Protein 6JIX (pdb70)

Foldseek 3Di:
DDDDALVRVQQCCQPPNDDPPDDGRDGDFAWDDFDFQWTAGRVGDIFRNQCLVVLFLQRGPPPVLLVVLLVVLVVPPQFDWPVDDDDLLVVLQVLVCVQQDVVWFDGKWKDQAQQVQVVLVQVLLCVLLVAQAEEEELLAARDQPLRRLLQYNAPSSVVSCVVHRDPRRHYDHADQQLLVPHDQPPCQVPSLVVRLVSVVVVCVVVPLSRYSEYEYALQHAQQFSRHHRPPNVVSVQVSCVVRVHFYEYEQANVACLLQLGRGSNVVDPDRGQKYKYWRHLQSPPGGMIIITGTPSSVVVCVVPPSPDDDGQISRPSSSSSSVSRSCCCPVVVLSVLLQVVLVVPVVLLVVLCVVFQQWQDWDGGRQWIKTFGALGNPVRHGQFARPRPPRCVVVLQVLLVVVSHHFDHPGRMTIRRGHSPDDPVNCVVRSVSVVVSSVVCRVPRD/DDDDALVRQQVCCQVPNDDPPDDGNDGDFAWDDWDFQWTAGRVGDIFGNQCLVVLFLQRTPPPVLLVVLLVVLVVPPQFDWPVDDDPLLVVLQVLVCVQQPVVWFDGKWKDQAQQVQVVLVQVLLCVLLVAQAEEAELLAQGDQPLVRLLRGNAPSSVVSCVVHRDPRYHYAHADQQVVVPHDAPPCLVVSLVVRLVVVLVVCVVVPLSRYSEYEYALQHAQQFSRDHRPCNVVSVQVSCVVSVHFYEYEQANVACQQQLGRGSNVVDPHRGQKYKYWRHLLSPPGGMMIMTGTVSSVVVCVVPPSPDDDGCISRRSRSSSSVSRSCCCPVVVLSNLLQVVLVVPVVLVVVVCVVFQQFQDWDGGRLRIKTFGAQGNPVRHGQFARPRPPRCVVVLQVQLVVVSHHFDHPGRMTIRRGHSVQDPVRCVVSSVSNVVSSVVCRVPRHD/DDDDALVRVQQCCQVPNDDPPDDGNDGDFAWDDFDFQWTAGRVGDIFGNQCLVVLFLQRGPPPVLLVVLLVVLVVPPQFDWPVDDDDLLVVLQVLVCVQQPVVWFDGKWKDQAQLVQVVLVLVLLCVLLVAQAEEEELLAQGDQPLSRLLQGNAPSSVVSQVVHRDPRHHYAYADQQLLVPHDAPPCLVVSLVVRLVSVVVVCVVVPLSRYSEYEYALAHAQQFRRDHRAPNVVSVLVVCVVSVHFYEYEQANVACLLQLGRGSCVVRPHRGQKYKYWRHLLSPPGGMMIITGTPSSVVVCVVPPSPDDDGQISRRSSSSSSVSRSCCCPVVVLSVLLQVVQVVVVVLLVVCCVVFQQWQDWDGGRLRIKTFGALGNPVRHGQFARPRPPRCVVVLQVQLVVVSHHFDHPGRMTIRRGHSPQHPVRCVVRSVSNSVSSVVCSVPRD/DPDDALCVVQVCCQPPNDDPPDDGNDGDFAWDDWDFQWTATRVGDIFGNQCLVVLFLQRGPPPVLLVVLLVVLVVPPQFDWPVDDDDLLVVLQVLVCVQQPVQWFDGKWKDQAQLGAVQLVQVLLCVLLVAQAEEAELLAQGDQPLRRLLRGNAPSSVVSCVVHHDPRYHYAYADQAVLVPHDAPPCLVVSLVVRLVSVVVVCVVVPLSRYRAYEYALQHAQQFRRDHRAPNVVSVLVSCVVRVHFYEYEQANVACQQQLGRGSNVVHPHNGQKYKYWRQLLSPPGGMMIITGTPSSVVSCVVPPSPDDDGCISRPSSSSSSVSSSCCCPVVVLSVLQQVVLVVVVVLVVVVCVVFQQWQDWDGGRQRIKTFGALGNVVRHGQFARPRPPRCVVVLQVQLVVVSHHFDHPGRMTIRRGHSVADPVRCVVNSVSVSVSSVVCRVPRD

Nearest PDB structures (foldseek):
  6jix-assembly2_C  TM=1.002E+00  e=2.827E-95  Bifidobacterium catenulatum PV20-2
  7ypn-assembly1_B  TM=9.392E-01  e=1.679E-38  Caulobacter sp. D5
  7ypm-assembly2_D  TM=9.411E-01  e=2.383E-38  Caulobacter sp. D5
  8wqj-assembly1_B  TM=9.197E-01  e=2.000E-38  Shimia marina
  3oks-assembly1_A  TM=9.110E-01  e=3.510E-33  Mycolicibacterium smegmatis MC2 155

Structure (mmCIF, N/CA/C/O backbone):
data_6JIX
#
_entry.id   6JIX
#
_cell.length_a   68.390
_cell.length_b   164.544
_cell.length_c   109.240
_cell.angle_alpha   90.000
_cell.angle_beta   105.810
_cell.angle_gamma   90.000
#
_symmetry.space_group_name_H-M   'P 1 21 1'
#
loop_
_entity.id
_entity.type
_entity.pdbx_description
1 polymer 'taurine:2-oxoglutarate aminotransferase'
2 non-polymer 'GLUTAMIC ACID'
3 non-polymer "PYRIDOXAL-5'-PHOSPHATE"
4 water water
#
loop_
_atom_site.group_PDB
_atom_site.id
_atom_site.type_symbol
_atom_site.label_atom_id
_atom_site.label_alt_id
_atom_site.label_comp_id
_atom_site.label_asym_id
_atom_site.label_entity_id
_atom_site.label_seq_id
_atom_site.pdbx_PDB_ins_code
_atom_site.Cartn_x
_atom_site.Cartn_y
_atom_site.Cartn_z
_atom_site.occupancy
_atom_site.B_iso_or_equiv
_atom_site.auth_seq_id
_atom_site.auth_comp_id
_atom_site.auth_asym_id
_atom_site.auth_atom_id
_atom_site.pdbx_PDB_model_num
ATOM 1 N N . MET A 1 3 ? 37.763 21.296 17.490 1.00 74.25 1 MET B N 1
ATOM 2 C CA . MET A 1 3 ? 39.121 21.139 17.998 1.00 71.78 1 MET B CA 1
ATOM 3 C C . MET A 1 3 ? 40.146 21.152 16.876 1.00 66.53 1 MET B C 1
ATOM 4 O O . MET A 1 3 ? 39.823 21.388 15.708 1.00 64.01 1 MET B O 1
ATOM 9 N N . GLU A 1 4 ? 41.390 20.882 17.256 1.00 59.02 2 GLU B N 1
ATOM 10 C CA . GLU A 1 4 ? 42.499 20.895 16.316 1.00 56.56 2 GLU B CA 1
ATOM 11 C C . GLU A 1 4 ? 42.582 19.586 15.549 1.00 51.45 2 GLU B C 1
ATOM 12 O O . GLU A 1 4 ? 42.624 18.508 16.148 1.00 54.70 2 GLU B O 1
ATOM 18 N N . GLU A 1 5 ? 42.598 19.688 14.224 1.00 45.12 3 GLU B N 1
ATOM 19 C CA . GLU A 1 5 ? 42.644 18.507 13.377 1.00 47.42 3 GLU B CA 1
ATOM 20 C C . GLU A 1 5 ? 43.832 17.623 13.767 1.00 47.04 3 GLU B C 1
ATOM 21 O O . GLU A 1 5 ? 44.885 18.113 14.185 1.00 47.15 3 GLU B O 1
ATOM 27 N N . LEU A 1 6 ? 43.626 16.306 13.721 1.00 38.36 4 LEU B N 1
ATOM 28 C CA . LEU A 1 6 ? 44.648 15.348 14.118 1.00 37.49 4 LEU B CA 1
ATOM 29 C C . LEU A 1 6 ? 45.526 14.949 12.940 1.00 37.55 4 LEU B C 1
ATOM 30 O O . LEU A 1 6 ? 45.026 14.726 11.830 1.00 41.28 4 LEU B O 1
ATOM 35 N N . THR A 1 7 ? 46.831 14.823 13.200 1.00 35.05 5 THR B N 1
ATOM 36 C CA . THR A 1 7 ? 47.776 14.289 12.224 1.00 34.38 5 THR B CA 1
ATOM 37 C C . THR A 1 7 ? 47.542 12.798 12.005 1.00 37.88 5 THR B C 1
ATOM 38 O O . THR A 1 7 ? 46.907 12.111 12.810 1.00 33.04 5 THR B O 1
ATOM 42 N N . GLY A 1 8 ? 48.030 12.305 10.868 1.00 39.55 6 GLY B N 1
ATOM 43 C CA . GLY A 1 8 ? 47.968 10.876 10.631 1.00 34.49 6 GLY B CA 1
ATOM 44 C C . GLY A 1 8 ? 48.549 10.087 11.786 1.00 40.04 6 GLY B C 1
ATOM 45 O O . GLY A 1 8 ? 47.929 9.147 12.285 1.00 43.78 6 GLY B O 1
ATOM 46 N N . GLU A 1 9 ? 49.729 10.499 12.272 1.00 40.24 7 GLU B N 1
ATOM 47 C CA . GLU A 1 9 ? 50.366 9.755 13.355 1.00 32.56 7 GLU B CA 1
ATOM 48 C C . GLU A 1 9 ? 49.539 9.821 14.634 1.00 38.46 7 GLU B C 1
ATOM 49 O O . GLU A 1 9 ? 49.519 8.851 15.401 1.00 41.12 7 GLU B O 1
ATOM 51 N N . GLU A 1 10 ? 48.853 10.945 14.885 1.00 39.17 8 GLU B N 1
ATOM 52 C CA . GLU A 1 10 ? 47.973 11.033 16.051 1.00 37.59 8 GLU B CA 1
ATOM 53 C C . GLU A 1 10 ? 46.733 10.159 15.883 1.00 35.34 8 GLU B C 1
ATOM 54 O O . GLU A 1 10 ? 46.249 9.566 16.852 1.00 34.38 8 GLU B O 1
ATOM 60 N N . VAL A 1 11 ? 46.177 10.110 14.674 1.00 37.65 9 VAL B N 1
ATOM 61 C CA . VAL A 1 11 ? 44.955 9.351 14.435 1.00 35.77 9 VAL B CA 1
ATOM 62 C C . VAL A 1 11 ? 45.220 7.855 14.559 1.00 40.64 9 VAL B C 1
ATOM 63 O O . VAL A 1 11 ? 44.429 7.120 15.166 1.00 39.24 9 VAL B O 1
ATOM 67 N N . ALA A 1 12 ? 46.338 7.381 13.998 1.00 38.92 10 ALA B N 1
ATOM 68 C CA . ALA A 1 12 ? 46.664 5.958 14.066 1.00 33.63 10 ALA B CA 1
ATOM 69 C C . ALA A 1 12 ? 47.082 5.535 15.467 1.00 36.32 10 ALA B C 1
ATOM 70 O O . ALA A 1 12 ? 46.793 4.405 15.884 1.00 37.86 10 ALA B O 1
ATOM 72 N N . SER A 1 13 ? 47.748 6.427 16.202 1.00 34.18 11 SER B N 1
ATOM 73 C CA . SER A 1 13 ? 48.161 6.139 17.569 1.00 32.63 11 SER B CA 1
ATOM 74 C C . SER A 1 13 ? 46.953 6.006 18.489 1.00 39.79 11 SER B C 1
ATOM 75 O O . SER A 1 13 ? 46.877 5.070 19.295 1.00 42.80 11 SER B O 1
ATOM 78 N N . LEU A 1 14 ? 46.017 6.961 18.412 1.00 38.17 12 LEU B N 1
ATOM 79 C CA . LEU A 1 14 ? 44.813 6.899 19.236 1.00 37.44 12 LEU B CA 1
ATOM 80 C C . LEU A 1 14 ? 43.989 5.655 18.921 1.00 37.29 12 LEU B C 1
ATOM 81 O O . LEU A 1 14 ? 43.419 5.032 19.824 1.00 38.52 12 LEU B O 1
ATOM 86 N N . HIS A 1 15 ? 43.895 5.286 17.644 1.00 36.41 13 HIS B N 1
ATOM 87 C CA . HIS A 1 15 ? 43.177 4.065 17.293 1.00 36.82 13 HIS B CA 1
ATOM 88 C C . HIS A 1 15 ? 43.852 2.844 17.913 1.00 37.84 13 HIS B C 1
ATOM 89 O O . HIS A 1 15 ? 43.188 1.985 18.504 1.00 33.87 13 HIS B O 1
ATOM 96 N N . SER A 1 16 ? 45.179 2.749 17.773 1.00 40.30 14 SER B N 1
ATOM 97 C CA . SER A 1 16 ? 45.908 1.594 18.287 1.00 39.63 14 SER B CA 1
ATOM 98 C C . SER A 1 16 ? 45.780 1.461 19.793 1.00 35.51 14 SER B C 1
ATOM 99 O O . SER A 1 16 ? 45.888 0.353 20.331 1.00 36.31 14 SER B O 1
ATOM 102 N N . GLU A 1 17 ? 45.534 2.571 20.480 1.00 34.68 15 GLU B N 1
ATOM 103 C CA . GLU A 1 17 ? 45.541 2.637 21.933 1.00 34.59 15 GLU B CA 1
ATOM 104 C C . GLU A 1 17 ? 44.148 2.564 22.546 1.00 35.71 15 GLU B C 1
ATOM 105 O O . GLU A 1 17 ? 43.992 2.013 23.642 1.00 34.24 15 GLU B O 1
ATOM 111 N N . TYR A 1 18 ? 43.131 3.100 21.863 1.00 34.64 16 TYR B N 1
ATOM 112 C CA . TYR A 1 18 ? 41.818 3.316 22.455 1.00 33.39 16 TYR B CA 1
ATOM 113 C C . TYR A 1 18 ? 40.658 2.668 21.710 1.00 27.99 16 TYR B C 1
ATOM 114 O O . TYR A 1 18 ? 39.558 2.616 22.265 1.00 26.96 16 TYR B O 1
ATOM 123 N N . VAL A 1 19 ? 40.845 2.231 20.468 1.00 30.43 17 VAL B N 1
ATOM 124 C CA . VAL A 1 19 ? 39.776 1.661 19.645 1.00 30.73 17 VAL B CA 1
ATOM 125 C C . VAL A 1 19 ? 39.812 0.147 19.771 1.00 30.93 17 VAL B C 1
ATOM 126 O O . VAL A 1 19 ? 40.889 -0.460 19.747 1.00 27.77 17 VAL B O 1
ATOM 130 N N . MET A 1 20 ? 38.646 -0.476 19.857 1.00 29.03 18 MET B N 1
ATOM 131 C CA . MET A 1 20 ? 38.585 -1.929 19.851 1.00 30.28 18 MET B CA 1
ATOM 132 C C . MET A 1 20 ? 38.328 -2.420 18.423 1.00 29.92 18 MET B C 1
ATOM 133 O O . MET A 1 20 ? 37.253 -2.198 17.855 1.00 33.61 18 MET B O 1
ATOM 138 N N . GLN A 1 21 ? 39.332 -3.085 17.857 1.00 31.07 19 GLN B N 1
ATOM 139 C CA . GLN A 1 21 ? 39.328 -3.534 16.470 1.00 30.66 19 GLN B CA 1
ATOM 140 C C . GLN A 1 21 ? 38.589 -4.864 16.315 1.00 34.88 19 GLN B C 1
ATOM 141 O O . GLN A 1 21 ? 38.811 -5.803 17.086 1.00 38.20 19 GLN B O 1
ATOM 147 N N . SER A 1 22 ? 37.726 -4.952 15.310 1.00 34.20 20 SER B N 1
ATOM 148 C CA . SER A 1 22 ? 37.039 -6.206 15.030 1.00 30.36 20 SER B CA 1
ATOM 149 C C . SER A 1 22 ? 37.998 -7.263 14.492 1.00 35.45 20 SER B C 1
ATOM 150 O O . SER A 1 22 ? 38.876 -6.970 13.668 1.00 37.20 20 SER B O 1
ATOM 153 N N . TRP A 1 23 ? 37.822 -8.500 14.981 1.00 34.72 21 TRP B N 1
ATOM 154 C CA . TRP A 1 23 ? 38.437 -9.713 14.427 1.00 29.29 21 TRP B CA 1
ATOM 155 C C . TRP A 1 23 ? 39.965 -9.670 14.434 1.00 32.42 21 TRP B C 1
ATOM 156 O O . TRP A 1 23 ? 40.606 -10.227 13.538 1.00 37.38 21 TRP B O 1
ATOM 167 N N . HIS A 1 24 ? 40.566 -9.048 15.449 1.00 33.55 22 HIS B N 1
ATOM 168 C CA . HIS A 1 24 ? 42.015 -8.864 15.505 1.00 40.95 22 HIS B CA 1
ATOM 169 C C . HIS A 1 24 ? 42.442 -8.826 16.967 1.00 39.88 22 HIS B C 1
ATOM 170 O O . HIS A 1 24 ? 41.616 -8.641 17.865 1.00 31.81 22 HIS B O 1
ATOM 177 N N . LYS A 1 25 ? 43.735 -9.037 17.209 1.00 42.93 23 LYS B N 1
ATOM 178 C CA . LYS A 1 25 ? 44.267 -8.684 18.516 1.00 40.30 23 LYS B CA 1
ATOM 179 C C . LYS A 1 25 ? 44.395 -7.170 18.592 1.00 38.26 23 LYS B C 1
ATOM 180 O O . LYS A 1 25 ? 44.629 -6.499 17.589 1.00 42.11 23 LYS B O 1
ATOM 186 N N . GLN A 1 26 ? 44.273 -6.636 19.795 1.00 34.71 24 GLN B N 1
ATOM 187 C CA . GLN A 1 26 ? 44.232 -5.197 19.932 1.00 34.13 24 GLN B CA 1
ATOM 188 C C . GLN A 1 26 ? 45.634 -4.618 19.804 1.00 42.34 24 GLN B C 1
ATOM 189 O O . GLN A 1 26 ? 46.637 -5.306 20.018 1.00 43.22 24 GLN B O 1
ATOM 195 N N . GLY A 1 27 ? 45.697 -3.356 19.378 1.00 47.74 25 GLY B N 1
ATOM 196 C CA . GLY A 1 27 ? 46.918 -2.583 19.487 1.00 45.62 25 GLY B CA 1
ATOM 197 C C . GLY A 1 27 ? 47.930 -2.741 18.374 1.00 45.84 25 GLY B C 1
ATOM 198 O O . GLY A 1 27 ? 49.048 -2.228 18.510 1.00 44.32 25 GLY B O 1
ATOM 199 N N . GLY A 1 28 ? 47.590 -3.408 17.269 1.00 42.98 26 GLY B N 1
ATOM 200 C CA . GLY A 1 28 ? 48.528 -3.529 16.188 1.00 49.56 26 GLY B CA 1
ATOM 201 C C . GLY A 1 28 ? 48.834 -2.182 15.538 1.00 48.93 26 GLY B C 1
ATOM 202 O O . GLY A 1 28 ? 48.330 -1.129 15.956 1.00 45.54 26 GLY B O 1
ATOM 203 N N . PRO A 1 29 ? 49.677 -2.203 14.509 1.00 49.80 27 PRO B N 1
ATOM 204 C CA . PRO A 1 29 ? 49.794 -1.027 13.639 1.00 43.53 27 PRO B CA 1
ATOM 205 C C . PRO A 1 29 ? 48.544 -0.879 12.775 1.00 43.35 27 PRO B C 1
ATOM 206 O O . PRO A 1 29 ? 47.826 -1.850 12.511 1.00 43.46 27 PRO B O 1
ATOM 210 N N . VAL A 1 30 ? 48.304 0.342 12.290 1.00 39.48 28 VAL B N 1
ATOM 211 C CA . VAL A 1 30 ? 47.076 0.616 11.539 1.00 37.60 28 VAL B CA 1
ATOM 212 C C . VAL A 1 30 ? 47.298 1.750 10.536 1.00 39.95 28 VAL B C 1
ATOM 213 O O . VAL A 1 30 ? 47.982 2.741 10.823 1.00 38.95 28 VAL B O 1
ATOM 217 N N . LYS A 1 31 ? 46.694 1.598 9.355 1.00 35.85 29 LYS B N 1
ATOM 218 C CA . LYS A 1 31 ? 46.736 2.633 8.329 1.00 30.65 29 LYS B CA 1
ATOM 219 C C . LYS A 1 31 ? 45.663 3.682 8.617 1.00 34.66 29 LYS B C 1
ATOM 220 O O . LYS A 1 31 ? 44.479 3.334 8.707 1.00 31.83 29 LYS B O 1
ATOM 226 N N . PRO A 1 32 ? 46.028 4.970 8.784 1.00 37.67 30 PRO B N 1
ATOM 227 C CA . PRO A 1 32 ? 45.009 6.011 8.991 1.00 35.37 30 PRO B CA 1
ATOM 228 C C . PRO A 1 32 ? 44.496 6.594 7.678 1.00 35.52 30 PRO B C 1
ATOM 229 O O . PRO A 1 32 ? 45.294 6.957 6.808 1.00 32.66 30 PRO B O 1
ATOM 233 N N . ILE A 1 33 ? 43.174 6.637 7.504 1.00 33.63 31 ILE B N 1
ATOM 234 C CA . ILE A 1 33 ? 42.545 7.098 6.273 1.00 27.52 31 ILE B CA 1
ATOM 235 C C . ILE A 1 33 ? 41.956 8.479 6.515 1.00 30.57 31 ILE B C 1
ATOM 236 O O . ILE A 1 33 ? 41.204 8.690 7.479 1.00 30.44 31 ILE B O 1
ATOM 241 N N . LYS A 1 34 ? 42.307 9.417 5.633 1.00 34.18 32 LYS B N 1
ATOM 242 C CA . LYS A 1 34 ? 42.007 10.837 5.784 1.00 33.15 32 LYS B CA 1
ATOM 243 C C . LYS A 1 34 ? 40.805 11.278 4.967 1.00 35.69 32 LYS B C 1
ATOM 244 O O . LYS A 1 34 ? 40.083 12.193 5.390 1.00 31.77 32 LYS B O 1
ATOM 250 N N . LYS A 1 35 ? 40.568 10.633 3.822 1.00 31.60 33 LYS B N 1
ATOM 251 C CA . LYS A 1 35 ? 39.570 11.087 2.868 1.00 29.12 33 LYS B CA 1
ATOM 252 C C . LYS A 1 35 ? 39.225 9.930 1.938 1.00 28.63 33 LYS B C 1
ATOM 253 O O . LYS A 1 35 ? 40.045 9.038 1.705 1.00 27.78 33 LYS B O 1
ATOM 259 N N . ALA A 1 36 ? 37.999 9.952 1.415 1.00 27.03 34 ALA B N 1
ATOM 260 C CA . ALA A 1 36 ? 37.566 9.008 0.394 1.00 26.83 34 ALA B CA 1
ATOM 261 C C . ALA A 1 36 ? 36.731 9.744 -0.641 1.00 29.13 34 ALA B C 1
ATOM 262 O O . ALA A 1 36 ? 36.052 10.726 -0.322 1.00 25.95 34 ALA B O 1
ATOM 264 N N . ASP A 1 37 ? 36.784 9.253 -1.884 1.00 26.78 35 ASP B N 1
ATOM 265 C CA . ASP A 1 37 ? 36.044 9.866 -2.981 1.00 24.90 35 ASP B CA 1
ATOM 266 C C . ASP A 1 37 ? 36.005 8.971 -4.227 1.00 28.42 35 ASP B C 1
ATOM 267 O O . ASP A 1 37 ? 37.036 8.451 -4.673 1.00 24.75 35 ASP B O 1
ATOM 272 N N . GLY A 1 38 ? 34.816 8.778 -4.795 1.00 24.91 36 GLY B N 1
ATOM 273 C CA . GLY A 1 38 ? 34.704 7.871 -5.918 1.00 20.35 36 GLY B CA 1
ATOM 274 C C . GLY A 1 38 ? 35.105 6.477 -5.496 1.00 29.48 36 GLY B C 1
ATOM 275 O O . GLY A 1 38 ? 34.652 5.954 -4.470 1.00 31.54 36 GLY B O 1
ATOM 276 N N . ILE A 1 39 ? 35.996 5.872 -6.272 1.00 28.38 37 ILE B N 1
ATOM 277 C CA . ILE A 1 39 ? 36.455 4.518 -6.015 1.00 26.48 37 ILE B CA 1
ATOM 278 C C . ILE A 1 39 ? 37.787 4.501 -5.255 1.00 31.99 37 ILE B C 1
ATOM 279 O O . ILE A 1 39 ? 38.489 3.489 -5.283 1.00 39.96 37 ILE B O 1
ATOM 284 N N . TYR A 1 40 ? 38.167 5.607 -4.605 1.00 24.53 38 TYR B N 1
ATOM 285 C CA . TYR A 1 40 ? 39.469 5.726 -3.957 1.00 22.60 38 TYR B CA 1
ATOM 286 C C . TYR A 1 40 ? 39.324 6.188 -2.515 1.00 26.71 38 TYR B C 1
ATOM 287 O O . TYR A 1 40 ? 38.293 6.734 -2.104 1.00 27.44 38 TYR B O 1
ATOM 296 N N . PHE A 1 41 ? 40.387 5.959 -1.747 1.00 25.80 39 PHE B N 1
ATOM 297 C CA . PHE A 1 41 ? 40.574 6.614 -0.459 1.00 25.97 39 PHE B CA 1
ATOM 298 C C . PHE A 1 41 ? 42.072 6.809 -0.255 1.00 29.45 39 PHE B C 1
ATOM 299 O O . PHE A 1 41 ? 42.893 6.232 -0.984 1.00 28.59 39 PHE B O 1
ATOM 307 N N . TRP A 1 42 ? 42.422 7.698 0.690 1.00 25.77 40 TRP B N 1
ATOM 308 C CA . TRP A 1 42 ? 43.795 8.158 0.857 1.00 24.13 40 TRP B CA 1
ATOM 309 C C . TRP A 1 42 ? 44.221 8.073 2.310 1.00 30.33 40 TRP B C 1
ATOM 310 O O . TRP A 1 42 ? 43.465 8.460 3.209 1.00 31.08 40 TRP B O 1
ATOM 321 N N . ASP A 1 43 ? 45.459 7.630 2.537 1.00 32.90 41 ASP B N 1
ATOM 322 C CA . ASP A 1 43 ? 46.031 7.721 3.874 1.00 36.30 41 ASP B CA 1
ATOM 323 C C . ASP A 1 43 ? 46.594 9.131 4.071 1.00 33.82 41 ASP B C 1
ATOM 324 O O . ASP A 1 43 ? 46.566 9.964 3.165 1.00 34.41 41 ASP B O 1
ATOM 329 N N . TYR A 1 44 ? 47.130 9.412 5.257 1.00 34.82 42 TYR B N 1
ATOM 330 C CA . TYR A 1 44 ? 47.511 10.785 5.545 1.00 36.81 42 TYR B CA 1
ATOM 331 C C . TYR A 1 44 ? 48.794 11.212 4.840 1.00 38.93 42 TYR B C 1
ATOM 332 O O . TYR A 1 44 ? 49.105 12.411 4.836 1.00 42.77 42 TYR B O 1
ATOM 341 N N . ASP A 1 45 ? 49.550 10.275 4.262 1.00 41.00 43 ASP B N 1
ATOM 342 C CA . ASP A 1 45 ? 50.691 10.600 3.404 1.00 42.08 43 ASP B CA 1
ATOM 343 C C . ASP A 1 45 ? 50.299 10.884 1.952 1.00 38.53 43 ASP B C 1
ATOM 344 O O . ASP A 1 45 ? 51.173 11.219 1.144 1.00 37.91 43 ASP B O 1
ATOM 349 N N . GLY A 1 46 ? 49.033 10.723 1.582 1.00 33.76 44 GLY B N 1
ATOM 350 C CA . GLY A 1 46 ? 48.627 11.015 0.233 1.00 29.24 44 GLY B CA 1
ATOM 351 C C . GLY A 1 46 ? 48.622 9.833 -0.716 1.00 36.96 44 GLY B C 1
ATOM 352 O O . GLY A 1 46 ? 48.247 10.011 -1.887 1.00 33.27 44 GLY B O 1
ATOM 353 N N . LYS A 1 47 ? 49.072 8.647 -0.285 1.00 31.14 45 LYS B N 1
ATOM 354 C CA . LYS A 1 47 ? 48.994 7.485 -1.164 1.00 34.72 45 LYS B CA 1
ATOM 355 C C . LYS A 1 47 ? 47.538 7.106 -1.406 1.00 33.30 45 LYS B C 1
ATOM 356 O O . LYS A 1 47 ? 46.712 7.127 -0.492 1.00 38.62 45 LYS B O 1
ATOM 362 N N . ARG A 1 48 ? 47.233 6.730 -2.638 1.00 29.71 46 ARG B N 1
ATOM 363 C CA . ARG A 1 48 ? 45.868 6.463 -3.059 1.00 30.95 46 ARG B CA 1
ATOM 364 C C . ARG A 1 48 ? 45.634 4.961 -3.173 1.00 33.37 46 ARG B C 1
ATOM 365 O O . ARG A 1 48 ? 46.432 4.245 -3.790 1.00 30.90 46 ARG B O 1
ATOM 373 N N . TYR A 1 49 ? 44.529 4.494 -2.598 1.00 28.87 47 TYR B N 1
ATOM 374 C CA . TYR A 1 49 ? 44.120 3.101 -2.706 1.00 31.19 47 TYR B CA 1
ATOM 375 C C . TYR A 1 49 ? 42.865 3.039 -3.564 1.00 27.50 47 TYR B C 1
ATOM 376 O O . TYR A 1 49 ? 41.914 3.790 -3.332 1.00 30.51 47 TYR B O 1
ATOM 385 N N . THR A 1 50 ? 42.851 2.135 -4.535 1.00 25.70 48 THR B N 1
ATOM 386 C CA . THR A 1 50 ? 41.670 1.917 -5.355 1.00 28.18 48 THR B CA 1
ATOM 387 C C . THR A 1 50 ? 40.838 0.858 -4.650 1.00 31.96 48 THR B C 1
ATOM 388 O O . THR A 1 50 ? 41.309 -0.267 -4.425 1.00 33.67 48 THR B O 1
ATOM 392 N N . ASP A 1 51 ? 39.595 1.208 -4.321 1.00 26.33 49 ASP B N 1
ATOM 393 C CA . ASP A 1 51 ? 38.778 0.373 -3.442 1.00 28.11 49 ASP B CA 1
ATOM 394 C C . ASP A 1 51 ? 38.136 -0.750 -4.260 1.00 28.05 49 ASP B C 1
ATOM 395 O O . ASP A 1 51 ? 36.944 -0.747 -4.578 1.00 25.32 49 ASP B O 1
ATOM 400 N N . MET A 1 52 ? 38.946 -1.761 -4.567 1.00 26.07 50 MET B N 1
ATOM 401 C CA . MET A 1 52 ? 38.495 -2.872 -5.394 1.00 28.46 50 MET B CA 1
ATOM 402 C C . MET A 1 52 ? 37.587 -3.870 -4.655 1.00 30.03 50 MET B C 1
ATOM 403 O O . MET A 1 52 ? 37.002 -4.749 -5.305 1.00 30.24 50 MET B O 1
ATOM 408 N N . SER A 1 53 ? 37.405 -3.734 -3.339 1.00 23.64 51 SER B N 1
ATOM 409 C CA . SER A 1 53 ? 36.464 -4.564 -2.596 1.00 27.40 51 SER B CA 1
ATOM 410 C C . SER A 1 53 ? 35.252 -3.773 -2.114 1.00 30.61 51 SER B C 1
ATOM 411 O O . SER A 1 53 ? 34.449 -4.298 -1.330 1.00 26.29 51 SER B O 1
ATOM 414 N N . SER A 1 54 ? 35.112 -2.518 -2.548 1.00 28.47 52 SER B N 1
ATOM 415 C CA . SER A 1 54 ? 34.021 -1.659 -2.099 1.00 26.79 52 SER B CA 1
ATOM 416 C C . SER A 1 54 ? 33.940 -1.623 -0.576 1.00 27.52 52 SER B C 1
ATOM 417 O O . SER A 1 54 ? 32.850 -1.626 0.008 1.00 24.91 52 SER B O 1
ATOM 420 N N . LEU A 1 55 ? 35.114 -1.547 0.062 1.00 27.67 53 LEU B N 1
ATOM 421 C CA . LEU A 1 55 ? 35.300 -1.702 1.504 1.00 30.07 53 LEU B CA 1
ATOM 422 C C . LEU A 1 55 ? 34.867 -3.109 1.930 1.00 30.07 53 LEU B C 1
ATOM 423 O O . LEU A 1 55 ? 35.608 -4.071 1.698 1.00 28.14 53 LEU B O 1
ATOM 428 N N . LEU A 1 56 ? 33.665 -3.269 2.490 1.00 25.38 54 LEU B N 1
ATOM 429 C CA . LEU A 1 56 ? 33.198 -4.617 2.792 1.00 30.46 54 LEU B CA 1
ATOM 430 C C . LEU A 1 56 ? 32.105 -5.028 1.807 1.00 31.27 54 LEU B C 1
ATOM 431 O O . LEU A 1 56 ? 31.059 -5.554 2.207 1.00 31.07 54 LEU B O 1
ATOM 436 N N . VAL A 1 57 ? 32.366 -4.830 0.510 1.00 29.39 55 VAL B N 1
ATOM 437 C CA . VAL A 1 57 ? 31.368 -5.028 -0.542 1.00 28.55 55 VAL B CA 1
ATOM 438 C C . VAL A 1 57 ? 30.098 -4.258 -0.173 1.00 26.10 55 VAL B C 1
ATOM 439 O O . VAL A 1 57 ? 28.988 -4.795 -0.270 1.00 26.68 55 VAL B O 1
ATOM 443 N N . CYS A 1 58 ? 30.246 -2.999 0.259 1.00 24.79 56 CYS B N 1
ATOM 444 C CA . CYS A 1 58 ? 29.096 -2.195 0.677 1.00 29.86 56 CYS B CA 1
ATOM 445 C C . CYS A 1 58 ? 29.050 -0.832 -0.012 1.00 29.75 56 CYS B C 1
ATOM 446 O O . CYS A 1 58 ? 27.964 -0.293 -0.254 1.00 29.08 56 CYS B O 1
ATOM 449 N N . SER A 1 59 ? 30.212 -0.253 -0.324 1.00 28.18 57 SER B N 1
ATOM 450 C CA . SER A 1 59 ? 30.252 1.079 -0.934 1.00 27.16 57 SER B CA 1
ATOM 451 C C . SER A 1 59 ? 29.902 0.986 -2.424 1.00 26.64 57 SER B C 1
ATOM 452 O O . SER A 1 59 ? 30.683 1.326 -3.311 1.00 26.86 57 SER B O 1
ATOM 455 N N . ASN A 1 60 ? 28.648 0.607 -2.681 1.00 25.12 58 ASN B N 1
ATOM 456 C CA . ASN A 1 60 ? 28.236 0.197 -4.016 1.00 22.26 58 ASN B CA 1
ATOM 457 C C . ASN A 1 60 ? 28.326 1.338 -5.029 1.00 26.06 58 ASN B C 1
ATOM 458 O O . ASN A 1 60 ? 28.570 1.092 -6.220 1.00 24.03 58 ASN B O 1
ATOM 463 N N . LEU A 1 61 ? 28.079 2.578 -4.599 1.00 24.27 59 LEU B N 1
ATOM 464 C CA . LEU A 1 61 ? 28.142 3.740 -5.480 1.00 23.43 59 LEU B CA 1
ATOM 465 C C . LEU A 1 61 ? 29.410 4.564 -5.268 1.00 24.98 59 LEU B C 1
ATOM 466 O O . LEU A 1 61 ? 29.401 5.781 -5.495 1.00 24.61 59 LEU B O 1
ATOM 471 N N . GLY A 1 62 ? 30.505 3.922 -4.854 1.00 22.32 60 GLY B N 1
ATOM 472 C CA . GLY A 1 62 ? 31.708 4.652 -4.548 1.00 20.99 60 GLY B CA 1
ATOM 473 C C . GLY A 1 62 ? 31.542 5.448 -3.265 1.00 25.04 60 GLY B C 1
ATOM 474 O O . GLY A 1 62 ? 30.624 5.243 -2.475 1.00 24.66 60 GLY B O 1
ATOM 475 N N . HIS A 1 63 ? 32.472 6.375 -3.069 1.00 29.16 61 HIS B N 1
ATOM 476 C CA . HIS A 1 63 ? 32.519 7.204 -1.875 1.00 26.61 61 HIS B CA 1
ATOM 477 C C . HIS A 1 63 ? 32.150 8.650 -2.196 1.00 30.14 61 HIS B C 1
ATOM 478 O O . HIS A 1 63 ? 32.434 9.162 -3.285 1.00 30.61 61 HIS B O 1
ATOM 485 N N . GLU A 1 64 ? 31.477 9.298 -1.246 1.00 31.13 62 GLU B N 1
ATOM 486 C CA . GLU A 1 64 ? 31.152 10.723 -1.330 1.00 31.78 62 GLU B CA 1
ATOM 487 C C . GLU A 1 64 ? 30.316 11.052 -2.563 1.00 30.18 62 GLU B C 1
ATOM 488 O O . GLU A 1 64 ? 30.311 12.196 -3.032 1.00 33.41 62 GLU B O 1
ATOM 494 N N . LEU A 1 65 ? 29.593 10.072 -3.085 1.00 27.72 63 LEU B N 1
ATOM 495 C CA . LEU A 1 65 ? 28.682 10.323 -4.178 1.00 27.17 63 LEU B CA 1
ATOM 496 C C . LEU A 1 65 ? 27.794 11.507 -3.824 1.00 24.70 63 LEU B C 1
ATOM 497 O O . LEU A 1 65 ? 27.052 11.436 -2.841 1.00 29.77 63 LEU B O 1
ATOM 502 N N . PRO A 1 66 ? 27.834 12.593 -4.588 1.00 30.91 64 PRO B N 1
ATOM 503 C CA . PRO A 1 66 ? 27.065 13.789 -4.202 1.00 27.72 64 PRO B CA 1
ATOM 504 C C . PRO A 1 66 ? 25.590 13.529 -3.930 1.00 29.46 64 PRO B C 1
ATOM 505 O O . PRO A 1 66 ? 25.022 14.170 -3.038 1.00 31.47 64 PRO B O 1
ATOM 509 N N . GLU A 1 67 ? 24.943 12.625 -4.672 1.00 28.89 65 GLU B N 1
ATOM 510 C CA . GLU A 1 67 ? 23.505 12.439 -4.500 1.00 26.17 65 GLU B CA 1
ATOM 511 C C . GLU A 1 67 ? 23.164 11.988 -3.083 1.00 29.89 65 GLU B C 1
ATOM 512 O O . GLU A 1 67 ? 22.206 12.493 -2.483 1.00 28.12 65 GLU B O 1
ATOM 518 N N . ILE A 1 68 ? 23.939 11.043 -2.527 1.00 30.59 66 ILE B N 1
ATOM 519 C CA . ILE A 1 68 ? 23.683 10.569 -1.164 1.00 28.98 66 ILE B CA 1
ATOM 520 C C . ILE A 1 68 ? 24.187 11.581 -0.148 1.00 28.83 66 ILE B C 1
ATOM 521 O O . ILE A 1 68 ? 23.516 11.861 0.852 1.00 25.08 66 ILE B O 1
ATOM 526 N N . VAL A 1 69 ? 25.388 12.120 -0.374 1.00 28.32 67 VAL B N 1
ATOM 527 C CA . VAL A 1 69 ? 25.938 13.115 0.539 1.00 26.79 67 VAL B CA 1
ATOM 528 C C . VAL A 1 69 ? 24.958 14.264 0.713 1.00 26.56 67 VAL B C 1
ATOM 529 O O . VAL A 1 69 ? 24.638 14.669 1.834 1.00 29.02 67 VAL B O 1
ATOM 533 N N . ASP A 1 70 ? 24.431 14.774 -0.396 1.00 29.78 68 ASP B N 1
ATOM 534 C CA . ASP A 1 70 ? 23.526 15.914 -0.314 1.00 29.51 68 ASP B CA 1
ATOM 535 C C . ASP A 1 70 ? 22.231 15.551 0.396 1.00 27.45 68 ASP B C 1
ATOM 536 O O . ASP A 1 70 ? 21.726 16.335 1.206 1.00 28.14 68 ASP B O 1
ATOM 541 N N . ALA A 1 71 ? 21.667 14.378 0.094 1.00 27.88 69 ALA B N 1
ATOM 542 C CA . ALA A 1 71 ? 20.436 13.963 0.758 1.00 23.86 69 ALA B CA 1
ATOM 543 C C . ALA A 1 71 ? 20.640 13.897 2.262 1.00 27.83 69 ALA B C 1
ATOM 544 O O . ALA A 1 71 ? 19.738 14.242 3.043 1.00 24.32 69 ALA B O 1
ATOM 546 N N . ILE A 1 72 ? 21.828 13.460 2.685 1.00 23.81 70 ILE B N 1
ATOM 547 C CA . ILE A 1 72 ? 22.127 13.369 4.107 1.00 23.03 70 ILE B CA 1
ATOM 548 C C . ILE A 1 72 ? 22.103 14.760 4.734 1.00 27.41 70 ILE B C 1
ATOM 549 O O . ILE A 1 72 ? 21.458 14.984 5.768 1.00 25.43 70 ILE B O 1
ATOM 554 N N . LYS A 1 73 ? 22.774 15.726 4.092 1.00 28.95 71 LYS B N 1
ATOM 555 C CA . LYS A 1 73 ? 22.804 17.089 4.611 1.00 22.22 71 LYS B CA 1
ATOM 556 C C . LYS A 1 73 ? 21.416 17.711 4.625 1.00 26.60 71 LYS B C 1
ATOM 557 O O . LYS A 1 73 ? 21.035 18.368 5.600 1.00 31.04 71 LYS B O 1
ATOM 563 N N . GLU A 1 74 ? 20.628 17.493 3.574 1.00 25.86 72 GLU B N 1
ATOM 564 C CA . GLU A 1 74 ? 19.281 18.053 3.560 1.00 25.72 72 GLU B CA 1
ATOM 565 C C . GLU A 1 74 ? 18.437 17.458 4.676 1.00 29.81 72 GLU B C 1
ATOM 566 O O . GLU A 1 74 ? 17.675 18.170 5.340 1.00 32.03 72 GLU B O 1
ATOM 572 N N . GLN A 1 75 ? 18.552 16.149 4.898 1.00 31.42 73 GLN B N 1
ATOM 573 C CA . GLN A 1 75 ? 17.784 15.545 5.977 1.00 27.67 73 GLN B CA 1
ATOM 574 C C . GLN A 1 75 ? 18.274 16.042 7.333 1.00 29.31 73 GLN B C 1
ATOM 575 O O . GLN A 1 75 ? 17.469 16.261 8.248 1.00 32.01 73 GLN B O 1
ATOM 581 N N . ALA A 1 76 ? 19.591 16.225 7.479 1.00 24.67 74 ALA B N 1
ATOM 582 C CA . ALA A 1 76 ? 20.142 16.726 8.736 1.00 25.23 74 ALA B CA 1
ATOM 583 C C . ALA A 1 76 ? 19.689 18.153 9.040 1.00 34.14 74 ALA B C 1
ATOM 584 O O . ALA A 1 76 ? 19.651 18.550 10.213 1.00 32.39 74 ALA B O 1
ATOM 586 N N . ASP A 1 77 ? 19.364 18.948 8.013 1.00 30.57 75 ASP B N 1
ATOM 587 C CA . ASP A 1 77 ? 18.860 20.295 8.273 1.00 32.09 75 ASP B CA 1
ATOM 588 C C . ASP A 1 77 ? 17.398 20.294 8.697 1.00 31.48 75 ASP B C 1
ATOM 589 O O . ASP A 1 77 ? 16.927 21.292 9.245 1.00 39.21 75 ASP B O 1
ATOM 594 N N . ASN A 1 78 ? 16.676 19.202 8.459 1.00 29.69 76 ASN B N 1
ATOM 595 C CA . ASN A 1 78 ? 15.275 19.092 8.836 1.00 29.23 76 ASN B CA 1
ATOM 596 C C . ASN A 1 78 ? 15.093 18.309 10.131 1.00 36.39 76 ASN B C 1
ATOM 597 O O . ASN A 1 78 ? 14.594 18.838 11.132 1.00 33.87 76 ASN B O 1
ATOM 602 N N . MET A 1 79 ? 15.506 17.044 10.126 1.00 32.12 77 MET B N 1
ATOM 603 C CA . MET A 1 79 ? 15.162 16.118 11.188 1.00 27.32 77 MET B CA 1
ATOM 604 C C . MET A 1 79 ? 16.061 14.899 11.073 1.00 28.63 77 MET B C 1
ATOM 605 O O . MET A 1 79 ? 15.866 14.067 10.179 1.00 31.73 77 MET B O 1
ATOM 610 N N . CYS A 1 80 ? 17.068 14.801 11.944 1.00 25.25 78 CYS B N 1
ATOM 611 C CA . CYS A 1 80 ? 18.007 13.679 11.877 1.00 28.33 78 CYS B CA 1
ATOM 612 C C . CYS A 1 80 ? 17.348 12.362 12.287 1.00 30.24 78 CYS B C 1
ATOM 613 O O . CYS A 1 80 ? 17.668 11.305 11.726 1.00 27.52 78 CYS B O 1
ATOM 616 N N . PHE A 1 81 ? 16.466 12.400 13.294 1.00 29.36 79 PHE B N 1
ATOM 617 C CA . PHE A 1 81 ? 15.795 11.214 13.809 1.00 26.99 79 PHE B CA 1
ATOM 618 C C . PHE A 1 81 ? 14.406 11.568 14.317 1.00 27.92 79 PHE B C 1
ATOM 619 O O . PHE A 1 81 ? 14.211 12.616 14.937 1.00 28.91 79 PHE B O 1
ATOM 627 N N . MET A 1 82 ? 13.445 10.688 14.032 1.00 28.43 80 MET B N 1
ATOM 628 C CA . MET A 1 82 ? 12.122 10.701 14.640 1.00 26.57 80 MET B CA 1
ATOM 629 C C . MET A 1 82 ? 11.751 9.257 14.940 1.00 28.48 80 MET B C 1
ATOM 630 O O . MET A 1 82 ? 12.147 8.348 14.209 1.00 28.88 80 MET B O 1
ATOM 635 N N . ALA A 1 83 ? 10.998 9.047 16.019 1.00 28.47 81 ALA B N 1
ATOM 636 C CA . ALA A 1 83 ? 10.858 7.717 16.606 1.00 26.72 81 ALA B CA 1
ATOM 637 C C . ALA A 1 83 ? 10.077 6.738 15.712 1.00 28.91 81 ALA B C 1
ATOM 638 O O . ALA A 1 83 ? 9.368 7.137 14.782 1.00 28.84 81 ALA B O 1
ATOM 640 N N . PRO A 1 84 ? 10.219 5.432 15.972 1.00 31.39 82 PRO B N 1
ATOM 641 C CA . PRO A 1 84 ? 9.443 4.437 15.210 1.00 31.90 82 PRO B CA 1
ATOM 642 C C . PRO A 1 84 ? 7.924 4.623 15.238 1.00 33.16 82 PRO B C 1
ATOM 643 O O . PRO A 1 84 ? 7.264 4.248 14.259 1.00 34.21 82 PRO B O 1
ATOM 647 N N . ALA A 1 85 ? 7.332 5.143 16.327 1.00 34.18 83 ALA B N 1
ATOM 648 C CA . ALA A 1 85 ? 5.867 5.259 16.336 1.00 33.71 83 ALA B CA 1
ATOM 649 C C . ALA A 1 85 ? 5.331 6.329 15.393 1.00 30.09 83 ALA B C 1
ATOM 650 O O . ALA A 1 85 ? 4.104 6.459 15.281 1.00 25.73 83 ALA B O 1
ATOM 652 N N . TYR A 1 86 ? 6.189 7.105 14.737 1.00 27.03 84 TYR B N 1
ATOM 653 C CA . TYR A 1 86 ? 5.738 8.170 13.854 1.00 30.52 84 TYR B CA 1
ATOM 654 C C . TYR A 1 86 ? 6.141 7.850 12.420 1.00 28.45 84 TYR B C 1
ATOM 655 O O . TYR A 1 86 ? 7.174 7.220 12.174 1.00 28.61 84 TYR B O 1
ATOM 664 N N . ALA A 1 87 ? 5.292 8.244 11.474 1.00 28.13 85 ALA B N 1
ATOM 665 C CA . ALA A 1 87 ? 5.657 8.164 10.067 1.00 28.76 85 ALA B CA 1
ATOM 666 C C . ALA A 1 87 ? 6.575 9.326 9.722 1.00 22.79 85 ALA B C 1
ATOM 667 O O . ALA A 1 87 ? 6.443 10.409 10.276 1.00 28.03 85 ALA B O 1
ATOM 669 N N . SER A 1 88 ? 7.528 9.090 8.830 1.00 24.61 86 SER B N 1
ATOM 670 C CA . SER A 1 88 ? 8.369 10.158 8.320 1.00 23.79 86 SER B CA 1
ATOM 671 C C . SER A 1 88 ? 8.501 9.997 6.814 1.00 28.49 86 SER B C 1
ATOM 672 O O . SER A 1 88 ? 8.492 8.875 6.294 1.00 31.82 86 SER B O 1
ATOM 675 N N . GLU A 1 89 ? 8.694 11.123 6.120 1.00 28.55 87 GLU B N 1
ATOM 676 C CA . GLU A 1 89 ? 8.738 11.069 4.666 1.00 27.91 87 GLU B CA 1
ATOM 677 C C . GLU A 1 89 ? 9.784 10.068 4.174 1.00 28.93 87 GLU B C 1
ATOM 678 O O . GLU A 1 89 ? 9.439 9.123 3.449 1.00 30.11 87 GLU B O 1
ATOM 684 N N . PRO A 1 90 ? 11.049 10.200 4.572 1.00 25.03 88 PRO B N 1
ATOM 685 C CA . PRO A 1 90 ? 12.069 9.275 4.050 1.00 24.28 88 PRO B CA 1
ATOM 686 C C . PRO A 1 90 ? 11.767 7.814 4.342 1.00 26.15 88 PRO B C 1
ATOM 687 O O . PRO A 1 90 ? 12.094 6.948 3.520 1.00 28.29 88 PRO B O 1
ATOM 691 N N . LYS A 1 91 ? 11.168 7.508 5.496 1.00 26.66 89 LYS B N 1
ATOM 692 C CA . LYS A 1 91 ? 10.884 6.116 5.837 1.00 26.23 89 LYS B CA 1
ATOM 693 C C . LYS A 1 91 ? 9.729 5.568 5.000 1.00 28.00 89 LYS B C 1
ATOM 694 O O . LYS A 1 91 ? 9.791 4.435 4.511 1.00 27.96 89 LYS B O 1
ATOM 700 N N . SER A 1 92 ? 8.667 6.355 4.816 1.00 25.38 90 SER B N 1
ATOM 701 C CA . SER A 1 92 ? 7.571 5.901 3.968 1.00 25.85 90 SER B CA 1
ATOM 702 C C . SER A 1 92 ? 8.030 5.744 2.520 1.00 31.34 90 SER B C 1
ATOM 703 O O . SER A 1 92 ? 7.706 4.757 1.852 1.00 28.58 90 SER B O 1
ATOM 706 N N . ARG A 1 93 ? 8.789 6.711 2.019 1.00 27.17 91 ARG B N 1
ATOM 707 C CA . ARG A 1 93 ? 9.219 6.641 0.640 1.00 29.77 91 ARG B CA 1
ATOM 708 C C . ARG A 1 93 ? 10.167 5.475 0.423 1.00 30.89 91 ARG B C 1
ATOM 709 O O . ARG A 1 93 ? 10.156 4.855 -0.648 1.00 31.59 91 ARG B O 1
ATOM 717 N N . LEU A 1 94 ? 10.995 5.160 1.414 1.00 26.93 92 LEU B N 1
ATOM 718 C CA . LEU A 1 94 ? 11.969 4.105 1.178 1.00 30.43 92 LEU B CA 1
ATOM 719 C C . LEU A 1 94 ? 11.314 2.730 1.213 1.00 28.07 92 LEU B C 1
ATOM 720 O O . LEU A 1 94 ? 11.667 1.853 0.414 1.00 24.79 92 LEU B O 1
ATOM 725 N N . ALA A 1 95 ? 10.351 2.531 2.120 1.00 24.42 93 ALA B N 1
ATOM 726 C CA . ALA A 1 95 ? 9.638 1.261 2.173 1.00 23.64 93 ALA B CA 1
ATOM 727 C C . ALA A 1 95 ? 8.907 0.983 0.861 1.00 29.82 93 ALA B C 1
ATOM 728 O O . ALA A 1 95 ? 8.991 -0.121 0.314 1.00 28.11 93 ALA B O 1
ATOM 730 N N . LYS A 1 96 ? 8.196 1.979 0.322 1.00 32.77 94 LYS B N 1
ATOM 731 C CA . LYS A 1 96 ? 7.511 1.761 -0.949 1.00 32.88 94 LYS B CA 1
ATOM 732 C C . LYS A 1 96 ? 8.505 1.505 -2.075 1.00 29.56 94 LYS B C 1
ATOM 733 O O . LYS A 1 96 ? 8.336 0.562 -2.854 1.00 28.08 94 LYS B O 1
ATOM 739 N N . MET A 1 97 ? 9.554 2.332 -2.177 1.00 30.61 95 MET B N 1
ATOM 740 C CA . MET A 1 97 ? 10.538 2.138 -3.241 1.00 25.66 95 MET B CA 1
ATOM 741 C C . MET A 1 97 ? 11.141 0.745 -3.178 1.00 27.82 95 MET B C 1
ATOM 742 O O . MET A 1 97 ? 11.371 0.110 -4.214 1.00 30.03 95 MET B O 1
ATOM 747 N N . LEU A 1 98 ? 11.429 0.264 -1.969 1.00 27.02 96 LEU B N 1
ATOM 748 C CA . LEU A 1 98 ? 12.048 -1.046 -1.828 1.00 22.00 96 LEU B CA 1
ATOM 749 C C . LEU A 1 98 ? 11.080 -2.147 -2.231 1.00 25.69 96 LEU B C 1
ATOM 750 O O . LEU A 1 98 ? 11.434 -3.033 -3.017 1.00 26.42 96 LEU B O 1
ATOM 755 N N . VAL A 1 99 ? 9.845 -2.099 -1.713 1.00 27.21 97 VAL B N 1
ATOM 756 C CA . VAL A 1 99 ? 8.817 -3.052 -2.134 1.00 27.31 97 VAL B CA 1
ATOM 757 C C . VAL A 1 99 ? 8.664 -3.027 -3.650 1.00 32.15 97 VAL B C 1
ATOM 758 O O . VAL A 1 99 ? 8.544 -4.075 -4.297 1.00 31.29 97 VAL B O 1
ATOM 762 N N . ASP A 1 100 ? 8.690 -1.822 -4.239 1.00 35.31 98 ASP B N 1
ATOM 763 C CA . ASP A 1 100 ? 8.485 -1.660 -5.677 1.00 28.63 98 ASP B CA 1
ATOM 764 C C . ASP A 1 100 ? 9.593 -2.331 -6.496 1.00 27.50 98 ASP B C 1
ATOM 765 O O . ASP A 1 100 ? 9.299 -3.075 -7.434 1.00 30.31 98 ASP B O 1
ATOM 770 N N . VAL A 1 101 ? 10.871 -2.089 -6.165 1.00 24.29 99 VAL B N 1
ATOM 771 C CA . VAL A 1 101 ? 11.953 -2.694 -6.956 1.00 24.97 99 VAL B CA 1
ATOM 772 C C . VAL A 1 101 ? 12.071 -4.202 -6.728 1.00 29.94 99 VAL B C 1
ATOM 773 O O . VAL A 1 101 ? 12.661 -4.905 -7.557 1.00 28.99 99 VAL B O 1
ATOM 777 N N . ALA A 1 102 ? 11.568 -4.708 -5.600 1.00 30.41 100 ALA B N 1
ATOM 778 C CA . ALA A 1 102 ? 11.612 -6.133 -5.297 1.00 27.27 100 ALA B CA 1
ATOM 779 C C . ALA A 1 102 ? 10.527 -6.894 -6.048 1.00 37.62 100 ALA B C 1
ATOM 780 O O . ALA A 1 102 ? 10.814 -7.856 -6.781 1.00 34.69 100 ALA B O 1
ATOM 782 N N . ASP A 1 103 ? 9.251 -6.520 -5.796 1.00 35.08 101 ASP B N 1
ATOM 783 C CA . ASP A 1 103 ? 8.096 -6.979 -6.564 1.00 32.21 101 ASP B CA 1
ATOM 784 C C . ASP A 1 103 ? 6.794 -6.602 -5.868 1.00 32.13 101 ASP B C 1
ATOM 785 O O . ASP A 1 103 ? 6.426 -7.240 -4.868 1.00 35.20 101 ASP B O 1
ATOM 790 N N . PRO A 1 104 ? 6.054 -5.607 -6.387 1.00 29.92 102 PRO B N 1
ATOM 791 C CA . PRO A 1 104 ? 4.907 -5.065 -5.640 1.00 32.92 102 PRO B CA 1
ATOM 792 C C . PRO A 1 104 ? 3.730 -6.006 -5.598 1.00 32.06 102 PRO B C 1
ATOM 793 O O . PRO A 1 104 ? 2.848 -5.831 -4.742 1.00 32.01 102 PRO B O 1
ATOM 797 N N . ASP A 1 105 ? 3.708 -7.016 -6.470 1.00 34.97 103 ASP B N 1
ATOM 798 C CA . ASP A 1 105 ? 2.622 -7.988 -6.464 1.00 40.74 103 ASP B CA 1
ATOM 799 C C . ASP A 1 105 ? 2.861 -9.083 -5.450 1.00 36.70 103 ASP B C 1
ATOM 800 O O . ASP A 1 105 ? 1.918 -9.793 -5.098 1.00 41.03 103 ASP B O 1
ATOM 805 N N . PHE A 1 106 ? 4.097 -9.233 -4.978 1.00 34.54 104 PHE B N 1
ATOM 806 C CA . PHE A 1 106 ? 4.422 -10.227 -3.973 1.00 35.03 104 PHE B CA 1
ATOM 807 C C . PHE A 1 106 ? 4.739 -9.649 -2.596 1.00 32.97 104 PHE B C 1
ATOM 808 O O . PHE A 1 106 ? 4.258 -10.172 -1.587 1.00 29.63 104 PHE B O 1
ATOM 816 N N . TYR A 1 107 ? 5.545 -8.592 -2.509 1.00 34.26 105 TYR B N 1
ATOM 817 C CA . TYR A 1 107 ? 5.963 -8.055 -1.218 1.00 31.81 105 TYR B CA 1
ATOM 818 C C . TYR A 1 107 ? 5.078 -6.887 -0.807 1.00 32.49 105 TYR B C 1
ATOM 819 O O . TYR A 1 107 ? 4.375 -6.288 -1.626 1.00 35.85 105 TYR B O 1
ATOM 828 N N . GLN A 1 108 ? 5.125 -6.570 0.487 1.00 30.25 106 GLN B N 1
ATOM 829 C CA . GLN A 1 108 ? 4.218 -5.582 1.054 1.00 31.68 106 GLN B CA 1
ATOM 830 C C . GLN A 1 108 ? 4.928 -4.569 1.944 1.00 34.11 106 GLN B C 1
ATOM 831 O O . GLN A 1 108 ? 4.776 -3.361 1.750 1.00 36.78 106 GLN B O 1
ATOM 837 N N . ARG A 1 109 ? 5.709 -5.028 2.913 1.00 31.36 107 ARG B N 1
ATOM 838 C CA . ARG A 1 109 ? 6.252 -4.128 3.916 1.00 32.47 107 ARG B CA 1
ATOM 839 C C . ARG A 1 109 ? 7.762 -4.313 4.027 1.00 31.07 107 ARG B C 1
ATOM 840 O O . ARG A 1 109 ? 8.336 -5.275 3.509 1.00 27.51 107 ARG B O 1
ATOM 848 N N . VAL A 1 110 ? 8.403 -3.346 4.685 1.00 27.15 108 VAL B N 1
ATOM 849 C CA . VAL A 1 110 ? 9.828 -3.391 4.988 1.00 26.27 108 VAL B CA 1
ATOM 850 C C . VAL A 1 110 ? 10.029 -3.131 6.483 1.00 29.08 108 VAL B C 1
ATOM 851 O O . VAL A 1 110 ? 9.453 -2.188 7.047 1.00 22.45 108 VAL B O 1
ATOM 855 N N . PHE A 1 111 ? 10.838 -3.968 7.127 1.00 25.57 109 PHE B N 1
ATOM 856 C CA . PHE A 1 111 ? 11.182 -3.788 8.534 1.00 23.94 109 PHE B CA 1
ATOM 857 C C . PHE A 1 111 ? 12.614 -3.270 8.615 1.00 24.18 109 PHE B C 1
ATOM 858 O O . PHE A 1 111 ? 13.565 -4.028 8.387 1.00 26.94 109 PHE B O 1
ATOM 866 N N . PHE A 1 112 ? 12.771 -1.990 8.954 1.00 20.35 110 PHE B N 1
ATOM 867 C CA . PHE A 1 112 ? 14.085 -1.368 8.915 1.00 19.28 110 PHE B CA 1
ATOM 868 C C . PHE A 1 112 ? 14.872 -1.675 10.185 1.00 20.66 110 PHE B C 1
ATOM 869 O O . PHE A 1 112 ? 14.343 -1.619 11.302 1.00 20.62 110 PHE B O 1
ATOM 877 N N . THR A 1 113 ? 16.157 -1.964 10.002 1.00 19.73 111 THR B N 1
ATOM 878 C CA . THR A 1 113 ? 17.073 -2.270 11.090 1.00 20.60 111 THR B CA 1
ATOM 879 C C . THR A 1 113 ? 18.318 -1.411 10.935 1.00 20.50 111 THR B C 1
ATOM 880 O O . THR A 1 113 ? 18.349 -0.500 10.109 1.00 26.54 111 THR B O 1
ATOM 884 N N . ASN A 1 114 ? 19.338 -1.673 11.730 1.00 22.48 112 ASN B N 1
ATOM 885 C CA . ASN A 1 114 ? 20.563 -0.895 11.673 1.00 20.74 112 ASN B CA 1
ATOM 886 C C . ASN A 1 114 ? 21.618 -1.481 10.755 1.00 22.98 112 ASN B C 1
ATOM 887 O O . ASN A 1 114 ? 22.563 -0.768 10.399 1.00 22.66 112 ASN B O 1
ATOM 892 N N . GLY A 1 115 ? 21.525 -2.764 10.430 1.00 27.03 113 GLY B N 1
ATOM 893 C CA . GLY A 1 115 ? 22.529 -3.395 9.601 1.00 21.89 113 GLY B CA 1
ATOM 894 C C . GLY A 1 115 ? 22.072 -4.763 9.165 1.00 24.38 113 GLY B C 1
ATOM 895 O O . GLY A 1 115 ? 20.877 -5.060 9.175 1.00 26.43 113 GLY B O 1
ATOM 896 N N . GLY A 1 116 ? 23.040 -5.612 8.812 1.00 20.89 114 GLY B N 1
ATOM 897 C CA . GLY A 1 116 ? 22.728 -6.946 8.347 1.00 20.74 114 GLY B CA 1
ATOM 898 C C . GLY A 1 116 ? 22.382 -7.950 9.437 1.00 25.40 114 GLY B C 1
ATOM 899 O O . GLY A 1 116 ? 21.395 -8.690 9.316 1.00 21.73 114 GLY B O 1
ATOM 900 N N . ALA A 1 117 ? 23.181 -7.991 10.511 1.00 27.05 115 ALA B N 1
ATOM 901 C CA . ALA A 1 117 ? 22.957 -8.995 11.549 1.00 24.59 115 ALA B CA 1
ATOM 902 C C . ALA A 1 117 ? 21.572 -8.862 12.167 1.00 22.08 115 ALA B C 1
ATOM 903 O O . ALA A 1 117 ? 20.857 -9.860 12.304 1.00 20.28 115 ALA B O 1
ATOM 905 N N . ASP A 1 118 ? 21.150 -7.637 12.532 1.00 23.11 116 ASP B N 1
ATOM 906 C CA . ASP A 1 118 ? 19.853 -7.554 13.205 1.00 24.11 116 ASP B CA 1
ATOM 907 C C . ASP A 1 118 ? 18.707 -7.827 12.227 1.00 23.89 116 ASP B C 1
ATOM 908 O O . ASP A 1 118 ? 17.645 -8.323 12.633 1.00 24.97 116 ASP B O 1
ATOM 913 N N . SER A 1 119 ? 18.907 -7.577 10.935 1.00 18.54 117 SER B N 1
ATOM 914 C CA . SER A 1 119 ? 17.849 -7.930 9.996 1.00 25.14 117 SER B CA 1
ATOM 915 C C . SER A 1 119 ? 17.708 -9.452 9.849 1.00 21.68 117 SER B C 1
ATOM 916 O O . SER A 1 119 ? 16.590 -9.970 9.737 1.00 22.48 117 SER B O 1
ATOM 919 N N . ASN A 1 120 ? 18.807 -10.199 9.902 1.00 20.12 118 ASN B N 1
ATOM 920 C CA . ASN A 1 120 ? 18.663 -11.652 9.921 1.00 19.17 118 ASN B CA 1
ATOM 921 C C . ASN A 1 120 ? 18.053 -12.136 11.230 1.00 21.98 118 ASN B C 1
ATOM 922 O O . ASN A 1 120 ? 17.206 -13.041 11.225 1.00 21.85 118 ASN B O 1
ATOM 927 N N . GLU A 1 121 ? 18.486 -11.557 12.364 1.00 25.30 119 GLU B N 1
ATOM 928 C CA . GLU A 1 121 ? 17.872 -11.858 13.660 1.00 22.45 119 GLU B CA 1
ATOM 929 C C . GLU A 1 121 ? 16.365 -11.706 13.591 1.00 20.63 119 GLU B C 1
ATOM 930 O O . GLU A 1 121 ? 15.612 -12.555 14.073 1.00 22.33 119 GLU B O 1
ATOM 936 N N . ASN A 1 122 ? 15.910 -10.608 13.008 1.00 18.93 120 ASN B N 1
ATOM 937 C CA . ASN A 1 122 ? 14.489 -10.330 12.998 1.00 20.72 120 ASN B CA 1
ATOM 938 C C . ASN A 1 122 ? 13.767 -11.198 11.979 1.00 20.41 120 ASN B C 1
ATOM 939 O O . ASN A 1 122 ? 12.648 -11.659 12.242 1.00 19.74 120 ASN B O 1
ATOM 944 N N . ALA A 1 123 ? 14.407 -11.471 10.834 1.00 17.57 121 ALA B N 1
ATOM 945 C CA . ALA A 1 123 ? 13.808 -12.386 9.869 1.00 19.41 121 ALA B CA 1
ATOM 946 C C . ALA A 1 123 ? 13.588 -13.756 10.493 1.00 18.19 121 ALA B C 1
ATOM 947 O O . ALA A 1 123 ? 12.513 -14.348 10.350 1.00 20.18 121 ALA B O 1
ATOM 949 N N . ILE A 1 124 ? 14.585 -14.256 11.220 1.00 18.31 122 ILE B N 1
ATOM 950 C CA . ILE A 1 124 ? 14.422 -15.489 11.982 1.00 21.31 122 ILE B CA 1
ATOM 951 C C . ILE A 1 124 ? 13.222 -15.391 12.922 1.00 24.12 122 ILE B C 1
ATOM 952 O O . ILE A 1 124 ? 12.362 -16.281 12.949 1.00 24.66 122 ILE B O 1
ATOM 957 N N . LYS A 1 125 ? 13.179 -14.335 13.754 1.00 21.47 123 LYS B N 1
ATOM 958 C CA . LYS A 1 125 ? 12.093 -14.208 14.725 1.00 23.65 123 LYS B CA 1
ATOM 959 C C . LYS A 1 125 ? 10.739 -14.229 14.036 1.00 27.65 123 LYS B C 1
ATOM 960 O O . LYS A 1 125 ? 9.799 -14.880 14.510 1.00 23.85 123 LYS B O 1
ATOM 966 N N . MET A 1 126 ? 10.619 -13.508 12.918 1.00 29.77 124 MET B N 1
ATOM 967 C CA . MET A 1 126 ? 9.350 -13.451 12.201 1.00 29.63 124 MET B CA 1
ATOM 968 C C . MET A 1 126 ? 8.971 -14.815 11.623 1.00 30.69 124 MET B C 1
ATOM 969 O O . MET A 1 126 ? 7.804 -15.229 11.704 1.00 30.66 124 MET B O 1
ATOM 974 N N . ALA A 1 127 ? 9.946 -15.552 11.075 1.00 26.73 125 ALA B N 1
ATOM 975 C CA . ALA A 1 127 ? 9.626 -16.862 10.513 1.00 28.80 125 ALA B CA 1
ATOM 976 C C . ALA A 1 127 ? 9.126 -17.808 11.597 1.00 24.39 125 ALA B C 1
ATOM 977 O O . ALA A 1 127 ? 8.166 -18.556 11.386 1.00 27.13 125 ALA B O 1
ATOM 979 N N . ARG A 1 128 ? 9.749 -17.781 12.770 1.00 25.03 126 ARG B N 1
ATOM 980 C CA . ARG A 1 128 ? 9.267 -18.620 13.863 1.00 26.51 126 ARG B CA 1
ATOM 981 C C . ARG A 1 128 ? 7.855 -18.208 14.288 1.00 28.55 126 ARG B C 1
ATOM 982 O O . ARG A 1 128 ? 7.004 -19.067 14.555 1.00 27.16 126 ARG B O 1
ATOM 990 N N . MET A 1 129 ? 7.581 -16.895 14.332 1.00 30.66 127 MET B N 1
ATOM 991 C CA . MET A 1 129 ? 6.249 -16.411 14.702 1.00 26.79 127 MET B CA 1
ATOM 992 C C . MET A 1 129 ? 5.214 -16.756 13.634 1.00 30.03 127 MET B C 1
ATOM 993 O O . MET A 1 129 ? 4.104 -17.200 13.956 1.00 25.95 127 MET B O 1
ATOM 998 N N . VAL A 1 130 ? 5.549 -16.539 12.358 1.00 29.84 128 VAL B N 1
ATOM 999 C CA . VAL A 1 130 ? 4.581 -16.774 11.289 1.00 25.67 128 VAL B CA 1
ATOM 1000 C C . VAL A 1 130 ? 4.252 -18.260 11.168 1.00 27.26 128 VAL B C 1
ATOM 1001 O O . VAL A 1 130 ? 3.082 -18.649 11.114 1.00 28.28 128 VAL B O 1
ATOM 1005 N N . THR A 1 131 ? 5.276 -19.111 11.090 1.00 25.39 129 THR B N 1
ATOM 1006 C CA . THR A 1 131 ? 5.032 -20.533 10.887 1.00 26.47 129 THR B CA 1
ATOM 1007 C C . THR A 1 131 ? 4.706 -21.259 12.187 1.00 27.99 129 THR B C 1
ATOM 1008 O O . THR A 1 131 ? 4.167 -22.369 12.144 1.00 27.12 129 THR B O 1
ATOM 1012 N N . GLY A 1 132 ? 5.046 -20.683 13.336 1.00 27.24 130 GLY B N 1
ATOM 1013 C CA . GLY A 1 132 ? 4.900 -21.424 14.569 1.00 25.57 130 GLY B CA 1
ATOM 1014 C C . GLY A 1 132 ? 5.872 -22.569 14.757 1.00 25.37 130 GLY B C 1
ATOM 1015 O O . GLY A 1 132 ? 5.689 -23.371 15.676 1.00 27.59 130 GLY B O 1
ATOM 1016 N N . ARG A 1 133 ? 6.880 -22.692 13.910 1.00 26.57 131 ARG B N 1
ATOM 1017 C CA . ARG A 1 133 ? 7.811 -23.808 13.979 1.00 25.52 131 ARG B CA 1
ATOM 1018 C C . ARG A 1 133 ? 9.140 -23.338 14.557 1.00 23.09 131 ARG B C 1
ATOM 1019 O O . ARG A 1 133 ? 9.512 -22.178 14.376 1.00 26.95 131 ARG B O 1
ATOM 1027 N N . PRO A 1 134 ? 9.905 -24.207 15.224 1.00 25.20 132 PRO B N 1
ATOM 1028 C CA . PRO A 1 134 ? 11.087 -23.708 15.953 1.00 23.71 132 PRO B CA 1
ATOM 1029 C C . PRO A 1 134 ? 12.384 -23.609 15.152 1.00 24.89 132 PRO B C 1
ATOM 1030 O O . PRO A 1 134 ? 13.222 -22.760 15.463 1.00 28.36 132 PRO B O 1
ATOM 1034 N N . LYS A 1 135 ? 12.572 -24.448 14.133 1.00 25.62 133 LYS B N 1
ATOM 1035 C CA . LYS A 1 135 ? 13.896 -24.693 13.567 1.00 25.34 133 LYS B CA 1
ATOM 1036 C C . LYS A 1 135 ? 14.212 -23.785 12.386 1.00 22.88 133 LYS B C 1
ATOM 1037 O O . LYS A 1 135 ? 13.342 -23.487 11.563 1.00 22.95 133 LYS B O 1
ATOM 1043 N N . ILE A 1 136 ? 15.486 -23.408 12.282 1.00 22.33 134 ILE B N 1
ATOM 1044 C CA . ILE A 1 136 ? 16.039 -22.653 11.160 1.00 22.94 134 ILE B CA 1
ATOM 1045 C C . ILE A 1 136 ? 17.129 -23.508 10.524 1.00 22.65 134 ILE B C 1
ATOM 1046 O O . ILE A 1 136 ? 18.062 -23.937 11.216 1.00 21.59 134 ILE B O 1
ATOM 1051 N N . PHE A 1 137 ? 17.014 -23.760 9.220 1.00 19.60 135 PHE B N 1
ATOM 1052 C CA . PHE A 1 137 ? 18.090 -24.378 8.450 1.00 19.30 135 PHE B CA 1
ATOM 1053 C C . PHE A 1 137 ? 18.952 -23.298 7.807 1.00 24.81 135 PHE B C 1
ATOM 1054 O O . PHE A 1 137 ? 18.433 -22.321 7.248 1.00 25.22 135 PHE B O 1
ATOM 1062 N N . SER A 1 138 ? 20.271 -23.486 7.852 1.00 22.13 136 SER B N 1
ATOM 1063 C CA . SER A 1 138 ? 21.153 -22.572 7.135 1.00 23.06 136 SER B CA 1
ATOM 1064 C C . SER A 1 138 ? 22.428 -23.300 6.741 1.00 25.50 136 SER B C 1
ATOM 1065 O O . SER A 1 138 ? 22.743 -24.375 7.266 1.00 28.05 136 SER B O 1
ATOM 1068 N N . CYS A 1 139 ? 23.171 -22.685 5.820 1.00 21.72 137 CYS B N 1
ATOM 1069 C CA . CYS A 1 139 ? 24.309 -23.351 5.202 1.00 23.83 137 CYS B CA 1
ATOM 1070 C C . CYS A 1 139 ? 25.552 -23.228 6.068 1.00 26.27 137 CYS B C 1
ATOM 1071 O O . CYS A 1 139 ? 25.787 -22.191 6.700 1.00 27.62 137 CYS B O 1
ATOM 1074 N N . TYR A 1 140 ? 26.363 -24.291 6.066 1.00 24.31 138 TYR B N 1
ATOM 1075 C CA . TYR A 1 140 ? 27.670 -24.246 6.718 1.00 26.34 138 TYR B CA 1
ATOM 1076 C C . TYR A 1 140 ? 28.583 -23.213 6.060 1.00 29.28 138 TYR B C 1
ATOM 1077 O O . TYR A 1 140 ? 29.345 -22.522 6.746 1.00 27.92 138 TYR B O 1
ATOM 1086 N N . ARG A 1 141 ? 28.519 -23.087 4.732 1.00 29.00 139 ARG B N 1
ATOM 1087 C CA . ARG A 1 141 ? 29.322 -22.097 4.009 1.00 29.13 139 ARG B CA 1
ATOM 1088 C C . ARG A 1 141 ? 28.496 -20.823 3.873 1.00 30.77 139 ARG B C 1
ATOM 1089 O O . ARG A 1 141 ? 27.900 -20.526 2.832 1.00 32.15 139 ARG B O 1
ATOM 1097 N N . SER A 1 142 ? 28.491 -20.039 4.944 1.00 28.89 140 SER B N 1
ATOM 1098 C CA . SER A 1 142 ? 27.661 -18.842 4.989 1.00 30.69 140 SER B CA 1
ATOM 1099 C C . SER A 1 142 ? 28.090 -17.969 6.158 1.00 28.06 140 SER B C 1
ATOM 1100 O O . SER A 1 142 ? 28.668 -18.455 7.142 1.00 23.38 140 SER B O 1
ATOM 1103 N N . TYR A 1 143 ? 27.818 -16.672 6.024 1.00 26.26 141 TYR B N 1
ATOM 1104 C CA . TYR A 1 143 ? 27.934 -15.718 7.122 1.00 26.73 141 TYR B CA 1
ATOM 1105 C C . TYR A 1 143 ? 26.702 -14.825 7.136 1.00 28.73 141 TYR B C 1
ATOM 1106 O O . TYR A 1 143 ? 26.317 -14.275 6.095 1.00 27.15 141 TYR B O 1
ATOM 1115 N N . HIS A 1 144 ? 26.090 -14.681 8.323 1.00 30.57 142 HIS B N 1
ATOM 1116 C CA . HIS A 1 144 ? 24.871 -13.894 8.493 1.00 30.30 142 HIS B CA 1
ATOM 1117 C C . HIS A 1 144 ? 24.937 -12.847 9.595 1.00 27.51 142 HIS B C 1
ATOM 1118 O O . HIS A 1 144 ? 23.910 -12.234 9.903 1.00 27.02 142 HIS B O 1
ATOM 1125 N N . GLY A 1 145 ? 26.088 -12.656 10.232 1.00 28.68 143 GLY B N 1
ATOM 1126 C CA . GLY A 1 145 ? 26.229 -11.692 11.302 1.00 30.34 143 GLY B CA 1
ATOM 1127 C C . GLY A 1 145 ? 26.862 -12.316 12.530 1.00 31.22 143 GLY B C 1
ATOM 1128 O O . GLY A 1 145 ? 27.052 -13.527 12.622 1.00 36.14 143 GLY B O 1
ATOM 1129 N N . SER A 1 146 ? 27.164 -11.450 13.500 1.00 32.41 144 SER B N 1
ATOM 1130 C CA . SER A 1 146 ? 27.953 -11.850 14.658 1.00 31.05 144 SER B CA 1
ATOM 1131 C C . SER A 1 146 ? 27.172 -11.859 15.965 1.00 30.77 144 SER B C 1
ATOM 1132 O O . SER A 1 146 ? 27.661 -12.420 16.959 1.00 33.37 144 SER B O 1
ATOM 1135 N N . THR A 1 147 ? 25.981 -11.275 16.001 1.00 24.97 145 THR B N 1
ATOM 1136 C CA . THR A 1 147 ? 25.194 -11.357 17.219 1.00 32.50 145 THR B CA 1
ATOM 1137 C C . THR A 1 147 ? 24.697 -12.792 17.414 1.00 32.11 145 THR B C 1
ATOM 1138 O O . THR A 1 147 ? 24.669 -13.592 16.475 1.00 35.90 145 THR B O 1
ATOM 1142 N N . ILE A 1 148 ? 24.310 -13.124 18.653 1.00 28.75 146 ILE B N 1
ATOM 1143 C CA . ILE A 1 148 ? 24.104 -14.532 19.016 1.00 29.58 146 ILE B CA 1
ATOM 1144 C C . ILE A 1 148 ? 23.146 -15.221 18.042 1.00 31.04 146 ILE B C 1
ATOM 1145 O O . ILE A 1 148 ? 23.348 -16.382 17.662 1.00 29.42 146 ILE B O 1
ATOM 1150 N N . GLY A 1 149 ? 22.077 -14.534 17.639 1.00 30.78 147 GLY B N 1
ATOM 1151 C CA . GLY A 1 149 ? 21.134 -15.152 16.721 1.00 31.73 147 GLY B CA 1
ATOM 1152 C C . GLY A 1 149 ? 21.707 -15.346 15.326 1.00 36.30 147 GLY B C 1
ATOM 1153 O O . GLY A 1 149 ? 21.669 -16.450 14.768 1.00 31.81 147 GLY B O 1
ATOM 1154 N N . ALA A 1 150 ? 22.240 -14.271 14.735 1.00 30.28 148 ALA B N 1
ATOM 1155 C CA . ALA A 1 150 ? 22.769 -14.389 13.383 1.00 30.31 148 ALA B CA 1
ATOM 1156 C C . ALA A 1 150 ? 24.015 -15.272 13.337 1.00 33.67 148 ALA B C 1
ATOM 1157 O O . ALA A 1 150 ? 24.266 -15.937 12.323 1.00 31.61 148 ALA B O 1
ATOM 1159 N N . SER A 1 151 ? 24.792 -15.313 14.429 1.00 31.66 149 SER B N 1
ATOM 1160 C CA . SER A 1 151 ? 26.026 -16.089 14.437 1.00 30.55 149 SER B CA 1
ATOM 1161 C C . SER A 1 151 ? 25.743 -17.576 14.589 1.00 33.35 149 SER B C 1
ATOM 1162 O O . SER A 1 151 ? 26.437 -18.401 13.984 1.00 34.19 149 SER B O 1
ATOM 1165 N N . ASN A 1 152 ? 24.727 -17.943 15.381 1.00 33.71 150 ASN B N 1
ATOM 1166 C CA . ASN A 1 152 ? 24.311 -19.340 15.412 1.00 32.12 150 ASN B CA 1
ATOM 1167 C C . ASN A 1 152 ? 23.812 -19.779 14.040 1.00 30.83 150 ASN B C 1
ATOM 1168 O O . ASN A 1 152 ? 24.037 -20.924 13.624 1.00 31.79 150 ASN B O 1
ATOM 1173 N N . ALA A 1 153 ? 23.151 -18.876 13.310 1.00 28.69 151 ALA B N 1
ATOM 1174 C CA . ALA A 1 153 ? 22.715 -19.215 11.962 1.00 30.81 151 ALA B CA 1
ATOM 1175 C C . ALA A 1 153 ? 23.875 -19.251 10.972 1.00 33.42 151 ALA B C 1
ATOM 1176 O O . ALA A 1 153 ? 23.780 -19.942 9.949 1.00 34.01 151 ALA B O 1
ATOM 1178 N N . SER A 1 154 ? 24.971 -18.552 11.263 1.00 35.94 152 SER B N 1
ATOM 1179 C CA . SER A 1 154 ? 26.110 -18.505 10.352 1.00 31.71 152 SER B CA 1
ATOM 1180 C C . SER A 1 154 ? 26.890 -19.813 10.368 1.00 31.70 152 SER B C 1
ATOM 1181 O O . SER A 1 154 ? 27.025 -20.466 11.411 1.00 32.50 152 SER B O 1
ATOM 1184 N N . GLY A 1 155 ? 27.405 -20.190 9.198 1.00 30.64 153 GLY B N 1
ATOM 1185 C CA . GLY A 1 155 ? 28.170 -21.417 9.047 1.00 27.99 153 GLY B CA 1
ATOM 1186 C C . GLY A 1 155 ? 29.647 -21.332 9.386 1.00 30.44 153 GLY B C 1
ATOM 1187 O O . GLY A 1 155 ? 30.202 -22.275 9.975 1.00 37.39 153 GLY B O 1
ATOM 1188 N N . ASP A 1 156 ? 30.310 -20.229 9.028 1.00 31.56 154 ASP B N 1
ATOM 1189 C CA . ASP A 1 156 ? 31.762 -20.231 9.141 1.00 31.19 154 ASP B CA 1
ATOM 1190 C C . ASP A 1 156 ? 32.185 -20.120 10.612 1.00 32.64 154 ASP B C 1
ATOM 1191 O O . ASP A 1 156 ? 31.383 -19.845 11.514 1.00 31.86 154 ASP B O 1
ATOM 1196 N N . TRP A 1 157 ? 33.478 -20.358 10.840 1.00 34.03 155 TRP B N 1
ATOM 1197 C CA . TRP A 1 157 ? 34.006 -20.611 12.173 1.00 30.96 155 TRP B CA 1
ATOM 1198 C C . TRP A 1 157 ? 33.869 -19.428 13.123 1.00 30.62 155 TRP B C 1
ATOM 1199 O O . TRP A 1 157 ? 34.109 -19.598 14.321 1.00 30.05 155 TRP B O 1
ATOM 1210 N N . ARG A 1 158 ? 33.491 -18.245 12.638 1.00 31.66 156 ARG B N 1
ATOM 1211 C CA . ARG A 1 158 ? 33.242 -17.133 13.551 1.00 31.26 156 ARG B CA 1
ATOM 1212 C C . ARG A 1 158 ? 32.079 -17.410 14.497 1.00 33.41 156 ARG B C 1
ATOM 1213 O O . ARG A 1 158 ? 31.908 -16.675 15.481 1.00 38.91 156 ARG B O 1
ATOM 1221 N N . ARG A 1 159 ? 31.268 -18.431 14.201 1.00 29.70 157 ARG B N 1
ATOM 1222 C CA . ARG A 1 159 ? 30.210 -18.896 15.091 1.00 29.74 157 ARG B CA 1
ATOM 1223 C C . ARG A 1 159 ? 30.744 -19.590 16.355 1.00 33.26 157 ARG B C 1
ATOM 1224 O O . ARG A 1 159 ? 30.052 -19.592 17.380 1.00 32.97 157 ARG B O 1
ATOM 1232 N N . PHE A 1 160 ? 31.961 -20.157 16.317 1.00 30.33 158 PHE B N 1
ATOM 1233 C CA . PHE A 1 160 ? 32.448 -20.966 17.433 1.00 26.59 158 PHE B CA 1
ATOM 1234 C C . PHE A 1 160 ? 32.523 -20.140 18.718 1.00 35.37 158 PHE B C 1
ATOM 1235 O O . PHE A 1 160 ? 32.183 -20.630 19.809 1.00 30.09 158 PHE B O 1
ATOM 1243 N N . ALA A 1 161 ? 33.003 -18.894 18.617 1.00 34.65 159 ALA B N 1
ATOM 1244 C CA . ALA A 1 161 ? 33.036 -18.022 19.787 1.00 30.34 159 ALA B CA 1
ATOM 1245 C C . ALA A 1 161 ? 31.633 -17.777 20.317 1.00 28.62 159 ALA B C 1
ATOM 1246 O O . ALA A 1 161 ? 31.390 -17.887 21.523 1.00 32.42 159 ALA B O 1
ATOM 1248 N N . THR A 1 162 ? 30.681 -17.477 19.427 1.00 27.33 160 THR B N 1
ATOM 1249 C CA . THR A 1 162 ? 29.315 -17.250 19.892 1.00 31.31 160 THR B CA 1
ATOM 1250 C C . THR A 1 162 ? 28.770 -18.482 20.607 1.00 34.23 160 THR B C 1
ATOM 1251 O O . THR A 1 162 ? 27.897 -18.370 21.479 1.00 36.22 160 THR B O 1
ATOM 1255 N N . GLU A 1 163 ? 29.267 -19.660 20.242 1.00 34.77 161 GLU B N 1
ATOM 1256 C CA . GLU A 1 163 ? 28.821 -20.913 20.826 1.00 33.19 161 GLU B CA 1
ATOM 1257 C C . GLU A 1 163 ? 29.383 -21.162 22.223 1.00 32.01 161 GLU B C 1
ATOM 1258 O O . GLU A 1 163 ? 28.979 -22.136 22.864 1.00 32.39 161 GLU B O 1
ATOM 1264 N N . LEU A 1 164 ? 30.275 -20.312 22.728 1.00 31.09 162 LEU B N 1
ATOM 1265 C CA . LEU A 1 164 ? 30.673 -20.416 24.126 1.00 29.67 162 LEU B CA 1
ATOM 1266 C C . LEU A 1 164 ? 29.440 -20.294 25.018 1.00 34.20 162 LEU B C 1
ATOM 1267 O O . LEU A 1 164 ? 28.628 -19.377 24.865 1.00 37.91 162 LEU B O 1
ATOM 1272 N N . GLY A 1 165 ? 29.279 -21.228 25.943 1.00 26.58 163 GLY B N 1
ATOM 1273 C CA . GLY A 1 165 ? 28.033 -21.292 26.676 1.00 38.88 163 GLY B CA 1
ATOM 1274 C C . GLY A 1 165 ? 26.943 -22.164 26.064 1.00 44.00 163 GLY B C 1
ATOM 1275 O O . GLY A 1 165 ? 25.925 -22.391 26.732 1.00 40.34 163 GLY B O 1
ATOM 1276 N N . GLY A 1 166 ? 27.109 -22.648 24.816 1.00 40.20 164 GLY B N 1
ATOM 1277 C CA . GLY A 1 166 ? 26.119 -23.487 24.142 1.00 32.87 164 GLY B CA 1
ATOM 1278 C C . GLY A 1 166 ? 25.553 -22.954 22.827 1.00 36.49 164 GLY B C 1
ATOM 1279 O O . GLY A 1 166 ? 25.505 -21.736 22.609 1.00 41.14 164 GLY B O 1
ATOM 1280 N N . SER A 1 167 ? 25.140 -23.852 21.926 1.00 31.36 165 SER B N 1
ATOM 1281 C CA . SER A 1 167 ? 24.469 -23.438 20.700 1.00 35.79 165 SER B CA 1
ATOM 1282 C C . SER A 1 167 ? 23.030 -23.070 21.013 1.00 37.62 165 SER B C 1
ATOM 1283 O O . SER A 1 167 ? 22.363 -23.755 21.791 1.00 40.91 165 SER B O 1
ATOM 1286 N N . ALA A 1 168 ? 22.533 -22.015 20.383 1.00 36.37 166 ALA B N 1
ATOM 1287 C CA . ALA A 1 168 ? 21.135 -21.680 20.589 1.00 40.56 166 ALA B CA 1
ATOM 1288 C C . ALA A 1 168 ? 20.271 -22.730 19.889 1.00 40.54 166 ALA B C 1
ATOM 1289 O O . ALA A 1 168 ? 20.594 -23.156 18.774 1.00 37.94 166 ALA B O 1
ATOM 1291 N N . PRO A 1 169 ? 19.169 -23.163 20.503 1.00 37.14 167 PRO B N 1
ATOM 1292 C CA . PRO A 1 169 ? 18.408 -24.281 19.933 1.00 38.21 167 PRO B CA 1
ATOM 1293 C C . PRO A 1 169 ? 17.711 -23.904 18.632 1.00 33.46 167 PRO B C 1
ATOM 1294 O O . PRO A 1 169 ? 17.356 -22.747 18.386 1.00 33.55 167 PRO B O 1
ATOM 1298 N N . GLY A 1 170 ? 17.495 -24.914 17.802 1.00 34.78 168 GLY B N 1
ATOM 1299 C CA . GLY A 1 170 ? 16.718 -24.727 16.600 1.00 29.99 168 GLY B CA 1
ATOM 1300 C C . GLY A 1 170 ? 17.503 -24.259 15.406 1.00 27.80 168 GLY B C 1
ATOM 1301 O O . GLY A 1 170 ? 16.900 -23.778 14.441 1.00 29.63 168 GLY B O 1
ATOM 1302 N N . PHE A 1 171 ? 18.825 -24.374 15.439 1.00 24.60 169 PHE B N 1
ATOM 1303 C CA . PHE A 1 171 ? 19.676 -23.952 14.334 1.00 25.17 169 PHE B CA 1
ATOM 1304 C C . PHE A 1 171 ? 20.373 -25.183 13.759 1.00 25.90 169 PHE B C 1
ATOM 1305 O O . PHE A 1 171 ? 21.376 -25.647 14.313 1.00 29.01 169 PHE B O 1
ATOM 1313 N N . VAL A 1 172 ? 19.851 -25.681 12.635 1.00 20.74 170 VAL B N 1
ATOM 1314 C CA . VAL A 1 172 ? 20.380 -26.848 11.942 1.00 21.44 170 VAL B CA 1
ATOM 1315 C C . VAL A 1 172 ? 21.142 -26.392 10.704 1.00 25.62 170 VAL B C 1
ATOM 1316 O O . VAL A 1 172 ? 20.620 -25.617 9.889 1.00 25.02 170 VAL B O 1
ATOM 1320 N N . HIS A 1 173 ? 22.359 -26.902 10.536 1.00 24.00 171 HIS B N 1
ATOM 1321 C CA . HIS A 1 173 ? 23.223 -26.513 9.434 1.00 21.54 171 HIS B CA 1
ATOM 1322 C C . HIS A 1 173 ? 23.311 -27.627 8.406 1.00 21.72 171 HIS B C 1
ATOM 1323 O O . HIS A 1 173 ? 23.447 -28.802 8.761 1.00 21.23 171 HIS B O 1
ATOM 1330 N N . PHE A 1 174 ? 23.214 -27.255 7.132 1.00 21.02 172 PHE B N 1
ATOM 1331 C CA . PHE A 1 174 ? 23.410 -28.193 6.038 1.00 22.16 172 PHE B CA 1
ATOM 1332 C C . PHE A 1 174 ? 24.547 -27.730 5.147 1.00 22.91 172 PHE B C 1
ATOM 1333 O O . PHE A 1 174 ? 24.791 -26.531 4.990 1.00 29.49 172 PHE B O 1
ATOM 1341 N N . MET A 1 175 ? 25.251 -28.696 4.578 1.00 21.25 173 MET B N 1
ATOM 1342 C CA . MET A 1 175 ? 26.380 -28.394 3.710 1.00 25.86 173 MET B CA 1
ATOM 1343 C C . MET A 1 175 ? 25.886 -28.003 2.320 1.00 22.85 173 MET B C 1
ATOM 1344 O O . MET A 1 175 ? 25.087 -28.723 1.713 1.00 24.45 173 MET B O 1
ATOM 1349 N N . ASN A 1 176 ? 26.317 -26.820 1.840 1.00 26.27 174 ASN B N 1
ATOM 1350 C CA . ASN A 1 176 ? 26.036 -26.394 0.476 1.00 23.95 174 ASN B CA 1
ATOM 1351 C C . ASN A 1 176 ? 27.250 -26.638 -0.410 1.00 23.10 174 ASN B C 1
ATOM 1352 O O . ASN A 1 176 ? 28.384 -26.675 0.078 1.00 20.54 174 ASN B O 1
ATOM 1357 N N . PRO A 1 177 ? 27.039 -26.808 -1.715 1.00 28.55 175 PRO B N 1
ATOM 1358 C CA . PRO A 1 177 ? 28.153 -27.167 -2.604 1.00 30.20 175 PRO B CA 1
ATOM 1359 C C . PRO A 1 177 ? 29.028 -25.969 -2.925 1.00 27.15 175 PRO B C 1
ATOM 1360 O O . PRO A 1 177 ? 28.539 -24.875 -3.217 1.00 20.69 175 PRO B O 1
ATOM 1364 N N . ASN A 1 178 ? 30.335 -26.196 -2.864 1.00 28.03 176 ASN B N 1
ATOM 1365 C CA . ASN A 1 178 ? 31.335 -25.300 -3.435 1.00 32.21 176 ASN B CA 1
ATOM 1366 C C . ASN A 1 178 ? 31.948 -26.094 -4.578 1.00 31.46 176 ASN B C 1
ATOM 1367 O O . ASN A 1 178 ? 32.896 -26.854 -4.376 1.00 33.29 176 ASN B O 1
ATOM 1372 N N . MET A 1 179 ? 31.398 -25.907 -5.780 1.00 26.37 177 MET B N 1
ATOM 1373 C CA . MET A 1 179 ? 31.675 -26.820 -6.886 1.00 30.32 177 MET B CA 1
ATOM 1374 C C . MET A 1 179 ? 33.164 -27.107 -7.048 1.00 31.47 177 MET B C 1
ATOM 1375 O O . MET A 1 179 ? 33.576 -28.270 -7.070 1.00 30.43 177 MET B O 1
ATOM 1380 N N . TYR A 1 180 ? 33.995 -26.066 -7.162 1.00 30.10 178 TYR B N 1
ATOM 1381 C CA . TYR A 1 180 ? 35.418 -26.315 -7.368 1.00 25.20 178 TYR B CA 1
ATOM 1382 C C . TYR A 1 180 ? 36.025 -27.096 -6.204 1.00 30.26 178 TYR B C 1
ATOM 1383 O O . TYR A 1 180 ? 36.675 -28.127 -6.408 1.00 30.43 178 TYR B O 1
ATOM 1392 N N . GLU A 1 181 ? 35.815 -26.631 -4.965 1.00 32.70 179 GLU B N 1
ATOM 1393 C CA . GLU A 1 181 ? 36.464 -27.271 -3.821 1.00 27.41 179 GLU B CA 1
ATOM 1394 C C . GLU A 1 181 ? 35.969 -28.701 -3.578 1.00 33.69 179 GLU B C 1
ATOM 1395 O O . GLU A 1 181 ? 36.620 -29.462 -2.849 1.00 31.01 179 GLU B O 1
ATOM 1401 N N . ASP A 1 182 ? 34.815 -29.069 -4.122 1.00 32.23 180 ASP B N 1
ATOM 1402 C CA . ASP A 1 182 ? 34.283 -30.410 -3.965 1.00 29.82 180 ASP B CA 1
ATOM 1403 C C . ASP A 1 182 ? 34.689 -31.339 -5.106 1.00 34.87 180 ASP B C 1
ATOM 1404 O O . ASP A 1 182 ? 34.367 -32.527 -5.061 1.00 35.05 180 ASP B O 1
ATOM 1409 N N . GLY A 1 183 ? 35.397 -30.842 -6.115 1.00 35.26 181 GLY B N 1
ATOM 1410 C CA . GLY A 1 183 ? 35.887 -31.696 -7.175 1.00 30.24 181 GLY B CA 1
ATOM 1411 C C . GLY A 1 183 ? 35.144 -31.649 -8.495 1.00 34.24 181 GLY B C 1
ATOM 1412 O O . GLY A 1 183 ? 35.446 -32.463 -9.375 1.00 37.33 181 GLY B O 1
ATOM 1413 N N . TYR A 1 184 ? 34.178 -30.749 -8.666 1.00 34.25 182 TYR B N 1
ATOM 1414 C CA . TYR A 1 184 ? 33.398 -30.673 -9.900 1.00 38.67 182 TYR B CA 1
ATOM 1415 C C . TYR A 1 184 ? 33.788 -29.434 -10.709 1.00 36.73 182 TYR B C 1
ATOM 1416 O O . TYR A 1 184 ? 34.709 -28.690 -10.352 1.00 32.23 182 TYR B O 1
ATOM 1425 N N . THR A 1 185 ? 33.063 -29.216 -11.809 1.00 38.52 183 THR B N 1
ATOM 1426 C CA . THR A 1 185 ? 33.407 -28.199 -12.807 1.00 43.88 183 THR B CA 1
ATOM 1427 C C . THR A 1 185 ? 32.150 -27.465 -13.260 1.00 42.63 183 THR B C 1
ATOM 1428 O O . THR A 1 185 ? 31.275 -28.073 -13.886 1.00 45.42 183 THR B O 1
ATOM 1432 N N . ARG A 1 186 ? 32.086 -26.153 -12.981 1.00 39.17 184 ARG B N 1
ATOM 1433 C CA . ARG A 1 186 ? 30.865 -25.369 -13.193 1.00 40.99 184 ARG B CA 1
ATOM 1434 C C . ARG A 1 186 ? 30.308 -25.501 -14.607 1.00 45.79 184 ARG B C 1
ATOM 1435 O O . ARG A 1 186 ? 29.104 -25.325 -14.824 1.00 51.44 184 ARG B O 1
ATOM 1443 N N . GLY A 1 187 ? 31.134 -25.784 -15.589 1.00 44.67 185 GLY B N 1
ATOM 1444 C CA . GLY A 1 187 ? 30.490 -25.922 -16.875 1.00 49.76 185 GLY B CA 1
ATOM 1445 C C . GLY A 1 187 ? 29.648 -27.187 -16.974 1.00 55.59 185 GLY B C 1
ATOM 1446 O O . GLY A 1 187 ? 28.421 -27.132 -17.069 1.00 53.73 185 GLY B O 1
ATOM 1447 N N . VAL A 1 188 ? 30.301 -28.340 -16.883 1.00 52.23 186 VAL B N 1
ATOM 1448 C CA . VAL A 1 188 ? 29.714 -29.633 -17.220 1.00 47.07 186 VAL B CA 1
ATOM 1449 C C . VAL A 1 188 ? 29.000 -30.372 -16.080 1.00 42.52 186 VAL B C 1
ATOM 1450 O O . VAL A 1 188 ? 28.515 -31.488 -16.291 1.00 55.52 186 VAL B O 1
ATOM 1454 N N . ASP A 1 189 ? 29.052 -29.875 -14.831 1.00 46.18 187 ASP B N 1
ATOM 1455 C CA . ASP A 1 189 ? 28.658 -30.756 -13.720 1.00 41.91 187 ASP B CA 1
ATOM 1456 C C . ASP A 1 189 ? 27.430 -30.334 -12.912 1.00 40.28 187 ASP B C 1
ATOM 1457 O O . ASP A 1 189 ? 27.016 -31.079 -12.013 1.00 35.51 187 ASP B O 1
ATOM 1462 N N . ASP A 1 190 ? 26.753 -29.255 -13.289 1.00 35.76 188 ASP B N 1
ATOM 1463 C CA . ASP A 1 190 ? 25.762 -28.664 -12.402 1.00 27.69 188 ASP B CA 1
ATOM 1464 C C . ASP A 1 190 ? 24.593 -29.596 -12.121 1.00 29.49 188 ASP B C 1
ATOM 1465 O O . ASP A 1 190 ? 24.127 -29.664 -10.981 1.00 28.65 188 ASP B O 1
ATOM 1470 N N . ALA A 1 191 ? 24.110 -30.336 -13.120 1.00 28.20 189 ALA B N 1
ATOM 1471 C CA . ALA A 1 191 ? 22.889 -31.103 -12.908 1.00 29.33 189 ALA B CA 1
ATOM 1472 C C . ALA A 1 191 ? 23.079 -32.216 -11.882 1.00 32.31 189 ALA B C 1
ATOM 1473 O O . ALA A 1 191 ? 22.144 -32.516 -11.121 1.00 23.05 189 ALA B O 1
ATOM 1475 N N . THR A 1 192 ? 24.286 -32.800 -11.824 1.00 31.14 190 THR B N 1
ATOM 1476 C CA . THR A 1 192 ? 24.605 -33.846 -10.850 1.00 32.27 190 THR B CA 1
ATOM 1477 C C . THR A 1 192 ? 24.760 -33.263 -9.454 1.00 32.20 190 THR B C 1
ATOM 1478 O O . THR A 1 192 ? 24.221 -33.794 -8.469 1.00 28.71 190 THR B O 1
ATOM 1482 N N . VAL A 1 193 ? 25.566 -32.210 -9.347 1.00 28.60 191 VAL B N 1
ATOM 1483 C CA . VAL A 1 193 ? 25.770 -31.571 -8.060 1.00 29.77 191 VAL B CA 1
ATOM 1484 C C . VAL A 1 193 ? 24.447 -31.054 -7.515 1.00 28.20 191 VAL B C 1
ATOM 1485 O O . VAL A 1 193 ? 24.136 -31.223 -6.330 1.00 31.04 191 VAL B O 1
ATOM 1489 N N . THR A 1 194 ? 23.631 -30.446 -8.373 1.00 27.13 192 THR B N 1
ATOM 1490 C CA . THR A 1 194 ? 22.346 -29.931 -7.920 1.00 26.47 192 THR B CA 1
ATOM 1491 C C . THR A 1 194 ? 21.448 -31.062 -7.447 1.00 26.09 192 THR B C 1
ATOM 1492 O O . THR A 1 194 ? 20.902 -31.015 -6.339 1.00 30.23 192 THR B O 1
ATOM 1496 N N . ALA A 1 195 ? 21.369 -32.134 -8.228 1.00 28.21 193 ALA B N 1
ATOM 1497 C CA . ALA A 1 195 ? 20.526 -33.254 -7.840 1.00 29.79 193 ALA B CA 1
ATOM 1498 C C . ALA A 1 195 ? 20.980 -33.838 -6.506 1.00 29.52 193 ALA B C 1
ATOM 1499 O O . ALA A 1 195 ? 20.151 -34.125 -5.633 1.00 22.21 193 ALA B O 1
ATOM 1501 N N . ASP A 1 196 ? 22.294 -34.003 -6.324 1.00 28.38 194 ASP B N 1
ATOM 1502 C CA . ASP A 1 196 ? 22.801 -34.594 -5.091 1.00 26.00 194 ASP B CA 1
ATOM 1503 C C . ASP A 1 196 ? 22.552 -33.668 -3.902 1.00 30.33 194 ASP B C 1
ATOM 1504 O O . ASP A 1 196 ? 22.072 -34.110 -2.849 1.00 32.81 194 ASP B O 1
ATOM 1509 N N . TYR A 1 197 ? 22.875 -32.379 -4.035 1.00 24.95 195 TYR B N 1
ATOM 1510 C CA . TYR A 1 197 ? 22.761 -31.518 -2.861 1.00 29.97 195 TYR B CA 1
ATOM 1511 C C . TYR A 1 197 ? 21.303 -31.217 -2.504 1.00 27.66 195 TYR B C 1
ATOM 1512 O O . TYR A 1 197 ? 20.969 -31.111 -1.319 1.00 26.16 195 TYR B O 1
ATOM 1521 N N . LEU A 1 198 ? 20.410 -31.128 -3.490 1.00 26.65 196 LEU B N 1
ATOM 1522 C CA . LEU A 1 198 ? 18.990 -31.047 -3.168 1.00 22.06 196 LEU B CA 1
ATOM 1523 C C . LEU A 1 198 ? 18.512 -32.300 -2.436 1.00 26.41 196 LEU B C 1
ATOM 1524 O O . LEU A 1 198 ? 17.690 -32.215 -1.514 1.00 26.02 196 LEU B O 1
ATOM 1529 N N . HIS A 1 199 ? 19.028 -33.475 -2.808 1.00 25.26 197 HIS B N 1
ATOM 1530 C CA . HIS A 1 199 ? 18.570 -34.686 -2.133 1.00 29.51 197 HIS B CA 1
ATOM 1531 C C . HIS A 1 199 ? 19.108 -34.762 -0.709 1.00 24.98 197 HIS B C 1
ATOM 1532 O O . HIS A 1 199 ? 18.396 -35.198 0.199 1.00 22.98 197 HIS B O 1
ATOM 1539 N N . ARG A 1 200 ? 20.373 -34.377 -0.507 1.00 26.88 198 ARG B N 1
ATOM 1540 C CA . ARG A 1 200 ? 20.927 -34.262 0.840 1.00 23.71 198 ARG B CA 1
ATOM 1541 C C . ARG A 1 200 ? 20.085 -33.342 1.711 1.00 26.17 198 ARG B C 1
ATOM 1542 O O . ARG A 1 200 ? 19.850 -33.632 2.892 1.00 22.26 198 ARG B O 1
ATOM 1550 N N . LEU A 1 201 ? 19.661 -32.199 1.161 1.00 26.73 199 LEU B N 1
ATOM 1551 C CA . LEU A 1 201 ? 18.877 -31.259 1.955 1.00 24.55 199 LEU B CA 1
ATOM 1552 C C . LEU A 1 201 ? 17.484 -31.817 2.246 1.00 23.48 199 LEU B C 1
ATOM 1553 O O . LEU A 1 201 ? 17.024 -31.795 3.392 1.00 24.74 199 LEU B O 1
ATOM 1558 N N . ASP A 1 202 ? 16.808 -32.343 1.224 1.00 23.46 200 ASP B N 1
ATOM 1559 C CA . ASP A 1 202 ? 15.522 -33.008 1.429 1.00 25.90 200 ASP B CA 1
ATOM 1560 C C . ASP A 1 202 ? 15.626 -34.096 2.501 1.00 28.55 200 ASP B C 1
ATOM 1561 O O . ASP A 1 202 ? 14.789 -34.181 3.413 1.00 27.48 200 ASP B O 1
ATOM 1566 N N . GLU A 1 203 ? 16.664 -34.934 2.414 1.00 27.72 201 GLU B N 1
ATOM 1567 C CA . GLU A 1 203 ? 16.799 -36.020 3.377 1.00 26.49 201 GLU B CA 1
ATOM 1568 C C . GLU A 1 203 ? 17.009 -35.480 4.783 1.00 24.90 201 GLU B C 1
ATOM 1569 O O . GLU A 1 203 ? 16.447 -36.011 5.744 1.00 24.13 201 GLU B O 1
ATOM 1575 N N . GLN A 1 204 ? 17.831 -34.435 4.924 1.00 26.71 202 GLN B N 1
ATOM 1576 C CA . GLN A 1 204 ? 18.050 -33.846 6.238 1.00 22.07 202 GLN B CA 1
ATOM 1577 C C . GLN A 1 204 ? 16.790 -33.165 6.758 1.00 22.17 202 GLN B C 1
ATOM 1578 O O . GLN A 1 204 ? 16.449 -33.302 7.943 1.00 18.89 202 GLN B O 1
ATOM 1584 N N . LEU A 1 205 ? 16.069 -32.451 5.892 1.00 18.74 203 LEU B N 1
ATOM 1585 C CA . LEU A 1 205 ? 14.778 -31.906 6.304 1.00 20.53 203 LEU B CA 1
ATOM 1586 C C . LEU A 1 205 ? 13.866 -33.015 6.813 1.00 22.63 203 LEU B C 1
ATOM 1587 O O . LEU A 1 205 ? 13.236 -32.885 7.868 1.00 22.25 203 LEU B O 1
ATOM 1592 N N . GLN A 1 206 ? 13.800 -34.133 6.086 1.00 25.74 204 GLN B N 1
ATOM 1593 C CA . GLN A 1 206 ? 12.948 -35.236 6.527 1.00 24.22 204 GLN B CA 1
ATOM 1594 C C . GLN A 1 206 ? 13.381 -35.764 7.886 1.00 21.30 204 GLN B C 1
ATOM 1595 O O . GLN A 1 206 ? 12.536 -36.084 8.726 1.00 26.61 204 GLN B O 1
ATOM 1601 N N . TYR A 1 207 ? 14.690 -35.851 8.132 1.00 21.28 205 TYR B N 1
ATOM 1602 C CA . TYR A 1 207 ? 15.181 -36.383 9.399 1.00 21.70 205 TYR B CA 1
ATOM 1603 C C . TYR A 1 207 ? 15.109 -35.372 10.545 1.00 23.52 205 TYR B C 1
ATOM 1604 O O . TYR A 1 207 ? 15.291 -35.759 11.703 1.00 22.07 205 TYR B O 1
ATOM 1613 N N . GLU A 1 208 ? 14.815 -34.101 10.264 1.00 23.12 206 GLU B N 1
ATOM 1614 C CA . GLU A 1 208 ? 14.571 -33.119 11.309 1.00 20.50 206 GLU B CA 1
ATOM 1615 C C . GLU A 1 208 ? 13.088 -32.841 11.534 1.00 24.95 206 GLU B C 1
ATOM 1616 O O . GLU A 1 208 ? 12.748 -32.126 12.484 1.00 24.33 206 GLU B O 1
ATOM 1622 N N . GLY A 1 209 ? 12.203 -33.393 10.695 1.00 23.59 207 GLY B N 1
ATOM 1623 C CA . GLY A 1 209 ? 10.785 -33.109 10.754 1.00 23.14 207 GLY B CA 1
ATOM 1624 C C . GLY A 1 209 ? 10.433 -31.822 10.027 1.00 28.86 207 GLY B C 1
ATOM 1625 O O . GLY A 1 209 ? 10.545 -30.716 10.585 1.00 25.11 207 GLY B O 1
ATOM 1626 N N . PRO A 1 210 ? 10.016 -31.934 8.756 1.00 26.88 208 PRO B N 1
ATOM 1627 C CA . PRO A 1 210 ? 9.782 -30.714 7.958 1.00 25.38 208 PRO B CA 1
ATOM 1628 C C . PRO A 1 210 ? 8.735 -29.792 8.560 1.00 25.87 208 PRO B C 1
ATOM 1629 O O . PRO A 1 210 ? 8.803 -28.575 8.360 1.00 34.32 208 PRO B O 1
ATOM 1633 N N . ASP A 1 211 ? 7.778 -30.336 9.309 1.00 33.67 209 ASP B N 1
ATOM 1634 C CA . ASP A 1 211 ? 6.776 -29.549 10.026 1.00 31.42 209 ASP B CA 1
ATOM 1635 C C . ASP A 1 211 ? 7.366 -28.706 11.144 1.00 25.24 209 ASP B C 1
ATOM 1636 O O . ASP A 1 211 ? 6.648 -27.870 11.698 1.00 25.13 209 ASP B O 1
ATOM 1641 N N . SER A 1 212 ? 8.625 -28.931 11.521 1.00 23.54 210 SER B N 1
ATOM 1642 C CA . SER A 1 212 ? 9.261 -28.153 12.575 1.00 25.85 210 SER B CA 1
ATOM 1643 C C . SER A 1 212 ? 10.257 -27.123 12.051 1.00 25.15 210 SER B C 1
ATOM 1644 O O . SER A 1 212 ? 10.908 -26.449 12.863 1.00 25.36 210 SER B O 1
ATOM 1647 N N . VAL A 1 213 ? 10.391 -26.984 10.734 1.00 21.13 211 VAL B N 1
ATOM 1648 C CA . VAL A 1 213 ? 11.355 -26.069 10.136 1.00 25.01 211 VAL B CA 1
ATOM 1649 C C . VAL A 1 213 ? 10.608 -24.823 9.704 1.00 24.04 211 VAL B C 1
ATOM 1650 O O . VAL A 1 213 ? 9.799 -24.877 8.773 1.00 22.40 211 VAL B O 1
ATOM 1654 N N . ALA A 1 214 ? 10.884 -23.700 10.383 1.00 23.59 212 ALA B N 1
ATOM 1655 C CA . ALA A 1 214 ? 10.207 -22.449 10.060 1.00 22.60 212 ALA B CA 1
ATOM 1656 C C . ALA A 1 214 ? 10.761 -21.825 8.790 1.00 21.48 212 ALA B C 1
ATOM 1657 O O . ALA A 1 214 ? 10.004 -21.269 7.985 1.00 23.48 212 ALA B O 1
ATOM 1659 N N . ALA A 1 215 ? 12.067 -21.945 8.573 1.00 20.29 213 ALA B N 1
ATOM 1660 C CA . ALA A 1 215 ? 12.698 -21.226 7.480 1.00 20.96 213 ALA B CA 1
ATOM 1661 C C . ALA A 1 215 ? 14.024 -21.879 7.105 1.00 23.72 213 ALA B C 1
ATOM 1662 O O . ALA A 1 215 ? 14.745 -22.416 7.954 1.00 25.09 213 ALA B O 1
ATOM 1664 N N . ILE A 1 216 ? 14.335 -21.811 5.819 1.00 20.18 214 ILE B N 1
ATOM 1665 C CA . ILE A 1 216 ? 15.677 -22.042 5.330 1.00 18.29 214 ILE B CA 1
ATOM 1666 C C . ILE A 1 216 ? 16.260 -20.676 5.010 1.00 24.80 214 ILE B C 1
ATOM 1667 O O . ILE A 1 216 ? 15.671 -19.904 4.239 1.00 23.25 214 ILE B O 1
ATOM 1672 N N . LEU A 1 217 ? 17.406 -20.365 5.607 1.00 22.55 215 LEU B N 1
ATOM 1673 C CA . LEU A 1 217 ? 18.044 -19.071 5.429 1.00 21.36 215 LEU B CA 1
ATOM 1674 C C . LEU A 1 217 ? 19.351 -19.250 4.663 1.00 23.72 215 LEU B C 1
ATOM 1675 O O . LEU A 1 217 ? 20.246 -19.976 5.113 1.00 25.28 215 LEU B O 1
ATOM 1680 N N . MET A 1 218 ? 19.461 -18.605 3.502 1.00 24.27 216 MET B N 1
ATOM 1681 C CA . MET A 1 218 ? 20.684 -18.717 2.712 1.00 30.11 216 MET B CA 1
ATOM 1682 C C . MET A 1 218 ? 21.001 -17.402 2.027 1.00 21.82 216 MET B C 1
ATOM 1683 O O . MET A 1 218 ? 20.098 -16.675 1.611 1.00 26.41 216 MET B O 1
ATOM 1688 N N . GLU A 1 219 ? 22.293 -17.068 2.005 1.00 23.20 217 GLU B N 1
ATOM 1689 C CA . GLU A 1 219 ? 22.788 -16.027 1.110 1.00 26.12 217 GLU B CA 1
ATOM 1690 C C . GLU A 1 219 ? 22.422 -16.355 -0.327 1.00 28.19 217 GLU B C 1
ATOM 1691 O O . GLU A 1 219 ? 22.700 -17.461 -0.819 1.00 29.51 217 GLU B O 1
ATOM 1697 N N . SER A 1 220 ? 21.850 -15.369 -1.022 1.00 28.31 218 SER B N 1
ATOM 1698 C CA . SER A 1 220 ? 21.467 -15.588 -2.419 1.00 32.66 218 SER B CA 1
ATOM 1699 C C . SER A 1 220 ? 22.630 -16.180 -3.211 1.00 31.04 218 SER B C 1
ATOM 1700 O O . SER A 1 220 ? 22.495 -17.229 -3.854 1.00 32.38 218 SER B O 1
ATOM 1703 N N . ILE A 1 221 ? 23.802 -15.557 -3.104 1.00 27.63 219 ILE B N 1
ATOM 1704 C CA . ILE A 1 221 ? 25.072 -16.112 -3.559 1.00 28.76 219 ILE B CA 1
ATOM 1705 C C . ILE A 1 221 ? 26.033 -15.961 -2.396 1.00 26.21 219 ILE B C 1
ATOM 1706 O O . ILE A 1 221 ? 26.198 -14.849 -1.880 1.00 26.05 219 ILE B O 1
ATOM 1711 N N . VAL A 1 222 ? 26.618 -17.073 -1.937 1.00 25.87 220 VAL B N 1
ATOM 1712 C CA . VAL A 1 222 ? 27.495 -17.000 -0.763 1.00 26.52 220 VAL B CA 1
ATOM 1713 C C . VAL A 1 222 ? 28.623 -16.013 -1.035 1.00 26.99 220 VAL B C 1
ATOM 1714 O O . VAL A 1 222 ? 29.410 -16.197 -1.973 1.00 27.36 220 VAL B O 1
ATOM 1718 N N . GLY A 1 223 ? 28.728 -14.977 -0.192 1.00 25.04 221 GLY B N 1
ATOM 1719 C CA . GLY A 1 223 ? 29.576 -13.840 -0.478 1.00 21.44 221 GLY B CA 1
ATOM 1720 C C . GLY A 1 223 ? 30.939 -13.797 0.175 1.00 23.51 221 GLY B C 1
ATOM 1721 O O . GLY A 1 223 ? 31.943 -14.153 -0.452 1.00 25.36 221 GLY B O 1
ATOM 1722 N N . ALA A 1 224 ? 31.004 -13.340 1.428 1.00 27.43 222 ALA B N 1
ATOM 1723 C CA . ALA A 1 224 ? 32.314 -13.136 2.036 1.00 27.65 222 ALA B CA 1
ATOM 1724 C C . ALA A 1 224 ? 33.134 -14.412 1.986 1.00 29.61 222 ALA B C 1
ATOM 1725 O O . ALA A 1 224 ? 34.359 -14.361 1.828 1.00 34.65 222 ALA B O 1
ATOM 1727 N N . ASN A 1 225 ? 32.471 -15.563 2.047 1.00 31.68 223 ASN B N 1
ATOM 1728 C CA . ASN A 1 225 ? 33.155 -16.846 2.015 1.00 30.82 223 ASN B CA 1
ATOM 1729 C C . ASN A 1 225 ? 33.483 -17.299 0.595 1.00 25.81 223 ASN B C 1
ATOM 1730 O O . ASN A 1 225 ? 33.807 -18.478 0.402 1.00 30.86 223 ASN B O 1
ATOM 1735 N N . GLY A 1 226 ? 33.392 -16.407 -0.393 1.00 23.22 224 GLY B N 1
ATOM 1736 C CA . GLY A 1 226 ? 34.060 -16.669 -1.657 1.00 25.25 224 GLY B CA 1
ATOM 1737 C C . GLY A 1 226 ? 33.294 -16.521 -2.953 1.00 20.49 224 GLY B C 1
ATOM 1738 O O . GLY A 1 226 ? 33.716 -17.077 -3.960 1.00 21.05 224 GLY B O 1
ATOM 1739 N N . VAL A 1 227 ? 32.190 -15.782 -2.962 1.00 23.45 225 VAL B N 1
ATOM 1740 C CA . VAL A 1 227 ? 31.374 -15.638 -4.168 1.00 24.71 225 VAL B CA 1
ATOM 1741 C C . VAL A 1 227 ? 31.146 -17.020 -4.756 1.00 22.44 225 VAL B C 1
ATOM 1742 O O . VAL A 1 227 ? 31.485 -17.283 -5.914 1.00 26.38 225 VAL B O 1
ATOM 1746 N N . ILE A 1 228 ? 30.549 -17.908 -3.967 1.00 25.18 226 ILE B N 1
ATOM 1747 C CA . ILE A 1 228 ? 30.397 -19.312 -4.351 1.00 24.46 226 ILE B CA 1
ATOM 1748 C C . ILE A 1 228 ? 29.097 -19.410 -5.143 1.00 27.03 226 ILE B C 1
ATOM 1749 O O . ILE A 1 228 ? 28.029 -19.701 -4.604 1.00 32.04 226 ILE B O 1
ATOM 1754 N N . LEU A 1 229 ? 29.200 -19.155 -6.445 1.00 26.99 227 LEU B N 1
ATOM 1755 C CA . LEU A 1 229 ? 28.069 -19.297 -7.343 1.00 25.83 227 LEU B CA 1
ATOM 1756 C C . LEU A 1 229 ? 27.484 -20.704 -7.218 1.00 29.39 227 LEU B C 1
ATOM 1757 O O . LEU A 1 229 ? 28.237 -21.685 -7.272 1.00 29.51 227 LEU B O 1
ATOM 1762 N N . PRO A 1 230 ? 26.174 -20.832 -7.025 1.00 27.67 228 PRO B N 1
ATOM 1763 C CA . PRO A 1 230 ? 25.559 -22.158 -6.877 1.00 31.23 228 PRO B CA 1
ATOM 1764 C C . PRO A 1 230 ? 25.480 -22.881 -8.205 1.00 29.59 228 PRO B C 1
ATOM 1765 O O . PRO A 1 230 ? 25.415 -22.237 -9.266 1.00 31.35 228 PRO B O 1
ATOM 1769 N N . PRO A 1 231 ? 25.453 -24.219 -8.195 1.00 27.92 229 PRO B N 1
ATOM 1770 C CA . PRO A 1 231 ? 25.184 -24.955 -9.431 1.00 27.56 229 PRO B CA 1
ATOM 1771 C C . PRO A 1 231 ? 23.806 -24.609 -9.972 1.00 27.70 229 PRO B C 1
ATOM 1772 O O . PRO A 1 231 ? 22.890 -24.270 -9.220 1.00 29.24 229 PRO B O 1
ATOM 1776 N N . GLU A 1 232 ? 23.683 -24.669 -11.295 1.00 27.61 230 GLU B N 1
ATOM 1777 C CA . GLU A 1 232 ? 22.429 -24.386 -11.975 1.00 27.08 230 GLU B CA 1
ATOM 1778 C C . GLU A 1 232 ? 21.301 -25.167 -11.337 1.00 24.82 230 GLU B C 1
ATOM 1779 O O . GLU A 1 232 ? 21.457 -26.346 -11.039 1.00 30.83 230 GLU B O 1
ATOM 1785 N N . GLY A 1 233 ? 20.173 -24.502 -11.096 1.00 28.77 231 GLY B N 1
ATOM 1786 C CA . GLY A 1 233 ? 18.978 -25.171 -10.611 1.00 27.65 231 GLY B CA 1
ATOM 1787 C C . GLY A 1 233 ? 18.884 -25.400 -9.111 1.00 27.68 231 GLY B C 1
ATOM 1788 O O . GLY A 1 233 ? 17.804 -25.782 -8.633 1.00 26.01 231 GLY B O 1
ATOM 1789 N N . TYR A 1 234 ? 19.975 -25.204 -8.361 1.00 26.56 232 TYR B N 1
ATOM 1790 C CA . TYR A 1 234 ? 19.980 -25.451 -6.916 1.00 27.02 232 TYR B CA 1
ATOM 1791 C C . TYR A 1 234 ? 19.042 -24.507 -6.158 1.00 24.83 232 TYR B C 1
ATOM 1792 O O . TYR A 1 234 ? 18.208 -24.959 -5.369 1.00 23.85 232 TYR B O 1
ATOM 1801 N N . MET A 1 235 ? 19.166 -23.192 -6.375 1.00 27.29 233 MET B N 1
ATOM 1802 C CA . MET A 1 235 ? 18.312 -22.250 -5.652 1.00 26.72 233 MET B CA 1
ATOM 1803 C C . MET A 1 235 ? 16.844 -22.500 -5.960 1.00 27.00 233 MET B C 1
ATOM 1804 O O . MET A 1 235 ? 15.983 -22.350 -5.082 1.00 29.47 233 MET B O 1
ATOM 1809 N N . GLU A 1 236 ? 16.533 -22.871 -7.201 1.00 23.87 234 GLU B N 1
ATOM 1810 C CA . GLU A 1 236 ? 15.142 -23.146 -7.548 1.00 26.77 234 GLU B CA 1
ATOM 1811 C C . GLU A 1 236 ? 14.637 -24.378 -6.820 1.00 28.48 234 GLU B C 1
ATOM 1812 O O . GLU A 1 236 ? 13.481 -24.417 -6.377 1.00 28.79 234 GLU B O 1
ATOM 1818 N N . GLY A 1 237 ? 15.505 -25.379 -6.648 1.00 23.94 235 GLY B N 1
ATOM 1819 C CA . GLY A 1 237 ? 15.096 -26.583 -5.951 1.00 24.53 235 GLY B CA 1
ATOM 1820 C C . GLY A 1 237 ? 14.891 -26.352 -4.468 1.00 26.17 235 GLY B C 1
ATOM 1821 O O . GLY A 1 237 ? 13.980 -26.928 -3.859 1.00 27.77 235 GLY B O 1
ATOM 1822 N N . VAL A 1 238 ? 15.740 -25.521 -3.863 1.00 25.05 236 VAL B N 1
ATOM 1823 C CA . VAL A 1 238 ? 15.518 -25.123 -2.480 1.00 22.58 236 VAL B CA 1
ATOM 1824 C C . VAL A 1 238 ? 14.153 -24.463 -2.334 1.00 24.61 236 VAL B C 1
ATOM 1825 O O . VAL A 1 238 ? 13.378 -24.799 -1.431 1.00 27.92 236 VAL B O 1
ATOM 1829 N N . ARG A 1 239 ? 13.834 -23.520 -3.224 1.00 26.32 237 ARG B N 1
ATOM 1830 C CA . ARG A 1 239 ? 12.511 -22.889 -3.206 1.00 25.54 237 ARG B CA 1
ATOM 1831 C C . ARG A 1 239 ? 11.406 -23.932 -3.331 1.00 26.37 237 ARG B C 1
ATOM 1832 O O . ARG A 1 239 ? 10.333 -23.797 -2.727 1.00 26.56 237 ARG B O 1
ATOM 1840 N N . ALA A 1 240 ? 11.647 -24.976 -4.121 1.00 28.92 238 ALA B N 1
ATOM 1841 C CA . ALA A 1 240 ? 10.650 -26.029 -4.279 1.00 28.31 238 ALA B CA 1
ATOM 1842 C C . ALA A 1 240 ? 10.458 -26.804 -2.979 1.00 25.84 238 ALA B C 1
ATOM 1843 O O . ALA A 1 240 ? 9.320 -27.082 -2.574 1.00 27.07 238 ALA B O 1
ATOM 1845 N N . LEU A 1 241 ? 11.560 -27.171 -2.311 1.00 23.53 239 LEU B N 1
ATOM 1846 C CA . LEU A 1 241 ? 11.430 -27.885 -1.040 1.00 27.62 239 LEU B CA 1
ATOM 1847 C C . LEU A 1 241 ? 10.676 -27.046 -0.017 1.00 26.37 239 LEU B C 1
ATOM 1848 O O . LEU A 1 241 ? 9.828 -27.569 0.714 1.00 25.90 239 LEU B O 1
ATOM 1853 N N . CYS A 1 242 ? 10.982 -25.745 0.064 1.00 23.75 240 CYS B N 1
ATOM 1854 C CA . CYS A 1 242 ? 10.247 -24.884 0.984 1.00 24.46 240 CYS B CA 1
ATOM 1855 C C . CYS A 1 242 ? 8.761 -24.915 0.668 1.00 25.35 240 CYS B C 1
ATOM 1856 O O . CYS A 1 242 ? 7.925 -25.066 1.566 1.00 25.19 240 CYS B O 1
ATOM 1859 N N . ASP A 1 243 ? 8.421 -24.787 -0.616 1.00 24.37 241 ASP B N 1
ATOM 1860 C CA . ASP A 1 243 ? 7.027 -24.829 -1.034 1.00 22.57 241 ASP B CA 1
ATOM 1861 C C . ASP A 1 243 ? 6.385 -26.155 -0.643 1.00 26.23 241 ASP B C 1
ATOM 1862 O O . ASP A 1 243 ? 5.271 -26.191 -0.106 1.00 24.65 241 ASP B O 1
ATOM 1867 N N . LYS A 1 244 ? 7.078 -27.262 -0.919 1.00 29.35 242 LYS B N 1
ATOM 1868 C CA . LYS A 1 244 ? 6.560 -28.584 -0.578 1.00 25.56 242 LYS B CA 1
ATOM 1869 C C . LYS A 1 244 ? 6.238 -28.691 0.908 1.00 25.37 242 LYS B C 1
ATOM 1870 O O . LYS A 1 244 ? 5.210 -29.259 1.286 1.00 30.48 242 LYS B O 1
ATOM 1876 N N . TYR A 1 245 ? 7.095 -28.136 1.764 1.00 26.39 243 TYR B N 1
ATOM 1877 C CA . TYR A 1 245 ? 7.053 -28.392 3.198 1.00 23.84 243 TYR B CA 1
ATOM 1878 C C . TYR A 1 245 ? 6.448 -27.262 4.022 1.00 21.27 243 TYR B C 1
ATOM 1879 O O . TYR A 1 245 ? 6.265 -27.433 5.229 1.00 22.58 243 TYR B O 1
ATOM 1888 N N . GLY A 1 246 ? 6.099 -26.136 3.407 1.00 21.75 244 GLY B N 1
ATOM 1889 C CA . GLY A 1 246 ? 5.584 -25.010 4.152 1.00 20.64 244 GLY B CA 1
ATOM 1890 C C . GLY A 1 246 ? 6.636 -24.220 4.895 1.00 26.21 244 GLY B C 1
ATOM 1891 O O . GLY A 1 246 ? 6.313 -23.553 5.880 1.00 27.58 244 GLY B O 1
ATOM 1892 N N . ILE A 1 247 ? 7.891 -24.314 4.477 1.00 25.18 245 ILE B N 1
ATOM 1893 C CA . ILE A 1 247 ? 9.017 -23.611 5.074 1.00 20.05 245 ILE B CA 1
ATOM 1894 C C . ILE A 1 247 ? 9.201 -22.290 4.341 1.00 25.73 245 ILE B C 1
ATOM 1895 O O . ILE A 1 247 ? 9.202 -22.256 3.100 1.00 25.88 245 ILE B O 1
ATOM 1900 N N . LEU A 1 248 ? 9.398 -21.203 5.089 1.00 21.97 246 LEU B N 1
ATOM 1901 C CA . LEU A 1 248 ? 9.706 -19.931 4.450 1.00 23.99 246 LEU B CA 1
ATOM 1902 C C . LEU A 1 248 ? 11.144 -19.937 3.955 1.00 25.68 246 LEU B C 1
ATOM 1903 O O . LEU A 1 248 ? 12.045 -20.469 4.612 1.00 25.54 246 LEU B O 1
ATOM 1908 N N . MET A 1 249 ? 11.360 -19.346 2.790 1.00 22.11 247 MET B N 1
ATOM 1909 C CA . MET A 1 249 ? 12.701 -19.161 2.260 1.00 22.60 247 MET B CA 1
ATOM 1910 C C . MET A 1 249 ? 13.121 -17.726 2.515 1.00 24.01 247 MET B C 1
ATOM 1911 O O . MET A 1 249 ? 12.380 -16.791 2.191 1.00 24.64 247 MET B O 1
ATOM 1916 N N . ILE A 1 250 ? 14.262 -17.558 3.169 1.00 24.56 248 ILE B N 1
ATOM 1917 C CA . ILE A 1 250 ? 14.810 -16.242 3.457 1.00 22.46 248 ILE B CA 1
ATOM 1918 C C . ILE A 1 250 ? 16.135 -16.134 2.737 1.00 23.07 248 ILE B C 1
ATOM 1919 O O . ILE A 1 250 ? 17.090 -16.837 3.089 1.00 24.71 248 ILE B O 1
ATOM 1924 N N . CYS A 1 251 ? 16.220 -15.221 1.778 1.00 20.72 249 CYS B N 1
ATOM 1925 C CA . CYS A 1 251 ? 17.488 -14.950 1.119 1.00 23.47 249 CYS B CA 1
ATOM 1926 C C . CYS A 1 251 ? 18.164 -13.767 1.797 1.00 25.22 249 CYS B C 1
ATOM 1927 O O . CYS A 1 251 ? 17.519 -12.760 2.105 1.00 24.73 249 CYS B O 1
ATOM 1930 N N . ASP A 1 252 ? 19.465 -13.906 2.039 1.00 24.89 250 ASP B N 1
ATOM 1931 C CA . ASP A 1 252 ? 20.277 -12.843 2.619 1.00 23.65 250 ASP B CA 1
ATOM 1932 C C . ASP A 1 252 ? 20.909 -12.046 1.473 1.00 24.74 250 ASP B C 1
ATOM 1933 O O . ASP A 1 252 ? 21.803 -12.539 0.779 1.00 24.06 250 ASP B O 1
ATOM 1938 N N . GLU A 1 253 ? 20.445 -10.811 1.275 1.00 28.44 251 GLU B N 1
ATOM 1939 C CA . GLU A 1 253 ? 20.975 -9.921 0.250 1.00 24.25 251 GLU B CA 1
ATOM 1940 C C . GLU A 1 253 ? 21.921 -8.882 0.831 1.00 23.64 251 GLU B C 1
ATOM 1941 O O . GLU A 1 253 ? 22.236 -7.898 0.155 1.00 28.11 251 GLU B O 1
ATOM 1947 N N . VAL A 1 254 ? 22.390 -9.078 2.064 1.00 21.44 252 VAL B N 1
ATOM 1948 C CA . VAL A 1 254 ? 23.191 -8.042 2.712 1.00 25.62 252 VAL B CA 1
ATOM 1949 C C . VAL A 1 254 ? 24.404 -7.684 1.851 1.00 25.87 252 VAL B C 1
ATOM 1950 O O . VAL A 1 254 ? 24.740 -6.504 1.683 1.00 25.81 252 VAL B O 1
ATOM 1954 N N . MET A 1 255 ? 25.093 -8.689 1.314 1.00 24.47 253 MET B N 1
ATOM 1955 C CA . MET A 1 255 ? 26.273 -8.440 0.500 1.00 26.01 253 MET B CA 1
ATOM 1956 C C . MET A 1 255 ? 25.976 -8.407 -0.995 1.00 22.52 253 MET B C 1
ATOM 1957 O O . MET A 1 255 ? 26.580 -7.616 -1.720 1.00 20.23 253 MET B O 1
ATOM 1962 N N . ALA A 1 256 ? 25.045 -9.225 -1.470 1.00 21.20 254 ALA B N 1
ATOM 1963 C CA . ALA A 1 256 ? 24.817 -9.374 -2.900 1.00 24.50 254 ALA B CA 1
ATOM 1964 C C . ALA A 1 256 ? 23.715 -8.466 -3.429 1.00 26.92 254 ALA B C 1
ATOM 1965 O O . ALA A 1 256 ? 23.435 -8.501 -4.633 1.00 26.57 254 ALA B O 1
ATOM 1967 N N . GLY A 1 257 ? 23.108 -7.638 -2.571 1.00 21.71 255 GLY B N 1
ATOM 1968 C CA . GLY A 1 257 ? 22.033 -6.772 -3.008 1.00 23.50 255 GLY B CA 1
ATOM 1969 C C . GLY A 1 257 ? 22.518 -5.465 -3.636 1.00 25.68 255 GLY B C 1
ATOM 1970 O O . GLY A 1 257 ? 23.696 -5.117 -3.623 1.00 26.83 255 GLY B O 1
ATOM 1971 N N . PHE A 1 258 ? 21.571 -4.769 -4.259 1.00 23.08 256 PHE B N 1
ATOM 1972 C CA . PHE A 1 258 ? 21.760 -3.420 -4.787 1.00 20.51 256 PHE B CA 1
ATOM 1973 C C . PHE A 1 258 ? 22.823 -3.369 -5.892 1.00 23.40 256 PHE B C 1
ATOM 1974 O O . PHE A 1 258 ? 23.826 -2.658 -5.814 1.00 26.53 256 PHE B O 1
ATOM 1982 N N . GLY A 1 259 ? 22.559 -4.136 -6.956 1.00 25.51 257 GLY B N 1
ATOM 1983 C CA . GLY A 1 259 ? 23.324 -4.053 -8.180 1.00 27.19 257 GLY B CA 1
ATOM 1984 C C . GLY A 1 259 ? 24.594 -4.863 -8.205 1.00 27.05 257 GLY B C 1
ATOM 1985 O O . GLY A 1 259 ? 25.225 -4.962 -9.269 1.00 24.87 257 GLY B O 1
ATOM 1986 N N . ARG A 1 260 ? 25.005 -5.418 -7.062 1.00 26.50 258 ARG B N 1
ATOM 1987 C CA . ARG A 1 260 ? 26.266 -6.145 -6.969 1.00 24.74 258 ARG B CA 1
ATOM 1988 C C . ARG A 1 260 ? 26.429 -7.171 -8.096 1.00 28.75 258 ARG B C 1
ATOM 1989 O O . ARG A 1 260 ? 27.523 -7.316 -8.664 1.00 27.45 258 ARG B O 1
ATOM 1997 N N . THR A 1 261 ? 25.350 -7.880 -8.444 1.00 26.45 259 THR B N 1
ATOM 1998 C CA . THR A 1 261 ? 25.394 -8.992 -9.390 1.00 27.03 259 THR B CA 1
ATOM 1999 C C . THR A 1 261 ? 24.861 -8.636 -10.771 1.00 29.87 259 THR B C 1
ATOM 2000 O O . THR A 1 261 ? 24.753 -9.526 -11.623 1.00 31.01 259 THR B O 1
ATOM 2004 N N . GLY A 1 262 ? 24.472 -7.380 -10.997 1.00 27.48 260 GLY B N 1
ATOM 2005 C CA . GLY A 1 262 ? 23.843 -6.967 -12.233 1.00 29.33 260 GLY B CA 1
ATOM 2006 C C . GLY A 1 262 ? 22.330 -6.888 -12.174 1.00 29.63 260 GLY B C 1
ATOM 2007 O O . GLY A 1 262 ? 21.713 -6.374 -13.112 1.00 32.86 260 GLY B O 1
ATOM 2008 N N . LYS A 1 263 ? 21.722 -7.364 -11.099 1.00 29.00 261 LYS B N 1
ATOM 2009 C CA . LYS A 1 263 ? 20.301 -7.215 -10.841 1.00 30.97 261 LYS B CA 1
ATOM 2010 C C . LYS A 1 263 ? 20.143 -6.471 -9.521 1.00 30.38 261 LYS B C 1
ATOM 2011 O O . LYS A 1 263 ? 21.081 -6.391 -8.718 1.00 31.45 261 LYS B O 1
ATOM 2017 N N . MET A 1 264 ? 18.969 -5.882 -9.295 1.00 29.31 262 MET B N 1
ATOM 2018 C CA . MET A 1 264 ? 18.808 -5.125 -8.054 1.00 28.86 262 MET B CA 1
ATOM 2019 C C . MET A 1 264 ? 19.016 -6.021 -6.830 1.00 30.80 262 MET B C 1
ATOM 2020 O O . MET A 1 264 ? 19.715 -5.644 -5.884 1.00 26.64 262 MET B O 1
ATOM 2025 N N . PHE A 1 265 ? 18.435 -7.216 -6.833 1.00 27.97 263 PHE B N 1
ATOM 2026 C CA . PHE A 1 265 ? 18.707 -8.197 -5.796 1.00 27.33 263 PHE B CA 1
ATOM 2027 C C . PHE A 1 265 ? 19.228 -9.464 -6.451 1.00 28.08 263 PHE B C 1
ATOM 2028 O O . PHE A 1 265 ? 18.756 -9.860 -7.519 1.00 33.57 263 PHE B O 1
ATOM 2036 N N . ALA A 1 266 ? 20.228 -10.085 -5.826 1.00 30.23 264 ALA B N 1
ATOM 2037 C CA . ALA A 1 266 ? 20.831 -11.264 -6.438 1.00 31.47 264 ALA B CA 1
ATOM 2038 C C . ALA A 1 266 ? 19.816 -12.386 -6.603 1.00 28.66 264 ALA B C 1
ATOM 2039 O O . ALA A 1 266 ? 19.853 -13.106 -7.608 1.00 28.83 264 ALA B O 1
ATOM 2041 N N . TRP A 1 267 ? 18.871 -12.531 -5.672 1.00 25.32 265 TRP B N 1
ATOM 2042 C CA . TRP A 1 267 ? 17.908 -13.602 -5.882 1.00 30.18 265 TRP B CA 1
ATOM 2043 C C . TRP A 1 267 ? 17.131 -13.398 -7.183 1.00 32.47 265 TRP B C 1
ATOM 2044 O O . TRP A 1 267 ? 16.575 -14.360 -7.722 1.00 31.20 265 TRP B O 1
ATOM 2055 N N . GLN A 1 268 ? 17.156 -12.189 -7.749 1.00 30.29 266 GLN B N 1
ATOM 2056 C CA . GLN A 1 268 ? 16.500 -11.957 -9.030 1.00 32.83 266 GLN B CA 1
ATOM 2057 C C . GLN A 1 268 ? 17.244 -12.607 -10.197 1.00 34.33 266 GLN B C 1
ATOM 2058 O O . GLN A 1 268 ? 16.738 -12.562 -11.323 1.00 33.57 266 GLN B O 1
ATOM 2064 N N . ASN A 1 269 ? 18.427 -13.196 -9.971 1.00 30.51 267 ASN B N 1
ATOM 2065 C CA . ASN A 1 269 ? 19.086 -13.946 -11.031 1.00 26.23 267 ASN B CA 1
ATOM 2066 C C . ASN A 1 269 ? 18.564 -15.362 -11.128 1.00 30.94 267 ASN B C 1
ATOM 2067 O O . ASN A 1 269 ? 19.041 -16.122 -11.977 1.00 31.06 267 ASN B O 1
ATOM 2072 N N . PHE A 1 270 ? 17.560 -15.702 -10.330 1.00 27.50 268 PHE B N 1
ATOM 2073 C CA . PHE A 1 270 ? 17.074 -17.060 -10.194 1.00 24.98 268 PHE B CA 1
ATOM 2074 C C . PHE A 1 270 ? 15.558 -17.011 -10.274 1.00 28.93 268 PHE B C 1
ATOM 2075 O O . PHE A 1 270 ? 14.934 -15.969 -10.050 1.00 31.20 268 PHE B O 1
ATOM 2083 N N . ASP A 1 271 ? 14.970 -18.160 -10.573 1.00 27.09 269 ASP B N 1
ATOM 2084 C CA . ASP A 1 271 ? 13.522 -18.266 -10.724 1.00 30.89 269 ASP B CA 1
ATOM 2085 C C . ASP A 1 271 ? 12.860 -18.571 -9.375 1.00 32.83 269 ASP B C 1
ATOM 2086 O O . ASP A 1 271 ? 12.204 -19.596 -9.183 1.00 34.81 269 ASP B O 1
ATOM 2091 N N . VAL A 1 272 ? 13.051 -17.652 -8.425 1.00 33.92 270 VAL B N 1
ATOM 2092 C CA . VAL A 1 272 ? 12.523 -17.797 -7.069 1.00 32.88 270 VAL B CA 1
ATOM 2093 C C . VAL A 1 272 ? 12.069 -16.443 -6.548 1.00 25.80 270 VAL B C 1
ATOM 2094 O O . VAL A 1 272 ? 12.719 -15.426 -6.800 1.00 32.09 270 VAL B O 1
ATOM 2098 N N . LYS A 1 273 ? 10.951 -16.427 -5.829 1.00 22.99 271 LYS B N 1
ATOM 2099 C CA . LYS A 1 273 ? 10.599 -15.280 -4.992 1.00 33.21 271 LYS B CA 1
ATOM 2100 C C . LYS A 1 273 ? 10.688 -15.715 -3.526 1.00 28.58 271 LYS B C 1
ATOM 2101 O O . LYS A 1 273 ? 9.862 -16.522 -3.069 1.00 25.26 271 LYS B O 1
ATOM 2103 N N . PRO A 1 274 ? 11.693 -15.261 -2.775 1.00 29.60 272 PRO B N 1
ATOM 2104 C CA . PRO A 1 274 ? 11.793 -15.640 -1.359 1.00 25.33 272 PRO B CA 1
ATOM 2105 C C . PRO A 1 274 ? 10.689 -15.020 -0.518 1.00 30.48 272 PRO B C 1
ATOM 2106 O O . PRO A 1 274 ? 10.194 -13.925 -0.804 1.00 29.74 272 PRO B O 1
ATOM 2110 N N . ASP A 1 275 ? 10.304 -15.731 0.547 1.00 26.69 273 ASP B N 1
ATOM 2111 C CA . ASP A 1 275 ? 9.261 -15.191 1.410 1.00 26.82 273 ASP B CA 1
ATOM 2112 C C . ASP A 1 275 ? 9.724 -13.935 2.131 1.00 29.66 273 ASP B C 1
ATOM 2113 O O . ASP A 1 275 ? 8.911 -13.047 2.429 1.00 27.00 273 ASP B O 1
ATOM 2118 N N . MET A 1 276 ? 11.026 -13.830 2.369 1.00 25.82 274 MET B N 1
ATOM 2119 C CA . MET A 1 276 ? 11.634 -12.684 3.012 1.00 23.15 274 MET B CA 1
ATOM 2120 C C . MET A 1 276 ? 13.041 -12.570 2.468 1.00 21.04 274 MET B C 1
ATOM 2121 O O . MET A 1 276 ? 13.622 -13.554 2.018 1.00 25.00 274 MET B O 1
ATOM 2126 N N . PHE A 1 277 ? 13.570 -11.360 2.447 1.00 21.42 275 PHE B N 1
ATOM 2127 C CA . PHE A 1 277 ? 14.995 -11.248 2.205 1.00 20.02 275 PHE B CA 1
ATOM 2128 C C . PHE A 1 277 ? 15.518 -10.061 2.994 1.00 26.16 275 PHE B C 1
ATOM 2129 O O . PHE A 1 277 ? 14.787 -9.102 3.277 1.00 26.80 275 PHE B O 1
ATOM 2137 N N . THR A 1 278 ? 16.789 -10.155 3.363 1.00 24.59 276 THR B N 1
ATOM 2138 C CA . THR A 1 278 ? 17.428 -9.207 4.251 1.00 25.13 276 THR B CA 1
ATOM 2139 C C . THR A 1 278 ? 18.514 -8.459 3.487 1.00 27.42 276 THR B C 1
ATOM 2140 O O . THR A 1 278 ? 19.111 -8.977 2.534 1.00 21.72 276 THR B O 1
ATOM 2144 N N . PHE A 1 279 ? 18.759 -7.231 3.927 1.00 23.34 277 PHE B N 1
ATOM 2145 C CA . PHE A 1 279 ? 19.640 -6.312 3.231 1.00 27.70 277 PHE B CA 1
ATOM 2146 C C . PHE A 1 279 ? 20.256 -5.394 4.269 1.00 24.78 277 PHE B C 1
ATOM 2147 O O . PHE A 1 279 ? 19.721 -5.235 5.369 1.00 25.65 277 PHE B O 1
ATOM 2155 N N . ALA A 1 280 ? 21.430 -4.863 3.929 1.00 29.21 278 ALA B N 1
ATOM 2156 C CA . ALA A 1 280 ? 22.018 -3.708 4.590 1.00 29.76 278 ALA B CA 1
ATOM 2157 C C . ALA A 1 280 ? 22.842 -2.870 3.621 1.00 27.23 278 ALA B C 1
ATOM 2158 O O . ALA A 1 280 ? 22.402 -1.816 3.155 1.00 42.29 278 ALA B O 1
ATOM 2160 N N . LYS A 1 281 ? 23.990 -3.404 3.231 1.00 28.60 279 LYS B N 1
ATOM 2161 C CA . LYS A 1 281 ? 25.121 -2.565 2.869 1.00 31.13 279 LYS B CA 1
ATOM 2162 C C . LYS A 1 281 ? 24.743 -1.511 1.824 1.00 30.05 279 LYS B C 1
ATOM 2163 O O . LYS A 1 281 ? 24.709 -0.311 2.122 1.00 28.89 279 LYS B O 1
ATOM 2169 N N . GLY A 1 282 ? 24.356 -1.943 0.624 1.00 28.77 280 GLY B N 1
ATOM 2170 C CA . GLY A 1 282 ? 24.208 -1.003 -0.472 1.00 23.21 280 GLY B CA 1
ATOM 2171 C C . GLY A 1 282 ? 22.947 -0.172 -0.457 1.00 30.69 280 GLY B C 1
ATOM 2172 O O . GLY A 1 282 ? 22.862 0.779 -1.242 1.00 27.81 280 GLY B O 1
ATOM 2173 N N . VAL A 1 283 ? 21.978 -0.482 0.418 1.00 26.54 281 VAL B N 1
ATOM 2174 C CA . VAL A 1 283 ? 20.802 0.377 0.532 1.00 24.78 281 VAL B CA 1
ATOM 2175 C C . VAL A 1 283 ? 21.231 1.814 0.824 1.00 29.73 281 VAL B C 1
ATOM 2176 O O . VAL A 1 283 ? 20.536 2.777 0.456 1.00 26.34 281 VAL B O 1
ATOM 2180 N N . THR A 1 284 ? 22.372 1.991 1.492 1.00 26.59 282 THR B N 1
ATOM 2181 C CA . THR A 1 284 ? 22.919 3.326 1.687 1.00 27.69 282 THR B CA 1
ATOM 2182 C C . THR A 1 284 ? 24.403 3.392 1.340 1.00 29.06 282 THR B C 1
ATOM 2183 O O . THR A 1 284 ? 25.049 4.391 1.666 1.00 33.22 282 THR B O 1
ATOM 2187 N N . CYS A 1 285 ? 24.965 2.372 0.684 1.00 23.86 283 CYS B N 1
ATOM 2188 C CA . CYS A 1 285 ? 26.400 2.340 0.391 1.00 23.85 283 CYS B CA 1
ATOM 2189 C C . CYS A 1 285 ? 27.251 2.549 1.648 1.00 27.25 283 CYS B C 1
ATOM 2190 O O . CYS A 1 285 ? 28.420 2.977 1.568 1.00 28.00 283 CYS B O 1
ATOM 2193 N N . GLY A 1 286 ? 26.673 2.251 2.814 1.00 23.36 284 GLY B N 1
ATOM 2194 C CA . GLY A 1 286 ? 27.360 2.371 4.078 1.00 23.25 284 GLY B CA 1
ATOM 2195 C C . GLY A 1 286 ? 27.416 3.777 4.632 1.00 22.51 284 GLY B C 1
ATOM 2196 O O . GLY A 1 286 ? 27.968 3.974 5.720 1.00 22.50 284 GLY B O 1
ATOM 2197 N N . TYR A 1 287 ? 26.861 4.756 3.917 1.00 22.98 285 TYR B N 1
ATOM 2198 C CA . TYR A 1 287 ? 26.999 6.143 4.327 1.00 24.28 285 TYR B CA 1
ATOM 2199 C C . TYR A 1 287 ? 26.276 6.410 5.641 1.00 27.15 285 TYR B C 1
ATOM 2200 O O . TYR A 1 287 ? 26.723 7.256 6.419 1.00 26.80 285 TYR B O 1
ATOM 2209 N N . VAL A 1 288 ? 25.178 5.703 5.905 1.00 28.54 286 VAL B N 1
ATOM 2210 C CA . VAL A 1 288 ? 24.486 5.725 7.196 1.00 24.38 286 VAL B CA 1
ATOM 2211 C C . VAL A 1 288 ? 24.043 4.300 7.501 1.00 25.83 286 VAL B C 1
ATOM 2212 O O . VAL A 1 288 ? 23.521 3.624 6.601 1.00 21.72 286 VAL B O 1
ATOM 2216 N N . PRO A 1 289 ? 24.216 3.811 8.733 1.00 26.37 287 PRO B N 1
ATOM 2217 C CA . PRO A 1 289 ? 23.808 2.432 9.060 1.00 23.65 287 PRO B CA 1
ATOM 2218 C C . PRO A 1 289 ? 22.332 2.200 8.769 1.00 26.19 287 PRO B C 1
ATOM 2219 O O . PRO A 1 289 ? 21.457 2.890 9.303 1.00 24.41 287 PRO B O 1
ATOM 2223 N N . LEU A 1 290 ? 22.053 1.187 7.949 1.00 24.46 288 LEU B N 1
ATOM 2224 C CA . LEU A 1 290 ? 20.675 0.847 7.623 1.00 22.51 288 LEU B CA 1
ATOM 2225 C C . LEU A 1 290 ? 20.626 -0.583 7.118 1.00 23.77 288 LEU B C 1
ATOM 2226 O O . LEU A 1 290 ? 21.507 -1.016 6.372 1.00 27.43 288 LEU B O 1
ATOM 2231 N N . GLY A 1 291 ? 19.617 -1.313 7.564 1.00 23.73 289 GLY B N 1
ATOM 2232 C CA . GLY A 1 291 ? 19.362 -2.652 7.079 1.00 26.04 289 GLY B CA 1
ATOM 2233 C C . GLY A 1 291 ? 17.871 -2.905 7.088 1.00 28.17 289 GLY B C 1
ATOM 2234 O O . GLY A 1 291 ? 17.107 -1.988 7.415 1.00 25.90 289 GLY B O 1
ATOM 2235 N N . GLY A 1 292 ? 17.432 -4.121 6.778 1.00 25.85 290 GLY B N 1
ATOM 2236 C CA . GLY A 1 292 ? 16.004 -4.369 6.835 1.00 26.37 290 GLY B CA 1
ATOM 2237 C C . GLY A 1 292 ? 15.626 -5.769 6.399 1.00 31.24 290 GLY B C 1
ATOM 2238 O O . GLY A 1 292 ? 16.474 -6.595 6.023 1.00 29.77 290 GLY B O 1
ATOM 2239 N N . VAL A 1 293 ? 14.318 -6.024 6.494 1.00 26.83 291 VAL B N 1
ATOM 2240 C CA . VAL A 1 293 ? 13.677 -7.251 6.038 1.00 25.71 291 VAL B CA 1
ATOM 2241 C C . VAL A 1 293 ? 12.524 -6.838 5.140 1.00 22.42 291 VAL B C 1
ATOM 2242 O O . VAL A 1 293 ? 11.661 -6.059 5.559 1.00 24.56 291 VAL B O 1
ATOM 2246 N N . VAL A 1 294 ? 12.515 -7.335 3.918 1.00 20.96 292 VAL B N 1
ATOM 2247 C CA . VAL A 1 294 ? 11.367 -7.192 3.033 1.00 21.03 292 VAL B CA 1
ATOM 2248 C C . VAL A 1 294 ? 10.505 -8.438 3.181 1.00 24.27 292 VAL B C 1
ATOM 2249 O O . VAL A 1 294 ? 10.999 -9.570 3.053 1.00 23.24 292 VAL B O 1
ATOM 2253 N N . VAL A 1 295 ? 9.225 -8.241 3.472 1.00 20.06 293 VAL B N 1
ATOM 2254 C CA . VAL A 1 295 ? 8.357 -9.364 3.775 1.00 25.59 293 VAL B CA 1
ATOM 2255 C C . VAL A 1 295 ? 7.246 -9.425 2.739 1.00 25.33 293 VAL B C 1
ATOM 2256 O O . VAL A 1 295 ? 6.794 -8.407 2.215 1.00 27.74 293 VAL B O 1
ATOM 2260 N N . SER A 1 296 ? 6.813 -10.645 2.447 1.00 31.09 294 SER B N 1
ATOM 2261 C CA . SER A 1 296 ? 5.734 -10.938 1.519 1.00 28.80 294 SER B CA 1
ATOM 2262 C C . SER A 1 296 ? 4.391 -10.391 2.022 1.00 32.64 294 SER B C 1
ATOM 2263 O O . SER A 1 296 ? 4.224 -10.028 3.196 1.00 34.64 294 SER B O 1
ATOM 2266 N N . LYS A 1 297 ? 3.412 -10.338 1.110 1.00 30.46 295 LYS B N 1
ATOM 2267 C CA . LYS A 1 297 ? 2.053 -9.980 1.516 1.00 31.43 295 LYS B CA 1
ATOM 2268 C C . LYS A 1 297 ? 1.517 -10.945 2.567 1.00 32.32 295 LYS B C 1
ATOM 2269 O O . LYS A 1 297 ? 0.910 -10.520 3.552 1.00 33.17 295 LYS B O 1
ATOM 2275 N N . ARG A 1 298 ? 1.740 -12.250 2.388 1.00 34.91 296 ARG B N 1
ATOM 2276 C CA . ARG A 1 298 ? 1.267 -13.209 3.385 1.00 33.05 296 ARG B CA 1
ATOM 2277 C C . ARG A 1 298 ? 1.832 -12.873 4.756 1.00 31.82 296 ARG B C 1
ATOM 2278 O O . ARG A 1 298 ? 1.093 -12.778 5.740 1.00 31.80 296 ARG B O 1
ATOM 2280 N N . ILE A 1 299 ? 3.149 -12.671 4.835 1.00 34.42 297 ILE B N 1
ATOM 2281 C CA . ILE A 1 299 ? 3.773 -12.338 6.114 1.00 30.78 297 ILE B CA 1
ATOM 2282 C C . ILE A 1 299 ? 3.249 -11.004 6.642 1.00 34.73 297 ILE B C 1
ATOM 2283 O O . ILE A 1 299 ? 2.983 -10.856 7.840 1.00 32.82 297 ILE B O 1
ATOM 2288 N N . SER A 1 300 ? 3.099 -10.004 5.766 1.00 36.38 298 SER B N 1
ATOM 2289 C CA . SER A 1 300 ? 2.505 -8.744 6.207 1.00 33.23 298 SER B CA 1
ATOM 2290 C C . SER A 1 300 ? 1.114 -8.979 6.790 1.00 35.50 298 SER B C 1
ATOM 2291 O O . SER A 1 300 ? 0.756 -8.406 7.829 1.00 35.69 298 SER B O 1
ATOM 2294 N N . ASP A 1 301 ? 0.325 -9.840 6.139 1.00 35.42 299 ASP B N 1
ATOM 2295 C CA . ASP A 1 301 ? -1.005 -10.177 6.642 1.00 34.48 299 ASP B CA 1
ATOM 2296 C C . ASP A 1 301 ? -0.927 -10.781 8.032 1.00 32.16 299 ASP B C 1
ATOM 2297 O O . ASP A 1 301 ? -1.723 -10.431 8.908 1.00 35.25 299 ASP B O 1
ATOM 2302 N N . TYR A 1 302 ? 0.012 -11.703 8.253 1.00 31.68 300 TYR B N 1
ATOM 2303 C CA . TYR A 1 302 ? 0.115 -12.316 9.573 1.00 34.37 300 TYR B CA 1
ATOM 2304 C C . TYR A 1 302 ? 0.254 -11.249 10.650 1.00 35.22 300 TYR B C 1
ATOM 2305 O O . TYR A 1 302 ? -0.410 -11.303 11.691 1.00 37.98 300 TYR B O 1
ATOM 2314 N N . PHE A 1 303 ? 1.112 -10.263 10.413 1.00 38.19 301 PHE B N 1
ATOM 2315 C CA . PHE A 1 303 ? 1.373 -9.222 11.397 1.00 37.90 301 PHE B CA 1
ATOM 2316 C C . PHE A 1 303 ? 0.375 -8.068 11.314 1.00 37.49 301 PHE B C 1
ATOM 2317 O O . PHE A 1 303 ? 0.535 -7.065 12.017 1.00 36.65 301 PHE B O 1
ATOM 2325 N N . THR A 1 304 ? -0.642 -8.180 10.464 1.00 36.17 302 THR B N 1
ATOM 2326 C CA . THR A 1 304 ? -1.815 -7.339 10.645 1.00 35.78 302 THR B CA 1
ATOM 2327 C C . THR A 1 304 ? -2.725 -7.905 11.734 1.00 37.89 302 THR B C 1
ATOM 2328 O O . THR A 1 304 ? -3.267 -7.142 12.537 1.00 42.31 302 THR B O 1
ATOM 2332 N N . ASP A 1 305 ? -2.856 -9.241 11.815 1.00 39.55 303 ASP B N 1
ATOM 2333 C CA . ASP A 1 305 ? -3.652 -9.902 12.853 1.00 36.69 303 ASP B CA 1
ATOM 2334 C C . ASP A 1 305 ? -2.891 -10.136 14.149 1.00 38.47 303 ASP B C 1
ATOM 2335 O O . ASP A 1 305 ? -3.529 -10.353 15.185 1.00 41.13 303 ASP B O 1
ATOM 2340 N N . HIS A 1 306 ? -1.562 -10.208 14.107 1.00 37.59 304 HIS B N 1
ATOM 2341 C CA . HIS A 1 306 ? -0.759 -10.493 15.289 1.00 37.93 304 HIS B CA 1
ATOM 2342 C C . HIS A 1 306 ? 0.268 -9.394 15.514 1.00 35.15 304 HIS B C 1
ATOM 2343 O O . HIS A 1 306 ? 0.742 -8.753 14.572 1.00 37.23 304 HIS B O 1
ATOM 2350 N N . VAL A 1 307 ? 0.590 -9.168 16.782 1.00 35.59 305 VAL B N 1
ATOM 2351 C CA . VAL A 1 307 ? 1.572 -8.152 17.131 1.00 36.44 305 VAL B CA 1
ATOM 2352 C C . VAL A 1 307 ? 2.939 -8.586 16.627 1.00 33.86 305 VAL B C 1
ATOM 2353 O O . VAL A 1 307 ? 3.376 -9.719 16.869 1.00 39.51 305 VAL B O 1
ATOM 2357 N N . LEU A 1 308 ? 3.610 -7.698 15.903 1.00 30.21 306 LEU B N 1
ATOM 2358 C CA . LEU A 1 308 ? 4.999 -7.927 15.510 1.00 33.16 306 LEU B CA 1
ATOM 2359 C C . LEU A 1 308 ? 5.886 -7.718 16.731 1.00 31.05 306 LEU B C 1
ATOM 2360 O O . LEU A 1 308 ? 6.238 -6.586 17.069 1.00 37.80 306 LEU B O 1
ATOM 2365 N N . GLN A 1 309 ? 6.297 -8.805 17.381 1.00 26.63 307 GLN B N 1
ATOM 2366 C CA . GLN A 1 309 ? 7.119 -8.706 18.589 1.00 27.69 307 GLN B CA 1
ATOM 2367 C C . GLN A 1 309 ? 8.607 -8.554 18.236 1.00 28.54 307 GLN B C 1
ATOM 2368 O O . GLN A 1 309 ? 9.476 -9.300 18.697 1.00 27.62 307 GLN B O 1
ATOM 2374 N N . CYS A 1 310 ? 8.880 -7.529 17.418 1.00 24.62 308 CYS B N 1
ATOM 2375 C CA . CYS A 1 310 ? 10.213 -7.126 16.997 1.00 24.06 308 CYS B CA 1
ATOM 2376 C C . CYS A 1 310 ? 10.293 -5.617 17.068 1.00 26.97 308 CYS B C 1
ATOM 2377 O O . CYS A 1 310 ? 9.294 -4.926 16.855 1.00 25.69 308 CYS B O 1
ATOM 2380 N N . GLY A 1 311 ? 11.491 -5.107 17.314 1.00 28.78 309 GLY B N 1
ATOM 2381 C CA . GLY A 1 311 ? 11.661 -3.671 17.424 1.00 24.75 309 GLY B CA 1
ATOM 2382 C C . GLY A 1 311 ? 13.088 -3.306 17.768 1.00 28.05 309 GLY B C 1
ATOM 2383 O O . GLY A 1 311 ? 13.874 -4.133 18.237 1.00 27.64 309 GLY B O 1
ATOM 2384 N N . LEU A 1 312 ? 13.411 -2.040 17.516 1.00 27.53 310 LEU B N 1
ATOM 2385 C CA . LEU A 1 312 ? 14.685 -1.482 17.936 1.00 24.11 310 LEU B CA 1
ATOM 2386 C C . LEU A 1 312 ? 14.555 0.031 17.942 1.00 28.99 310 LEU B C 1
ATOM 2387 O O . LEU A 1 312 ? 13.779 0.602 17.172 1.00 31.58 310 LEU B O 1
ATOM 2392 N N . THR A 1 313 ? 15.307 0.668 18.840 1.00 27.14 311 THR B N 1
ATOM 2393 C CA . THR A 1 313 ? 15.198 2.110 19.023 1.00 28.82 311 THR B CA 1
ATOM 2394 C C . THR A 1 313 ? 15.277 2.849 17.686 1.00 27.41 311 THR B C 1
ATOM 2395 O O . THR A 1 313 ? 14.459 3.731 17.405 1.00 30.87 311 THR B O 1
ATOM 2399 N N . TYR A 1 314 ? 16.252 2.507 16.846 1.00 23.57 312 TYR B N 1
ATOM 2400 C CA . TYR A 1 314 ? 16.533 3.302 15.653 1.00 26.20 312 TYR B CA 1
ATOM 2401 C C . TYR A 1 314 ? 15.850 2.782 14.378 1.00 27.30 312 TYR B C 1
ATOM 2402 O O . TYR A 1 314 ? 16.183 3.254 13.289 1.00 27.97 312 TYR B O 1
ATOM 2411 N N . SER A 1 315 ? 14.905 1.836 14.476 1.00 32.61 313 SER B N 1
ATOM 2412 C CA . SER A 1 315 ? 14.255 1.271 13.283 1.00 29.97 313 SER B CA 1
ATOM 2413 C C . SER A 1 315 ? 13.642 2.355 12.402 1.00 28.16 313 SER B C 1
ATOM 2414 O O . SER A 1 315 ? 12.909 3.218 12.888 1.00 30.10 313 SER B O 1
ATOM 2417 N N . GLY A 1 316 ? 13.920 2.295 11.101 1.00 24.15 314 GLY B N 1
ATOM 2418 C CA . GLY A 1 316 ? 13.417 3.316 10.198 1.00 23.88 314 GLY B CA 1
ATOM 2419 C C . GLY A 1 316 ? 14.053 4.667 10.421 1.00 27.73 314 GLY B C 1
ATOM 2420 O O . GLY A 1 316 ? 13.415 5.703 10.198 1.00 31.36 314 GLY B O 1
ATOM 2421 N N . HIS A 1 317 ? 15.307 4.672 10.861 1.00 25.69 315 HIS B N 1
ATOM 2422 C CA . HIS A 1 317 ? 16.027 5.889 11.173 1.00 21.18 315 HIS B CA 1
ATOM 2423 C C . HIS A 1 317 ? 15.906 6.900 10.042 1.00 24.17 315 HIS B C 1
ATOM 2424 O O . HIS A 1 317 ? 16.123 6.578 8.872 1.00 28.74 315 HIS B O 1
ATOM 2431 N N . THR A 1 318 ? 15.562 8.133 10.396 1.00 28.25 316 THR B N 1
ATOM 2432 C CA . THR A 1 318 ? 15.168 9.107 9.382 1.00 26.78 316 THR B CA 1
ATOM 2433 C C . THR A 1 318 ? 16.339 9.503 8.492 1.00 26.45 316 THR B C 1
ATOM 2434 O O . THR A 1 318 ? 16.244 9.417 7.262 1.00 30.60 316 THR B O 1
ATOM 2438 N N . LEU A 1 319 ? 17.451 9.946 9.080 1.00 26.52 317 LEU B N 1
ATOM 2439 C CA . LEU A 1 319 ? 18.632 10.247 8.269 1.00 23.02 317 LEU B CA 1
ATOM 2440 C C . LEU A 1 319 ? 19.021 9.057 7.404 1.00 20.96 317 LEU B C 1
ATOM 2441 O O . LEU A 1 319 ? 19.253 9.192 6.202 1.00 22.20 317 LEU B O 1
ATOM 2446 N N . ALA A 1 320 ? 19.086 7.873 8.008 1.00 22.31 318 ALA B N 1
ATOM 2447 C CA . ALA A 1 320 ? 19.520 6.698 7.272 1.00 20.80 318 ALA B CA 1
ATOM 2448 C C . ALA A 1 320 ? 18.619 6.456 6.076 1.00 23.56 318 ALA B C 1
ATOM 2449 O O . ALA A 1 320 ? 19.102 6.159 4.979 1.00 18.56 318 ALA B O 1
ATOM 2451 N N . CYS A 1 321 ? 17.301 6.583 6.274 1.00 24.67 319 CYS B N 1
ATOM 2452 C CA . CYS A 1 321 ? 16.355 6.373 5.181 1.00 21.01 319 CYS B CA 1
ATOM 2453 C C . CYS A 1 321 ? 16.524 7.412 4.087 1.00 24.59 319 CYS B C 1
ATOM 2454 O O . CYS A 1 321 ? 16.466 7.072 2.897 1.00 24.34 319 CYS B O 1
ATOM 2457 N N . ALA A 1 322 ? 16.717 8.685 4.464 1.00 24.34 320 ALA B N 1
ATOM 2458 C CA . ALA A 1 322 ? 16.963 9.719 3.460 1.00 26.22 320 ALA B CA 1
ATOM 2459 C C . ALA A 1 322 ? 18.154 9.343 2.586 1.00 26.38 320 ALA B C 1
ATOM 2460 O O . ALA A 1 322 ? 18.094 9.443 1.353 1.00 27.22 320 ALA B O 1
ATOM 2462 N N . ALA A 1 323 ? 19.242 8.881 3.205 1.00 21.53 321 ALA B N 1
ATOM 2463 C CA . ALA A 1 323 ? 20.363 8.404 2.408 1.00 20.93 321 ALA B CA 1
ATOM 2464 C C . ALA A 1 323 ? 19.942 7.241 1.513 1.00 24.59 321 ALA B C 1
ATOM 2465 O O . ALA A 1 323 ? 20.363 7.163 0.350 1.00 26.96 321 ALA B O 1
ATOM 2467 N N . GLY A 1 324 ? 19.091 6.341 2.028 1.00 22.98 322 GLY B N 1
ATOM 2468 C CA . GLY A 1 324 ? 18.601 5.227 1.222 1.00 20.26 322 GLY B CA 1
ATOM 2469 C C . GLY A 1 324 ? 17.808 5.668 0.006 1.00 24.45 322 GLY B C 1
ATOM 2470 O O . GLY A 1 324 ? 18.057 5.218 -1.115 1.00 25.41 322 GLY B O 1
ATOM 2471 N N . VAL A 1 325 ? 16.860 6.581 0.203 1.00 23.74 323 VAL B N 1
ATOM 2472 C CA . VAL A 1 325 ? 16.069 7.057 -0.924 1.00 22.02 323 VAL B CA 1
ATOM 2473 C C . VAL A 1 325 ? 16.994 7.571 -2.030 1.00 28.38 323 VAL B C 1
ATOM 2474 O O . VAL A 1 325 ? 16.792 7.288 -3.220 1.00 23.14 323 VAL B O 1
ATOM 2478 N N . ALA A 1 326 ? 18.031 8.325 -1.656 1.00 25.25 324 ALA B N 1
ATOM 2479 C CA . ALA A 1 326 ? 18.937 8.868 -2.660 1.00 19.21 324 ALA B CA 1
ATOM 2480 C C . ALA A 1 326 ? 19.724 7.761 -3.351 1.00 25.36 324 ALA B C 1
ATOM 2481 O O . ALA A 1 326 ? 19.895 7.778 -4.579 1.00 25.55 324 ALA B O 1
ATOM 2483 N N . ALA A 1 327 ? 20.217 6.789 -2.582 1.00 28.99 325 ALA B N 1
ATOM 2484 C CA . ALA A 1 327 ? 20.963 5.686 -3.181 1.00 25.12 325 ALA B CA 1
ATOM 2485 C C . ALA A 1 327 ? 20.095 4.896 -4.150 1.00 22.00 325 ALA B C 1
ATOM 2486 O O . ALA A 1 327 ? 20.482 4.658 -5.297 1.00 23.36 325 ALA B O 1
ATOM 2488 N N . VAL A 1 328 ? 18.901 4.501 -3.723 1.00 20.36 326 VAL B N 1
ATOM 2489 C CA . VAL A 1 328 ? 18.092 3.658 -4.599 1.00 24.17 326 VAL B CA 1
ATOM 2490 C C . VAL A 1 328 ? 17.715 4.417 -5.865 1.00 24.56 326 VAL B C 1
ATOM 2491 O O . VAL A 1 328 ? 17.783 3.866 -6.971 1.00 26.09 326 VAL B O 1
ATOM 2495 N N . ASN A 1 329 ? 17.346 5.704 -5.726 1.00 24.72 327 ASN B N 1
ATOM 2496 C CA . ASN A 1 329 ? 17.016 6.527 -6.892 1.00 24.78 327 ASN B CA 1
ATOM 2497 C C . ASN A 1 329 ? 18.193 6.610 -7.855 1.00 23.78 327 ASN B C 1
ATOM 2498 O O . ASN A 1 329 ? 18.006 6.582 -9.073 1.00 24.08 327 ASN B O 1
ATOM 2503 N N . TYR A 1 330 ? 19.415 6.680 -7.330 1.00 23.28 328 TYR B N 1
ATOM 2504 C CA . TYR A 1 330 ? 20.585 6.659 -8.195 1.00 23.44 328 TYR B CA 1
ATOM 2505 C C . TYR A 1 330 ? 20.700 5.338 -8.956 1.00 26.33 328 TYR B C 1
ATOM 2506 O O . TYR A 1 330 ? 20.915 5.331 -10.178 1.00 26.68 328 TYR B O 1
ATOM 2515 N N . TYR A 1 331 ? 20.599 4.205 -8.248 1.00 24.83 329 TYR B N 1
ATOM 2516 C CA . TYR A 1 331 ? 20.712 2.913 -8.923 1.00 27.72 329 TYR B CA 1
ATOM 2517 C C . TYR A 1 331 ? 19.792 2.891 -10.125 1.00 26.02 329 TYR B C 1
ATOM 2518 O O . TYR A 1 331 ? 20.192 2.495 -11.225 1.00 24.39 329 TYR B O 1
ATOM 2527 N N . LEU A 1 332 ? 18.554 3.346 -9.924 1.00 21.59 330 LEU B N 1
ATOM 2528 C CA . LEU A 1 332 ? 17.546 3.281 -10.971 1.00 22.95 330 LEU B CA 1
ATOM 2529 C C . LEU A 1 332 ? 17.813 4.320 -12.055 1.00 33.93 330 LEU B C 1
ATOM 2530 O O . LEU A 1 332 ? 17.970 3.975 -13.236 1.00 31.32 330 LEU B O 1
ATOM 2535 N N . GLU A 1 333 ? 17.894 5.604 -11.666 1.00 31.41 331 GLU B N 1
ATOM 2536 C CA . GLU A 1 333 ? 17.979 6.676 -12.655 1.00 30.32 331 GLU B CA 1
ATOM 2537 C C . GLU A 1 333 ? 19.218 6.545 -13.533 1.00 34.30 331 GLU B C 1
ATOM 2538 O O . GLU A 1 333 ? 19.157 6.852 -14.730 1.00 36.75 331 GLU B O 1
ATOM 2544 N N . HIS A 1 334 ? 20.333 6.055 -12.980 1.00 35.33 332 HIS B N 1
ATOM 2545 C CA . HIS A 1 334 ? 21.589 5.941 -13.716 1.00 30.36 332 HIS B CA 1
ATOM 2546 C C . HIS A 1 334 ? 21.814 4.543 -14.251 1.00 29.95 332 HIS B C 1
ATOM 2547 O O . HIS A 1 334 ? 22.948 4.200 -14.605 1.00 24.88 332 HIS B O 1
ATOM 2554 N N . ASP A 1 335 ? 20.758 3.734 -14.280 1.00 35.34 333 ASP B N 1
ATOM 2555 C CA . ASP A 1 335 ? 20.783 2.356 -14.754 1.00 34.59 333 ASP B CA 1
ATOM 2556 C C . ASP A 1 335 ? 22.097 1.675 -14.374 1.00 35.91 333 ASP B C 1
ATOM 2557 O O . ASP A 1 335 ? 22.921 1.309 -15.216 1.00 35.97 333 ASP B O 1
ATOM 2562 N N . VAL A 1 336 ? 22.291 1.542 -13.060 1.00 35.30 334 VAL B N 1
ATOM 2563 C CA . VAL A 1 336 ? 23.543 0.994 -12.560 1.00 31.25 334 VAL B CA 1
ATOM 2564 C C . VAL A 1 336 ? 23.620 -0.502 -12.832 1.00 30.77 334 VAL B C 1
ATOM 2565 O O . VAL A 1 336 ? 24.706 -1.032 -13.092 1.00 33.32 334 VAL B O 1
ATOM 2569 N N . CYS A 1 337 ? 22.489 -1.207 -12.812 1.00 30.48 335 CYS B N 1
ATOM 2570 C CA . CYS A 1 337 ? 22.522 -2.633 -13.139 1.00 30.40 335 CYS B CA 1
ATOM 2571 C C . CYS A 1 337 ? 23.050 -2.859 -14.550 1.00 35.28 335 CYS B C 1
ATOM 2572 O O . CYS A 1 337 ? 23.930 -3.705 -14.772 1.00 36.77 335 CYS B O 1
ATOM 2575 N N . ALA A 1 338 ? 22.523 -2.109 -15.526 1.00 33.63 336 ALA B N 1
ATOM 2576 C CA . ALA A 1 338 ? 22.975 -2.290 -16.902 1.00 29.44 336 ALA B CA 1
ATOM 2577 C C . ALA A 1 338 ? 24.459 -1.991 -17.032 1.00 24.71 336 ALA B C 1
ATOM 2578 O O . ALA A 1 338 ? 25.184 -2.688 -17.753 1.00 23.94 336 ALA B O 1
ATOM 2580 N N . HIS A 1 339 ? 24.930 -0.962 -16.333 1.00 26.11 337 HIS B N 1
ATOM 2581 C CA . HIS A 1 339 ? 26.356 -0.661 -16.355 1.00 26.54 337 HIS B CA 1
ATOM 2582 C C . HIS A 1 339 ? 27.161 -1.775 -15.700 1.00 29.23 337 HIS B C 1
ATOM 2583 O O . HIS A 1 339 ? 28.297 -2.043 -16.107 1.00 26.19 337 HIS B O 1
ATOM 2590 N N . VAL A 1 340 ? 26.610 -2.401 -14.652 1.00 28.48 338 VAL B N 1
ATOM 2591 C CA . VAL A 1 340 ? 27.313 -3.490 -13.987 1.00 25.38 338 VAL B CA 1
ATOM 2592 C C . VAL A 1 340 ? 27.439 -4.678 -14.930 1.00 29.24 338 VAL B C 1
ATOM 2593 O O . VAL A 1 340 ? 28.519 -5.266 -15.060 1.00 29.84 338 VAL B O 1
ATOM 2597 N N . LYS A 1 341 ? 26.342 -5.046 -15.613 1.00 28.76 339 LYS B N 1
ATOM 2598 C CA . LYS A 1 341 ? 26.421 -6.127 -16.600 1.00 36.07 339 LYS B CA 1
ATOM 2599 C C . LYS A 1 341 ? 27.518 -5.866 -17.630 1.00 34.97 339 LYS B C 1
ATOM 2600 O O . LYS A 1 341 ? 28.327 -6.754 -17.930 1.00 31.82 339 LYS B O 1
ATOM 2606 N N . GLU A 1 342 ? 27.598 -4.633 -18.140 1.00 30.50 340 GLU B N 1
ATOM 2607 C CA . GLU A 1 342 ? 28.622 -4.327 -19.132 1.00 30.60 340 GLU B CA 1
ATOM 2608 C C . GLU A 1 342 ? 30.024 -4.345 -18.515 1.00 33.05 340 GLU B C 1
ATOM 2609 O O . GLU A 1 342 ? 30.991 -4.739 -19.179 1.00 33.03 340 GLU B O 1
ATOM 2615 N N . MET A 1 343 ? 30.177 -3.897 -17.263 1.00 29.65 341 MET B N 1
ATOM 2616 C CA . MET A 1 343 ? 31.479 -4.074 -16.626 1.00 29.35 341 MET B CA 1
ATOM 2617 C C . MET A 1 343 ? 31.755 -5.547 -16.329 1.00 33.65 341 MET B C 1
ATOM 2618 O O . MET A 1 343 ? 32.922 -5.952 -16.264 1.00 31.56 341 MET B O 1
ATOM 2623 N N . GLU A 1 344 ? 30.710 -6.363 -16.143 1.00 28.49 342 GLU B N 1
ATOM 2624 C CA . GLU A 1 344 ? 30.938 -7.795 -16.001 1.00 34.00 342 GLU B CA 1
ATOM 2625 C C . GLU A 1 344 ? 31.687 -8.324 -17.210 1.00 38.85 342 GLU B C 1
ATOM 2626 O O . GLU A 1 344 ? 32.571 -9.186 -17.083 1.00 32.56 342 GLU B O 1
ATOM 2632 N N . GLY A 1 345 ? 31.354 -7.795 -18.392 1.00 34.93 343 GLY B N 1
ATOM 2633 C CA . GLY A 1 345 ? 31.974 -8.166 -19.650 1.00 27.56 343 GLY B CA 1
ATOM 2634 C C . GLY A 1 345 ? 33.448 -7.847 -19.732 1.00 27.14 343 GLY B C 1
ATOM 2635 O O . GLY A 1 345 ? 34.116 -8.308 -20.665 1.00 32.89 343 GLY B O 1
ATOM 2636 N N . ILE A 1 346 ? 33.957 -7.029 -18.821 1.00 28.40 344 ILE B N 1
ATOM 2637 C CA . ILE A 1 346 ? 35.386 -6.786 -18.699 1.00 28.77 344 ILE B CA 1
ATOM 2638 C C . ILE A 1 346 ? 36.001 -7.665 -17.627 1.00 28.28 344 ILE B C 1
ATOM 2639 O O . ILE A 1 346 ? 37.023 -8.309 -17.854 1.00 32.72 344 ILE B O 1
ATOM 2644 N N . LEU A 1 347 ? 35.361 -7.728 -16.458 1.00 28.02 345 LEU B N 1
ATOM 2645 C CA . LEU A 1 347 ? 35.978 -8.373 -15.305 1.00 27.60 345 LEU B CA 1
ATOM 2646 C C . LEU A 1 347 ? 35.985 -9.895 -15.461 1.00 30.30 345 LEU B C 1
ATOM 2647 O O . LEU A 1 347 ? 37.020 -10.540 -15.259 1.00 30.58 345 LEU B O 1
ATOM 2652 N N . LYS A 1 348 ? 34.849 -10.484 -15.859 1.00 25.98 346 LYS B N 1
ATOM 2653 C CA . LYS A 1 348 ? 34.767 -11.939 -15.991 1.00 26.20 346 LYS B CA 1
ATOM 2654 C C . LYS A 1 348 ? 35.836 -12.502 -16.926 1.00 35.29 346 LYS B C 1
ATOM 2655 O O . LYS A 1 348 ? 36.603 -13.386 -16.500 1.00 35.87 346 LYS B O 1
ATOM 2661 N N . PRO A 1 349 ? 35.943 -12.061 -18.189 1.00 34.47 347 PRO B N 1
ATOM 2662 C CA . PRO A 1 349 ? 37.016 -12.579 -19.052 1.00 27.60 347 PRO B CA 1
ATOM 2663 C C . PRO A 1 349 ? 38.413 -12.344 -18.503 1.00 29.39 347 PRO B C 1
ATOM 2664 O O . PRO A 1 349 ? 39.296 -13.194 -18.674 1.00 33.19 347 PRO B O 1
ATOM 2668 N N . PHE A 1 350 ? 38.653 -11.230 -17.822 1.00 29.95 348 PHE B N 1
ATOM 2669 C CA . PHE A 1 350 ? 39.983 -11.019 -17.266 1.00 30.90 348 PHE B CA 1
ATOM 2670 C C . PHE A 1 350 ? 40.303 -12.069 -16.210 1.00 36.80 348 PHE B C 1
ATOM 2671 O O . PHE A 1 350 ? 41.411 -12.620 -16.183 1.00 38.94 348 PHE B O 1
ATOM 2679 N N . LEU A 1 351 ? 39.350 -12.343 -15.308 1.00 34.59 349 LEU B N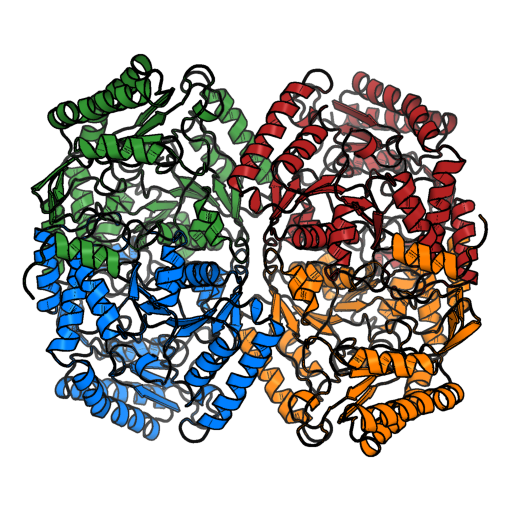 1
ATOM 2680 C CA . LEU A 1 351 ? 39.601 -13.329 -14.260 1.00 33.29 349 LEU B CA 1
ATOM 2681 C C . LEU A 1 351 ? 39.693 -14.738 -14.844 1.00 36.19 349 LEU B C 1
ATOM 2682 O O . LEU A 1 351 ? 40.535 -15.537 -14.418 1.00 33.75 349 LEU B O 1
ATOM 2687 N N . GLU A 1 352 ? 38.815 -15.067 -15.803 1.00 31.23 350 GLU B N 1
ATOM 2688 C CA . GLU A 1 352 ? 38.919 -16.344 -16.500 1.00 34.16 350 GLU B CA 1
ATOM 2689 C C . GLU A 1 352 ? 40.299 -16.520 -17.120 1.00 35.33 350 GLU B C 1
ATOM 2690 O O . GLU A 1 352 ? 40.882 -17.609 -17.073 1.00 38.57 350 GLU B O 1
ATOM 2696 N N . SER A 1 353 ? 40.834 -15.454 -17.709 1.00 34.01 351 SER B N 1
ATOM 2697 C CA . SER A 1 353 ? 42.172 -15.479 -18.274 1.00 30.63 351 SER B CA 1
ATOM 2698 C C . SER A 1 353 ? 43.259 -15.538 -17.207 1.00 35.78 351 SER B C 1
ATOM 2699 O O . SER A 1 353 ? 44.393 -15.928 -17.508 1.00 35.16 351 SER B O 1
ATOM 2702 N N . MET A 1 354 ? 42.955 -15.146 -15.971 1.00 38.28 352 MET B N 1
ATOM 2703 C CA . MET A 1 354 ? 43.913 -15.382 -14.898 1.00 34.58 352 MET B CA 1
ATOM 2704 C C . MET A 1 354 ? 44.001 -16.863 -14.554 1.00 37.63 352 MET B C 1
ATOM 2705 O O . MET A 1 354 ? 45.051 -17.322 -14.089 1.00 39.11 352 MET B O 1
ATOM 2710 N N . VAL A 1 355 ? 42.913 -17.621 -14.766 1.00 35.99 353 VAL B N 1
ATOM 2711 C CA . VAL A 1 355 ? 42.958 -19.073 -14.589 1.00 36.53 353 VAL B CA 1
ATOM 2712 C C . VAL A 1 355 ? 43.919 -19.696 -15.593 1.00 37.57 353 VAL B C 1
ATOM 2713 O O . VAL A 1 355 ? 44.799 -20.483 -15.227 1.00 39.51 353 VAL B O 1
ATOM 2717 N N . GLU A 1 356 ? 43.762 -19.349 -16.875 1.00 37.00 354 GLU B N 1
ATOM 2718 C CA . GLU A 1 356 ? 44.654 -19.875 -17.902 1.00 36.35 354 GLU B CA 1
ATOM 2719 C C . GLU A 1 356 ? 46.104 -19.432 -17.681 1.00 35.89 354 GLU B C 1
ATOM 2720 O O . GLU A 1 356 ? 47.031 -20.154 -18.050 1.00 42.45 354 GLU B O 1
ATOM 2722 N N . LYS A 1 357 ? 46.333 -18.262 -17.094 1.00 36.67 355 LYS B N 1
ATOM 2723 C CA . LYS A 1 357 ? 47.691 -17.727 -17.058 1.00 36.18 355 LYS B CA 1
ATOM 2724 C C . LYS A 1 357 ? 48.507 -18.094 -15.819 1.00 37.73 355 LYS B C 1
ATOM 2725 O O . LYS A 1 357 ? 49.730 -17.916 -15.835 1.00 41.57 355 LYS B O 1
ATOM 2731 N N . HIS A 1 358 ? 47.894 -18.559 -14.736 1.00 39.09 356 HIS B N 1
ATOM 2732 C CA . HIS A 1 358 ? 48.610 -18.650 -13.466 1.00 39.57 356 HIS B CA 1
ATOM 2733 C C . HIS A 1 358 ? 48.522 -20.041 -12.835 1.00 42.12 356 HIS B C 1
ATOM 2734 O O . HIS A 1 358 ? 47.445 -20.651 -12.784 1.00 37.32 356 HIS B O 1
ATOM 2741 N N . LYS A 1 359 ? 49.667 -20.543 -12.364 1.00 42.47 357 LYS B N 1
ATOM 2742 C CA . LYS A 1 359 ? 49.672 -21.842 -11.708 1.00 40.94 357 LYS B CA 1
ATOM 2743 C C . LYS A 1 359 ? 48.890 -21.800 -10.403 1.00 46.35 357 LYS B C 1
ATOM 2744 O O . LYS A 1 359 ? 48.366 -22.836 -9.979 1.00 43.52 357 LYS B O 1
ATOM 2746 N N . CYS A 1 360 ? 48.734 -20.613 -9.807 1.00 44.65 358 CYS B N 1
ATOM 2747 C CA . CYS A 1 360 ? 48.127 -20.440 -8.488 1.00 43.65 358 CYS B CA 1
ATOM 2748 C C . CYS A 1 360 ? 46.619 -20.162 -8.501 1.00 39.58 358 CYS B C 1
ATOM 2749 O O . CYS A 1 360 ? 46.029 -20.002 -7.425 1.00 42.34 358 CYS B O 1
ATOM 2752 N N . VAL A 1 361 ? 45.972 -20.099 -9.657 1.00 37.30 359 VAL B N 1
ATOM 2753 C CA . VAL A 1 361 ? 44.561 -19.727 -9.734 1.00 37.24 359 VAL B CA 1
ATOM 2754 C C . VAL A 1 361 ? 43.763 -20.927 -10.235 1.00 38.14 359 VAL B C 1
ATOM 2755 O O . VAL A 1 361 ? 43.863 -21.308 -11.411 1.00 36.53 359 VAL B O 1
ATOM 2759 N N . GLY A 1 362 ? 42.965 -21.524 -9.345 1.00 34.39 360 GLY B N 1
ATOM 2760 C CA . GLY A 1 362 ? 42.193 -22.692 -9.716 1.00 29.78 360 GLY B CA 1
ATOM 2761 C C . GLY A 1 362 ? 40.859 -22.390 -10.378 1.00 34.96 360 GLY B C 1
ATOM 2762 O O . GLY A 1 362 ? 40.451 -23.109 -11.302 1.00 36.72 360 GLY B O 1
ATOM 2763 N N . GLU A 1 363 ? 40.169 -21.331 -9.945 1.00 29.00 361 GLU B N 1
ATOM 2764 C CA . GLU A 1 363 ? 38.859 -21.029 -10.510 1.00 28.05 361 GLU B CA 1
ATOM 2765 C C . GLU A 1 363 ? 38.595 -19.542 -10.404 1.00 29.28 361 GLU B C 1
ATOM 2766 O O . GLU A 1 363 ? 39.134 -18.859 -9.529 1.00 30.94 361 GLU B O 1
ATOM 2772 N N . ALA A 1 364 ? 37.757 -19.049 -11.306 1.00 28.59 362 ALA B N 1
ATOM 2773 C CA . ALA A 1 364 ? 37.292 -17.677 -11.261 1.00 26.99 362 ALA B CA 1
ATOM 2774 C C . ALA A 1 364 ? 35.778 -17.716 -11.278 1.00 31.31 362 ALA B C 1
ATOM 2775 O O . ALA A 1 364 ? 35.180 -18.460 -12.060 1.00 32.64 362 ALA B O 1
ATOM 2777 N N . ARG A 1 365 ? 35.167 -16.968 -10.380 1.00 29.07 363 ARG B N 1
ATOM 2778 C CA . ARG A 1 365 ? 33.730 -16.800 -10.374 1.00 26.39 363 ARG B CA 1
ATOM 2779 C C . ARG A 1 365 ? 33.460 -15.307 -10.436 1.00 26.16 363 ARG B C 1
ATOM 2780 O O . ARG A 1 365 ? 34.167 -14.516 -9.810 1.00 26.17 363 ARG B O 1
ATOM 2788 N N . CYS A 1 366 ? 32.452 -14.923 -11.206 1.00 23.80 364 CYS B N 1
ATOM 2789 C CA . CYS A 1 366 ? 32.144 -13.513 -11.378 1.00 25.83 364 CYS B CA 1
ATOM 2790 C C . CYS A 1 366 ? 30.728 -13.421 -11.898 1.00 27.12 364 CYS B C 1
ATOM 2791 O O . CYS A 1 366 ? 30.433 -13.996 -12.946 1.00 26.94 364 CYS B O 1
ATOM 2794 N N . ILE A 1 367 ? 29.870 -12.697 -11.183 1.00 28.26 365 ILE B N 1
ATOM 2795 C CA . ILE A 1 367 ? 28.573 -12.274 -11.695 1.00 28.09 365 ILE B CA 1
ATOM 2796 C C . ILE A 1 367 ? 28.425 -10.786 -11.404 1.00 30.43 365 ILE B C 1
ATOM 2797 O O . ILE A 1 367 ? 28.548 -10.361 -10.249 1.00 30.16 365 ILE B O 1
ATOM 2802 N N . GLY A 1 368 ? 28.170 -9.995 -12.448 1.00 33.94 366 GLY B N 1
ATOM 2803 C CA . GLY A 1 368 ? 28.219 -8.546 -12.302 1.00 31.02 366 GLY B CA 1
ATOM 2804 C C . GLY A 1 368 ? 29.604 -8.107 -11.858 1.00 30.48 366 GLY B C 1
ATOM 2805 O O . GLY A 1 368 ? 30.632 -8.464 -12.448 1.00 31.23 366 GLY B O 1
ATOM 2806 N N . LEU A 1 369 ? 29.648 -7.299 -10.815 1.00 28.37 367 LEU B N 1
ATOM 2807 C CA . LEU A 1 369 ? 30.910 -6.932 -10.195 1.00 31.37 367 LEU B CA 1
ATOM 2808 C C . LEU A 1 369 ? 31.080 -7.664 -8.861 1.00 27.68 367 LEU B C 1
ATOM 2809 O O . LEU A 1 369 ? 31.575 -7.107 -7.884 1.00 27.26 367 LEU B O 1
ATOM 2814 N N . PHE A 1 370 ? 30.647 -8.928 -8.827 1.00 26.13 368 PHE B N 1
ATOM 2815 C CA . PHE A 1 370 ? 30.700 -9.824 -7.667 1.00 26.07 368 PHE B CA 1
ATOM 2816 C C . PHE A 1 370 ? 31.544 -11.037 -8.074 1.00 28.92 368 PHE B C 1
ATOM 2817 O O . PHE A 1 370 ? 31.051 -11.949 -8.751 1.00 28.64 368 PHE B O 1
ATOM 2825 N N . SER A 1 371 ? 32.802 -11.080 -7.638 1.00 27.95 369 SER B N 1
ATOM 2826 C CA . SER A 1 371 ? 33.752 -12.010 -8.236 1.00 26.16 369 SER B CA 1
ATOM 2827 C C . SER A 1 371 ? 34.807 -12.416 -7.221 1.00 22.96 369 SER B C 1
ATOM 2828 O O . SER A 1 371 ? 35.062 -11.702 -6.247 1.00 25.64 369 SER B O 1
ATOM 2831 N N . ALA A 1 372 ? 35.433 -13.568 -7.478 1.00 18.97 370 ALA B N 1
ATOM 2832 C CA . ALA A 1 372 ? 36.474 -14.098 -6.606 1.00 22.50 370 ALA B CA 1
ATOM 2833 C C . ALA A 1 372 ? 37.340 -15.101 -7.362 1.00 27.54 370 ALA B C 1
ATOM 2834 O O . ALA A 1 372 ? 36.888 -15.762 -8.303 1.00 29.44 370 ALA B O 1
ATOM 2836 N N . LEU A 1 373 ? 38.585 -15.224 -6.916 1.00 25.08 371 LEU B N 1
ATOM 2837 C CA . LEU A 1 373 ? 39.516 -16.225 -7.408 1.00 24.78 371 LEU B CA 1
ATOM 2838 C C . LEU A 1 373 ? 39.821 -17.232 -6.304 1.00 32.03 371 LEU B C 1
ATOM 2839 O O . LEU A 1 373 ? 40.079 -16.845 -5.152 1.00 27.26 371 LEU B O 1
ATOM 2844 N N . THR A 1 374 ? 39.784 -18.523 -6.649 1.00 30.25 372 THR B N 1
ATOM 2845 C CA . THR A 1 374 ? 40.270 -19.561 -5.747 1.00 29.04 372 THR B CA 1
ATOM 2846 C C . THR A 1 374 ? 41.767 -19.751 -5.970 1.00 30.06 372 THR B C 1
ATOM 2847 O O . THR A 1 374 ? 42.198 -20.142 -7.062 1.00 34.09 372 THR B O 1
ATOM 2851 N N . ILE A 1 375 ? 42.552 -19.463 -4.937 1.00 30.80 373 ILE B N 1
ATOM 2852 C CA . ILE A 1 375 ? 44.006 -19.567 -4.985 1.00 32.70 373 ILE B CA 1
ATOM 2853 C C . ILE A 1 375 ? 44.413 -20.959 -4.509 1.00 39.35 373 ILE B C 1
ATOM 2854 O O . ILE A 1 375 ? 43.947 -21.439 -3.467 1.00 35.62 373 ILE B O 1
ATOM 2859 N N . VAL A 1 376 ? 45.292 -21.607 -5.265 1.00 40.25 374 VAL B N 1
ATOM 2860 C CA . VAL A 1 376 ? 45.689 -22.979 -4.984 1.00 38.44 374 VAL B CA 1
ATOM 2861 C C . VAL A 1 376 ? 47.206 -23.058 -4.872 1.00 42.02 374 VAL B C 1
ATOM 2862 O O . VAL A 1 376 ? 47.935 -22.305 -5.525 1.00 40.27 374 VAL B O 1
ATOM 2866 N N . LYS A 1 377 ? 47.681 -23.974 -4.017 1.00 40.77 375 LYS B N 1
ATOM 2867 C CA . LYS A 1 377 ? 49.100 -24.307 -3.970 1.00 39.74 375 LYS B CA 1
ATOM 2868 C C . LYS A 1 377 ? 49.502 -25.238 -5.106 1.00 42.58 375 LYS B C 1
ATOM 2869 O O . LYS A 1 377 ? 50.700 -25.409 -5.357 1.00 49.22 375 LYS B O 1
ATOM 2875 N N . ASN A 1 378 ? 48.525 -25.770 -5.841 1.00 36.67 376 ASN B N 1
ATOM 2876 C CA . ASN A 1 378 ? 48.741 -26.864 -6.771 1.00 38.19 376 ASN B CA 1
ATOM 2877 C C . ASN A 1 378 ? 47.531 -27.058 -7.677 1.00 39.14 376 ASN B C 1
ATOM 2878 O O . ASN A 1 378 ? 46.539 -27.673 -7.272 1.00 37.58 376 ASN B O 1
ATOM 2883 N N . LYS A 1 379 ? 47.599 -26.553 -8.910 1.00 37.71 377 LYS B N 1
ATOM 2884 C CA . LYS A 1 379 ? 46.436 -26.630 -9.791 1.00 40.41 377 LYS B CA 1
ATOM 2885 C C . LYS A 1 379 ? 46.001 -28.074 -10.031 1.00 40.03 377 LYS B C 1
ATOM 2886 O O . LYS A 1 379 ? 44.814 -28.328 -10.266 1.00 39.48 377 LYS B O 1
ATOM 2892 N N . GLU A 1 380 ? 46.945 -29.026 -10.004 1.00 43.89 378 GLU B N 1
ATOM 2893 C CA . GLU A 1 380 ? 46.665 -30.387 -10.467 1.00 42.60 378 GLU B CA 1
ATOM 2894 C C . GLU A 1 380 ? 45.959 -31.223 -9.402 1.00 45.56 378 GLU B C 1
ATOM 2895 O O . GLU A 1 380 ? 44.994 -31.936 -9.704 1.00 41.82 378 GLU B O 1
ATOM 2897 N N . THR A 1 381 ? 46.427 -31.152 -8.158 1.00 43.74 379 THR B N 1
ATOM 2898 C CA . THR A 1 381 ? 45.798 -31.861 -7.053 1.00 36.47 379 THR B CA 1
ATOM 2899 C C . THR A 1 381 ? 44.627 -31.096 -6.452 1.00 42.25 379 THR B C 1
ATOM 2900 O O . THR A 1 381 ? 43.955 -31.628 -5.562 1.00 43.30 379 THR B O 1
ATOM 2904 N N . ARG A 1 382 ? 44.382 -29.863 -6.906 1.00 44.70 380 ARG B N 1
ATOM 2905 C CA . ARG A 1 382 ? 43.399 -28.937 -6.332 1.00 34.97 380 ARG B CA 1
ATOM 2906 C C . ARG A 1 382 ? 43.712 -28.606 -4.878 1.00 36.97 380 ARG B C 1
ATOM 2907 O O . ARG A 1 382 ? 42.825 -28.182 -4.133 1.00 34.51 380 ARG B O 1
ATOM 2915 N N . GLU A 1 383 ? 44.971 -28.745 -4.465 1.00 35.79 381 GLU B N 1
ATOM 2916 C CA . GLU A 1 383 ? 45.349 -28.395 -3.102 1.00 36.27 381 GLU B CA 1
ATOM 2917 C C . GLU A 1 383 ? 45.198 -26.892 -2.880 1.00 35.73 381 GLU B C 1
ATOM 2918 O O . GLU A 1 383 ? 45.830 -26.088 -3.573 1.00 36.41 381 GLU B O 1
ATOM 2924 N N . LEU A 1 384 ? 44.346 -26.513 -1.929 1.00 38.63 382 LEU B N 1
ATOM 2925 C CA . LEU A 1 384 ? 44.064 -25.102 -1.689 1.00 32.91 382 LEU B CA 1
ATOM 2926 C C . LEU A 1 384 ? 45.269 -24.409 -1.065 1.00 33.47 382 LEU B C 1
ATOM 2927 O O . LEU A 1 384 ? 46.069 -25.023 -0.358 1.00 37.21 382 LEU B O 1
ATOM 2932 N N . MET A 1 385 ? 45.409 -23.118 -1.363 1.00 35.18 383 MET B N 1
ATOM 2933 C CA . MET A 1 385 ? 46.487 -22.335 -0.776 1.00 34.62 383 MET B CA 1
ATOM 2934 C C . MET A 1 385 ? 46.240 -22.073 0.702 1.00 36.21 383 MET B C 1
ATOM 2935 O O . MET A 1 385 ? 47.186 -21.822 1.465 1.00 32.93 383 MET B O 1
ATOM 2940 N N . ALA A 1 386 ? 44.986 -22.090 1.113 1.00 36.73 384 ALA B N 1
ATOM 2941 C CA . ALA A 1 386 ? 44.633 -22.021 2.529 1.00 38.10 384 ALA B CA 1
ATOM 2942 C C . ALA A 1 386 ? 43.376 -22.862 2.718 1.00 41.34 384 ALA B C 1
ATOM 2943 O O . ALA A 1 386 ? 42.262 -22.402 2.416 1.00 43.21 384 ALA B O 1
ATOM 2945 N N . PRO A 1 387 ? 43.511 -24.103 3.198 1.00 43.00 385 PRO B N 1
ATOM 2946 C CA . PRO A 1 387 ? 42.325 -24.947 3.421 1.00 40.74 385 PRO B CA 1
ATOM 2947 C C . PRO A 1 387 ? 41.486 -24.386 4.557 1.00 36.80 385 PRO B C 1
ATOM 2948 O O . PRO A 1 387 ? 41.942 -23.544 5.335 1.00 36.98 385 PRO B O 1
ATOM 2952 N N . TYR A 1 388 ? 40.248 -24.879 4.660 1.00 39.30 386 TYR B N 1
ATOM 2953 C CA . TYR A 1 388 ? 39.275 -24.277 5.569 1.00 35.75 386 TYR B CA 1
ATOM 2954 C C . TYR A 1 388 ? 39.862 -24.059 6.958 1.00 33.14 386 TYR B C 1
ATOM 2955 O O . TYR A 1 388 ? 40.405 -24.981 7.575 1.00 36.01 386 TYR B O 1
ATOM 2964 N N . HIS A 1 389 ? 39.753 -22.821 7.442 1.00 30.75 387 HIS B N 1
ATOM 2965 C CA . HIS A 1 389 ? 40.090 -22.474 8.826 1.00 36.43 387 HIS B CA 1
ATOM 2966 C C . HIS A 1 389 ? 41.536 -22.820 9.191 1.00 33.48 387 HIS B C 1
ATOM 2967 O O . HIS A 1 389 ? 41.826 -23.244 10.311 1.00 43.26 387 HIS B O 1
ATOM 2974 N N . THR A 1 390 ? 42.450 -22.647 8.250 1.00 35.92 388 THR B N 1
ATOM 2975 C CA . THR A 1 390 ? 43.853 -22.921 8.533 1.00 39.44 388 THR B CA 1
ATOM 2976 C C . THR A 1 390 ? 44.437 -21.874 9.483 1.00 40.06 388 THR B C 1
ATOM 2977 O O . THR A 1 390 ? 44.132 -20.678 9.367 1.00 42.96 388 THR B O 1
ATOM 2981 N N . PRO A 1 391 ? 45.290 -22.282 10.418 1.00 44.78 389 PRO B N 1
ATOM 2982 C CA . PRO A 1 391 ? 46.113 -21.308 11.141 1.00 45.58 389 PRO B CA 1
ATOM 2983 C C . PRO A 1 391 ? 47.285 -20.845 10.287 1.00 45.81 389 PRO B C 1
ATOM 2984 O O . PRO A 1 391 ? 47.854 -21.601 9.487 1.00 48.27 389 PRO B O 1
ATOM 2988 N N . ASN A 1 392 ? 47.641 -19.575 10.455 1.00 43.50 390 ASN B N 1
ATOM 2989 C CA . ASN A 1 392 ? 48.733 -18.991 9.675 1.00 46.55 390 ASN B CA 1
ATOM 2990 C C . ASN A 1 392 ? 48.447 -19.087 8.175 1.00 40.57 390 ASN B C 1
ATOM 2991 O O . ASN A 1 392 ? 49.240 -19.625 7.396 1.00 41.09 390 ASN B O 1
ATOM 2996 N N . SER A 1 393 ? 47.270 -18.603 7.786 1.00 36.94 391 SER B N 1
ATOM 2997 C CA . SER A 1 393 ? 46.948 -18.451 6.375 1.00 40.50 391 SER B CA 1
ATOM 2998 C C . SER A 1 393 ? 47.917 -17.475 5.710 1.00 37.88 391 SER B C 1
ATOM 2999 O O . SER A 1 393 ? 48.172 -16.386 6.230 1.00 35.45 391 SER B O 1
ATOM 3002 N N . VAL A 1 394 ? 48.458 -17.866 4.550 1.00 35.22 392 VAL B N 1
ATOM 3003 C CA . VAL A 1 394 ? 49.304 -16.965 3.769 1.00 34.95 392 VAL B CA 1
ATOM 3004 C C . VAL A 1 394 ? 48.507 -15.957 2.964 1.00 39.42 392 VAL B C 1
ATOM 3005 O O . VAL A 1 394 ? 49.103 -15.096 2.308 1.00 38.65 392 VAL B O 1
ATOM 3009 N N . MET A 1 395 ? 47.182 -16.050 2.961 1.00 38.89 393 MET B N 1
ATOM 3010 C CA . MET A 1 395 ? 46.409 -15.149 2.118 1.00 37.91 393 MET B CA 1
ATOM 3011 C C . MET A 1 395 ? 46.593 -13.680 2.493 1.00 35.98 393 MET B C 1
ATOM 3012 O O . MET A 1 395 ? 46.618 -12.843 1.575 1.00 32.47 393 MET B O 1
ATOM 3017 N N . PRO A 1 396 ? 46.750 -13.297 3.765 1.00 38.28 394 PRO B N 1
ATOM 3018 C CA . PRO A 1 396 ? 47.004 -11.872 4.049 1.00 39.58 394 PRO B CA 1
ATOM 3019 C C . PRO A 1 396 ? 48.272 -11.347 3.388 1.00 38.64 394 PRO B C 1
ATOM 3020 O O . PRO A 1 396 ? 48.311 -10.184 2.969 1.00 43.61 394 PRO B O 1
ATOM 3024 N N . GLN A 1 397 ? 49.316 -12.170 3.296 1.00 37.79 395 GLN B N 1
ATOM 3025 C CA . GLN A 1 397 ? 50.507 -11.817 2.527 1.00 38.25 395 GLN B CA 1
ATOM 3026 C C . GLN A 1 397 ? 50.145 -11.354 1.118 1.00 37.17 395 GLN B C 1
ATOM 3027 O O . GLN A 1 397 ? 50.627 -10.318 0.645 1.00 39.22 395 GLN B O 1
ATOM 3033 N N . ILE A 1 398 ? 49.307 -12.137 0.425 1.00 36.86 396 ILE B N 1
ATOM 3034 C CA . ILE A 1 398 ? 48.858 -11.794 -0.925 1.00 37.07 396 ILE B CA 1
ATOM 3035 C C . ILE A 1 398 ? 48.033 -10.515 -0.911 1.00 35.95 396 ILE B C 1
ATOM 3036 O O . ILE A 1 398 ? 48.179 -9.646 -1.783 1.00 35.48 396 ILE B O 1
ATOM 3041 N N . MET A 1 399 ? 47.134 -10.396 0.068 1.00 34.93 397 MET B N 1
ATOM 3042 C CA . MET A 1 399 ? 46.312 -9.202 0.195 1.00 34.59 397 MET B CA 1
ATOM 3043 C C . MET A 1 399 ? 47.178 -7.971 0.416 1.00 35.91 397 MET B C 1
ATOM 3044 O O . MET A 1 399 ? 46.823 -6.876 -0.034 1.00 30.00 397 MET B O 1
ATOM 3049 N N . ALA A 1 400 ? 48.322 -8.137 1.093 1.00 37.02 398 ALA B N 1
ATOM 3050 C CA . ALA A 1 400 ? 49.241 -7.029 1.350 1.00 31.52 398 ALA B CA 1
ATOM 3051 C C . ALA A 1 400 ? 50.093 -6.700 0.128 1.00 38.85 398 ALA B C 1
ATOM 3052 O O . ALA A 1 400 ? 50.352 -5.526 -0.150 1.00 38.13 398 ALA B O 1
ATOM 3054 N N . LYS A 1 401 ? 50.565 -7.717 -0.598 1.00 38.29 399 LYS B N 1
ATOM 3055 C CA . LYS A 1 401 ? 51.246 -7.448 -1.860 1.00 38.93 399 LYS B CA 1
ATOM 3056 C C . LYS A 1 401 ? 50.333 -6.649 -2.790 1.00 39.40 399 LYS B C 1
ATOM 3057 O O . LYS A 1 401 ? 50.785 -5.718 -3.474 1.00 42.93 399 LYS B O 1
ATOM 3059 N N . LEU A 1 402 ? 49.039 -6.987 -2.812 1.00 35.37 400 LEU B N 1
ATOM 3060 C CA . LEU A 1 402 ? 48.062 -6.231 -3.593 1.00 33.30 400 LEU B CA 1
ATOM 3061 C C . LEU A 1 402 ? 47.869 -4.817 -3.050 1.00 35.60 400 LEU B C 1
ATOM 3062 O O . LEU A 1 402 ? 47.840 -3.846 -3.814 1.00 35.23 400 LEU B O 1
ATOM 3067 N N . MET A 1 403 ? 47.712 -4.684 -1.731 1.00 34.57 401 MET B N 1
ATOM 3068 C CA . MET A 1 403 ? 47.515 -3.370 -1.130 1.00 33.52 401 MET B CA 1
ATOM 3069 C C . MET A 1 403 ? 48.679 -2.436 -1.463 1.00 39.05 401 MET B C 1
ATOM 3070 O O . MET A 1 403 ? 48.482 -1.225 -1.614 1.00 37.60 401 MET B O 1
ATOM 3075 N N . ASP A 1 404 ? 49.884 -2.988 -1.634 1.00 42.40 402 ASP B N 1
ATOM 3076 C CA . ASP A 1 404 ? 51.070 -2.180 -1.918 1.00 40.94 402 ASP B CA 1
ATOM 3077 C C . ASP A 1 404 ? 50.998 -1.491 -3.272 1.00 37.80 402 ASP B C 1
ATOM 3078 O O . ASP A 1 404 ? 51.581 -0.416 -3.440 1.00 37.52 402 ASP B O 1
ATOM 3083 N N . LEU A 1 405 ? 50.331 -2.104 -4.250 1.00 39.82 403 LEU B N 1
ATOM 3084 C CA . LEU A 1 405 ? 50.097 -1.502 -5.559 1.00 36.06 403 LEU B CA 1
ATOM 3085 C C . LEU A 1 405 ? 48.853 -0.603 -5.584 1.00 36.41 403 LEU B C 1
ATOM 3086 O O . LEU A 1 405 ? 48.380 -0.249 -6.671 1.00 34.35 403 LEU B O 1
ATOM 3091 N N . GLY A 1 406 ? 48.281 -0.277 -4.422 1.00 35.77 404 GLY B N 1
ATOM 3092 C CA . GLY A 1 406 ? 47.049 0.494 -4.389 1.00 34.69 404 GLY B CA 1
ATOM 3093 C C . GLY A 1 406 ? 45.803 -0.279 -4.779 1.00 33.31 404 GLY B C 1
ATOM 3094 O O . GLY A 1 406 ? 44.747 0.326 -4.991 1.00 32.10 404 GLY B O 1
ATOM 3095 N N . PHE A 1 407 ? 45.886 -1.599 -4.860 1.00 32.88 405 PHE B N 1
ATOM 3096 C CA . PHE A 1 407 ? 44.749 -2.462 -5.162 1.00 32.10 405 PHE B CA 1
ATOM 3097 C C . PHE A 1 407 ? 44.265 -3.004 -3.821 1.00 33.02 405 PHE B C 1
ATOM 3098 O O . PHE A 1 407 ? 44.814 -3.980 -3.302 1.00 34.63 405 PHE B O 1
ATOM 3106 N N . SER A 1 408 ? 43.260 -2.339 -3.246 1.00 32.53 406 SER B N 1
ATOM 3107 C CA . SER A 1 408 ? 42.761 -2.651 -1.910 1.00 32.08 406 SER B CA 1
ATOM 3108 C C . SER A 1 408 ? 41.588 -3.620 -2.005 1.00 27.72 406 SER B C 1
ATOM 3109 O O . SER A 1 408 ? 40.546 -3.287 -2.578 1.00 25.12 406 SER B O 1
ATOM 3112 N N . THR A 1 409 ? 41.746 -4.800 -1.410 1.00 30.04 407 THR B N 1
ATOM 3113 C CA . THR A 1 409 ? 40.677 -5.786 -1.370 1.00 29.00 407 THR B CA 1
ATOM 3114 C C . THR A 1 409 ? 40.874 -6.662 -0.139 1.00 30.64 407 THR B C 1
ATOM 3115 O O . THR A 1 409 ? 41.735 -6.395 0.710 1.00 34.32 407 THR B O 1
ATOM 3119 N N . PHE A 1 410 ? 40.050 -7.701 -0.031 1.00 29.56 408 PHE B N 1
ATOM 3120 C CA . PHE A 1 410 ? 40.148 -8.656 1.062 1.00 32.24 408 PHE B CA 1
ATOM 3121 C C . PHE A 1 410 ? 39.657 -9.995 0.549 1.00 32.81 408 PHE B C 1
ATOM 3122 O O . PHE A 1 410 ? 39.147 -10.107 -0.566 1.00 30.44 408 PHE B O 1
ATOM 3130 N N . GLY A 1 411 ? 39.796 -11.011 1.391 1.00 39.00 409 GLY B N 1
ATOM 3131 C CA . GLY A 1 411 ? 39.271 -12.324 1.073 1.00 32.44 409 GLY B CA 1
ATOM 3132 C C . GLY A 1 411 ? 39.040 -13.082 2.359 1.00 32.39 409 GLY B C 1
ATOM 3133 O O . GLY A 1 411 ? 39.394 -12.627 3.448 1.00 30.28 409 GLY B O 1
ATOM 3134 N N . ARG A 1 412 ? 38.382 -14.225 2.222 1.00 35.05 410 ARG B N 1
ATOM 3135 C CA . ARG A 1 412 ? 38.257 -15.189 3.304 1.00 28.08 410 ARG B CA 1
ATOM 3136 C C . ARG A 1 412 ? 38.745 -16.533 2.799 1.00 29.06 410 ARG B C 1
ATOM 3137 O O . ARG A 1 412 ? 38.786 -16.790 1.591 1.00 32.50 410 ARG B O 1
ATOM 3145 N N . GLU A 1 413 ? 39.179 -17.377 3.725 1.00 24.65 411 GLU B N 1
ATOM 3146 C CA . GLU A 1 413 ? 39.584 -18.743 3.383 1.00 29.53 411 GLU B CA 1
ATOM 3147 C C . GLU A 1 413 ? 40.667 -18.683 2.309 1.00 32.28 411 GLU B C 1
ATOM 3148 O O . GLU A 1 413 ? 41.746 -18.119 2.571 1.00 30.98 411 GLU B O 1
ATOM 3154 N N . THR A 1 414 ? 40.453 -19.258 1.126 1.00 25.47 412 THR B N 1
ATOM 3155 C CA . THR A 1 414 ? 41.466 -19.409 0.091 1.00 30.22 412 THR B CA 1
ATOM 3156 C C . THR A 1 414 ? 41.178 -18.499 -1.099 1.00 33.08 412 THR B C 1
ATOM 3157 O O . THR A 1 414 ? 41.648 -18.769 -2.210 1.00 30.07 412 THR B O 1
ATOM 3161 N N . ASN A 1 415 ? 40.414 -17.418 -0.883 1.00 35.80 413 ASN B N 1
ATOM 3162 C CA . ASN A 1 415 ? 39.909 -16.589 -1.970 1.00 29.18 413 ASN B CA 1
ATOM 3163 C C . ASN A 1 415 ? 40.418 -15.164 -1.901 1.00 25.53 413 ASN B C 1
ATOM 3164 O O . ASN A 1 415 ? 40.720 -14.631 -0.830 1.00 29.22 413 ASN B O 1
ATOM 3169 N N . ILE A 1 416 ? 40.497 -14.565 -3.083 1.00 29.08 414 ILE B N 1
ATOM 3170 C CA . ILE A 1 416 ? 40.622 -13.129 -3.256 1.00 29.44 414 ILE B CA 1
ATOM 3171 C C . ILE A 1 416 ? 39.316 -12.640 -3.855 1.00 29.70 414 ILE B C 1
ATOM 3172 O O . ILE A 1 416 ? 38.854 -13.168 -4.875 1.00 29.89 414 ILE B O 1
ATOM 3177 N N . ASN A 1 417 ? 38.705 -11.659 -3.206 1.00 30.68 415 ASN B N 1
ATOM 3178 C CA . ASN A 1 417 ? 37.526 -11.029 -3.772 1.00 32.71 415 ASN B CA 1
ATOM 3179 C C . ASN A 1 417 ? 37.935 -9.932 -4.735 1.00 32.46 415 ASN B C 1
ATOM 3180 O O . ASN A 1 417 ? 38.957 -9.263 -4.551 1.00 34.50 415 ASN B O 1
ATOM 3185 N N . ILE A 1 418 ? 37.119 -9.744 -5.765 1.00 26.13 416 ILE B N 1
ATOM 3186 C CA . ILE A 1 418 ? 37.184 -8.554 -6.590 1.00 26.03 416 ILE B CA 1
ATOM 3187 C C . ILE A 1 418 ? 35.746 -8.065 -6.712 1.00 28.65 416 ILE B C 1
ATOM 3188 O O . ILE A 1 418 ? 34.940 -8.645 -7.446 1.00 27.82 416 ILE B O 1
ATOM 3193 N N . CYS A 1 419 ? 35.411 -7.023 -5.951 1.00 27.49 417 CYS B N 1
ATOM 3194 C CA . CYS A 1 419 ? 34.061 -6.468 -5.893 1.00 25.23 417 CYS B CA 1
ATOM 3195 C C . CYS A 1 419 ? 34.181 -4.952 -5.906 1.00 32.18 417 CYS B C 1
ATOM 3196 O O . CYS A 1 419 ? 33.898 -4.278 -4.905 1.00 31.92 417 CYS B O 1
ATOM 3199 N N . PRO A 1 420 ? 34.589 -4.379 -7.040 1.00 29.43 418 PRO B N 1
ATOM 3200 C CA . PRO A 1 420 ? 34.807 -2.927 -7.116 1.00 22.68 418 PRO B CA 1
ATOM 3201 C C . PRO A 1 420 ? 33.493 -2.169 -7.113 1.00 24.10 418 PRO B C 1
ATOM 3202 O O . PRO A 1 420 ? 32.428 -2.738 -7.392 1.00 26.51 418 PRO B O 1
ATOM 3206 N N . PRO A 1 421 ? 33.522 -0.874 -6.814 1.00 25.08 419 PRO B N 1
ATOM 3207 C CA . PRO A 1 421 ? 32.276 -0.101 -6.802 1.00 26.50 419 PRO B CA 1
ATOM 3208 C C . PRO A 1 421 ? 31.558 -0.175 -8.142 1.00 25.10 419 PRO B C 1
ATOM 3209 O O . PRO A 1 421 ? 32.184 -0.194 -9.204 1.00 23.92 419 PRO B O 1
ATOM 3213 N N . LEU A 1 422 ? 30.223 -0.222 -8.069 1.00 23.52 420 LEU B N 1
ATOM 3214 C CA . LEU A 1 422 ? 29.369 -0.350 -9.238 1.00 22.33 420 LEU B CA 1
ATOM 3215 C C . LEU A 1 422 ? 29.522 0.813 -10.200 1.00 28.00 420 LEU B C 1
ATOM 3216 O O . LEU A 1 422 ? 29.041 0.714 -11.333 1.00 32.07 420 LEU B O 1
ATOM 3221 N N . ILE A 1 423 ? 30.172 1.908 -9.788 1.00 25.25 421 ILE B N 1
ATOM 3222 C CA . ILE A 1 423 ? 30.378 3.046 -10.678 1.00 27.62 421 ILE B CA 1
ATOM 3223 C C . ILE A 1 423 ? 31.726 3.002 -11.379 1.00 26.04 421 ILE B C 1
ATOM 3224 O O . ILE A 1 423 ? 32.034 3.918 -12.153 1.00 25.85 421 ILE B O 1
ATOM 3229 N N . ILE A 1 424 ? 32.559 1.995 -11.099 1.00 25.59 422 ILE B N 1
ATOM 3230 C CA . ILE A 1 424 ? 33.846 1.899 -11.774 1.00 29.10 422 ILE B CA 1
ATOM 3231 C C . ILE A 1 424 ? 33.644 1.879 -13.296 1.00 30.80 422 ILE B C 1
ATOM 3232 O O . ILE A 1 424 ? 32.670 1.319 -13.818 1.00 27.72 422 ILE B O 1
ATOM 3237 N N . THR A 1 425 ? 34.577 2.488 -14.015 1.00 30.18 423 THR B N 1
ATOM 3238 C CA . THR A 1 425 ? 34.479 2.592 -15.461 1.00 31.91 423 THR B CA 1
ATOM 3239 C C . THR A 1 425 ? 35.407 1.573 -16.091 1.00 31.74 423 THR B C 1
ATOM 3240 O O . THR A 1 425 ? 36.304 1.036 -15.431 1.00 33.50 423 THR B O 1
ATOM 3244 N N . ALA A 1 426 ? 35.178 1.307 -17.380 1.00 25.50 424 ALA B N 1
ATOM 3245 C CA . ALA A 1 426 ? 36.077 0.422 -18.115 1.00 29.70 424 ALA B CA 1
ATOM 3246 C C . ALA A 1 426 ? 37.530 0.873 -17.974 1.00 33.62 424 ALA B C 1
ATOM 3247 O O . ALA A 1 426 ? 38.417 0.059 -17.686 1.00 33.20 424 ALA B O 1
ATOM 3249 N N . GLU A 1 427 ? 37.796 2.177 -18.150 1.00 31.56 425 GLU B N 1
ATOM 3250 C CA . GLU A 1 427 ? 39.181 2.636 -18.077 1.00 36.90 425 GLU B CA 1
ATOM 3251 C C . GLU A 1 427 ? 39.779 2.344 -16.708 1.00 35.05 425 GLU B C 1
ATOM 3252 O O . GLU A 1 427 ? 40.921 1.887 -16.589 1.00 33.05 425 GLU B O 1
ATOM 3258 N N . GLN A 1 428 ? 39.003 2.547 -15.660 1.00 33.45 426 GLN B N 1
ATOM 3259 C CA . GLN A 1 428 ? 39.517 2.281 -14.328 1.00 36.45 426 GLN B CA 1
ATOM 3260 C C . GLN A 1 428 ? 39.836 0.800 -14.151 1.00 31.75 426 GLN B C 1
ATOM 3261 O O . GLN A 1 428 ? 40.902 0.437 -13.639 1.00 31.55 426 GLN B O 1
ATOM 3267 N N . LEU A 1 429 ? 38.914 -0.074 -14.551 1.00 29.34 427 LEU B N 1
ATOM 3268 C CA . LEU A 1 429 ? 39.210 -1.504 -14.540 1.00 30.02 427 LEU B CA 1
ATOM 3269 C C . LEU A 1 429 ? 40.520 -1.779 -15.271 1.00 32.14 427 LEU B C 1
ATOM 3270 O O . LEU A 1 429 ? 41.409 -2.471 -14.754 1.00 31.25 427 LEU B O 1
ATOM 3275 N N . GLU A 1 430 ? 40.669 -1.213 -16.474 1.00 36.17 428 GLU B N 1
ATOM 3276 C CA . GLU A 1 430 ? 41.871 -1.445 -17.271 1.00 35.24 428 GLU B CA 1
ATOM 3277 C C . GLU A 1 430 ? 43.134 -0.932 -16.596 1.00 31.01 428 GLU B C 1
ATOM 3278 O O . GLU A 1 430 ? 44.234 -1.297 -17.018 1.00 34.50 428 GLU B O 1
ATOM 3284 N N . GLU A 1 431 ? 43.008 -0.080 -15.581 1.00 32.50 429 GLU B N 1
ATOM 3285 C CA . GLU A 1 431 ? 44.165 0.414 -14.848 1.00 33.02 429 GLU B CA 1
ATOM 3286 C C . GLU A 1 431 ? 44.480 -0.413 -13.618 1.00 34.22 429 GLU B C 1
ATOM 3287 O O . GLU A 1 431 ? 45.639 -0.451 -13.195 1.00 36.87 429 GLU B O 1
ATOM 3293 N N . GLU A 1 432 ? 43.469 -1.031 -13.007 1.00 33.79 430 GLU B N 1
ATOM 3294 C CA . GLU A 1 432 ? 43.652 -1.731 -11.738 1.00 32.00 430 GLU B CA 1
ATOM 3295 C C . GLU A 1 432 ? 43.954 -3.205 -11.911 1.00 32.24 430 GLU B C 1
ATOM 3296 O O . GLU A 1 432 ? 44.814 -3.738 -11.201 1.00 33.28 430 GLU B O 1
ATOM 3302 N N . LEU A 1 433 ? 43.255 -3.867 -12.838 1.00 32.29 431 LEU B N 1
ATOM 3303 C CA . LEU A 1 433 ? 43.406 -5.311 -12.992 1.00 30.57 431 LEU B CA 1
ATOM 3304 C C . LEU A 1 433 ? 44.844 -5.737 -13.248 1.00 31.99 431 LEU B C 1
ATOM 3305 O O . LEU A 1 433 ? 45.260 -6.760 -12.682 1.00 38.57 431 LEU B O 1
ATOM 3310 N N . PRO A 1 434 ? 45.648 -5.021 -14.038 1.00 39.47 432 PRO B N 1
ATOM 3311 C CA . PRO A 1 434 ? 47.071 -5.389 -14.143 1.00 33.96 432 PRO B CA 1
ATOM 3312 C C . PRO A 1 434 ? 47.777 -5.529 -12.795 1.00 35.06 432 PRO B C 1
ATOM 3313 O O . PRO A 1 434 ? 48.732 -6.307 -12.694 1.00 35.91 432 PRO B O 1
ATOM 3317 N N . LYS A 1 435 ? 47.348 -4.806 -11.756 1.00 31.67 433 LYS B N 1
ATOM 3318 C CA . LYS A 1 435 ? 47.971 -4.980 -10.445 1.00 36.43 433 LYS B CA 1
ATOM 3319 C C . LYS A 1 435 ? 47.672 -6.371 -9.867 1.00 40.38 433 LYS B C 1
ATOM 3320 O O . LYS A 1 435 ? 48.509 -6.952 -9.154 1.00 37.03 433 LYS B O 1
ATOM 3322 N N . LEU A 1 436 ? 46.480 -6.911 -10.147 1.00 34.01 434 LEU B N 1
ATOM 3323 C CA . LEU A 1 436 ? 46.148 -8.258 -9.705 1.00 32.58 434 LEU B CA 1
ATOM 3324 C C . LEU A 1 436 ? 46.975 -9.294 -10.454 1.00 37.38 434 LEU B C 1
ATOM 3325 O O . LEU A 1 436 ? 47.466 -10.261 -9.857 1.00 34.97 434 LEU B O 1
ATOM 3330 N N . ASP A 1 437 ? 47.146 -9.098 -11.766 1.00 39.94 435 ASP B N 1
ATOM 3331 C CA . ASP A 1 437 ? 47.983 -9.994 -12.558 1.00 36.02 435 ASP B CA 1
ATOM 3332 C C . ASP A 1 437 ? 49.424 -9.979 -12.062 1.00 34.81 435 ASP B C 1
ATOM 3333 O O . ASP A 1 437 ? 50.052 -11.033 -11.936 1.00 37.14 435 ASP B O 1
ATOM 3338 N N . LYS A 1 438 ? 49.970 -8.792 -11.785 1.00 37.62 436 LYS B N 1
ATOM 3339 C CA . LYS A 1 438 ? 51.334 -8.707 -11.273 1.00 33.73 436 LYS B CA 1
ATOM 3340 C C . LYS A 1 438 ? 51.476 -9.487 -9.978 1.00 36.96 436 LYS B C 1
ATOM 3341 O O . LYS A 1 438 ? 52.463 -10.204 -9.790 1.00 40.64 436 LYS B O 1
ATOM 3347 N N . VAL A 1 439 ? 50.504 -9.357 -9.066 1.00 36.38 437 VAL B N 1
ATOM 3348 C CA . VAL A 1 439 ? 50.627 -10.010 -7.765 1.00 32.74 437 VAL B CA 1
ATOM 3349 C C . VAL A 1 439 ? 50.478 -11.519 -7.901 1.00 37.64 437 VAL B C 1
ATOM 3350 O O . VAL A 1 439 ? 51.185 -12.285 -7.233 1.00 38.28 437 VAL B O 1
ATOM 3354 N N . LEU A 1 440 ? 49.566 -11.974 -8.768 1.00 32.38 438 LEU B N 1
ATOM 3355 C CA . LEU A 1 440 ? 49.413 -13.410 -8.985 1.00 37.12 438 LEU B CA 1
ATOM 3356 C C . LEU A 1 440 ? 50.716 -14.036 -9.488 1.00 40.14 438 LEU B C 1
ATOM 3357 O O . LEU A 1 440 ? 51.062 -15.161 -9.109 1.00 39.65 438 LEU B O 1
ATOM 3362 N N . THR A 1 441 ? 51.464 -13.318 -10.327 1.00 41.39 439 THR B N 1
ATOM 3363 C CA . THR A 1 441 ? 52.773 -13.819 -10.725 1.00 39.58 439 THR B CA 1
ATOM 3364 C C . THR A 1 441 ? 53.680 -14.009 -9.515 1.00 37.27 439 THR B C 1
ATOM 3365 O O . THR A 1 441 ? 54.335 -15.046 -9.382 1.00 44.83 439 THR B O 1
ATOM 3369 N N . TRP A 1 442 ? 53.700 -13.050 -8.595 1.00 35.26 440 TRP B N 1
ATOM 3370 C CA . TRP A 1 442 ? 54.519 -13.224 -7.399 1.00 40.27 440 TRP B CA 1
ATOM 3371 C C . TRP A 1 442 ? 54.092 -14.462 -6.605 1.00 45.21 440 TRP B C 1
ATOM 3372 O O . TRP A 1 442 ? 54.940 -15.191 -6.068 1.00 42.86 440 TRP B O 1
ATOM 3383 N N . VAL A 1 443 ? 52.782 -14.718 -6.519 1.00 42.32 441 VAL B N 1
ATOM 3384 C CA . VAL A 1 443 ? 52.303 -15.893 -5.794 1.00 41.89 441 VAL B CA 1
ATOM 3385 C C . VAL A 1 443 ? 52.744 -17.167 -6.502 1.00 44.14 441 VAL B C 1
ATOM 3386 O O . VAL A 1 443 ? 53.234 -18.108 -5.864 1.00 46.22 441 VAL B O 1
ATOM 3390 N N . ASP A 1 444 ? 52.570 -17.213 -7.830 1.00 39.10 442 ASP B N 1
ATOM 3391 C CA . ASP A 1 444 ? 53.094 -18.300 -8.651 1.00 35.29 442 ASP B CA 1
ATOM 3392 C C . ASP A 1 444 ? 54.517 -18.690 -8.266 1.00 41.44 442 ASP B C 1
ATOM 3393 O O . ASP A 1 444 ? 54.829 -19.874 -8.092 1.00 47.25 442 ASP B O 1
ATOM 3398 N N . GLU A 1 445 ? 55.390 -17.703 -8.110 1.00 43.12 443 GLU B N 1
ATOM 3399 C CA . GLU A 1 445 ? 56.810 -17.961 -7.941 1.00 45.14 443 GLU B CA 1
ATOM 3400 C C . GLU A 1 445 ? 57.241 -18.078 -6.490 1.00 47.52 443 GLU B C 1
ATOM 3401 O O . GLU A 1 445 ? 58.395 -18.439 -6.241 1.00 52.61 443 GLU B O 1
ATOM 3407 N N . ASN A 1 446 ? 56.362 -17.792 -5.529 1.00 45.17 444 ASN B N 1
ATOM 3408 C CA . ASN A 1 446 ? 56.768 -17.772 -4.131 1.00 44.65 444 ASN B CA 1
ATOM 3409 C C . ASN A 1 446 ? 55.907 -18.611 -3.192 1.00 45.59 444 ASN B C 1
ATOM 3410 O O . ASN A 1 446 ? 56.327 -18.845 -2.052 1.00 41.77 444 ASN B O 1
ATOM 3415 N N . LEU A 1 447 ? 54.731 -19.062 -3.617 1.00 40.78 445 LEU B N 1
ATOM 3416 C CA . LEU A 1 447 ? 53.894 -19.885 -2.763 1.00 41.47 445 LEU B CA 1
ATOM 3417 C C . LEU A 1 447 ? 53.365 -21.122 -3.490 1.00 43.28 445 LEU B C 1
ATOM 3418 O O . LEU A 1 447 ? 52.655 -21.922 -2.873 1.00 40.84 445 LEU B O 1
ATOM 3423 N N . CYS A 1 448 ? 53.752 -21.327 -4.753 1.00 46.61 446 CYS B N 1
ATOM 3424 C CA . CYS A 1 448 ? 53.325 -22.441 -5.616 1.00 41.16 446 CYS B CA 1
ATOM 3425 C C . CYS A 1 448 ? 51.885 -22.266 -6.105 1.00 40.92 446 CYS B C 1
ATOM 3426 O O . CYS A 1 448 ? 51.484 -21.188 -6.576 1.00 32.05 446 CYS B O 1
ATOM 3429 N N . MET B 1 3 ? -3.049 -64.066 45.928 1.00 62.82 1 MET A N 1
ATOM 3430 C CA . MET B 1 3 ? -4.241 -63.717 45.167 1.00 59.53 1 MET A CA 1
ATOM 3431 C C . MET B 1 3 ? -4.575 -64.805 44.150 1.00 59.56 1 MET A C 1
ATOM 3432 O O . MET B 1 3 ? -3.763 -65.688 43.838 1.00 57.18 1 MET A O 1
ATOM 3437 N N . GLU B 1 4 ? -5.773 -64.711 43.597 1.00 53.00 2 GLU A N 1
ATOM 3438 C CA . GLU B 1 4 ? -6.236 -65.694 42.634 1.00 50.88 2 GLU A CA 1
ATOM 3439 C C . GLU B 1 4 ? -5.658 -65.361 41.272 1.00 53.06 2 GLU A C 1
ATOM 3440 O O . GLU B 1 4 ? -5.756 -64.214 40.823 1.00 54.38 2 GLU A O 1
ATOM 3442 N N . GLU B 1 5 ? -5.023 -66.347 40.631 1.00 50.17 3 GLU A N 1
ATOM 3443 C CA . GLU B 1 5 ? -4.411 -66.098 39.333 1.00 47.45 3 GLU A CA 1
ATOM 3444 C C . GLU B 1 5 ? -5.442 -65.458 38.406 1.00 46.92 3 GLU A C 1
ATOM 3445 O O . GLU B 1 5 ? -6.629 -65.796 38.435 1.00 47.08 3 GLU A O 1
ATOM 3447 N N . LEU B 1 6 ? -4.983 -64.505 37.603 1.00 42.48 4 LEU A N 1
ATOM 3448 C CA . LEU B 1 6 ? -5.848 -63.717 36.743 1.00 36.70 4 LEU A CA 1
ATOM 3449 C C . LEU B 1 6 ? -6.077 -64.469 35.436 1.00 37.79 4 LEU A C 1
ATOM 3450 O O . LEU B 1 6 ? -5.178 -65.152 34.931 1.00 33.27 4 LEU A O 1
ATOM 3455 N N . THR B 1 7 ? -7.302 -64.398 34.923 1.00 35.06 5 THR A N 1
ATOM 3456 C CA . THR B 1 7 ? -7.559 -64.960 33.608 1.00 35.63 5 THR A CA 1
ATOM 3457 C C . THR B 1 7 ? -6.898 -64.114 32.530 1.00 39.19 5 THR A C 1
ATOM 3458 O O . THR B 1 7 ? -6.654 -62.915 32.706 1.00 41.87 5 THR A O 1
ATOM 3462 N N . GLY B 1 8 ? -6.656 -64.746 31.381 1.00 36.63 6 GLY A N 1
ATOM 3463 C CA . GLY B 1 8 ? -6.149 -64.008 30.240 1.00 31.68 6 GLY A CA 1
ATOM 3464 C C . GLY B 1 8 ? -6.962 -62.767 29.944 1.00 34.46 6 GLY A C 1
ATOM 3465 O O . GLY B 1 8 ? -6.408 -61.691 29.705 1.00 37.84 6 GLY A O 1
ATOM 3466 N N . GLU B 1 9 ? -8.290 -62.889 29.974 1.00 37.45 7 GLU A N 1
ATOM 3467 C CA . GLU B 1 9 ? -9.141 -61.746 29.647 1.00 38.68 7 GLU A CA 1
ATOM 3468 C C . GLU B 1 9 ? -8.987 -60.634 30.680 1.00 38.33 7 GLU A C 1
ATOM 3469 O O . GLU B 1 9 ? -8.973 -59.448 30.326 1.00 37.36 7 GLU A O 1
ATOM 3475 N N . GLU B 1 10 ? -8.812 -61.001 31.954 1.00 36.66 8 GLU A N 1
ATOM 3476 C CA . GLU B 1 10 ? -8.579 -60.001 32.989 1.00 36.53 8 GLU A CA 1
ATOM 3477 C C . GLU B 1 10 ? -7.207 -59.364 32.830 1.00 38.05 8 GLU A C 1
ATOM 3478 O O . GLU B 1 10 ? -7.039 -58.160 33.055 1.00 40.17 8 GLU A O 1
ATOM 3484 N N . VAL B 1 11 ? -6.218 -60.159 32.437 1.00 36.65 9 VAL A N 1
ATOM 3485 C CA . VAL B 1 11 ? -4.862 -59.647 32.306 1.00 35.28 9 VAL A CA 1
ATOM 3486 C C . VAL B 1 11 ? -4.801 -58.596 31.209 1.00 33.52 9 VAL A C 1
ATOM 3487 O O . VAL B 1 11 ? -4.088 -57.597 31.335 1.00 33.01 9 VAL A O 1
ATOM 3491 N N . ALA B 1 12 ? -5.488 -58.839 30.085 1.00 36.72 10 ALA A N 1
ATOM 3492 C CA . ALA B 1 12 ? -5.528 -57.852 29.006 1.00 35.46 10 ALA A CA 1
ATOM 3493 C C . ALA B 1 12 ? -6.439 -56.685 29.351 1.00 39.12 10 ALA A C 1
ATOM 3494 O O . ALA B 1 12 ? -6.200 -55.555 28.909 1.00 36.21 10 ALA A O 1
ATOM 3496 N N . SER B 1 13 ? -7.488 -56.940 30.133 1.00 45.69 11 SER A N 1
ATOM 3497 C CA . SER B 1 13 ? -8.406 -55.874 30.516 1.00 39.21 11 SER A CA 1
ATOM 3498 C C . SER B 1 13 ? -7.708 -54.848 31.396 1.00 38.72 11 SER A C 1
ATOM 3499 O O . SER B 1 13 ? -7.791 -53.637 31.150 1.00 38.11 11 SER A O 1
ATOM 3502 N N . LEU B 1 14 ? -7.012 -55.316 32.429 1.00 36.96 12 LEU A N 1
ATOM 3503 C CA . LEU B 1 14 ? -6.290 -54.397 33.301 1.00 38.03 12 LEU A CA 1
ATOM 3504 C C . LEU B 1 14 ? -5.238 -53.605 32.529 1.00 38.17 12 LEU A C 1
ATOM 3505 O O . LEU B 1 14 ? -5.050 -52.408 32.780 1.00 37.42 12 LEU A O 1
ATOM 3510 N N . HIS B 1 15 ? -4.557 -54.250 31.575 1.00 37.17 13 HIS A N 1
ATOM 3511 C CA . HIS B 1 15 ? -3.538 -53.567 30.777 1.00 34.66 13 HIS A CA 1
ATOM 3512 C C . HIS B 1 15 ? -4.129 -52.409 29.979 1.00 31.33 13 HIS A C 1
ATOM 3513 O O . HIS B 1 15 ? -3.609 -51.286 30.019 1.00 30.51 13 HIS A O 1
ATOM 3520 N N . SER B 1 16 ? -5.214 -52.668 29.236 1.00 33.22 14 SER A N 1
ATOM 3521 C CA . SER B 1 16 ? -5.837 -51.634 28.410 1.00 34.19 14 SER A CA 1
ATOM 3522 C C . SER B 1 16 ? -6.390 -50.509 29.249 1.00 35.10 14 SER A C 1
ATOM 3523 O O . SER B 1 16 ? -6.575 -49.396 28.746 1.00 36.81 14 SER A O 1
ATOM 3526 N N . GLU B 1 17 ? -6.665 -50.782 30.514 1.00 35.24 15 GLU A N 1
ATOM 3527 C CA . GLU B 1 17 ? -7.313 -49.841 31.403 1.00 34.04 15 GLU A CA 1
ATOM 3528 C C . GLU B 1 17 ? -6.322 -49.072 32.267 1.00 35.45 15 GLU A C 1
ATOM 3529 O O . GLU B 1 17 ? -6.548 -47.888 32.536 1.00 34.53 15 GLU A O 1
ATOM 3535 N N . TYR B 1 18 ? -5.222 -49.704 32.689 1.00 32.17 16 TYR A N 1
ATOM 3536 C CA . TYR B 1 18 ? -4.341 -49.128 33.700 1.00 33.44 16 TYR A CA 1
ATOM 3537 C C . TYR B 1 18 ? -2.880 -49.015 33.297 1.00 32.94 16 TYR A C 1
ATOM 3538 O O . TYR B 1 18 ? -2.147 -48.257 33.944 1.00 30.34 16 TYR A O 1
ATOM 3547 N N . VAL B 1 19 ? -2.429 -49.709 32.264 1.00 35.85 17 VAL A N 1
ATOM 3548 C CA . VAL B 1 19 ? -1.021 -49.667 31.894 1.00 30.85 17 VAL A CA 1
ATOM 3549 C C . VAL B 1 19 ? -0.827 -48.590 30.845 1.00 33.47 17 VAL A C 1
ATOM 3550 O O . VAL B 1 19 ? -1.657 -48.409 29.945 1.00 36.42 17 VAL A O 1
ATOM 3554 N N . MET B 1 20 ? 0.269 -47.856 30.969 1.00 32.51 18 MET A N 1
ATOM 3555 C CA . MET B 1 20 ? 0.634 -46.876 29.962 1.00 30.03 18 MET A CA 1
ATOM 3556 C C . MET B 1 20 ? 1.588 -47.523 28.975 1.00 30.78 18 MET A C 1
ATOM 3557 O O . MET B 1 20 ? 2.729 -47.866 29.312 1.00 31.72 18 MET A O 1
ATOM 3562 N N . GLN B 1 21 ? 1.111 -47.660 27.753 1.00 29.31 19 GLN A N 1
ATOM 3563 C CA . GLN B 1 21 ? 1.814 -48.379 26.716 1.00 32.38 19 GLN A CA 1
ATOM 3564 C C . GLN B 1 21 ? 2.855 -47.490 26.060 1.00 30.51 19 GLN A C 1
ATOM 3565 O O . GLN B 1 21 ? 2.585 -46.337 25.722 1.00 34.15 19 GLN A O 1
ATOM 3571 N N . SER B 1 22 ? 4.041 -48.035 25.871 1.00 30.39 20 SER A N 1
ATOM 3572 C CA . SER B 1 22 ? 5.070 -47.323 25.139 1.00 28.79 20 SER A CA 1
ATOM 3573 C C . SER B 1 22 ? 4.690 -47.192 23.659 1.00 33.32 20 SER A C 1
ATOM 3574 O O . SER B 1 22 ? 4.151 -48.124 23.048 1.00 32.28 20 SER A O 1
ATOM 3577 N N . TRP B 1 23 ? 4.949 -46.006 23.092 1.00 30.81 21 TRP A N 1
ATOM 3578 C CA . TRP B 1 23 ? 4.929 -45.767 21.636 1.00 34.25 21 TRP A CA 1
ATOM 3579 C C . TRP B 1 23 ? 3.571 -46.032 20.994 1.00 35.47 21 TRP A C 1
ATOM 3580 O O . TRP B 1 23 ? 3.504 -46.471 19.842 1.00 34.73 21 TRP A O 1
ATOM 3591 N N . HIS B 1 24 ? 2.484 -45.757 21.715 1.00 34.14 22 HIS A N 1
ATOM 3592 C CA . HIS B 1 24 ? 1.147 -46.097 21.241 1.00 36.80 22 HIS A CA 1
ATOM 3593 C C . HIS B 1 24 ? 0.134 -45.161 21.868 1.00 32.66 22 HIS A C 1
ATOM 3594 O O . HIS B 1 24 ? 0.409 -44.507 22.877 1.00 33.49 22 HIS A O 1
ATOM 3601 N N . LYS B 1 25 ? -1.051 -45.123 21.273 1.00 29.49 23 LYS A N 1
ATOM 3602 C CA . LYS B 1 25 ? -2.197 -44.586 21.982 1.00 34.70 23 LYS A CA 1
ATOM 3603 C C . LYS B 1 25 ? -2.672 -45.612 23.010 1.00 37.63 23 LYS A C 1
ATOM 3604 O O . LYS B 1 25 ? -2.484 -46.819 22.838 1.00 33.79 23 LYS A O 1
ATOM 3610 N N . GLN B 1 26 ? -3.263 -45.120 24.098 1.00 33.45 24 GLN A N 1
ATOM 3611 C CA . GLN B 1 26 ? -3.651 -45.983 25.205 1.00 36.77 24 GLN A CA 1
ATOM 3612 C C . GLN B 1 26 ? -4.993 -46.668 24.940 1.00 39.51 24 GLN A C 1
ATOM 3613 O O . GLN B 1 26 ? -5.818 -46.204 24.151 1.00 41.40 24 GLN A O 1
ATOM 3619 N N . GLY B 1 27 ? -5.188 -47.809 25.595 1.00 41.81 25 GLY A N 1
ATOM 3620 C CA . GLY B 1 27 ? -6.490 -48.442 25.663 1.00 35.70 25 GLY A CA 1
ATOM 3621 C C . GLY B 1 27 ? -6.866 -49.355 24.516 1.00 39.12 25 GLY A C 1
ATOM 3622 O O . GLY B 1 27 ? -8.024 -49.782 24.449 1.00 46.04 25 GLY A O 1
ATOM 3623 N N . GLY B 1 28 ? -5.944 -49.661 23.603 1.00 39.32 26 GLY A N 1
ATOM 3624 C CA . GLY B 1 28 ? -6.232 -50.571 22.529 1.00 42.24 26 GLY A CA 1
ATOM 3625 C C . GLY B 1 28 ? -6.390 -52.014 23.005 1.00 45.68 26 GLY A C 1
ATOM 3626 O O . GLY B 1 28 ? -6.357 -52.315 24.211 1.00 39.77 26 GLY A O 1
ATOM 3627 N N . PRO B 1 29 ? -6.598 -52.920 22.049 1.00 45.72 27 PRO A N 1
ATOM 3628 C CA . PRO B 1 29 ? -6.446 -54.351 22.339 1.00 38.07 27 PRO A CA 1
ATOM 3629 C C . PRO B 1 29 ? -4.980 -54.718 22.544 1.00 38.76 27 PRO A C 1
ATOM 3630 O O . PRO B 1 29 ? -4.067 -53.992 22.149 1.00 41.47 27 PRO A O 1
ATOM 3634 N N . VAL B 1 30 ? -4.762 -55.851 23.207 1.00 33.80 28 VAL A N 1
ATOM 3635 C CA . VAL B 1 30 ? -3.417 -56.289 23.563 1.00 29.61 28 VAL A CA 1
ATOM 3636 C C . VAL B 1 30 ? -3.446 -57.800 23.728 1.00 29.99 28 VAL A C 1
ATOM 3637 O O . VAL B 1 30 ? -4.410 -58.351 24.255 1.00 34.52 28 VAL A O 1
ATOM 3641 N N . LYS B 1 31 ? -2.388 -58.471 23.288 1.00 30.07 29 LYS A N 1
ATOM 3642 C CA . LYS B 1 31 ? -2.288 -59.912 23.530 1.00 27.49 29 LYS A CA 1
ATOM 3643 C C . LYS B 1 31 ? -1.732 -60.142 24.933 1.00 30.30 29 LYS A C 1
ATOM 3644 O O . LYS B 1 31 ? -0.674 -59.593 25.265 1.00 28.68 29 LYS A O 1
ATOM 3646 N N . PRO B 1 32 ? -2.433 -60.903 25.808 1.00 37.02 30 PRO A N 1
ATOM 3647 C CA . PRO B 1 32 ? -1.856 -61.261 27.110 1.00 24.11 30 PRO A CA 1
ATOM 3648 C C . PRO B 1 32 ? -0.990 -62.498 27.009 1.00 28.67 30 PRO A C 1
ATOM 3649 O O . PRO B 1 32 ? -1.444 -63.510 26.470 1.00 32.04 30 PRO A O 1
ATOM 3653 N N . ILE B 1 33 ? 0.249 -62.429 27.491 1.00 25.36 31 ILE A N 1
ATOM 3654 C CA . ILE B 1 33 ? 1.211 -63.518 27.377 1.00 23.47 31 ILE A CA 1
ATOM 3655 C C . ILE B 1 33 ? 1.358 -64.181 28.737 1.00 30.26 31 ILE A C 1
ATOM 3656 O O . ILE B 1 33 ? 1.623 -63.507 29.744 1.00 28.36 31 ILE A O 1
ATOM 3661 N N . LYS B 1 34 ? 1.226 -65.510 28.753 1.00 31.40 32 LYS A N 1
ATOM 3662 C CA . LYS B 1 34 ? 1.153 -66.305 29.974 1.00 29.71 32 LYS A CA 1
ATOM 3663 C C . LYS B 1 34 ? 2.481 -66.935 30.369 1.00 31.01 32 LYS A C 1
ATOM 3664 O O . LYS B 1 34 ? 2.759 -67.080 31.570 1.00 27.28 32 LYS A O 1
ATOM 3670 N N . LYS B 1 35 ? 3.307 -67.300 29.387 1.00 33.50 33 LYS A N 1
ATOM 3671 C CA . LYS B 1 35 ? 4.493 -68.114 29.621 1.00 33.67 33 LYS A CA 1
ATOM 3672 C C . LYS B 1 35 ? 5.414 -67.977 28.422 1.00 28.31 33 LYS A C 1
ATOM 3673 O O . LYS B 1 35 ? 4.959 -67.738 27.302 1.00 28.98 33 LYS A O 1
ATOM 3679 N N . ALA B 1 36 ? 6.715 -68.121 28.675 1.00 29.94 34 ALA A N 1
ATOM 3680 C CA . ALA B 1 36 ? 7.725 -68.180 27.629 1.00 26.62 34 ALA A CA 1
ATOM 3681 C C . ALA B 1 36 ? 8.764 -69.211 28.025 1.00 26.86 34 ALA A C 1
ATOM 3682 O O . ALA B 1 36 ? 9.035 -69.410 29.213 1.00 26.75 34 ALA A O 1
ATOM 3684 N N . ASP B 1 37 ? 9.367 -69.846 27.017 1.00 29.00 35 ASP A N 1
ATOM 3685 C CA . ASP B 1 37 ? 10.360 -70.894 27.244 1.00 25.56 35 ASP A CA 1
ATOM 3686 C C . ASP B 1 37 ? 11.132 -71.199 25.965 1.00 26.79 35 ASP A C 1
ATOM 3687 O O . ASP B 1 37 ? 10.529 -71.358 24.899 1.00 25.67 35 ASP A O 1
ATOM 3692 N N . GLY B 1 38 ? 12.459 -71.262 26.048 1.00 25.66 36 GLY A N 1
ATOM 3693 C CA . GLY B 1 38 ? 13.238 -71.426 24.829 1.00 21.38 36 GLY A CA 1
ATOM 3694 C C . GLY B 1 38 ? 13.040 -70.242 23.891 1.00 27.00 36 GLY A C 1
ATOM 3695 O O . GLY B 1 38 ? 13.168 -69.071 24.290 1.00 28.88 36 GLY A O 1
ATOM 3696 N N . ILE B 1 39 ? 12.714 -70.540 22.628 1.00 24.96 37 ILE A N 1
ATOM 3697 C CA . ILE B 1 39 ? 12.498 -69.508 21.612 1.00 22.70 37 ILE A CA 1
ATOM 3698 C C . ILE B 1 39 ? 11.013 -69.178 21.443 1.00 23.16 37 ILE A C 1
ATOM 3699 O O . ILE B 1 39 ? 10.644 -68.467 20.503 1.00 23.69 37 ILE A O 1
ATOM 3704 N N . TYR B 1 40 ? 10.163 -69.612 22.370 1.00 21.85 38 TYR A N 1
ATOM 3705 C CA . TYR B 1 40 ? 8.723 -69.494 22.216 1.00 24.45 38 TYR A CA 1
ATOM 3706 C C . TYR B 1 40 ? 8.090 -68.745 23.395 1.00 31.63 38 TYR A C 1
ATOM 3707 O O . TYR B 1 40 ? 8.673 -68.619 24.483 1.00 27.20 38 TYR A O 1
ATOM 3716 N N . PHE B 1 41 ? 6.877 -68.237 23.156 1.00 27.36 39 PHE A N 1
ATOM 3717 C CA . PHE B 1 41 ? 5.993 -67.794 24.226 1.00 26.77 39 PHE A CA 1
ATOM 3718 C C . PHE B 1 41 ? 4.547 -68.040 23.807 1.00 28.48 39 PHE A C 1
ATOM 3719 O O . PHE B 1 41 ? 4.247 -68.253 22.627 1.00 28.95 39 PHE A O 1
ATOM 3727 N N . TRP B 1 42 ? 3.652 -68.038 24.798 1.00 26.03 40 TRP A N 1
ATOM 3728 C CA . TRP B 1 42 ? 2.263 -68.435 24.608 1.00 28.72 40 TRP A CA 1
ATOM 3729 C C . TRP B 1 42 ? 1.336 -67.377 25.192 1.00 30.04 40 TRP A C 1
ATOM 3730 O O . TRP B 1 42 ? 1.653 -66.777 26.221 1.00 30.46 40 TRP A O 1
ATOM 3741 N N . ASP B 1 43 ? 0.207 -67.127 24.521 1.00 29.81 41 ASP A N 1
ATOM 3742 C CA . ASP B 1 43 ? -0.856 -66.337 25.128 1.00 32.06 41 ASP A CA 1
ATOM 3743 C C . ASP B 1 43 ? -1.749 -67.236 25.984 1.00 34.87 41 ASP A C 1
ATOM 3744 O O . ASP B 1 43 ? -1.513 -68.441 26.140 1.00 34.01 41 ASP A O 1
ATOM 3749 N N . TYR B 1 44 ? -2.770 -66.633 26.591 1.00 36.15 42 TYR A N 1
ATOM 3750 C CA . TYR B 1 44 ? -3.595 -67.379 27.529 1.00 32.73 42 TYR A CA 1
ATOM 3751 C C . TYR B 1 44 ? -4.562 -68.315 26.825 1.00 30.91 42 TYR A C 1
ATOM 3752 O O . TYR B 1 44 ? -5.111 -69.215 27.466 1.00 37.71 42 TYR A O 1
ATOM 3761 N N . ASP B 1 45 ? -4.749 -68.139 25.522 1.00 33.22 43 ASP A N 1
ATOM 3762 C CA . ASP B 1 45 ? -5.490 -69.085 24.708 1.00 35.33 43 ASP A CA 1
ATOM 3763 C C . ASP B 1 45 ? -4.654 -70.285 24.288 1.00 34.66 43 ASP A C 1
ATOM 3764 O O . ASP B 1 45 ? -5.198 -71.205 23.673 1.00 34.77 43 ASP A O 1
ATOM 3769 N N . GLY B 1 46 ? -3.355 -70.297 24.585 1.00 32.69 44 GLY A N 1
ATOM 3770 C CA . GLY B 1 46 ? -2.530 -71.441 24.276 1.00 29.62 44 GLY A CA 1
ATOM 3771 C C . GLY B 1 46 ? -1.815 -71.379 22.947 1.00 36.01 44 GLY A C 1
ATOM 3772 O O . GLY B 1 46 ? -1.051 -72.304 22.638 1.00 35.19 44 GLY A O 1
ATOM 3773 N N . LYS B 1 47 ? -2.068 -70.353 22.128 1.00 33.87 45 LYS A N 1
ATOM 3774 C CA . LYS B 1 47 ? -1.344 -70.218 20.873 1.00 27.53 45 LYS A CA 1
ATOM 3775 C C . LYS B 1 47 ? 0.132 -69.960 21.142 1.00 30.36 45 LYS A C 1
ATOM 3776 O O . LYS B 1 47 ? 0.498 -69.259 22.092 1.00 32.66 45 LYS A O 1
ATOM 3782 N N . ARG B 1 48 ? 0.987 -70.548 20.319 1.00 27.33 46 ARG A N 1
ATOM 3783 C CA . ARG B 1 48 ? 2.428 -70.437 20.488 1.00 30.30 46 ARG A CA 1
ATOM 3784 C C . ARG B 1 48 ? 3.003 -69.500 19.436 1.00 28.06 46 ARG A C 1
ATOM 3785 O O . ARG B 1 48 ? 2.660 -69.597 18.252 1.00 34.29 46 ARG A O 1
ATOM 3793 N N . TYR B 1 49 ? 3.852 -68.584 19.875 1.00 25.12 47 TYR A N 1
ATOM 3794 C CA . TYR B 1 49 ? 4.571 -67.670 19.002 1.00 27.36 47 TYR A CA 1
ATOM 3795 C C . TYR B 1 49 ? 6.052 -67.982 19.086 1.00 28.37 47 TYR A C 1
ATOM 3796 O O . TYR B 1 49 ? 6.589 -68.194 20.180 1.00 27.42 47 TYR A O 1
ATOM 3805 N N . THR B 1 50 ? 6.708 -68.025 17.935 1.00 27.45 48 THR A N 1
ATOM 3806 C CA . THR B 1 50 ? 8.155 -68.175 17.912 1.00 29.06 48 THR A CA 1
ATOM 3807 C C . THR B 1 50 ? 8.791 -66.792 17.901 1.00 26.88 48 THR A C 1
ATOM 3808 O O . THR B 1 50 ? 8.402 -65.926 17.108 1.00 23.43 48 THR A O 1
ATOM 3812 N N . ASP B 1 51 ? 9.710 -66.566 18.838 1.00 26.21 49 ASP A N 1
ATOM 3813 C CA . ASP B 1 51 ? 10.256 -65.232 19.076 1.00 27.02 49 ASP A CA 1
ATOM 3814 C C . ASP B 1 51 ? 11.375 -64.974 18.070 1.00 24.64 49 ASP A C 1
ATOM 3815 O O . ASP B 1 51 ? 12.569 -65.045 18.376 1.00 25.05 49 ASP A O 1
ATOM 3820 N N . MET B 1 52 ? 10.967 -64.654 16.846 1.00 22.35 50 MET A N 1
ATOM 3821 C CA . MET B 1 52 ? 11.908 -64.456 15.754 1.00 24.03 50 MET A CA 1
ATOM 3822 C C . MET B 1 52 ? 12.639 -63.115 15.822 1.00 26.95 50 MET A C 1
ATOM 3823 O O . MET B 1 52 ? 13.526 -62.873 14.994 1.00 26.20 50 MET A O 1
ATOM 3828 N N . SER B 1 53 ? 12.285 -62.233 16.761 1.00 22.28 51 SER A N 1
ATOM 3829 C CA . SER B 1 53 ? 12.995 -60.976 16.961 1.00 19.85 51 SER A CA 1
ATOM 3830 C C . SER B 1 53 ? 13.678 -60.898 18.320 1.00 24.54 51 SER A C 1
ATOM 3831 O O . SER B 1 53 ? 14.117 -59.805 18.707 1.00 21.45 51 SER A O 1
ATOM 3834 N N . SER B 1 54 ? 13.748 -62.010 19.067 1.00 21.21 52 SER A N 1
ATOM 3835 C CA . SER B 1 54 ? 14.332 -62.030 20.417 1.00 21.50 52 SER A CA 1
ATOM 3836 C C . SER B 1 54 ? 13.704 -60.962 21.315 1.00 22.35 52 SER A C 1
ATOM 3837 O O . SER B 1 54 ? 14.392 -60.304 22.104 1.00 20.73 52 SER A O 1
ATOM 3840 N N . LEU B 1 55 ? 12.373 -60.820 21.203 1.00 22.84 53 LEU A N 1
ATOM 3841 C CA . LEU B 1 55 ? 11.551 -59.738 21.763 1.00 24.28 53 LEU A CA 1
ATOM 3842 C C . LEU B 1 55 ? 11.981 -58.403 21.157 1.00 25.45 53 LEU A C 1
ATOM 3843 O O . LEU B 1 55 ? 11.616 -58.107 20.012 1.00 26.12 53 LEU A O 1
ATOM 3848 N N . LEU B 1 56 ? 12.778 -57.605 21.866 1.00 25.09 54 LEU A N 1
ATOM 3849 C CA . LEU B 1 56 ? 13.322 -56.401 21.237 1.00 26.08 54 LEU A CA 1
ATOM 3850 C C . LEU B 1 56 ? 14.806 -56.599 20.951 1.00 25.23 54 LEU A C 1
ATOM 3851 O O . LEU B 1 56 ? 15.637 -55.768 21.326 1.00 24.10 54 LEU A O 1
ATOM 3856 N N . VAL B 1 57 ? 15.138 -57.710 20.291 1.00 23.78 55 VAL A N 1
ATOM 3857 C CA . VAL B 1 57 ? 16.516 -58.107 20.027 1.00 18.90 55 VAL A CA 1
ATOM 3858 C C . VAL B 1 57 ? 17.308 -58.109 21.328 1.00 23.03 55 VAL A C 1
ATOM 3859 O O . VAL B 1 57 ? 18.452 -57.649 21.361 1.00 22.35 55 VAL A O 1
ATOM 3863 N N . CYS B 1 58 ? 16.720 -58.658 22.400 1.00 24.94 56 CYS A N 1
ATOM 3864 C CA . CYS B 1 58 ? 17.380 -58.659 23.703 1.00 25.72 56 CYS A CA 1
ATOM 3865 C C . CYS B 1 58 ? 17.413 -60.039 24.347 1.00 24.94 56 CYS A C 1
ATOM 3866 O O . CYS B 1 58 ? 18.345 -60.351 25.093 1.00 25.15 56 CYS A O 1
ATOM 3869 N N . SER B 1 59 ? 16.398 -60.867 24.096 1.00 26.72 57 SER A N 1
ATOM 3870 C CA . SER B 1 59 ? 16.326 -62.206 24.698 1.00 25.84 57 SER A CA 1
ATOM 3871 C C . SER B 1 59 ? 17.298 -63.136 23.958 1.00 23.69 57 SER A C 1
ATOM 3872 O O . SER B 1 59 ? 16.918 -64.051 23.224 1.00 22.34 57 SER A O 1
ATOM 3875 N N . ASN B 1 60 ? 18.596 -62.866 24.152 1.00 25.06 58 ASN A N 1
ATOM 3876 C CA . ASN B 1 60 ? 19.611 -63.472 23.290 1.00 25.51 58 ASN A CA 1
ATOM 3877 C C . ASN B 1 60 ? 19.708 -64.978 23.501 1.00 26.12 58 ASN A C 1
ATOM 3878 O O . ASN B 1 60 ? 19.901 -65.732 22.535 1.00 25.12 58 ASN A O 1
ATOM 3883 N N . LEU B 1 61 ? 19.545 -65.440 24.747 1.00 21.34 59 LEU A N 1
ATOM 3884 C CA . LEU B 1 61 ? 19.634 -66.858 25.071 1.00 21.19 59 LEU A CA 1
ATOM 3885 C C . LEU B 1 61 ? 18.260 -67.497 25.226 1.00 22.98 59 LEU A C 1
ATOM 3886 O O . LEU B 1 61 ? 18.116 -68.484 25.949 1.00 26.91 59 LEU A O 1
ATOM 3891 N N . GLY B 1 62 ? 17.256 -66.976 24.526 1.00 22.41 60 GLY A N 1
ATOM 3892 C CA . GLY B 1 62 ? 15.913 -67.464 24.673 1.00 21.05 60 GLY A CA 1
ATOM 3893 C C . GLY B 1 62 ? 15.365 -67.076 26.032 1.00 25.54 60 GLY A C 1
ATOM 3894 O O . GLY B 1 62 ? 15.931 -66.261 26.766 1.00 25.14 60 GLY A O 1
ATOM 3895 N N . HIS B 1 63 ? 14.251 -67.713 26.375 1.00 27.68 61 HIS A N 1
ATOM 3896 C CA . HIS B 1 63 ? 13.522 -67.420 27.596 1.00 24.11 61 HIS A CA 1
ATOM 3897 C C . HIS B 1 63 ? 13.659 -68.549 28.597 1.00 27.24 61 HIS A C 1
ATOM 3898 O O . HIS B 1 63 ? 13.724 -69.727 28.227 1.00 29.49 61 HIS A O 1
ATOM 3905 N N . GLU B 1 64 ? 13.692 -68.167 29.873 1.00 24.90 62 GLU A N 1
ATOM 3906 C CA . GLU B 1 64 ? 13.645 -69.120 30.978 1.00 26.78 62 GLU A CA 1
ATOM 3907 C C . GLU B 1 64 ? 14.840 -70.064 30.965 1.00 28.67 62 GLU A C 1
ATOM 3908 O O . GLU B 1 64 ? 14.755 -71.204 31.436 1.00 27.45 62 GLU A O 1
ATOM 3914 N N . LEU B 1 65 ? 15.949 -69.598 30.397 1.00 28.12 63 LEU A N 1
ATOM 3915 C CA . LEU B 1 65 ? 17.191 -70.351 30.409 1.00 32.50 63 LEU A CA 1
ATOM 3916 C C . LEU B 1 65 ? 17.547 -70.756 31.837 1.00 27.51 63 LEU A C 1
ATOM 3917 O O . LEU B 1 65 ? 17.704 -69.881 32.698 1.00 28.16 63 LEU A O 1
ATOM 3922 N N . PRO B 1 66 ? 17.679 -72.048 32.129 1.00 33.42 64 PRO A N 1
ATOM 3923 C CA . PRO B 1 66 ? 17.934 -72.449 33.526 1.00 33.73 64 PRO A CA 1
ATOM 3924 C C . PRO B 1 66 ? 19.135 -71.749 34.154 1.00 34.76 64 PRO A C 1
ATOM 3925 O O . PRO B 1 66 ? 19.059 -71.304 35.310 1.00 30.29 64 PRO A O 1
ATOM 3929 N N . GLU B 1 67 ? 20.229 -71.589 33.401 1.00 32.41 65 GLU A N 1
ATOM 3930 C CA . GLU B 1 67 ? 21.439 -71.017 33.985 1.00 28.81 65 GLU A CA 1
ATOM 3931 C C . GLU B 1 67 ? 21.194 -69.603 34.496 1.00 32.85 65 GLU A C 1
ATOM 3932 O O . GLU B 1 67 ? 21.661 -69.242 35.585 1.00 38.36 65 GLU A O 1
ATOM 3938 N N . ILE B 1 68 ? 20.454 -68.789 33.740 1.00 29.05 66 ILE A N 1
ATOM 3939 C CA . ILE B 1 68 ? 20.217 -67.423 34.190 1.00 28.31 66 ILE A CA 1
ATOM 3940 C C . ILE B 1 68 ? 19.166 -67.402 35.282 1.00 29.00 66 ILE A C 1
ATOM 3941 O O . ILE B 1 68 ? 19.341 -66.744 36.315 1.00 28.44 66 ILE A O 1
ATOM 3946 N N . VAL B 1 69 ? 18.071 -68.139 35.076 1.00 30.15 67 VAL A N 1
ATOM 3947 C CA . VAL B 1 69 ? 17.028 -68.239 36.096 1.00 31.04 67 VAL A CA 1
ATOM 3948 C C . VAL B 1 69 ? 17.624 -68.703 37.426 1.00 31.48 67 VAL A C 1
ATOM 3949 O O . VAL B 1 69 ? 17.392 -68.090 38.475 1.00 33.28 67 VAL A O 1
ATOM 3953 N N . ASP B 1 70 ? 18.442 -69.763 37.396 1.00 25.76 68 ASP A N 1
ATOM 3954 C CA . ASP B 1 70 ? 19.012 -70.290 38.634 1.00 25.42 68 ASP A CA 1
ATOM 3955 C C . ASP B 1 70 ? 19.978 -69.293 39.277 1.00 30.84 68 ASP A C 1
ATOM 3956 O O . ASP B 1 70 ? 20.013 -69.154 40.507 1.00 27.48 68 ASP A O 1
ATOM 3961 N N . ALA B 1 71 ? 20.795 -68.610 38.474 1.00 32.83 69 ALA A N 1
ATOM 3962 C CA . ALA B 1 71 ? 21.678 -67.595 39.040 1.00 28.97 69 ALA A CA 1
ATOM 3963 C C . ALA B 1 71 ? 20.873 -66.524 39.770 1.00 28.82 69 ALA A C 1
ATOM 3964 O O . ALA B 1 71 ? 21.271 -66.051 40.842 1.00 26.12 69 ALA A O 1
ATOM 3966 N N . ILE B 1 72 ? 19.724 -66.147 39.207 1.00 26.61 70 ILE A N 1
ATOM 3967 C CA . ILE B 1 72 ? 18.885 -65.113 39.797 1.00 25.76 70 ILE A CA 1
ATOM 3968 C C . ILE B 1 72 ? 18.333 -65.572 41.139 1.00 28.84 70 ILE A C 1
ATOM 3969 O O . ILE B 1 72 ? 18.352 -64.827 42.129 1.00 24.24 70 ILE A O 1
ATOM 3974 N N . LYS B 1 73 ? 17.803 -66.802 41.175 1.00 31.92 71 LYS A N 1
ATOM 3975 C CA . LYS B 1 73 ? 17.206 -67.344 42.390 1.00 27.27 71 LYS A CA 1
ATOM 3976 C C . LYS B 1 73 ? 18.237 -67.495 43.496 1.00 28.07 71 LYS A C 1
ATOM 3977 O O . LYS B 1 73 ? 17.953 -67.179 44.659 1.00 28.08 71 LYS A O 1
ATOM 3983 N N . GLU B 1 74 ? 19.445 -67.966 43.160 1.00 26.11 72 GLU A N 1
ATOM 3984 C CA . GLU B 1 74 ? 20.474 -68.056 44.189 1.00 26.69 72 GLU A CA 1
ATOM 3985 C C . GLU B 1 74 ? 20.831 -66.680 44.704 1.00 31.64 72 GLU A C 1
ATOM 3986 O O . GLU B 1 74 ? 20.933 -66.477 45.921 1.00 30.66 72 GLU A O 1
ATOM 3992 N N . GLN B 1 75 ? 20.977 -65.706 43.794 1.00 28.40 73 GLN A N 1
ATOM 3993 C CA . GLN B 1 75 ? 21.327 -64.358 44.220 1.00 27.28 73 GLN A CA 1
ATOM 3994 C C . GLN B 1 75 ? 20.211 -63.747 45.053 1.00 29.32 73 GLN A C 1
ATOM 3995 O O . GLN B 1 75 ? 20.483 -63.060 46.046 1.00 28.98 73 GLN A O 1
ATOM 4001 N N . ALA B 1 76 ? 18.951 -64.009 44.678 1.00 27.04 74 ALA A N 1
ATOM 4002 C CA . ALA B 1 76 ? 17.819 -63.542 45.478 1.00 26.54 74 ALA A CA 1
ATOM 4003 C C . ALA B 1 76 ? 17.801 -64.182 46.866 1.00 33.36 74 ALA A C 1
ATOM 4004 O O . ALA B 1 76 ? 17.249 -63.601 47.809 1.00 36.92 74 ALA A O 1
ATOM 4006 N N . ASP B 1 77 ? 18.366 -65.386 47.013 1.00 32.40 75 ASP A N 1
ATOM 4007 C CA . ASP B 1 77 ? 18.434 -66.010 48.332 1.00 35.18 75 ASP A CA 1
ATOM 4008 C C . ASP B 1 77 ? 19.565 -65.450 49.182 1.00 30.77 75 ASP A C 1
ATOM 4009 O O . ASP B 1 77 ? 19.572 -65.662 50.395 1.00 32.38 75 ASP A O 1
ATOM 4014 N N . ASN B 1 78 ? 20.524 -64.756 48.572 1.00 30.05 76 ASN A N 1
ATOM 4015 C CA . ASN B 1 78 ? 21.634 -64.147 49.297 1.00 34.75 76 ASN A CA 1
ATOM 4016 C C . ASN B 1 78 ? 21.395 -62.660 49.550 1.00 35.40 76 ASN A C 1
ATOM 4017 O O . ASN B 1 78 ? 21.292 -62.223 50.701 1.00 33.47 76 ASN A O 1
ATOM 4022 N N . MET B 1 79 ? 21.266 -61.878 48.484 1.00 34.95 77 MET A N 1
ATOM 4023 C CA . MET B 1 79 ? 21.252 -60.424 48.587 1.00 35.11 77 MET A CA 1
ATOM 4024 C C . MET B 1 79 ? 20.755 -59.822 47.280 1.00 33.85 77 MET A C 1
ATOM 4025 O O . MET B 1 79 ? 21.496 -59.807 46.291 1.00 34.53 77 MET A O 1
ATOM 4030 N N . CYS B 1 80 ? 19.510 -59.332 47.256 1.00 29.19 78 CYS A N 1
ATOM 4031 C CA . CYS B 1 80 ? 18.946 -58.824 46.008 1.00 27.68 78 CYS A CA 1
ATOM 4032 C C . CYS B 1 80 ? 19.629 -57.537 45.558 1.00 30.45 78 CYS A C 1
ATOM 4033 O O . CYS B 1 80 ? 19.914 -57.365 44.364 1.00 29.15 78 CYS A O 1
ATOM 4036 N N . PHE B 1 81 ? 19.929 -56.640 46.495 1.00 26.79 79 PHE A N 1
ATOM 4037 C CA . PHE B 1 81 ? 20.537 -55.361 46.162 1.00 27.52 79 PHE A CA 1
ATOM 4038 C C . PHE B 1 81 ? 21.463 -54.922 47.290 1.00 32.15 79 PHE A C 1
ATOM 4039 O O . PHE B 1 81 ? 21.130 -55.045 48.475 1.00 35.99 79 PHE A O 1
ATOM 4047 N N . MET B 1 82 ? 22.623 -54.400 46.908 1.00 27.88 80 MET A N 1
ATOM 4048 C CA . MET B 1 82 ? 23.498 -53.719 47.837 1.00 29.29 80 MET A CA 1
ATOM 4049 C C . MET B 1 82 ? 23.999 -52.462 47.147 1.00 27.37 80 MET A C 1
ATOM 4050 O O . MET B 1 82 ? 24.258 -52.467 45.946 1.00 28.37 80 MET A O 1
ATOM 4055 N N . ALA B 1 83 ? 24.160 -51.400 47.924 1.00 34.36 81 ALA A N 1
ATOM 4056 C CA . ALA B 1 83 ? 24.277 -50.064 47.362 1.00 32.39 81 ALA A CA 1
ATOM 4057 C C . ALA B 1 83 ? 25.562 -49.915 46.567 1.00 28.17 81 ALA A C 1
ATOM 4058 O O . ALA B 1 83 ? 26.536 -50.639 46.790 1.00 28.05 81 ALA A O 1
ATOM 4060 N N . PRO B 1 84 ? 25.591 -48.945 45.654 1.00 30.07 82 PRO A N 1
ATOM 4061 C CA . PRO B 1 84 ? 26.799 -48.726 44.852 1.00 29.46 82 PRO A CA 1
ATOM 4062 C C . PRO B 1 84 ? 28.059 -48.517 45.670 1.00 33.27 82 PRO A C 1
ATOM 4063 O O . PRO B 1 84 ? 29.141 -48.927 45.222 1.00 34.33 82 PRO A O 1
ATOM 4067 N N . ALA B 1 85 ? 27.961 -47.955 46.879 1.00 33.58 83 ALA A N 1
ATOM 4068 C CA . ALA B 1 85 ? 29.176 -47.675 47.638 1.00 33.32 83 ALA A CA 1
ATOM 4069 C C . ALA B 1 85 ? 29.930 -48.931 48.073 1.00 36.82 83 ALA A C 1
ATOM 4070 O O . ALA B 1 85 ? 31.084 -48.808 48.503 1.00 34.19 83 ALA A O 1
ATOM 4072 N N . TYR B 1 86 ? 29.349 -50.126 47.919 1.00 31.34 84 TYR A N 1
ATOM 4073 C CA . TYR B 1 86 ? 29.961 -51.360 48.393 1.00 29.53 84 TYR A CA 1
ATOM 4074 C C . TYR B 1 86 ? 30.253 -52.318 47.239 1.00 30.64 84 TYR A C 1
ATOM 4075 O O . TYR B 1 86 ? 29.481 -52.407 46.279 1.00 28.16 84 TYR A O 1
ATOM 4084 N N . ALA B 1 87 ? 31.359 -53.067 47.370 1.00 30.66 85 ALA A N 1
ATOM 4085 C CA . ALA B 1 87 ? 31.689 -54.161 46.455 1.00 29.50 85 ALA A CA 1
ATOM 4086 C C . ALA B 1 87 ? 30.849 -55.398 46.748 1.00 24.09 85 ALA A C 1
ATOM 4087 O O . ALA B 1 87 ? 30.521 -55.686 47.900 1.00 29.81 85 ALA A O 1
ATOM 4089 N N . SER B 1 88 ? 30.481 -56.124 45.703 1.00 21.72 86 SER A N 1
ATOM 4090 C CA . SER B 1 88 ? 29.806 -57.405 45.866 1.00 22.86 86 SER A CA 1
ATOM 4091 C C . SER B 1 88 ? 30.381 -58.402 44.869 1.00 29.75 86 SER A C 1
ATOM 4092 O O . SER B 1 88 ? 30.929 -58.025 43.827 1.00 31.06 86 SER A O 1
ATOM 4095 N N . GLU B 1 89 ? 30.262 -59.689 45.193 1.00 29.90 87 GLU A N 1
ATOM 4096 C CA . GLU B 1 89 ? 30.797 -60.698 44.283 1.00 28.14 87 GLU A CA 1
ATOM 4097 C C . GLU B 1 89 ? 30.259 -60.529 42.871 1.00 25.41 87 GLU A C 1
ATOM 4098 O O . GLU B 1 89 ? 31.068 -60.430 41.935 1.00 29.07 87 GLU A O 1
ATOM 4104 N N . PRO B 1 90 ? 28.945 -60.465 42.644 1.00 22.41 88 PRO A N 1
ATOM 4105 C CA . PRO B 1 90 ? 28.446 -60.352 41.260 1.00 25.11 88 PRO A CA 1
ATOM 4106 C C . PRO B 1 90 ? 28.932 -59.108 40.519 1.00 27.49 88 PRO A C 1
ATOM 4107 O O . PRO B 1 90 ? 29.217 -59.174 39.317 1.00 25.59 88 PRO A O 1
ATOM 4111 N N . LYS B 1 91 ? 29.044 -57.973 41.214 1.00 30.43 89 LYS A N 1
ATOM 4112 C CA . LYS B 1 91 ? 29.447 -56.728 40.569 1.00 28.81 89 LYS A CA 1
ATOM 4113 C C . LYS B 1 91 ? 30.922 -56.750 40.200 1.00 31.67 89 LYS A C 1
ATOM 4114 O O . LYS B 1 91 ? 31.297 -56.335 39.095 1.00 26.72 89 LYS A O 1
ATOM 4120 N N . SER B 1 92 ? 31.781 -57.226 41.109 1.00 31.26 90 SER A N 1
ATOM 4121 C CA . SER B 1 92 ? 33.193 -57.338 40.760 1.00 27.39 90 SER A CA 1
ATOM 4122 C C . SER B 1 92 ? 33.411 -58.388 39.684 1.00 26.68 90 SER A C 1
ATOM 4123 O O . SER B 1 92 ? 34.152 -58.151 38.726 1.00 26.32 90 SER A O 1
ATOM 4126 N N . ARG B 1 93 ? 32.759 -59.545 39.802 1.00 23.80 91 ARG A N 1
ATOM 4127 C CA . ARG B 1 93 ? 33.019 -60.599 38.832 1.00 24.69 91 ARG A CA 1
ATOM 4128 C C . ARG B 1 93 ? 32.540 -60.195 37.443 1.00 25.77 91 ARG A C 1
ATOM 4129 O O . ARG B 1 93 ? 33.210 -60.469 36.441 1.00 24.75 91 ARG A O 1
ATOM 4137 N N . LEU B 1 94 ? 31.424 -59.482 37.362 1.00 25.98 92 LEU A N 1
ATOM 4138 C CA . LEU B 1 94 ? 30.908 -59.129 36.047 1.00 25.36 92 LEU A CA 1
ATOM 4139 C C . LEU B 1 94 ? 31.746 -58.035 35.400 1.00 26.72 92 LEU A C 1
ATOM 4140 O O . LEU B 1 94 ? 32.000 -58.084 34.194 1.00 28.74 92 LEU A O 1
ATOM 4145 N N . ALA B 1 95 ? 32.211 -57.053 36.179 1.00 29.14 93 ALA A N 1
ATOM 4146 C CA . ALA B 1 95 ? 33.063 -56.016 35.599 1.00 26.82 93 ALA A CA 1
ATOM 4147 C C . ALA B 1 95 ? 34.335 -56.616 35.017 1.00 27.41 93 ALA A C 1
ATOM 4148 O O . ALA B 1 95 ? 34.738 -56.268 33.903 1.00 31.41 93 ALA A O 1
ATOM 4150 N N . LYS B 1 96 ? 34.982 -57.526 35.750 1.00 31.41 94 LYS A N 1
ATOM 4151 C CA . LYS B 1 96 ? 36.172 -58.184 35.213 1.00 30.50 94 LYS A CA 1
ATOM 4152 C C . LYS B 1 96 ? 35.820 -59.015 33.983 1.00 30.54 94 LYS A C 1
ATOM 4153 O O . LYS B 1 96 ? 36.523 -58.980 32.969 1.00 30.35 94 LYS A O 1
ATOM 4159 N N . MET B 1 97 ? 34.735 -59.784 34.061 1.00 29.07 95 MET A N 1
ATOM 4160 C CA . MET B 1 97 ? 34.347 -60.609 32.928 1.00 25.05 95 MET A CA 1
ATOM 4161 C C . MET B 1 97 ? 34.123 -59.766 31.682 1.00 29.08 95 MET A C 1
ATOM 4162 O O . MET B 1 97 ? 34.567 -60.133 30.586 1.00 30.73 95 MET A O 1
ATOM 4167 N N . LEU B 1 98 ? 33.442 -58.626 31.826 1.00 28.09 96 LEU A N 1
ATOM 4168 C CA . LEU B 1 98 ? 33.131 -57.807 30.657 1.00 24.65 96 LEU A CA 1
ATOM 4169 C C . LEU B 1 98 ? 34.391 -57.192 30.069 1.00 27.85 96 LEU A C 1
ATOM 4170 O O . LEU B 1 98 ? 34.630 -57.285 28.858 1.00 30.70 96 LEU A O 1
ATOM 4175 N N . VAL B 1 99 ? 35.229 -56.584 30.910 1.00 24.66 97 VAL A N 1
ATOM 4176 C CA . VAL B 1 99 ? 36.501 -56.067 30.410 1.00 29.44 97 VAL A CA 1
ATOM 4177 C C . VAL B 1 99 ? 37.281 -57.161 29.690 1.00 32.42 97 VAL A C 1
ATOM 4178 O O . VAL B 1 99 ? 37.854 -56.937 28.615 1.00 27.08 97 VAL A O 1
ATOM 4182 N N . ASP B 1 100 ? 37.289 -58.372 30.257 1.00 31.42 98 ASP A N 1
ATOM 4183 C CA . ASP B 1 100 ? 38.073 -59.458 29.676 1.00 31.69 98 ASP A CA 1
ATOM 4184 C C . ASP B 1 100 ? 37.583 -59.814 28.273 1.00 29.59 98 ASP A C 1
ATOM 4185 O O . ASP B 1 100 ? 38.390 -59.976 27.354 1.00 28.21 98 ASP A O 1
ATOM 4190 N N . VAL B 1 101 ? 36.266 -59.960 28.088 1.00 25.60 99 VAL A N 1
ATOM 4191 C CA . VAL B 1 101 ? 35.759 -60.307 26.761 1.00 27.85 99 VAL A CA 1
ATOM 4192 C C . VAL B 1 101 ? 35.882 -59.141 25.786 1.00 32.64 99 VAL A C 1
ATOM 4193 O O . VAL B 1 101 ? 35.928 -59.358 24.571 1.00 29.56 99 VAL A O 1
ATOM 4197 N N . ALA B 1 102 ? 35.950 -57.904 26.286 1.00 34.28 100 ALA A N 1
ATOM 4198 C CA . ALA B 1 102 ? 36.022 -56.733 25.414 1.00 30.63 100 ALA A CA 1
ATOM 4199 C C . ALA B 1 102 ? 37.414 -56.581 24.817 1.00 36.26 100 ALA A C 1
ATOM 4200 O O . ALA B 1 102 ? 37.581 -56.582 23.589 1.00 34.90 100 ALA A O 1
ATOM 4202 N N . ASP B 1 103 ? 38.422 -56.393 25.695 1.00 37.15 101 ASP A N 1
ATOM 4203 C CA . ASP B 1 103 ? 39.864 -56.469 25.455 1.00 29.07 101 ASP A CA 1
ATOM 4204 C C . ASP B 1 103 ? 40.591 -55.956 26.695 1.00 37.60 101 ASP A C 1
ATOM 4205 O O . ASP B 1 103 ? 40.628 -54.737 26.922 1.00 38.61 101 ASP A O 1
ATOM 4210 N N . PRO B 1 104 ? 41.176 -56.835 27.525 1.00 40.48 102 PRO A N 1
ATOM 4211 C CA . PRO B 1 104 ? 41.673 -56.387 28.842 1.00 39.53 102 PRO A CA 1
ATOM 4212 C C . PRO B 1 104 ? 42.918 -55.529 28.732 1.00 43.44 102 PRO A C 1
ATOM 4213 O O . PRO B 1 104 ? 43.298 -54.854 29.710 1.00 37.58 102 PRO A O 1
ATOM 4217 N N . ASP B 1 105 ? 43.545 -55.534 27.551 1.00 39.54 103 ASP A N 1
ATOM 4218 C CA . ASP B 1 105 ? 44.716 -54.712 27.304 1.00 46.09 103 ASP A CA 1
ATOM 4219 C C . ASP B 1 105 ? 44.344 -53.302 26.890 1.00 44.46 103 ASP A C 1
ATOM 4220 O O . ASP B 1 105 ? 45.205 -52.424 26.925 1.00 43.51 103 ASP A O 1
ATOM 4225 N N . PHE B 1 106 ? 43.094 -53.070 26.493 1.00 37.75 104 PHE A N 1
ATOM 4226 C CA . PHE B 1 106 ? 42.627 -51.735 26.160 1.00 35.40 104 PHE A CA 1
ATOM 4227 C C . PHE B 1 106 ? 41.679 -51.159 27.200 1.00 37.10 104 PHE A C 1
ATOM 4228 O O . PHE B 1 106 ? 41.820 -49.991 27.568 1.00 36.29 104 PHE A O 1
ATOM 4236 N N . TYR B 1 107 ? 40.709 -51.947 27.677 1.00 40.82 105 TYR A N 1
ATOM 4237 C CA . TYR B 1 107 ? 39.678 -51.491 28.606 1.00 36.09 105 TYR A CA 1
ATOM 4238 C C . TYR B 1 107 ? 40.035 -51.843 30.046 1.00 33.13 105 TYR A C 1
ATOM 4239 O O . TYR B 1 107 ? 40.862 -52.713 30.314 1.00 40.49 105 TYR A O 1
ATOM 4248 N N . GLN B 1 108 ? 39.381 -51.150 30.977 1.00 31.37 106 GLN A N 1
ATOM 4249 C CA . GLN B 1 108 ? 39.721 -51.248 32.389 1.00 29.15 106 GLN A CA 1
ATOM 4250 C C . GLN B 1 108 ? 38.506 -51.373 33.299 1.00 29.54 106 GLN A C 1
ATOM 4251 O O . GLN B 1 108 ? 38.473 -52.249 34.167 1.00 38.63 106 GLN A O 1
ATOM 4257 N N . ARG B 1 109 ? 37.523 -50.492 33.153 1.00 24.87 107 ARG A N 1
ATOM 4258 C CA . ARG B 1 109 ? 36.423 -50.436 34.103 1.00 26.37 107 ARG A CA 1
ATOM 4259 C C . ARG B 1 109 ? 35.087 -50.499 33.382 1.00 23.65 107 ARG A C 1
ATOM 4260 O O . ARG B 1 109 ? 34.996 -50.276 32.174 1.00 27.80 107 ARG A O 1
ATOM 4268 N N . VAL B 1 110 ? 34.048 -50.806 34.156 1.00 24.80 108 VAL A N 1
ATOM 4269 C CA . VAL B 1 110 ? 32.669 -50.859 33.694 1.00 20.99 108 VAL A CA 1
ATOM 4270 C C . VAL B 1 110 ? 31.818 -50.014 34.626 1.00 24.51 108 VAL A C 1
ATOM 4271 O O . VAL B 1 110 ? 31.929 -50.135 35.852 1.00 29.83 108 VAL A O 1
ATOM 4275 N N . PHE B 1 111 ? 30.988 -49.143 34.048 1.00 25.79 109 PHE A N 1
ATOM 4276 C CA . PHE B 1 111 ? 30.040 -48.323 34.800 1.00 26.37 109 PHE A CA 1
ATOM 4277 C C . PHE B 1 111 ? 28.653 -48.900 34.550 1.00 24.72 109 PHE A C 1
ATOM 4278 O O . PHE B 1 111 ? 28.114 -48.775 33.444 1.00 26.27 109 PHE A O 1
ATOM 4286 N N . PHE B 1 112 ? 28.083 -49.547 35.566 1.00 24.86 110 PHE A N 1
ATOM 4287 C CA . PHE B 1 112 ? 26.831 -50.274 35.381 1.00 22.35 110 PHE A CA 1
ATOM 4288 C C . PHE B 1 112 ? 25.640 -49.329 35.445 1.00 20.65 110 PHE A C 1
ATOM 4289 O O . PHE B 1 112 ? 25.602 -48.399 36.262 1.00 20.36 110 PHE A O 1
ATOM 4297 N N . THR B 1 113 ? 24.675 -49.552 34.558 1.00 19.43 111 THR A N 1
ATOM 4298 C CA . THR B 1 113 ? 23.473 -48.730 34.508 1.00 21.16 111 THR A CA 1
ATOM 4299 C C . THR B 1 113 ? 22.261 -49.654 34.434 1.00 22.68 111 THR A C 1
ATOM 4300 O O . THR B 1 113 ? 22.395 -50.882 34.439 1.00 27.72 111 THR A O 1
ATOM 4304 N N . ASN B 1 114 ? 21.077 -49.057 34.289 1.00 22.22 112 ASN A N 1
ATOM 4305 C CA . ASN B 1 114 ? 19.814 -49.785 34.304 1.00 20.43 112 ASN A CA 1
ATOM 4306 C C . ASN B 1 114 ? 19.374 -50.274 32.934 1.00 27.67 112 ASN A C 1
ATOM 4307 O O . ASN B 1 114 ? 18.565 -51.211 32.856 1.00 27.81 112 ASN A O 1
ATOM 4312 N N . GLY B 1 115 ? 19.856 -49.659 31.864 1.00 24.82 113 GLY A N 1
ATOM 4313 C CA . GLY B 1 115 ? 19.429 -50.052 30.542 1.00 23.34 113 GLY A CA 1
ATOM 4314 C C . GLY B 1 115 ? 20.293 -49.411 29.488 1.00 23.36 113 GLY A C 1
ATOM 4315 O O . GLY B 1 115 ? 21.429 -49.022 29.751 1.00 27.35 113 GLY A O 1
ATOM 4316 N N . GLY B 1 116 ? 19.732 -49.292 28.292 1.00 25.08 114 GLY A N 1
ATOM 4317 C CA . GLY B 1 116 ? 20.421 -48.683 27.170 1.00 25.37 114 GLY A CA 1
ATOM 4318 C C . GLY B 1 116 ? 20.453 -47.160 27.175 1.00 26.35 114 GLY A C 1
ATOM 4319 O O . GLY B 1 116 ? 21.494 -46.557 26.875 1.00 24.78 114 GLY A O 1
ATOM 4320 N N . ALA B 1 117 ? 19.319 -46.516 27.470 1.00 23.70 115 ALA A N 1
ATOM 4321 C CA . ALA B 1 117 ? 19.281 -45.059 27.392 1.00 22.98 115 ALA A CA 1
ATOM 4322 C C . ALA B 1 117 ? 20.262 -44.413 28.359 1.00 23.12 115 ALA A C 1
ATOM 4323 O O . ALA B 1 117 ? 21.003 -43.503 27.978 1.00 25.50 115 ALA A O 1
ATOM 4325 N N . ASP B 1 118 ? 20.279 -44.853 29.622 1.00 25.10 116 ASP A N 1
ATOM 4326 C CA . ASP B 1 118 ? 21.109 -44.159 30.605 1.00 22.62 116 ASP A CA 1
ATOM 4327 C C . ASP B 1 118 ? 22.596 -44.455 30.440 1.00 21.34 116 ASP A C 1
ATOM 4328 O O . ASP B 1 118 ? 23.423 -43.671 30.911 1.00 28.35 116 ASP A O 1
ATOM 4333 N N . SER B 1 119 ? 22.975 -45.582 29.863 1.00 18.20 117 SER A N 1
ATOM 4334 C CA . SER B 1 119 ? 24.399 -45.753 29.617 1.00 22.15 117 SER A CA 1
ATOM 4335 C C . SER B 1 119 ? 24.874 -44.867 28.466 1.00 24.14 117 SER A C 1
ATOM 4336 O O . SER B 1 119 ? 26.017 -44.398 28.472 1.00 23.73 117 SER A O 1
ATOM 4339 N N . ASN B 1 120 ? 24.032 -44.624 27.466 1.00 21.53 118 ASN A N 1
ATOM 4340 C CA . ASN B 1 120 ? 24.413 -43.632 26.472 1.00 19.79 118 ASN A CA 1
ATOM 4341 C C . ASN B 1 120 ? 24.487 -42.246 27.109 1.00 23.67 118 ASN A C 1
ATOM 4342 O O . ASN B 1 120 ? 25.439 -41.490 26.873 1.00 22.23 118 ASN A O 1
ATOM 4347 N N . GLU B 1 121 ? 23.505 -41.917 27.954 1.00 25.24 119 GLU A N 1
ATOM 4348 C CA . GLU B 1 121 ? 23.530 -40.679 28.723 1.00 22.69 119 GLU A CA 1
ATOM 4349 C C . GLU B 1 121 ? 24.859 -40.505 29.448 1.00 21.99 119 GLU A C 1
ATOM 4350 O O . GLU B 1 121 ? 25.478 -39.435 29.401 1.00 23.10 119 GLU A O 1
ATOM 4356 N N . ASN B 1 122 ? 25.310 -41.556 30.127 1.00 21.81 120 ASN A N 1
ATOM 4357 C CA . ASN B 1 122 ? 26.506 -41.481 30.953 1.00 20.93 120 ASN A CA 1
ATOM 4358 C C . ASN B 1 122 ? 27.774 -41.506 30.122 1.00 19.32 120 ASN A C 1
ATOM 4359 O O . ASN B 1 122 ? 28.775 -40.895 30.514 1.00 18.69 120 ASN A O 1
ATOM 4364 N N . ALA B 1 123 ? 27.757 -42.222 28.994 1.00 19.55 121 ALA A N 1
ATOM 4365 C CA . ALA B 1 123 ? 28.866 -42.146 28.050 1.00 20.24 121 ALA A CA 1
ATOM 4366 C C . ALA B 1 123 ? 29.029 -40.728 27.509 1.00 20.16 121 ALA A C 1
ATOM 4367 O O . ALA B 1 123 ? 30.149 -40.208 27.426 1.00 22.27 121 ALA A O 1
ATOM 4369 N N . ILE B 1 124 ? 27.923 -40.085 27.136 1.00 19.68 122 ILE A N 1
ATOM 4370 C CA . ILE B 1 124 ? 27.989 -38.682 26.740 1.00 21.92 122 ILE A CA 1
ATOM 4371 C C . ILE B 1 124 ? 28.620 -37.853 27.853 1.00 23.10 122 ILE A C 1
ATOM 4372 O O . ILE B 1 124 ? 29.631 -37.171 27.647 1.00 22.63 122 ILE A O 1
ATOM 4377 N N . LYS B 1 125 ? 28.044 -37.925 29.065 1.00 21.63 123 LYS A N 1
ATOM 4378 C CA . LYS B 1 125 ? 28.535 -37.087 30.155 1.00 22.11 123 LYS A CA 1
ATOM 4379 C C . LYS B 1 125 ? 30.024 -37.310 30.380 1.00 26.57 123 LYS A C 1
ATOM 4380 O O . LYS B 1 125 ? 30.789 -36.350 30.512 1.00 29.02 123 LYS A O 1
ATOM 4386 N N . MET B 1 126 ? 30.465 -38.567 30.363 1.00 26.84 124 MET A N 1
ATOM 4387 C CA . MET B 1 126 ? 31.882 -38.856 30.561 1.00 25.26 124 MET A CA 1
ATOM 4388 C C . MET B 1 126 ? 32.752 -38.311 29.424 1.00 27.31 124 MET A C 1
ATOM 4389 O O . MET B 1 126 ? 33.858 -37.822 29.670 1.00 33.40 124 MET A O 1
ATOM 4394 N N . ALA B 1 127 ? 32.307 -38.413 28.171 1.00 23.90 125 ALA A N 1
ATOM 4395 C CA . ALA B 1 127 ? 33.149 -37.917 27.082 1.00 26.23 125 ALA A CA 1
ATOM 4396 C C . ALA B 1 127 ? 33.327 -36.406 27.186 1.00 26.75 125 ALA A C 1
ATOM 4397 O O . ALA B 1 127 ? 34.394 -35.864 26.863 1.00 22.83 125 ALA A O 1
ATOM 4399 N N . ARG B 1 128 ? 32.268 -35.707 27.588 1.00 27.29 126 ARG A N 1
ATOM 4400 C CA . ARG B 1 128 ? 32.371 -34.269 27.766 1.00 25.42 126 ARG A CA 1
ATOM 4401 C C . ARG B 1 128 ? 33.347 -33.923 28.889 1.00 27.72 126 ARG A C 1
ATOM 4402 O O . ARG B 1 128 ? 34.145 -32.990 28.749 1.00 28.86 126 ARG A O 1
ATOM 4410 N N . MET B 1 129 ? 33.327 -34.690 29.995 1.00 29.03 127 MET A N 1
ATOM 4411 C CA . MET B 1 129 ? 34.235 -34.427 31.116 1.00 27.60 127 MET A CA 1
ATOM 4412 C C . MET B 1 129 ? 35.684 -34.734 30.749 1.00 31.89 127 MET A C 1
ATOM 4413 O O . MET B 1 129 ? 36.590 -33.947 31.063 1.00 33.43 127 MET A O 1
ATOM 4418 N N . VAL B 1 130 ? 35.928 -35.859 30.073 1.00 25.37 128 VAL A N 1
ATOM 4419 C CA . VAL B 1 130 ? 37.303 -36.238 29.762 1.00 27.71 128 VAL A CA 1
ATOM 4420 C C . VAL B 1 130 ? 37.944 -35.207 28.836 1.00 34.68 128 VAL A C 1
ATOM 4421 O O . VAL B 1 130 ? 39.026 -34.674 29.123 1.00 34.47 128 VAL A O 1
ATOM 4425 N N . THR B 1 131 ? 37.269 -34.890 27.723 1.00 27.54 129 THR A N 1
ATOM 4426 C CA . THR B 1 131 ? 37.847 -34.044 26.684 1.00 26.44 129 THR A CA 1
ATOM 4427 C C . THR B 1 131 ? 37.721 -32.555 26.975 1.00 28.31 129 THR A C 1
ATOM 4428 O O . THR B 1 131 ? 38.455 -31.764 26.382 1.00 28.36 129 THR A O 1
ATOM 4432 N N . GLY B 1 132 ? 36.821 -32.154 27.864 1.00 27.53 130 GLY A N 1
ATOM 4433 C CA . GLY B 1 132 ? 36.529 -30.749 28.005 1.00 25.83 130 GLY A CA 1
ATOM 4434 C C . GLY B 1 132 ? 35.767 -30.134 26.855 1.00 23.06 130 GLY A C 1
ATOM 4435 O O . GLY B 1 132 ? 35.588 -28.918 26.837 1.00 32.24 130 GLY A O 1
ATOM 4436 N N . ARG B 1 133 ? 35.293 -30.923 25.917 1.00 23.21 131 ARG A N 1
ATOM 4437 C CA . ARG B 1 133 ? 34.623 -30.401 24.737 1.00 26.23 131 ARG A CA 1
ATOM 4438 C C . ARG B 1 133 ? 33.113 -30.626 24.833 1.00 25.29 131 ARG A C 1
ATOM 4439 O O . ARG B 1 133 ? 32.658 -31.555 25.507 1.00 23.69 131 ARG A O 1
ATOM 4447 N N . PRO B 1 134 ? 32.312 -29.766 24.188 1.00 24.81 132 PRO A N 1
ATOM 4448 C CA . PRO B 1 134 ? 30.846 -29.816 24.362 1.00 22.47 132 PRO A CA 1
ATOM 4449 C C . PRO B 1 134 ? 30.069 -30.694 23.393 1.00 24.99 132 PRO A C 1
ATOM 4450 O O . PRO B 1 134 ? 28.979 -31.176 23.731 1.00 25.84 132 PRO A O 1
ATOM 4454 N N . LYS B 1 135 ? 30.581 -30.889 22.182 1.00 24.37 133 LYS A N 1
ATOM 4455 C CA . LYS B 1 135 ? 29.739 -31.384 21.104 1.00 21.41 133 LYS A CA 1
ATOM 4456 C C . LYS B 1 135 ? 29.780 -32.905 21.015 1.00 24.78 133 LYS A C 1
ATOM 4457 O O . LYS B 1 135 ? 30.791 -33.541 21.316 1.00 23.17 133 LYS A O 1
ATOM 4463 N N . ILE B 1 136 ? 28.634 -33.474 20.642 1.00 24.88 134 ILE A N 1
ATOM 4464 C CA . ILE B 1 136 ? 28.471 -34.889 20.338 1.00 23.79 134 ILE A CA 1
ATOM 4465 C C . ILE B 1 136 ? 27.959 -34.996 18.903 1.00 23.22 134 ILE A C 1
ATOM 4466 O O . ILE B 1 136 ? 26.929 -34.404 18.555 1.00 25.44 134 ILE A O 1
ATOM 4471 N N . PHE B 1 137 ? 28.680 -35.741 18.075 1.00 22.33 135 PHE A N 1
ATOM 4472 C CA . PHE B 1 137 ? 28.215 -36.119 16.750 1.00 20.35 135 PHE A CA 1
ATOM 4473 C C . PHE B 1 137 ? 27.493 -37.458 16.848 1.00 23.23 135 PHE A C 1
ATOM 4474 O O . PHE B 1 137 ? 27.956 -38.368 17.543 1.00 21.53 135 PHE A O 1
ATOM 4482 N N . SER B 1 138 ? 26.362 -37.579 16.154 1.00 20.45 136 SER A N 1
ATOM 4483 C CA . SER B 1 138 ? 25.657 -38.853 16.087 1.00 21.01 136 SER A CA 1
ATOM 4484 C C . SER B 1 138 ? 24.890 -38.940 14.769 1.00 23.90 136 SER A C 1
ATOM 4485 O O . SER B 1 138 ? 24.713 -37.948 14.052 1.00 26.06 136 SER A O 1
ATOM 4488 N N . CYS B 1 139 ? 24.459 -40.154 14.439 1.00 21.65 137 CYS A N 1
ATOM 4489 C CA . CYS B 1 139 ? 23.927 -40.412 13.113 1.00 26.04 137 CYS A CA 1
ATOM 4490 C C . CYS B 1 139 ? 22.453 -40.067 13.028 1.00 22.28 137 CYS A C 1
ATOM 4491 O O . CYS B 1 139 ? 21.695 -40.262 13.975 1.00 24.96 137 CYS A O 1
ATOM 4494 N N . TYR B 1 140 ? 22.051 -39.542 11.876 1.00 23.86 138 TYR A N 1
ATOM 4495 C CA . TYR B 1 140 ? 20.629 -39.371 11.640 1.00 26.03 138 TYR A CA 1
ATOM 4496 C C . TYR B 1 140 ? 19.933 -40.728 11.608 1.00 23.05 138 TYR A C 1
ATOM 4497 O O . TYR B 1 140 ? 18.816 -40.870 12.109 1.00 23.30 138 TYR A O 1
ATOM 4506 N N . ARG B 1 141 ? 20.587 -41.741 11.037 1.00 25.19 139 ARG A N 1
ATOM 4507 C CA . ARG B 1 141 ? 20.052 -43.107 11.005 1.00 26.86 139 ARG A CA 1
ATOM 4508 C C . ARG B 1 141 ? 20.585 -43.848 12.226 1.00 26.41 139 ARG A C 1
ATOM 4509 O O . ARG B 1 141 ? 21.557 -44.601 12.152 1.00 29.46 139 ARG A O 1
ATOM 4517 N N . SER B 1 142 ? 19.933 -43.628 13.371 1.00 26.45 140 SER A N 1
ATOM 4518 C CA . SER B 1 142 ? 20.398 -44.168 14.649 1.00 28.23 140 SER A CA 1
ATOM 4519 C C . SER B 1 142 ? 19.313 -44.021 15.702 1.00 26.08 140 SER A C 1
ATOM 4520 O O . SER B 1 142 ? 18.501 -43.090 15.654 1.00 23.10 140 SER A O 1
ATOM 4523 N N . TYR B 1 143 ? 19.335 -44.930 16.673 1.00 23.51 141 TYR A N 1
ATOM 4524 C CA . TYR B 1 143 ? 18.514 -44.786 17.868 1.00 28.78 141 TYR A CA 1
ATOM 4525 C C . TYR B 1 143 ? 19.350 -45.133 19.090 1.00 27.24 141 TYR A C 1
ATOM 4526 O O . TYR B 1 143 ? 19.939 -46.220 19.147 1.00 24.91 141 TYR A O 1
ATOM 4535 N N . HIS B 1 144 ? 19.344 -44.238 20.098 1.00 31.48 142 HIS A N 1
ATOM 4536 C CA . HIS B 1 144 ? 20.159 -44.422 21.303 1.00 29.69 142 HIS A CA 1
ATOM 4537 C C . HIS B 1 144 ? 19.392 -44.358 22.621 1.00 26.99 142 HIS A C 1
ATOM 4538 O O . HIS B 1 144 ? 20.015 -44.460 23.681 1.00 32.28 142 HIS A O 1
ATOM 4545 N N . GLY B 1 145 ? 18.069 -44.225 22.599 1.00 26.99 143 GLY A N 1
ATOM 4546 C CA . GLY B 1 145 ? 17.293 -44.105 23.814 1.00 27.70 143 GLY A CA 1
ATOM 4547 C C . GLY B 1 145 ? 16.323 -42.941 23.752 1.00 30.94 143 GLY A C 1
ATOM 4548 O O . GLY B 1 145 ? 16.308 -42.152 22.809 1.00 35.39 143 GLY A O 1
ATOM 4549 N N . SER B 1 146 ? 15.476 -42.872 24.786 1.00 28.15 144 SER A N 1
ATOM 4550 C CA . SER B 1 146 ? 14.347 -41.957 24.790 1.00 29.09 144 SER A CA 1
ATOM 4551 C C . SER B 1 146 ? 14.430 -40.871 25.859 1.00 35.88 144 SER A C 1
ATOM 4552 O O . SER B 1 146 ? 13.657 -39.899 25.791 1.00 28.09 144 SER A O 1
ATOM 4555 N N . THR B 1 147 ? 15.330 -40.998 26.837 1.00 34.98 145 THR A N 1
ATOM 4556 C CA . THR B 1 147 ? 15.522 -39.912 27.785 1.00 31.77 145 THR A CA 1
ATOM 4557 C C . THR B 1 147 ? 16.171 -38.734 27.056 1.00 29.89 145 THR A C 1
ATOM 4558 O O . THR B 1 147 ? 16.673 -38.872 25.941 1.00 31.33 145 THR A O 1
ATOM 4562 N N . ILE B 1 148 ? 16.085 -37.545 27.655 1.00 28.51 146 ILE A N 1
ATOM 4563 C CA . ILE B 1 148 ? 16.370 -36.336 26.887 1.00 29.81 146 ILE A CA 1
ATOM 4564 C C . ILE B 1 148 ? 17.773 -36.372 26.266 1.00 31.40 146 ILE A C 1
ATOM 4565 O O . ILE B 1 148 ? 17.942 -36.067 25.078 1.00 35.05 146 ILE A O 1
ATOM 4570 N N . GLY B 1 149 ? 18.792 -36.786 27.020 1.00 28.38 147 GLY A N 1
ATOM 4571 C CA . GLY B 1 149 ? 20.134 -36.800 26.448 1.00 27.04 147 GLY A CA 1
ATOM 4572 C C . GLY B 1 149 ? 20.281 -37.813 25.320 1.00 32.93 147 GLY A C 1
ATOM 4573 O O . GLY B 1 149 ? 20.727 -37.479 24.218 1.00 28.30 147 GLY A O 1
ATOM 4574 N N . ALA B 1 150 ? 19.894 -39.068 25.575 1.00 33.75 148 ALA A N 1
ATOM 4575 C CA . ALA B 1 150 ? 20.009 -40.115 24.562 1.00 32.11 148 ALA A CA 1
ATOM 4576 C C . ALA B 1 150 ? 19.070 -39.869 23.383 1.00 30.24 148 ALA A C 1
ATOM 4577 O O . ALA B 1 150 ? 19.326 -40.350 22.270 1.00 26.33 148 ALA A O 1
ATOM 4579 N N . SER B 1 151 ? 17.964 -39.162 23.615 1.00 29.17 149 SER A N 1
ATOM 4580 C CA . SER B 1 151 ? 17.013 -38.904 22.545 1.00 29.25 149 SER A CA 1
ATOM 4581 C C . SER B 1 151 ? 17.488 -37.779 21.635 1.00 28.52 149 SER A C 1
ATOM 4582 O O . SER B 1 151 ? 17.228 -37.813 20.428 1.00 29.61 149 SER A O 1
ATOM 4585 N N . ASN B 1 152 ? 18.151 -36.757 22.200 1.00 29.22 150 ASN A N 1
ATOM 4586 C CA . ASN B 1 152 ? 18.794 -35.733 21.369 1.00 29.86 150 ASN A CA 1
ATOM 4587 C C . ASN B 1 152 ? 19.918 -36.324 20.536 1.00 28.87 150 ASN A C 1
ATOM 4588 O O . ASN B 1 152 ? 20.167 -35.870 19.416 1.00 30.45 150 ASN A O 1
ATOM 4593 N N . ALA B 1 153 ? 20.630 -37.311 21.075 1.00 29.11 151 ALA A N 1
ATOM 4594 C CA . ALA B 1 153 ? 21.651 -37.974 20.285 1.00 28.32 151 ALA A CA 1
ATOM 4595 C C . ALA B 1 153 ? 21.050 -38.894 19.233 1.00 30.35 151 ALA A C 1
ATOM 4596 O O . ALA B 1 153 ? 21.701 -39.156 18.220 1.00 31.27 151 ALA A O 1
ATOM 4598 N N . SER B 1 154 ? 19.820 -39.364 19.438 1.00 32.34 152 SER A N 1
ATOM 4599 C CA . SER B 1 154 ? 19.192 -40.299 18.514 1.00 26.93 152 SER A CA 1
ATOM 4600 C C . SER B 1 154 ? 18.759 -39.596 17.237 1.00 30.01 152 SER A C 1
ATOM 4601 O O . SER B 1 154 ? 18.218 -38.486 17.274 1.00 33.20 152 SER A O 1
ATOM 4604 N N . GLY B 1 155 ? 18.934 -40.289 16.108 1.00 28.64 153 GLY A N 1
ATOM 4605 C CA . GLY B 1 155 ? 18.590 -39.764 14.802 1.00 21.38 153 GLY A CA 1
ATOM 4606 C C . GLY B 1 155 ? 17.136 -39.898 14.387 1.00 26.16 153 GLY A C 1
ATOM 4607 O O . GLY B 1 155 ? 16.612 -38.988 13.733 1.00 28.94 153 GLY A O 1
ATOM 4608 N N . ASP B 1 156 ? 16.468 -41.012 14.715 1.00 27.20 154 ASP A N 1
ATOM 4609 C CA . ASP B 1 156 ? 15.154 -41.251 14.125 1.00 25.17 154 ASP A CA 1
ATOM 4610 C C . ASP B 1 156 ? 14.109 -40.326 14.755 1.00 25.59 154 ASP A C 1
ATOM 4611 O O . ASP B 1 156 ? 14.371 -39.610 15.728 1.00 27.04 154 ASP A O 1
ATOM 4616 N N . TRP B 1 157 ? 12.920 -40.311 14.144 1.00 28.58 155 TRP A N 1
ATOM 4617 C CA . TRP B 1 157 ? 11.919 -39.285 14.432 1.00 28.33 155 TRP A CA 1
ATOM 4618 C C . TRP B 1 157 ? 11.397 -39.334 15.855 1.00 27.28 155 TRP A C 1
ATOM 4619 O O . TRP B 1 157 ? 10.712 -38.395 16.271 1.00 32.67 155 TRP A O 1
ATOM 4630 N N . ARG B 1 158 ? 11.706 -40.378 16.619 1.00 28.45 156 ARG A N 1
ATOM 4631 C CA . ARG B 1 158 ? 11.307 -40.368 18.016 1.00 27.63 156 ARG A CA 1
ATOM 4632 C C . ARG B 1 158 ? 11.971 -39.232 18.771 1.00 30.10 156 ARG A C 1
ATOM 4633 O O . ARG B 1 158 ? 11.490 -38.854 19.844 1.00 32.38 156 ARG A O 1
ATOM 4641 N N . ARG B 1 159 ? 13.028 -38.637 18.200 1.00 31.84 157 ARG A N 1
ATOM 4642 C CA . ARG B 1 159 ? 13.656 -37.464 18.802 1.00 28.95 157 ARG A CA 1
ATOM 4643 C C . ARG B 1 159 ? 12.750 -36.232 18.758 1.00 28.37 157 ARG A C 1
ATOM 4644 O O . ARG B 1 159 ? 12.867 -35.358 19.619 1.00 30.33 157 ARG A O 1
ATOM 4652 N N . PHE B 1 160 ? 11.811 -36.158 17.812 1.00 29.60 158 PHE A N 1
ATOM 4653 C CA . PHE B 1 160 ? 11.044 -34.922 17.639 1.00 33.31 158 PHE A CA 1
ATOM 4654 C C . PHE B 1 160 ? 10.260 -34.576 18.898 1.00 33.05 158 PHE A C 1
ATOM 4655 O O . PHE B 1 160 ? 10.251 -33.420 19.340 1.00 32.27 158 PHE A O 1
ATOM 4663 N N . ALA B 1 161 ? 9.592 -35.570 19.490 1.00 32.36 159 ALA A N 1
ATOM 4664 C CA . ALA B 1 161 ? 8.815 -35.308 20.695 1.00 32.79 159 ALA A CA 1
ATOM 4665 C C . ALA B 1 161 ? 9.705 -34.768 21.815 1.00 32.82 159 ALA A C 1
ATOM 4666 O O . ALA B 1 161 ? 9.352 -33.777 22.471 1.00 30.85 159 ALA A O 1
ATOM 4668 N N . THR B 1 162 ? 10.886 -35.378 22.017 1.00 31.09 160 THR A N 1
ATOM 4669 C CA . THR B 1 162 ? 11.822 -34.911 23.044 1.00 31.99 160 THR A CA 1
ATOM 4670 C C . THR B 1 162 ? 12.268 -33.469 22.811 1.00 31.83 160 THR A C 1
ATOM 4671 O O . THR B 1 162 ? 12.568 -32.754 23.776 1.00 30.50 160 THR A O 1
ATOM 4675 N N . GLU B 1 163 ? 12.314 -33.025 21.551 1.00 28.69 161 GLU A N 1
ATOM 4676 C CA . GLU B 1 163 ? 12.757 -31.680 21.216 1.00 29.90 161 GLU A CA 1
ATOM 4677 C C . GLU B 1 163 ? 11.714 -30.608 21.541 1.00 34.52 161 GLU A C 1
ATOM 4678 O O . GLU B 1 163 ? 11.974 -29.418 21.316 1.00 33.49 161 GLU A O 1
ATOM 4684 N N . LEU B 1 164 ? 10.540 -30.995 22.038 1.00 31.95 162 LEU A N 1
ATOM 4685 C CA . LEU B 1 164 ? 9.603 -30.018 22.568 1.00 27.52 162 LEU A CA 1
ATOM 4686 C C . LEU B 1 164 ? 10.271 -29.221 23.679 1.00 34.94 162 LEU A C 1
ATOM 4687 O O . LEU B 1 164 ? 10.895 -29.783 24.584 1.00 34.11 162 LEU A O 1
ATOM 4692 N N . GLY B 1 165 ? 10.158 -27.902 23.600 1.00 36.09 163 GLY A N 1
ATOM 4693 C CA . GLY B 1 165 ? 10.935 -27.033 24.452 1.00 38.83 163 GLY A CA 1
ATOM 4694 C C . GLY B 1 165 ? 12.277 -26.635 23.875 1.00 42.59 163 GLY A C 1
ATOM 4695 O O . GLY B 1 165 ? 12.902 -25.699 24.396 1.00 45.45 163 GLY A O 1
ATOM 4696 N N . GLY B 1 166 ? 12.720 -27.287 22.793 1.00 37.69 164 GLY A N 1
ATOM 4697 C CA . GLY B 1 166 ? 13.995 -26.982 22.169 1.00 35.21 164 GLY A CA 1
ATOM 4698 C C . GLY B 1 166 ? 14.950 -28.158 22.143 1.00 34.94 164 GLY A C 1
ATOM 4699 O O . GLY B 1 166 ? 14.868 -29.052 22.993 1.00 40.19 164 GLY A O 1
ATOM 4700 N N . SER B 1 167 ? 15.852 -28.184 21.167 1.00 36.21 165 SER A N 1
ATOM 4701 C CA . SER B 1 167 ? 16.878 -29.216 21.145 1.00 33.11 165 SER A CA 1
ATOM 4702 C C . SER B 1 167 ? 17.923 -28.907 22.214 1.00 37.69 165 SER A C 1
ATOM 4703 O O . SER B 1 167 ? 18.197 -27.742 22.520 1.00 33.60 165 SER A O 1
ATOM 4706 N N . ALA B 1 168 ? 18.450 -29.958 22.840 1.00 38.51 166 ALA A N 1
ATOM 4707 C CA . ALA B 1 168 ? 19.490 -29.770 23.839 1.00 34.53 166 ALA A CA 1
ATOM 4708 C C . ALA B 1 168 ? 20.783 -29.344 23.151 1.00 33.20 166 ALA A C 1
ATOM 4709 O O . ALA B 1 168 ? 21.054 -29.774 22.023 1.00 33.52 166 ALA A O 1
ATOM 4711 N N . PRO B 1 169 ? 21.572 -28.467 23.767 1.00 33.96 167 PRO A N 1
ATOM 4712 C CA . PRO B 1 169 ? 22.767 -27.964 23.082 1.00 34.76 167 PRO A CA 1
ATOM 4713 C C . PRO B 1 169 ? 23.842 -29.041 22.942 1.00 31.44 167 PRO A C 1
ATOM 4714 O O . PRO B 1 169 ? 23.949 -29.970 23.750 1.00 29.00 167 PRO A O 1
ATOM 4718 N N . GLY B 1 170 ? 24.651 -28.895 21.896 1.00 31.01 168 GLY A N 1
ATOM 4719 C CA . GLY B 1 170 ? 25.820 -29.727 21.710 1.00 29.18 168 GLY A CA 1
ATOM 4720 C C . GLY B 1 170 ? 25.601 -31.044 20.996 1.00 27.89 168 GLY A C 1
ATOM 4721 O O . GLY B 1 170 ? 26.497 -31.893 21.020 1.00 28.41 168 GLY A O 1
ATOM 4722 N N . PHE B 1 171 ? 24.468 -31.237 20.335 1.00 24.03 169 PHE A N 1
ATOM 4723 C CA . PHE B 1 171 ? 24.183 -32.486 19.634 1.00 29.13 169 PHE A CA 1
ATOM 4724 C C . PHE B 1 171 ? 24.086 -32.202 18.140 1.00 26.19 169 PHE A C 1
ATOM 4725 O O . PHE B 1 171 ? 23.092 -31.624 17.688 1.00 28.82 169 PHE A O 1
ATOM 4733 N N . VAL B 1 172 ? 25.131 -32.554 17.388 1.00 18.08 170 VAL A N 1
ATOM 4734 C CA . VAL B 1 172 ? 25.174 -32.342 15.943 1.00 25.20 170 VAL A CA 1
ATOM 4735 C C . VAL B 1 172 ? 24.993 -33.692 15.258 1.00 23.87 170 VAL A C 1
ATOM 4736 O O . VAL B 1 172 ? 25.681 -34.663 15.598 1.00 24.38 170 VAL A O 1
ATOM 4740 N N . HIS B 1 173 ? 24.098 -33.750 14.279 1.00 20.91 171 HIS A N 1
ATOM 4741 C CA . HIS B 1 173 ? 23.781 -34.995 13.595 1.00 22.68 171 HIS A CA 1
ATOM 4742 C C . HIS B 1 173 ? 24.394 -35.022 12.203 1.00 21.84 171 HIS A C 1
ATOM 4743 O O . HIS B 1 173 ? 24.368 -34.023 11.483 1.00 21.86 171 HIS A O 1
ATOM 4750 N N . PHE B 1 174 ? 24.975 -36.159 11.839 1.00 24.43 172 PHE A N 1
ATOM 4751 C CA . PHE B 1 174 ? 25.483 -36.362 10.489 1.00 24.77 172 PHE A CA 1
ATOM 4752 C C . PHE B 1 174 ? 24.802 -37.565 9.859 1.00 24.01 172 PHE A C 1
ATOM 4753 O O . PHE B 1 174 ? 24.411 -38.516 10.543 1.00 22.10 172 PHE A O 1
ATOM 4761 N N . MET B 1 175 ? 24.629 -37.484 8.549 1.00 23.47 173 MET A N 1
ATOM 4762 C CA . MET B 1 175 ? 23.964 -38.532 7.789 1.00 23.00 173 MET A CA 1
ATOM 4763 C C . MET B 1 175 ? 24.943 -39.674 7.499 1.00 22.29 173 MET A C 1
ATOM 4764 O O . MET B 1 175 ? 25.995 -39.460 6.886 1.00 22.37 173 MET A O 1
ATOM 4769 N N . ASN B 1 176 ? 24.581 -40.912 7.932 1.00 23.14 174 ASN A N 1
ATOM 4770 C CA . ASN B 1 176 ? 25.347 -42.121 7.668 1.00 23.47 174 ASN A CA 1
ATOM 4771 C C . ASN B 1 176 ? 24.743 -42.864 6.489 1.00 24.27 174 ASN A C 1
ATOM 4772 O O . ASN B 1 176 ? 23.559 -42.705 6.180 1.00 28.10 174 ASN A O 1
ATOM 4777 N N . PRO B 1 177 ? 25.533 -43.659 5.787 1.00 23.05 175 PRO A N 1
ATOM 4778 C CA . PRO B 1 177 ? 25.043 -44.257 4.543 1.00 21.74 175 PRO A CA 1
ATOM 4779 C C . PRO B 1 177 ? 24.134 -45.454 4.782 1.00 28.09 175 PRO A C 1
ATOM 4780 O O . PRO B 1 177 ? 24.389 -46.300 5.644 1.00 25.48 175 PRO A O 1
ATOM 4784 N N . ASN B 1 178 ? 23.041 -45.499 4.020 1.00 30.97 176 ASN A N 1
ATOM 4785 C CA . ASN B 1 178 ? 22.226 -46.704 3.831 1.00 26.82 176 ASN A CA 1
ATOM 4786 C C . ASN B 1 178 ? 22.332 -47.109 2.353 1.00 30.44 176 ASN A C 1
ATOM 4787 O O . ASN B 1 178 ? 21.565 -46.634 1.507 1.00 28.17 176 ASN A O 1
ATOM 4792 N N . MET B 1 179 ? 23.275 -48.005 2.052 1.00 29.90 177 MET A N 1
ATOM 4793 C CA . MET B 1 179 ? 23.708 -48.219 0.674 1.00 27.19 177 MET A CA 1
ATOM 4794 C C . MET B 1 179 ? 22.531 -48.410 -0.279 1.00 28.36 177 MET A C 1
ATOM 4795 O O . MET B 1 179 ? 22.385 -47.666 -1.258 1.00 24.12 177 MET A O 1
ATOM 4800 N N . TYR B 1 180 ? 21.657 -49.381 0.016 1.00 29.05 178 TYR A N 1
ATOM 4801 C CA . TYR B 1 180 ? 20.544 -49.678 -0.884 1.00 24.64 178 TYR A CA 1
ATOM 4802 C C . TYR B 1 180 ? 19.624 -48.469 -1.063 1.00 25.11 178 TYR A C 1
ATOM 4803 O O . TYR B 1 180 ? 19.290 -48.090 -2.191 1.00 22.44 178 TYR A O 1
ATOM 4812 N N . GLU B 1 181 ? 19.179 -47.868 0.044 1.00 28.68 179 GLU A N 1
ATOM 4813 C CA . GLU B 1 181 ? 18.226 -46.767 -0.033 1.00 24.35 179 GLU A CA 1
ATOM 4814 C C . GLU B 1 181 ? 18.837 -45.532 -0.676 1.00 28.18 179 GLU A C 1
ATOM 4815 O O . GLU B 1 181 ? 18.101 -44.682 -1.187 1.00 26.12 179 GLU A O 1
ATOM 4821 N N . ASP B 1 182 ? 20.163 -45.433 -0.685 1.00 27.64 180 ASP A N 1
ATOM 4822 C CA . ASP B 1 182 ? 20.867 -44.297 -1.248 1.00 26.64 180 ASP A CA 1
ATOM 4823 C C . ASP B 1 182 ? 21.211 -44.495 -2.721 1.00 29.85 180 ASP A C 1
ATOM 4824 O O . ASP B 1 182 ? 21.763 -43.577 -3.339 1.00 32.21 180 ASP A O 1
ATOM 4829 N N . GLY B 1 183 ? 20.886 -45.660 -3.289 1.00 29.89 181 GLY A N 1
ATOM 4830 C CA . GLY B 1 183 ? 21.046 -45.938 -4.705 1.00 27.69 181 GLY A CA 1
ATOM 4831 C C . GLY B 1 183 ? 22.215 -46.818 -5.115 1.00 31.30 181 GLY A C 1
ATOM 4832 O O . GLY B 1 183 ? 22.433 -46.995 -6.323 1.00 28.35 181 GLY A O 1
ATOM 4833 N N . TYR B 1 184 ? 22.968 -47.377 -4.163 1.00 29.79 182 TYR A N 1
ATOM 4834 C CA . TYR B 1 184 ? 24.156 -48.179 -4.447 1.00 30.55 182 TYR A CA 1
ATOM 4835 C C . TYR B 1 184 ? 23.891 -49.656 -4.168 1.00 31.98 182 TYR A C 1
ATOM 4836 O O . TYR B 1 184 ? 22.780 -50.057 -3.813 1.00 30.61 182 TYR A O 1
ATOM 4845 N N . THR B 1 185 ? 24.942 -50.472 -4.307 1.00 37.85 183 THR A N 1
ATOM 4846 C CA . THR B 1 185 ? 24.825 -51.932 -4.222 1.00 35.82 183 THR A CA 1
ATOM 4847 C C . THR B 1 185 ? 25.960 -52.461 -3.363 1.00 33.84 183 THR A C 1
ATOM 4848 O O . THR B 1 185 ? 27.119 -52.420 -3.786 1.00 34.63 183 THR A O 1
ATOM 4852 N N . ARG B 1 186 ? 25.631 -52.985 -2.178 1.00 37.79 184 ARG A N 1
ATOM 4853 C CA . ARG B 1 186 ? 26.671 -53.480 -1.290 1.00 34.25 184 ARG A CA 1
ATOM 4854 C C . ARG B 1 186 ? 27.516 -54.501 -2.030 1.00 35.70 184 ARG A C 1
ATOM 4855 O O . ARG B 1 186 ? 27.005 -55.314 -2.806 1.00 36.37 184 ARG A O 1
ATOM 4863 N N . GLY B 1 187 ? 28.816 -54.448 -1.777 1.00 39.80 185 GLY A N 1
ATOM 4864 C CA . GLY B 1 187 ? 29.771 -55.281 -2.467 1.00 39.04 185 GLY A CA 1
ATOM 4865 C C . GLY B 1 187 ? 30.496 -54.430 -3.482 1.00 42.36 185 GLY A C 1
ATOM 4866 O O . GLY B 1 187 ? 31.702 -54.195 -3.367 1.00 47.87 185 GLY A O 1
ATOM 4867 N N . VAL B 1 188 ? 29.749 -53.881 -4.433 1.00 36.70 186 VAL A N 1
ATOM 4868 C CA . VAL B 1 188 ? 30.386 -53.238 -5.575 1.00 42.46 186 VAL A CA 1
ATOM 4869 C C . VAL B 1 188 ? 30.783 -51.806 -5.260 1.00 41.00 186 VAL A C 1
ATOM 4870 O O . VAL B 1 188 ? 31.836 -51.328 -5.700 1.00 45.66 186 VAL A O 1
ATOM 4874 N N . ASP B 1 189 ? 30.014 -51.123 -4.424 1.00 39.62 187 ASP A N 1
ATOM 4875 C CA . ASP B 1 189 ? 30.121 -49.676 -4.320 1.00 34.34 187 ASP A CA 1
ATOM 4876 C C . ASP B 1 189 ? 30.695 -49.260 -2.985 1.00 36.63 187 ASP A C 1
ATOM 4877 O O . ASP B 1 189 ? 30.747 -48.057 -2.696 1.00 39.45 187 ASP A O 1
ATOM 4882 N N . ASP B 1 190 ? 31.168 -50.226 -2.185 1.00 32.54 188 ASP A N 1
ATOM 4883 C CA . ASP B 1 190 ? 31.517 -49.950 -0.795 1.00 31.97 188 ASP A CA 1
ATOM 4884 C C . ASP B 1 190 ? 32.609 -48.897 -0.706 1.00 34.02 188 ASP A C 1
ATOM 4885 O O . ASP B 1 190 ? 32.568 -48.019 0.165 1.00 33.65 188 ASP A O 1
ATOM 4890 N N . ALA B 1 191 ? 33.600 -48.967 -1.592 1.00 31.13 189 ALA A N 1
ATOM 4891 C CA . ALA B 1 191 ? 34.695 -48.019 -1.478 1.00 29.99 189 ALA A CA 1
ATOM 4892 C C . ALA B 1 191 ? 34.251 -46.628 -1.874 1.00 32.71 189 ALA A C 1
ATOM 4893 O O . ALA B 1 191 ? 34.716 -45.647 -1.288 1.00 34.79 189 ALA A O 1
ATOM 4895 N N . THR B 1 192 ? 33.318 -46.522 -2.823 1.00 34.38 190 THR A N 1
ATOM 4896 C CA . THR B 1 192 ? 32.834 -45.208 -3.231 1.00 32.57 190 THR A CA 1
ATOM 4897 C C . THR B 1 192 ? 31.995 -44.569 -2.133 1.00 32.01 190 THR A C 1
ATOM 4898 O O . THR B 1 192 ? 32.190 -43.392 -1.791 1.00 27.99 190 THR A O 1
ATOM 4902 N N . VAL B 1 193 ? 31.028 -45.318 -1.592 1.00 30.43 191 VAL A N 1
ATOM 4903 C CA . VAL B 1 193 ? 30.216 -44.777 -0.504 1.00 28.26 191 VAL A CA 1
ATOM 4904 C C . VAL B 1 193 ? 31.095 -44.425 0.687 1.00 24.13 191 VAL A C 1
ATOM 4905 O O . VAL B 1 193 ? 30.948 -43.361 1.300 1.00 26.37 191 VAL A O 1
ATOM 4909 N N . THR B 1 194 ? 32.048 -45.289 1.009 1.00 23.52 192 THR A N 1
ATOM 4910 C CA . THR B 1 194 ? 32.905 -45.033 2.157 1.00 25.59 192 THR A CA 1
ATOM 4911 C C . THR B 1 194 ? 33.726 -43.760 1.977 1.00 23.42 192 THR A C 1
ATOM 4912 O O . THR B 1 194 ? 33.839 -42.949 2.909 1.00 25.04 192 THR A O 1
ATOM 4916 N N . ALA B 1 195 ? 34.308 -43.563 0.795 1.00 22.93 193 ALA A N 1
ATOM 4917 C CA . ALA B 1 195 ? 35.089 -42.351 0.568 1.00 26.64 193 ALA A CA 1
ATOM 4918 C C . ALA B 1 195 ? 34.211 -41.107 0.671 1.00 24.64 193 ALA A C 1
ATOM 4919 O O . ALA B 1 195 ? 34.580 -40.119 1.321 1.00 21.15 193 ALA A O 1
ATOM 4921 N N . ASP B 1 196 ? 33.016 -41.165 0.086 1.00 20.96 194 ASP A N 1
ATOM 4922 C CA . ASP B 1 196 ? 32.116 -40.023 0.101 1.00 16.28 194 ASP A CA 1
ATOM 4923 C C . ASP B 1 196 ? 31.656 -39.681 1.521 1.00 21.88 194 ASP A C 1
ATOM 4924 O O . ASP B 1 196 ? 31.801 -38.536 1.971 1.00 24.84 194 ASP A O 1
ATOM 4929 N N . TYR B 1 197 ? 31.130 -40.665 2.262 1.00 23.06 195 TYR A N 1
ATOM 4930 C CA . TYR B 1 197 ? 30.520 -40.351 3.558 1.00 26.12 195 TYR A CA 1
ATOM 4931 C C . TYR B 1 197 ? 31.566 -40.034 4.622 1.00 24.37 195 TYR A C 1
ATOM 4932 O O . TYR B 1 197 ? 31.314 -39.201 5.501 1.00 21.87 195 TYR A O 1
ATOM 4941 N N . LEU B 1 198 ? 32.744 -40.659 4.547 1.00 23.59 196 LEU A N 1
ATOM 4942 C CA . LEU B 1 198 ? 33.847 -40.243 5.409 1.00 22.02 196 LEU A CA 1
ATOM 4943 C C . LEU B 1 198 ? 34.241 -38.796 5.139 1.00 24.00 196 LEU A C 1
ATOM 4944 O O . LEU B 1 198 ? 34.559 -38.046 6.067 1.00 23.67 196 LEU A O 1
ATOM 4949 N N . HIS B 1 199 ? 34.200 -38.376 3.870 1.00 27.56 197 HIS A N 1
ATOM 4950 C CA . HIS B 1 199 ? 34.581 -37.006 3.547 1.00 24.85 197 HIS A CA 1
ATOM 4951 C C . HIS B 1 199 ? 33.530 -36.012 4.024 1.00 24.87 197 HIS A C 1
ATOM 4952 O O . HIS B 1 199 ? 33.874 -34.951 4.564 1.00 26.23 197 HIS A O 1
ATOM 4959 N N . ARG B 1 200 ? 32.245 -36.341 3.850 1.00 23.05 198 ARG A N 1
ATOM 4960 C CA . ARG B 1 200 ? 31.194 -35.521 4.443 1.00 23.99 198 ARG A CA 1
ATOM 4961 C C . ARG B 1 200 ? 31.408 -35.335 5.942 1.00 25.55 198 ARG A C 1
ATOM 4962 O O . ARG B 1 200 ? 31.239 -34.230 6.473 1.00 23.78 198 ARG A O 1
ATOM 4970 N N . LEU B 1 201 ? 31.760 -36.410 6.648 1.00 24.26 199 LEU A N 1
ATOM 4971 C CA . LEU B 1 201 ? 31.931 -36.299 8.095 1.00 23.29 199 LEU A CA 1
ATOM 4972 C C . LEU B 1 201 ? 33.171 -35.480 8.430 1.00 23.77 199 LEU A C 1
ATOM 4973 O O . LEU B 1 201 ? 33.136 -34.604 9.302 1.00 22.47 199 LEU A O 1
ATOM 4978 N N . ASP B 1 202 ? 34.287 -35.766 7.760 1.00 25.86 200 ASP A N 1
ATOM 4979 C CA . ASP B 1 202 ? 35.477 -34.950 7.953 1.00 23.84 200 ASP A CA 1
ATOM 4980 C C . ASP B 1 202 ? 35.145 -33.487 7.710 1.00 26.73 200 ASP A C 1
ATOM 4981 O O . ASP B 1 202 ? 35.523 -32.611 8.499 1.00 25.25 200 ASP A O 1
ATOM 4986 N N . GLU B 1 203 ? 34.418 -33.204 6.620 1.00 26.38 201 GLU A N 1
ATOM 4987 C CA . GLU B 1 203 ? 34.088 -31.817 6.306 1.00 26.99 201 GLU A CA 1
ATOM 4988 C C . GLU B 1 203 ? 33.171 -31.210 7.366 1.00 26.50 201 GLU A C 1
ATOM 4989 O O . GLU B 1 203 ? 33.373 -30.062 7.782 1.00 25.94 201 GLU A O 1
ATOM 4995 N N . GLN B 1 204 ? 32.169 -31.966 7.832 1.00 23.39 202 GLN A N 1
ATOM 4996 C CA . GLN B 1 204 ? 31.288 -31.439 8.872 1.00 22.71 202 GLN A CA 1
ATOM 4997 C C . GLN B 1 204 ? 32.031 -31.232 10.181 1.00 24.65 202 GLN A C 1
ATOM 4998 O O . GLN B 1 204 ? 31.803 -30.235 10.885 1.00 24.09 202 GLN A O 1
ATOM 5004 N N . LEU B 1 205 ? 32.923 -32.157 10.526 1.00 21.35 203 LEU A N 1
ATOM 5005 C CA . LEU B 1 205 ? 33.749 -31.961 11.709 1.00 22.29 203 LEU A CA 1
ATOM 5006 C C . LEU B 1 205 ? 34.502 -30.636 11.646 1.00 23.19 203 LEU A C 1
ATOM 5007 O O . LEU B 1 205 ? 34.525 -29.870 12.620 1.00 21.97 203 LEU A O 1
ATOM 5012 N N . GLN B 1 206 ? 35.114 -30.342 10.492 1.00 29.71 204 GLN A N 1
ATOM 5013 C CA . GLN B 1 206 ? 35.897 -29.113 10.348 1.00 23.88 204 GLN A CA 1
ATOM 5014 C C . GLN B 1 206 ? 35.031 -27.870 10.507 1.00 22.88 204 GLN A C 1
ATOM 5015 O O . GLN B 1 206 ? 35.482 -26.862 11.061 1.00 23.11 204 GLN A O 1
ATOM 5021 N N . TYR B 1 207 ? 33.794 -27.908 10.000 1.00 25.89 205 TYR A N 1
ATOM 5022 C CA . TYR B 1 207 ? 32.887 -26.770 10.097 1.00 23.76 205 TYR A CA 1
ATOM 5023 C C . TYR B 1 207 ? 32.204 -26.658 11.457 1.00 27.24 205 TYR A C 1
ATOM 5024 O O . TYR B 1 207 ? 31.561 -25.637 11.726 1.00 28.47 205 TYR A O 1
ATOM 5033 N N . GLU B 1 208 ? 32.325 -27.666 12.318 1.00 25.74 206 GLU A N 1
ATOM 5034 C CA . GLU B 1 208 ? 31.860 -27.536 13.686 1.00 22.58 206 GLU A CA 1
ATOM 5035 C C . GLU B 1 208 ? 32.994 -27.261 14.661 1.00 27.06 206 GLU A C 1
ATOM 5036 O O . GLU B 1 208 ? 32.722 -26.901 15.820 1.00 26.35 206 GLU A O 1
ATOM 5042 N N . GLY B 1 209 ? 34.251 -27.350 14.200 1.00 25.66 207 GLY A N 1
ATOM 5043 C CA . GLY B 1 209 ? 35.418 -27.190 15.047 1.00 26.42 207 GLY A CA 1
ATOM 5044 C C . GLY B 1 209 ? 35.789 -28.474 15.766 1.00 28.85 207 GLY A C 1
ATOM 5045 O O . GLY B 1 209 ? 35.256 -28.804 16.835 1.00 24.04 207 GLY A O 1
ATOM 5046 N N . PRO B 1 210 ? 36.721 -29.227 15.188 1.00 27.02 208 PRO A N 1
ATOM 5047 C CA . PRO B 1 210 ? 37.010 -30.553 15.747 1.00 23.85 208 PRO A CA 1
ATOM 5048 C C . PRO B 1 210 ? 37.468 -30.494 17.188 1.00 28.03 208 PRO A C 1
ATOM 5049 O O . PRO B 1 210 ? 37.195 -31.427 17.957 1.00 32.04 208 PRO A O 1
ATOM 5053 N N . ASP B 1 211 ? 38.110 -29.401 17.596 1.00 30.90 209 ASP A N 1
ATOM 5054 C CA . ASP B 1 211 ? 38.519 -29.247 18.989 1.00 32.26 209 ASP A CA 1
ATOM 5055 C C . ASP B 1 211 ? 37.342 -29.119 19.940 1.00 27.45 209 ASP A C 1
ATOM 5056 O O . ASP B 1 211 ? 37.536 -29.252 21.153 1.00 29.77 209 ASP A O 1
ATOM 5061 N N . SER B 1 212 ? 36.138 -28.889 19.425 1.00 23.29 210 SER A N 1
ATOM 5062 C CA . SER B 1 212 ? 34.954 -28.758 20.258 1.00 25.15 210 SER A CA 1
ATOM 5063 C C . SER B 1 212 ? 34.084 -30.011 20.274 1.00 24.25 210 SER A C 1
ATOM 5064 O O . SER B 1 212 ? 33.025 -29.991 20.908 1.00 22.41 210 SER A O 1
ATOM 5067 N N . VAL B 1 213 ? 34.510 -31.092 19.614 1.00 25.24 211 VAL A N 1
ATOM 5068 C CA . VAL B 1 213 ? 33.744 -32.338 19.513 1.00 29.13 211 VAL A CA 1
ATOM 5069 C C . VAL B 1 213 ? 34.313 -33.359 20.494 1.00 24.22 211 VAL A C 1
ATOM 5070 O O . VAL B 1 213 ? 35.431 -33.853 20.307 1.00 25.71 211 VAL A O 1
ATOM 5074 N N . ALA B 1 214 ? 33.535 -33.684 21.529 1.00 22.15 212 ALA A N 1
ATOM 5075 C CA . ALA B 1 214 ? 33.965 -34.621 22.569 1.00 19.62 212 ALA A CA 1
ATOM 5076 C C . ALA B 1 214 ? 33.900 -36.072 22.106 1.00 23.33 212 ALA A C 1
ATOM 5077 O O . ALA B 1 214 ? 34.752 -36.883 22.488 1.00 25.50 212 ALA A O 1
ATOM 5079 N N . ALA B 1 215 ? 32.911 -36.423 21.286 1.00 19.51 213 ALA A N 1
ATOM 5080 C CA . ALA B 1 215 ? 32.713 -37.817 20.928 1.00 21.20 213 ALA A CA 1
ATOM 5081 C C . ALA B 1 215 ? 31.924 -37.919 19.634 1.00 21.37 213 ALA A C 1
ATOM 5082 O O . ALA B 1 215 ? 31.079 -37.075 19.329 1.00 19.57 213 ALA A O 1
ATOM 5084 N N . ILE B 1 216 ? 32.222 -38.969 18.881 1.00 18.74 214 ILE A N 1
ATOM 5085 C CA . ILE B 1 216 ? 31.352 -39.455 17.826 1.00 17.67 214 ILE A CA 1
ATOM 5086 C C . ILE B 1 216 ? 30.677 -40.700 18.377 1.00 20.71 214 ILE A C 1
ATOM 5087 O O . ILE B 1 216 ? 31.356 -41.626 18.834 1.00 22.89 214 ILE A O 1
ATOM 5092 N N . LEU B 1 217 ? 29.347 -40.718 18.366 1.00 19.42 215 LEU A N 1
ATOM 5093 C CA . LEU B 1 217 ? 28.551 -41.800 18.941 1.00 19.11 215 LEU A CA 1
ATOM 5094 C C . LEU B 1 217 ? 27.825 -42.534 17.815 1.00 23.35 215 LEU A C 1
ATOM 5095 O O . LEU B 1 217 ? 27.066 -41.917 17.057 1.00 21.13 215 LEU A O 1
ATOM 5100 N N . MET B 1 218 ? 28.043 -43.848 17.713 1.00 20.76 216 MET A N 1
ATOM 5101 C CA . MET B 1 218 ? 27.485 -44.624 16.617 1.00 19.65 216 MET A CA 1
ATOM 5102 C C . MET B 1 218 ? 27.003 -45.974 17.104 1.00 23.79 216 MET A C 1
ATOM 5103 O O . MET B 1 218 ? 27.683 -46.632 17.900 1.00 25.44 216 MET A O 1
ATOM 5108 N N . GLU B 1 219 ? 25.827 -46.386 16.631 1.00 22.63 217 GLU A N 1
ATOM 5109 C CA . GLU B 1 219 ? 25.485 -47.800 16.701 1.00 23.94 217 GLU A CA 1
ATOM 5110 C C . GLU B 1 219 ? 26.560 -48.579 15.945 1.00 24.04 217 GLU A C 1
ATOM 5111 O O . GLU B 1 219 ? 26.959 -48.184 14.843 1.00 30.93 217 GLU A O 1
ATOM 5117 N N . SER B 1 220 ? 27.085 -49.644 16.559 1.00 25.26 218 SER A N 1
ATOM 5118 C CA . SER B 1 220 ? 28.102 -50.450 15.882 1.00 28.51 218 SER A CA 1
ATOM 5119 C C . SER B 1 220 ? 27.611 -50.898 14.513 1.00 27.02 218 SER A C 1
ATOM 5120 O O . SER B 1 220 ? 28.318 -50.780 13.509 1.00 29.02 218 SER A O 1
ATOM 5123 N N . ILE B 1 221 ? 26.403 -51.441 14.472 1.00 28.06 219 ILE A N 1
ATOM 5124 C CA . ILE B 1 221 ? 25.627 -51.630 13.259 1.00 26.77 219 ILE A CA 1
ATOM 5125 C C . ILE B 1 221 ? 24.237 -51.111 13.591 1.00 24.52 219 ILE A C 1
ATOM 5126 O O . ILE B 1 221 ? 23.622 -51.583 14.554 1.00 27.95 219 ILE A O 1
ATOM 5131 N N . VAL B 1 222 ? 23.752 -50.132 12.824 1.00 25.02 220 VAL A N 1
ATOM 5132 C CA . VAL B 1 222 ? 22.443 -49.530 13.084 1.00 24.57 220 VAL A CA 1
ATOM 5133 C C . VAL B 1 222 ? 21.400 -50.647 13.149 1.00 22.92 220 VAL A C 1
ATOM 5134 O O . VAL B 1 222 ? 21.220 -51.412 12.193 1.00 22.70 220 VAL A O 1
ATOM 5138 N N . GLY B 1 223 ? 20.724 -50.762 14.291 1.00 20.44 221 GLY A N 1
ATOM 5139 C CA . GLY B 1 223 ? 19.922 -51.938 14.561 1.00 20.87 221 GLY A CA 1
ATOM 5140 C C . GLY B 1 223 ? 18.438 -51.763 14.313 1.00 23.90 221 GLY A C 1
ATOM 5141 O O . GLY B 1 223 ? 17.911 -52.179 13.269 1.00 23.64 221 GLY A O 1
ATOM 5142 N N . ALA B 1 224 ? 17.750 -51.153 15.284 1.00 28.47 222 ALA A N 1
ATOM 5143 C CA . ALA B 1 224 ? 16.300 -51.045 15.203 1.00 23.59 222 ALA A CA 1
ATOM 5144 C C . ALA B 1 224 ? 15.865 -50.404 13.893 1.00 23.15 222 ALA A C 1
ATOM 5145 O O . ALA B 1 224 ? 14.796 -50.737 13.366 1.00 24.60 222 ALA A O 1
ATOM 5147 N N . ASN B 1 225 ? 16.684 -49.503 13.341 1.00 18.44 223 ASN A N 1
ATOM 5148 C CA . ASN B 1 225 ? 16.343 -48.806 12.108 1.00 22.00 223 ASN A CA 1
ATOM 5149 C C . ASN B 1 225 ? 16.723 -49.581 10.840 1.00 26.12 223 ASN A C 1
ATOM 5150 O O . ASN B 1 225 ? 16.683 -49.004 9.748 1.00 27.17 223 ASN A O 1
ATOM 5155 N N . GLY B 1 226 ? 17.063 -50.872 10.953 1.00 25.30 224 GLY A N 1
ATOM 5156 C CA . GLY B 1 226 ? 17.108 -51.750 9.796 1.00 22.00 224 GLY A CA 1
ATOM 5157 C C . GLY B 1 226 ? 18.348 -52.610 9.611 1.00 23.01 224 GLY A C 1
ATOM 5158 O O . GLY B 1 226 ? 18.579 -53.103 8.506 1.00 21.44 224 GLY A O 1
ATOM 5159 N N . VAL B 1 227 ? 19.139 -52.838 10.658 1.00 21.91 225 VAL A N 1
ATOM 5160 C CA . VAL B 1 227 ? 20.376 -53.598 10.484 1.00 21.60 225 VAL A CA 1
ATOM 5161 C C . VAL B 1 227 ? 21.120 -53.036 9.282 1.00 22.31 225 VAL A C 1
ATOM 5162 O O . VAL B 1 227 ? 21.316 -53.739 8.286 1.00 23.26 225 VAL A O 1
ATOM 5166 N N . ILE B 1 228 ? 21.514 -51.765 9.335 1.00 23.13 226 ILE A N 1
ATOM 5167 C CA . ILE B 1 228 ? 22.094 -51.102 8.163 1.00 24.18 226 ILE A CA 1
ATOM 5168 C C . ILE B 1 228 ? 23.602 -51.361 8.158 1.00 29.45 226 ILE A C 1
ATOM 5169 O O . ILE B 1 228 ? 24.404 -50.522 8.568 1.00 31.37 226 ILE A O 1
ATOM 5174 N N . LEU B 1 229 ? 23.997 -52.500 7.598 1.00 26.58 227 LEU A N 1
ATOM 5175 C CA . LEU B 1 229 ? 25.412 -52.822 7.493 1.00 29.34 227 LEU A CA 1
ATOM 5176 C C . LEU B 1 229 ? 26.166 -51.680 6.799 1.00 31.09 227 LEU A C 1
ATOM 5177 O O . LEU B 1 229 ? 25.816 -51.308 5.667 1.00 28.69 227 LEU A O 1
ATOM 5182 N N . PRO B 1 230 ? 27.226 -51.161 7.413 1.00 26.02 228 PRO A N 1
ATOM 5183 C CA . PRO B 1 230 ? 27.980 -50.050 6.814 1.00 26.99 228 PRO A CA 1
ATOM 5184 C C . PRO B 1 230 ? 28.819 -50.526 5.645 1.00 26.42 228 PRO A C 1
ATOM 5185 O O . PRO B 1 230 ? 29.177 -51.709 5.566 1.00 29.46 228 PRO A O 1
ATOM 5189 N N . PRO B 1 231 ? 29.151 -49.644 4.709 1.00 28.97 229 PRO A N 1
ATOM 5190 C CA . PRO B 1 231 ? 30.125 -50.009 3.671 1.00 26.02 229 PRO A CA 1
ATOM 5191 C C . PRO B 1 231 ? 31.498 -50.296 4.268 1.00 25.02 229 PRO A C 1
ATOM 5192 O O . PRO B 1 231 ? 31.895 -49.715 5.282 1.00 30.70 229 PRO A O 1
ATOM 5196 N N . GLU B 1 232 ? 32.232 -51.193 3.617 1.00 21.79 230 GLU A N 1
ATOM 5197 C CA . GLU B 1 232 ? 33.577 -51.552 4.052 1.00 23.73 230 GLU A CA 1
ATOM 5198 C C . GLU B 1 232 ? 34.432 -50.317 4.304 1.00 26.04 230 GLU A C 1
ATOM 5199 O O . GLU B 1 232 ? 34.488 -49.412 3.475 1.00 25.42 230 GLU A O 1
ATOM 5205 N N . GLY B 1 233 ? 35.135 -50.304 5.435 1.00 26.25 231 GLY A N 1
ATOM 5206 C CA . GLY B 1 233 ? 36.075 -49.253 5.739 1.00 20.90 231 GLY A CA 1
ATOM 5207 C C . GLY B 1 233 ? 35.472 -48.030 6.379 1.00 28.81 231 GLY A C 1
ATOM 5208 O O . GLY B 1 233 ? 36.224 -47.161 6.857 1.00 26.61 231 GLY A O 1
ATOM 5209 N N . TYR B 1 234 ? 34.139 -47.928 6.397 1.00 25.81 232 TYR A N 1
ATOM 5210 C CA . TYR B 1 234 ? 33.492 -46.745 6.950 1.00 26.97 232 TYR A CA 1
ATOM 5211 C C . TYR B 1 234 ? 33.788 -46.602 8.441 1.00 25.94 232 TYR A C 1
ATOM 5212 O O . TYR B 1 234 ? 34.270 -45.559 8.898 1.00 25.31 232 TYR A O 1
ATOM 5221 N N . MET B 1 235 ? 33.533 -47.659 9.210 1.00 25.27 233 MET A N 1
ATOM 5222 C CA . MET B 1 235 ? 33.776 -47.606 10.644 1.00 23.44 233 MET A CA 1
ATOM 5223 C C . MET B 1 235 ? 35.249 -47.359 10.946 1.00 23.72 233 MET A C 1
ATOM 5224 O O . MET B 1 235 ? 35.591 -46.621 11.875 1.00 24.44 233 MET A O 1
ATOM 5229 N N . GLU B 1 236 ? 36.141 -47.941 10.155 1.00 27.13 234 GLU A N 1
ATOM 5230 C CA . GLU B 1 236 ? 37.561 -47.714 10.394 1.00 30.36 234 GLU A CA 1
ATOM 5231 C C . GLU B 1 236 ? 37.945 -46.259 10.131 1.00 28.96 234 GLU A C 1
ATOM 5232 O O . GLU B 1 236 ? 38.810 -45.710 10.824 1.00 26.98 234 GLU A O 1
ATOM 5238 N N . GLY B 1 237 ? 37.310 -45.621 9.148 1.00 24.68 235 GLY A N 1
ATOM 5239 C CA . GLY B 1 237 ? 37.606 -44.227 8.877 1.00 24.54 235 GLY A CA 1
ATOM 5240 C C . GLY B 1 237 ? 37.072 -43.306 9.956 1.00 25.50 235 GLY A C 1
ATOM 5241 O O . GLY B 1 237 ? 37.700 -42.291 10.288 1.00 24.71 235 GLY A O 1
ATOM 5242 N N . VAL B 1 238 ? 35.893 -43.624 10.500 1.00 24.33 236 VAL A N 1
ATOM 5243 C CA . VAL B 1 238 ? 35.401 -42.876 11.654 1.00 22.81 236 VAL A CA 1
ATOM 5244 C C . VAL B 1 238 ? 36.400 -42.974 12.801 1.00 26.08 236 VAL A C 1
ATOM 5245 O O . VAL B 1 238 ? 36.828 -41.955 13.362 1.00 26.29 236 VAL A O 1
ATOM 5249 N N . ARG B 1 239 ? 36.837 -44.201 13.125 1.00 23.91 237 ARG A N 1
ATOM 5250 C CA . ARG B 1 239 ? 37.844 -44.366 14.172 1.00 24.65 237 ARG A CA 1
ATOM 5251 C C . ARG B 1 239 ? 39.085 -43.543 13.855 1.00 24.95 237 ARG A C 1
ATOM 5252 O O . ARG B 1 239 ? 39.654 -42.896 14.744 1.00 23.39 237 ARG A O 1
ATOM 5260 N N . ALA B 1 240 ? 39.468 -43.501 12.573 1.00 24.45 238 ALA A N 1
ATOM 5261 C CA . ALA B 1 240 ? 40.642 -42.744 12.140 1.00 23.84 238 ALA A CA 1
ATOM 5262 C C . ALA B 1 240 ? 40.438 -41.248 12.310 1.00 25.15 238 ALA A C 1
ATOM 5263 O O . ALA B 1 240 ? 41.355 -40.539 12.742 1.00 26.81 238 ALA A O 1
ATOM 5265 N N . LEU B 1 241 ? 39.264 -40.740 11.924 1.00 23.66 239 LEU A N 1
ATOM 5266 C CA . LEU B 1 241 ? 38.994 -39.321 12.119 1.00 21.76 239 LEU A CA 1
ATOM 5267 C C . LEU B 1 241 ? 39.027 -38.964 13.599 1.00 25.62 239 LEU A C 1
ATOM 5268 O O . LEU B 1 241 ? 39.602 -37.941 13.984 1.00 25.14 239 LEU A O 1
ATOM 5273 N N . CYS B 1 242 ? 38.415 -39.799 14.452 1.00 27.27 240 CYS A N 1
ATOM 5274 C CA . CYS B 1 242 ? 38.436 -39.520 15.887 1.00 27.12 240 CYS A CA 1
ATOM 5275 C C . CYS B 1 242 ? 39.862 -39.432 16.405 1.00 27.19 240 CYS A C 1
ATOM 5276 O O . CYS B 1 242 ? 40.182 -38.555 17.217 1.00 24.84 240 CYS A O 1
ATOM 5279 N N . ASP B 1 243 ? 40.721 -40.358 15.974 1.00 25.24 241 ASP A N 1
ATOM 5280 C CA . ASP B 1 243 ? 42.115 -40.323 16.399 1.00 28.34 241 ASP A CA 1
ATOM 5281 C C . ASP B 1 243 ? 42.782 -39.023 15.983 1.00 28.76 241 ASP A C 1
ATOM 5282 O O . ASP B 1 243 ? 43.438 -38.358 16.795 1.00 28.82 241 ASP A O 1
ATOM 5287 N N . LYS B 1 244 ? 42.609 -38.651 14.712 1.00 23.51 242 LYS A N 1
ATOM 5288 C CA . LYS B 1 244 ? 43.228 -37.451 14.162 1.00 24.25 242 LYS A CA 1
ATOM 5289 C C . LYS B 1 244 ? 42.883 -36.205 14.968 1.00 25.79 242 LYS A C 1
ATOM 5290 O O . LYS B 1 244 ? 43.738 -35.343 15.177 1.00 33.18 242 LYS A O 1
ATOM 5296 N N . TYR B 1 245 ? 41.638 -36.081 15.415 1.00 27.06 243 TYR A N 1
ATOM 5297 C CA . TYR B 1 245 ? 41.132 -34.851 16.007 1.00 22.05 243 TYR A CA 1
ATOM 5298 C C . TYR B 1 245 ? 41.037 -34.900 17.525 1.00 23.24 243 TYR A C 1
ATOM 5299 O O . TYR B 1 245 ? 40.648 -33.901 18.140 1.00 30.50 243 TYR A O 1
ATOM 5308 N N . GLY B 1 246 ? 41.363 -36.025 18.150 1.00 24.53 244 GLY A N 1
ATOM 5309 C CA . GLY B 1 246 ? 41.206 -36.134 19.589 1.00 21.46 244 GLY A CA 1
ATOM 5310 C C . GLY B 1 246 ? 39.785 -36.365 20.047 1.00 23.31 244 GLY A C 1
ATOM 5311 O O . GLY B 1 246 ? 39.463 -36.072 21.199 1.00 19.46 244 GLY A O 1
ATOM 5312 N N . ILE B 1 247 ? 38.916 -36.872 19.170 1.00 25.29 245 ILE A N 1
ATOM 5313 C CA . ILE B 1 247 ? 37.530 -37.171 19.512 1.00 22.51 245 ILE A CA 1
ATOM 5314 C C . ILE B 1 247 ? 37.456 -38.613 20.011 1.00 26.83 245 ILE A C 1
ATOM 5315 O O . ILE B 1 247 ? 38.031 -39.527 19.400 1.00 24.69 245 ILE A O 1
ATOM 5320 N N . LEU B 1 248 ? 36.745 -38.820 21.114 1.00 23.75 246 LEU A N 1
ATOM 5321 C CA . LEU B 1 248 ? 36.478 -40.168 21.585 1.00 23.25 246 LEU A CA 1
ATOM 5322 C C . LEU B 1 248 ? 35.435 -40.823 20.682 1.00 24.27 246 LEU A C 1
ATOM 5323 O O . LEU B 1 248 ? 34.488 -40.177 20.213 1.00 21.86 246 LEU A O 1
ATOM 5328 N N . MET B 1 249 ? 35.610 -42.108 20.415 1.00 19.57 247 MET A N 1
ATOM 5329 C CA . MET B 1 249 ? 34.625 -42.856 19.651 1.00 20.01 247 MET A CA 1
ATOM 5330 C C . MET B 1 249 ? 33.810 -43.720 20.603 1.00 23.04 247 MET A C 1
ATOM 5331 O O . MET B 1 249 ? 34.369 -44.594 21.275 1.00 24.46 247 MET A O 1
ATOM 5336 N N . ILE B 1 250 ? 32.492 -43.525 20.608 1.00 18.55 248 ILE A N 1
ATOM 5337 C CA . ILE B 1 250 ? 31.587 -44.302 21.445 1.00 20.65 248 ILE A CA 1
ATOM 5338 C C . ILE B 1 250 ? 30.728 -45.178 20.538 1.00 25.99 248 ILE A C 1
ATOM 5339 O O . ILE B 1 250 ? 29.967 -44.669 19.706 1.00 26.65 248 ILE A O 1
ATOM 5344 N N . CYS B 1 251 ? 30.867 -46.497 20.687 1.00 23.87 249 CYS A N 1
ATOM 5345 C CA . CYS B 1 251 ? 30.057 -47.469 19.965 1.00 19.88 249 CYS A CA 1
ATOM 5346 C C . CYS B 1 251 ? 28.903 -47.928 20.846 1.00 23.17 249 CYS A C 1
ATOM 5347 O O . CYS B 1 251 ? 29.116 -48.318 22.001 1.00 23.59 249 CYS A O 1
ATOM 5350 N N . ASP B 1 252 ? 27.696 -47.928 20.284 1.00 22.54 250 ASP A N 1
ATOM 5351 C CA . ASP B 1 252 ? 26.496 -48.394 20.975 1.00 22.47 250 ASP A CA 1
ATOM 5352 C C . ASP B 1 252 ? 26.282 -49.872 20.640 1.00 26.00 250 ASP A C 1
ATOM 5353 O O . ASP B 1 252 ? 25.996 -50.229 19.489 1.00 25.87 250 ASP A O 1
ATOM 5358 N N . GLU B 1 253 ? 26.478 -50.735 21.636 1.00 25.18 251 GLU A N 1
ATOM 5359 C CA . GLU B 1 253 ? 26.299 -52.176 21.499 1.00 25.49 251 GLU A CA 1
ATOM 5360 C C . GLU B 1 253 ? 25.011 -52.649 22.165 1.00 25.06 251 GLU A C 1
ATOM 5361 O O . GLU B 1 253 ? 24.860 -53.834 22.476 1.00 23.23 251 GLU A O 1
ATOM 5367 N N . VAL B 1 254 ? 24.090 -51.728 22.434 1.00 28.12 252 VAL A N 1
ATOM 5368 C CA . VAL B 1 254 ? 22.888 -52.095 23.171 1.00 27.71 252 VAL A CA 1
ATOM 5369 C C . VAL B 1 254 ? 22.132 -53.201 22.444 1.00 20.93 252 VAL A C 1
ATOM 5370 O O . VAL B 1 254 ? 21.682 -54.173 23.055 1.00 25.58 252 VAL A O 1
ATOM 5374 N N . MET B 1 255 ? 21.965 -53.067 21.138 1.00 21.23 253 MET A N 1
ATOM 5375 C CA . MET B 1 255 ? 21.255 -54.086 20.381 1.00 23.52 253 MET A CA 1
ATOM 5376 C C . MET B 1 255 ? 22.184 -55.098 19.731 1.00 20.34 253 MET A C 1
ATOM 5377 O O . MET B 1 255 ? 21.836 -56.282 19.650 1.00 20.49 253 MET A O 1
ATOM 5382 N N . ALA B 1 256 ? 23.359 -54.674 19.288 1.00 18.92 254 ALA A N 1
ATOM 5383 C CA . ALA B 1 256 ? 24.219 -55.553 18.513 1.00 25.76 254 ALA A CA 1
ATOM 5384 C C . ALA B 1 256 ? 25.239 -56.295 19.375 1.00 25.05 254 ALA A C 1
ATOM 5385 O O . ALA B 1 256 ? 26.022 -57.090 18.836 1.00 21.21 254 ALA A O 1
ATOM 5387 N N . GLY B 1 257 ? 25.221 -56.086 20.710 1.00 20.32 255 GLY A N 1
ATOM 5388 C CA . GLY B 1 257 ? 26.154 -56.762 21.592 1.00 24.20 255 GLY A CA 1
ATOM 5389 C C . GLY B 1 257 ? 25.706 -58.170 22.036 1.00 24.66 255 GLY A C 1
ATOM 5390 O O . GLY B 1 257 ? 24.560 -58.578 21.865 1.00 22.57 255 GLY A O 1
ATOM 5391 N N . PHE B 1 258 ? 26.671 -58.900 22.608 1.00 26.45 256 PHE A N 1
ATOM 5392 C CA . PHE B 1 258 ? 26.494 -60.208 23.253 1.00 20.09 256 PHE A CA 1
ATOM 5393 C C . PHE B 1 258 ? 26.013 -61.261 22.263 1.00 26.65 256 PHE A C 1
ATOM 5394 O O . PHE B 1 258 ? 24.986 -61.925 22.456 1.00 26.87 256 PHE A O 1
ATOM 5402 N N . GLY B 1 259 ? 26.838 -61.444 21.220 1.00 25.68 257 GLY A N 1
ATOM 5403 C CA . GLY B 1 259 ? 26.716 -62.532 20.281 1.00 23.17 257 GLY A CA 1
ATOM 5404 C C . GLY B 1 259 ? 25.814 -62.293 19.101 1.00 21.63 257 GLY A C 1
ATOM 5405 O O . GLY B 1 259 ? 25.825 -63.109 18.171 1.00 23.13 257 GLY A O 1
ATOM 5406 N N . ARG B 1 260 ? 25.054 -61.198 19.089 1.00 22.83 258 ARG A N 1
ATOM 5407 C CA . ARG B 1 260 ? 24.087 -60.968 18.021 1.00 19.22 258 ARG A CA 1
ATOM 5408 C C . ARG B 1 260 ? 24.674 -61.200 16.641 1.00 24.72 258 ARG A C 1
ATOM 5409 O O . ARG B 1 260 ? 24.001 -61.734 15.752 1.00 27.77 258 ARG A O 1
ATOM 5417 N N . THR B 1 261 ? 25.918 -60.787 16.432 1.00 24.04 259 THR A N 1
ATOM 5418 C CA . THR B 1 261 ? 26.517 -60.788 15.107 1.00 23.15 259 THR A CA 1
ATOM 5419 C C . THR B 1 261 ? 27.494 -61.932 14.879 1.00 25.73 259 THR A C 1
ATOM 5420 O O . THR B 1 261 ? 28.062 -62.032 13.789 1.00 31.96 259 THR A O 1
ATOM 5424 N N . GLY B 1 262 ? 27.702 -62.806 15.850 1.00 24.57 260 GLY A N 1
ATOM 5425 C CA . GLY B 1 262 ? 28.727 -63.816 15.713 1.00 24.87 260 GLY A CA 1
ATOM 5426 C C . GLY B 1 262 ? 30.010 -63.483 16.434 1.00 27.69 260 GLY A C 1
ATOM 5427 O O . GLY B 1 262 ? 30.921 -64.321 16.464 1.00 35.46 260 GLY A O 1
ATOM 5428 N N . LYS B 1 263 ? 30.118 -62.276 16.977 1.00 23.10 261 LYS A N 1
ATOM 5429 C CA . LYS B 1 263 ? 31.190 -61.878 17.871 1.00 27.55 261 LYS A CA 1
ATOM 5430 C C . LYS B 1 263 ? 30.567 -61.397 19.177 1.00 26.27 261 LYS A C 1
ATOM 5431 O O . LYS B 1 263 ? 29.382 -61.065 19.230 1.00 28.02 261 LYS A O 1
ATOM 5437 N N . MET B 1 264 ? 31.353 -61.376 20.252 1.00 24.27 262 MET A N 1
ATOM 5438 C CA . MET B 1 264 ? 30.775 -60.944 21.522 1.00 24.32 262 MET A CA 1
ATOM 5439 C C . MET B 1 264 ? 30.209 -59.530 21.404 1.00 26.10 262 MET A C 1
ATOM 5440 O O . MET B 1 264 ? 29.098 -59.258 21.863 1.00 24.99 262 MET A O 1
ATOM 5445 N N . PHE B 1 265 ? 30.954 -58.617 20.786 1.00 24.81 263 PHE A N 1
ATOM 5446 C CA . PHE B 1 265 ? 30.464 -57.281 20.480 1.00 24.85 263 PHE A CA 1
ATOM 5447 C C . PHE B 1 265 ? 30.612 -57.010 18.991 1.00 26.20 263 PHE A C 1
ATOM 5448 O O . PHE B 1 265 ? 31.598 -57.421 18.371 1.00 27.58 263 PHE A O 1
ATOM 5456 N N . ALA B 1 266 ? 29.616 -56.321 18.426 1.00 25.07 264 ALA A N 1
ATOM 5457 C CA . ALA B 1 266 ? 29.574 -56.074 16.990 1.00 24.62 264 ALA A CA 1
ATOM 5458 C C . ALA B 1 266 ? 30.773 -55.260 16.504 1.00 28.83 264 ALA A C 1
ATOM 5459 O O . ALA B 1 266 ? 31.258 -55.473 15.380 1.00 27.14 264 ALA A O 1
ATOM 5461 N N . TRP B 1 267 ? 31.268 -54.322 17.318 1.00 26.95 265 TRP A N 1
ATOM 5462 C CA . TRP B 1 267 ? 32.435 -53.556 16.885 1.00 26.75 265 TRP A CA 1
ATOM 5463 C C . TRP B 1 267 ? 33.654 -54.441 16.675 1.00 27.48 265 TRP A C 1
ATOM 5464 O O . TRP B 1 267 ? 34.634 -53.993 16.068 1.00 27.93 265 TRP A O 1
ATOM 5475 N N . GLN B 1 268 ? 33.627 -55.671 17.182 1.00 25.10 266 GLN A N 1
ATOM 5476 C CA . GLN B 1 268 ? 34.721 -56.591 16.941 1.00 20.32 266 GLN A CA 1
ATOM 5477 C C . GLN B 1 268 ? 34.718 -57.119 15.524 1.00 23.44 266 GLN A C 1
ATOM 5478 O O . GLN B 1 268 ? 35.632 -57.855 15.159 1.00 25.87 266 GLN A O 1
ATOM 5484 N N . ASN B 1 269 ? 33.721 -56.781 14.716 1.00 29.56 267 ASN A N 1
ATOM 5485 C CA . ASN B 1 269 ? 33.788 -57.139 13.312 1.00 24.81 267 ASN A CA 1
ATOM 5486 C C . ASN B 1 269 ? 34.573 -56.131 12.509 1.00 26.17 267 ASN A C 1
ATOM 5487 O O . ASN B 1 269 ? 34.623 -56.257 11.276 1.00 31.00 267 ASN A O 1
ATOM 5492 N N . PHE B 1 270 ? 35.212 -55.166 13.172 1.00 21.33 268 PHE A N 1
ATOM 5493 C CA . PHE B 1 270 ? 35.870 -54.062 12.490 1.00 24.50 268 PHE A CA 1
ATOM 5494 C C . PHE B 1 270 ? 37.242 -53.846 13.101 1.00 27.04 268 PHE A C 1
ATOM 5495 O O . PHE B 1 270 ? 37.501 -54.211 14.250 1.00 31.09 268 PHE A O 1
ATOM 5503 N N . ASP B 1 271 ? 38.129 -53.244 12.315 1.00 30.42 269 ASP A N 1
ATOM 5504 C CA . ASP B 1 271 ? 39.483 -52.929 12.776 1.00 37.75 269 ASP A CA 1
ATOM 5505 C C . ASP B 1 271 ? 39.471 -51.606 13.558 1.00 33.47 269 ASP A C 1
ATOM 5506 O O . ASP B 1 271 ? 40.102 -50.611 13.183 1.00 33.15 269 ASP A O 1
ATOM 5511 N N . VAL B 1 272 ? 38.690 -51.601 14.647 1.00 28.84 270 VAL A N 1
ATOM 5512 C CA . VAL B 1 272 ? 38.523 -50.432 15.509 1.00 26.41 270 VAL A CA 1
ATOM 5513 C C . VAL B 1 272 ? 38.402 -50.891 16.947 1.00 24.85 270 VAL A C 1
ATOM 5514 O O . VAL B 1 272 ? 37.787 -51.920 17.235 1.00 29.80 270 VAL A O 1
ATOM 5518 N N . LYS B 1 273 ? 39.013 -50.142 17.846 1.00 31.40 271 LYS A N 1
ATOM 5519 C CA . LYS B 1 273 ? 38.735 -50.248 19.275 1.00 32.50 271 LYS A CA 1
ATOM 5520 C C . LYS B 1 273 ? 38.119 -48.939 19.740 1.00 28.44 271 LYS A C 1
ATOM 5521 O O . LYS B 1 273 ? 38.822 -47.911 19.769 1.00 28.07 271 LYS A O 1
ATOM 5527 N N . PRO B 1 274 ? 36.830 -48.907 20.068 1.00 26.99 272 PRO A N 1
ATOM 5528 C CA . PRO B 1 274 ? 36.217 -47.667 20.562 1.00 27.31 272 PRO A CA 1
ATOM 5529 C C . PRO B 1 274 ? 36.724 -47.273 21.936 1.00 26.38 272 PRO A C 1
ATOM 5530 O O . PRO B 1 274 ? 37.051 -48.122 22.767 1.00 30.71 272 PRO A O 1
ATOM 5534 N N . ASP B 1 275 ? 36.760 -45.956 22.179 1.00 28.60 273 ASP A N 1
ATOM 5535 C CA . ASP B 1 275 ? 37.189 -45.446 23.486 1.00 29.46 273 ASP A CA 1
ATOM 5536 C C . ASP B 1 275 ? 36.222 -45.833 24.602 1.00 28.32 273 ASP A C 1
ATOM 5537 O O . ASP B 1 275 ? 36.622 -45.933 25.765 1.00 29.53 273 ASP A O 1
ATOM 5542 N N . MET B 1 276 ? 34.950 -46.003 24.271 1.00 23.87 274 MET A N 1
ATOM 5543 C CA . MET B 1 276 ? 33.911 -46.423 25.191 1.00 21.87 274 MET A CA 1
ATOM 5544 C C . MET B 1 276 ? 32.872 -47.129 24.343 1.00 27.62 274 MET A C 1
ATOM 5545 O O . MET B 1 276 ? 32.723 -46.826 23.151 1.00 23.73 274 MET A O 1
ATOM 5550 N N . PHE B 1 277 ? 32.158 -48.074 24.949 1.00 22.26 275 PHE A N 1
ATOM 5551 C CA . PHE B 1 277 ? 30.992 -48.619 24.274 1.00 19.86 275 PHE A CA 1
ATOM 5552 C C . PHE B 1 277 ? 29.939 -48.952 25.321 1.00 20.37 275 PHE A C 1
ATOM 5553 O O . PHE B 1 277 ? 30.255 -49.241 26.476 1.00 19.06 275 PHE A O 1
ATOM 5561 N N . THR B 1 278 ? 28.684 -48.886 24.904 1.00 18.32 276 THR A N 1
ATOM 5562 C CA . THR B 1 278 ? 27.548 -49.008 25.788 1.00 18.36 276 THR A CA 1
ATOM 5563 C C . THR B 1 278 ? 26.782 -50.278 25.436 1.00 24.08 276 THR A C 1
ATOM 5564 O O . THR B 1 278 ? 26.782 -50.730 24.285 1.00 21.28 276 THR A O 1
ATOM 5568 N N . PHE B 1 279 ? 26.124 -50.846 26.447 1.00 25.42 277 PHE A N 1
ATOM 5569 C CA . PHE B 1 279 ? 25.459 -52.135 26.338 1.00 24.55 277 PHE A CA 1
ATOM 5570 C C . PHE B 1 279 ? 24.252 -52.167 27.264 1.00 24.14 277 PHE A C 1
ATOM 5571 O O . PHE B 1 279 ? 24.129 -51.372 28.207 1.00 26.50 277 PHE A O 1
ATOM 5579 N N . ALA B 1 280 ? 23.304 -53.018 26.905 1.00 26.57 278 ALA A N 1
ATOM 5580 C CA . ALA B 1 280 ? 22.370 -53.484 27.909 1.00 25.10 278 ALA A CA 1
ATOM 5581 C C . ALA B 1 280 ? 21.866 -54.889 27.584 1.00 27.16 278 ALA A C 1
ATOM 5582 O O . ALA B 1 280 ? 22.380 -55.873 28.121 1.00 37.66 278 ALA A O 1
ATOM 5584 N N . LYS B 1 281 ? 21.014 -54.995 26.574 1.00 20.10 279 LYS A N 1
ATOM 5585 C CA . LYS B 1 281 ? 20.018 -56.053 26.484 1.00 22.64 279 LYS A CA 1
ATOM 5586 C C . LYS B 1 281 ? 20.596 -57.450 26.784 1.00 27.97 279 LYS A C 1
ATOM 5587 O O . LYS B 1 281 ? 20.255 -58.090 27.793 1.00 20.16 279 LYS A O 1
ATOM 5593 N N . GLY B 1 282 ? 21.531 -57.907 25.961 1.00 27.78 280 GLY A N 1
ATOM 5594 C CA . GLY B 1 282 ? 21.932 -59.293 26.078 1.00 22.59 280 GLY A CA 1
ATOM 5595 C C . GLY B 1 282 ? 22.861 -59.611 27.221 1.00 25.86 280 GLY A C 1
ATOM 5596 O O . GLY B 1 282 ? 23.142 -60.791 27.456 1.00 30.25 280 GLY A O 1
ATOM 5597 N N . VAL B 1 283 ? 23.367 -58.596 27.919 1.00 25.25 281 VAL A N 1
ATOM 5598 C CA . VAL B 1 283 ? 24.163 -58.855 29.114 1.00 25.71 281 VAL A CA 1
ATOM 5599 C C . VAL B 1 283 ? 23.380 -59.702 30.102 1.00 22.90 281 VAL A C 1
ATOM 5600 O O . VAL B 1 283 ? 23.963 -60.473 30.871 1.00 26.39 281 VAL A O 1
ATOM 5604 N N . THR B 1 284 ? 22.057 -59.570 30.118 1.00 23.35 282 THR A N 1
ATOM 5605 C CA . THR B 1 284 ? 21.236 -60.424 30.971 1.00 25.57 282 THR A CA 1
ATOM 5606 C C . THR B 1 284 ? 20.078 -61.026 30.195 1.00 25.05 282 THR A C 1
ATOM 5607 O O . THR B 1 284 ? 19.158 -61.573 30.807 1.00 27.28 282 THR A O 1
ATOM 5611 N N . CYS B 1 285 ? 20.109 -60.936 28.865 1.00 27.43 283 CYS A N 1
ATOM 5612 C CA . CYS B 1 285 ? 19.033 -61.394 27.992 1.00 23.23 283 CYS A CA 1
ATOM 5613 C C . CYS B 1 285 ? 17.687 -60.804 28.396 1.00 30.98 283 CYS A C 1
ATOM 5614 O O . CYS B 1 285 ? 16.631 -61.375 28.079 1.00 31.14 283 CYS A O 1
ATOM 5617 N N . GLY B 1 286 ? 17.714 -59.657 29.082 1.00 24.49 284 GLY A N 1
ATOM 5618 C CA . GLY B 1 286 ? 16.513 -58.978 29.503 1.00 27.44 284 GLY A CA 1
ATOM 5619 C C . GLY B 1 286 ? 15.898 -59.488 30.785 1.00 27.03 284 GLY A C 1
ATOM 5620 O O . GLY B 1 286 ? 14.892 -58.916 31.235 1.00 26.59 284 GLY A O 1
ATOM 5621 N N . TYR B 1 287 ? 16.487 -60.517 31.408 1.00 23.93 285 TYR A N 1
ATOM 5622 C CA . TYR B 1 287 ? 15.880 -61.134 32.591 1.00 26.34 285 TYR A CA 1
ATOM 5623 C C . TYR B 1 287 ? 15.869 -60.199 33.789 1.00 27.04 285 TYR A C 1
ATOM 5624 O O . TYR B 1 287 ? 14.984 -60.320 34.644 1.00 30.48 285 TYR A O 1
ATOM 5633 N N . VAL B 1 288 ? 16.858 -59.312 33.899 1.00 26.79 286 VAL A N 1
ATOM 5634 C CA . VAL B 1 288 ? 16.881 -58.230 34.889 1.00 28.67 286 VAL A CA 1
ATOM 5635 C C . VAL B 1 288 ? 17.466 -56.980 34.230 1.00 28.84 286 VAL A C 1
ATOM 5636 O O . VAL B 1 288 ? 18.432 -57.089 33.460 1.00 29.43 286 VAL A O 1
ATOM 5640 N N . PRO B 1 289 ? 16.913 -55.787 34.468 1.00 28.78 287 PRO A N 1
ATOM 5641 C CA . PRO B 1 289 ? 17.453 -54.570 33.830 1.00 26.23 287 PRO A CA 1
ATOM 5642 C C . PRO B 1 289 ? 18.923 -54.353 34.154 1.00 25.69 287 PRO A C 1
ATOM 5643 O O . PRO B 1 289 ? 19.317 -54.289 35.318 1.00 35.67 287 PRO A O 1
ATOM 5647 N N . LEU B 1 290 ? 19.738 -54.228 33.113 1.00 24.87 288 LEU A N 1
ATOM 5648 C CA . LEU B 1 290 ? 21.150 -53.925 33.291 1.00 22.47 288 LEU A CA 1
ATOM 5649 C C . LEU B 1 290 ? 21.731 -53.390 31.980 1.00 27.71 288 LEU A C 1
ATOM 5650 O O . LEU B 1 290 ? 21.488 -53.931 30.894 1.00 24.52 288 LEU A O 1
ATOM 5655 N N . GLY B 1 291 ? 22.521 -52.338 32.107 1.00 27.26 289 GLY A N 1
ATOM 5656 C CA . GLY B 1 291 ? 23.253 -51.782 30.997 1.00 26.06 289 GLY A CA 1
ATOM 5657 C C . GLY B 1 291 ? 24.586 -51.321 31.535 1.00 23.13 289 GLY A C 1
ATOM 5658 O O . GLY B 1 291 ? 24.901 -51.574 32.708 1.00 18.26 289 GLY A O 1
ATOM 5659 N N . GLY B 1 292 ? 25.386 -50.663 30.709 1.00 20.74 290 GLY A N 1
ATOM 5660 C CA . GLY B 1 292 ? 26.638 -50.161 31.234 1.00 22.09 290 GLY A CA 1
ATOM 5661 C C . GLY B 1 292 ? 27.478 -49.521 30.159 1.00 20.96 290 GLY A C 1
ATOM 5662 O O . GLY B 1 292 ? 27.132 -49.513 28.976 1.00 21.60 290 GLY A O 1
ATOM 5663 N N . VAL B 1 293 ? 28.609 -48.999 30.606 1.00 21.00 291 VAL A N 1
ATOM 5664 C CA . VAL B 1 293 ? 29.609 -48.392 29.751 1.00 21.14 291 VAL A CA 1
ATOM 5665 C C . VAL B 1 293 ? 30.927 -49.055 30.078 1.00 22.14 291 VAL A C 1
ATOM 5666 O O . VAL B 1 293 ? 31.329 -49.090 31.244 1.00 25.45 291 VAL A O 1
ATOM 5670 N N . VAL B 1 294 ? 31.579 -49.607 29.071 1.00 24.65 292 VAL A N 1
ATOM 5671 C CA . VAL B 1 294 ? 32.936 -50.115 29.200 1.00 25.51 292 VAL A CA 1
ATOM 5672 C C . VAL B 1 294 ? 33.866 -49.008 28.741 1.00 24.92 292 VAL A C 1
ATOM 5673 O O . VAL B 1 294 ? 33.690 -48.471 27.640 1.00 27.23 292 VAL A O 1
ATOM 5677 N N . VAL B 1 295 ? 34.832 -48.637 29.587 1.00 25.48 293 VAL A N 1
ATOM 5678 C CA . 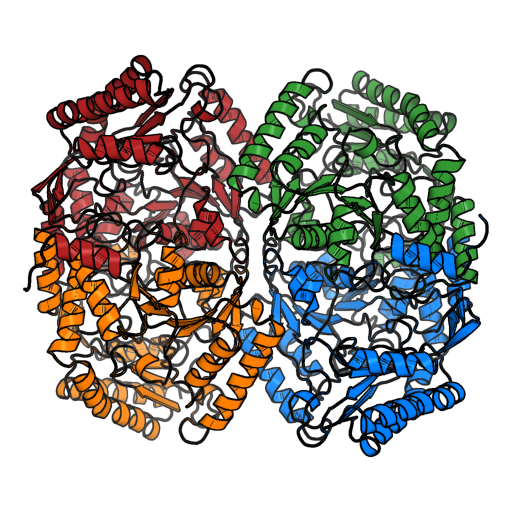VAL B 1 295 ? 35.697 -47.497 29.303 1.00 26.61 293 VAL A CA 1
ATOM 5679 C C . VAL B 1 295 ? 37.146 -47.950 29.201 1.00 30.07 293 VAL A C 1
ATOM 5680 O O . VAL B 1 295 ? 37.575 -48.921 29.833 1.00 30.35 293 VAL A O 1
ATOM 5684 N N . SER B 1 296 ? 37.893 -47.231 28.370 1.00 34.86 294 SER A N 1
ATOM 5685 C CA . SER B 1 296 ? 39.305 -47.483 28.139 1.00 31.55 294 SER A CA 1
ATOM 5686 C C . SER B 1 296 ? 40.129 -47.223 29.395 1.00 33.49 294 SER A C 1
ATOM 5687 O O . SER B 1 296 ? 39.705 -46.532 30.334 1.00 31.17 294 SER A O 1
ATOM 5690 N N . LYS B 1 297 ? 41.353 -47.752 29.380 1.00 31.67 295 LYS A N 1
ATOM 5691 C CA . LYS B 1 297 ? 42.268 -47.464 30.475 1.00 34.36 295 LYS A CA 1
ATOM 5692 C C . LYS B 1 297 ? 42.494 -45.966 30.600 1.00 37.40 295 LYS A C 1
ATOM 5693 O O . LYS B 1 297 ? 42.444 -45.413 31.707 1.00 34.54 295 LYS A O 1
ATOM 5699 N N . ARG B 1 298 ? 42.665 -45.277 29.464 1.00 42.45 296 ARG A N 1
ATOM 5700 C CA . ARG B 1 298 ? 42.882 -43.835 29.502 1.00 35.30 296 ARG A CA 1
ATOM 5701 C C . ARG B 1 298 ? 41.769 -43.134 30.272 1.00 32.88 296 ARG A C 1
ATOM 5702 O O . ARG B 1 298 ? 42.038 -42.362 31.197 1.00 32.34 296 ARG A O 1
ATOM 5710 N N . ILE B 1 299 ? 40.506 -43.420 29.932 1.00 33.45 297 ILE A N 1
ATOM 5711 C CA . ILE B 1 299 ? 39.388 -42.803 30.653 1.00 29.49 297 ILE A CA 1
ATOM 5712 C C . ILE B 1 299 ? 39.400 -43.230 32.116 1.00 35.14 297 ILE A C 1
ATOM 5713 O O . ILE B 1 299 ? 39.123 -42.426 33.018 1.00 31.75 297 ILE A O 1
ATOM 5718 N N . SER B 1 300 ? 39.710 -44.506 32.377 1.00 32.63 298 SER A N 1
ATOM 5719 C CA . SER B 1 300 ? 39.815 -44.960 33.757 1.00 29.66 298 SER A CA 1
ATOM 5720 C C . SER B 1 300 ? 40.802 -44.101 34.530 1.00 33.53 298 SER A C 1
ATOM 5721 O O . SER B 1 300 ? 40.543 -43.710 35.677 1.00 36.21 298 SER A O 1
ATOM 5724 N N . ASP B 1 301 ? 41.942 -43.798 33.916 1.00 32.47 299 ASP A N 1
ATOM 5725 C CA . ASP B 1 301 ? 42.923 -42.942 34.569 1.00 34.32 299 ASP A CA 1
ATOM 5726 C C . ASP B 1 301 ? 42.361 -41.547 34.815 1.00 32.17 299 ASP A C 1
ATOM 5727 O O . ASP B 1 301 ? 42.475 -41.013 35.921 1.00 37.94 299 ASP A O 1
ATOM 5732 N N . TYR B 1 302 ? 41.702 -40.959 33.816 1.00 33.47 300 TYR A N 1
ATOM 5733 C CA . TYR B 1 302 ? 41.161 -39.616 34.010 1.00 34.88 300 TYR A CA 1
ATOM 5734 C C . TYR B 1 302 ? 40.272 -39.552 35.255 1.00 36.16 300 TYR A C 1
ATOM 5735 O O . TYR B 1 302 ? 40.352 -38.595 36.039 1.00 36.39 300 TYR A O 1
ATOM 5744 N N . PHE B 1 303 ? 39.408 -40.548 35.452 1.00 35.14 301 PHE A N 1
ATOM 5745 C CA . PHE B 1 303 ? 38.516 -40.528 36.607 1.00 36.73 301 PHE A CA 1
ATOM 5746 C C . PHE B 1 303 ? 39.147 -41.122 37.857 1.00 35.52 301 PHE A C 1
ATOM 5747 O O . PHE B 1 303 ? 38.487 -41.194 38.899 1.00 29.97 301 PHE A O 1
ATOM 5755 N N . THR B 1 304 ? 40.414 -41.525 37.776 1.00 37.28 302 THR A N 1
ATOM 5756 C CA . THR B 1 304 ? 41.200 -41.748 38.982 1.00 38.51 302 THR A CA 1
ATOM 5757 C C . THR B 1 304 ? 41.693 -40.425 39.570 1.00 41.24 302 THR A C 1
ATOM 5758 O O . THR B 1 304 ? 41.769 -40.284 40.796 1.00 44.24 302 THR A O 1
ATOM 5762 N N . ASP B 1 305 ? 42.026 -39.446 38.712 1.00 38.14 303 ASP A N 1
ATOM 5763 C CA . ASP B 1 305 ? 42.414 -38.105 39.152 1.00 36.60 303 ASP A CA 1
ATOM 5764 C C . ASP B 1 305 ? 41.230 -37.177 39.380 1.00 37.52 303 ASP A C 1
ATOM 5765 O O . ASP B 1 305 ? 41.352 -36.230 40.162 1.00 42.56 303 ASP A O 1
ATOM 5770 N N . HIS B 1 306 ? 40.099 -37.408 38.705 1.00 41.21 304 HIS A N 1
ATOM 5771 C CA . HIS B 1 306 ? 38.921 -36.547 38.774 1.00 39.39 304 HIS A CA 1
ATOM 5772 C C . HIS B 1 306 ? 37.696 -37.339 39.219 1.00 36.78 304 HIS A C 1
ATOM 5773 O O . HIS B 1 306 ? 37.567 -38.534 38.939 1.00 35.50 304 HIS A O 1
ATOM 5780 N N . VAL B 1 307 ? 36.794 -36.649 39.916 1.00 37.84 305 VAL A N 1
ATOM 5781 C CA . VAL B 1 307 ? 35.563 -37.267 40.388 1.00 33.89 305 VAL A CA 1
ATOM 5782 C C . VAL B 1 307 ? 34.674 -37.622 39.205 1.00 33.24 305 VAL A C 1
ATOM 5783 O O . VAL B 1 307 ? 34.355 -36.772 38.366 1.00 37.59 305 VAL A O 1
ATOM 5787 N N . LEU B 1 308 ? 34.234 -38.869 39.154 1.00 35.70 306 LEU A N 1
ATOM 5788 C CA . LEU B 1 308 ? 33.227 -39.281 38.185 1.00 33.60 306 LEU A CA 1
ATOM 5789 C C . LEU B 1 308 ? 31.883 -38.719 38.632 1.00 31.65 306 LEU A C 1
ATOM 5790 O O . LEU B 1 308 ? 31.260 -39.226 39.565 1.00 32.29 306 LEU A O 1
ATOM 5795 N N . GLN B 1 309 ? 31.444 -37.640 37.987 1.00 36.04 307 GLN A N 1
ATOM 5796 C CA . GLN B 1 309 ? 30.182 -36.985 38.335 1.00 34.86 307 GLN A CA 1
ATOM 5797 C C . GLN B 1 309 ? 28.999 -37.635 37.610 1.00 32.30 307 GLN A C 1
ATOM 5798 O O . GLN B 1 309 ? 28.227 -36.997 36.895 1.00 31.14 307 GLN A O 1
ATOM 5804 N N . CYS B 1 310 ? 28.884 -38.946 37.832 1.00 36.44 308 CYS A N 1
ATOM 5805 C CA . CYS B 1 310 ? 27.808 -39.801 37.351 1.00 32.74 308 CYS A CA 1
ATOM 5806 C C . CYS B 1 310 ? 27.402 -40.742 38.473 1.00 34.62 308 CYS A C 1
ATOM 5807 O O . CYS B 1 310 ? 28.210 -41.077 39.342 1.00 29.91 308 CYS A O 1
ATOM 5810 N N . GLY B 1 311 ? 26.150 -41.176 38.437 1.00 35.17 309 GLY A N 1
ATOM 5811 C CA . GLY B 1 311 ? 25.640 -42.075 39.448 1.00 24.48 309 GLY A CA 1
ATOM 5812 C C . GLY B 1 311 ? 24.168 -42.328 39.209 1.00 27.48 309 GLY A C 1
ATOM 5813 O O . GLY B 1 311 ? 23.490 -41.582 38.495 1.00 29.37 309 GLY A O 1
ATOM 5814 N N . LEU B 1 312 ? 23.692 -43.415 39.801 1.00 30.56 310 LEU A N 1
ATOM 5815 C CA . LEU B 1 312 ? 22.273 -43.745 39.805 1.00 30.39 310 LEU A CA 1
ATOM 5816 C C . LEU B 1 312 ? 22.070 -44.760 40.922 1.00 27.08 310 LEU A C 1
ATOM 5817 O O . LEU B 1 312 ? 22.954 -45.577 41.189 1.00 26.04 310 LEU A O 1
ATOM 5822 N N . THR B 1 313 ? 20.902 -44.699 41.570 1.00 28.43 311 THR A N 1
ATOM 5823 C CA . THR B 1 313 ? 20.674 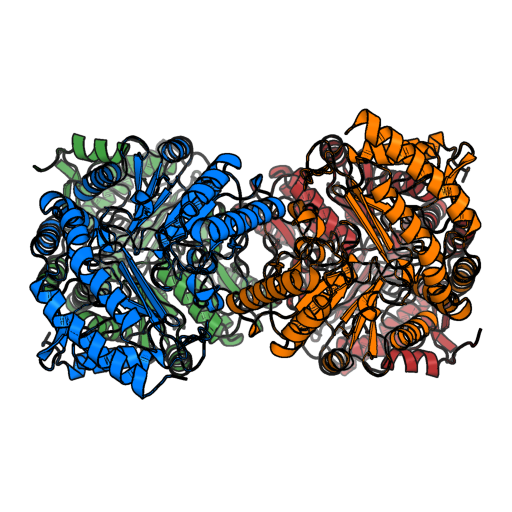-45.518 42.761 1.00 30.49 311 THR A CA 1
ATOM 5824 C C . THR B 1 313 ? 21.050 -46.972 42.506 1.00 29.00 311 THR A C 1
ATOM 5825 O O . THR B 1 313 ? 21.785 -47.583 43.291 1.00 27.82 311 THR A O 1
ATOM 5829 N N . TYR B 1 314 ? 20.592 -47.531 41.386 1.00 27.24 312 TYR A N 1
ATOM 5830 C CA . TYR B 1 314 ? 20.698 -48.967 41.174 1.00 25.20 312 TYR A CA 1
ATOM 5831 C C . TYR B 1 314 ? 21.950 -49.380 40.412 1.00 23.42 312 TYR A C 1
ATOM 5832 O O . TYR B 1 314 ? 22.047 -50.543 40.011 1.00 24.24 312 TYR A O 1
ATOM 5841 N N . SER B 1 315 ? 22.914 -48.477 40.218 1.00 26.01 313 SER A N 1
ATOM 5842 C CA . SER B 1 315 ? 24.113 -48.831 39.464 1.00 24.20 313 SER A CA 1
ATOM 5843 C C . SER B 1 315 ? 24.756 -50.075 40.060 1.00 28.44 313 SER A C 1
ATOM 5844 O O . SER B 1 315 ? 24.997 -50.145 41.272 1.00 24.05 313 SER A O 1
ATOM 5847 N N . GLY B 1 316 ? 25.045 -51.050 39.200 1.00 25.89 314 GLY A N 1
ATOM 5848 C CA . GLY B 1 316 ? 25.631 -52.302 39.661 1.00 25.57 314 GLY A CA 1
ATOM 5849 C C . GLY B 1 316 ? 24.706 -53.166 40.487 1.00 22.85 314 GLY A C 1
ATOM 5850 O O . GLY B 1 316 ? 25.171 -53.922 41.346 1.00 25.04 314 GLY A O 1
ATOM 5851 N N . HIS B 1 317 ? 23.406 -53.091 40.217 1.00 21.53 315 HIS A N 1
ATOM 5852 C CA . HIS B 1 317 ? 22.406 -53.850 40.942 1.00 19.60 315 HIS A CA 1
ATOM 5853 C C . HIS B 1 317 ? 22.808 -55.324 41.053 1.00 26.69 315 HIS A C 1
ATOM 5854 O O . HIS B 1 317 ? 23.122 -55.987 40.057 1.00 30.22 315 HIS A O 1
ATOM 5861 N N . THR B 1 318 ? 22.759 -55.842 42.276 1.00 27.34 316 THR A N 1
ATOM 5862 C CA . THR B 1 318 ? 23.362 -57.138 42.584 1.00 28.09 316 THR A CA 1
ATOM 5863 C C . THR B 1 318 ? 22.644 -58.290 41.890 1.00 25.39 316 THR A C 1
ATOM 5864 O O . THR B 1 318 ? 23.281 -59.156 41.273 1.00 23.06 316 THR A O 1
ATOM 5868 N N . LEU B 1 319 ? 21.324 -58.358 42.036 1.00 23.87 317 LEU A N 1
ATOM 5869 C CA . LEU B 1 319 ? 20.553 -59.364 41.319 1.00 20.86 317 LEU A CA 1
ATOM 5870 C C . LEU B 1 319 ? 20.869 -59.322 39.830 1.00 23.99 317 LEU A C 1
ATOM 5871 O O . LEU B 1 319 ? 21.157 -60.350 39.209 1.00 20.16 317 LEU A O 1
ATOM 5876 N N . ALA B 1 320 ? 20.843 -58.114 39.251 1.00 31.85 318 ALA A N 1
ATOM 5877 C CA . ALA B 1 320 ? 21.068 -57.938 37.820 1.00 25.36 318 ALA A CA 1
ATOM 5878 C C . ALA B 1 320 ? 22.456 -58.425 37.399 1.00 28.09 318 ALA A C 1
ATOM 5879 O O . ALA B 1 320 ? 22.596 -59.142 36.395 1.00 29.87 318 ALA A O 1
ATOM 5881 N N . CYS B 1 321 ? 23.499 -58.061 38.152 1.00 20.91 319 CYS A N 1
ATOM 5882 C CA . CYS B 1 321 ? 24.832 -58.541 37.792 1.00 21.77 319 CYS A CA 1
ATOM 5883 C C . CYS B 1 321 ? 24.934 -60.055 37.920 1.00 26.63 319 CYS A C 1
ATOM 5884 O O . CYS B 1 321 ? 25.547 -60.716 37.071 1.00 28.14 319 CYS A O 1
ATOM 5887 N N . ALA B 1 322 ? 24.342 -60.632 38.973 1.00 28.01 320 ALA A N 1
ATOM 5888 C CA . ALA B 1 322 ? 24.358 -62.086 39.085 1.00 26.54 320 ALA A CA 1
ATOM 5889 C C . ALA B 1 322 ? 23.810 -62.708 37.814 1.00 28.12 320 ALA A C 1
ATOM 5890 O O . ALA B 1 322 ? 24.380 -63.676 37.289 1.00 28.25 320 ALA A O 1
ATOM 5892 N N . ALA B 1 323 ? 22.705 -62.156 37.295 1.00 23.34 321 ALA A N 1
ATOM 5893 C CA . ALA B 1 323 ? 22.195 -62.635 36.015 1.00 23.93 321 ALA A CA 1
ATOM 5894 C C . ALA B 1 323 ? 23.226 -62.433 34.921 1.00 26.97 321 ALA A C 1
ATOM 5895 O O . ALA B 1 323 ? 23.467 -63.338 34.113 1.00 25.68 321 ALA A O 1
ATOM 5897 N N . GLY B 1 324 ? 23.902 -61.280 34.931 1.00 24.74 322 GLY A N 1
ATOM 5898 C CA . GLY B 1 324 ? 24.928 -61.028 33.934 1.00 22.88 322 GLY A CA 1
ATOM 5899 C C . GLY B 1 324 ? 26.021 -62.077 33.958 1.00 29.09 322 GLY A C 1
ATOM 5900 O O . GLY B 1 324 ? 26.449 -62.570 32.908 1.00 29.22 322 GLY A O 1
ATOM 5901 N N . VAL B 1 325 ? 26.496 -62.431 35.157 1.00 24.40 323 VAL A N 1
ATOM 5902 C CA . VAL B 1 325 ? 27.543 -63.445 35.254 1.00 26.65 323 VAL A CA 1
ATOM 5903 C C . VAL B 1 325 ? 27.099 -64.754 34.597 1.00 26.19 323 VAL A C 1
ATOM 5904 O O . VAL B 1 325 ? 27.842 -65.363 33.818 1.00 22.49 323 VAL A O 1
ATOM 5908 N N . ALA B 1 326 ? 25.874 -65.200 34.887 1.00 24.40 324 ALA A N 1
ATOM 5909 C CA . ALA B 1 326 ? 25.426 -66.474 34.335 1.00 22.73 324 ALA A CA 1
ATOM 5910 C C . ALA B 1 326 ? 25.288 -66.396 32.821 1.00 29.14 324 ALA A C 1
ATOM 5911 O O . ALA B 1 326 ? 25.712 -67.311 32.105 1.00 27.18 324 ALA A O 1
ATOM 5913 N N . ALA B 1 327 ? 24.721 -65.296 32.319 1.00 27.23 325 ALA A N 1
ATOM 5914 C CA . ALA B 1 327 ? 24.540 -65.128 30.881 1.00 26.05 325 ALA A CA 1
ATOM 5915 C C . ALA B 1 327 ? 25.877 -65.123 30.146 1.00 26.77 325 ALA A C 1
ATOM 5916 O O . ALA B 1 327 ? 26.048 -65.820 29.136 1.00 25.06 325 ALA A O 1
ATOM 5918 N N . VAL B 1 328 ? 26.836 -64.328 30.631 1.00 27.94 326 VAL A N 1
ATOM 5919 C CA . VAL B 1 328 ? 28.131 -64.220 29.957 1.00 27.32 326 VAL A CA 1
ATOM 5920 C C . VAL B 1 328 ? 28.867 -65.552 30.002 1.00 26.03 326 VAL A C 1
ATOM 5921 O O . VAL B 1 328 ? 29.502 -65.961 29.025 1.00 28.17 326 VAL A O 1
ATOM 5925 N N . ASN B 1 329 ? 28.823 -66.235 31.150 1.00 28.59 327 ASN A N 1
ATOM 5926 C CA . ASN B 1 329 ? 29.448 -67.548 31.244 1.00 26.78 327 ASN A CA 1
ATOM 5927 C C . ASN B 1 329 ? 28.824 -68.501 30.242 1.00 24.02 327 ASN A C 1
ATOM 5928 O O . ASN B 1 329 ? 29.519 -69.308 29.618 1.00 23.23 327 ASN A O 1
ATOM 5933 N N . TYR B 1 330 ? 27.516 -68.383 30.038 1.00 22.29 328 TYR A N 1
ATOM 5934 C CA . TYR B 1 330 ? 26.854 -69.215 29.044 1.00 26.27 328 TYR A CA 1
ATOM 5935 C C . TYR B 1 330 ? 27.369 -68.927 27.636 1.00 28.48 328 TYR A C 1
ATOM 5936 O O . TYR B 1 330 ? 27.715 -69.856 26.897 1.00 28.15 328 TYR A O 1
ATOM 5945 N N . TYR B 1 331 ? 27.406 -67.648 27.233 1.00 26.44 329 TYR A N 1
ATOM 5946 C CA . TYR B 1 331 ? 27.922 -67.304 25.908 1.00 23.70 329 TYR A CA 1
ATOM 5947 C C . TYR B 1 331 ? 29.268 -67.973 25.670 1.00 27.62 329 TYR A C 1
ATOM 5948 O O . TYR B 1 331 ? 29.499 -68.583 24.618 1.00 27.57 329 TYR A O 1
ATOM 5957 N N . LEU B 1 332 ? 30.169 -67.881 26.652 1.00 27.41 330 LEU A N 1
ATOM 5958 C CA . LEU B 1 332 ? 31.511 -68.428 26.468 1.00 25.85 330 LEU A CA 1
ATOM 5959 C C . LEU B 1 332 ? 31.501 -69.953 26.545 1.00 32.20 330 LEU A C 1
ATOM 5960 O O . LEU B 1 332 ? 31.940 -70.635 25.613 1.00 38.57 330 LEU A O 1
ATOM 5965 N N . GLU B 1 333 ? 30.997 -70.511 27.648 1.00 27.90 331 GLU A N 1
ATOM 5966 C CA . GLU B 1 333 ? 31.106 -71.950 27.846 1.00 27.51 331 GLU A CA 1
ATOM 5967 C C . GLU B 1 333 ? 30.406 -72.740 26.745 1.00 28.19 331 GLU A C 1
ATOM 5968 O O . GLU B 1 333 ? 30.865 -73.825 26.378 1.00 34.79 331 GLU A O 1
ATOM 5974 N N . HIS B 1 334 ? 29.320 -72.215 26.190 1.00 29.54 332 HIS A N 1
ATOM 5975 C CA . HIS B 1 334 ? 28.543 -72.923 25.182 1.00 28.98 332 HIS A CA 1
ATOM 5976 C C . HIS B 1 334 ? 28.871 -72.478 23.753 1.00 29.63 332 HIS A C 1
ATOM 5977 O O . HIS B 1 334 ? 28.119 -72.801 22.827 1.00 25.33 332 HIS A O 1
ATOM 5984 N N . ASP B 1 335 ? 29.987 -71.781 23.555 1.00 30.76 333 ASP A N 1
ATOM 5985 C CA . ASP B 1 335 ? 30.416 -71.269 22.248 1.00 33.51 333 ASP A CA 1
ATOM 5986 C C . ASP B 1 335 ? 29.261 -70.717 21.408 1.00 31.01 333 ASP A C 1
ATOM 5987 O O . ASP B 1 335 ? 29.036 -71.125 20.261 1.00 27.64 333 ASP A O 1
ATOM 5992 N N . VAL B 1 336 ? 28.576 -69.712 21.967 1.00 28.89 334 VAL A N 1
ATOM 5993 C CA . VAL B 1 336 ? 27.383 -69.201 21.291 1.00 27.63 334 VAL A CA 1
ATOM 5994 C C . VAL B 1 336 ? 27.748 -68.386 20.054 1.00 27.77 334 VAL A C 1
ATOM 5995 O O . VAL B 1 336 ? 27.023 -68.412 19.051 1.00 27.29 334 VAL A O 1
ATOM 5999 N N . CYS B 1 337 ? 28.871 -67.668 20.086 1.00 23.14 335 CYS A N 1
ATOM 6000 C CA . CYS B 1 337 ? 29.285 -66.933 18.902 1.00 22.49 335 CYS A CA 1
ATOM 6001 C C . CYS B 1 337 ? 29.482 -67.878 17.728 1.00 29.36 335 CYS A C 1
ATOM 6002 O O . CYS B 1 337 ? 28.982 -67.630 16.620 1.00 29.63 335 CYS A O 1
ATOM 6005 N N . ALA B 1 338 ? 30.213 -68.975 17.953 1.00 29.22 336 ALA A N 1
ATOM 6006 C CA . ALA B 1 338 ? 30.418 -69.946 16.888 1.00 19.42 336 ALA A CA 1
ATOM 6007 C C . ALA B 1 338 ? 29.086 -70.517 16.430 1.00 23.25 336 ALA A C 1
ATOM 6008 O O . ALA B 1 338 ? 28.859 -70.696 15.228 1.00 24.57 336 ALA A O 1
ATOM 6010 N N . HIS B 1 339 ? 28.169 -70.771 17.362 1.00 21.47 337 HIS A N 1
ATOM 6011 C CA . HIS B 1 339 ? 26.866 -71.254 16.930 1.00 21.87 337 HIS A CA 1
ATOM 6012 C C . HIS B 1 339 ? 26.128 -70.201 16.105 1.00 25.12 337 HIS A C 1
ATOM 6013 O O . HIS B 1 339 ? 25.478 -70.533 15.106 1.00 24.30 337 HIS A O 1
ATOM 6020 N N . VAL B 1 340 ? 26.228 -68.924 16.490 1.00 23.05 338 VAL A N 1
ATOM 6021 C CA . VAL B 1 340 ? 25.553 -67.879 15.728 1.00 22.90 338 VAL A CA 1
ATOM 6022 C C . VAL B 1 340 ? 26.170 -67.759 14.344 1.00 25.90 338 VAL A C 1
ATOM 6023 O O . VAL B 1 340 ? 25.462 -67.697 13.334 1.00 27.11 338 VAL A O 1
ATOM 6027 N N . LYS B 1 341 ? 27.501 -67.723 14.274 1.00 23.55 339 LYS A N 1
ATOM 6028 C CA . LYS B 1 341 ? 28.152 -67.727 12.972 1.00 27.82 339 LYS A CA 1
ATOM 6029 C C . LYS B 1 341 ? 27.643 -68.884 12.105 1.00 28.82 339 LYS A C 1
ATOM 6030 O O . LYS B 1 341 ? 27.407 -68.709 10.906 1.00 29.99 339 LYS A O 1
ATOM 6036 N N . GLU B 1 342 ? 27.454 -70.072 12.687 1.00 25.80 340 GLU A N 1
ATOM 6037 C CA . GLU B 1 342 ? 26.970 -71.186 11.871 1.00 27.81 340 GLU A CA 1
ATOM 6038 C C . GLU B 1 342 ? 25.519 -70.987 11.450 1.00 27.56 340 GLU A C 1
ATOM 6039 O O . GLU B 1 342 ? 25.150 -71.296 10.310 1.00 27.64 340 GLU A O 1
ATOM 6045 N N . MET B 1 343 ? 24.678 -70.466 12.344 1.00 25.89 341 MET A N 1
ATOM 6046 C CA . MET B 1 343 ? 23.297 -70.228 11.953 1.00 23.86 341 MET A CA 1
ATOM 6047 C C . MET B 1 343 ? 23.206 -69.140 10.887 1.00 29.44 341 MET A C 1
ATOM 6048 O O . MET B 1 343 ? 22.248 -69.129 10.098 1.00 27.22 341 MET A O 1
ATOM 6053 N N . GLU B 1 344 ? 24.210 -68.258 10.806 1.00 26.04 342 GLU A N 1
ATOM 6054 C CA . GLU B 1 344 ? 24.244 -67.317 9.697 1.00 23.04 342 GLU A CA 1
ATOM 6055 C C . GLU B 1 344 ? 24.154 -68.066 8.383 1.00 24.62 342 GLU A C 1
ATOM 6056 O O . GLU B 1 344 ? 23.527 -67.583 7.430 1.00 23.26 342 GLU A O 1
ATOM 6062 N N . GLY B 1 345 ? 24.779 -69.259 8.327 1.00 28.43 343 GLY A N 1
ATOM 6063 C CA . GLY B 1 345 ? 24.810 -70.112 7.148 1.00 21.45 343 GLY A CA 1
ATOM 6064 C C . GLY B 1 345 ? 23.456 -70.631 6.732 1.00 22.75 343 GLY A C 1
ATOM 6065 O O . GLY B 1 345 ? 23.277 -71.030 5.578 1.00 27.23 343 GLY A O 1
ATOM 6066 N N . ILE B 1 346 ? 22.480 -70.596 7.626 1.00 21.03 344 ILE A N 1
ATOM 6067 C CA . ILE B 1 346 ? 21.113 -70.919 7.263 1.00 24.73 344 ILE A CA 1
ATOM 6068 C C . ILE B 1 346 ? 20.303 -69.662 6.974 1.00 24.24 344 ILE A C 1
ATOM 6069 O O . ILE B 1 346 ? 19.560 -69.624 5.994 1.00 26.01 344 ILE A O 1
ATOM 6074 N N . LEU B 1 347 ? 20.437 -68.626 7.813 1.00 24.14 345 LEU A N 1
ATOM 6075 C CA . LEU B 1 347 ? 19.567 -67.453 7.695 1.00 23.34 345 LEU A CA 1
ATOM 6076 C C . LEU B 1 347 ? 19.940 -66.596 6.486 1.00 22.46 345 LEU A C 1
ATOM 6077 O O . LEU B 1 347 ? 19.065 -66.203 5.704 1.00 22.15 345 LEU A O 1
ATOM 6082 N N . LYS B 1 348 ? 21.236 -66.285 6.318 1.00 20.36 346 LYS A N 1
ATOM 6083 C CA . LYS B 1 348 ? 21.644 -65.416 5.212 1.00 22.97 346 LYS A CA 1
ATOM 6084 C C . LYS B 1 348 ? 21.266 -65.980 3.848 1.00 25.72 346 LYS A C 1
ATOM 6085 O O . LYS B 1 348 ? 20.577 -65.283 3.081 1.00 23.77 346 LYS A O 1
ATOM 6091 N N . PRO B 1 349 ? 21.678 -67.204 3.474 1.00 22.40 347 PRO A N 1
ATOM 6092 C CA . PRO B 1 349 ? 21.281 -67.720 2.158 1.00 21.27 347 PRO A CA 1
ATOM 6093 C C . PRO B 1 349 ? 19.789 -67.729 1.973 1.00 23.51 347 PRO A C 1
ATOM 6094 O O . PRO B 1 349 ? 19.309 -67.500 0.853 1.00 23.69 347 PRO A O 1
ATOM 6098 N N . PHE B 1 350 ? 19.031 -67.960 3.043 1.00 21.48 348 PHE A N 1
ATOM 6099 C CA . PHE B 1 350 ? 17.582 -67.933 2.902 1.00 23.74 348 PHE A CA 1
ATOM 6100 C C . PHE B 1 350 ? 17.081 -66.531 2.543 1.00 26.76 348 PHE A C 1
ATOM 6101 O O . PHE B 1 350 ? 16.240 -66.380 1.646 1.00 27.76 348 PHE A O 1
ATOM 6109 N N . LEU B 1 351 ? 17.556 -65.488 3.241 1.00 21.36 349 LEU A N 1
ATOM 6110 C CA . LEU B 1 351 ? 17.042 -64.153 2.934 1.00 24.67 349 LEU A CA 1
ATOM 6111 C C . LEU B 1 351 ? 17.516 -63.689 1.556 1.00 23.31 349 LEU A C 1
ATOM 6112 O O . LEU B 1 351 ? 16.740 -63.107 0.788 1.00 23.05 349 LEU A O 1
ATOM 6117 N N . GLU B 1 352 ? 18.779 -63.956 1.216 1.00 22.28 350 GLU A N 1
ATOM 6118 C CA . GLU B 1 352 ? 19.255 -63.681 -0.136 1.00 23.65 350 GLU A CA 1
ATOM 6119 C C . GLU B 1 352 ? 18.376 -64.354 -1.193 1.00 23.95 350 GLU A C 1
ATOM 6120 O O . GLU B 1 352 ? 18.089 -63.771 -2.245 1.00 31.02 350 GLU A O 1
ATOM 6126 N N . SER B 1 353 ? 17.944 -65.583 -0.943 1.00 22.01 351 SER A N 1
ATOM 6127 C CA . SER B 1 353 ? 17.039 -66.216 -1.887 1.00 22.22 351 SER A CA 1
ATOM 6128 C C . SER B 1 353 ? 15.653 -65.578 -1.871 1.00 24.57 351 SER A C 1
ATOM 6129 O O . SER B 1 353 ? 14.923 -65.695 -2.860 1.00 28.02 351 SER A O 1
ATOM 6132 N N . MET B 1 354 ? 15.279 -64.885 -0.788 1.00 27.20 352 MET A N 1
ATOM 6133 C CA . MET B 1 354 ? 14.045 -64.099 -0.793 1.00 24.10 352 MET A CA 1
ATOM 6134 C C . MET B 1 354 ? 14.180 -62.856 -1.659 1.00 29.99 352 MET A C 1
ATOM 6135 O O . MET B 1 354 ? 13.192 -62.397 -2.254 1.00 31.15 352 MET A O 1
ATOM 6140 N N . VAL B 1 355 ? 15.393 -62.310 -1.756 1.00 26.44 353 VAL A N 1
ATOM 6141 C CA . VAL B 1 355 ? 15.626 -61.203 -2.673 1.00 26.81 353 VAL A CA 1
ATOM 6142 C C . VAL B 1 355 ? 15.368 -61.649 -4.104 1.00 30.35 353 VAL A C 1
ATOM 6143 O O . VAL B 1 355 ? 14.607 -61.011 -4.844 1.00 31.47 353 VAL A O 1
ATOM 6147 N N . GLU B 1 356 ? 15.991 -62.764 -4.513 1.00 32.28 354 GLU A N 1
ATOM 6148 C CA . GLU B 1 356 ? 15.796 -63.270 -5.872 1.00 29.82 354 GLU A CA 1
ATOM 6149 C C . GLU B 1 356 ? 14.349 -63.687 -6.118 1.00 30.63 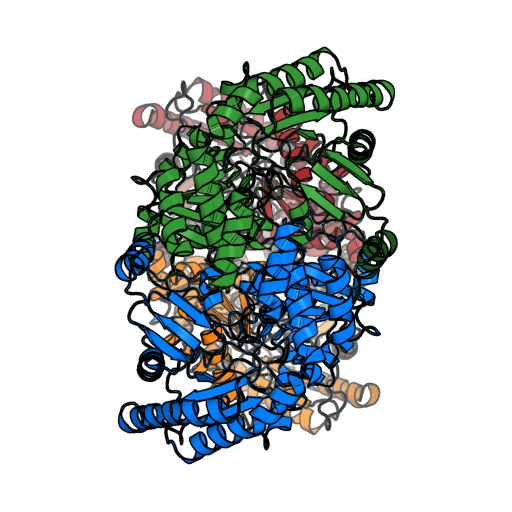354 GLU A C 1
ATOM 6150 O O . GLU B 1 356 ? 13.846 -63.542 -7.235 1.00 38.73 354 GLU A O 1
ATOM 6152 N N . LYS B 1 357 ? 13.648 -64.175 -5.101 1.00 26.06 355 LYS A N 1
ATOM 6153 C CA . LYS B 1 357 ? 12.335 -64.750 -5.351 1.00 27.36 355 LYS A CA 1
ATOM 6154 C C . LYS B 1 357 ? 11.184 -63.759 -5.251 1.00 26.56 355 LYS A C 1
ATOM 6155 O O . LYS B 1 357 ? 10.116 -64.023 -5.802 1.00 30.32 355 LYS A O 1
ATOM 6161 N N . HIS B 1 358 ? 11.355 -62.612 -4.613 1.00 31.68 356 HIS A N 1
ATOM 6162 C CA . HIS B 1 358 ? 10.212 -61.759 -4.315 1.00 29.37 356 HIS A CA 1
ATOM 6163 C C . HIS B 1 358 ? 10.408 -60.364 -4.895 1.00 33.11 356 HIS A C 1
ATOM 6164 O O . HIS B 1 358 ? 11.446 -59.723 -4.676 1.00 30.53 356 HIS A O 1
ATOM 6171 N N . LYS B 1 359 ? 9.393 -59.893 -5.625 1.00 34.31 357 LYS A N 1
ATOM 6172 C CA . LYS B 1 359 ? 9.462 -58.562 -6.204 1.00 31.41 357 LYS A CA 1
ATOM 6173 C C . LYS B 1 359 ? 9.444 -57.490 -5.125 1.00 36.70 357 LYS A C 1
ATOM 6174 O O . LYS B 1 359 ? 9.849 -56.355 -5.402 1.00 38.88 357 LYS A O 1
ATOM 6180 N N . CYS B 1 360 ? 8.985 -57.828 -3.911 1.00 31.68 358 CYS A N 1
ATOM 6181 C CA . CYS B 1 360 ? 8.834 -56.883 -2.806 1.00 32.06 358 CYS A CA 1
ATOM 6182 C C . CYS B 1 360 ? 10.049 -56.816 -1.885 1.00 32.17 358 CYS A C 1
ATOM 6183 O O . CYS B 1 360 ? 10.041 -56.027 -0.933 1.00 31.51 358 CYS A O 1
ATOM 6186 N N . VAL B 1 361 ? 11.090 -57.600 -2.132 1.00 30.99 359 VAL A N 1
ATOM 6187 C CA . VAL B 1 361 ? 12.237 -57.651 -1.238 1.00 26.13 359 VAL A CA 1
ATOM 6188 C C . VAL B 1 361 ? 13.425 -57.096 -2.004 1.00 30.20 359 VAL A 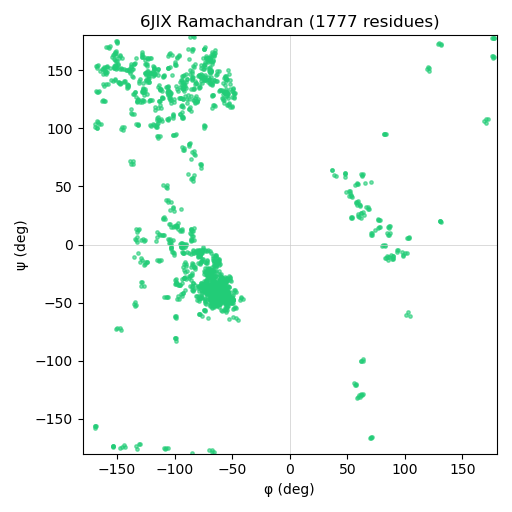C 1
ATOM 6189 O O . VAL B 1 361 ? 14.009 -57.789 -2.840 1.00 34.76 359 VAL A O 1
ATOM 6193 N N . GLY B 1 362 ? 13.822 -55.861 -1.679 1.00 30.60 360 GLY A N 1
ATOM 6194 C CA . GLY B 1 362 ? 14.874 -55.193 -2.427 1.00 25.19 360 GLY A CA 1
ATOM 6195 C C . GLY B 1 362 ? 16.271 -55.545 -1.972 1.00 27.90 360 GLY A C 1
ATOM 6196 O O . GLY B 1 362 ? 17.206 -55.539 -2.781 1.00 31.41 360 GLY A O 1
ATOM 6197 N N . GLU B 1 363 ? 16.452 -55.799 -0.678 1.00 26.53 361 GLU A N 1
ATOM 6198 C CA . GLU B 1 363 ? 17.764 -56.160 -0.161 1.00 23.54 361 GLU A CA 1
ATOM 6199 C C . GLU B 1 363 ? 17.604 -57.014 1.082 1.00 24.30 361 GLU A C 1
ATOM 6200 O O . GLU B 1 363 ? 16.610 -56.908 1.810 1.00 23.58 361 GLU A O 1
ATOM 6206 N N . ALA B 1 364 ? 18.604 -57.858 1.326 1.00 29.09 362 ALA A N 1
ATOM 6207 C CA . ALA B 1 364 ? 18.688 -58.618 2.564 1.00 23.65 362 ALA A CA 1
ATOM 6208 C C . ALA B 1 364 ? 20.052 -58.342 3.161 1.00 23.97 362 ALA A C 1
ATOM 6209 O O . ALA B 1 364 ? 21.051 -58.320 2.435 1.00 21.29 362 ALA A O 1
ATOM 6211 N N . ARG B 1 365 ? 20.073 -58.066 4.462 1.00 22.57 363 ARG A N 1
ATOM 6212 C CA . ARG B 1 365 ? 21.298 -57.868 5.218 1.00 21.39 363 ARG A CA 1
ATOM 6213 C C . ARG B 1 365 ? 21.319 -58.851 6.376 1.00 22.89 363 ARG A C 1
ATOM 6214 O O . ARG B 1 365 ? 20.285 -59.116 6.998 1.00 22.52 363 ARG A O 1
ATOM 6222 N N . CYS B 1 366 ? 22.493 -59.393 6.671 1.00 20.54 364 CYS A N 1
ATOM 6223 C CA . CYS B 1 366 ? 22.579 -60.395 7.724 1.00 19.13 364 CYS A CA 1
ATOM 6224 C C . CYS B 1 366 ? 24.023 -60.538 8.166 1.00 23.32 364 CYS A C 1
ATOM 6225 O O . CYS B 1 366 ? 24.899 -60.806 7.338 1.00 24.62 364 CYS A O 1
ATOM 6228 N N . ILE B 1 367 ? 24.278 -60.356 9.456 1.00 23.76 365 ILE A N 1
ATOM 6229 C CA . ILE B 1 367 ? 25.530 -60.764 10.084 1.00 21.98 365 ILE A CA 1
ATOM 6230 C C . ILE B 1 367 ? 25.166 -61.487 11.372 1.00 21.01 365 ILE A C 1
ATOM 6231 O O . ILE B 1 367 ? 24.391 -60.963 12.179 1.00 22.02 365 ILE A O 1
ATOM 6236 N N . GLY B 1 368 ? 25.679 -62.703 11.542 1.00 24.95 366 GLY A N 1
ATOM 6237 C CA . GLY B 1 368 ? 25.227 -63.539 12.651 1.00 21.51 366 GLY A CA 1
ATOM 6238 C C . GLY B 1 368 ? 23.739 -63.824 12.539 1.00 21.90 366 GLY A C 1
ATOM 6239 O O . GLY B 1 368 ? 23.246 -64.267 11.495 1.00 18.73 366 GLY A O 1
ATOM 6240 N N . LEU B 1 369 ? 23.006 -63.618 13.634 1.00 21.82 367 LEU A N 1
ATOM 6241 C CA . LEU B 1 369 ? 21.550 -63.704 13.622 1.00 20.59 367 LEU A CA 1
ATOM 6242 C C . LEU B 1 369 ? 20.930 -62.310 13.736 1.00 27.92 367 LEU A C 1
ATOM 6243 O O . LEU B 1 369 ? 19.909 -62.105 14.404 1.00 27.72 367 LEU A O 1
ATOM 6248 N N . PHE B 1 370 ? 21.565 -61.345 13.059 1.00 25.59 368 PHE A N 1
ATOM 6249 C CA . PHE B 1 370 ? 21.229 -59.923 13.044 1.00 18.72 368 PHE A CA 1
ATOM 6250 C C . PHE B 1 370 ? 20.903 -59.608 11.590 1.00 21.90 368 PHE A C 1
ATOM 6251 O O . PHE B 1 370 ? 21.809 -59.552 10.755 1.00 26.98 368 PHE A O 1
ATOM 6259 N N . SER B 1 371 ? 19.621 -59.466 11.251 1.00 18.02 369 SER A N 1
ATOM 6260 C CA . SER B 1 371 ? 19.265 -59.420 9.842 1.00 19.59 369 SER A CA 1
ATOM 6261 C C . SER B 1 371 ? 17.995 -58.603 9.632 1.00 21.30 369 SER A C 1
ATOM 6262 O O . SER B 1 371 ? 17.170 -58.451 10.535 1.00 22.53 369 SER A O 1
ATOM 6265 N N . ALA B 1 372 ? 17.825 -58.122 8.399 1.00 18.61 370 ALA A N 1
ATOM 6266 C CA . ALA B 1 372 ? 16.661 -57.335 8.028 1.00 19.17 370 ALA A CA 1
ATOM 6267 C C . ALA B 1 372 ? 16.437 -57.443 6.527 1.00 21.84 370 ALA A C 1
ATOM 6268 O O . ALA B 1 372 ? 17.373 -57.659 5.754 1.00 21.43 370 ALA A O 1
ATOM 6270 N N . LEU B 1 373 ? 15.175 -57.298 6.138 1.00 21.29 371 LEU A N 1
ATOM 6271 C CA . LEU B 1 373 ? 14.758 -57.206 4.752 1.00 20.91 371 LEU A CA 1
ATOM 6272 C C . LEU B 1 373 ? 14.227 -55.798 4.501 1.00 28.15 371 LEU A C 1
ATOM 6273 O O . LEU B 1 373 ? 13.441 -55.273 5.307 1.00 23.30 371 LEU A O 1
ATOM 6278 N N . THR B 1 374 ? 14.675 -55.181 3.403 1.00 25.43 372 THR A N 1
ATOM 6279 C CA . THR B 1 374 ? 14.090 -53.936 2.912 1.00 21.54 372 THR A CA 1
ATOM 6280 C C . THR B 1 374 ? 12.919 -54.281 1.994 1.00 23.01 372 THR A C 1
ATOM 6281 O O . THR B 1 374 ? 13.112 -54.910 0.946 1.00 25.29 372 THR A O 1
ATOM 6285 N N . ILE B 1 375 ? 11.714 -53.893 2.374 1.00 19.33 373 ILE A N 1
ATOM 6286 C CA . ILE B 1 375 ? 10.548 -54.176 1.548 1.00 22.96 373 ILE A CA 1
ATOM 6287 C C . ILE B 1 375 ? 10.305 -52.985 0.623 1.00 29.58 373 ILE A C 1
ATOM 6288 O O . ILE B 1 375 ? 10.351 -51.827 1.062 1.00 31.89 373 ILE A O 1
ATOM 6293 N N . VAL B 1 376 ? 10.061 -53.259 -0.663 1.00 27.99 374 VAL A N 1
ATOM 6294 C CA . VAL B 1 376 ? 9.904 -52.214 -1.673 1.00 31.49 374 VAL A CA 1
ATOM 6295 C C . VAL B 1 376 ? 8.561 -52.383 -2.368 1.00 28.19 374 VAL A C 1
ATOM 6296 O O . VAL B 1 376 ? 8.046 -53.495 -2.494 1.00 29.62 374 VAL A O 1
ATOM 6300 N N . LYS B 1 377 ? 7.964 -51.260 -2.778 1.00 35.28 375 LYS A N 1
ATOM 6301 C CA . LYS B 1 377 ? 6.767 -51.322 -3.610 1.00 36.43 375 LYS A CA 1
ATOM 6302 C C . LYS B 1 377 ? 7.111 -51.595 -5.069 1.00 32.47 375 LYS A C 1
ATOM 6303 O O . LYS B 1 377 ? 6.211 -51.885 -5.857 1.00 35.77 375 LYS A O 1
ATOM 6305 N N . ASN B 1 378 ? 8.395 -51.565 -5.424 1.00 34.27 376 ASN A N 1
ATOM 6306 C CA . ASN B 1 378 ? 8.847 -51.589 -6.810 1.00 29.66 376 ASN A CA 1
ATOM 6307 C C . ASN B 1 378 ? 10.355 -51.804 -6.866 1.00 33.19 376 ASN A C 1
ATOM 6308 O O . ASN B 1 378 ? 11.124 -50.877 -6.594 1.00 33.39 376 ASN A O 1
ATOM 6313 N N . LYS B 1 379 ? 10.786 -53.025 -7.199 1.00 39.13 377 LYS A N 1
ATOM 6314 C CA . LYS B 1 379 ? 12.211 -53.368 -7.198 1.00 38.70 377 LYS A CA 1
ATOM 6315 C C . LYS B 1 379 ? 13.023 -52.490 -8.145 1.00 39.90 377 LYS A C 1
ATOM 6316 O O . LYS B 1 379 ? 14.207 -52.222 -7.888 1.00 39.13 377 LYS A O 1
ATOM 6322 N N . GLU B 1 380 ? 12.412 -52.043 -9.242 1.00 42.39 378 GLU A N 1
ATOM 6323 C CA . GLU B 1 380 ? 13.167 -51.449 -10.340 1.00 45.71 378 GLU A CA 1
ATOM 6324 C C . GLU B 1 380 ? 13.549 -50.011 -10.041 1.00 44.00 378 GLU A C 1
ATOM 6325 O O . GLU B 1 380 ? 14.699 -49.605 -10.254 1.00 41.71 378 GLU A O 1
ATOM 6331 N N . THR B 1 381 ? 12.581 -49.228 -9.567 1.00 42.29 379 THR A N 1
ATOM 6332 C CA . THR B 1 381 ? 12.782 -47.861 -9.119 1.00 30.36 379 THR A CA 1
ATOM 6333 C C . THR B 1 381 ? 13.215 -47.777 -7.659 1.00 33.05 379 THR A C 1
ATOM 6334 O O . THR B 1 381 ? 13.558 -46.689 -7.190 1.00 34.91 379 THR A O 1
ATOM 6338 N N . ARG B 1 382 ? 13.193 -48.894 -6.927 1.00 37.58 380 ARG A N 1
ATOM 6339 C CA . ARG B 1 382 ? 13.492 -48.919 -5.494 1.00 29.23 380 ARG A CA 1
ATOM 6340 C C . ARG B 1 382 ? 12.517 -48.089 -4.665 1.00 24.73 380 ARG A C 1
ATOM 6341 O O . ARG B 1 382 ? 12.876 -47.599 -3.594 1.00 23.56 380 ARG A O 1
ATOM 6349 N N . GLU B 1 383 ? 11.282 -47.914 -5.126 1.00 23.61 381 GLU A N 1
ATOM 6350 C CA . GLU B 1 383 ? 10.318 -47.204 -4.304 1.00 25.05 381 GLU A CA 1
ATOM 6351 C C . GLU B 1 383 ? 10.042 -48.009 -3.033 1.00 30.69 381 GLU A C 1
ATOM 6352 O O . GLU B 1 383 ? 9.568 -49.150 -3.088 1.00 30.70 381 GLU A O 1
ATOM 6358 N N . LEU B 1 384 ? 10.346 -47.419 -1.886 1.00 27.58 382 LEU A N 1
ATOM 6359 C CA . LEU B 1 384 ? 10.198 -48.137 -0.632 1.00 23.69 382 LEU A CA 1
ATOM 6360 C C . LEU B 1 384 ? 8.730 -48.377 -0.302 1.00 27.10 382 LEU A C 1
ATOM 6361 O O . LEU B 1 384 ? 7.851 -47.569 -0.621 1.00 26.79 382 LEU A O 1
ATOM 6366 N N . MET B 1 385 ? 8.480 -49.501 0.380 1.00 29.02 383 MET A N 1
ATOM 6367 C CA . MET B 1 385 ? 7.130 -49.830 0.825 1.00 28.18 383 MET A CA 1
ATOM 6368 C C . MET B 1 385 ? 6.652 -48.877 1.920 1.00 28.02 383 MET A C 1
ATOM 6369 O O . MET B 1 385 ? 5.440 -48.697 2.107 1.00 27.10 383 MET A O 1
ATOM 6374 N N . ALA B 1 386 ? 7.581 -48.285 2.661 1.00 25.38 384 ALA A N 1
ATOM 6375 C CA . ALA B 1 386 ? 7.266 -47.240 3.634 1.00 26.99 384 ALA A CA 1
ATOM 6376 C C . ALA B 1 386 ? 8.427 -46.260 3.643 1.00 25.32 384 ALA A C 1
ATOM 6377 O O . ALA B 1 386 ? 9.478 -46.528 4.251 1.00 26.05 384 ALA A O 1
ATOM 6379 N N . PRO B 1 387 ? 8.300 -45.116 2.974 1.00 27.16 385 PRO A N 1
ATOM 6380 C CA . PRO B 1 387 ? 9.379 -44.126 3.003 1.00 27.92 385 PRO A CA 1
ATOM 6381 C C . PRO B 1 387 ? 9.526 -43.550 4.401 1.00 29.83 385 PRO A C 1
ATOM 6382 O O . PRO B 1 387 ? 8.629 -43.656 5.248 1.00 29.05 385 PRO A O 1
ATOM 6386 N N . TYR B 1 388 ? 10.675 -42.917 4.631 1.00 26.49 386 TYR A N 1
ATOM 6387 C CA . TYR B 1 388 ? 11.011 -42.477 5.976 1.00 29.88 386 TYR A CA 1
ATOM 6388 C C . TYR B 1 388 ? 9.842 -41.731 6.618 1.00 34.16 386 TYR A C 1
ATOM 6389 O O . TYR B 1 388 ? 9.235 -40.847 5.997 1.00 31.46 386 TYR A O 1
ATOM 6398 N N . HIS B 1 389 ? 9.500 -42.139 7.851 1.00 34.45 387 HIS A N 1
ATOM 6399 C CA . HIS B 1 389 ? 8.524 -41.429 8.697 1.00 35.35 387 HIS A CA 1
ATOM 6400 C C . HIS B 1 389 ? 7.160 -41.320 8.014 1.00 35.28 387 HIS A C 1
ATOM 6401 O O . HIS B 1 389 ? 6.448 -40.324 8.166 1.00 34.22 387 HIS A O 1
ATOM 6408 N N . THR B 1 390 ? 6.782 -42.363 7.275 1.00 34.21 388 THR A N 1
ATOM 6409 C CA . THR B 1 390 ? 5.515 -42.342 6.563 1.00 32.31 388 THR A CA 1
ATOM 6410 C C . THR B 1 390 ? 4.339 -42.405 7.534 1.00 35.07 388 THR A C 1
ATOM 6411 O O . THR B 1 390 ? 4.362 -43.178 8.505 1.00 34.99 388 THR A O 1
ATOM 6415 N N . PRO B 1 391 ? 3.288 -41.632 7.285 1.00 37.43 389 PRO A N 1
ATOM 6416 C CA . PRO B 1 391 ? 2.016 -41.874 7.961 1.00 41.32 389 PRO A CA 1
ATOM 6417 C C . PRO B 1 391 ? 1.288 -43.032 7.294 1.00 50.60 389 PRO A C 1
ATOM 6418 O O . PRO B 1 391 ? 1.382 -43.251 6.079 1.00 49.59 389 PRO A O 1
ATOM 6422 N N . ASN B 1 392 ? 0.569 -43.800 8.104 1.00 48.02 390 ASN A N 1
ATOM 6423 C CA . ASN B 1 392 ? -0.157 -44.949 7.577 1.00 45.19 390 ASN A CA 1
ATOM 6424 C C . ASN B 1 392 ? 0.793 -45.927 6.893 1.00 41.10 390 ASN A C 1
ATOM 6425 O O . ASN B 1 392 ? 0.599 -46.313 5.738 1.00 49.30 390 ASN A O 1
ATOM 6430 N N . SER B 1 393 ? 1.841 -46.320 7.608 1.00 38.11 391 SER A N 1
ATOM 6431 C CA . SER B 1 393 ? 2.689 -47.397 7.114 1.00 39.18 391 SER A CA 1
ATOM 6432 C C . SER B 1 393 ? 1.857 -48.664 6.954 1.00 33.84 391 SER A C 1
ATOM 6433 O O . SER B 1 393 ? 1.066 -49.012 7.836 1.00 35.19 391 SER A O 1
ATOM 6436 N N . VAL B 1 394 ? 1.994 -49.332 5.804 1.00 31.41 392 VAL A N 1
ATOM 6437 C CA . VAL B 1 394 ? 1.379 -50.650 5.650 1.00 29.00 392 VAL A CA 1
ATOM 6438 C C . VAL B 1 394 ? 2.203 -51.755 6.297 1.00 28.90 392 VAL A C 1
ATOM 6439 O O . VAL B 1 394 ? 1.750 -52.901 6.331 1.00 29.86 392 VAL A O 1
ATOM 6443 N N . MET B 1 395 ? 3.400 -51.449 6.808 1.00 30.78 393 MET A N 1
ATOM 6444 C CA . MET B 1 395 ? 4.255 -52.498 7.359 1.00 29.26 393 MET A CA 1
ATOM 6445 C C . MET B 1 395 ? 3.651 -53.214 8.563 1.00 27.81 393 MET A C 1
ATOM 6446 O O . MET B 1 395 ? 3.892 -54.425 8.696 1.00 31.82 393 MET A O 1
ATOM 6451 N N . PRO B 1 396 ? 2.891 -52.574 9.453 1.00 31.12 394 PRO A N 1
ATOM 6452 C CA . PRO B 1 396 ? 2.278 -53.356 10.544 1.00 31.34 394 PRO A CA 1
ATOM 6453 C C . PRO B 1 396 ? 1.346 -54.441 10.024 1.00 31.35 394 PRO A C 1
ATOM 6454 O O . PRO B 1 396 ? 1.259 -55.524 10.618 1.00 28.68 394 PRO A O 1
ATOM 6458 N N . GLN B 1 397 ? 0.633 -54.172 8.929 1.00 27.89 395 GLN A N 1
ATOM 6459 C CA . GLN B 1 397 ? -0.145 -55.216 8.277 1.00 27.56 395 GLN A CA 1
ATOM 6460 C C . GLN B 1 397 ? 0.713 -56.458 8.057 1.00 32.54 395 GLN A C 1
ATOM 6461 O O . GLN B 1 397 ? 0.309 -57.582 8.386 1.00 32.48 395 GLN A O 1
ATOM 6467 N N . ILE B 1 398 ? 1.924 -56.260 7.523 1.00 27.84 396 ILE A N 1
ATOM 6468 C CA . ILE B 1 398 ? 2.840 -57.367 7.270 1.00 25.72 396 ILE A CA 1
ATOM 6469 C C . ILE B 1 398 ? 3.288 -58.046 8.565 1.00 29.00 396 ILE A C 1
ATOM 6470 O O . ILE B 1 398 ? 3.349 -59.281 8.641 1.00 27.07 396 ILE A O 1
ATOM 6475 N N . MET B 1 399 ? 3.641 -57.265 9.595 1.00 28.94 397 MET A N 1
ATOM 6476 C CA . MET B 1 399 ? 4.051 -57.886 10.850 1.00 25.67 397 MET A CA 1
ATOM 6477 C C . MET B 1 399 ? 2.932 -58.720 11.429 1.00 29.22 397 MET A C 1
ATOM 6478 O O . MET B 1 399 ? 3.188 -59.688 12.154 1.00 29.48 397 MET A O 1
ATOM 6483 N N . ALA B 1 400 ? 1.688 -58.333 11.152 1.00 32.07 398 ALA A N 1
ATOM 6484 C CA . ALA B 1 400 ? 0.536 -59.030 11.701 1.00 28.71 398 ALA A CA 1
ATOM 6485 C C . ALA B 1 400 ? 0.291 -60.344 10.979 1.00 28.86 398 ALA A C 1
ATOM 6486 O O . ALA B 1 400 ? 0.020 -61.369 11.615 1.00 28.88 398 ALA A O 1
ATOM 6488 N N . LYS B 1 401 ? 0.427 -60.344 9.658 1.00 30.22 399 LYS A N 1
ATOM 6489 C CA . LYS B 1 401 ? 0.343 -61.597 8.929 1.00 29.99 399 LYS A CA 1
ATOM 6490 C C . LYS B 1 401 ? 1.369 -62.589 9.454 1.00 28.83 399 LYS A C 1
ATOM 6491 O O . LYS B 1 401 ? 1.064 -63.776 9.628 1.00 31.00 399 LYS A O 1
ATOM 6497 N N . LEU B 1 402 ? 2.583 -62.118 9.743 1.00 25.09 400 LEU A N 1
ATOM 6498 C CA . LEU B 1 402 ? 3.593 -62.997 10.320 1.00 24.83 400 LEU A CA 1
ATOM 6499 C C . LEU B 1 402 ? 3.178 -63.473 11.706 1.00 27.88 400 LEU A C 1
ATOM 6500 O O . LEU B 1 402 ? 3.352 -64.654 12.041 1.00 27.88 400 LEU A O 1
ATOM 6505 N N . MET B 1 403 ? 2.656 -62.559 12.538 1.00 24.71 401 MET A N 1
ATOM 6506 C CA . MET B 1 403 ? 2.239 -62.926 13.887 1.00 27.36 401 MET A CA 1
ATOM 6507 C C . MET B 1 403 ? 1.166 -64.008 13.872 1.00 29.60 401 MET A C 1
ATOM 6508 O O . MET B 1 403 ? 1.155 -64.876 14.749 1.00 26.13 401 MET A O 1
ATOM 6513 N N . ASP B 1 404 ? 0.286 -64.001 12.867 1.00 29.03 402 ASP A N 1
ATOM 6514 C CA . ASP B 1 404 ? -0.766 -65.013 12.808 1.00 32.26 402 ASP A CA 1
ATOM 6515 C C . ASP B 1 404 ? -0.198 -66.406 12.550 1.00 34.50 402 ASP A C 1
ATOM 6516 O O . ASP B 1 404 ? -0.782 -67.401 12.997 1.00 33.01 402 ASP A O 1
ATOM 6521 N N . LEU B 1 405 ? 0.919 -66.506 11.831 1.00 30.07 403 LEU A N 1
ATOM 6522 C CA . LEU B 1 405 ? 1.574 -67.791 11.629 1.00 29.57 403 LEU A CA 1
ATOM 6523 C C . LEU B 1 405 ? 2.515 -68.159 12.774 1.00 30.31 403 LEU A C 1
ATOM 6524 O O . LEU B 1 405 ? 3.191 -69.194 12.688 1.00 31.87 403 LEU A O 1
ATOM 6529 N N . GLY B 1 406 ? 2.525 -67.388 13.862 1.00 26.81 404 GLY A N 1
ATOM 6530 C CA . GLY B 1 406 ? 3.440 -67.646 14.955 1.00 25.17 404 GLY A CA 1
ATOM 6531 C C . GLY B 1 406 ? 4.864 -67.193 14.727 1.00 27.86 404 GLY A C 1
ATOM 6532 O O . GLY B 1 406 ? 5.758 -67.614 15.474 1.00 26.28 404 GLY A O 1
ATOM 6533 N N . PHE B 1 407 ? 5.098 -66.348 13.719 1.00 28.08 405 PHE A N 1
ATOM 6534 C CA . PHE B 1 407 ? 6.403 -65.755 13.421 1.00 26.47 405 PHE A CA 1
ATOM 6535 C C . PHE B 1 407 ? 6.358 -64.343 14.011 1.00 28.41 405 PHE A C 1
ATOM 6536 O O . PHE B 1 407 ? 5.885 -63.394 13.380 1.00 31.07 405 PHE A O 1
ATOM 6544 N N . SER B 1 408 ? 6.843 -64.200 15.238 1.00 24.49 406 SER A N 1
ATOM 6545 C CA . SER B 1 408 ? 6.778 -62.921 15.937 1.00 26.79 406 SER A CA 1
ATOM 6546 C C . SER B 1 408 ? 8.055 -62.119 15.690 1.00 27.17 406 SER A C 1
ATOM 6547 O O . SER B 1 408 ? 9.154 -62.536 16.076 1.00 24.09 406 SER A O 1
ATOM 6550 N N . THR B 1 409 ? 7.908 -60.957 15.068 1.00 26.00 407 THR A N 1
ATOM 6551 C CA . THR B 1 409 ? 9.050 -60.086 14.871 1.00 24.52 407 THR A CA 1
ATOM 6552 C C . THR B 1 409 ? 8.551 -58.652 14.777 1.00 25.18 407 THR A C 1
ATOM 6553 O O . THR B 1 409 ? 7.372 -58.361 15.003 1.00 27.23 407 THR A O 1
ATOM 6557 N N . PHE B 1 410 ? 9.458 -57.744 14.457 1.00 25.06 408 PHE A N 1
ATOM 6558 C CA . PHE B 1 410 ? 9.071 -56.359 14.286 1.00 26.93 408 PHE A CA 1
ATOM 6559 C C . PHE B 1 410 ? 10.004 -55.704 13.284 1.00 27.11 408 PHE A C 1
ATOM 6560 O O . PHE B 1 410 ? 10.983 -56.299 12.819 1.00 24.79 408 PHE A O 1
ATOM 6568 N N . GLY B 1 411 ? 9.683 -54.460 12.959 1.00 25.40 409 GLY A N 1
ATOM 6569 C CA . GLY B 1 411 ? 10.541 -53.656 12.114 1.00 22.83 409 GLY A CA 1
ATOM 6570 C C . GLY B 1 411 ? 10.253 -52.190 12.338 1.00 27.77 409 GLY A C 1
ATOM 6571 O O . GLY B 1 411 ? 9.282 -51.802 12.996 1.00 25.45 409 GLY A O 1
ATOM 6572 N N . ARG B 1 412 ? 11.125 -51.373 11.779 1.00 23.83 410 ARG A N 1
ATOM 6573 C CA . ARG B 1 412 ? 10.892 -49.952 11.718 1.00 22.06 410 ARG A CA 1
ATOM 6574 C C . ARG B 1 412 ? 10.988 -49.527 10.265 1.00 25.71 410 ARG A C 1
ATOM 6575 O O . ARG B 1 412 ? 11.623 -50.200 9.450 1.00 27.01 410 ARG A O 1
ATOM 6583 N N . GLU B 1 413 ? 10.329 -48.420 9.936 1.00 26.36 411 GLU A N 1
ATOM 6584 C CA . GLU B 1 413 ? 10.396 -47.824 8.597 1.00 29.66 411 GLU A CA 1
ATOM 6585 C C . GLU B 1 413 ? 9.964 -48.866 7.571 1.00 29.71 411 GLU A C 1
ATOM 6586 O O . GLU B 1 413 ? 8.836 -49.384 7.664 1.00 31.18 411 GLU A O 1
ATOM 6592 N N . THR B 1 414 ? 10.806 -49.226 6.609 1.00 21.14 412 THR A N 1
ATOM 6593 C CA . THR B 1 414 ? 10.418 -50.055 5.482 1.00 24.77 412 THR A CA 1
ATOM 6594 C C . THR B 1 414 ? 11.000 -51.464 5.583 1.00 24.61 412 THR A C 1
ATOM 6595 O O . THR B 1 414 ? 11.063 -52.175 4.577 1.00 27.07 412 THR A O 1
ATOM 6599 N N . ASN B 1 415 ? 11.361 -51.896 6.792 1.00 24.27 413 ASN A N 1
ATOM 6600 C CA . ASN B 1 415 ? 12.087 -53.132 7.028 1.00 23.51 413 ASN A CA 1
ATOM 6601 C C . ASN B 1 415 ? 11.312 -54.122 7.881 1.00 24.68 413 ASN A C 1
ATOM 6602 O O . ASN B 1 415 ? 10.447 -53.756 8.688 1.00 21.86 413 ASN A O 1
ATOM 6607 N N . ILE B 1 416 ? 11.648 -55.391 7.670 1.00 23.21 414 ILE A N 1
ATOM 6608 C CA . ILE B 1 416 ? 11.334 -56.480 8.579 1.00 21.47 414 ILE A CA 1
ATOM 6609 C C . ILE B 1 416 ? 12.647 -56.942 9.190 1.00 22.47 414 ILE A C 1
ATOM 6610 O O . ILE B 1 416 ? 13.589 -57.284 8.461 1.00 21.50 414 ILE A O 1
ATOM 6615 N N . ASN B 1 417 ? 12.707 -56.970 10.517 1.00 21.65 415 ASN A N 1
ATOM 6616 C CA . ASN B 1 417 ? 13.853 -57.558 11.192 1.00 20.76 415 ASN A CA 1
ATOM 6617 C C . ASN B 1 417 ? 13.668 -59.071 11.317 1.00 21.92 415 ASN A C 1
ATOM 6618 O O . ASN B 1 417 ? 12.547 -59.580 11.365 1.00 24.34 415 ASN A O 1
ATOM 6623 N N . ILE B 1 418 ? 14.775 -59.803 11.308 1.00 19.56 416 ILE A N 1
ATOM 6624 C CA . ILE B 1 418 ? 14.777 -61.205 11.713 1.00 19.71 416 ILE A CA 1
ATOM 6625 C C . ILE B 1 418 ? 15.960 -61.387 12.654 1.00 21.33 416 ILE A C 1
ATOM 6626 O O . ILE B 1 418 ? 17.109 -61.452 12.211 1.00 23.69 416 ILE A O 1
ATOM 6631 N N . CYS B 1 419 ? 15.690 -61.471 13.951 1.00 22.23 417 CYS A N 1
ATOM 6632 C CA . CYS B 1 419 ? 16.732 -61.571 14.972 1.00 20.82 417 CYS A CA 1
ATOM 6633 C C . CYS B 1 419 ? 16.320 -62.629 15.982 1.00 21.80 417 CYS A C 1
ATOM 6634 O O . CYS B 1 419 ? 15.956 -62.314 17.121 1.00 23.31 417 CYS A O 1
ATOM 6637 N N . PRO B 1 420 ? 16.362 -63.905 15.595 1.00 22.65 418 PRO A N 1
ATOM 6638 C CA . PRO B 1 420 ? 15.906 -64.987 16.497 1.00 21.19 418 PRO A CA 1
ATOM 6639 C C . PRO B 1 420 ? 16.887 -65.225 17.631 1.00 20.26 418 PRO A C 1
ATOM 6640 O O . PRO B 1 420 ? 18.072 -64.883 17.539 1.00 22.83 418 PRO A O 1
ATOM 6644 N N . PRO B 1 421 ? 16.450 -65.851 18.710 1.00 22.48 419 PRO A N 1
ATOM 6645 C CA . PRO B 1 421 ? 17.375 -66.104 19.822 1.00 22.53 419 PRO A CA 1
ATOM 6646 C C . PRO B 1 421 ? 18.604 -66.866 19.351 1.00 21.22 419 PRO A C 1
ATOM 6647 O O . PRO B 1 421 ? 18.517 -67.767 18.512 1.00 20.80 419 PRO A O 1
ATOM 6651 N N . LEU B 1 422 ? 19.756 -66.501 19.924 1.00 20.78 420 LEU A N 1
ATOM 6652 C CA . LEU B 1 422 ? 21.042 -67.068 19.535 1.00 20.88 420 LEU A CA 1
ATOM 6653 C C . LEU B 1 422 ? 21.151 -68.572 19.774 1.00 23.27 420 LEU A C 1
ATOM 6654 O O . LEU B 1 422 ? 22.087 -69.182 19.254 1.00 27.32 420 LEU A O 1
ATOM 6659 N N . ILE B 1 423 ? 20.235 -69.188 20.533 1.00 20.10 421 ILE A N 1
ATOM 6660 C CA . ILE B 1 423 ? 20.281 -70.627 20.748 1.00 18.41 421 ILE A CA 1
ATOM 6661 C C . ILE B 1 423 ? 19.411 -71.387 19.752 1.00 24.53 421 ILE A C 1
ATOM 6662 O O . ILE B 1 423 ? 19.412 -72.627 19.757 1.00 22.71 421 ILE A O 1
ATOM 6667 N N . ILE B 1 424 ? 18.700 -70.683 18.872 1.00 22.47 422 ILE A N 1
ATOM 6668 C CA . ILE B 1 424 ? 17.831 -71.309 17.882 1.00 23.00 422 ILE A CA 1
ATOM 6669 C C . ILE B 1 424 ? 18.626 -72.358 17.110 1.00 24.23 422 ILE A C 1
ATOM 6670 O O . ILE B 1 424 ? 19.839 -72.215 16.911 1.00 22.77 422 ILE A O 1
ATOM 6675 N N . THR B 1 425 ? 17.968 -73.437 16.705 1.00 23.41 423 THR A N 1
ATOM 6676 C CA . THR B 1 425 ? 18.660 -74.503 16.000 1.00 22.01 423 THR A CA 1
ATOM 6677 C C . THR B 1 425 ? 18.323 -74.455 14.521 1.00 26.92 423 THR A C 1
ATOM 6678 O O . THR B 1 425 ? 17.354 -73.812 14.099 1.00 28.20 423 THR A O 1
ATOM 6682 N N . ALA B 1 426 ? 19.148 -75.149 13.732 1.00 24.76 424 ALA A N 1
ATOM 6683 C CA . ALA B 1 426 ? 18.867 -75.297 12.310 1.00 23.33 424 ALA A CA 1
ATOM 6684 C C . ALA B 1 426 ? 17.460 -75.852 12.082 1.00 26.71 424 ALA A C 1
ATOM 6685 O O . ALA B 1 426 ? 16.705 -75.334 11.252 1.00 29.00 424 ALA A O 1
ATOM 6687 N N . GLU B 1 427 ? 17.081 -76.902 12.822 1.00 25.89 425 GLU A N 1
ATOM 6688 C CA . GLU B 1 427 ? 15.744 -77.465 12.650 1.00 26.70 425 GLU A CA 1
ATOM 6689 C C . GLU B 1 427 ? 14.681 -76.407 12.909 1.00 28.26 425 GLU A C 1
ATOM 6690 O O . GLU B 1 427 ? 13.710 -76.293 12.151 1.00 28.43 425 GLU A O 1
ATOM 6692 N N . GLN B 1 428 ? 14.879 -75.585 13.946 1.00 30.49 426 GLN A N 1
ATOM 6693 C CA . GLN B 1 428 ? 13.920 -74.528 14.265 1.00 28.69 426 GLN A CA 1
ATOM 6694 C C . GLN B 1 428 ? 13.877 -73.469 13.168 1.00 27.84 426 GLN A C 1
ATOM 6695 O O . GLN B 1 428 ? 12.796 -73.120 12.677 1.00 29.99 426 GLN A O 1
ATOM 6701 N N . LEU B 1 429 ? 15.047 -72.968 12.747 1.00 25.72 427 LEU A N 1
ATOM 6702 C CA . LEU B 1 429 ? 15.093 -71.997 11.651 1.00 27.98 427 LEU A CA 1
ATOM 6703 C C . LEU B 1 429 ? 14.358 -72.506 10.425 1.00 28.67 427 LEU A C 1
ATOM 6704 O O . LEU B 1 429 ? 13.556 -71.788 9.817 1.00 27.70 427 LEU A O 1
ATOM 6709 N N . GLU B 1 430 ? 14.660 -73.741 10.019 1.00 35.21 428 GLU A N 1
ATOM 6710 C CA . GLU B 1 430 ? 14.075 -74.288 8.808 1.00 31.62 428 GLU A CA 1
ATOM 6711 C C . GLU B 1 430 ? 12.568 -74.444 8.918 1.00 28.57 428 GLU A C 1
ATOM 6712 O O . GLU B 1 430 ? 11.884 -74.518 7.895 1.00 30.67 428 GLU A O 1
ATOM 6718 N N . GLU B 1 431 ? 12.028 -74.420 10.124 1.00 28.15 429 GLU A N 1
ATOM 6719 C CA . GLU B 1 431 ? 10.596 -74.572 10.299 1.00 28.33 429 GLU A CA 1
ATOM 6720 C C . GLU B 1 431 ? 9.866 -73.239 10.305 1.00 32.03 429 GLU A C 1
ATOM 6721 O O . GLU B 1 431 ? 8.702 -73.175 9.885 1.00 29.88 429 GLU A O 1
ATOM 6727 N N . GLU B 1 432 ? 10.545 -72.170 10.735 1.00 30.19 430 GLU A N 1
ATOM 6728 C CA . GLU B 1 432 ? 9.966 -70.836 10.868 1.00 27.81 430 GLU A CA 1
ATOM 6729 C C . GLU B 1 432 ? 10.137 -70.009 9.599 1.00 26.34 430 GLU A C 1
ATOM 6730 O O . GLU B 1 432 ? 9.252 -69.219 9.252 1.00 27.64 430 GLU A O 1
ATOM 6736 N N . LEU B 1 433 ? 11.294 -70.129 8.948 1.00 26.53 431 LEU A N 1
ATOM 6737 C CA . LEU B 1 433 ? 11.589 -69.317 7.771 1.00 25.93 431 LEU A CA 1
ATOM 6738 C C . LEU B 1 433 ? 10.573 -69.478 6.646 1.00 24.99 431 LEU A C 1
ATOM 6739 O O . LEU B 1 433 ? 10.268 -68.475 5.977 1.00 26.07 431 LEU A O 1
ATOM 6744 N N . PRO B 1 434 ? 10.055 -70.666 6.356 1.00 24.13 432 PRO A N 1
ATOM 6745 C CA . PRO B 1 434 ? 8.958 -70.766 5.385 1.00 25.56 432 PRO A CA 1
ATOM 6746 C C . PRO B 1 434 ? 7.777 -69.835 5.663 1.00 22.16 432 PRO A C 1
ATOM 6747 O O . PRO B 1 434 ? 7.098 -69.415 4.712 1.00 22.93 432 PRO A O 1
ATOM 6751 N N . LYS B 1 435 ? 7.500 -69.501 6.930 1.00 20.62 433 LYS A N 1
ATOM 6752 C CA . LYS B 1 435 ? 6.393 -68.585 7.212 1.00 25.29 433 LYS A CA 1
ATOM 6753 C C . LYS B 1 435 ? 6.676 -67.174 6.685 1.00 22.98 433 LYS A C 1
ATOM 6754 O O . LYS B 1 435 ? 5.747 -66.472 6.264 1.00 21.17 433 LYS A O 1
ATOM 6760 N N . LEU B 1 436 ? 7.941 -66.741 6.719 1.00 18.80 434 LEU A N 1
ATOM 6761 C CA . LEU B 1 436 ? 8.310 -65.446 6.170 1.00 19.61 434 LEU A CA 1
ATOM 6762 C C . LEU B 1 436 ? 8.145 -65.433 4.657 1.00 26.07 434 LEU A C 1
ATOM 6763 O O . LEU B 1 436 ? 7.678 -64.442 4.078 1.00 27.37 434 LEU A O 1
ATOM 6768 N N . ASP B 1 437 ? 8.516 -66.532 4.001 1.00 27.63 435 ASP A N 1
ATOM 6769 C CA . ASP B 1 437 ? 8.294 -66.649 2.565 1.00 25.86 435 ASP A CA 1
ATOM 6770 C C . ASP B 1 437 ? 6.810 -66.553 2.232 1.00 27.88 435 ASP A C 1
ATOM 6771 O O . ASP B 1 437 ? 6.427 -65.861 1.282 1.00 33.34 435 ASP A O 1
ATOM 6776 N N . LYS B 1 438 ? 5.954 -67.230 3.007 1.00 27.52 436 LYS A N 1
ATOM 6777 C CA . LYS B 1 438 ? 4.522 -67.196 2.718 1.00 27.55 436 LYS A CA 1
ATOM 6778 C C . LYS B 1 438 ? 4.000 -65.765 2.741 1.00 27.85 436 LYS A C 1
ATOM 6779 O O . LYS B 1 438 ? 3.316 -65.327 1.808 1.00 33.45 436 LYS A O 1
ATOM 6781 N N . VAL B 1 439 ? 4.375 -64.992 3.761 1.00 26.79 437 VAL A N 1
ATOM 6782 C CA . VAL B 1 439 ? 3.836 -63.641 3.877 1.00 28.43 437 VAL A CA 1
ATOM 6783 C C . VAL B 1 439 ? 4.437 -62.725 2.813 1.00 29.96 437 VAL A C 1
ATOM 6784 O O . VAL B 1 439 ? 3.758 -61.826 2.295 1.00 31.56 437 VAL A O 1
ATOM 6788 N N . LEU B 1 440 ? 5.716 -62.919 2.478 1.00 25.33 438 LEU A N 1
ATOM 6789 C CA . LEU B 1 440 ? 6.305 -62.114 1.415 1.00 27.59 438 LEU A CA 1
ATOM 6790 C C . LEU B 1 440 ? 5.562 -62.321 0.100 1.00 31.77 438 LEU A C 1
ATOM 6791 O O . LEU B 1 440 ? 5.387 -61.372 -0.675 1.00 31.56 438 LEU A O 1
ATOM 6796 N N . THR B 1 441 ? 5.122 -63.559 -0.172 1.00 32.54 439 THR A N 1
ATOM 6797 C CA . THR B 1 441 ? 4.307 -63.811 -1.358 1.00 33.42 439 THR A CA 1
ATOM 6798 C C . THR B 1 441 ? 2.999 -63.034 -1.297 1.00 35.02 439 THR A C 1
ATOM 6799 O O . THR B 1 441 ? 2.523 -62.520 -2.321 1.00 32.26 439 THR A O 1
ATOM 6803 N N . TRP B 1 442 ? 2.381 -62.972 -0.113 1.00 30.67 440 TRP A N 1
ATOM 6804 C CA . TRP B 1 442 ? 1.163 -62.181 0.021 1.00 33.59 440 TRP A CA 1
ATOM 6805 C C . TRP B 1 442 ? 1.425 -60.709 -0.305 1.00 35.66 440 TRP A C 1
ATOM 6806 O O . TRP B 1 442 ? 0.598 -60.043 -0.941 1.00 33.25 440 TRP A O 1
ATOM 6817 N N . VAL B 1 443 ? 2.569 -60.185 0.129 1.00 34.33 441 VAL A N 1
ATOM 6818 C CA . VAL B 1 443 ? 2.922 -58.802 -0.166 1.00 33.98 441 VAL A CA 1
ATOM 6819 C C . VAL B 1 443 ? 3.174 -58.623 -1.658 1.00 34.16 441 VAL A C 1
ATOM 6820 O O . VAL B 1 443 ? 2.674 -57.676 -2.275 1.00 36.16 441 VAL A O 1
ATOM 6824 N N . ASP B 1 444 ? 3.950 -59.530 -2.260 1.00 33.10 442 ASP A N 1
ATOM 6825 C CA . ASP B 1 444 ? 4.122 -59.538 -3.714 1.00 32.19 442 ASP A CA 1
ATOM 6826 C C . ASP B 1 444 ? 2.801 -59.308 -4.441 1.00 34.21 442 ASP A C 1
ATOM 6827 O O . ASP B 1 444 ? 2.728 -58.536 -5.403 1.00 38.47 442 ASP A O 1
ATOM 6832 N N . GLU B 1 445 ? 1.749 -59.996 -4.006 1.00 34.93 443 GLU A N 1
ATOM 6833 C CA . GLU B 1 445 ? 0.490 -60.028 -4.734 1.00 33.64 443 GLU A CA 1
ATOM 6834 C C . GLU B 1 445 ? -0.509 -58.968 -4.290 1.00 38.18 443 GLU A C 1
ATOM 6835 O O . GLU B 1 445 ? -1.552 -58.816 -4.936 1.00 41.42 443 GLU A O 1
ATOM 6841 N N . ASN B 1 446 ? -0.233 -58.230 -3.220 1.00 36.70 444 ASN A N 1
ATOM 6842 C CA . ASN B 1 446 ? -1.228 -57.315 -2.684 1.00 37.37 444 ASN A CA 1
ATOM 6843 C C . ASN B 1 446 ? -0.757 -55.893 -2.428 1.00 41.31 444 ASN A C 1
ATOM 6844 O O . ASN B 1 446 ? -1.614 -55.021 -2.248 1.00 46.36 444 ASN A O 1
ATOM 6849 N N . LEU B 1 447 ? 0.549 -55.611 -2.398 1.00 42.37 445 LEU A N 1
ATOM 6850 C CA . LEU B 1 447 ? 1.012 -54.275 -2.033 1.00 37.32 445 LEU A CA 1
ATOM 6851 C C . LEU B 1 447 ? 2.061 -53.704 -2.976 1.00 41.65 445 LEU A C 1
ATOM 6852 O O . LEU B 1 447 ? 2.593 -52.628 -2.692 1.00 49.23 445 LEU A O 1
ATOM 6857 N N . CYS B 1 448 ? 2.373 -54.371 -4.083 1.00 40.48 446 CYS A N 1
ATOM 6858 C CA . CYS B 1 448 ? 3.471 -53.943 -4.937 1.00 44.72 446 CYS A CA 1
ATOM 6859 C C . CYS B 1 448 ? 3.043 -53.204 -6.198 1.00 50.59 446 CYS A C 1
ATOM 6860 O O . CYS B 1 448 ? 2.000 -53.502 -6.791 1.00 52.76 446 CYS A O 1
ATOM 6863 N N . ASP B 1 449 ? 3.885 -52.231 -6.584 1.00 54.36 447 ASP A N 1
ATOM 6864 C CA . ASP B 1 449 ? 3.859 -51.450 -7.835 1.00 51.63 447 ASP A CA 1
ATOM 6865 C C . ASP B 1 449 ? 3.194 -50.082 -7.679 1.00 45.79 447 ASP A C 1
ATOM 6866 O O . ASP B 1 449 ? 3.871 -49.086 -7.391 1.00 44.83 447 ASP A O 1
ATOM 6871 N N . MET C 1 3 ? 33.396 -70.820 38.500 1.00 68.25 1 MET C N 1
ATOM 6872 C CA . MET C 1 3 ? 34.378 -70.480 39.523 1.00 61.31 1 MET C CA 1
ATOM 6873 C C . MET C 1 3 ? 33.793 -70.613 40.941 1.00 65.08 1 MET C C 1
ATOM 6874 O O . MET C 1 3 ? 32.579 -70.758 41.122 1.00 61.81 1 MET C O 1
ATOM 6876 N N . GLU C 1 4 ? 34.680 -70.620 41.933 1.00 59.20 2 GLU C N 1
ATOM 6877 C CA . GLU C 1 4 ? 34.332 -70.727 43.343 1.00 51.57 2 GLU C CA 1
ATOM 6878 C C . GLU C 1 4 ? 34.061 -69.354 43.943 1.00 46.79 2 GLU C C 1
ATOM 6879 O O . GLU C 1 4 ? 34.507 -68.329 43.424 1.00 44.11 2 GLU C O 1
ATOM 6881 N N . GLU C 1 5 ? 33.337 -69.351 45.068 1.00 49.46 3 GLU C N 1
ATOM 6882 C CA . GLU C 1 5 ? 32.989 -68.103 45.738 1.00 36.65 3 GLU C CA 1
ATOM 6883 C C . GLU C 1 5 ? 34.255 -67.307 46.031 1.00 43.25 3 GLU C C 1
ATOM 6884 O O . GLU C 1 5 ? 35.316 -67.872 46.304 1.00 45.49 3 GLU C O 1
ATOM 6886 N N . LEU C 1 6 ? 34.159 -65.987 45.886 1.00 37.14 4 LEU C N 1
ATOM 6887 C CA . LEU C 1 6 ? 35.299 -65.096 46.018 1.00 35.76 4 LEU C CA 1
ATOM 6888 C C . LEU C 1 6 ? 35.473 -64.630 47.458 1.00 40.32 4 LEU C C 1
ATOM 6889 O O . LEU C 1 6 ? 34.489 -64.359 48.162 1.00 38.35 4 LEU C O 1
ATOM 6894 N N . THR C 1 7 ? 36.735 -64.517 47.880 1.00 37.81 5 THR C N 1
ATOM 6895 C CA . THR C 1 7 ? 37.076 -63.947 49.178 1.00 39.03 5 THR C CA 1
ATOM 6896 C C . THR C 1 7 ? 36.752 -62.453 49.220 1.00 36.07 5 THR C C 1
ATOM 6897 O O . THR C 1 7 ? 36.635 -61.783 48.191 1.00 34.98 5 THR C O 1
ATOM 6901 N N . GLY C 1 8 ? 36.573 -61.943 50.439 1.00 37.40 6 GLY C N 1
ATOM 6902 C CA . GLY C 1 8 ? 36.392 -60.514 50.615 1.00 32.59 6 GLY C CA 1
ATOM 6903 C C . GLY C 1 8 ? 37.497 -59.709 49.965 1.00 37.17 6 GLY C C 1
ATOM 6904 O O . GLY C 1 8 ? 37.235 -58.714 49.289 1.00 34.01 6 GLY C O 1
ATOM 6905 N N . GLU C 1 9 ? 38.753 -60.135 50.152 1.00 41.39 7 GLU C N 1
ATOM 6906 C CA . GLU C 1 9 ? 39.869 -59.383 49.589 1.00 31.30 7 GLU C CA 1
ATOM 6907 C C . GLU C 1 9 ? 39.825 -59.413 48.068 1.00 38.21 7 GLU C C 1
ATOM 6908 O O . GLU C 1 9 ? 40.151 -58.415 47.411 1.00 44.44 7 GLU C O 1
ATOM 6910 N N . GLU C 1 10 ? 39.391 -60.533 47.487 1.00 39.71 8 GLU C N 1
ATOM 6911 C CA . GLU C 1 10 ? 39.257 -60.585 46.034 1.00 39.76 8 GLU C CA 1
ATOM 6912 C C . GLU C 1 10 ? 38.109 -59.698 45.556 1.00 36.28 8 GLU C C 1
ATOM 6913 O O . GLU C 1 10 ? 38.227 -59.034 44.520 1.00 35.83 8 GLU C O 1
ATOM 6919 N N . VAL C 1 11 ? 36.997 -59.663 46.300 1.00 34.97 9 VAL C N 1
ATOM 6920 C CA . VAL C 1 11 ? 35.825 -58.908 45.859 1.00 30.66 9 VAL C CA 1
ATOM 6921 C C . VAL C 1 11 ? 36.110 -57.416 45.875 1.00 37.88 9 VAL C C 1
ATOM 6922 O O . VAL C 1 11 ? 35.780 -56.697 44.922 1.00 40.13 9 VAL C O 1
ATOM 6926 N N . ALA C 1 12 ? 36.733 -56.923 46.946 1.00 39.01 10 ALA C N 1
ATOM 6927 C CA . ALA C 1 12 ? 37.053 -55.504 47.012 1.00 34.41 10 ALA C CA 1
ATOM 6928 C C . ALA C 1 12 ? 38.203 -55.147 46.077 1.00 37.81 10 ALA C C 1
ATOM 6929 O O . ALA C 1 12 ? 38.245 -54.033 45.549 1.00 41.36 10 ALA C O 1
ATOM 6931 N N . SER C 1 13 ? 39.137 -56.072 45.856 1.00 37.73 11 SER C N 1
ATOM 6932 C CA . SER C 1 13 ? 40.247 -55.805 44.948 1.00 33.98 11 SER C CA 1
ATOM 6933 C C . SER C 1 13 ? 39.752 -55.659 43.512 1.00 39.54 11 SER C C 1
ATOM 6934 O O . SER C 1 13 ? 40.135 -54.719 42.803 1.00 41.28 11 SER C O 1
ATOM 6937 N N . LEU C 1 14 ? 38.927 -56.609 43.056 1.00 42.13 12 LEU C N 1
ATOM 6938 C CA . LEU C 1 14 ? 38.362 -56.539 41.714 1.00 38.17 12 LEU C CA 1
ATOM 6939 C C . LEU C 1 14 ? 37.503 -55.291 41.548 1.00 38.78 12 LEU C C 1
ATOM 6940 O O . LEU C 1 14 ? 37.576 -54.612 40.517 1.00 37.72 12 LEU C O 1
ATOM 6945 N N . HIS C 1 15 ? 36.695 -54.966 42.561 1.00 33.84 13 HIS C N 1
ATOM 6946 C CA . HIS C 1 15 ? 35.858 -53.773 42.491 1.00 32.12 13 HIS C CA 1
ATOM 6947 C C . HIS C 1 15 ? 36.710 -52.518 42.379 1.00 36.20 13 HIS C C 1
ATOM 6948 O O . HIS C 1 15 ? 36.441 -51.632 41.561 1.00 33.75 13 HIS C O 1
ATOM 6955 N N . SER C 1 16 ? 37.724 -52.411 43.230 1.00 40.94 14 SER C N 1
ATOM 6956 C CA . SER C 1 16 ? 38.610 -51.261 43.216 1.00 39.97 14 SER C CA 1
ATOM 6957 C C . SER C 1 16 ? 39.355 -51.129 41.889 1.00 35.76 14 SER C C 1
ATOM 6958 O O . SER C 1 16 ? 39.828 -50.036 41.561 1.00 31.36 14 SER C O 1
ATOM 6961 N N . GLU C 1 17 ? 39.491 -52.227 41.143 1.00 34.90 15 GLU C N 1
ATOM 6962 C CA . GLU C 1 17 ? 40.298 -52.328 39.931 1.00 32.69 15 GLU C CA 1
ATOM 6963 C C . GLU C 1 17 ? 39.480 -52.225 38.647 1.00 38.30 15 GLU C C 1
ATOM 6964 O O . GLU C 1 17 ? 39.976 -51.707 37.636 1.00 34.18 15 GLU C O 1
ATOM 6970 N N . TYR C 1 18 ? 38.247 -52.729 38.660 1.00 37.33 16 TYR C N 1
ATOM 6971 C CA . TYR C 1 18 ? 37.467 -52.895 37.446 1.00 30.53 16 TYR C CA 1
ATOM 6972 C C . TYR C 1 18 ? 36.104 -52.231 37.480 1.00 30.08 16 TYR C C 1
ATOM 6973 O O . TYR C 1 18 ? 35.499 -52.074 36.415 1.00 26.49 16 TYR C O 1
ATOM 6982 N N . VAL C 1 19 ? 35.597 -51.842 38.636 1.00 26.75 17 VAL C N 1
ATOM 6983 C CA . VAL C 1 19 ? 34.264 -51.259 38.733 1.00 28.98 17 VAL C CA 1
ATOM 6984 C C . VAL C 1 19 ? 34.398 -49.752 38.656 1.00 30.53 17 VAL C C 1
ATOM 6985 O O . VAL C 1 19 ? 35.353 -49.174 39.192 1.00 32.50 17 VAL C O 1
ATOM 6989 N N . MET C 1 20 ? 33.456 -49.112 37.967 1.00 29.65 18 MET C N 1
ATOM 6990 C CA . MET C 1 20 ? 33.389 -47.658 37.921 1.00 30.50 18 MET C CA 1
ATOM 6991 C C . MET C 1 20 ? 32.408 -47.163 38.981 1.00 28.64 18 MET C C 1
ATOM 6992 O O . MET C 1 20 ? 31.195 -47.385 38.887 1.00 33.72 18 MET C O 1
ATOM 6997 N N . GLN C 1 21 ? 32.943 -46.488 39.983 1.00 29.26 19 GLN C N 1
ATOM 6998 C CA . GLN C 1 21 ? 32.187 -46.071 41.152 1.00 29.79 19 GLN C CA 1
ATOM 6999 C C . GLN C 1 21 ? 31.472 -44.741 40.928 1.00 34.09 19 GLN C C 1
ATOM 7000 O O . GLN C 1 21 ? 32.074 -43.774 40.449 1.00 33.96 19 GLN C O 1
ATOM 7006 N N . SER C 1 22 ? 30.201 -44.685 41.318 1.00 32.07 20 SER C N 1
ATOM 7007 C CA . SER C 1 22 ? 29.428 -43.455 41.224 1.00 26.30 20 SER C CA 1
ATOM 7008 C C . SER C 1 22 ? 29.939 -42.385 42.187 1.00 39.07 20 SER C C 1
ATOM 7009 O O . SER C 1 22 ? 30.277 -42.675 43.343 1.00 40.11 20 SER C O 1
ATOM 7012 N N . TRP C 1 23 ? 29.995 -41.135 41.696 1.00 32.89 21 TRP C N 1
ATOM 7013 C CA . TRP C 1 23 ? 30.196 -39.938 42.523 1.00 29.85 21 TRP C CA 1
ATOM 7014 C C . TRP C 1 23 ? 31.494 -39.987 43.311 1.00 34.71 21 TRP C C 1
ATOM 7015 O O . TRP C 1 23 ? 31.556 -39.510 44.446 1.00 36.03 21 TRP C O 1
ATOM 7026 N N . HIS C 1 24 ? 32.528 -40.589 42.737 1.00 32.72 22 HIS C N 1
ATOM 7027 C CA . HIS C 1 24 ? 33.788 -40.754 43.447 1.00 40.28 22 HIS C CA 1
ATOM 7028 C C . HIS C 1 24 ? 34.879 -40.866 42.407 1.00 36.54 22 HIS C C 1
ATOM 7029 O O . HIS C 1 24 ? 34.615 -41.179 41.244 1.00 34.43 22 HIS C O 1
ATOM 7036 N N . LYS C 1 25 ? 36.110 -40.631 42.852 1.00 41.03 23 LYS C N 1
ATOM 7037 C CA . LYS C 1 25 ? 37.270 -41.022 42.071 1.00 36.86 23 LYS C CA 1
ATOM 7038 C C . LYS C 1 25 ? 37.419 -42.531 42.146 1.00 34.93 23 LYS C C 1
ATOM 7039 O O . LYS C 1 25 ? 36.947 -43.172 43.085 1.00 46.22 23 LYS C O 1
ATOM 7045 N N . GLN C 1 26 ? 38.021 -43.103 41.117 1.00 35.39 24 GLN C N 1
ATOM 7046 C CA . GLN C 1 26 ? 38.123 -44.548 41.007 1.00 34.22 24 GLN C CA 1
ATOM 7047 C C . GLN C 1 26 ? 39.309 -45.094 41.792 1.00 39.87 24 GLN C C 1
ATOM 7048 O O . GLN C 1 26 ? 40.301 -44.398 42.027 1.00 41.29 24 GLN C O 1
ATOM 7054 N N . GLY C 1 27 ? 39.189 -46.357 42.202 1.00 40.79 25 GLY C N 1
ATOM 7055 C CA . GLY C 1 27 ? 40.303 -47.133 42.713 1.00 37.26 25 GLY C CA 1
ATOM 7056 C C . GLY C 1 27 ? 40.614 -47.008 44.190 1.00 42.56 25 GLY C C 1
ATOM 7057 O O . GLY C 1 27 ? 41.623 -47.572 44.639 1.00 44.97 25 GLY C O 1
ATOM 7058 N N . GLY C 1 28 ? 39.774 -46.334 44.975 1.00 37.03 26 GLY C N 1
ATOM 7059 C CA . GLY C 1 28 ? 40.012 -46.242 46.387 1.00 40.51 26 GLY C CA 1
ATOM 7060 C C . GLY C 1 28 ? 39.851 -47.583 47.094 1.00 43.47 26 GLY C C 1
ATOM 7061 O O . GLY C 1 28 ? 39.611 -48.625 46.472 1.00 41.39 26 GLY C O 1
ATOM 7062 N N . PRO C 1 29 ? 39.988 -47.565 48.416 1.00 47.97 27 PRO C N 1
ATOM 7063 C CA . PRO C 1 29 ? 39.534 -48.708 49.213 1.00 36.15 27 PRO C CA 1
ATOM 7064 C C . PRO C 1 29 ? 38.011 -48.810 49.199 1.00 37.24 27 PRO C C 1
ATOM 7065 O O . PRO C 1 29 ? 37.295 -47.843 48.919 1.00 38.55 27 PRO C O 1
ATOM 7069 N N . VAL C 1 30 ? 37.511 -50.007 49.513 1.00 38.69 28 VAL C N 1
ATOM 7070 C CA . VAL C 1 30 ? 36.070 -50.267 49.482 1.00 32.97 28 VAL C CA 1
ATOM 7071 C C . VAL C 1 30 ? 35.738 -51.394 50.461 1.00 35.55 28 VAL C C 1
ATOM 7072 O O . VAL C 1 30 ? 36.488 -52.370 50.591 1.00 37.15 28 VAL C O 1
ATOM 7076 N N . LYS C 1 31 ? 34.614 -51.255 51.160 1.00 31.40 29 LYS C N 1
ATOM 7077 C CA . LYS C 1 31 ? 34.168 -52.317 52.051 1.00 31.71 29 LYS C CA 1
ATOM 7078 C C . LYS C 1 31 ? 33.440 -53.346 51.204 1.00 36.10 29 LYS C C 1
ATOM 7079 O O . LYS C 1 31 ? 32.515 -52.977 50.470 1.00 34.68 29 LYS C O 1
ATOM 7081 N N . PRO C 1 32 ? 33.866 -54.628 51.211 1.00 39.35 30 PRO C N 1
ATOM 7082 C CA . PRO C 1 32 ? 33.111 -55.664 50.486 1.00 32.39 30 PRO C CA 1
ATOM 7083 C C . PRO C 1 32 ? 32.012 -56.267 51.346 1.00 36.21 30 PRO C C 1
ATOM 7084 O O . PRO C 1 32 ? 32.294 -56.778 52.434 1.00 36.26 30 PRO C O 1
ATOM 7088 N N . ILE C 1 33 ? 30.769 -56.241 50.859 1.00 33.98 31 ILE C N 1
ATOM 7089 C CA . ILE C 1 33 ? 29.612 -56.698 51.621 1.00 29.47 31 ILE C CA 1
ATOM 7090 C C . ILE C 1 33 ? 29.189 -58.063 51.100 1.00 32.07 31 ILE C C 1
ATOM 7091 O O . ILE C 1 33 ? 29.004 -58.254 49.888 1.00 30.39 31 ILE C O 1
ATOM 7096 N N . LYS C 1 34 ? 29.027 -59.011 52.026 1.00 33.23 32 LYS C N 1
ATOM 7097 C CA . LYS C 1 34 ? 28.796 -60.412 51.712 1.00 31.78 32 LYS C CA 1
ATOM 7098 C C . LYS C 1 34 ? 27.326 -60.809 51.775 1.00 32.54 32 LYS C C 1
ATOM 7099 O O . LYS C 1 34 ? 26.911 -61.710 51.037 1.00 30.02 32 LYS C O 1
ATOM 7105 N N . LYS C 1 35 ? 26.529 -60.154 52.620 1.00 27.82 33 LYS C N 1
ATOM 7106 C CA . LYS C 1 35 ? 25.163 -60.592 52.867 1.00 28.52 33 LYS C CA 1
ATOM 7107 C C . LYS C 1 35 ? 24.373 -59.441 53.487 1.00 28.07 33 LYS C C 1
ATOM 7108 O O . LYS C 1 35 ? 24.946 -58.550 54.123 1.00 26.75 33 LYS C O 1
ATOM 7114 N N . ALA C 1 36 ? 23.055 -59.452 53.270 1.00 25.65 34 ALA C N 1
ATOM 7115 C CA . ALA C 1 36 ? 22.149 -58.516 53.929 1.00 26.91 34 ALA C CA 1
ATOM 7116 C C . ALA C 1 36 ? 20.876 -59.246 54.328 1.00 30.73 34 ALA C C 1
ATOM 7117 O O . ALA C 1 36 ? 20.461 -60.205 53.667 1.00 28.97 34 ALA C O 1
ATOM 7119 N N . ASP C 1 37 ? 20.257 -58.784 55.419 1.00 31.15 35 ASP C N 1
ATOM 7120 C CA . ASP C 1 37 ? 19.052 -59.427 55.935 1.00 29.87 35 ASP C CA 1
ATOM 7121 C C . ASP C 1 37 ? 18.360 -58.580 57.003 1.00 31.33 35 ASP C C 1
ATOM 7122 O O . ASP C 1 37 ? 18.998 -58.082 57.942 1.00 29.60 35 ASP C O 1
ATOM 7127 N N . GLY C 1 38 ? 17.051 -58.414 56.881 1.00 29.36 36 GLY C N 1
ATOM 7128 C CA . GLY C 1 38 ? 16.380 -57.523 57.806 1.00 25.97 36 GLY C CA 1
ATOM 7129 C C . GLY C 1 38 ? 16.911 -56.119 57.625 1.00 35.69 36 GLY C C 1
ATOM 7130 O O . GLY C 1 38 ? 16.983 -55.591 56.505 1.00 39.14 36 GLY C O 1
ATOM 7131 N N . ILE C 1 39 ? 17.297 -55.495 58.728 1.00 34.47 37 ILE C N 1
ATOM 7132 C CA . ILE C 1 39 ? 17.793 -54.129 58.699 1.00 31.75 37 ILE C CA 1
ATOM 7133 C C . ILE C 1 39 ? 19.322 -54.087 58.721 1.00 33.67 37 ILE C C 1
ATOM 7134 O O . ILE C 1 39 ? 19.898 -53.041 59.004 1.00 39.31 37 ILE C O 1
ATOM 7139 N N . TYR C 1 40 ? 19.990 -55.204 58.420 1.00 27.38 38 TYR C N 1
ATOM 7140 C CA . TYR C 1 40 ? 21.436 -55.320 58.582 1.00 29.80 38 TYR C CA 1
ATOM 7141 C C . TYR C 1 40 ? 22.108 -55.785 57.298 1.00 29.78 38 TYR C C 1
ATOM 7142 O O . TYR C 1 40 ? 21.473 -56.348 56.400 1.00 32.71 38 TYR C O 1
ATOM 7151 N N . PHE C 1 41 ? 23.418 -55.543 57.225 1.00 28.19 39 PHE C N 1
ATOM 7152 C CA . PHE C 1 41 ? 24.271 -56.203 56.244 1.00 29.06 39 PHE C CA 1
ATOM 7153 C C . PHE C 1 41 ? 25.654 -56.379 56.856 1.00 27.92 39 PHE C C 1
ATOM 7154 O O . PHE C 1 41 ? 25.998 -55.726 57.841 1.00 30.48 39 PHE C O 1
ATOM 7162 N N . TRP C 1 42 ? 26.436 -57.293 56.280 1.00 28.91 40 TRP C N 1
ATOM 7163 C CA . TRP C 1 42 ? 27.682 -57.746 56.886 1.00 29.90 40 TRP C CA 1
ATOM 7164 C C . TRP C 1 42 ? 28.803 -57.706 55.863 1.00 31.82 40 TRP C C 1
ATOM 7165 O O . TRP C 1 42 ? 28.583 -58.033 54.696 1.00 29.33 40 TRP C O 1
ATOM 7176 N N . ASP C 1 43 ? 30.002 -57.299 56.287 1.00 39.09 41 ASP C N 1
ATOM 7177 C CA . ASP C 1 43 ? 31.161 -57.442 55.415 1.00 38.74 41 ASP C CA 1
ATOM 7178 C C . ASP C 1 43 ? 31.768 -58.830 55.609 1.00 36.18 41 ASP C C 1
ATOM 7179 O O . ASP C 1 43 ? 31.306 -59.623 56.431 1.00 40.16 41 ASP C O 1
ATOM 7184 N N . TYR C 1 44 ? 32.824 -59.129 54.847 1.00 37.87 42 TYR C N 1
ATOM 7185 C CA . TYR C 1 44 ? 33.381 -60.477 54.809 1.00 39.33 42 TYR C CA 1
ATOM 7186 C C . TYR C 1 44 ? 34.212 -60.817 56.043 1.00 43.02 42 TYR C C 1
ATOM 7187 O O . TYR C 1 44 ? 34.565 -61.988 56.228 1.00 42.44 42 TYR C O 1
ATOM 7196 N N . ASP C 1 45 ? 34.558 -59.822 56.867 1.00 44.47 43 ASP C N 1
ATOM 7197 C CA . ASP C 1 45 ? 35.178 -60.063 58.165 1.00 42.95 43 ASP C CA 1
ATOM 7198 C C . ASP C 1 45 ? 34.155 -60.375 59.247 1.00 43.04 43 ASP C C 1
ATOM 7199 O O . ASP C 1 45 ? 34.544 -60.774 60.353 1.00 44.61 43 ASP C O 1
ATOM 7204 N N . GLY C 1 46 ? 32.868 -60.249 58.937 1.00 36.07 44 GLY C N 1
ATOM 7205 C CA . GLY C 1 46 ? 31.800 -60.557 59.855 1.00 32.78 44 GLY C CA 1
ATOM 7206 C C . GLY C 1 46 ? 31.212 -59.376 60.598 1.00 39.53 44 GLY C C 1
ATOM 7207 O O . GLY C 1 46 ? 30.185 -59.556 61.263 1.00 38.90 44 GLY C O 1
ATOM 7208 N N . LYS C 1 47 ? 31.780 -58.169 60.470 1.00 36.01 45 LYS C N 1
ATOM 7209 C CA . LYS C 1 47 ? 31.195 -57.015 61.150 1.00 34.45 45 LYS C CA 1
ATOM 7210 C C . LYS C 1 47 ? 29.799 -56.724 60.619 1.00 33.68 45 LYS C C 1
ATOM 7211 O O . LYS C 1 47 ? 29.537 -56.827 59.416 1.00 41.38 45 LYS C O 1
ATOM 7217 N N . ARG C 1 48 ? 28.901 -56.354 61.523 1.00 28.58 46 ARG C N 1
ATOM 7218 C CA . ARG C 1 48 ? 27.506 -56.094 61.194 1.00 32.94 46 ARG C CA 1
ATOM 7219 C C . ARG C 1 48 ? 27.245 -54.592 61.207 1.00 35.96 46 ARG C C 1
ATOM 7220 O O . ARG C 1 48 ? 27.603 -53.903 62.171 1.00 30.94 46 ARG C O 1
ATOM 7228 N N . TYR C 1 49 ? 26.603 -54.106 60.141 1.00 33.30 47 TYR C N 1
ATOM 7229 C CA . TYR C 1 49 ? 26.203 -52.713 59.982 1.00 31.18 47 TYR C CA 1
ATOM 7230 C C . TYR C 1 49 ? 24.681 -52.633 60.015 1.00 32.21 47 TYR C C 1
ATOM 7231 O O . TYR C 1 49 ? 23.996 -53.439 59.374 1.00 33.18 47 TYR C O 1
ATOM 7240 N N . THR C 1 50 ? 24.152 -51.685 60.779 1.00 30.66 48 THR C N 1
ATOM 7241 C CA . THR C 1 50 ? 22.716 -51.449 60.814 1.00 31.19 48 THR C CA 1
ATOM 7242 C C . THR C 1 50 ? 22.391 -50.372 59.787 1.00 34.58 48 THR C C 1
ATOM 7243 O O . THR C 1 50 ? 23.006 -49.299 59.779 1.00 37.76 48 THR C O 1
ATOM 7247 N N . ASP C 1 51 ? 21.474 -50.691 58.880 1.00 34.19 49 ASP C N 1
ATOM 7248 C CA . ASP C 1 51 ? 21.195 -49.859 57.712 1.00 30.83 49 ASP C CA 1
ATOM 7249 C C . ASP C 1 51 ? 20.198 -48.783 58.114 1.00 30.77 49 ASP C C 1
ATOM 7250 O O . ASP C 1 51 ? 18.990 -48.870 57.874 1.00 29.24 49 ASP C O 1
ATOM 7255 N N . MET C 1 52 ? 20.732 -47.753 58.760 1.00 36.50 50 MET C N 1
ATOM 7256 C CA . MET C 1 52 ? 19.951 -46.645 59.283 1.00 33.09 50 MET C CA 1
ATOM 7257 C C . MET C 1 52 ? 19.514 -45.652 58.203 1.00 36.39 50 MET C C 1
ATOM 7258 O O . MET C 1 52 ? 18.731 -44.734 58.495 1.00 36.83 50 MET C O 1
ATOM 7263 N N . SER C 1 53 ? 19.980 -45.816 56.964 1.00 33.05 51 SER C N 1
ATOM 7264 C CA . SER C 1 53 ? 19.505 -44.999 55.857 1.00 32.21 51 SER C CA 1
ATOM 7265 C C . SER C 1 53 ? 18.712 -45.795 54.830 1.00 33.16 51 SER C C 1
ATOM 7266 O O . SER C 1 53 ? 18.363 -45.248 53.783 1.00 32.30 51 SER C O 1
ATOM 7269 N N . SER C 1 54 ? 18.393 -47.062 55.106 1.00 31.88 52 SER C N 1
ATOM 7270 C CA . SER C 1 54 ? 17.728 -47.919 54.124 1.00 29.02 52 SER C CA 1
ATOM 7271 C C . SER C 1 54 ? 18.517 -47.954 52.818 1.00 32.61 52 SER C C 1
ATOM 7272 O O . SER C 1 54 ? 17.941 -47.963 51.721 1.00 26.88 52 SER C O 1
ATOM 7275 N N . LEU C 1 55 ? 19.852 -48.023 52.951 1.00 33.54 53 LEU C N 1
ATOM 7276 C CA . LEU C 1 55 ? 20.814 -47.890 51.856 1.00 35.19 53 LEU C CA 1
ATOM 7277 C C . LEU C 1 55 ? 20.737 -46.496 51.230 1.00 36.50 53 LEU C C 1
ATOM 7278 O O . LEU C 1 55 ? 21.334 -45.555 51.762 1.00 33.34 53 LEU C O 1
ATOM 7283 N N . LEU C 1 56 ? 20.034 -46.345 50.105 1.00 30.56 54 LEU C N 1
ATOM 7284 C CA . LEU C 1 56 ? 19.799 -45.017 49.546 1.00 34.09 54 LEU C CA 1
ATOM 7285 C C . LEU C 1 56 ? 18.343 -44.616 49.758 1.00 33.00 54 LEU C C 1
ATOM 7286 O O . LEU C 1 56 ? 17.654 -44.204 48.819 1.00 33.78 54 LEU C O 1
ATOM 7291 N N . VAL C 1 57 ? 17.871 -44.757 50.996 1.00 30.17 55 VAL C N 1
ATOM 7292 C CA . VAL C 1 57 ? 16.472 -44.546 51.360 1.00 29.97 55 VAL C CA 1
ATOM 7293 C C . VAL C 1 57 ? 15.577 -45.310 50.390 1.00 30.13 55 VAL C C 1
ATOM 7294 O O . VAL C 1 57 ? 14.562 -44.783 49.921 1.00 28.44 55 VAL C O 1
ATOM 7298 N N . CYS C 1 58 ? 15.925 -46.571 50.103 1.00 30.18 56 CYS C N 1
ATOM 7299 C CA . CYS C 1 58 ? 15.152 -47.362 49.149 1.00 29.63 56 CYS C CA 1
ATOM 7300 C C . CYS C 1 58 ? 14.697 -48.709 49.708 1.00 32.43 56 CYS C C 1
ATOM 7301 O O . CYS C 1 58 ? 13.588 -49.156 49.396 1.00 32.27 56 CYS C O 1
ATOM 7304 N N . SER C 1 59 ? 15.515 -49.352 50.550 1.00 30.91 57 SER C N 1
ATOM 7305 C CA . SER C 1 59 ? 15.178 -50.668 51.112 1.00 27.66 57 SER C CA 1
ATOM 7306 C C . SER C 1 59 ? 14.154 -50.500 52.241 1.00 30.63 57 SER C C 1
ATOM 7307 O O . SER C 1 59 ? 14.430 -50.694 53.423 1.00 28.83 57 SER C O 1
ATOM 7310 N N . ASN C 1 60 ? 12.942 -50.109 51.852 1.00 29.03 58 ASN C N 1
ATOM 7311 C CA . ASN C 1 60 ? 11.948 -49.689 52.827 1.00 30.46 58 ASN C CA 1
ATOM 7312 C C . ASN C 1 60 ? 11.507 -50.838 53.729 1.00 34.23 58 ASN C C 1
ATOM 7313 O O . ASN C 1 60 ? 11.203 -50.622 54.913 1.00 30.82 58 ASN C O 1
ATOM 7318 N N . LEU C 1 61 ? 11.450 -52.056 53.188 1.00 29.88 59 LEU C N 1
ATOM 7319 C CA . LEU C 1 61 ? 11.025 -53.231 53.936 1.00 26.73 59 LEU C CA 1
ATOM 7320 C C . LEU C 1 61 ? 12.204 -54.083 54.382 1.00 29.33 59 LEU C C 1
ATOM 7321 O O . LEU C 1 61 ? 12.088 -55.310 54.449 1.00 31.39 59 LEU C O 1
ATOM 7326 N N . GLY C 1 62 ? 13.343 -53.462 54.665 1.00 27.00 60 GLY C N 1
ATOM 7327 C CA . GLY C 1 62 ? 14.513 -54.222 55.029 1.00 25.85 60 GLY C CA 1
ATOM 7328 C C . GLY C 1 62 ? 15.093 -54.980 53.844 1.00 30.70 60 GLY C C 1
ATOM 7329 O O . GLY C 1 62 ? 14.773 -54.749 52.682 1.00 29.40 60 GLY C O 1
ATOM 7330 N N . HIS C 1 63 ? 15.968 -55.917 54.175 1.00 32.15 61 HIS C N 1
ATOM 7331 C CA . HIS C 1 63 ? 16.656 -56.708 53.177 1.00 27.12 61 HIS C CA 1
ATOM 7332 C C . HIS C 1 63 ? 16.137 -58.135 53.191 1.00 32.10 61 HIS C C 1
ATOM 7333 O O . HIS C 1 63 ? 15.750 -58.661 54.239 1.00 33.99 61 HIS C O 1
ATOM 7340 N N . GLU C 1 64 ? 16.087 -58.746 52.006 1.00 32.56 62 GLU C N 1
ATOM 7341 C CA . GLU C 1 64 ? 15.788 -60.171 51.895 1.00 28.91 62 GLU C CA 1
ATOM 7342 C C . GLU C 1 64 ? 14.426 -60.517 52.487 1.00 26.78 62 GLU C C 1
ATOM 7343 O O . GLU C 1 64 ? 14.199 -61.642 52.927 1.00 26.98 62 GLU C O 1
ATOM 7349 N N . LEU C 1 65 ? 13.515 -59.556 52.516 1.00 29.23 63 LEU C N 1
ATOM 7350 C CA . LEU C 1 65 ? 12.163 -59.833 52.953 1.00 28.95 63 LEU C CA 1
ATOM 7351 C C . LEU C 1 65 ? 11.631 -61.057 52.214 1.00 28.61 63 LEU C C 1
ATOM 7352 O O . LEU C 1 65 ? 11.529 -61.027 50.984 1.00 29.74 63 LEU C O 1
ATOM 7357 N N . PRO C 1 66 ? 11.285 -62.137 52.916 1.00 34.02 64 PRO C N 1
ATOM 7358 C CA . PRO C 1 66 ? 10.838 -63.352 52.213 1.00 27.46 64 PRO C CA 1
ATOM 7359 C C . PRO C 1 66 ? 9.706 -63.108 51.229 1.00 30.84 64 PRO C C 1
ATOM 7360 O O . PRO C 1 66 ? 9.679 -63.731 50.162 1.00 33.41 64 PRO C O 1
ATOM 7364 N N . GLU C 1 67 ? 8.766 -62.217 51.547 1.00 31.40 65 GLU C N 1
ATOM 7365 C CA . GLU C 1 67 ? 7.615 -62.031 50.667 1.00 30.57 65 GLU C CA 1
ATOM 7366 C C . GLU C 1 67 ? 8.044 -61.580 49.268 1.00 37.21 65 GLU C C 1
ATOM 7367 O O . GLU C 1 67 ? 7.515 -62.078 48.261 1.00 33.64 65 GLU C O 1
ATOM 7373 N N . ILE C 1 68 ? 9.012 -60.649 49.185 1.00 34.99 66 ILE C N 1
ATOM 7374 C CA . ILE C 1 68 ? 9.511 -60.162 47.895 1.00 31.29 66 ILE C CA 1
ATOM 7375 C C . ILE C 1 68 ? 10.452 -61.184 47.264 1.00 29.00 66 ILE C C 1
ATOM 7376 O O . ILE C 1 68 ? 10.343 -61.500 46.076 1.00 28.16 66 ILE C O 1
ATOM 7381 N N . VAL C 1 69 ? 11.382 -61.724 48.053 1.00 27.03 67 VAL C N 1
ATOM 7382 C CA . VAL C 1 69 ? 12.312 -62.719 47.528 1.00 29.09 67 VAL C CA 1
ATOM 7383 C C . VAL C 1 69 ? 11.553 -63.875 46.892 1.00 29.50 67 VAL C C 1
ATOM 7384 O O . VAL C 1 69 ? 11.886 -64.329 45.793 1.00 33.17 67 VAL C O 1
ATOM 7388 N N . ASP C 1 70 ? 10.527 -64.377 47.573 1.00 31.23 68 ASP C N 1
ATOM 7389 C CA . ASP C 1 70 ? 9.770 -65.492 47.009 1.00 31.26 68 ASP C CA 1
ATOM 7390 C C . ASP C 1 70 ? 9.020 -65.074 45.747 1.00 30.45 68 ASP C C 1
ATOM 7391 O O . ASP C 1 70 ? 8.984 -65.825 44.766 1.00 30.41 68 ASP C O 1
ATOM 7396 N N . ALA C 1 71 ? 8.411 -63.884 45.744 1.00 30.57 69 ALA C N 1
ATOM 7397 C CA . ALA C 1 71 ? 7.698 -63.450 44.545 1.00 30.88 69 ALA C CA 1
ATOM 7398 C C . ALA C 1 71 ? 8.639 -63.409 43.344 1.00 34.46 69 ALA C C 1
ATOM 7399 O O . ALA C 1 71 ? 8.267 -63.823 42.235 1.00 29.26 69 ALA C O 1
ATOM 7401 N N . ILE C 1 72 ? 9.880 -62.951 43.568 1.00 30.55 70 ILE C N 1
ATOM 7402 C CA . ILE C 1 72 ? 10.877 -62.850 42.509 1.00 25.02 70 ILE C CA 1
ATOM 7403 C C . ILE C 1 72 ? 11.241 -64.242 41.997 1.00 32.63 70 ILE C C 1
ATOM 7404 O O . ILE C 1 72 ? 11.257 -64.492 40.783 1.00 30.65 70 ILE C O 1
ATOM 7409 N N . LYS C 1 73 ? 11.527 -65.173 42.920 1.00 32.44 71 LYS C N 1
ATOM 7410 C CA . LYS C 1 73 ? 11.853 -66.541 42.530 1.00 24.84 71 LYS C CA 1
ATOM 7411 C C . LYS C 1 73 ? 10.676 -67.207 41.829 1.00 29.89 71 LYS C C 1
ATOM 7412 O O . LYS C 1 73 ? 10.858 -67.921 40.835 1.00 28.23 71 LYS C O 1
ATOM 7418 N N . GLU C 1 74 ? 9.454 -66.981 42.321 1.00 31.28 72 GLU C N 1
ATOM 7419 C CA . GLU C 1 74 ? 8.306 -67.591 41.661 1.00 27.10 72 GLU C CA 1
ATOM 7420 C C . GLU C 1 74 ? 8.142 -67.046 40.256 1.00 29.16 72 GLU C C 1
ATOM 7421 O O . GLU C 1 74 ? 7.941 -67.816 39.310 1.00 33.75 72 GLU C O 1
ATOM 7427 N N . GLN C 1 75 ? 8.266 -65.727 40.090 1.00 29.83 73 GLN C N 1
ATOM 7428 C CA . GLN C 1 75 ? 8.133 -65.141 38.758 1.00 30.03 73 GLN C CA 1
ATOM 7429 C C . GLN C 1 75 ? 9.277 -65.582 37.856 1.00 28.19 73 GLN C C 1
ATOM 7430 O O . GLN C 1 75 ? 9.085 -65.762 36.649 1.00 28.78 73 GLN C O 1
ATOM 7436 N N . ALA C 1 76 ? 10.480 -65.732 38.422 1.00 22.83 74 ALA C N 1
ATOM 7437 C CA . ALA C 1 76 ? 11.625 -66.183 37.641 1.00 24.65 74 ALA C CA 1
ATOM 7438 C C . ALA C 1 76 ? 11.433 -67.600 37.103 1.00 32.60 74 ALA C C 1
ATOM 7439 O O . ALA C 1 76 ? 12.042 -67.961 36.085 1.00 31.73 74 ALA C O 1
ATOM 7441 N N . ASP C 1 77 ? 10.628 -68.431 37.781 1.00 28.23 75 ASP C N 1
ATOM 7442 C CA . ASP C 1 77 ? 10.350 -69.770 37.273 1.00 30.68 75 ASP C CA 1
ATOM 7443 C C . ASP C 1 77 ? 9.323 -69.762 36.145 1.00 33.15 75 ASP C C 1
ATOM 7444 O O . ASP C 1 77 ? 9.213 -70.760 35.426 1.00 39.00 75 ASP C O 1
ATOM 7449 N N . ASN C 1 78 ? 8.578 -68.665 35.977 1.00 30.46 76 ASN C N 1
ATOM 7450 C CA . ASN C 1 78 ? 7.564 -68.519 34.932 1.00 30.92 76 ASN C CA 1
ATOM 7451 C C . ASN C 1 78 ? 8.082 -67.722 33.736 1.00 35.02 76 ASN C C 1
ATOM 7452 O O . ASN C 1 78 ? 8.205 -68.256 32.627 1.00 30.89 76 ASN C O 1
ATOM 7457 N N . MET C 1 79 ? 8.445 -66.454 33.957 1.00 29.89 77 MET C N 1
ATOM 7458 C CA . MET C 1 79 ? 8.717 -65.535 32.858 1.00 26.65 77 MET C CA 1
ATOM 7459 C C . MET C 1 79 ? 9.478 -64.346 33.451 1.00 30.62 77 MET C C 1
ATOM 7460 O O . MET C 1 79 ? 8.879 -63.497 34.123 1.00 32.82 77 MET C O 1
ATOM 7465 N N . CYS C 1 80 ? 10.792 -64.304 33.217 1.00 25.49 78 CYS C N 1
ATOM 7466 C CA . CYS C 1 80 ? 11.590 -63.210 33.768 1.00 23.86 78 CYS C CA 1
ATOM 7467 C C . CYS C 1 80 ? 11.259 -61.881 33.093 1.00 27.36 78 CYS C C 1
ATOM 7468 O O . CYS C 1 80 ? 11.203 -60.838 33.757 1.00 25.08 78 CYS C O 1
ATOM 7471 N N . PHE C 1 81 ? 11.046 -61.901 31.773 1.00 22.24 79 PHE C N 1
ATOM 7472 C CA . PHE C 1 81 ? 10.767 -60.704 31.000 1.00 20.43 79 PHE C CA 1
ATOM 7473 C C . PHE C 1 81 ? 9.844 -61.021 29.833 1.00 22.49 79 PHE C C 1
ATOM 7474 O O . PHE C 1 81 ? 9.998 -62.041 29.158 1.00 28.50 79 PHE C O 1
ATOM 7482 N N . MET C 1 82 ? 8.891 -60.128 29.601 1.00 22.10 80 MET C N 1
ATOM 7483 C CA . MET C 1 82 ? 8.077 -60.124 28.397 1.00 26.19 80 MET C CA 1
ATOM 7484 C C . MET C 1 82 ? 7.938 -58.677 27.941 1.00 25.50 80 MET C C 1
ATOM 7485 O O . MET C 1 82 ? 7.997 -57.751 28.757 1.00 25.79 80 MET C O 1
ATOM 7490 N N . ALA C 1 83 ? 7.816 -58.487 26.628 1.00 24.85 81 ALA C N 1
ATOM 7491 C CA . ALA C 1 83 ? 7.986 -57.170 26.014 1.00 26.13 81 ALA C CA 1
ATOM 7492 C C . ALA C 1 83 ? 6.849 -56.206 26.367 1.00 25.14 81 ALA C C 1
ATOM 7493 O O . ALA C 1 83 ? 5.747 -56.626 26.723 1.00 25.99 81 ALA C O 1
ATOM 7495 N N . PRO C 1 84 ? 7.101 -54.896 26.255 1.00 28.41 82 PRO C N 1
ATOM 7496 C CA . PRO C 1 84 ? 6.034 -53.909 26.496 1.00 27.54 82 PRO C CA 1
ATOM 7497 C C . PRO C 1 84 ? 4.801 -54.081 25.617 1.00 29.77 82 PRO C C 1
ATOM 7498 O O . PRO C 1 84 ? 3.699 -53.695 26.031 1.00 33.12 82 PRO C O 1
ATOM 7502 N N . ALA C 1 85 ? 4.942 -54.606 24.403 1.00 26.27 83 ALA C N 1
ATOM 7503 C CA . ALA C 1 85 ? 3.767 -54.742 23.552 1.00 30.79 83 ALA C CA 1
ATOM 7504 C C . ALA C 1 85 ? 2.783 -55.793 24.058 1.00 30.80 83 ALA C C 1
ATOM 7505 O O . ALA C 1 85 ? 1.721 -55.971 23.447 1.00 31.78 83 ALA C O 1
ATOM 7507 N N . TYR C 1 86 ? 3.119 -56.535 25.108 1.00 23.71 84 TYR C N 1
ATOM 7508 C CA . TYR C 1 86 ? 2.237 -57.574 25.616 1.00 29.13 84 TYR C CA 1
ATOM 7509 C C . TYR C 1 86 ? 1.842 -57.260 27.050 1.00 26.04 84 TYR C C 1
ATOM 7510 O O . TYR C 1 86 ? 2.633 -56.709 27.816 1.00 25.13 84 TYR C O 1
ATOM 7519 N N . ALA C 1 87 ? 0.606 -57.609 27.401 1.00 30.18 85 ALA C N 1
ATOM 7520 C CA . ALA C 1 87 ? 0.167 -57.577 28.789 1.00 28.18 85 ALA C CA 1
ATOM 7521 C C . ALA C 1 87 ? 0.686 -58.802 29.520 1.00 26.18 85 ALA C C 1
ATOM 7522 O O . ALA C 1 87 ? 0.814 -59.877 28.944 1.00 30.39 85 ALA C O 1
ATOM 7524 N N . SER C 1 88 ? 0.994 -58.629 30.798 1.00 32.59 86 SER C N 1
ATOM 7525 C CA . SER C 1 88 ? 1.399 -59.725 31.663 1.00 26.78 86 SER C CA 1
ATOM 7526 C C . SER C 1 88 ? 0.662 -59.590 32.990 1.00 33.04 86 SER C C 1
ATOM 7527 O O . SER C 1 88 ? 0.224 -58.500 33.358 1.00 39.52 86 SER C O 1
ATOM 7530 N N . GLU C 1 89 ? 0.493 -60.709 33.710 1.00 35.01 87 GLU C N 1
ATOM 7531 C CA . GLU C 1 89 ? -0.206 -60.623 34.991 1.00 33.71 87 GLU C CA 1
ATOM 7532 C C . GLU C 1 89 ? 0.458 -59.630 35.937 1.00 31.64 87 GLU C C 1
ATOM 7533 O O . GLU C 1 89 ? -0.214 -58.688 36.390 1.00 33.83 87 GLU C O 1
ATOM 7539 N N . PRO C 1 90 ? 1.751 -59.757 36.259 1.00 28.24 88 PRO C N 1
ATOM 7540 C CA . PRO C 1 90 ? 2.353 -58.815 37.224 1.00 29.41 88 PRO C CA 1
ATOM 7541 C C . PRO C 1 90 ? 2.268 -57.358 36.785 1.00 30.93 88 PRO C C 1
ATOM 7542 O O . PRO C 1 90 ? 2.058 -56.471 37.623 1.00 33.79 88 PRO C O 1
ATOM 7546 N N . LYS C 1 91 ? 2.398 -57.082 35.489 1.00 29.61 89 LYS C N 1
ATOM 7547 C CA . LYS C 1 91 ? 2.348 -55.694 35.034 1.00 30.33 89 LYS C CA 1
ATOM 7548 C C . LYS C 1 91 ? 0.939 -55.141 35.149 1.00 31.90 89 LYS C C 1
ATOM 7549 O O . LYS C 1 91 ? 0.747 -54.004 35.595 1.00 34.72 89 LYS C O 1
ATOM 7555 N N . SER C 1 92 ? -0.062 -55.935 34.761 1.00 32.43 90 SER C N 1
ATOM 7556 C CA . SER C 1 92 ? -1.443 -55.486 34.884 1.00 34.38 90 SER C CA 1
ATOM 7557 C C . SER C 1 92 ? -1.834 -55.307 36.348 1.00 38.68 90 SER C C 1
ATOM 7558 O O . SER C 1 92 ? -2.416 -54.283 36.726 1.00 32.21 90 SER C O 1
ATOM 7561 N N . ARG C 1 93 ? -1.485 -56.281 37.193 1.00 35.17 91 ARG C N 1
ATOM 7562 C CA . ARG C 1 93 ? -1.861 -56.198 38.592 1.00 32.47 91 ARG C CA 1
ATOM 7563 C C . ARG C 1 93 ? -1.129 -55.065 39.297 1.00 34.62 91 ARG C C 1
ATOM 7564 O O . ARG C 1 93 ? -1.688 -54.438 40.205 1.00 35.98 91 ARG C O 1
ATOM 7572 N N . LEU C 1 94 ? 0.118 -54.784 38.912 1.00 33.92 92 LEU C N 1
ATOM 7573 C CA . LEU C 1 94 ? 0.855 -53.745 39.629 1.00 33.49 92 LEU C CA 1
ATOM 7574 C C . LEU C 1 94 ? 0.339 -52.366 39.262 1.00 30.41 92 LEU C C 1
ATOM 7575 O O . LEU C 1 94 ? 0.261 -51.485 40.123 1.00 30.23 92 LEU C O 1
ATOM 7580 N N . ALA C 1 95 ? -0.022 -52.164 37.990 1.00 28.76 93 ALA C N 1
ATOM 7581 C CA . ALA C 1 95 ? -0.588 -50.887 37.568 1.00 26.97 93 ALA C CA 1
ATOM 7582 C C . ALA C 1 95 ? -1.884 -50.576 38.315 1.00 31.29 93 ALA C C 1
ATOM 7583 O O . ALA C 1 95 ? -2.072 -49.453 38.794 1.00 32.06 93 ALA C O 1
ATOM 7585 N N . LYS C 1 96 ? -2.795 -51.556 38.435 1.00 36.97 94 LYS C N 1
ATOM 7586 C CA . LYS C 1 96 ? -4.038 -51.309 39.175 1.00 34.44 94 LYS C CA 1
ATOM 7587 C C . LYS C 1 96 ? -3.761 -51.029 40.647 1.00 30.74 94 LYS C C 1
ATOM 7588 O O . LYS C 1 96 ? -4.278 -50.059 41.211 1.00 28.69 94 LYS C O 1
ATOM 7594 N N . MET C 1 97 ? -2.917 -51.853 41.279 1.00 29.95 95 MET C N 1
ATOM 7595 C CA . MET C 1 97 ? -2.621 -51.656 42.694 1.00 29.07 95 MET C CA 1
ATOM 7596 C C . MET C 1 97 ? -2.102 -50.249 42.966 1.00 33.98 95 MET C C 1
ATOM 7597 O O . MET C 1 97 ? -2.521 -49.599 43.932 1.00 35.75 95 MET C O 1
ATOM 7602 N N . LEU C 1 98 ? -1.202 -49.750 42.114 1.00 36.27 96 LEU C N 1
ATOM 7603 C CA . LEU C 1 98 ? -0.624 -48.428 42.338 1.00 31.82 96 LEU C CA 1
ATOM 7604 C C . LEU C 1 98 ? -1.664 -47.334 42.132 1.00 31.74 96 LEU C C 1
ATOM 7605 O O . LEU C 1 98 ? -1.801 -46.433 42.964 1.00 31.26 96 LEU C O 1
ATOM 7610 N N . VAL C 1 99 ? -2.407 -47.392 41.025 1.00 35.78 97 VAL C N 1
ATOM 7611 C CA . VAL C 1 99 ? -3.505 -46.450 40.811 1.00 32.26 97 VAL C CA 1
ATOM 7612 C C . VAL C 1 99 ? -4.489 -46.490 41.977 1.00 39.15 97 VAL C C 1
ATOM 7613 O O . VAL C 1 99 ? -4.974 -45.449 42.437 1.00 39.91 97 VAL C O 1
ATOM 7617 N N . ASP C 1 100 ? -4.817 -47.696 42.461 1.00 40.44 98 ASP C N 1
ATOM 7618 C CA . ASP C 1 100 ? -5.767 -47.831 43.561 1.00 33.02 98 ASP C CA 1
ATOM 7619 C C . ASP C 1 100 ? -5.232 -47.156 44.822 1.00 37.31 98 ASP C C 1
ATOM 7620 O O . ASP C 1 100 ? -5.938 -46.385 45.481 1.00 39.93 98 ASP C O 1
ATOM 7625 N N . VAL C 1 101 ? -3.966 -47.417 45.157 1.00 36.14 99 VAL C N 1
ATOM 7626 C CA . VAL C 1 101 ? -3.381 -46.883 46.380 1.00 30.81 99 VAL C CA 1
ATOM 7627 C C . VAL C 1 101 ? -3.159 -45.369 46.303 1.00 38.55 99 VAL C C 1
ATOM 7628 O O . VAL C 1 101 ? -3.106 -44.692 47.338 1.00 43.14 99 VAL C O 1
ATOM 7632 N N . ALA C 1 102 ? -3.019 -44.809 45.100 1.00 37.48 100 ALA C N 1
ATOM 7633 C CA . ALA C 1 102 ? -2.797 -43.370 44.956 1.00 34.46 100 ALA C CA 1
ATOM 7634 C C . ALA C 1 102 ? -4.100 -42.597 45.113 1.00 39.15 100 ALA C C 1
ATOM 7635 O O . ALA C 1 102 ? -4.220 -41.716 45.976 1.00 41.30 100 ALA C O 1
ATOM 7637 N N . ASP C 1 103 ? -5.069 -42.884 44.237 1.00 37.50 101 ASP C N 1
ATOM 7638 C CA . ASP C 1 103 ? -6.455 -42.443 44.358 1.00 36.52 101 ASP C CA 1
ATOM 7639 C C . ASP C 1 103 ? -7.207 -42.810 43.081 1.00 38.24 101 ASP C C 1
ATOM 7640 O O . ASP C 1 103 ? -7.022 -42.175 42.030 1.00 35.98 101 ASP C O 1
ATOM 7645 N N . PRO C 1 104 ? -8.099 -43.804 43.146 1.00 36.75 102 PRO C N 1
ATOM 7646 C CA . PRO C 1 104 ? -8.651 -44.373 41.910 1.00 38.12 102 PRO C CA 1
ATOM 7647 C C . PRO C 1 104 ? -9.626 -43.461 41.206 1.00 39.31 102 PRO C C 1
ATOM 7648 O O . PRO C 1 104 ? -9.887 -43.670 40.012 1.00 44.99 102 PRO C O 1
ATOM 7652 N N . ASP C 1 105 ? -10.129 -42.432 41.880 1.00 43.69 103 ASP C N 1
ATOM 7653 C CA . ASP C 1 105 ? -11.034 -41.485 41.246 1.00 48.18 103 ASP C CA 1
ATOM 7654 C C . ASP C 1 105 ? -10.305 -40.391 40.496 1.00 45.14 103 ASP C C 1
ATOM 7655 O O . ASP C 1 105 ? -10.908 -39.751 39.632 1.00 43.22 103 ASP C O 1
ATOM 7660 N N . PHE C 1 106 ? -9.022 -40.188 40.783 1.00 45.01 104 PHE C N 1
ATOM 7661 C CA . PHE C 1 106 ? -8.226 -39.164 40.129 1.00 41.24 104 PHE C CA 1
ATOM 7662 C C . PHE C 1 106 ? -7.246 -39.731 39.114 1.00 40.92 104 PHE C C 1
ATOM 7663 O O . PHE C 1 106 ? -7.148 -39.214 37.993 1.00 40.58 104 PHE C O 1
ATOM 7671 N N . TYR C 1 107 ? -6.528 -40.791 39.467 1.00 39.70 105 TYR C N 1
ATOM 7672 C CA . TYR C 1 107 ? -5.505 -41.353 38.601 1.00 36.49 105 TYR C CA 1
ATOM 7673 C C . TYR C 1 107 ? -6.051 -42.522 37.803 1.00 37.17 105 TYR C C 1
ATOM 7674 O O . TYR C 1 107 ? -7.111 -43.078 38.105 1.00 38.76 105 TYR C O 1
ATOM 7683 N N . GLN C 1 108 ? -5.321 -42.864 36.744 1.00 35.16 106 GLN C N 1
ATOM 7684 C CA . GLN C 1 108 ? -5.802 -43.873 35.818 1.00 34.65 106 GLN C CA 1
ATOM 7685 C C . GLN C 1 108 ? -4.712 -44.875 35.451 1.00 39.18 106 GLN C C 1
ATOM 7686 O O . GLN C 1 108 ? -4.918 -46.079 35.609 1.00 40.86 106 GLN C O 1
ATOM 7692 N N . ARG C 1 109 ? -3.545 -44.413 35.001 1.00 34.00 107 ARG C N 1
ATOM 7693 C CA . ARG C 1 109 ? -2.551 -45.318 34.444 1.00 31.70 107 ARG C CA 1
ATOM 7694 C C . ARG C 1 109 ? -1.188 -45.131 35.093 1.00 31.79 107 ARG C C 1
ATOM 7695 O O . ARG C 1 109 ? -0.909 -44.121 35.743 1.00 32.62 107 ARG C O 1
ATOM 7703 N N . VAL C 1 110 ? -0.332 -46.126 34.875 1.00 29.81 108 VAL C N 1
ATOM 7704 C CA . VAL C 1 110 ? 1.046 -46.121 35.349 1.00 30.24 108 VAL C CA 1
ATOM 7705 C C . VAL C 1 110 ? 1.964 -46.403 34.165 1.00 33.85 108 VAL C C 1
ATOM 7706 O O . VAL C 1 110 ? 1.728 -47.347 33.399 1.00 27.37 108 VAL C O 1
ATOM 7710 N N . PHE C 1 111 ? 3.004 -45.579 34.011 1.00 28.54 109 PHE C N 1
ATOM 7711 C CA . PHE C 1 111 ? 4.028 -45.771 32.992 1.00 25.85 109 PHE C CA 1
ATOM 7712 C C . PHE C 1 111 ? 5.281 -46.292 33.692 1.00 26.36 109 PHE C C 1
ATOM 7713 O O . PHE C 1 111 ? 5.937 -45.553 34.434 1.00 29.02 109 PHE C O 1
ATOM 7721 N N . PHE C 1 112 ? 5.604 -47.564 33.480 1.00 22.95 110 PHE C N 1
ATOM 7722 C CA . PHE C 1 112 ? 6.696 -48.177 34.221 1.00 21.75 110 PHE C CA 1
ATOM 7723 C C . PHE C 1 112 ? 8.036 -47.834 33.588 1.00 23.47 110 PHE C C 1
ATOM 7724 O O . PHE C 1 112 ? 8.172 -47.782 32.359 1.00 22.09 110 PHE C O 1
ATOM 7732 N N . THR C 1 113 ? 9.027 -47.590 34.444 1.00 23.61 111 THR C N 1
ATOM 7733 C CA . THR C 1 113 ? 10.386 -47.293 34.013 1.00 23.81 111 THR C CA 1
ATOM 7734 C C . THR C 1 113 ? 11.360 -48.164 34.790 1.00 22.56 111 THR C C 1
ATOM 7735 O O . THR C 1 113 ? 10.940 -49.089 35.486 1.00 26.81 111 THR C O 1
ATOM 7739 N N . ASN C 1 114 ? 12.657 -47.899 34.651 1.00 25.38 112 ASN C N 1
ATOM 7740 C CA . ASN C 1 114 ? 13.693 -48.651 35.350 1.00 22.76 112 ASN C CA 1
ATOM 7741 C C . ASN C 1 114 ? 14.079 -48.049 36.682 1.00 23.53 112 ASN C C 1
ATOM 7742 O O . ASN C 1 114 ? 14.641 -48.760 37.515 1.00 25.00 112 ASN C O 1
ATOM 7747 N N . GLY C 1 115 ? 13.830 -46.765 36.892 1.00 26.62 113 GLY C N 1
ATOM 7748 C CA . GLY C 1 115 ? 14.266 -46.123 38.114 1.00 25.01 113 GLY C CA 1
ATOM 7749 C C . GLY C 1 115 ? 13.642 -44.757 38.263 1.00 28.09 113 GLY C C 1
ATOM 7750 O O . GLY C 1 115 ? 12.575 -44.489 37.706 1.00 29.24 113 GLY C O 1
ATOM 7751 N N . GLY C 1 116 ? 14.317 -43.901 39.042 1.00 22.02 114 GLY C N 1
ATOM 7752 C CA . GLY C 1 116 ? 13.846 -42.546 39.287 1.00 26.50 114 GLY C CA 1
ATOM 7753 C C . GLY C 1 116 ? 14.132 -41.514 38.198 1.00 28.72 114 GLY C C 1
ATOM 7754 O O . GLY C 1 116 ? 13.229 -40.769 37.786 1.00 21.47 114 GLY C O 1
ATOM 7755 N N . ALA C 1 117 ? 15.383 -41.464 37.714 1.00 30.79 115 ALA C N 1
ATOM 7756 C CA . ALA C 1 117 ? 15.738 -40.466 36.708 1.00 25.97 115 ALA C CA 1
ATOM 7757 C C . ALA C 1 117 ? 14.882 -40.625 35.463 1.00 23.58 115 ALA C C 1
ATOM 7758 O O . ALA C 1 117 ? 14.352 -39.638 34.947 1.00 24.63 115 ALA C O 1
ATOM 7760 N N . ASP C 1 118 ? 14.705 -41.863 34.973 1.00 21.25 116 ASP C N 1
ATOM 7761 C CA . ASP C 1 118 ? 13.937 -42.011 33.738 1.00 23.09 116 ASP C CA 1
ATOM 7762 C C . ASP C 1 118 ? 12.441 -41.781 33.965 1.00 25.44 116 ASP C C 1
ATOM 7763 O O . ASP C 1 118 ? 11.722 -41.426 33.022 1.00 26.91 116 ASP C O 1
ATOM 7768 N N . SER C 1 119 ? 11.936 -41.965 35.179 1.00 24.61 117 SER C N 1
ATOM 7769 C CA . SER C 1 119 ? 10.532 -41.618 35.387 1.00 29.85 117 SER C CA 1
ATOM 7770 C C . SER C 1 119 ? 10.310 -40.093 35.392 1.00 26.78 117 SER C C 1
ATOM 7771 O O . SER C 1 119 ? 9.315 -39.605 34.835 1.00 25.98 117 SER C O 1
ATOM 7774 N N . ASN C 1 120 ? 11.250 -39.316 35.937 1.00 22.66 118 ASN C N 1
ATOM 7775 C CA . ASN C 1 120 ? 11.131 -37.861 35.827 1.00 22.06 118 ASN C CA 1
ATOM 7776 C C . ASN C 1 120 ? 11.330 -37.382 34.389 1.00 24.61 118 ASN C C 1
ATOM 7777 O O . ASN C 1 120 ? 10.598 -36.505 33.910 1.00 22.75 118 ASN C O 1
ATOM 7782 N N . GLU C 1 121 ? 12.324 -37.934 33.685 1.00 28.75 119 GLU C N 1
ATOM 7783 C CA . GLU C 1 121 ? 12.494 -37.623 32.267 1.00 24.65 119 GLU C CA 1
ATOM 7784 C C . GLU C 1 121 ? 11.178 -37.788 31.526 1.00 22.81 119 GLU C C 1
ATOM 7785 O O . GLU C 1 121 ? 10.777 -36.926 30.736 1.00 24.56 119 GLU C O 1
ATOM 7791 N N . ASN C 1 122 ? 10.492 -38.902 31.777 1.00 20.36 120 ASN C N 1
ATOM 7792 C CA . ASN C 1 122 ? 9.294 -39.211 31.019 1.00 22.69 120 ASN C CA 1
ATOM 7793 C C . ASN C 1 122 ? 8.120 -38.357 31.467 1.00 23.31 120 ASN C C 1
ATOM 7794 O O . ASN C 1 122 ? 7.309 -37.937 30.631 1.00 22.54 120 ASN C O 1
ATOM 7799 N N . ALA C 1 123 ? 8.024 -38.065 32.770 1.00 21.16 121 ALA C N 1
ATOM 7800 C CA . ALA C 1 123 ? 6.992 -37.141 33.232 1.00 23.85 121 ALA C CA 1
ATOM 7801 C C . ALA C 1 123 ? 7.162 -35.762 32.598 1.00 23.10 121 ALA C C 1
ATOM 7802 O O . ALA C 1 123 ? 6.185 -35.150 32.145 1.00 25.03 121 ALA C O 1
ATOM 7804 N N . ILE C 1 124 ? 8.400 -35.260 32.549 1.00 22.20 122 ILE C N 1
ATOM 7805 C CA . ILE C 1 124 ? 8.666 -34.010 31.841 1.00 27.09 122 ILE C CA 1
ATOM 7806 C C . ILE C 1 124 ? 8.167 -34.102 30.404 1.00 29.86 122 ILE C C 1
ATOM 7807 O O . ILE C 1 124 ? 7.402 -33.244 29.941 1.00 31.27 122 ILE C O 1
ATOM 7812 N N . LYS C 1 125 ? 8.606 -35.132 29.663 1.00 22.15 123 LYS C N 1
ATOM 7813 C CA . LYS C 1 125 ? 8.184 -35.232 28.269 1.00 24.50 123 LYS C CA 1
ATOM 7814 C C . LYS C 1 125 ? 6.666 -35.252 28.171 1.00 26.94 123 LYS C C 1
ATOM 7815 O O . LYS C 1 125 ? 6.078 -34.549 27.339 1.00 25.98 123 LYS C O 1
ATOM 7821 N N . MET C 1 126 ? 6.013 -36.024 29.048 1.00 30.17 124 MET C N 1
ATOM 7822 C CA . MET C 1 126 ? 4.557 -36.119 29.023 1.00 29.78 124 MET C CA 1
ATOM 7823 C C . MET C 1 126 ? 3.923 -34.768 29.325 1.00 32.05 124 MET C C 1
ATOM 7824 O O . MET C 1 126 ? 2.931 -34.377 28.689 1.00 31.93 124 MET C O 1
ATOM 7829 N N . ALA C 1 127 ? 4.503 -34.019 30.267 1.00 26.86 125 ALA C N 1
ATOM 7830 C CA . ALA C 1 127 ? 3.927 -32.719 30.584 1.00 31.24 125 ALA C CA 1
ATOM 7831 C C . ALA C 1 127 ? 3.993 -31.790 29.377 1.00 26.67 125 ALA C C 1
ATOM 7832 O O . ALA C 1 127 ? 3.001 -31.144 29.029 1.00 29.63 125 ALA C O 1
ATOM 7834 N N . ARG C 1 128 ? 5.129 -31.771 28.679 1.00 27.41 126 ARG C N 1
ATOM 7835 C CA . ARG C 1 128 ? 5.271 -30.884 27.531 1.00 25.48 126 ARG C CA 1
ATOM 7836 C C . ARG C 1 128 ? 4.299 -31.254 26.413 1.00 30.73 126 ARG C C 1
ATOM 7837 O O . ARG C 1 128 ? 3.712 -30.367 25.775 1.00 24.93 126 ARG C O 1
ATOM 7845 N N . MET C 1 129 ? 4.094 -32.559 26.177 1.00 30.33 127 MET C N 1
ATOM 7846 C CA . MET C 1 129 ? 3.160 -32.987 25.137 1.00 28.70 127 MET C CA 1
ATOM 7847 C C . MET C 1 129 ? 1.724 -32.618 25.505 1.00 33.42 127 MET C C 1
ATOM 7848 O O . MET C 1 129 ? 0.970 -32.097 24.671 1.00 31.99 127 MET C O 1
ATOM 7853 N N . VAL C 1 130 ? 1.338 -32.870 26.758 1.00 32.16 128 VAL C N 1
ATOM 7854 C CA . VAL C 1 130 ? -0.043 -32.663 27.180 1.00 30.11 128 VAL C CA 1
ATOM 7855 C C . VAL C 1 130 ? -0.411 -31.187 27.134 1.00 29.75 128 VAL C C 1
ATOM 7856 O O . VAL C 1 130 ? -1.484 -30.820 26.640 1.00 29.38 128 VAL C O 1
ATOM 7860 N N . THR C 1 131 ? 0.434 -30.330 27.714 1.00 24.19 129 THR C N 1
ATOM 7861 C CA . THR C 1 131 ? 0.131 -28.907 27.807 1.00 25.99 129 THR C CA 1
ATOM 7862 C C . THR C 1 131 ? 0.493 -28.136 26.540 1.00 29.59 129 THR C C 1
ATOM 7863 O O . THR C 1 131 ? -0.016 -27.029 26.336 1.00 24.77 129 THR C O 1
ATOM 7867 N N . GLY C 1 132 ? 1.355 -28.687 25.687 1.00 32.41 130 GLY C N 1
ATOM 7868 C CA . GLY C 1 132 ? 1.894 -27.901 24.602 1.00 25.98 130 GLY C CA 1
ATOM 7869 C C . GLY C 1 132 ? 2.880 -26.841 25.035 1.00 24.27 130 GLY C C 1
ATOM 7870 O O . GLY C 1 132 ? 3.252 -25.992 24.226 1.00 33.54 130 GLY C O 1
ATOM 7871 N N . ARG C 1 133 ? 3.301 -26.846 26.277 1.00 23.49 131 ARG C N 1
ATOM 7872 C CA . ARG C 1 133 ? 4.172 -25.776 26.724 1.00 26.87 131 ARG C CA 1
ATOM 7873 C C . ARG C 1 133 ? 5.610 -26.263 26.879 1.00 26.16 131 ARG C C 1
ATOM 7874 O O . ARG C 1 133 ? 5.841 -27.436 27.176 1.00 30.59 131 ARG C O 1
ATOM 7882 N N . PRO C 1 134 ? 6.599 -25.390 26.713 1.00 26.75 132 PRO C N 1
ATOM 7883 C CA . PRO C 1 134 ? 7.996 -25.851 26.708 1.00 24.86 132 PRO C CA 1
ATOM 7884 C C . PRO C 1 134 ? 8.681 -25.925 28.077 1.00 25.36 132 PRO C C 1
ATOM 7885 O O . PRO C 1 134 ? 9.632 -26.698 28.242 1.00 29.46 132 PRO C O 1
ATOM 7889 N N . LYS C 1 135 ? 8.259 -25.111 29.044 1.00 22.51 133 LYS C N 1
ATOM 7890 C CA . LYS C 1 135 ? 9.065 -24.841 30.234 1.00 26.00 133 LYS C CA 1
ATOM 7891 C C . LYS C 1 135 ? 8.735 -25.757 31.413 1.00 27.66 133 LYS C C 1
ATOM 7892 O O . LYS C 1 135 ? 7.575 -26.110 31.648 1.00 27.30 133 LYS C O 1
ATOM 7898 N N . ILE C 1 136 ? 9.767 -26.101 32.175 1.00 25.25 134 ILE C N 1
ATOM 7899 C CA . ILE C 1 136 ? 9.641 -26.853 33.422 1.00 28.80 134 ILE C CA 1
ATOM 7900 C C . ILE C 1 136 ? 10.234 -25.992 34.529 1.00 25.65 134 ILE C C 1
ATOM 7901 O O . ILE C 1 136 ? 11.397 -25.578 34.436 1.00 29.19 134 ILE C O 1
ATOM 7906 N N . PHE C 1 137 ? 9.448 -25.722 35.570 1.00 26.46 135 PHE C N 1
ATOM 7907 C CA . PHE C 1 137 ? 9.958 -25.077 36.780 1.00 27.83 135 PHE C CA 1
ATOM 7908 C C . PHE C 1 137 ? 10.375 -26.154 37.763 1.00 27.06 135 PHE C C 1
ATOM 7909 O O . PHE C 1 137 ? 9.671 -27.157 37.913 1.00 32.24 135 PHE C O 1
ATOM 7917 N N . SER C 1 138 ? 11.511 -25.957 38.433 1.00 24.85 136 SER C N 1
ATOM 7918 C CA . SER C 1 138 ? 11.918 -26.898 39.476 1.00 30.78 136 SER C CA 1
ATOM 7919 C C . SER C 1 138 ? 12.759 -26.180 40.525 1.00 35.97 136 SER C C 1
ATOM 7920 O O . SER C 1 138 ? 13.223 -25.056 40.316 1.00 40.37 136 SER C O 1
ATOM 7923 N N . CYS C 1 139 ? 12.946 -26.847 41.667 1.00 33.51 137 CYS C N 1
ATOM 7924 C CA . CYS C 1 139 ? 13.570 -26.226 42.832 1.00 30.92 137 CYS C CA 1
ATOM 7925 C C . CYS C 1 139 ? 15.089 -26.298 42.762 1.00 31.33 137 CYS C C 1
ATOM 7926 O O . CYS C 1 139 ? 15.667 -27.309 42.352 1.00 33.23 137 CYS C O 1
ATOM 7929 N N . TYR C 1 140 ? 15.739 -25.233 43.223 1.00 27.39 138 TYR C N 1
ATOM 7930 C CA . TYR C 1 140 ? 17.190 -25.277 43.369 1.00 32.62 138 TYR C CA 1
ATOM 7931 C C . TYR C 1 140 ? 17.610 -26.315 44.410 1.00 35.74 138 TYR C C 1
ATOM 7932 O O . TYR C 1 140 ? 18.632 -26.994 44.250 1.00 33.56 138 TYR C O 1
ATOM 7941 N N . ARG C 1 141 ? 16.837 -26.449 45.488 1.00 38.61 139 ARG C N 1
ATOM 7942 C CA . ARG C 1 141 ? 17.101 -27.466 46.507 1.00 35.45 139 ARG C CA 1
ATOM 7943 C C . ARG C 1 141 ? 16.305 -28.712 46.131 1.00 36.85 139 ARG C C 1
ATOM 7944 O O . ARG C 1 141 ? 15.188 -28.949 46.605 1.00 38.98 139 ARG C O 1
ATOM 7952 N N . SER C 1 142 ? 16.887 -29.504 45.234 1.00 32.40 140 SER C N 1
ATOM 7953 C CA . SER C 1 142 ? 16.220 -30.696 44.732 1.00 30.96 140 SER C CA 1
ATOM 7954 C C . SER C 1 142 ? 17.220 -31.563 43.981 1.00 32.88 140 SER C C 1
ATOM 7955 O O . SER C 1 142 ? 18.233 -31.074 43.464 1.00 27.56 140 SER C O 1
ATOM 7958 N N . TYR C 1 143 ? 16.925 -32.863 43.951 1.00 31.82 141 TYR C N 1
ATOM 7959 C CA . TYR C 1 143 ? 17.608 -33.821 43.094 1.00 27.82 141 TYR C CA 1
ATOM 7960 C C . TYR C 1 143 ? 16.547 -34.698 42.447 1.00 32.53 141 TYR C C 1
ATOM 7961 O O . TYR C 1 143 ? 15.618 -35.156 43.123 1.00 30.34 141 TYR C O 1
ATOM 7970 N N . HIS C 1 144 ? 16.644 -34.862 41.125 1.00 32.27 142 HIS C N 1
ATOM 7971 C CA . HIS C 1 144 ? 15.683 -35.649 40.367 1.00 30.26 142 HIS C CA 1
ATOM 7972 C C . HIS C 1 144 ? 16.328 -36.694 39.464 1.00 29.36 142 HIS C C 1
ATOM 7973 O O . HIS C 1 144 ? 15.606 -37.361 38.721 1.00 26.28 142 HIS C O 1
ATOM 7980 N N . GLY C 1 145 ? 17.644 -36.853 39.496 1.00 27.27 143 GLY C N 1
ATOM 7981 C CA . GLY C 1 145 ? 18.328 -37.811 38.655 1.00 24.77 143 GLY C CA 1
ATOM 7982 C C . GLY C 1 145 ? 19.511 -37.192 37.940 1.00 29.56 143 GLY C C 1
ATOM 7983 O O . GLY C 1 145 ? 19.726 -35.982 37.951 1.00 31.90 143 GLY C O 1
ATOM 7984 N N . SER C 1 146 ? 20.283 -38.068 37.291 1.00 30.20 144 SER C N 1
ATOM 7985 C CA . SER C 1 146 ? 21.570 -37.675 36.745 1.00 26.79 144 SER C CA 1
ATOM 7986 C C . SER C 1 146 ? 21.614 -37.706 35.220 1.00 30.90 144 SER C C 1
ATOM 7987 O O . SER C 1 146 ? 22.562 -37.161 34.626 1.00 28.97 144 SER C O 1
ATOM 7990 N N . THR C 1 147 ? 20.626 -38.313 34.568 1.00 27.13 145 THR C N 1
ATOM 7991 C CA . THR C 1 147 ? 20.600 -38.251 33.118 1.00 29.36 145 THR C CA 1
ATOM 7992 C C . THR C 1 147 ? 20.233 -36.830 32.685 1.00 31.63 145 THR C C 1
ATOM 7993 O O . THR C 1 147 ? 19.664 -36.054 33.456 1.00 33.04 145 THR C O 1
ATOM 7997 N N . ILE C 1 148 ? 20.557 -36.488 31.431 1.00 29.61 146 ILE C N 1
ATOM 7998 C CA . ILE C 1 148 ? 20.610 -35.075 31.039 1.00 31.68 146 ILE C CA 1
ATOM 7999 C C . ILE C 1 148 ? 19.304 -34.341 31.350 1.00 31.48 146 ILE C C 1
ATOM 8000 O O . ILE C 1 148 ? 19.314 -33.228 31.887 1.00 26.05 146 ILE C O 1
ATOM 8005 N N . GLY C 1 149 ? 18.160 -34.947 31.041 1.00 31.64 147 GLY C N 1
ATOM 8006 C CA . GLY C 1 149 ? 16.906 -34.267 31.307 1.00 23.84 147 GLY C CA 1
ATOM 8007 C C . GLY C 1 149 ? 16.672 -34.105 32.794 1.00 32.77 147 GLY C C 1
ATOM 8008 O O . GLY C 1 149 ? 16.384 -33.006 33.277 1.00 30.19 147 GLY C O 1
ATOM 8009 N N . ALA C 1 150 ? 16.808 -35.200 33.547 1.00 29.45 148 ALA C N 1
ATOM 8010 C CA . ALA C 1 150 ? 16.556 -35.135 34.983 1.00 28.98 148 ALA C CA 1
ATOM 8011 C C . ALA C 1 150 ? 17.583 -34.272 35.711 1.00 29.23 148 ALA C C 1
ATOM 8012 O O . ALA C 1 150 ? 17.266 -33.694 36.757 1.00 32.93 148 ALA C O 1
ATOM 8014 N N . SER C 1 151 ? 18.810 -34.178 35.187 1.00 27.54 149 SER C N 1
ATOM 8015 C CA . SER C 1 151 ? 19.861 -33.403 35.840 1.00 26.90 149 SER C CA 1
ATOM 8016 C C . SER C 1 151 ? 19.670 -31.907 35.610 1.00 33.27 149 SER C C 1
ATOM 8017 O O . SER C 1 151 ? 19.848 -31.107 36.539 1.00 32.59 149 SER C O 1
ATOM 8020 N N . ASN C 1 152 ? 19.251 -31.510 34.403 1.00 31.56 150 ASN C N 1
ATOM 8021 C CA . ASN C 1 152 ? 18.889 -30.113 34.194 1.00 29.58 150 ASN C CA 1
ATOM 8022 C C . ASN C 1 152 ? 17.709 -29.724 35.075 1.00 32.23 150 ASN C C 1
ATOM 8023 O O . ASN C 1 152 ? 17.625 -28.575 35.531 1.00 32.03 150 ASN C O 1
ATOM 8028 N N . ALA C 1 153 ? 16.781 -30.659 35.314 1.00 28.43 151 ALA C N 1
ATOM 8029 C CA . ALA C 1 153 ? 15.666 -30.366 36.200 1.00 25.60 151 ALA C CA 1
ATOM 8030 C C . ALA C 1 153 ? 16.088 -30.359 37.656 1.00 33.48 151 ALA C C 1
ATOM 8031 O O . ALA C 1 153 ? 15.404 -29.741 38.483 1.00 34.37 151 ALA C O 1
ATOM 8033 N N . SER C 1 154 ? 17.189 -31.030 37.989 1.00 33.75 152 SER C N 1
ATOM 8034 C CA . SER C 1 154 ? 17.651 -31.079 39.372 1.00 33.79 152 SER C CA 1
ATOM 8035 C C . SER C 1 154 ? 18.257 -29.743 39.780 1.00 36.02 152 SER C C 1
ATOM 8036 O O . SER C 1 154 ? 18.846 -29.025 38.964 1.00 40.52 152 SER C O 1
ATOM 8039 N N . GLY C 1 155 ? 18.070 -29.394 41.048 1.00 37.99 153 GLY C N 1
ATOM 8040 C CA . GLY C 1 155 ? 18.617 -28.157 41.581 1.00 34.92 153 GLY C CA 1
ATOM 8041 C C . GLY C 1 155 ? 20.064 -28.217 42.055 1.00 37.31 153 GLY C C 1
ATOM 8042 O O . GLY C 1 155 ? 20.821 -27.260 41.843 1.00 42.20 153 GLY C O 1
ATOM 8043 N N . ASP C 1 156 ? 20.469 -29.322 42.691 1.00 31.35 154 ASP C N 1
ATOM 8044 C CA . ASP C 1 156 ? 21.738 -29.349 43.407 1.00 29.34 154 ASP C CA 1
ATOM 8045 C C . ASP C 1 156 ? 22.925 -29.430 42.445 1.00 32.43 154 ASP C C 1
ATOM 8046 O O . ASP C 1 156 ? 22.784 -29.652 41.237 1.00 39.73 154 ASP C O 1
ATOM 8051 N N . TRP C 1 157 ? 24.120 -29.214 43.007 1.00 35.64 155 TRP C N 1
ATOM 8052 C CA . TRP C 1 157 ? 25.308 -28.926 42.208 1.00 34.70 155 TRP C CA 1
ATOM 8053 C C . TRP C 1 157 ? 25.750 -30.076 41.309 1.00 35.72 155 TRP C C 1
ATOM 8054 O O . TRP C 1 157 ? 26.673 -29.877 40.510 1.00 33.00 155 TRP C O 1
ATOM 8065 N N . ARG C 1 158 ? 25.171 -31.278 41.445 1.00 38.53 156 ARG C N 1
ATOM 8066 C CA . ARG C 1 158 ? 25.487 -32.361 40.515 1.00 36.08 156 ARG C CA 1
ATOM 8067 C C . ARG C 1 158 ? 25.012 -32.053 39.097 1.00 37.20 156 ARG C C 1
ATOM 8068 O O . ARG C 1 158 ? 25.467 -32.699 38.144 1.00 31.96 156 ARG C O 1
ATOM 8076 N N . ARG C 1 159 ? 24.127 -31.061 38.942 1.00 35.24 157 ARG C N 1
ATOM 8077 C CA . ARG C 1 159 ? 23.688 -30.623 37.621 1.00 31.20 157 ARG C CA 1
ATOM 8078 C C . ARG C 1 159 ? 24.802 -29.945 36.820 1.00 30.09 157 ARG C C 1
ATOM 8079 O O . ARG C 1 159 ? 24.713 -29.901 35.589 1.00 31.80 157 ARG C O 1
ATOM 8087 N N . PHE C 1 160 ? 25.843 -29.423 37.483 1.00 30.16 158 PHE C N 1
ATOM 8088 C CA . PHE C 1 160 ? 26.877 -28.651 36.792 1.00 30.67 158 PHE C CA 1
ATOM 8089 C C . PHE C 1 160 ? 27.600 -29.494 35.743 1.00 31.92 158 PHE C C 1
ATOM 8090 O O . PHE C 1 160 ? 27.786 -29.057 34.596 1.00 27.25 158 PHE C O 1
ATOM 8098 N N . ALA C 1 161 ? 28.002 -30.715 36.112 1.00 29.91 159 ALA C N 1
ATOM 8099 C CA . ALA C 1 161 ? 28.697 -31.574 35.157 1.00 28.80 159 ALA C CA 1
ATOM 8100 C C . ALA C 1 161 ? 27.824 -31.823 33.941 1.00 28.48 159 ALA C C 1
ATOM 8101 O O . ALA C 1 161 ? 28.303 -31.768 32.801 1.00 31.55 159 ALA C O 1
ATOM 8103 N N . THR C 1 162 ? 26.529 -32.073 34.167 1.00 26.13 160 THR C N 1
ATOM 8104 C CA . THR C 1 162 ? 25.600 -32.273 33.062 1.00 29.82 160 THR C CA 1
ATOM 8105 C C . THR C 1 162 ? 25.533 -31.050 32.154 1.00 30.89 160 THR C C 1
ATOM 8106 O O . THR C 1 162 ? 25.308 -31.184 30.947 1.00 33.44 160 THR C O 1
ATOM 8110 N N . GLU C 1 163 ? 25.744 -29.856 32.712 1.00 33.96 161 GLU C N 1
ATOM 8111 C CA . GLU C 1 163 ? 25.603 -28.615 31.963 1.00 30.94 161 GLU C CA 1
ATOM 8112 C C . GLU C 1 163 ? 26.774 -28.329 31.028 1.00 28.75 161 GLU C C 1
ATOM 8113 O O . GLU C 1 163 ? 26.686 -27.389 30.230 1.00 28.07 161 GLU C O 1
ATOM 8119 N N . LEU C 1 164 ? 27.832 -29.138 31.055 1.00 29.03 162 LEU C N 1
ATOM 8120 C CA . LEU C 1 164 ? 28.868 -29.029 30.030 1.00 31.35 162 LEU C CA 1
ATOM 8121 C C . LEU C 1 164 ? 28.230 -29.167 28.652 1.00 31.79 162 LEU C C 1
ATOM 8122 O O . LEU C 1 164 ? 27.401 -30.052 28.413 1.00 35.84 162 LEU C O 1
ATOM 8127 N N . GLY C 1 165 ? 28.578 -28.264 27.758 1.00 28.57 163 GLY C N 1
ATOM 8128 C CA . GLY C 1 165 ? 27.883 -28.159 26.495 1.00 38.16 163 GLY C CA 1
ATOM 8129 C C . GLY C 1 165 ? 26.691 -27.215 26.493 1.00 41.91 163 GLY C C 1
ATOM 8130 O O . GLY C 1 165 ? 26.211 -26.854 25.404 1.00 45.73 163 GLY C O 1
ATOM 8131 N N . GLY C 1 166 ? 26.229 -26.765 27.666 1.00 32.29 164 GLY C N 1
ATOM 8132 C CA . GLY C 1 166 ? 25.077 -25.887 27.761 1.00 28.91 164 GLY C CA 1
ATOM 8133 C C . GLY C 1 166 ? 23.948 -26.501 28.569 1.00 32.12 164 GLY C C 1
ATOM 8134 O O . GLY C 1 166 ? 23.811 -27.730 28.644 1.00 34.95 164 GLY C O 1
ATOM 8135 N N . SER C 1 167 ? 23.143 -25.666 29.209 1.00 31.00 165 SER C N 1
ATOM 8136 C CA . SER C 1 167 ? 21.954 -26.172 29.870 1.00 31.54 165 SER C CA 1
ATOM 8137 C C . SER C 1 167 ? 20.889 -26.455 28.817 1.00 31.58 165 SER C C 1
ATOM 8138 O O . SER C 1 167 ? 20.779 -25.747 27.815 1.00 34.42 165 SER C O 1
ATOM 8141 N N . ALA C 1 168 ? 20.126 -27.513 29.024 1.00 30.69 166 ALA C N 1
ATOM 8142 C CA . ALA C 1 168 ? 19.056 -27.799 28.086 1.00 36.16 166 ALA C CA 1
ATOM 8143 C C . ALA C 1 168 ? 17.963 -26.739 28.222 1.00 37.47 166 ALA C C 1
ATOM 8144 O O . ALA C 1 168 ? 17.666 -26.294 29.337 1.00 37.18 166 ALA C O 1
ATOM 8146 N N . PRO C 1 169 ? 17.343 -26.319 27.121 1.00 38.88 167 PRO C N 1
ATOM 8147 C CA . PRO C 1 169 ? 16.383 -25.209 27.201 1.00 43.65 167 PRO C CA 1
ATOM 8148 C C . PRO C 1 169 ? 15.137 -25.604 27.980 1.00 35.64 167 PRO C C 1
ATOM 8149 O O . PRO C 1 169 ? 14.800 -26.781 28.135 1.00 29.98 167 PRO C O 1
ATOM 8153 N N . GLY C 1 170 ? 14.487 -24.591 28.533 1.00 36.47 168 GLY C N 1
ATOM 8154 C CA . GLY C 1 170 ? 13.199 -24.788 29.151 1.00 30.84 168 GLY C CA 1
ATOM 8155 C C . GLY C 1 170 ? 13.231 -25.240 30.586 1.00 30.54 168 GLY C C 1
ATOM 8156 O O . GLY C 1 170 ? 12.199 -25.696 31.095 1.00 34.24 168 GLY C O 1
ATOM 8157 N N . PHE C 1 171 ? 14.367 -25.139 31.261 1.00 30.89 169 PHE C N 1
ATOM 8158 C CA . PHE C 1 171 ? 14.473 -25.572 32.653 1.00 28.58 169 PHE C CA 1
ATOM 8159 C C . PHE C 1 171 ? 14.780 -24.364 33.518 1.00 27.68 169 PHE C C 1
ATOM 8160 O O . PHE C 1 171 ? 15.934 -23.928 33.589 1.00 28.66 169 PHE C O 1
ATOM 8168 N N . VAL C 1 172 ? 13.740 -23.863 34.186 1.00 27.81 170 VAL C N 1
ATOM 8169 C CA . VAL C 1 172 ? 13.808 -22.701 35.070 1.00 26.76 170 VAL C CA 1
ATOM 8170 C C . VAL C 1 172 ? 13.775 -23.163 36.524 1.00 29.32 170 VAL C C 1
ATOM 8171 O O . VAL C 1 172 ? 12.881 -23.919 36.930 1.00 30.42 170 VAL C O 1
ATOM 8175 N N . HIS C 1 173 ? 14.720 -22.684 37.321 1.00 30.39 171 HIS C N 1
ATOM 8176 C CA . HIS C 1 173 ? 14.832 -23.076 38.717 1.00 29.05 171 HIS C CA 1
ATOM 8177 C C . HIS C 1 173 ? 14.405 -21.935 39.631 1.00 31.01 171 HIS C C 1
ATOM 8178 O O . HIS C 1 173 ? 14.793 -20.777 39.429 1.00 31.31 171 HIS C O 1
ATOM 8185 N N . PHE C 1 174 ? 13.610 -22.274 40.642 1.00 31.66 172 PHE C N 1
ATOM 8186 C CA . PHE C 1 174 ? 13.194 -21.336 41.671 1.00 30.10 172 PHE C CA 1
ATOM 8187 C C . PHE C 1 174 ? 13.643 -21.835 43.030 1.00 31.25 172 PHE C C 1
ATOM 8188 O O . PHE C 1 174 ? 13.724 -23.044 43.271 1.00 36.96 172 PHE C O 1
ATOM 8196 N N . MET C 1 175 ? 13.946 -20.884 43.912 1.00 34.36 173 MET C N 1
ATOM 8197 C CA . MET C 1 175 ? 14.476 -21.203 45.232 1.00 36.11 173 MET C CA 1
ATOM 8198 C C . MET C 1 175 ? 13.353 -21.603 46.178 1.00 32.27 173 MET C C 1
ATOM 8199 O O . MET C 1 175 ? 12.409 -20.836 46.388 1.00 32.11 173 MET C O 1
ATOM 8204 N N . ASN C 1 176 ? 13.455 -22.794 46.751 1.00 33.25 174 ASN C N 1
ATOM 8205 C CA . ASN C 1 176 ? 12.478 -23.179 47.757 1.00 35.02 174 ASN C CA 1
ATOM 8206 C C . ASN C 1 176 ? 13.050 -22.971 49.153 1.00 32.26 174 ASN C C 1
ATOM 8207 O O . ASN C 1 176 ? 14.270 -22.889 49.339 1.00 28.04 174 ASN C O 1
ATOM 8212 N N . PRO C 1 177 ? 12.181 -22.818 50.152 1.00 34.97 175 PRO C N 1
ATOM 8213 C CA . PRO C 1 177 ? 12.647 -22.454 51.497 1.00 35.09 175 PRO C CA 1
ATOM 8214 C C . PRO C 1 177 ? 13.215 -23.632 52.276 1.00 32.67 175 PRO C C 1
ATOM 8215 O O . PRO C 1 177 ? 12.649 -24.729 52.288 1.00 26.88 175 PRO C O 1
ATOM 8219 N N . ASN C 1 178 ? 14.351 -23.388 52.933 1.00 32.39 176 ASN C N 1
ATOM 8220 C CA . ASN C 1 178 ? 14.878 -24.264 53.980 1.00 37.17 176 ASN C CA 1
ATOM 8221 C C . ASN C 1 178 ? 14.833 -23.474 55.285 1.00 35.53 176 ASN C C 1
ATOM 8222 O O . ASN C 1 178 ? 15.793 -22.788 55.638 1.00 35.52 176 ASN C O 1
ATOM 8227 N N . MET C 1 179 ? 13.737 -23.634 56.031 1.00 36.44 177 MET C N 1
ATOM 8228 C CA . MET C 1 179 ? 13.407 -22.689 57.097 1.00 36.70 177 MET C CA 1
ATOM 8229 C C . MET C 1 179 ? 14.606 -22.372 57.979 1.00 34.30 177 MET C C 1
ATOM 8230 O O . MET C 1 179 ? 14.965 -21.204 58.145 1.00 39.32 177 MET C O 1
ATOM 8235 N N . TYR C 1 180 ? 15.252 -23.390 58.543 1.00 33.97 178 TYR C N 1
ATOM 8236 C CA . TYR C 1 180 ? 16.362 -23.117 59.451 1.00 32.04 178 TYR C CA 1
ATOM 8237 C C . TYR C 1 180 ? 17.496 -22.385 58.742 1.00 33.14 178 TYR C C 1
ATOM 8238 O O . TYR C 1 180 ? 17.949 -21.338 59.206 1.00 37.31 178 TYR C O 1
ATOM 8247 N N . GLU C 1 181 ? 17.959 -22.900 57.600 1.00 36.86 179 GLU C N 1
ATOM 8248 C CA . GLU C 1 181 ? 19.121 -22.298 56.946 1.00 33.57 179 GLU C CA 1
ATOM 8249 C C . GLU C 1 181 ? 18.848 -20.881 56.444 1.00 37.81 179 GLU C C 1
ATOM 8250 O O . GLU C 1 181 ? 19.796 -20.149 56.131 1.00 34.50 179 GLU C O 1
ATOM 8256 N N . ASP C 1 182 ? 17.580 -20.499 56.319 1.00 35.78 180 ASP C N 1
ATOM 8257 C CA . ASP C 1 182 ? 17.176 -19.164 55.899 1.00 37.78 180 ASP C CA 1
ATOM 8258 C C . ASP C 1 182 ? 16.909 -18.201 57.065 1.00 42.55 180 ASP C C 1
ATOM 8259 O O . ASP C 1 182 ? 16.591 -17.032 56.827 1.00 43.74 180 ASP C O 1
ATOM 8264 N N . GLY C 1 183 ? 17.017 -18.650 58.311 1.00 40.94 181 GLY C N 1
ATOM 8265 C CA . GLY C 1 183 ? 16.894 -17.768 59.449 1.00 31.60 181 GLY C CA 1
ATOM 8266 C C . GLY C 1 183 ? 15.582 -17.804 60.200 1.00 36.51 181 GLY C C 1
ATOM 8267 O O . GLY C 1 183 ? 15.398 -16.988 61.106 1.00 43.00 181 GLY C O 1
ATOM 8268 N N . TYR C 1 184 ? 14.663 -18.703 59.853 1.00 39.08 182 TYR C N 1
ATOM 8269 C CA . TYR C 1 184 ? 13.348 -18.792 60.486 1.00 45.04 182 TYR C CA 1
ATOM 8270 C C . TYR C 1 184 ? 13.239 -20.052 61.358 1.00 45.86 182 TYR C C 1
ATOM 8271 O O . TYR C 1 184 ? 14.206 -20.798 61.549 1.00 37.11 182 TYR C O 1
ATOM 8280 N N . THR C 1 185 ? 12.039 -20.279 61.908 1.00 50.23 183 THR C N 1
ATOM 8281 C CA . THR C 1 185 ? 11.824 -21.322 62.916 1.00 51.31 183 THR C CA 1
ATOM 8282 C C . THR C 1 185 ? 10.520 -22.064 62.639 1.00 52.60 183 THR C C 1
ATOM 8283 O O . THR C 1 185 ? 9.436 -21.486 62.783 1.00 51.02 183 THR C O 1
ATOM 8287 N N . ARG C 1 186 ? 10.625 -23.348 62.273 1.00 51.89 184 ARG C N 1
ATOM 8288 C CA . ARG C 1 186 ? 9.438 -24.128 61.929 1.00 54.59 184 ARG C CA 1
ATOM 8289 C C . ARG C 1 186 ? 8.437 -24.107 63.080 1.00 57.13 184 ARG C C 1
ATOM 8290 O O . ARG C 1 186 ? 8.806 -24.240 64.252 1.00 53.83 184 ARG C O 1
ATOM 8298 N N . GLY C 1 187 ? 7.160 -23.945 62.736 1.00 50.99 185 GLY C N 1
ATOM 8299 C CA . GLY C 1 187 ? 6.138 -23.801 63.746 1.00 49.80 185 GLY C CA 1
ATOM 8300 C C . GLY C 1 187 ? 5.738 -22.346 63.856 1.00 61.38 185 GLY C C 1
ATOM 8301 O O . GLY C 1 187 ? 4.570 -21.999 63.664 1.00 66.49 185 GLY C O 1
ATOM 8302 N N . VAL C 1 188 ? 6.707 -21.479 64.157 1.00 59.61 186 VAL C N 1
ATOM 8303 C CA . VAL C 1 188 ? 6.383 -20.096 64.489 1.00 55.48 186 VAL C CA 1
ATOM 8304 C C . VAL C 1 188 ? 6.254 -19.221 63.252 1.00 55.62 186 VAL C C 1
ATOM 8305 O O . VAL C 1 188 ? 5.472 -18.266 63.245 1.00 61.42 186 VAL C O 1
ATOM 8309 N N . ASP C 1 189 ? 6.987 -19.538 62.183 1.00 58.78 187 ASP C N 1
ATOM 8310 C CA . ASP C 1 189 ? 7.194 -18.614 61.071 1.00 46.94 187 ASP C CA 1
ATOM 8311 C C . ASP C 1 189 ? 6.584 -19.106 59.766 1.00 46.31 187 ASP C C 1
ATOM 8312 O O . ASP C 1 189 ? 6.743 -18.447 58.735 1.00 45.61 187 ASP C O 1
ATOM 8317 N N . ASP C 1 190 ? 5.842 -20.213 59.795 1.00 46.27 188 ASP C N 1
ATOM 8318 C CA . ASP C 1 190 ? 5.471 -20.888 58.555 1.00 43.03 188 ASP C CA 1
ATOM 8319 C C . ASP C 1 190 ? 4.632 -19.992 57.659 1.00 40.68 188 ASP C C 1
ATOM 8320 O O . ASP C 1 190 ? 4.801 -19.988 56.435 1.00 40.93 188 ASP C O 1
ATOM 8325 N N . ALA C 1 191 ? 3.716 -19.232 58.242 1.00 41.62 189 ALA C N 1
ATOM 8326 C CA . ALA C 1 191 ? 2.814 -18.458 57.404 1.00 41.28 189 ALA C CA 1
ATOM 8327 C C . ALA C 1 191 ? 3.542 -17.317 56.696 1.00 43.23 189 ALA C C 1
ATOM 8328 O O . ALA C 1 191 ? 3.128 -16.913 55.603 1.00 36.89 189 ALA C O 1
ATOM 8330 N N . THR C 1 192 ? 4.600 -16.768 57.307 1.00 37.80 190 THR C N 1
ATOM 8331 C CA . THR C 1 192 ? 5.370 -15.715 56.652 1.00 40.01 190 THR C CA 1
ATOM 8332 C C . THR C 1 192 ? 6.206 -16.296 55.519 1.00 41.66 190 THR C C 1
ATOM 8333 O O . THR C 1 192 ? 6.174 -15.811 54.377 1.00 34.87 190 THR C O 1
ATOM 8337 N N . VAL C 1 193 ? 6.959 -17.350 55.822 1.00 39.37 191 VAL C N 1
ATOM 8338 C CA . VAL C 1 193 ? 7.789 -17.976 54.808 1.00 37.53 191 VAL C CA 1
ATOM 8339 C C . VAL C 1 193 ? 6.935 -18.476 53.650 1.00 36.15 191 VAL C C 1
ATOM 8340 O O . VAL C 1 193 ? 7.292 -18.305 52.478 1.00 40.75 191 VAL C O 1
ATOM 8344 N N . THR C 1 194 ? 5.790 -19.087 53.949 1.00 35.05 192 THR C N 1
ATOM 8345 C CA . THR C 1 194 ? 4.905 -19.529 52.876 1.00 34.14 192 THR C CA 1
ATOM 8346 C C . THR C 1 194 ? 4.395 -18.344 52.065 1.00 36.35 192 THR C C 1
ATOM 8347 O O . THR C 1 194 ? 4.320 -18.407 50.832 1.00 40.04 192 THR C O 1
ATOM 8351 N N . ALA C 1 195 ? 4.035 -17.253 52.737 1.00 36.53 193 ALA C N 1
ATOM 8352 C CA . ALA C 1 195 ? 3.562 -16.086 52.008 1.00 32.85 193 ALA C CA 1
ATOM 8353 C C . ALA C 1 195 ? 4.640 -15.553 51.077 1.00 32.11 193 ALA C C 1
ATOM 8354 O O . ALA C 1 195 ? 4.360 -15.232 49.915 1.00 28.47 193 ALA C O 1
ATOM 8356 N N . ASP C 1 196 ? 5.882 -15.471 51.568 1.00 32.40 194 ASP C N 1
ATOM 8357 C CA . ASP C 1 196 ? 6.983 -14.926 50.775 1.00 28.67 194 ASP C CA 1
ATOM 8358 C C . ASP C 1 196 ? 7.325 -15.844 49.600 1.00 38.68 194 ASP C C 1
ATOM 8359 O O . ASP C 1 196 ? 7.393 -15.400 48.443 1.00 39.86 194 ASP C O 1
ATOM 8364 N N . TYR C 1 197 ? 7.518 -17.138 49.864 1.00 35.22 195 TYR C N 1
ATOM 8365 C CA . TYR C 1 197 ? 8.004 -17.999 48.795 1.00 35.43 195 TYR C CA 1
ATOM 8366 C C . TYR C 1 197 ? 6.926 -18.280 47.754 1.00 34.09 195 TYR C C 1
ATOM 8367 O O . TYR C 1 197 ? 7.244 -18.419 46.567 1.00 32.60 195 TYR C O 1
ATOM 8376 N N . LEU C 1 198 ? 5.654 -18.347 48.158 1.00 31.87 196 LEU C N 1
ATOM 8377 C CA . LEU C 1 198 ? 4.589 -18.385 47.160 1.00 31.03 196 LEU C CA 1
ATOM 8378 C C . LEU C 1 198 ? 4.582 -17.105 46.325 1.00 33.43 196 LEU C C 1
ATOM 8379 O O . LEU C 1 198 ? 4.294 -17.142 45.126 1.00 34.29 196 LEU C O 1
ATOM 8384 N N . HIS C 1 199 ? 4.905 -15.957 46.926 1.00 33.40 197 HIS C N 1
ATOM 8385 C CA . HIS C 1 199 ? 4.916 -14.746 46.111 1.00 36.41 197 HIS C CA 1
ATOM 8386 C C . HIS C 1 199 ? 6.116 -14.725 45.173 1.00 34.33 197 HIS C C 1
ATOM 8387 O O . HIS C 1 199 ? 5.988 -14.314 44.013 1.00 33.42 197 HIS C O 1
ATOM 8394 N N . ARG C 1 200 ? 7.291 -15.152 45.653 1.00 30.27 198 ARG C N 1
ATOM 8395 C CA . ARG C 1 200 ? 8.445 -15.290 44.766 1.00 29.88 198 ARG C CA 1
ATOM 8396 C C . ARG C 1 200 ? 8.128 -16.159 43.550 1.00 33.47 198 ARG C C 1
ATOM 8397 O O . ARG C 1 200 ? 8.464 -15.795 42.413 1.00 25.88 198 ARG C O 1
ATOM 8405 N N . LEU C 1 201 ? 7.449 -17.298 43.775 1.00 35.17 199 LEU C N 1
ATOM 8406 C CA . LEU C 1 201 ? 7.136 -18.236 42.696 1.00 27.84 199 LEU C CA 1
ATOM 8407 C C . LEU C 1 201 ? 6.121 -17.656 41.723 1.00 29.96 199 LEU C C 1
ATOM 8408 O O . LEU C 1 201 ? 6.289 -17.762 40.502 1.00 32.47 199 LEU C O 1
ATOM 8413 N N . ASP C 1 202 ? 5.040 -17.068 42.239 1.00 31.82 200 ASP C N 1
ATOM 8414 C CA . ASP C 1 202 ? 4.082 -16.387 41.370 1.00 32.64 200 ASP C CA 1
ATOM 8415 C C . ASP C 1 202 ? 4.776 -15.340 40.496 1.00 33.66 200 ASP C C 1
ATOM 8416 O O . ASP C 1 202 ? 4.541 -15.274 39.282 1.00 35.10 200 ASP C O 1
ATOM 8421 N N . GLU C 1 203 ? 5.649 -14.518 41.092 1.00 30.51 201 GLU C N 1
ATOM 8422 C CA . GLU C 1 203 ? 6.288 -13.456 40.316 1.00 35.63 201 GLU C CA 1
ATOM 8423 C C . GLU C 1 203 ? 7.188 -14.033 39.237 1.00 31.91 201 GLU C C 1
ATOM 8424 O O . GLU C 1 203 ? 7.170 -13.576 38.089 1.00 27.61 201 GLU C O 1
ATOM 8430 N N . GLN C 1 204 ? 7.967 -15.057 39.585 1.00 36.99 202 GLN C N 1
ATOM 8431 C CA . GLN C 1 204 ? 8.853 -15.672 38.606 1.00 30.55 202 GLN C CA 1
ATOM 8432 C C . GLN C 1 204 ? 8.061 -16.365 37.508 1.00 27.53 202 GLN C C 1
ATOM 8433 O O . GLN C 1 204 ? 8.455 -16.325 36.340 1.00 24.15 202 GLN C O 1
ATOM 8439 N N . LEU C 1 205 ? 6.958 -17.025 37.864 1.00 26.37 203 LEU C N 1
ATOM 8440 C CA . LEU C 1 205 ? 6.074 -17.569 36.840 1.00 27.04 203 LEU C CA 1
ATOM 8441 C C . LEU C 1 205 ? 5.598 -16.470 35.906 1.00 26.17 203 LEU C C 1
ATOM 8442 O O . LEU C 1 205 ? 5.651 -16.611 34.682 1.00 25.68 203 LEU C O 1
ATOM 8447 N N . GLN C 1 206 ? 5.140 -15.354 36.472 1.00 32.99 204 GLN C N 1
ATOM 8448 C CA . GLN C 1 206 ? 4.649 -14.260 35.643 1.00 29.92 204 GLN C CA 1
ATOM 8449 C C . GLN C 1 206 ? 5.751 -13.707 34.764 1.00 28.35 204 GLN C C 1
ATOM 8450 O O . GLN C 1 206 ? 5.507 -13.377 33.601 1.00 33.87 204 GLN C O 1
ATOM 8456 N N . TYR C 1 207 ? 6.976 -13.629 35.282 1.00 24.17 205 TYR C N 1
ATOM 8457 C CA . TYR C 1 207 ? 8.069 -13.113 34.464 1.00 28.07 205 TYR C CA 1
ATOM 8458 C C . TYR C 1 207 ? 8.614 -14.133 33.458 1.00 29.10 205 TYR C C 1
ATOM 8459 O O . TYR C 1 207 ? 9.395 -13.756 32.579 1.00 29.64 205 TYR C O 1
ATOM 8468 N N . GLU C 1 208 ? 8.211 -15.400 33.539 1.00 30.28 206 GLU C N 1
ATOM 8469 C CA . GLU C 1 208 ? 8.546 -16.399 32.529 1.00 25.99 206 GLU C CA 1
ATOM 8470 C C . GLU C 1 208 ? 7.396 -16.687 31.575 1.00 31.87 206 GLU C C 1
ATOM 8471 O O . GLU C 1 208 ? 7.588 -17.431 30.605 1.00 32.21 206 GLU C O 1
ATOM 8477 N N . GLY C 1 209 ? 6.208 -16.133 31.833 1.00 34.98 207 GLY C N 1
ATOM 8478 C CA . GLY C 1 209 ? 5.039 -16.410 31.028 1.00 34.62 207 GLY C CA 1
ATOM 8479 C C . GLY C 1 209 ? 4.377 -17.710 31.444 1.00 37.12 207 GLY C C 1
ATOM 8480 O O . GLY C 1 209 ? 4.781 -18.809 31.026 1.00 30.49 207 GLY C O 1
ATOM 8481 N N . PRO C 1 210 ? 3.366 -17.605 32.317 1.00 37.87 208 PRO C N 1
ATOM 8482 C CA . PRO C 1 210 ? 2.734 -18.823 32.861 1.00 35.15 208 PRO C CA 1
ATOM 8483 C C . PRO C 1 210 ? 2.138 -19.699 31.782 1.00 33.02 208 PRO C C 1
ATOM 8484 O O . PRO C 1 210 ? 2.001 -20.910 31.983 1.00 38.45 208 PRO C O 1
ATOM 8488 N N . ASP C 1 211 ? 1.769 -19.110 30.644 1.00 36.10 209 ASP C N 1
ATOM 8489 C CA . ASP C 1 211 ? 1.272 -19.831 29.478 1.00 34.10 209 ASP C CA 1
ATOM 8490 C C . ASP C 1 211 ? 2.324 -20.728 28.836 1.00 31.17 209 ASP C C 1
ATOM 8491 O O . ASP C 1 211 ? 1.978 -21.552 27.980 1.00 31.02 209 ASP C O 1
ATOM 8496 N N . SER C 1 212 ? 3.594 -20.555 29.188 1.00 28.99 210 SER C N 1
ATOM 8497 C CA . SER C 1 212 ? 4.682 -21.359 28.660 1.00 26.24 210 SER C CA 1
ATOM 8498 C C . SER C 1 212 ? 5.217 -22.383 29.657 1.00 28.90 210 SER C C 1
ATOM 8499 O O . SER C 1 212 ? 6.219 -23.046 29.362 1.00 29.23 210 SER C O 1
ATOM 8502 N N . VAL C 1 213 ? 4.610 -22.523 30.834 1.00 26.93 211 VAL C N 1
ATOM 8503 C CA . VAL C 1 213 ? 5.108 -23.444 31.850 1.00 28.13 211 VAL C CA 1
ATOM 8504 C C . VAL C 1 213 ? 4.250 -24.700 31.804 1.00 27.72 211 VAL C C 1
ATOM 8505 O O . VAL C 1 213 ? 3.064 -24.667 32.136 1.00 32.51 211 VAL C O 1
ATOM 8509 N N . ALA C 1 214 ? 4.836 -25.808 31.356 1.00 29.03 212 ALA C N 1
ATOM 8510 C CA . ALA C 1 214 ? 4.088 -27.055 31.271 1.00 27.80 212 ALA C CA 1
ATOM 8511 C C . ALA C 1 214 ? 3.910 -27.700 32.637 1.00 29.43 212 ALA C C 1
ATOM 8512 O O . ALA C 1 214 ? 2.874 -28.324 32.897 1.00 30.26 212 ALA C O 1
ATOM 8514 N N . ALA C 1 215 ? 4.899 -27.570 33.515 1.00 27.06 213 ALA C N 1
ATOM 8515 C CA . ALA C 1 215 ? 4.849 -28.298 34.769 1.00 27.63 213 ALA C CA 1
ATOM 8516 C C . ALA C 1 215 ? 5.780 -27.661 35.782 1.00 27.71 213 ALA C C 1
ATOM 8517 O O . ALA C 1 215 ? 6.829 -27.110 35.430 1.00 26.14 213 ALA C O 1
ATOM 8519 N N . ILE C 1 216 ? 5.370 -27.751 37.045 1.00 28.44 214 ILE C N 1
ATOM 8520 C CA . ILE C 1 216 ? 6.241 -27.539 38.193 1.00 29.37 214 ILE C CA 1
ATOM 8521 C C . ILE C 1 216 ? 6.554 -28.898 38.802 1.00 28.81 214 ILE C C 1
ATOM 8522 O O . ILE C 1 216 ? 5.641 -29.680 39.096 1.00 27.19 214 ILE C O 1
ATOM 8527 N N . LEU C 1 217 ? 7.840 -29.191 38.961 1.00 27.37 215 LEU C N 1
ATOM 8528 C CA . LEU C 1 217 ? 8.312 -30.473 39.458 1.00 24.45 215 LEU C CA 1
ATOM 8529 C C . LEU C 1 217 ? 8.976 -30.261 40.816 1.00 25.19 215 LEU C C 1
ATOM 8530 O O . LEU C 1 217 ? 9.928 -29.483 40.929 1.00 24.60 215 LEU C O 1
ATOM 8535 N N . MET C 1 218 ? 8.494 -30.972 41.835 1.00 26.51 216 MET C N 1
ATOM 8536 C CA . MET C 1 218 ? 8.978 -30.798 43.199 1.00 28.31 216 MET C CA 1
ATOM 8537 C C . MET C 1 218 ? 9.074 -32.146 43.877 1.00 22.30 216 MET C C 1
ATOM 8538 O O . MET C 1 218 ? 8.140 -32.943 43.789 1.00 29.58 216 MET C O 1
ATOM 8543 N N . GLU C 1 219 ? 10.171 -32.394 44.579 1.00 24.95 217 GLU C N 1
ATOM 8544 C CA . GLU C 1 219 ? 10.153 -33.482 45.550 1.00 33.30 217 GLU C CA 1
ATOM 8545 C C . GLU C 1 219 ? 9.032 -33.221 46.543 1.00 33.70 217 GLU C C 1
ATOM 8546 O O . GLU C 1 219 ? 8.920 -32.113 47.077 1.00 38.30 217 GLU C O 1
ATOM 8552 N N . SER C 1 220 ? 8.203 -34.238 46.804 1.00 37.30 218 SER C N 1
ATOM 8553 C CA . SER C 1 220 ? 7.113 -34.052 47.762 1.00 37.59 218 SER C CA 1
ATOM 8554 C C . SER C 1 220 ? 7.650 -33.437 49.040 1.00 36.87 218 SER C C 1
ATOM 8555 O O . SER C 1 220 ? 7.141 -32.418 49.528 1.00 41.08 218 SER C O 1
ATOM 8558 N N . ILE C 1 221 ? 8.715 -34.025 49.568 1.00 32.31 219 ILE C N 1
ATOM 8559 C CA . ILE C 1 221 ? 9.542 -33.417 50.594 1.00 37.20 219 ILE C CA 1
ATOM 8560 C C . ILE C 1 221 ? 10.981 -33.603 50.142 1.00 32.28 219 ILE C C 1
ATOM 8561 O O . ILE C 1 221 ? 11.400 -34.731 49.861 1.00 35.94 219 ILE C O 1
ATOM 8566 N N . VAL C 1 222 ? 11.720 -32.505 50.017 1.00 35.98 220 VAL C N 1
ATOM 8567 C CA . VAL C 1 222 ? 13.092 -32.594 49.526 1.00 36.36 220 VAL C CA 1
ATOM 8568 C C . VAL C 1 222 ? 13.861 -33.583 50.392 1.00 36.43 220 VAL C C 1
ATOM 8569 O O . VAL C 1 222 ? 13.995 -33.397 51.609 1.00 37.94 220 VAL C O 1
ATOM 8573 N N . GLY C 1 223 ? 14.376 -34.639 49.763 1.00 31.34 221 GLY C N 1
ATOM 8574 C CA . GLY C 1 223 ? 14.895 -35.762 50.502 1.00 31.30 221 GLY C CA 1
ATOM 8575 C C . GLY C 1 223 ? 16.392 -35.782 50.668 1.00 29.81 221 GLY C C 1
ATOM 8576 O O . GLY C 1 223 ? 16.913 -35.441 51.733 1.00 34.19 221 GLY C O 1
ATOM 8577 N N . ALA C 1 224 ? 17.098 -36.231 49.633 1.00 34.34 222 ALA C N 1
ATOM 8578 C CA . ALA C 1 224 ? 18.541 -36.410 49.754 1.00 37.58 222 ALA C CA 1
ATOM 8579 C C . ALA C 1 224 ? 19.232 -35.133 50.222 1.00 39.87 222 ALA C C 1
ATOM 8580 O O . ALA C 1 224 ? 20.289 -35.194 50.863 1.00 41.72 222 ALA C O 1
ATOM 8582 N N . ASN C 1 225 ? 18.665 -33.972 49.896 1.00 32.10 223 ASN C N 1
ATOM 8583 C CA . ASN C 1 225 ? 19.259 -32.694 50.253 1.00 36.30 223 ASN C CA 1
ATOM 8584 C C . ASN C 1 225 ? 18.878 -32.208 51.656 1.00 32.64 223 ASN C C 1
ATOM 8585 O O . ASN C 1 225 ? 19.131 -31.042 51.976 1.00 31.46 223 ASN C O 1
ATOM 8590 N N . GLY C 1 226 ? 18.296 -33.069 52.495 1.00 35.11 224 GLY C N 1
ATOM 8591 C CA . GLY C 1 226 ? 18.208 -32.810 53.925 1.00 36.63 224 GLY C CA 1
ATOM 8592 C C . GLY C 1 226 ? 16.852 -32.969 54.597 1.00 33.24 224 GLY C C 1
ATOM 8593 O O . GLY C 1 226 ? 16.653 -32.441 55.690 1.00 33.47 224 GLY C O 1
ATOM 8594 N N . VAL C 1 227 ? 15.924 -33.703 53.985 1.00 29.35 225 VAL C N 1
ATOM 8595 C CA . VAL C 1 227 ? 14.575 -33.852 54.526 1.00 30.84 225 VAL C CA 1
ATOM 8596 C C . VAL C 1 227 ? 14.033 -32.478 54.896 1.00 32.73 225 VAL C C 1
ATOM 8597 O O . VAL C 1 227 ? 13.692 -32.221 56.056 1.00 32.73 225 VAL C O 1
ATOM 8601 N N . ILE C 1 228 ? 13.929 -31.591 53.909 1.00 37.48 226 ILE C N 1
ATOM 8602 C CA . ILE C 1 228 ? 13.564 -30.194 54.151 1.00 30.40 226 ILE C CA 1
ATOM 8603 C C . ILE C 1 228 ? 12.039 -30.114 54.128 1.00 34.20 226 ILE C C 1
ATOM 8604 O O . ILE C 1 228 ? 11.418 -29.854 53.096 1.00 37.85 226 ILE C O 1
ATOM 8609 N N . LEU C 1 229 ? 11.433 -30.367 55.283 1.00 33.67 227 LEU C N 1
ATOM 8610 C CA . LEU C 1 229 ? 9.992 -30.221 55.430 1.00 35.74 227 LEU C CA 1
ATOM 8611 C C . LEU C 1 229 ? 9.568 -28.810 55.031 1.00 39.33 227 LEU C C 1
ATOM 8612 O O . LEU C 1 229 ? 10.179 -27.829 55.487 1.00 39.62 227 LEU C O 1
ATOM 8617 N N . PRO C 1 230 ? 8.547 -28.666 54.192 1.00 36.13 228 PRO C N 1
ATOM 8618 C CA . PRO C 1 230 ? 8.114 -27.331 53.762 1.00 42.22 228 PRO C CA 1
ATOM 8619 C C . PRO C 1 230 ? 7.371 -26.611 54.869 1.00 41.59 228 PRO C C 1
ATOM 8620 O O . PRO C 1 230 ? 6.779 -27.250 55.754 1.00 46.13 228 PRO C O 1
ATOM 8624 N N . PRO C 1 231 ? 7.359 -25.280 54.857 1.00 40.74 229 PRO C N 1
ATOM 8625 C CA . PRO C 1 231 ? 6.484 -24.554 55.778 1.00 39.64 229 PRO C CA 1
ATOM 8626 C C . PRO C 1 231 ? 5.034 -24.885 55.468 1.00 38.30 229 PRO C C 1
ATOM 8627 O O . PRO C 1 231 ? 4.666 -25.114 54.316 1.00 42.24 229 PRO C O 1
ATOM 8631 N N . GLU C 1 232 ? 4.211 -24.908 56.510 1.00 39.47 230 GLU C N 1
ATOM 8632 C CA . GLU C 1 232 ? 2.800 -25.215 56.337 1.00 34.59 230 GLU C CA 1
ATOM 8633 C C . GLU C 1 232 ? 2.202 -24.332 55.260 1.00 39.87 230 GLU C C 1
ATOM 8634 O O . GLU C 1 232 ? 2.388 -23.112 55.278 1.00 40.58 230 GLU C O 1
ATOM 8640 N N . GLY C 1 233 ? 1.438 -24.956 54.350 1.00 44.16 231 GLY C N 1
ATOM 8641 C CA . GLY C 1 233 ? 0.716 -24.276 53.286 1.00 35.95 231 GLY C CA 1
ATOM 8642 C C . GLY C 1 233 ? 1.462 -24.066 51.976 1.00 37.89 231 GLY C C 1
ATOM 8643 O O . GLY C 1 233 ? 0.820 -23.729 50.968 1.00 32.96 231 GLY C O 1
ATOM 8644 N N . TYR C 1 234 ? 2.785 -24.279 51.945 1.00 37.73 232 TYR C N 1
ATOM 8645 C CA . TYR C 1 234 ? 3.561 -24.067 50.721 1.00 35.88 232 TYR C CA 1
ATOM 8646 C C . TYR C 1 234 ? 3.128 -25.018 49.598 1.00 35.41 232 TYR C C 1
ATOM 8647 O O . TYR C 1 234 ? 2.833 -24.577 48.482 1.00 36.70 232 TYR C O 1
ATOM 8656 N N . MET C 1 235 ? 3.075 -26.328 49.875 1.00 31.60 233 MET C N 1
ATOM 8657 C CA . MET C 1 235 ? 2.682 -27.287 48.843 1.00 32.69 233 MET C CA 1
ATOM 8658 C C . MET C 1 235 ? 1.262 -27.035 48.356 1.00 35.14 233 MET C C 1
ATOM 8659 O O . MET C 1 235 ? 0.957 -27.243 47.176 1.00 40.60 233 MET C O 1
ATOM 8664 N N . GLU C 1 236 ? 0.366 -26.627 49.250 1.00 35.11 234 GLU C N 1
ATOM 8665 C CA . GLU C 1 236 ? -1.000 -26.347 48.816 1.00 35.47 234 GLU C CA 1
ATOM 8666 C C . GLU C 1 236 ? -1.054 -25.121 47.915 1.00 34.68 234 GLU C C 1
ATOM 8667 O O . GLU C 1 236 ? -1.881 -25.062 46.994 1.00 33.90 234 GLU C O 1
ATOM 8673 N N . GLY C 1 237 ? -0.201 -24.130 48.182 1.00 32.93 235 GLY C N 1
ATOM 8674 C CA . GLY C 1 237 ? -0.169 -22.943 47.346 1.00 30.27 235 GLY C CA 1
ATOM 8675 C C . GLY C 1 237 ? 0.463 -23.214 45.998 1.00 36.44 235 GLY C C 1
ATOM 8676 O O . GLY C 1 237 ? 0.023 -22.681 44.969 1.00 33.11 235 GLY C O 1
ATOM 8677 N N . VAL C 1 238 ? 1.507 -24.045 45.982 1.00 34.82 236 VAL C N 1
ATOM 8678 C CA . VAL C 1 238 ? 2.077 -24.477 44.713 1.00 29.38 236 VAL C CA 1
ATOM 8679 C C . VAL C 1 238 ? 0.997 -25.128 43.866 1.00 33.03 236 VAL C C 1
ATOM 8680 O O . VAL C 1 238 ? 0.828 -24.810 42.679 1.00 39.10 236 VAL C O 1
ATOM 8684 N N . ARG C 1 239 ? 0.237 -26.040 44.474 1.00 30.95 237 ARG C N 1
ATOM 8685 C CA . ARG C 1 239 ? -0.892 -26.654 43.781 1.00 34.95 237 ARG C CA 1
ATOM 8686 C C . ARG C 1 239 ? -1.893 -25.601 43.315 1.00 34.32 237 ARG C C 1
ATOM 8687 O O . ARG C 1 239 ? -2.489 -25.735 42.239 1.00 33.45 237 ARG C O 1
ATOM 8695 N N . ALA C 1 240 ? -2.102 -24.553 44.124 1.00 35.91 238 ALA C N 1
ATOM 8696 C CA . ALA C 1 240 ? -3.047 -23.498 43.761 1.00 35.92 238 ALA C CA 1
ATOM 8697 C C . ALA C 1 240 ? -2.551 -22.703 42.565 1.00 34.37 238 ALA C C 1
ATOM 8698 O O . ALA C 1 240 ? -3.307 -22.432 41.619 1.00 35.45 238 ALA C O 1
ATOM 8700 N N . LEU C 1 241 ? -1.271 -22.335 42.581 1.00 32.42 239 LEU C N 1
ATOM 8701 C CA . LEU C 1 241 ? -0.709 -21.632 41.438 1.00 35.70 239 LEU C CA 1
ATOM 8702 C C . LEU C 1 241 ? -0.830 -22.463 40.163 1.00 35.58 239 LEU C C 1
ATOM 8703 O O . LEU C 1 241 ? -1.249 -21.941 39.124 1.00 37.68 239 LEU C O 1
ATOM 8708 N N . CYS C 1 242 ? -0.519 -23.765 40.227 1.00 30.87 240 CYS C N 1
ATOM 8709 C CA . CYS C 1 242 ? -0.636 -24.594 39.026 1.00 31.96 240 CYS C CA 1
ATOM 8710 C C . CYS C 1 242 ? -2.049 -24.549 38.475 1.00 31.58 240 CYS C C 1
ATOM 8711 O O . CYS C 1 242 ? -2.255 -24.400 37.268 1.00 33.69 240 CYS C O 1
ATOM 8714 N N . ASP C 1 243 ? -3.038 -24.693 39.353 1.00 35.19 241 ASP C N 1
ATOM 8715 C CA . ASP C 1 243 ? -4.429 -24.649 38.925 1.00 33.85 241 ASP C CA 1
ATOM 8716 C C . ASP C 1 243 ? -4.755 -23.310 38.278 1.00 37.18 241 ASP C C 1
ATOM 8717 O O . ASP C 1 243 ? -5.407 -23.255 37.230 1.00 36.73 241 ASP C O 1
ATOM 8722 N N . LYS C 1 244 ? -4.321 -22.214 38.906 1.00 35.07 242 LYS C N 1
ATOM 8723 C CA . LYS C 1 244 ? -4.606 -20.890 38.365 1.00 34.94 242 LYS C CA 1
ATOM 8724 C C . LYS C 1 244 ? -4.112 -20.754 36.929 1.00 38.50 242 LYS C C 1
ATOM 8725 O O . LYS C 1 244 ? -4.807 -20.185 36.077 1.00 43.23 242 LYS C O 1
ATOM 8731 N N . TYR C 1 245 ? -2.926 -21.285 36.636 1.00 33.72 243 TYR C N 1
ATOM 8732 C CA . TYR C 1 245 ? -2.222 -20.997 35.393 1.00 33.24 243 TYR C CA 1
ATOM 8733 C C . TYR C 1 245 ? -2.309 -22.118 34.354 1.00 36.58 243 TYR C C 1
ATOM 8734 O O . TYR C 1 245 ? -1.833 -21.935 33.226 1.00 33.25 243 TYR C O 1
ATOM 8743 N N . GLY C 1 246 ? -2.939 -23.247 34.684 1.00 32.62 244 GLY C N 1
ATOM 8744 C CA . GLY C 1 246 ? -3.013 -24.366 33.770 1.00 28.25 244 GLY C CA 1
ATOM 8745 C C . GLY C 1 246 ? -1.754 -25.196 33.687 1.00 33.50 244 GLY C C 1
ATOM 8746 O O . GLY C 1 246 ? -1.548 -25.893 32.688 1.00 32.83 244 GLY C O 1
ATOM 8747 N N . ILE C 1 247 ? -0.901 -25.131 34.704 1.00 32.49 245 ILE C N 1
ATOM 8748 C CA . ILE C 1 247 ? 0.351 -25.876 34.773 1.00 27.66 245 ILE C CA 1
ATOM 8749 C C . ILE C 1 247 ? 0.109 -27.189 35.500 1.00 33.95 245 ILE C C 1
ATOM 8750 O O . ILE C 1 247 ? -0.590 -27.223 36.522 1.00 41.17 245 ILE C O 1
ATOM 8755 N N . LEU C 1 248 ? 0.684 -28.276 34.982 1.00 28.74 246 LEU C N 1
ATOM 8756 C CA . LEU C 1 248 ? 0.644 -29.549 35.688 1.00 28.26 246 LEU C CA 1
ATOM 8757 C C . LEU C 1 248 ? 1.616 -29.542 36.866 1.00 31.28 246 LEU C C 1
ATOM 8758 O O . LEU C 1 248 ? 2.699 -28.954 36.803 1.00 30.95 246 LEU C O 1
ATOM 8763 N N . MET C 1 249 ? 1.213 -30.172 37.962 1.00 29.69 247 MET C N 1
ATOM 8764 C CA . MET C 1 249 ? 2.081 -30.367 39.115 1.00 26.52 247 MET C CA 1
ATOM 8765 C C . MET C 1 249 ? 2.572 -31.804 39.144 1.00 24.11 247 MET C C 1
ATOM 8766 O O . MET C 1 249 ? 1.765 -32.732 39.069 1.00 25.97 247 MET C O 1
ATOM 8771 N N . ILE C 1 250 ? 3.889 -31.984 39.208 1.00 22.93 248 ILE C N 1
ATOM 8772 C CA . ILE C 1 250 ? 4.513 -33.301 39.282 1.00 26.10 248 ILE C CA 1
ATOM 8773 C C . ILE C 1 250 ? 5.255 -33.415 40.605 1.00 28.11 248 ILE C C 1
ATOM 8774 O O . ILE C 1 250 ? 6.196 -32.653 40.854 1.00 28.02 248 ILE C O 1
ATOM 8779 N N . CYS C 1 251 ? 4.852 -34.362 41.447 1.00 25.73 249 CYS C N 1
ATOM 8780 C CA . CYS C 1 251 ? 5.588 -34.628 42.678 1.00 28.31 249 CYS C CA 1
ATOM 8781 C C . CYS C 1 251 ? 6.511 -35.822 42.479 1.00 32.51 249 CYS C C 1
ATOM 8782 O O . CYS C 1 251 ? 6.123 -36.827 41.874 1.00 30.62 249 CYS C O 1
ATOM 8785 N N . ASP C 1 252 ? 7.745 -35.684 42.967 1.00 33.47 250 ASP C N 1
ATOM 8786 C CA . ASP C 1 252 ? 8.751 -36.742 42.930 1.00 32.60 250 ASP C CA 1
ATOM 8787 C C . ASP C 1 252 ? 8.682 -37.534 44.240 1.00 33.29 250 ASP C C 1
ATOM 8788 O O . ASP C 1 252 ? 9.080 -37.035 45.297 1.00 33.49 250 ASP C O 1
ATOM 8793 N N . GLU C 1 253 ? 8.186 -38.773 44.172 1.00 34.48 251 GLU C N 1
ATOM 8794 C CA . GLU C 1 253 ? 8.082 -39.655 45.334 1.00 31.05 251 GLU C CA 1
ATOM 8795 C C . GLU C 1 253 ? 9.161 -40.720 45.356 1.00 30.39 251 GLU C C 1
ATOM 8796 O O . GLU C 1 253 ? 9.049 -41.689 46.113 1.00 33.35 251 GLU C O 1
ATOM 8802 N N . VAL C 1 254 ? 10.208 -40.564 44.551 1.00 32.11 252 VAL C N 1
ATOM 8803 C CA . VAL C 1 254 ? 11.204 -41.620 44.438 1.00 33.59 252 VAL C CA 1
ATOM 8804 C C . VAL C 1 254 ? 11.763 -41.966 45.813 1.00 31.07 252 VAL C C 1
ATOM 8805 O O . VAL C 1 254 ? 11.895 -43.145 46.179 1.00 30.20 252 VAL C O 1
ATOM 8809 N N . MET C 1 255 ? 12.087 -40.946 46.595 1.00 27.32 253 MET C N 1
ATOM 8810 C CA . MET C 1 255 ? 12.680 -41.142 47.902 1.00 26.51 253 MET C CA 1
ATOM 8811 C C . MET C 1 255 ? 11.662 -41.123 49.029 1.00 27.87 253 MET C C 1
ATOM 8812 O O . MET C 1 255 ? 11.819 -41.867 50.000 1.00 31.04 253 MET C O 1
ATOM 8817 N N . ALA C 1 256 ? 10.618 -40.309 48.919 1.00 28.69 254 ALA C N 1
ATOM 8818 C CA . ALA C 1 256 ? 9.662 -40.110 49.998 1.00 29.36 254 ALA C CA 1
ATOM 8819 C C . ALA C 1 256 ? 8.428 -40.996 49.889 1.00 31.02 254 ALA C C 1
ATOM 8820 O O . ALA C 1 256 ? 7.529 -40.873 50.726 1.00 34.26 254 ALA C O 1
ATOM 8822 N N . GLY C 1 257 ? 8.342 -41.855 48.859 1.00 25.33 255 GLY C N 1
ATOM 8823 C CA . GLY C 1 257 ? 7.180 -42.698 48.664 1.00 26.73 255 GLY C CA 1
ATOM 8824 C C . GLY C 1 257 ? 7.260 -44.034 49.391 1.00 30.23 255 GLY C C 1
ATOM 8825 O O . GLY C 1 257 ? 8.314 -44.445 49.874 1.00 33.44 255 GLY C O 1
ATOM 8826 N N . PHE C 1 258 ? 6.112 -44.717 49.439 1.00 30.55 256 PHE C N 1
ATOM 8827 C CA . PHE C 1 258 ? 5.991 -46.082 49.961 1.00 30.19 256 PHE C CA 1
ATOM 8828 C C . PHE C 1 258 ? 6.326 -46.155 51.459 1.00 31.81 256 PHE C C 1
ATOM 8829 O O . PHE C 1 258 ? 7.268 -46.821 51.897 1.00 30.86 256 PHE C O 1
ATOM 8837 N N . GLY C 1 259 ? 5.536 -45.423 52.244 1.00 30.53 257 GLY C N 1
ATOM 8838 C CA . GLY C 1 259 ? 5.561 -45.538 53.684 1.00 34.35 257 GLY C CA 1
ATOM 8839 C C . GLY C 1 259 ? 6.641 -44.749 54.378 1.00 33.71 257 GLY C C 1
ATOM 8840 O O . GLY C 1 259 ? 6.606 -44.640 55.605 1.00 33.84 257 GLY C O 1
ATOM 8841 N N . ARG C 1 260 ? 7.609 -44.211 53.637 1.00 32.40 258 ARG C N 1
ATOM 8842 C CA . ARG C 1 260 ? 8.716 -43.481 54.243 1.00 30.59 258 ARG C CA 1
ATOM 8843 C C . ARG C 1 260 ? 8.230 -42.441 55.260 1.00 35.84 258 ARG C C 1
ATOM 8844 O O . ARG C 1 260 ? 8.864 -42.236 56.303 1.00 35.13 258 ARG C O 1
ATOM 8852 N N . THR C 1 261 ? 7.124 -41.754 54.962 1.00 35.54 259 THR C N 1
ATOM 8853 C CA . THR C 1 261 ? 6.640 -40.645 55.778 1.00 36.47 259 THR C CA 1
ATOM 8854 C C . THR C 1 261 ? 5.425 -40.993 56.634 1.00 40.29 259 THR C C 1
ATOM 8855 O O . THR C 1 261 ? 4.900 -40.105 57.323 1.00 39.85 259 THR C O 1
ATOM 8859 N N . GLY C 1 262 ? 4.945 -42.241 56.588 1.00 38.46 260 GLY C N 1
ATOM 8860 C CA . GLY C 1 262 ? 3.749 -42.649 57.299 1.00 34.43 260 GLY C CA 1
ATOM 8861 C C . GLY C 1 262 ? 2.488 -42.690 56.462 1.00 36.44 260 GLY C C 1
ATOM 8862 O O . GLY C 1 262 ? 1.466 -43.211 56.924 1.00 41.10 260 GLY C O 1
ATOM 8863 N N . LYS C 1 263 ? 2.527 -42.169 55.249 1.00 37.15 261 LYS C N 1
ATOM 8864 C CA . LYS C 1 263 ? 1.450 -42.356 54.297 1.00 35.35 261 LYS C CA 1
ATOM 8865 C C . LYS C 1 263 ? 2.063 -43.034 53.082 1.00 36.20 261 LYS C C 1
ATOM 8866 O O . LYS C 1 263 ? 3.287 -43.015 52.890 1.00 35.32 261 LYS C O 1
ATOM 8872 N N . MET C 1 264 ? 1.219 -43.661 52.265 1.00 37.73 262 MET C N 1
ATOM 8873 C CA . MET C 1 264 ? 1.762 -44.412 51.139 1.00 32.29 262 MET C CA 1
ATOM 8874 C C . MET C 1 264 ? 2.621 -43.520 50.250 1.00 34.30 262 MET C C 1
ATOM 8875 O O . MET C 1 264 ? 3.734 -43.896 49.868 1.00 36.51 262 MET C O 1
ATOM 8880 N N . PHE C 1 265 ? 2.137 -42.323 49.929 1.00 33.20 263 PHE C N 1
ATOM 8881 C CA . PHE C 1 265 ? 2.937 -41.331 49.220 1.00 34.33 263 PHE C CA 1
ATOM 8882 C C . PHE C 1 265 ? 3.000 -40.069 50.070 1.00 32.68 263 PHE C C 1
ATOM 8883 O O . PHE C 1 265 ? 1.997 -39.658 50.662 1.00 34.01 263 PHE C O 1
ATOM 8891 N N . ALA C 1 266 ? 4.182 -39.448 50.113 1.00 32.97 264 ALA C N 1
ATOM 8892 C CA . ALA C 1 266 ? 4.387 -38.290 50.979 1.00 34.46 264 ALA C CA 1
ATOM 8893 C C . ALA C 1 266 ? 3.436 -37.156 50.639 1.00 32.14 264 ALA C C 1
ATOM 8894 O O . ALA C 1 266 ? 3.011 -36.426 51.531 1.00 38.48 264 ALA C O 1
ATOM 8896 N N . TRP C 1 267 ? 3.096 -36.983 49.367 1.00 32.33 265 TRP C N 1
ATOM 8897 C CA . TRP C 1 267 ? 2.144 -35.942 49.015 1.00 34.96 265 TRP C CA 1
ATOM 8898 C C . TRP C 1 267 ? 0.763 -36.190 49.609 1.00 35.40 265 TRP C C 1
ATOM 8899 O O . TRP C 1 267 ? -0.040 -35.258 49.684 1.00 39.86 265 TRP C O 1
ATOM 8910 N N . GLN C 1 268 ? 0.471 -37.406 50.069 1.00 37.33 266 GLN C N 1
ATOM 8911 C CA . GLN C 1 268 ? -0.881 -37.680 50.548 1.00 42.36 266 GLN C CA 1
ATOM 8912 C C . GLN C 1 268 ? -1.198 -37.053 51.903 1.00 38.58 266 GLN C C 1
ATOM 8913 O O . GLN C 1 268 ? -2.376 -36.993 52.282 1.00 41.08 266 GLN C O 1
ATOM 8919 N N . ASN C 1 269 ? -0.196 -36.600 52.650 1.00 34.42 267 ASN C N 1
ATOM 8920 C CA . ASN C 1 269 ? -0.447 -35.847 53.872 1.00 44.77 267 ASN C CA 1
ATOM 8921 C C . ASN C 1 269 ? -0.428 -34.340 53.640 1.00 37.85 267 ASN C C 1
ATOM 8922 O O . ASN C 1 269 ? -0.034 -33.592 54.537 1.00 37.00 267 ASN C O 1
ATOM 8927 N N . PHE C 1 270 ? -0.813 -33.879 52.443 1.00 37.43 268 PHE C N 1
ATOM 8928 C CA . PHE C 1 270 ? -0.625 -32.487 52.061 1.00 35.17 268 PHE C CA 1
ATOM 8929 C C . PHE C 1 270 ? -1.845 -31.809 51.470 1.00 39.28 268 PHE C C 1
ATOM 8930 O O . PHE C 1 270 ? -1.786 -30.597 51.257 1.00 48.97 268 PHE C O 1
ATOM 8938 N N . ASP C 1 271 ? -2.937 -32.516 51.197 1.00 35.83 269 ASP C N 1
ATOM 8939 C CA . ASP C 1 271 ? -4.127 -31.872 50.619 1.00 43.47 269 ASP C CA 1
ATOM 8940 C C . ASP C 1 271 ? -3.806 -31.357 49.222 1.00 45.10 269 ASP C C 1
ATOM 8941 O O . ASP C 1 271 ? -4.009 -30.184 48.891 1.00 41.53 269 ASP C O 1
ATOM 8946 N N . VAL C 1 272 ? -3.293 -32.261 48.405 1.00 48.25 270 VAL C N 1
ATOM 8947 C CA . VAL C 1 272 ? -2.927 -31.973 47.035 1.00 39.32 270 VAL C CA 1
ATOM 8948 C C . VAL C 1 272 ? -3.129 -33.245 46.239 1.00 34.46 270 VAL C C 1
ATOM 8949 O O . VAL C 1 272 ? -2.825 -34.338 46.715 1.00 39.85 270 VAL C O 1
ATOM 8953 N N . LYS C 1 273 ? -3.652 -33.119 45.044 1.00 37.90 271 LYS C N 1
ATOM 8954 C CA . LYS C 1 273 ? -3.537 -34.236 44.122 1.00 39.66 271 LYS C CA 1
ATOM 8955 C C . LYS C 1 273 ? -2.642 -33.795 42.972 1.00 36.80 271 LYS C C 1
ATOM 8956 O O . LYS C 1 273 ? -3.063 -32.967 42.148 1.00 39.89 271 LYS C O 1
ATOM 8962 N N . PRO C 1 274 ? -1.405 -34.272 42.889 1.00 33.57 272 PRO C N 1
ATOM 8963 C CA . PRO C 1 274 ? -0.556 -33.902 41.751 1.00 30.90 272 PRO C CA 1
ATOM 8964 C C . PRO C 1 274 ? -1.090 -34.515 40.466 1.00 32.97 272 PRO C C 1
ATOM 8965 O O . PRO C 1 274 ? -1.721 -35.574 40.471 1.00 34.78 272 PRO C O 1
ATOM 8969 N N . ASP C 1 275 ? -0.870 -33.818 39.349 1.00 30.41 273 ASP C N 1
ATOM 8970 C CA . ASP C 1 275 ? -1.334 -34.375 38.083 1.00 32.17 273 ASP C CA 1
ATOM 8971 C C . ASP C 1 275 ? -0.555 -35.629 37.711 1.00 33.96 273 ASP C C 1
ATOM 8972 O O . ASP C 1 275 ? -1.091 -36.516 37.037 1.00 34.18 273 ASP C O 1
ATOM 8977 N N . MET C 1 276 ? 0.692 -35.723 38.160 1.00 28.09 274 MET C N 1
ATOM 8978 C CA . MET C 1 276 ? 1.535 -36.886 37.960 1.00 23.96 274 MET C CA 1
ATOM 8979 C C . MET C 1 276 ? 2.480 -36.931 39.138 1.00 29.24 274 MET C C 1
ATOM 8980 O O . MET C 1 276 ? 2.839 -35.886 39.689 1.00 31.67 274 MET C O 1
ATOM 8985 N N . PHE C 1 277 ? 2.907 -38.134 39.508 1.00 27.83 275 PHE C N 1
ATOM 8986 C CA . PHE C 1 277 ? 3.983 -38.271 40.477 1.00 27.37 275 PHE C CA 1
ATOM 8987 C C . PHE C 1 277 ? 4.835 -39.467 40.072 1.00 28.63 275 PHE C C 1
ATOM 8988 O O . PHE C 1 277 ? 4.363 -40.380 39.389 1.00 27.70 275 PHE C O 1
ATOM 8996 N N . THR C 1 278 ? 6.116 -39.403 40.430 1.00 26.32 276 THR C N 1
ATOM 8997 C CA . THR C 1 278 ? 7.119 -40.349 39.986 1.00 27.23 276 THR C CA 1
ATOM 8998 C C . THR C 1 278 ? 7.698 -41.080 41.186 1.00 29.58 276 THR C C 1
ATOM 8999 O O . THR C 1 278 ? 7.789 -40.527 42.285 1.00 29.19 276 THR C O 1
ATOM 9003 N N . PHE C 1 279 ? 8.132 -42.314 40.949 1.00 28.47 277 PHE C N 1
ATOM 9004 C CA . PHE C 1 279 ? 8.531 -43.205 42.024 1.00 30.79 277 PHE C CA 1
ATOM 9005 C C . PHE C 1 279 ? 9.592 -44.172 41.524 1.00 29.77 277 PHE C C 1
ATOM 9006 O O . PHE C 1 279 ? 9.636 -44.516 40.339 1.00 28.35 277 PHE C O 1
ATOM 9014 N N . ALA C 1 280 ? 10.426 -44.635 42.453 1.00 34.26 278 ALA C N 1
ATOM 9015 C CA . ALA C 1 280 ? 11.210 -45.828 42.186 1.00 29.69 278 ALA C CA 1
ATOM 9016 C C . ALA C 1 280 ? 11.428 -46.660 43.439 1.00 25.43 278 ALA C C 1
ATOM 9017 O O . ALA C 1 280 ? 10.716 -47.639 43.664 1.00 40.53 278 ALA C O 1
ATOM 9019 N N . LYS C 1 281 ? 12.291 -46.193 44.329 1.00 25.85 279 LYS C N 1
ATOM 9020 C CA . LYS C 1 281 ? 13.017 -47.080 45.228 1.00 28.79 279 LYS C CA 1
ATOM 9021 C C . LYS C 1 281 ? 12.089 -48.077 45.932 1.00 29.25 279 LYS C C 1
ATOM 9022 O O . LYS C 1 281 ? 12.168 -49.291 45.708 1.00 32.38 279 LYS C O 1
ATOM 9028 N N . GLY C 1 282 ? 11.152 -47.585 46.729 1.00 30.49 280 GLY C N 1
ATOM 9029 C CA . GLY C 1 282 ? 10.434 -48.496 47.600 1.00 27.15 280 GLY C CA 1
ATOM 9030 C C . GLY C 1 282 ? 9.356 -49.300 46.933 1.00 31.66 280 GLY C C 1
ATOM 9031 O O . GLY C 1 282 ? 8.826 -50.231 47.551 1.00 28.74 280 GLY C O 1
ATOM 9032 N N . VAL C 1 283 ? 9.028 -48.977 45.679 1.00 29.77 281 VAL C N 1
ATOM 9033 C CA . VAL C 1 283 ? 8.080 -49.809 44.950 1.00 26.77 281 VAL C CA 1
ATOM 9034 C C . VAL C 1 283 ? 8.547 -51.255 44.954 1.00 27.58 281 VAL C C 1
ATOM 9035 O O . VAL C 1 283 ? 7.728 -52.181 44.888 1.00 25.20 281 VAL C O 1
ATOM 9039 N N . THR C 1 284 ? 9.865 -51.483 45.004 1.00 24.09 282 THR C N 1
ATOM 9040 C CA . THR C 1 284 ? 10.384 -52.839 45.120 1.00 24.95 282 THR C CA 1
ATOM 9041 C C . THR C 1 284 ? 11.450 -52.941 46.204 1.00 31.04 282 THR C C 1
ATOM 9042 O O . THR C 1 284 ? 12.083 -54.003 46.344 1.00 29.15 282 THR C O 1
ATOM 9046 N N . CYS C 1 285 ? 11.614 -51.898 47.022 1.00 26.35 283 CYS C N 1
ATOM 9047 C CA . CYS C 1 285 ? 12.667 -51.855 48.031 1.00 24.40 283 CYS C CA 1
ATOM 9048 C C . CYS C 1 285 ? 14.040 -52.106 47.423 1.00 26.71 283 CYS C C 1
ATOM 9049 O O . CYS C 1 285 ? 14.968 -52.547 48.121 1.00 27.90 283 CYS C O 1
ATOM 9052 N N . GLY C 1 286 ? 14.168 -51.838 46.119 1.00 26.76 284 GLY C N 1
ATOM 9053 C CA . GLY C 1 286 ? 15.416 -51.975 45.399 1.00 26.92 284 GLY C CA 1
ATOM 9054 C C . GLY C 1 286 ? 15.774 -53.377 44.947 1.00 24.09 284 GLY C C 1
ATOM 9055 O O . GLY C 1 286 ? 16.844 -53.553 44.349 1.00 22.93 284 GLY C O 1
ATOM 9056 N N . TYR C 1 287 ? 14.941 -54.383 45.240 1.00 26.27 285 TYR C N 1
ATOM 9057 C CA . TYR C 1 287 ? 15.293 -55.767 44.922 1.00 27.24 285 TYR C CA 1
ATOM 9058 C C . TYR C 1 287 ? 15.359 -56.002 43.414 1.00 28.55 285 TYR C C 1
ATOM 9059 O O . TYR C 1 287 ? 16.105 -56.877 42.964 1.00 28.61 285 TYR C O 1
ATOM 9068 N N . VAL C 1 288 ? 14.573 -55.261 42.632 1.00 27.51 286 VAL C N 1
ATOM 9069 C CA . VAL C 1 288 ? 14.652 -55.235 41.170 1.00 22.76 286 VAL C CA 1
ATOM 9070 C C . VAL C 1 288 ? 14.431 -53.798 40.707 1.00 24.08 286 VAL C C 1
ATOM 9071 O O . VAL C 1 288 ? 13.497 -53.140 41.186 1.00 27.62 286 VAL C O 1
ATOM 9075 N N . PRO C 1 289 ? 15.228 -53.272 39.776 1.00 24.74 287 PRO C N 1
ATOM 9076 C CA . PRO C 1 289 ? 15.018 -51.884 39.328 1.00 24.71 287 PRO C CA 1
ATOM 9077 C C . PRO C 1 289 ? 13.616 -51.680 38.771 1.00 27.36 287 PRO C C 1
ATOM 9078 O O . PRO C 1 289 ? 13.197 -52.374 37.841 1.00 26.65 287 PRO C O 1
ATOM 9082 N N . LEU C 1 290 ? 12.904 -50.688 39.316 1.00 23.98 288 LEU C N 1
ATOM 9083 C CA . LEU C 1 290 ? 11.567 -50.372 38.834 1.00 20.89 288 LEU C CA 1
ATOM 9084 C C . LEU C 1 290 ? 11.219 -48.938 39.196 1.00 28.13 288 LEU C C 1
ATOM 9085 O O . LEU C 1 290 ? 11.518 -48.480 40.298 1.00 31.48 288 LEU C O 1
ATOM 9090 N N . GLY C 1 291 ? 10.595 -48.238 38.257 1.00 26.16 289 GLY C N 1
ATOM 9091 C CA . GLY C 1 291 ? 10.122 -46.898 38.506 1.00 26.59 289 GLY C CA 1
ATOM 9092 C C . GLY C 1 291 ? 8.846 -46.643 37.743 1.00 27.54 289 GLY C C 1
ATOM 9093 O O . GLY C 1 291 ? 8.312 -47.566 37.123 1.00 25.83 289 GLY C O 1
ATOM 9094 N N . GLY C 1 292 ? 8.345 -45.415 37.765 1.00 28.74 290 GLY C N 1
ATOM 9095 C CA . GLY C 1 292 ? 7.153 -45.136 36.988 1.00 29.86 290 GLY C CA 1
ATOM 9096 C C . GLY C 1 292 ? 6.649 -43.718 37.177 1.00 28.79 290 GLY C C 1
ATOM 9097 O O . GLY C 1 292 ? 7.213 -42.917 37.930 1.00 24.92 290 GLY C O 1
ATOM 9098 N N . VAL C 1 293 ? 5.584 -43.430 36.433 1.00 27.53 291 VAL C N 1
ATOM 9099 C CA . VAL C 1 293 ? 4.820 -42.190 36.494 1.00 27.34 291 VAL C CA 1
ATOM 9100 C C . VAL C 1 293 ? 3.362 -42.602 36.651 1.00 29.32 291 VAL C C 1
ATOM 9101 O O . VAL C 1 293 ? 2.824 -43.335 35.809 1.00 28.54 291 VAL C O 1
ATOM 9105 N N . VAL C 1 294 ? 2.726 -42.145 37.710 1.00 30.24 292 VAL C N 1
ATOM 9106 C CA . VAL C 1 294 ? 1.291 -42.337 37.886 1.00 31.01 292 VAL C CA 1
ATOM 9107 C C . VAL C 1 294 ? 0.611 -41.095 37.343 1.00 27.63 292 VAL C C 1
ATOM 9108 O O . VAL C 1 294 ? 0.985 -39.975 37.702 1.00 32.68 292 VAL C O 1
ATOM 9112 N N . VAL C 1 295 ? -0.332 -41.277 36.430 1.00 25.78 293 VAL C N 1
ATOM 9113 C CA . VAL C 1 295 ? -0.868 -40.138 35.701 1.00 28.32 293 VAL C CA 1
ATOM 9114 C C . VAL C 1 295 ? -2.363 -40.016 35.941 1.00 32.25 293 VAL C C 1
ATOM 9115 O O . VAL C 1 295 ? -3.074 -41.009 36.113 1.00 35.09 293 VAL C O 1
ATOM 9119 N N . SER C 1 296 ? -2.839 -38.774 35.934 1.00 37.27 294 SER C N 1
ATOM 9120 C CA . SER C 1 296 ? -4.247 -38.472 36.129 1.00 36.42 294 SER C CA 1
ATOM 9121 C C . SER C 1 296 ? -5.095 -39.006 34.979 1.00 32.72 294 SER C C 1
ATOM 9122 O O . SER C 1 296 ? -4.605 -39.272 33.880 1.00 33.24 294 SER C O 1
ATOM 9125 N N . LYS C 1 297 ? -6.403 -39.117 35.237 1.00 33.57 295 LYS C N 1
ATOM 9126 C CA . LYS C 1 297 ? -7.335 -39.497 34.178 1.00 32.96 295 LYS C CA 1
ATOM 9127 C C . LYS C 1 297 ? -7.268 -38.511 33.022 1.00 32.77 295 LYS C C 1
ATOM 9128 O O . LYS C 1 297 ? -7.381 -38.902 31.857 1.00 34.46 295 LYS C O 1
ATOM 9134 N N . ARG C 1 298 ? -7.126 -37.219 33.324 1.00 33.97 296 ARG C N 1
ATOM 9135 C CA . ARG C 1 298 ? -6.992 -36.228 32.261 1.00 38.47 296 ARG C CA 1
ATOM 9136 C C . ARG C 1 298 ? -5.812 -36.565 31.349 1.00 34.46 296 ARG C C 1
ATOM 9137 O O . ARG C 1 298 ? -5.957 -36.643 30.123 1.00 31.90 296 ARG C O 1
ATOM 9139 N N . ILE C 1 299 ? -4.637 -36.802 31.933 1.00 33.47 297 ILE C N 1
ATOM 9140 C CA . ILE C 1 299 ? -3.466 -37.119 31.118 1.00 34.34 297 ILE C CA 1
ATOM 9141 C C . ILE C 1 299 ? -3.681 -38.422 30.354 1.00 38.49 297 ILE C C 1
ATOM 9142 O O . ILE C 1 299 ? -3.392 -38.507 29.153 1.00 36.37 297 ILE C O 1
ATOM 9147 N N . SER C 1 300 ? -4.236 -39.441 31.023 1.00 33.51 298 SER C N 1
ATOM 9148 C CA . SER C 1 300 ? -4.563 -40.687 30.339 1.00 31.48 298 SER C CA 1
ATOM 9149 C C . SER C 1 300 ? -5.476 -40.442 29.142 1.00 35.69 298 SER C C 1
ATOM 9150 O O . SER C 1 300 ? -5.303 -41.053 28.079 1.00 37.28 298 SER C O 1
ATOM 9153 N N . ASP C 1 301 ? -6.475 -39.573 29.302 1.00 35.43 299 ASP C N 1
ATOM 9154 C CA . ASP C 1 301 ? -7.344 -39.251 28.174 1.00 36.93 299 ASP C CA 1
ATOM 9155 C C . ASP C 1 301 ? -6.546 -38.633 27.037 1.00 35.97 299 ASP C C 1
ATOM 9156 O O . ASP C 1 301 ? -6.723 -39.004 25.870 1.00 40.83 299 ASP C O 1
ATOM 9161 N N . TYR C 1 302 ? -5.648 -37.700 27.350 1.00 34.85 300 TYR C N 1
ATOM 9162 C CA . TYR C 1 302 ? -4.866 -37.099 26.279 1.00 37.81 300 TYR C CA 1
ATOM 9163 C C . TYR C 1 302 ? -4.163 -38.173 25.446 1.00 36.73 300 TYR C C 1
ATOM 9164 O O . TYR C 1 302 ? -4.195 -38.131 24.208 1.00 35.93 300 TYR C O 1
ATOM 9173 N N . PHE C 1 303 ? -3.553 -39.162 26.107 1.00 32.14 301 PHE C N 1
ATOM 9174 C CA . PHE C 1 303 ? -2.786 -40.193 25.415 1.00 32.32 301 PHE C CA 1
ATOM 9175 C C . PHE C 1 303 ? -3.654 -41.347 24.926 1.00 35.74 301 PHE C C 1
ATOM 9176 O O . PHE C 1 303 ? -3.132 -42.316 24.360 1.00 34.63 301 PHE C O 1
ATOM 9184 N N . THR C 1 304 ? -4.967 -41.253 25.112 1.00 39.54 302 THR C N 1
ATOM 9185 C CA . THR C 1 304 ? -5.885 -42.072 24.334 1.00 38.68 302 THR C CA 1
ATOM 9186 C C . THR C 1 304 ? -6.061 -41.483 22.935 1.00 39.54 302 THR C C 1
ATOM 9187 O O . THR C 1 304 ? -6.097 -42.221 21.944 1.00 40.53 302 THR C O 1
ATOM 9191 N N . ASP C 1 305 ? -6.072 -40.152 22.832 1.00 40.97 303 ASP C N 1
ATOM 9192 C CA . ASP C 1 305 ? -6.196 -39.445 21.560 1.00 40.58 303 ASP C CA 1
ATOM 9193 C C . ASP C 1 305 ? -4.872 -39.260 20.833 1.00 41.89 303 ASP C C 1
ATOM 9194 O O . ASP C 1 305 ? -4.869 -39.103 19.603 1.00 41.49 303 ASP C O 1
ATOM 9199 N N . HIS C 1 306 ? -3.753 -39.226 21.562 1.00 40.77 304 HIS C N 1
ATOM 9200 C CA . HIS C 1 306 ? -2.445 -38.955 20.984 1.00 38.56 304 HIS C CA 1
ATOM 9201 C C . HIS C 1 306 ? -1.457 -40.068 21.312 1.00 30.99 304 HIS C C 1
ATOM 9202 O O . HIS C 1 306 ? -1.518 -40.679 22.378 1.00 37.18 304 HIS C O 1
ATOM 9209 N N . VAL C 1 307 ? -0.535 -40.321 20.388 1.00 31.09 305 VAL C N 1
ATOM 9210 C CA . VAL C 1 307 ? 0.475 -41.345 20.614 1.00 29.17 305 VAL C CA 1
ATOM 9211 C C . VAL C 1 307 ? 1.382 -40.900 21.748 1.00 28.23 305 VAL C C 1
ATOM 9212 O O . VAL C 1 307 ? 1.903 -39.777 21.749 1.00 34.36 305 VAL C O 1
ATOM 9216 N N . LEU C 1 308 ? 1.563 -41.771 22.724 1.00 25.74 306 LEU C N 1
ATOM 9217 C CA . LEU C 1 308 ? 2.534 -41.539 23.782 1.00 28.57 306 LEU C CA 1
ATOM 9218 C C . LEU C 1 308 ? 3.933 -41.758 23.222 1.00 28.16 306 LEU C C 1
ATOM 9219 O O . LEU C 1 308 ? 4.387 -42.895 23.088 1.00 33.70 306 LEU C O 1
ATOM 9224 N N . GLN C 1 309 ? 4.642 -40.668 22.918 1.00 27.22 307 GLN C N 1
ATOM 9225 C CA . GLN C 1 309 ? 5.998 -40.744 22.374 1.00 27.57 307 GLN C CA 1
ATOM 9226 C C . GLN C 1 309 ? 7.047 -40.883 23.489 1.00 27.20 307 GLN C C 1
ATOM 9227 O O . GLN C 1 309 ? 7.962 -40.074 23.628 1.00 26.50 307 GLN C O 1
ATOM 9233 N N . CYS C 1 310 ? 6.879 -41.940 24.297 1.00 25.31 308 CYS C N 1
ATOM 9234 C CA . CYS C 1 310 ? 7.800 -42.351 25.356 1.00 28.06 308 CYS C CA 1
ATOM 9235 C C . CYS C 1 310 ? 7.909 -43.865 25.347 1.00 27.47 308 CYS C C 1
ATOM 9236 O O . CYS C 1 310 ? 6.940 -44.565 25.035 1.00 25.76 308 CYS C O 1
ATOM 9239 N N . GLY C 1 311 ? 9.058 -44.369 25.777 1.00 28.79 309 GLY C N 1
ATOM 9240 C CA . GLY C 1 311 ? 9.274 -45.809 25.778 1.00 25.98 309 GLY C CA 1
ATOM 9241 C C . GLY C 1 311 ? 10.680 -46.154 26.225 1.00 29.77 309 GLY C C 1
ATOM 9242 O O . GLY C 1 311 ? 11.581 -45.310 26.239 1.00 33.83 309 GLY C O 1
ATOM 9243 N N . LEU C 1 312 ? 10.845 -47.416 26.606 1.00 26.88 310 LEU C N 1
ATOM 9244 C CA . LEU C 1 312 ? 12.139 -47.975 26.970 1.00 24.55 310 LEU C CA 1
ATOM 9245 C C . LEU C 1 312 ? 12.020 -49.488 26.873 1.00 27.03 310 LEU C C 1
ATOM 9246 O O . LEU C 1 312 ? 10.930 -50.042 27.044 1.00 27.92 310 LEU C O 1
ATOM 9251 N N . THR C 1 313 ? 13.133 -50.148 26.539 1.00 26.22 311 THR C N 1
ATOM 9252 C CA . THR C 1 313 ? 13.074 -51.592 26.308 1.00 29.23 311 THR C CA 1
ATOM 9253 C C . THR C 1 313 ? 12.383 -52.300 27.463 1.00 26.76 311 THR C C 1
ATOM 9254 O O . THR C 1 313 ? 11.473 -53.111 27.253 1.00 28.24 311 THR C O 1
ATOM 9258 N N . TYR C 1 314 ? 12.779 -51.985 28.694 1.00 25.77 312 TYR C N 1
ATOM 9259 C CA . TYR C 1 314 ? 12.384 -52.793 29.842 1.00 25.45 312 TYR C CA 1
ATOM 9260 C C . TYR C 1 314 ? 11.137 -52.282 30.562 1.00 26.34 312 TYR C C 1
ATOM 9261 O O . TYR C 1 314 ? 10.852 -52.762 31.663 1.00 28.77 312 TYR C O 1
ATOM 9270 N N . SER C 1 315 ? 10.381 -51.348 29.967 1.00 29.49 313 SER C N 1
ATOM 9271 C CA . SER C 1 315 ? 9.186 -50.796 30.611 1.00 25.81 313 SER C CA 1
ATOM 9272 C C . SER C 1 315 ? 8.222 -51.897 31.045 1.00 28.02 313 SER C C 1
ATOM 9273 O O . SER C 1 315 ? 7.885 -52.784 30.257 1.00 26.85 313 SER C O 1
ATOM 9276 N N . GLY C 1 316 ? 7.777 -51.834 32.305 1.00 24.85 314 GLY C N 1
ATOM 9277 C CA . GLY C 1 316 ? 6.883 -52.855 32.826 1.00 21.66 314 GLY C CA 1
ATOM 9278 C C . GLY C 1 316 ? 7.522 -54.215 32.971 1.00 25.30 314 GLY C C 1
ATOM 9279 O O . GLY C 1 316 ? 6.853 -55.234 32.776 1.00 27.80 314 GLY C O 1
ATOM 9280 N N . HIS C 1 317 ? 8.819 -54.250 33.261 1.00 24.67 315 HIS C N 1
ATOM 9281 C CA . HIS C 1 317 ? 9.571 -55.491 33.383 1.00 24.32 315 HIS C CA 1
ATOM 9282 C C . HIS C 1 317 ? 8.864 -56.488 34.303 1.00 26.09 315 HIS C C 1
ATOM 9283 O O . HIS C 1 317 ? 8.413 -56.134 35.396 1.00 28.22 315 HIS C O 1
ATOM 9290 N N . THR C 1 318 ? 8.751 -57.739 33.847 1.00 29.25 316 THR C N 1
ATOM 9291 C CA . THR C 1 318 ? 7.880 -58.710 34.520 1.00 26.18 316 THR C CA 1
ATOM 9292 C C . THR C 1 318 ? 8.402 -59.082 35.902 1.00 25.45 316 THR C C 1
ATOM 9293 O O . THR C 1 318 ? 7.674 -58.968 36.897 1.00 25.97 316 THR C O 1
ATOM 9297 N N . LEU C 1 319 ? 9.656 -59.537 35.991 1.00 24.47 317 LEU C N 1
ATOM 9298 C CA . LEU C 1 319 ? 10.237 -59.823 37.302 1.00 22.39 317 LEU C CA 1
ATOM 9299 C C . LEU C 1 319 ? 10.111 -58.624 38.223 1.00 24.91 317 LEU C C 1
ATOM 9300 O O . LEU C 1 319 ? 9.657 -58.737 39.365 1.00 23.89 317 LEU C O 1
ATOM 9305 N N . ALA C 1 320 ? 10.501 -57.452 37.724 1.00 26.96 318 ALA C N 1
ATOM 9306 C CA . ALA C 1 320 ? 10.473 -56.255 38.547 1.00 25.64 318 ALA C CA 1
ATOM 9307 C C . ALA C 1 320 ? 9.061 -55.976 39.048 1.00 27.00 318 ALA C C 1
ATOM 9308 O O . ALA C 1 320 ? 8.872 -55.642 40.222 1.00 22.05 318 ALA C O 1
ATOM 9310 N N . CYS C 1 321 ? 8.056 -56.093 38.164 1.00 26.78 319 CYS C N 1
ATOM 9311 C CA . CYS C 1 321 ? 6.671 -55.879 38.579 1.00 23.12 319 CYS C CA 1
ATOM 9312 C C . CYS C 1 321 ? 6.214 -56.937 39.576 1.00 28.89 319 CYS C C 1
ATOM 9313 O O . CYS C 1 321 ? 5.539 -56.611 40.558 1.00 33.06 319 CYS C O 1
ATOM 9316 N N . ALA C 1 322 ? 6.556 -58.209 39.347 1.00 26.19 320 ALA C N 1
ATOM 9317 C CA . ALA C 1 322 ? 6.172 -59.233 40.313 1.00 26.77 320 ALA C CA 1
ATOM 9318 C C . ALA C 1 322 ? 6.660 -58.858 41.710 1.00 28.80 320 ALA C C 1
ATOM 9319 O O . ALA C 1 322 ? 5.900 -58.913 42.687 1.00 28.68 320 ALA C O 1
ATOM 9321 N N . ALA C 1 323 ? 7.925 -58.438 41.818 1.00 24.72 321 ALA C N 1
ATOM 9322 C CA . ALA C 1 323 ? 8.424 -57.959 43.103 1.00 26.31 321 ALA C CA 1
ATOM 9323 C C . ALA C 1 323 ? 7.616 -56.757 43.591 1.00 31.50 321 ALA C C 1
ATOM 9324 O O . ALA C 1 323 ? 7.350 -56.620 44.791 1.00 33.27 321 ALA C O 1
ATOM 9326 N N . GLY C 1 324 ? 7.210 -55.875 42.676 1.00 27.92 322 GLY C N 1
ATOM 9327 C CA . GLY C 1 324 ? 6.366 -54.764 43.079 1.00 28.13 322 GLY C CA 1
ATOM 9328 C C . GLY C 1 324 ? 5.066 -55.222 43.714 1.00 28.48 322 GLY C C 1
ATOM 9329 O O . GLY C 1 324 ? 4.659 -54.712 44.760 1.00 31.77 322 GLY C O 1
ATOM 9330 N N . VAL C 1 325 ? 4.390 -56.188 43.087 1.00 24.80 323 VAL C N 1
ATOM 9331 C CA . VAL C 1 325 ? 3.140 -56.686 43.650 1.00 27.30 323 VAL C CA 1
ATOM 9332 C C . VAL C 1 325 ? 3.358 -57.163 45.079 1.00 29.17 323 VAL C C 1
ATOM 9333 O O . VAL C 1 325 ? 2.549 -56.888 45.970 1.00 29.11 323 VAL C O 1
ATOM 9337 N N . ALA C 1 326 ? 4.451 -57.886 45.322 1.00 27.12 324 ALA C N 1
ATOM 9338 C CA . ALA C 1 326 ? 4.696 -58.418 46.653 1.00 23.74 324 ALA C CA 1
ATOM 9339 C C . ALA C 1 326 ? 4.950 -57.301 47.661 1.00 25.56 324 ALA C C 1
ATOM 9340 O O . ALA C 1 326 ? 4.421 -57.332 48.781 1.00 26.43 324 ALA C O 1
ATOM 9342 N N . ALA C 1 327 ? 5.755 -56.311 47.284 1.00 28.24 325 ALA C N 1
ATOM 9343 C CA . ALA C 1 327 ? 6.056 -55.204 48.184 1.00 24.37 325 ALA C CA 1
ATOM 9344 C C . ALA C 1 327 ? 4.804 -54.412 48.520 1.00 24.53 325 ALA C C 1
ATOM 9345 O O . ALA C 1 327 ? 4.564 -54.062 49.683 1.00 26.35 325 ALA C O 1
ATOM 9347 N N . VAL C 1 328 ? 3.999 -54.090 47.515 1.00 24.07 326 VAL C N 1
ATOM 9348 C CA . VAL C 1 328 ? 2.831 -53.257 47.792 1.00 31.60 326 VAL C CA 1
ATOM 9349 C C . VAL C 1 328 ? 1.852 -53.992 48.702 1.00 30.13 326 VAL C C 1
ATOM 9350 O O . VAL C 1 328 ? 1.302 -53.409 49.644 1.00 33.85 326 VAL C O 1
ATOM 9354 N N . ASN C 1 329 ? 1.630 -55.287 48.442 1.00 29.20 327 ASN C N 1
ATOM 9355 C CA . ASN C 1 329 ? 0.731 -56.083 49.269 1.00 27.33 327 ASN C CA 1
ATOM 9356 C C . ASN C 1 329 ? 1.211 -56.140 50.712 1.00 31.04 327 ASN C C 1
ATOM 9357 O O . ASN C 1 329 ? 0.405 -56.080 51.646 1.00 29.56 327 ASN C O 1
ATOM 9362 N N . TYR C 1 330 ? 2.522 -56.216 50.918 1.00 28.75 328 TYR C N 1
ATOM 9363 C CA . TYR C 1 330 ? 3.040 -56.173 52.275 1.00 28.50 328 TYR C CA 1
ATOM 9364 C C . TYR C 1 330 ? 2.713 -54.840 52.946 1.00 35.88 328 TYR C C 1
ATOM 9365 O O . TYR C 1 330 ? 2.171 -54.816 54.059 1.00 38.47 328 TYR C O 1
ATOM 9374 N N . TYR C 1 331 ? 3.012 -53.713 52.278 1.00 33.30 329 TYR C N 1
ATOM 9375 C CA . TYR C 1 331 ? 2.750 -52.412 52.895 1.00 31.45 329 TYR C CA 1
ATOM 9376 C C . TYR C 1 331 ? 1.337 -52.381 53.443 1.00 33.46 329 TYR C C 1
ATOM 9377 O O . TYR C 1 331 ? 1.113 -52.012 54.602 1.00 36.34 329 TYR C O 1
ATOM 9386 N N . LEU C 1 332 ? 0.372 -52.822 52.632 1.00 31.05 330 LEU C N 1
ATOM 9387 C CA . LEU C 1 332 ? -1.023 -52.781 53.055 1.00 36.54 330 LEU C CA 1
ATOM 9388 C C . LEU C 1 332 ? -1.308 -53.854 54.108 1.00 39.33 330 LEU C C 1
ATOM 9389 O O . LEU C 1 332 ? -1.734 -53.547 55.225 1.00 42.53 330 LEU C O 1
ATOM 9394 N N . GLU C 1 333 ? -1.039 -55.121 53.780 1.00 37.75 331 GLU C N 1
ATOM 9395 C CA . GLU C 1 333 ? -1.462 -56.225 54.640 1.00 41.70 331 GLU C CA 1
ATOM 9396 C C . GLU C 1 333 ? -0.846 -56.148 56.033 1.00 44.74 331 GLU C C 1
ATOM 9397 O O . GLU C 1 333 ? -1.470 -56.590 57.004 1.00 49.39 331 GLU C O 1
ATOM 9403 N N . HIS C 1 334 ? 0.371 -55.617 56.157 1.00 39.63 332 HIS C N 1
ATOM 9404 C CA . HIS C 1 334 ? 1.045 -55.508 57.443 1.00 33.43 332 HIS C CA 1
ATOM 9405 C C . HIS C 1 334 ? 0.953 -54.108 58.029 1.00 34.60 332 HIS C C 1
ATOM 9406 O O . HIS C 1 334 ? 1.736 -53.775 58.925 1.00 31.16 332 HIS C O 1
ATOM 9413 N N . ASP C 1 335 ? 0.038 -53.282 57.512 1.00 44.46 333 ASP C N 1
ATOM 9414 C CA . ASP C 1 335 ? -0.178 -51.893 57.935 1.00 41.88 333 ASP C CA 1
ATOM 9415 C C . ASP C 1 335 ? 1.146 -51.215 58.277 1.00 41.80 333 ASP C C 1
ATOM 9416 O O . ASP C 1 335 ? 1.424 -50.850 59.424 1.00 39.71 333 ASP C O 1
ATOM 9421 N N . VAL C 1 336 ? 1.980 -51.080 57.242 1.00 39.75 334 VAL C N 1
ATOM 9422 C CA . VAL C 1 336 ? 3.324 -50.560 57.454 1.00 39.01 334 VAL C CA 1
ATOM 9423 C C . VAL C 1 336 ? 3.285 -49.075 57.773 1.00 41.06 334 VAL C C 1
ATOM 9424 O O . VAL C 1 336 ? 4.090 -48.593 58.580 1.00 36.68 334 VAL C O 1
ATOM 9428 N N . CYS C 1 337 ? 2.341 -48.334 57.185 1.00 36.70 335 CYS C N 1
ATOM 9429 C CA . CYS C 1 337 ? 2.238 -46.910 57.480 1.00 36.81 335 CYS C CA 1
ATOM 9430 C C . CYS C 1 337 ? 1.990 -46.674 58.962 1.00 40.21 335 CYS C C 1
ATOM 9431 O O . CYS C 1 337 ? 2.635 -45.821 59.588 1.00 37.22 335 CYS C O 1
ATOM 9434 N N . ALA C 1 338 ? 1.039 -47.414 59.539 1.00 39.64 336 ALA C N 1
ATOM 9435 C CA . ALA C 1 338 ? 0.719 -47.227 60.950 1.00 32.22 336 ALA C CA 1
ATOM 9436 C C . ALA C 1 338 ? 1.924 -47.520 61.822 1.00 32.41 336 ALA C C 1
ATOM 9437 O O . ALA C 1 338 ? 2.193 -46.800 62.796 1.00 32.83 336 ALA C O 1
ATOM 9439 N N . HIS C 1 339 ? 2.684 -48.553 61.463 1.00 30.45 337 HIS C N 1
ATOM 9440 C CA . HIS C 1 339 ? 3.887 -48.877 62.213 1.00 31.35 337 HIS C CA 1
ATOM 9441 C C . HIS C 1 339 ? 4.922 -47.763 62.101 1.00 37.39 337 HIS C C 1
ATOM 9442 O O . HIS C 1 339 ? 5.657 -47.491 63.058 1.00 38.15 337 HIS C O 1
ATOM 9449 N N . VAL C 1 340 ? 5.009 -47.122 60.929 1.00 39.82 338 VAL C N 1
ATOM 9450 C CA . VAL C 1 340 ? 5.964 -46.032 60.738 1.00 37.42 338 VAL C CA 1
ATOM 9451 C C . VAL C 1 340 ? 5.590 -44.848 61.621 1.00 38.78 338 VAL C C 1
ATOM 9452 O O . VAL C 1 340 ? 6.446 -44.267 62.301 1.00 35.61 338 VAL C O 1
ATOM 9456 N N . LYS C 1 341 ? 4.307 -44.462 61.610 1.00 39.29 339 LYS C N 1
ATOM 9457 C CA . LYS C 1 341 ? 3.848 -43.398 62.496 1.00 42.04 339 LYS C CA 1
ATOM 9458 C C . LYS C 1 341 ? 4.199 -43.702 63.949 1.00 42.52 339 LYS C C 1
ATOM 9459 O O . LYS C 1 341 ? 4.654 -42.813 64.679 1.00 40.19 339 LYS C O 1
ATOM 9465 N N . GLU C 1 342 ? 4.024 -44.960 64.382 1.00 40.63 340 GLU C N 1
ATOM 9466 C CA . GLU C 1 342 ? 4.356 -45.304 65.763 1.00 37.74 340 GLU C CA 1
ATOM 9467 C C . GLU C 1 342 ? 5.862 -45.224 66.000 1.00 39.48 340 GLU C C 1
ATOM 9468 O O . GLU C 1 342 ? 6.307 -44.776 67.065 1.00 38.41 340 GLU C O 1
ATOM 9474 N N . MET C 1 343 ? 6.671 -45.648 65.027 1.00 38.64 341 MET C N 1
ATOM 9475 C CA . MET C 1 343 ? 8.105 -45.428 65.176 1.00 38.00 341 MET C CA 1
ATOM 9476 C C . MET C 1 343 ? 8.454 -43.938 65.083 1.00 43.33 341 MET C C 1
ATOM 9477 O O . MET C 1 343 ? 9.492 -43.519 65.614 1.00 40.05 341 MET C O 1
ATOM 9482 N N . GLU C 1 344 ? 7.619 -43.131 64.414 1.00 34.68 342 GLU C N 1
ATOM 9483 C CA . GLU C 1 344 ? 7.836 -41.691 64.431 1.00 39.76 342 GLU C CA 1
ATOM 9484 C C . GLU C 1 344 ? 7.852 -41.171 65.858 1.00 46.14 342 GLU C C 1
ATOM 9485 O O . GLU C 1 344 ? 8.694 -40.336 66.219 1.00 39.40 342 GLU C O 1
ATOM 9491 N N . GLY C 1 345 ? 6.955 -41.699 66.694 1.00 41.11 343 GLY C N 1
ATOM 9492 C CA . GLY C 1 345 ? 6.848 -41.315 68.083 1.00 33.35 343 GLY C CA 1
ATOM 9493 C C . GLY C 1 345 ? 8.076 -41.637 68.904 1.00 37.58 343 GLY C C 1
ATOM 9494 O O . GLY C 1 345 ? 8.178 -41.171 70.047 1.00 39.22 343 GLY C O 1
ATOM 9495 N N . ILE C 1 346 ? 8.974 -42.464 68.383 1.00 33.25 344 ILE C N 1
ATOM 9496 C CA . ILE C 1 346 ? 10.258 -42.721 69.021 1.00 34.10 344 ILE C CA 1
ATOM 9497 C C . ILE C 1 346 ? 11.359 -41.873 68.403 1.00 36.92 344 ILE C C 1
ATOM 9498 O O . ILE C 1 346 ? 12.131 -41.229 69.114 1.00 37.29 344 ILE C O 1
ATOM 9503 N N . LEU C 1 347 ? 11.419 -41.830 67.067 1.00 39.73 345 LEU C N 1
ATOM 9504 C CA . LEU C 1 347 ? 12.553 -41.207 66.390 1.00 32.47 345 LEU C CA 1
ATOM 9505 C C . LEU C 1 347 ? 12.487 -39.688 66.502 1.00 36.11 345 LEU C C 1
ATOM 9506 O O . LEU C 1 347 ? 13.484 -39.036 66.841 1.00 34.73 345 LEU C O 1
ATOM 9511 N N . LYS C 1 348 ? 11.312 -39.101 66.239 1.00 33.64 346 LYS C N 1
ATOM 9512 C CA . LYS C 1 348 ? 11.198 -37.645 66.294 1.00 34.24 346 LYS C CA 1
ATOM 9513 C C . LYS C 1 348 ? 11.638 -37.103 67.645 1.00 41.69 346 LYS C C 1
ATOM 9514 O O . LYS C 1 348 ? 12.579 -36.291 67.692 1.00 41.81 346 LYS C O 1
ATOM 9520 N N . PRO C 1 349 ? 11.034 -37.517 68.769 1.00 45.45 347 PRO C N 1
ATOM 9521 C CA . PRO C 1 349 ? 11.500 -37.023 70.071 1.00 35.33 347 PRO C CA 1
ATOM 9522 C C . PRO C 1 349 ? 12.966 -37.288 70.333 1.00 33.98 347 PRO C C 1
ATOM 9523 O O . PRO C 1 349 ? 13.634 -36.447 70.941 1.00 38.37 347 PRO C O 1
ATOM 9527 N N . PHE C 1 350 ? 13.516 -38.400 69.860 1.00 37.36 348 PHE C N 1
ATOM 9528 C CA . PHE C 1 350 ? 14.938 -38.624 70.090 1.00 39.12 348 PHE C CA 1
ATOM 9529 C C . PHE C 1 350 ? 15.770 -37.550 69.399 1.00 42.37 348 PHE C C 1
ATOM 9530 O O . PHE C 1 350 ? 16.710 -37.004 69.990 1.00 47.79 348 PHE C O 1
ATOM 9538 N N . LEU C 1 351 ? 15.446 -37.234 68.141 1.00 38.48 349 LEU C N 1
ATOM 9539 C CA . LEU C 1 351 ? 16.245 -36.244 67.419 1.00 42.96 349 LEU C CA 1
ATOM 9540 C C . LEU C 1 351 ? 16.044 -34.849 67.994 1.00 40.89 349 LEU C C 1
ATOM 9541 O O . LEU C 1 351 ? 17.011 -34.093 68.152 1.00 42.18 349 LEU C O 1
ATOM 9546 N N . GLU C 1 352 ? 14.799 -34.501 68.330 1.00 35.19 350 GLU C N 1
ATOM 9547 C CA . GLU C 1 352 ? 14.534 -33.229 68.991 1.00 40.37 350 GLU C CA 1
ATOM 9548 C C . GLU C 1 352 ? 15.391 -33.060 70.237 1.00 41.89 350 GLU C C 1
ATOM 9549 O O . GLU C 1 352 ? 15.941 -31.979 70.486 1.00 42.34 350 GLU C O 1
ATOM 9555 N N . SER C 1 353 ? 15.536 -34.133 71.014 1.00 42.01 351 SER C N 1
ATOM 9556 C CA . SER C 1 353 ? 16.348 -34.120 72.222 1.00 37.42 351 SER C CA 1
ATOM 9557 C C . SER C 1 353 ? 17.840 -34.029 71.937 1.00 45.83 351 SER C C 1
ATOM 9558 O O . SER C 1 353 ? 18.604 -33.653 72.834 1.00 46.80 351 SER C O 1
ATOM 9561 N N . MET C 1 354 ? 18.280 -34.397 70.729 1.00 45.75 352 MET C N 1
ATOM 9562 C CA . MET C 1 354 ? 19.664 -34.136 70.342 1.00 42.03 352 MET C CA 1
ATOM 9563 C C . MET C 1 354 ? 19.897 -32.649 70.093 1.00 45.47 352 MET C C 1
ATOM 9564 O O . MET C 1 354 ? 21.033 -32.170 70.212 1.00 45.64 352 MET C O 1
ATOM 9569 N N . VAL C 1 355 ? 18.840 -31.914 69.721 1.00 44.14 353 VAL C N 1
ATOM 9570 C CA . VAL C 1 355 ? 18.926 -30.458 69.619 1.00 46.92 353 VAL C CA 1
ATOM 9571 C C . VAL C 1 355 ? 19.234 -29.854 70.982 1.00 44.80 353 VAL C C 1
ATOM 9572 O O . VAL C 1 355 ? 20.137 -29.022 71.118 1.00 45.45 353 VAL C O 1
ATOM 9576 N N . GLU C 1 356 ? 18.466 -30.247 72.007 1.00 48.07 354 GLU C N 1
ATOM 9577 C CA . GLU C 1 356 ? 18.697 -29.741 73.359 1.00 46.15 354 GLU C CA 1
ATOM 9578 C C . GLU C 1 356 ? 20.050 -30.176 73.922 1.00 43.22 354 GLU C C 1
ATOM 9579 O O . GLU C 1 356 ? 20.699 -29.401 74.629 1.00 49.46 354 GLU C O 1
ATOM 9581 N N . LYS C 1 357 ? 20.520 -31.374 73.596 1.00 40.29 355 LYS C N 1
ATOM 9582 C CA . LYS C 1 357 ? 21.714 -31.898 74.255 1.00 44.13 355 LYS C CA 1
ATOM 9583 C C . LYS C 1 357 ? 23.019 -31.555 73.546 1.00 45.23 355 LYS C C 1
ATOM 9584 O O . LYS C 1 357 ? 24.086 -31.747 74.133 1.00 48.10 355 LYS C O 1
ATOM 9590 N N . HIS C 1 358 ? 22.986 -31.104 72.296 1.00 50.04 356 HIS C N 1
ATOM 9591 C CA . HIS C 1 358 ? 24.212 -30.968 71.514 1.00 49.12 356 HIS C CA 1
ATOM 9592 C C . HIS C 1 358 ? 24.346 -29.561 70.938 1.00 46.61 356 HIS C C 1
ATOM 9593 O O . HIS C 1 358 ? 23.394 -29.021 70.359 1.00 45.09 356 HIS C O 1
ATOM 9600 N N . LYS C 1 359 ? 25.524 -28.960 71.119 1.00 42.28 357 LYS C N 1
ATOM 9601 C CA . LYS C 1 359 ? 25.747 -27.634 70.565 1.00 44.55 357 LYS C CA 1
ATOM 9602 C C . LYS C 1 359 ? 25.839 -27.679 69.045 1.00 50.97 357 LYS C C 1
ATOM 9603 O O . LYS C 1 359 ? 25.553 -26.669 68.385 1.00 42.01 357 LYS C O 1
ATOM 9609 N N . CYS C 1 360 ? 26.144 -28.856 68.485 1.00 54.97 358 CYS C N 1
ATOM 9610 C CA . CYS C 1 360 ? 26.380 -29.057 67.059 1.00 46.36 358 CYS C CA 1
ATOM 9611 C C . CYS C 1 360 ? 25.118 -29.400 66.273 1.00 38.35 358 CYS C C 1
ATOM 9612 O O . CYS C 1 360 ? 25.200 -29.573 65.055 1.00 46.61 358 CYS C O 1
ATOM 9615 N N . VAL C 1 361 ? 23.957 -29.490 66.909 1.00 35.33 359 VAL C N 1
ATOM 9616 C CA . VAL C 1 361 ? 22.731 -29.884 66.223 1.00 40.99 359 VAL C CA 1
ATOM 9617 C C . VAL C 1 361 ? 21.758 -28.711 66.251 1.00 40.05 359 VAL C C 1
ATOM 9618 O O . VAL C 1 361 ? 21.163 -28.411 67.295 1.00 42.96 359 VAL C O 1
ATOM 9622 N N . GLY C 1 362 ? 21.574 -28.064 65.099 1.00 35.73 360 GLY C N 1
ATOM 9623 C CA . GLY C 1 362 ? 20.738 -26.884 65.017 1.00 31.04 360 GLY C CA 1
ATOM 9624 C C . GLY C 1 362 ? 19.260 -27.172 64.836 1.00 39.25 360 GLY C C 1
ATOM 9625 O O . GLY C 1 362 ? 18.416 -26.440 65.371 1.00 37.72 360 GLY C O 1
ATOM 9626 N N . GLU C 1 363 ? 18.922 -28.226 64.086 1.00 37.75 361 GLU C N 1
ATOM 9627 C CA . GLU C 1 363 ? 17.521 -28.557 63.848 1.00 38.31 361 GLU C CA 1
ATOM 9628 C C . GLU C 1 363 ? 17.384 -30.055 63.616 1.00 35.27 361 GLU C C 1
ATOM 9629 O O . GLU C 1 363 ? 18.328 -30.724 63.183 1.00 32.60 361 GLU C O 1
ATOM 9635 N N . ALA C 1 364 ? 16.201 -30.574 63.938 1.00 32.82 362 ALA C N 1
ATOM 9636 C CA . ALA C 1 364 ? 15.829 -31.949 63.646 1.00 36.15 362 ALA C CA 1
ATOM 9637 C C . ALA C 1 364 ? 14.509 -31.922 62.902 1.00 36.88 362 ALA C C 1
ATOM 9638 O O . ALA C 1 364 ? 13.583 -31.210 63.300 1.00 33.56 362 ALA C O 1
ATOM 9640 N N . ARG C 1 365 ? 14.436 -32.671 61.811 1.00 33.08 363 ARG C N 1
ATOM 9641 C CA . ARG C 1 365 ? 13.201 -32.826 61.068 1.00 32.37 363 ARG C CA 1
ATOM 9642 C C . ARG C 1 365 ? 12.884 -34.314 60.995 1.00 35.05 363 ARG C C 1
ATOM 9643 O O . ARG C 1 365 ? 13.794 -35.149 60.925 1.00 33.07 363 ARG C O 1
ATOM 9651 N N . CYS C 1 366 ? 11.601 -34.653 61.089 1.00 26.13 364 CYS C N 1
ATOM 9652 C CA . CYS C 1 366 ? 11.223 -36.057 61.049 1.00 32.74 364 CYS C CA 1
ATOM 9653 C C . CYS C 1 366 ? 9.740 -36.162 60.753 1.00 38.49 364 CYS C C 1
ATOM 9654 O O . CYS C 1 366 ? 8.925 -35.615 61.499 1.00 37.97 364 CYS C O 1
ATOM 9657 N N . ILE C 1 367 ? 9.391 -36.876 59.685 1.00 38.08 365 ILE C N 1
ATOM 9658 C CA . ILE C 1 367 ? 8.024 -37.316 59.435 1.00 36.14 365 ILE C CA 1
ATOM 9659 C C . ILE C 1 367 ? 8.081 -38.802 59.086 1.00 39.64 365 ILE C C 1
ATOM 9660 O O . ILE C 1 367 ? 8.825 -39.201 58.181 1.00 38.09 365 ILE C O 1
ATOM 9665 N N . GLY C 1 368 ? 7.324 -39.618 59.826 1.00 37.39 366 GLY C N 1
ATOM 9666 C CA . GLY C 1 368 ? 7.468 -41.067 59.723 1.00 38.49 366 GLY C CA 1
ATOM 9667 C C . GLY C 1 368 ? 8.884 -41.500 60.074 1.00 36.49 366 GLY C C 1
ATOM 9668 O O . GLY C 1 368 ? 9.466 -41.065 61.074 1.00 34.43 366 GLY C O 1
ATOM 9669 N N . LEU C 1 369 ? 9.478 -42.335 59.225 1.00 37.67 367 LEU C N 1
ATOM 9670 C CA . LEU C 1 369 ? 10.883 -42.707 59.384 1.00 36.97 367 LEU C CA 1
ATOM 9671 C C . LEU C 1 369 ? 11.773 -41.969 58.383 1.00 40.32 367 LEU C C 1
ATOM 9672 O O . LEU C 1 369 ? 12.771 -42.501 57.885 1.00 37.46 367 LEU C O 1
ATOM 9677 N N . PHE C 1 370 ? 11.419 -40.707 58.119 1.00 37.84 368 PHE C N 1
ATOM 9678 C CA . PHE C 1 370 ? 12.074 -39.811 57.166 1.00 32.92 368 PHE C CA 1
ATOM 9679 C C . PHE C 1 370 ? 12.555 -38.578 57.936 1.00 34.82 368 PHE C C 1
ATOM 9680 O O . PHE C 1 370 ? 11.757 -37.688 58.263 1.00 35.75 368 PHE C O 1
ATOM 9688 N N . SER C 1 371 ? 13.854 -38.511 58.228 1.00 32.03 369 SER C N 1
ATOM 9689 C CA . SER C 1 371 ? 14.356 -37.535 59.188 1.00 30.60 369 SER C CA 1
ATOM 9690 C C . SER C 1 371 ? 15.804 -37.193 58.875 1.00 30.30 369 SER C C 1
ATOM 9691 O O . SER C 1 371 ? 16.508 -37.964 58.211 1.00 28.98 369 SER C O 1
ATOM 9694 N N . ALA C 1 372 ? 16.243 -36.035 59.392 1.00 27.06 370 ALA C N 1
ATOM 9695 C CA . ALA C 1 372 ? 17.608 -35.532 59.236 1.00 29.19 370 ALA C CA 1
ATOM 9696 C C . ALA C 1 372 ? 17.932 -34.506 60.327 1.00 36.59 370 ALA C C 1
ATOM 9697 O O . ALA C 1 372 ? 17.047 -33.809 60.842 1.00 34.48 370 ALA C O 1
ATOM 9699 N N . LEU C 1 373 ? 19.222 -34.397 60.643 1.00 32.38 371 LEU C N 1
ATOM 9700 C CA . LEU C 1 373 ? 19.736 -33.378 61.547 1.00 32.21 371 LEU C CA 1
ATOM 9701 C C . LEU C 1 373 ? 20.598 -32.391 60.772 1.00 37.84 371 LEU C C 1
ATOM 9702 O O . LEU C 1 373 ? 21.449 -32.802 59.972 1.00 35.89 371 LEU C O 1
ATOM 9707 N N . THR C 1 374 ? 20.379 -31.095 61.015 1.00 39.28 372 THR C N 1
ATOM 9708 C CA . THR C 1 374 ? 21.247 -30.033 60.503 1.00 35.40 372 THR C CA 1
ATOM 9709 C C . THR C 1 374 ? 22.404 -29.838 61.484 1.00 35.10 372 THR C C 1
ATOM 9710 O O . THR C 1 374 ? 22.192 -29.428 62.628 1.00 38.40 372 THR C O 1
ATOM 9714 N N . ILE C 1 375 ? 23.624 -30.135 61.043 1.00 33.35 373 ILE C N 1
ATOM 9715 C CA . ILE C 1 375 ? 24.814 -30.023 61.877 1.00 31.29 373 ILE C CA 1
ATOM 9716 C C . ILE C 1 375 ? 25.424 -28.642 61.674 1.00 46.73 373 ILE C C 1
ATOM 9717 O O . ILE C 1 375 ? 25.576 -28.180 60.534 1.00 45.99 373 ILE C O 1
ATOM 9722 N N . VAL C 1 376 ? 25.784 -27.983 62.780 1.00 47.81 374 VAL C N 1
ATOM 9723 C CA . VAL C 1 376 ? 26.284 -26.614 62.768 1.00 43.70 374 VAL C CA 1
ATOM 9724 C C . VAL C 1 376 ? 27.628 -26.531 63.479 1.00 44.38 374 VAL C C 1
ATOM 9725 O O . VAL C 1 376 ? 27.895 -27.273 64.427 1.00 39.45 374 VAL C O 1
ATOM 9729 N N . LYS C 1 377 ? 28.489 -25.622 63.006 1.00 45.54 375 LYS C N 1
ATOM 9730 C CA . LYS C 1 377 ? 29.719 -25.298 63.721 1.00 44.52 375 LYS C CA 1
ATOM 9731 C C . LYS C 1 377 ? 29.473 -24.339 64.883 1.00 49.01 375 LYS C C 1
ATOM 9732 O O . LYS C 1 377 ? 30.394 -24.105 65.678 1.00 51.73 375 LYS C O 1
ATOM 9738 N N . ASN C 1 378 ? 28.248 -23.816 65.015 1.00 40.29 376 ASN C N 1
ATOM 9739 C CA . ASN C 1 378 ? 27.936 -22.719 65.920 1.00 35.90 376 ASN C CA 1
ATOM 9740 C C . ASN C 1 378 ? 26.425 -22.574 66.067 1.00 38.95 376 ASN C C 1
ATOM 9741 O O . ASN C 1 378 ? 25.773 -21.977 65.211 1.00 38.34 376 ASN C O 1
ATOM 9746 N N . LYS C 1 379 ? 25.852 -23.095 67.156 1.00 44.67 377 LYS C N 1
ATOM 9747 C CA . LYS C 1 379 ? 24.395 -23.081 67.289 1.00 46.93 377 LYS C CA 1
ATOM 9748 C C . LYS C 1 379 ? 23.830 -21.663 67.258 1.00 45.72 377 LYS C C 1
ATOM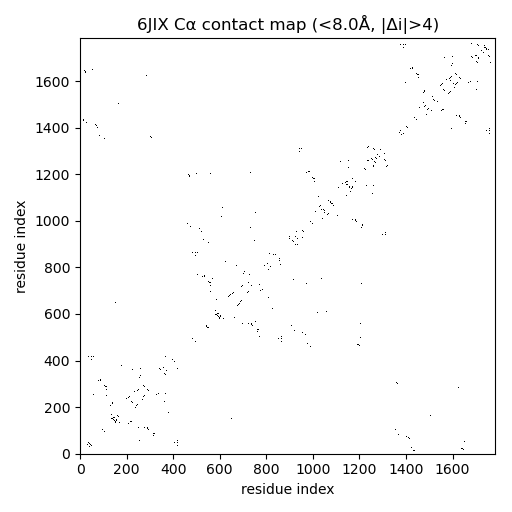 9749 O O . LYS C 1 379 ? 22.715 -21.451 66.765 1.00 48.24 377 LYS C O 1
ATOM 9755 N N . GLU C 1 380 ? 24.585 -20.683 67.772 1.00 49.28 378 GLU C N 1
ATOM 9756 C CA . GLU C 1 380 ? 24.039 -19.352 68.031 1.00 50.60 378 GLU C CA 1
ATOM 9757 C C . GLU C 1 380 ? 23.992 -18.513 66.767 1.00 50.21 378 GLU C C 1
ATOM 9758 O O . GLU C 1 380 ? 22.991 -17.836 66.505 1.00 51.00 378 GLU C O 1
ATOM 9760 N N . THR C 1 381 ? 25.071 -18.542 65.985 1.00 48.16 379 THR C N 1
ATOM 9761 C CA . THR C 1 381 ? 25.154 -17.833 64.715 1.00 44.60 379 THR C CA 1
ATOM 9762 C C . THR C 1 381 ? 24.555 -18.614 63.552 1.00 46.36 379 THR C C 1
ATOM 9763 O O . THR C 1 381 ? 24.445 -18.064 62.453 1.00 43.94 379 THR C O 1
ATOM 9767 N N . ARG C 1 382 ? 24.163 -19.870 63.767 1.00 44.36 380 ARG C N 1
ATOM 9768 C CA . ARG C 1 382 ? 23.672 -20.766 62.721 1.00 41.57 380 ARG C CA 1
ATOM 9769 C C . ARG C 1 382 ? 24.718 -21.049 61.640 1.00 39.29 380 ARG C C 1
ATOM 9770 O O . ARG C 1 382 ? 24.362 -21.437 60.522 1.00 36.55 380 ARG C O 1
ATOM 9778 N N . GLU C 1 383 ? 26.006 -20.892 61.949 1.00 34.75 381 GLU C N 1
ATOM 9779 C CA . GLU C 1 383 ? 27.052 -21.201 60.982 1.00 33.64 381 GLU C CA 1
ATOM 9780 C C . GLU C 1 383 ? 27.090 -22.705 60.718 1.00 40.32 381 GLU C C 1
ATOM 9781 O O . GLU C 1 383 ? 27.382 -23.492 61.624 1.00 42.60 381 GLU C O 1
ATOM 9787 N N . LEU C 1 384 ? 26.828 -23.097 59.468 1.00 44.29 382 LEU C N 1
ATOM 9788 C CA . LEU C 1 384 ? 26.703 -24.502 59.094 1.00 34.58 382 LEU C CA 1
ATOM 9789 C C . LEU C 1 384 ? 28.049 -25.205 59.179 1.00 39.37 382 LEU C C 1
ATOM 9790 O O . LEU C 1 384 ? 29.104 -24.591 59.009 1.00 43.23 382 LEU C O 1
ATOM 9795 N N . MET C 1 385 ? 28.006 -26.504 59.488 1.00 39.58 383 MET C N 1
ATOM 9796 C CA . MET C 1 385 ? 29.237 -27.283 59.576 1.00 41.19 383 MET C CA 1
ATOM 9797 C C . MET C 1 385 ? 29.839 -27.542 58.202 1.00 38.43 383 MET C C 1
ATOM 9798 O O . MET C 1 385 ? 31.055 -27.732 58.070 1.00 36.36 383 MET C O 1
ATOM 9803 N N . ALA C 1 386 ? 29.005 -27.558 57.164 1.00 39.35 384 ALA C N 1
ATOM 9804 C CA . ALA C 1 386 ? 29.484 -27.588 55.784 1.00 42.05 384 ALA C CA 1
ATOM 9805 C C . ALA C 1 386 ? 28.508 -26.755 54.961 1.00 43.97 384 ALA C C 1
ATOM 9806 O O . ALA C 1 386 ? 27.438 -27.253 54.564 1.00 42.27 384 ALA C O 1
ATOM 9808 N N . PRO C 1 387 ? 28.840 -25.494 54.670 1.00 41.80 385 PRO C N 1
ATOM 9809 C CA . PRO C 1 387 ? 27.933 -24.648 53.880 1.00 38.33 385 PRO C CA 1
ATOM 9810 C C . PRO C 1 387 ? 27.789 -25.201 52.470 1.00 37.76 385 PRO C C 1
ATOM 9811 O O . PRO C 1 387 ? 28.525 -26.097 52.050 1.00 40.96 385 PRO C O 1
ATOM 9815 N N . TYR C 1 388 ? 26.796 -24.686 51.741 1.00 37.30 386 TYR C N 1
ATOM 9816 C CA . TYR C 1 388 ? 26.465 -25.277 50.449 1.00 33.71 386 TYR C CA 1
ATOM 9817 C C . TYR C 1 388 ? 27.710 -25.484 49.592 1.00 34.07 386 TYR C C 1
ATOM 9818 O O . TYR C 1 388 ? 28.488 -24.555 49.357 1.00 36.59 386 TYR C O 1
ATOM 9827 N N . HIS C 1 389 ? 27.885 -26.717 49.124 1.00 33.60 387 HIS C N 1
ATOM 9828 C CA . HIS C 1 389 ? 28.901 -27.051 48.130 1.00 37.17 387 HIS C CA 1
ATOM 9829 C C . HIS C 1 389 ? 30.323 -26.723 48.597 1.00 37.69 387 HIS C C 1
ATOM 9830 O O . HIS C 1 389 ? 31.176 -26.335 47.797 1.00 41.44 387 HIS C O 1
ATOM 9837 N N . THR C 1 390 ? 30.604 -26.927 49.888 1.00 36.71 388 THR C N 1
ATOM 9838 C CA . THR C 1 390 ? 31.956 -26.690 50.386 1.00 36.26 388 THR C CA 1
ATOM 9839 C C . THR C 1 390 ? 32.927 -27.690 49.771 1.00 41.32 388 THR C C 1
ATOM 9840 O O . THR C 1 390 ? 32.599 -28.873 49.622 1.00 42.58 388 THR C O 1
ATOM 9844 N N . PRO C 1 391 ? 34.135 -27.263 49.442 1.00 43.65 389 PRO C N 1
ATOM 9845 C CA . PRO C 1 391 ? 35.210 -28.228 49.234 1.00 51.08 389 PRO C CA 1
ATOM 9846 C C . PRO C 1 391 ? 35.716 -28.701 50.590 1.00 55.68 389 PRO C C 1
ATOM 9847 O O . PRO C 1 391 ? 35.703 -27.960 51.584 1.00 57.28 389 PRO C O 1
ATOM 9851 N N . ASN C 1 392 ? 36.136 -29.964 50.637 1.00 46.76 390 ASN C N 1
ATOM 9852 C CA . ASN C 1 392 ? 36.656 -30.538 51.879 1.00 47.24 390 ASN C CA 1
ATOM 9853 C C . ASN C 1 392 ? 35.611 -30.493 52.993 1.00 44.23 390 ASN C C 1
ATOM 9854 O O . ASN C 1 392 ? 35.853 -29.989 54.089 1.00 48.00 390 ASN C O 1
ATOM 9859 N N . SER C 1 393 ? 34.426 -31.010 52.695 1.00 40.95 391 SER C N 1
ATOM 9860 C CA . SER C 1 393 ? 33.413 -31.181 53.724 1.00 42.13 391 SER C CA 1
ATOM 9861 C C . SER C 1 393 ? 33.921 -32.118 54.817 1.00 43.89 391 SER C C 1
ATOM 9862 O O . SER C 1 393 ? 34.517 -33.160 54.530 1.00 44.66 391 SER C O 1
ATOM 9865 N N . VAL C 1 394 ? 33.731 -31.716 56.080 1.00 44.84 392 VAL C N 1
ATOM 9866 C CA . VAL C 1 394 ? 34.034 -32.595 57.212 1.00 42.37 392 VAL C CA 1
ATOM 9867 C C . VAL C 1 394 ? 32.924 -33.594 57.502 1.00 44.36 392 VAL C C 1
ATOM 9868 O O . VAL C 1 394 ? 33.093 -34.455 58.377 1.00 42.96 392 VAL C O 1
ATOM 9872 N N . MET C 1 395 ? 31.784 -33.490 56.818 1.00 45.54 393 MET C N 1
ATOM 9873 C CA . MET C 1 395 ? 30.675 -34.397 57.094 1.00 42.16 393 MET C CA 1
ATOM 9874 C C . MET C 1 395 ? 30.996 -35.862 56.812 1.00 41.57 393 MET C C 1
ATOM 9875 O O . MET C 1 395 ? 30.449 -36.722 57.524 1.00 37.74 393 MET C O 1
ATOM 9880 N N . PRO C 1 396 ? 31.808 -36.224 55.812 1.00 43.10 394 PRO C N 1
ATOM 9881 C CA . PRO C 1 396 ? 32.135 -37.652 55.668 1.00 42.41 394 PRO C CA 1
ATOM 9882 C C . PRO C 1 396 ? 32.800 -38.219 56.910 1.00 38.84 394 PRO C C 1
ATOM 9883 O O . PRO C 1 396 ? 32.508 -39.359 57.287 1.00 45.71 394 PRO C O 1
ATOM 9887 N N . GLN C 1 397 ? 33.660 -37.435 57.570 1.00 41.37 395 GLN C N 1
ATOM 9888 C CA . GLN C 1 397 ? 34.257 -37.825 58.850 1.00 43.17 395 GLN C CA 1
ATOM 9889 C C . GLN C 1 397 ? 33.206 -38.259 59.858 1.00 38.11 395 GLN C C 1
ATOM 9890 O O . GLN C 1 397 ? 33.336 -39.308 60.499 1.00 37.52 395 GLN C O 1
ATOM 9896 N N . ILE C 1 398 ? 32.150 -37.459 60.007 1.00 37.96 396 ILE C N 1
ATOM 9897 C CA . ILE C 1 398 ? 31.073 -37.797 60.933 1.00 38.24 396 ILE C CA 1
ATOM 9898 C C . ILE C 1 398 ? 30.426 -39.120 60.536 1.00 43.30 396 ILE C C 1
ATOM 9899 O O . ILE C 1 398 ? 30.078 -39.946 61.395 1.00 45.05 396 ILE C O 1
ATOM 9904 N N . MET C 1 399 ? 30.225 -39.325 59.230 1.00 44.39 397 MET C N 1
ATOM 9905 C CA . MET C 1 399 ? 29.637 -40.561 58.728 1.00 36.94 397 MET C CA 1
ATOM 9906 C C . MET C 1 399 ? 30.512 -41.771 59.029 1.00 40.24 397 MET C C 1
ATOM 9907 O O . MET C 1 399 ? 29.991 -42.870 59.262 1.00 34.46 397 MET C O 1
ATOM 9912 N N . ALA C 1 400 ? 31.838 -41.591 59.034 1.00 39.84 398 ALA C N 1
ATOM 9913 C CA . ALA C 1 400 ? 32.743 -42.706 59.303 1.00 37.26 398 ALA C CA 1
ATOM 9914 C C . ALA C 1 400 ? 32.787 -43.045 60.787 1.00 45.40 398 ALA C C 1
ATOM 9915 O O . ALA C 1 400 ? 32.853 -44.223 61.150 1.00 47.25 398 ALA C O 1
ATOM 9917 N N . LYS C 1 401 ? 32.780 -42.028 61.658 1.00 46.59 399 LYS C N 1
ATOM 9918 C CA . LYS C 1 401 ? 32.643 -42.294 63.084 1.00 43.20 399 LYS C CA 1
ATOM 9919 C C . LYS C 1 401 ? 31.354 -43.068 63.355 1.00 44.78 399 LYS C C 1
ATOM 9920 O O . LYS C 1 401 ? 31.353 -44.041 64.123 1.00 49.43 399 LYS C O 1
ATOM 9922 N N . LEU C 1 402 ? 30.254 -42.681 62.695 1.00 40.36 400 LEU C N 1
ATOM 9923 C CA . LEU C 1 402 ? 28.998 -43.422 62.815 1.00 38.58 400 LEU C CA 1
ATOM 9924 C C . LEU C 1 402 ? 29.119 -44.820 62.215 1.00 37.49 400 LEU C C 1
ATOM 9925 O O . LEU C 1 402 ? 28.639 -45.801 62.789 1.00 39.32 400 LEU C O 1
ATOM 9930 N N . MET C 1 403 ? 29.713 -44.921 61.029 1.00 38.47 401 MET C N 1
ATOM 9931 C CA . MET C 1 403 ? 29.905 -46.222 60.401 1.00 40.61 401 MET C CA 1
ATOM 9932 C C . MET C 1 403 ? 30.748 -47.146 61.281 1.00 45.35 401 MET C C 1
ATOM 9933 O O . MET C 1 403 ? 30.550 -48.369 61.274 1.00 37.68 401 MET C O 1
ATOM 9938 N N . ASP C 1 404 ? 31.671 -46.579 62.065 1.00 47.27 402 ASP C N 1
ATOM 9939 C CA . ASP C 1 404 ? 32.547 -47.392 62.904 1.00 45.97 402 ASP C CA 1
ATOM 9940 C C . ASP C 1 404 ? 31.769 -48.134 63.977 1.00 42.33 402 ASP C C 1
ATOM 9941 O O . ASP C 1 404 ? 32.154 -49.237 64.371 1.00 41.99 402 ASP C O 1
ATOM 9946 N N . LEU C 1 405 ? 30.686 -47.540 64.465 1.00 42.91 403 LEU C N 1
ATOM 9947 C CA . LEU C 1 405 ? 29.816 -48.144 65.460 1.00 38.77 403 LEU C CA 1
ATOM 9948 C C . LEU C 1 405 ? 28.737 -49.033 64.847 1.00 36.98 403 LEU C C 1
ATOM 9949 O O . LEU C 1 405 ? 27.819 -49.455 65.561 1.00 39.84 403 LEU C O 1
ATOM 9954 N N . GLY C 1 406 ? 28.814 -49.325 63.553 1.00 39.62 404 GLY C N 1
ATOM 9955 C CA . GLY C 1 406 ? 27.758 -50.084 62.909 1.00 34.28 404 GLY C CA 1
ATOM 9956 C C . GLY C 1 406 ? 26.506 -49.292 62.613 1.00 34.29 404 GLY C C 1
ATOM 9957 O O . GLY C 1 406 ? 25.459 -49.892 62.345 1.00 34.39 404 GLY C O 1
ATOM 9958 N N . PHE C 1 407 ? 26.575 -47.961 62.684 1.00 36.29 405 PHE C N 1
ATOM 9959 C CA . PHE C 1 407 ? 25.472 -47.066 62.320 1.00 38.02 405 PHE C CA 1
ATOM 9960 C C . PHE C 1 407 ? 25.770 -46.512 60.924 1.00 38.95 405 PHE C C 1
ATOM 9961 O O . PHE C 1 407 ? 26.482 -45.518 60.775 1.00 38.65 405 PHE C O 1
ATOM 9969 N N . SER C 1 408 ? 25.218 -47.168 59.893 1.00 39.55 406 SER C N 1
ATOM 9970 C CA . SER C 1 408 ? 25.461 -46.814 58.491 1.00 40.69 406 SER C CA 1
ATOM 9971 C C . SER C 1 408 ? 24.372 -45.875 57.986 1.00 37.54 406 SER C C 1
ATOM 9972 O O . SER C 1 408 ? 23.189 -46.238 57.961 1.00 33.25 406 SER C O 1
ATOM 9975 N N . THR C 1 409 ? 24.775 -44.676 57.576 1.00 36.41 407 THR C N 1
ATOM 9976 C CA . THR C 1 409 ? 23.854 -43.716 56.990 1.00 31.45 407 THR C CA 1
ATOM 9977 C C . THR C 1 409 ? 24.655 -42.804 56.065 1.00 36.07 407 THR C C 1
ATOM 9978 O O . THR C 1 409 ? 25.849 -43.018 55.825 1.00 35.91 407 THR C O 1
ATOM 9982 N N . PHE C 1 410 ? 23.998 -41.781 55.535 1.00 32.79 408 PHE C N 1
ATOM 9983 C CA . PHE C 1 410 ? 24.683 -40.832 54.681 1.00 32.95 408 PHE C CA 1
ATOM 9984 C C . PHE C 1 410 ? 24.008 -39.483 54.834 1.00 39.19 408 PHE C C 1
ATOM 9985 O O . PHE C 1 410 ? 22.962 -39.346 55.478 1.00 37.32 408 PHE C O 1
ATOM 9993 N N . GLY C 1 411 ? 24.617 -38.484 54.215 1.00 39.41 409 GLY C N 1
ATOM 9994 C CA . GLY C 1 411 ? 23.996 -37.181 54.163 1.00 34.43 409 GLY C CA 1
ATOM 9995 C C . GLY C 1 411 ? 24.556 -36.436 52.980 1.00 39.15 409 GLY C C 1
ATOM 9996 O O . GLY C 1 411 ? 25.533 -36.848 52.347 1.00 35.90 409 GLY C O 1
ATOM 9997 N N . ARG C 1 412 ? 23.902 -35.327 52.689 1.00 38.25 410 ARG C N 1
ATOM 9998 C CA . ARG C 1 412 ? 24.388 -34.365 51.723 1.00 39.09 410 ARG C CA 1
ATOM 9999 C C . ARG C 1 412 ? 24.490 -33.018 52.415 1.00 35.01 410 ARG C C 1
ATOM 10000 O O . ARG C 1 412 ? 23.817 -32.764 53.423 1.00 33.86 410 ARG C O 1
ATOM 10008 N N . GLU C 1 413 ? 25.355 -32.166 51.880 1.00 33.93 411 GLU C N 1
ATOM 10009 C CA . GLU C 1 413 ? 25.490 -30.792 52.367 1.00 35.65 411 GLU C CA 1
ATOM 10010 C C . GLU C 1 413 ? 25.840 -30.830 53.852 1.00 36.03 411 GLU C C 1
ATOM 10011 O O . GLU C 1 413 ? 26.891 -31.382 54.216 1.00 33.53 411 GLU C O 1
ATOM 10017 N N . THR C 1 414 ? 25.026 -30.257 54.729 1.00 35.15 412 THR C N 1
ATOM 10018 C CA . THR C 1 414 ? 25.366 -30.105 56.134 1.00 36.90 412 THR C CA 1
ATOM 10019 C C . THR C 1 414 ? 24.516 -31.024 57.010 1.00 42.92 412 THR C C 1
ATOM 10020 O O . THR C 1 414 ? 24.398 -30.793 58.219 1.00 41.28 412 THR C O 1
ATOM 10024 N N . ASN C 1 415 ? 23.959 -32.095 56.430 1.00 41.67 413 ASN C N 1
ATOM 10025 C CA . ASN C 1 415 ? 22.976 -32.925 57.112 1.00 37.49 413 ASN C CA 1
ATOM 10026 C C . ASN C 1 415 ? 23.443 -34.356 57.299 1.00 35.86 413 ASN C C 1
ATOM 10027 O O . ASN C 1 415 ? 24.262 -34.884 56.536 1.00 36.76 413 ASN C O 1
ATOM 10032 N N . ILE C 1 416 ? 22.900 -34.959 58.348 1.00 34.01 414 ILE C N 1
ATOM 10033 C CA . ILE C 1 416 ? 22.888 -36.395 58.531 1.00 35.65 414 ILE C CA 1
ATOM 10034 C C . ILE C 1 416 ? 21.445 -36.845 58.371 1.00 36.11 414 ILE C C 1
ATOM 10035 O O . ILE C 1 416 ? 20.531 -36.256 58.968 1.00 30.56 414 ILE C O 1
ATOM 10040 N N . ASN C 1 417 ? 21.232 -37.817 57.492 1.00 32.19 415 ASN C N 1
ATOM 10041 C CA . ASN C 1 417 ? 19.930 -38.456 57.381 1.00 38.94 415 ASN C CA 1
ATOM 10042 C C . ASN C 1 417 ? 19.818 -39.597 58.380 1.00 33.68 415 ASN C C 1
ATOM 10043 O O . ASN C 1 417 ? 20.796 -40.299 58.659 1.00 34.20 415 ASN C O 1
ATOM 10048 N N . ILE C 1 418 ? 18.603 -39.808 58.880 1.00 27.02 416 ILE C N 1
ATOM 10049 C CA . ILE C 1 418 ? 18.259 -41.024 59.612 1.00 30.22 416 ILE C CA 1
ATOM 10050 C C . ILE C 1 418 ? 16.953 -41.521 59.006 1.00 35.80 416 ILE C C 1
ATOM 10051 O O . ILE C 1 418 ? 15.885 -40.935 59.237 1.00 31.83 416 ILE C O 1
ATOM 10056 N N . CYS C 1 419 ? 17.050 -42.567 58.174 1.00 31.13 417 CYS C N 1
ATOM 10057 C CA . CYS C 1 419 ? 15.909 -43.135 57.456 1.00 32.78 417 CYS C CA 1
ATOM 10058 C C . CYS C 1 419 ? 16.026 -44.645 57.489 1.00 36.76 417 CYS C C 1
ATOM 10059 O O . CYS C 1 419 ? 16.346 -45.280 56.477 1.00 34.66 417 CYS C O 1
ATOM 10062 N N . PRO C 1 420 ? 15.803 -45.252 58.653 1.00 37.20 418 PRO C N 1
ATOM 10063 C CA . PRO C 1 420 ? 15.930 -46.705 58.783 1.00 29.13 418 PRO C CA 1
ATOM 10064 C C . PRO C 1 420 ? 14.748 -47.422 58.153 1.00 35.47 418 PRO C C 1
ATOM 10065 O O . PRO C 1 420 ? 13.663 -46.841 57.983 1.00 34.58 418 PRO C O 1
ATOM 10069 N N . PRO C 1 421 ? 14.895 -48.708 57.842 1.00 33.11 419 PRO C N 1
ATOM 10070 C CA . PRO C 1 421 ? 13.790 -49.441 57.222 1.00 29.94 419 PRO C CA 1
ATOM 10071 C C . PRO C 1 421 ? 12.526 -49.379 58.067 1.00 32.14 419 PRO C C 1
ATOM 10072 O O . PRO C 1 421 ? 12.577 -49.363 59.296 1.00 32.97 419 PRO C O 1
ATOM 10076 N N . LEU C 1 422 ? 11.381 -49.314 57.382 1.00 34.71 420 LEU C N 1
ATOM 10077 C CA . LEU C 1 422 ? 10.067 -49.216 58.009 1.00 31.15 420 LEU C CA 1
ATOM 10078 C C . LEU C 1 422 ? 9.704 -50.432 58.860 1.00 35.79 420 LEU C C 1
ATOM 10079 O O . LEU C 1 422 ? 8.691 -50.388 59.565 1.00 37.99 420 LEU C O 1
ATOM 10084 N N . ILE C 1 423 ? 10.459 -51.534 58.777 1.00 32.95 421 ILE C N 1
ATOM 10085 C CA . ILE C 1 423 ? 10.181 -52.714 59.594 1.00 32.34 421 ILE C CA 1
ATOM 10086 C C . ILE C 1 423 ? 10.998 -52.715 60.884 1.00 34.47 421 ILE C C 1
ATOM 10087 O O . ILE C 1 423 ? 10.874 -53.644 61.700 1.00 32.26 421 ILE C O 1
ATOM 10092 N N . ILE C 1 424 ? 11.861 -51.715 61.075 1.00 30.94 422 ILE C N 1
ATOM 10093 C CA . ILE C 1 424 ? 12.596 -51.603 62.322 1.00 34.97 422 ILE C CA 1
ATOM 10094 C C . ILE C 1 424 ? 11.599 -51.584 63.475 1.00 40.33 422 ILE C C 1
ATOM 10095 O O . ILE C 1 424 ? 10.486 -51.039 63.367 1.00 33.62 422 ILE C O 1
ATOM 10100 N N . THR C 1 425 ? 11.993 -52.181 64.590 1.00 38.19 423 THR C N 1
ATOM 10101 C CA . THR C 1 425 ? 11.093 -52.251 65.726 1.00 40.31 423 THR C CA 1
ATOM 10102 C C . THR C 1 425 ? 11.520 -51.240 66.773 1.00 37.28 423 THR C C 1
ATOM 10103 O O . THR C 1 425 ? 12.626 -50.684 66.726 1.00 33.65 423 THR C O 1
ATOM 10107 N N . ALA C 1 426 ? 10.607 -50.982 67.708 1.00 34.93 424 ALA C N 1
ATOM 10108 C CA . ALA C 1 426 ? 10.936 -50.097 68.816 1.00 31.27 424 ALA C CA 1
ATOM 10109 C C . ALA C 1 426 ? 12.228 -50.543 69.495 1.00 34.72 424 ALA C C 1
ATOM 10110 O O . ALA C 1 426 ? 13.137 -49.737 69.723 1.00 36.56 424 ALA C O 1
ATOM 10112 N N . GLU C 1 427 ? 12.351 -51.838 69.789 1.00 37.13 425 GLU C N 1
ATOM 10113 C CA . GLU C 1 427 ? 13.576 -52.302 70.425 1.00 39.23 425 GLU C CA 1
ATOM 10114 C C . GLU C 1 427 ? 14.789 -51.986 69.554 1.00 33.89 425 GLU C C 1
ATOM 10115 O O . GLU C 1 427 ? 15.839 -51.591 70.067 1.00 36.05 425 GLU C O 1
ATOM 10117 N N . GLN C 1 428 ? 14.653 -52.110 68.230 1.00 37.16 426 GLN C N 1
ATOM 10118 C CA . GLN C 1 428 ? 15.781 -51.844 67.332 1.00 38.82 426 GLN C CA 1
ATOM 10119 C C . GLN C 1 428 ? 16.204 -50.375 67.377 1.00 33.19 426 GLN C C 1
ATOM 10120 O O . GLN C 1 428 ? 17.394 -50.058 67.517 1.00 30.15 426 GLN C O 1
ATOM 10126 N N . LEU C 1 429 ? 15.245 -49.460 67.276 1.00 30.70 427 LEU C N 1
ATOM 10127 C CA . LEU C 1 429 ? 15.575 -48.046 67.435 1.00 36.56 427 LEU C CA 1
ATOM 10128 C C . LEU C 1 429 ? 16.375 -47.808 68.712 1.00 38.83 427 LEU C C 1
ATOM 10129 O O . LEU C 1 429 ? 17.455 -47.202 68.681 1.00 36.51 427 LEU C O 1
ATOM 10134 N N . GLU C 1 430 ? 15.884 -48.332 69.842 1.00 42.71 428 GLU C N 1
ATOM 10135 C CA . GLU C 1 430 ? 16.533 -48.084 71.128 1.00 42.88 428 GLU C CA 1
ATOM 10136 C C . GLU C 1 430 ? 17.960 -48.615 71.191 1.00 37.01 428 GLU C C 1
ATOM 10137 O O . GLU C 1 430 ? 18.732 -48.180 72.051 1.00 37.88 428 GLU C O 1
ATOM 10143 N N . GLU C 1 431 ? 18.339 -49.512 70.290 1.00 38.59 429 GLU C N 1
ATOM 10144 C CA . GLU C 1 431 ? 19.695 -50.041 70.280 1.00 39.99 429 GLU C CA 1
ATOM 10145 C C . GLU C 1 431 ? 20.620 -49.239 69.379 1.00 38.40 429 GLU C C 1
ATOM 10146 O O . GLU C 1 431 ? 21.829 -49.188 69.631 1.00 35.45 429 GLU C O 1
ATOM 10152 N N . GLU C 1 432 ? 20.076 -48.614 68.331 1.00 41.01 430 GLU C N 1
ATOM 10153 C CA . GLU C 1 432 ? 20.894 -47.888 67.365 1.00 38.52 430 GLU C CA 1
ATOM 10154 C C . GLU C 1 432 ? 21.026 -46.400 67.686 1.00 37.96 430 GLU C C 1
ATOM 10155 O O . GLU C 1 432 ? 22.143 -45.862 67.659 1.00 34.92 430 GLU C O 1
ATOM 10161 N N . LEU C 1 433 ? 19.923 -45.739 68.048 1.00 33.47 431 LEU C N 1
ATOM 10162 C CA . LEU C 1 433 ? 19.960 -44.294 68.262 1.00 35.47 431 LEU C CA 1
ATOM 10163 C C . LEU C 1 433 ? 21.027 -43.868 69.270 1.00 41.72 431 LEU C C 1
ATOM 10164 O O . LEU C 1 433 ? 21.653 -42.817 69.051 1.00 44.63 431 LEU C O 1
ATOM 10169 N N . PRO C 1 434 ? 21.296 -44.607 70.358 1.00 46.46 432 PRO C N 1
ATOM 10170 C CA . PRO C 1 434 ? 22.450 -44.262 71.217 1.00 41.99 432 PRO C CA 1
ATOM 10171 C C . PRO C 1 434 ? 23.782 -44.106 70.486 1.00 40.51 432 PRO C C 1
ATOM 10172 O O . PRO C 1 434 ? 24.664 -43.402 70.996 1.00 46.94 432 PRO C O 1
ATOM 10176 N N . LYS C 1 435 ? 23.993 -44.778 69.351 1.00 36.72 433 LYS C N 1
ATOM 10177 C CA . LYS C 1 435 ? 25.245 -44.573 68.619 1.00 42.28 433 LYS C CA 1
ATOM 10178 C C . LYS C 1 435 ? 25.324 -43.169 68.014 1.00 45.53 433 LYS C C 1
ATOM 10179 O O . LYS C 1 435 ? 26.416 -42.587 67.915 1.00 43.32 433 LYS C O 1
ATOM 10185 N N . LEU C 1 436 ? 24.182 -42.621 67.588 1.00 42.80 434 LEU C N 1
ATOM 10186 C CA . LEU C 1 436 ? 24.159 -41.276 67.032 1.00 40.89 434 LEU C CA 1
ATOM 10187 C C . LEU C 1 436 ? 24.484 -40.244 68.104 1.00 45.24 434 LEU C C 1
ATOM 10188 O O . LEU C 1 436 ? 25.230 -39.288 67.853 1.00 39.86 434 LEU C O 1
ATOM 10193 N N . ASP C 1 437 ? 23.942 -40.435 69.311 1.00 46.20 435 ASP C N 1
ATOM 10194 C CA . ASP C 1 437 ? 24.254 -39.545 70.426 1.00 45.84 435 ASP C CA 1
ATOM 10195 C C . ASP C 1 437 ? 25.738 -39.587 70.761 1.00 42.58 435 ASP C C 1
ATOM 10196 O O . ASP C 1 437 ? 26.376 -38.547 70.956 1.00 40.25 435 ASP C O 1
ATOM 10201 N N . LYS C 1 438 ? 26.310 -40.789 70.828 1.00 41.22 436 LYS C N 1
ATOM 10202 C CA . LYS C 1 438 ? 27.728 -40.894 71.145 1.00 46.14 436 LYS C CA 1
ATOM 10203 C C . LYS C 1 438 ? 28.554 -40.109 70.142 1.00 41.57 436 LYS C C 1
ATOM 10204 O O . LYS C 1 438 ? 29.504 -39.417 70.518 1.00 40.11 436 LYS C O 1
ATOM 10210 N N . VAL C 1 439 ? 28.197 -40.204 68.858 1.00 49.28 437 VAL C N 1
ATOM 10211 C CA . VAL C 1 439 ? 28.981 -39.568 67.800 1.00 44.40 437 VAL C CA 1
ATOM 10212 C C . VAL C 1 439 ? 28.801 -38.058 67.823 1.00 39.35 437 VAL C C 1
ATOM 10213 O O . VAL C 1 439 ? 29.766 -37.300 67.655 1.00 40.78 437 VAL C O 1
ATOM 10217 N N . LEU C 1 440 ? 27.569 -37.597 68.057 1.00 38.45 438 LEU C N 1
ATOM 10218 C CA . LEU C 1 440 ? 27.311 -36.163 68.138 1.00 38.44 438 LEU C CA 1
ATOM 10219 C C . LEU C 1 440 ? 28.143 -35.522 69.245 1.00 44.79 438 LEU C C 1
ATOM 10220 O O . LEU C 1 440 ? 28.679 -34.421 69.076 1.00 49.00 438 LEU C O 1
ATOM 10225 N N . THR C 1 441 ? 28.308 -36.220 70.368 1.00 48.83 439 THR C N 1
ATOM 10226 C CA . THR C 1 441 ? 29.221 -35.735 71.390 1.00 43.38 439 THR C CA 1
ATOM 10227 C C . THR C 1 441 ? 30.627 -35.561 70.823 1.00 44.19 439 THR C C 1
ATOM 10228 O O . THR C 1 441 ? 31.300 -34.567 71.113 1.00 50.76 439 THR C O 1
ATOM 10232 N N . TRP C 1 442 ? 31.087 -36.506 69.998 1.00 40.53 440 TRP C N 1
ATOM 10233 C CA . TRP C 1 442 ? 32.440 -36.399 69.453 1.00 48.35 440 TRP C CA 1
ATOM 10234 C C . TRP C 1 442 ? 32.623 -35.152 68.586 1.00 51.92 440 TRP C C 1
ATOM 10235 O O . TRP C 1 442 ? 33.664 -34.482 68.669 1.00 48.23 440 TRP C O 1
ATOM 10246 N N . VAL C 1 443 ? 31.645 -34.832 67.726 1.00 50.51 441 VAL C N 1
ATOM 10247 C CA . VAL C 1 443 ? 31.771 -33.612 66.925 1.00 51.15 441 VAL C CA 1
ATOM 10248 C C . VAL C 1 443 ? 31.657 -32.388 67.825 1.00 49.41 441 VAL C C 1
ATOM 10249 O O . VAL C 1 443 ? 32.401 -31.415 67.653 1.00 50.88 441 VAL C O 1
ATOM 10253 N N . ASP C 1 444 ? 30.719 -32.415 68.787 1.00 47.82 442 ASP C N 1
ATOM 10254 C CA . ASP C 1 444 ? 30.637 -31.377 69.816 1.00 45.41 442 ASP C CA 1
ATOM 10255 C C . ASP C 1 444 ? 32.029 -30.990 70.288 1.00 44.74 442 ASP C C 1
ATOM 10256 O O . ASP C 1 444 ? 32.374 -29.806 70.362 1.00 49.07 442 ASP C O 1
ATOM 10261 N N . GLU C 1 445 ? 32.851 -31.989 70.574 1.00 41.51 443 GLU C N 1
ATOM 10262 C CA . GLU C 1 445 ? 34.146 -31.795 71.195 1.00 44.88 443 GLU C CA 1
ATOM 10263 C C . GLU C 1 445 ? 35.283 -31.684 70.188 1.00 48.74 443 GLU C C 1
ATOM 10264 O O . GLU C 1 445 ? 36.421 -31.414 70.592 1.00 48.17 443 GLU C O 1
ATOM 10270 N N . ASN C 1 446 ? 35.023 -31.894 68.895 1.00 48.63 444 ASN C N 1
ATOM 10271 C CA . ASN C 1 446 ? 36.102 -31.901 67.911 1.00 52.08 444 ASN C CA 1
ATOM 10272 C C . ASN C 1 446 ? 35.903 -31.014 66.682 1.00 51.80 444 ASN C C 1
ATOM 10273 O O . ASN C 1 446 ? 36.866 -30.833 65.923 1.00 47.76 444 ASN C O 1
ATOM 10278 N N . LEU C 1 447 ? 34.702 -30.482 66.438 1.00 45.30 445 LEU C N 1
ATOM 10279 C CA . LEU C 1 447 ? 34.479 -29.684 65.245 1.00 43.55 445 LEU C CA 1
ATOM 10280 C C . LEU C 1 447 ? 33.744 -28.367 65.483 1.00 45.06 445 LEU C C 1
ATOM 10281 O O . LEU C 1 447 ? 33.490 -27.645 64.515 1.00 46.93 445 LEU C O 1
ATOM 10286 N N . CYS C 1 448 ? 33.432 -28.006 66.725 1.00 49.32 446 CYS C N 1
ATOM 10287 C CA . CYS C 1 448 ? 32.721 -26.754 66.980 1.00 48.27 446 CYS C CA 1
ATOM 10288 C C . CYS C 1 448 ? 33.628 -25.716 67.627 1.00 50.78 446 CYS C C 1
ATOM 10289 O O . CYS C 1 448 ? 34.168 -24.846 66.944 1.00 54.17 446 CYS C O 1
ATOM 10292 N N . MET D 1 3 ? 12.587 17.798 -5.256 1.00 82.13 1 MET D N 1
ATOM 10293 C CA . MET D 1 3 ? 11.952 16.506 -5.017 1.00 79.27 1 MET D CA 1
ATOM 10294 C C . MET D 1 3 ? 10.413 16.591 -5.006 1.00 75.67 1 MET D C 1
ATOM 10295 O O . MET D 1 3 ? 9.831 17.675 -4.879 1.00 82.18 1 MET D O 1
ATOM 10297 N N . GLU D 1 4 ? 9.755 15.438 -5.142 1.00 68.48 2 GLU D N 1
ATOM 10298 C CA . GLU D 1 4 ? 8.292 15.371 -5.114 1.00 60.76 2 GLU D CA 1
ATOM 10299 C C . GLU D 1 4 ? 7.823 15.254 -3.658 1.00 62.09 2 GLU D C 1
ATOM 10300 O O . GLU D 1 4 ? 7.390 14.191 -3.206 1.00 61.35 2 GLU D O 1
ATOM 10302 N N . GLU D 1 5 ? 7.919 16.373 -2.915 1.00 59.78 3 GLU D N 1
ATOM 10303 C CA . GLU D 1 5 ? 7.604 16.361 -1.480 1.00 50.20 3 GLU D CA 1
ATOM 10304 C C . GLU D 1 5 ? 6.194 15.822 -1.232 1.00 47.25 3 GLU D C 1
ATOM 10305 O O . GLU D 1 5 ? 5.225 16.261 -1.856 1.00 46.46 3 GLU D O 1
ATOM 10307 N N . LEU D 1 6 ? 6.081 14.911 -0.258 1.00 45.35 4 LEU D N 1
ATOM 10308 C CA . LEU D 1 6 ? 4.845 14.193 0.032 1.00 35.46 4 LEU D CA 1
ATOM 10309 C C . LEU D 1 6 ? 4.002 14.965 1.041 1.00 36.90 4 LEU D C 1
ATOM 10310 O O . LEU D 1 6 ? 4.534 15.585 1.968 1.00 32.11 4 LEU D O 1
ATOM 10315 N N . THR D 1 7 ? 2.685 14.940 0.849 1.00 31.80 5 THR D N 1
ATOM 10316 C CA . THR D 1 7 ? 1.806 15.529 1.844 1.00 32.24 5 THR D CA 1
ATOM 10317 C C . THR D 1 7 ? 1.791 14.702 3.130 1.00 34.49 5 THR D C 1
ATOM 10318 O O . THR D 1 7 ? 2.091 13.499 3.147 1.00 33.40 5 THR D O 1
ATOM 10322 N N . GLY D 1 8 ? 1.395 15.364 4.212 1.00 30.38 6 GLY D N 1
ATOM 10323 C CA . GLY D 1 8 ? 1.215 14.662 5.464 1.00 30.22 6 GLY D CA 1
ATOM 10324 C C . GLY D 1 8 ? 0.385 13.403 5.319 1.00 29.04 6 GLY D C 1
ATOM 10325 O O . GLY D 1 8 ? 0.713 12.373 5.905 1.00 27.82 6 GLY D O 1
ATOM 10326 N N . GLU D 1 9 ? -0.717 13.471 4.559 1.00 27.04 7 GLU D N 1
ATOM 10327 C CA . GLU D 1 9 ? -1.573 12.292 4.420 1.00 26.59 7 GLU D CA 1
ATOM 10328 C C . GLU D 1 9 ? -0.880 11.170 3.654 1.00 28.11 7 GLU D C 1
ATOM 10329 O O . GLU D 1 9 ? -1.085 9.995 3.969 1.00 28.98 7 GLU D O 1
ATOM 10331 N N . GLU D 1 10 ? -0.053 11.505 2.659 1.00 28.84 8 GLU D N 1
ATOM 10332 C CA . GLU D 1 10 ? 0.667 10.474 1.919 1.00 33.80 8 GLU D CA 1
ATOM 10333 C C . GLU D 1 10 ? 1.730 9.821 2.790 1.00 38.38 8 GLU D C 1
ATOM 10334 O O . GLU D 1 10 ? 1.984 8.609 2.687 1.00 34.15 8 GLU D O 1
ATOM 10340 N N . VAL D 1 11 ? 2.376 10.612 3.642 1.00 32.51 9 VAL D N 1
ATOM 10341 C CA . VAL D 1 11 ? 3.437 10.064 4.469 1.00 30.36 9 VAL D CA 1
ATOM 10342 C C . VAL D 1 11 ? 2.858 9.052 5.446 1.00 32.73 9 VAL D C 1
ATOM 10343 O O . VAL D 1 11 ? 3.369 7.935 5.586 1.00 32.90 9 VAL D O 1
ATOM 10347 N N . ALA D 1 12 ? 1.751 9.408 6.102 1.00 33.31 10 ALA D N 1
ATOM 10348 C CA . ALA D 1 12 ? 1.124 8.471 7.026 1.00 33.25 10 ALA D CA 1
ATOM 10349 C C . ALA D 1 12 ? 0.431 7.356 6.267 1.00 34.00 10 ALA D C 1
ATOM 10350 O O . ALA D 1 12 ? 0.336 6.228 6.770 1.00 32.02 10 ALA D O 1
ATOM 10352 N N . SER D 1 13 ? -0.055 7.651 5.059 1.00 32.74 11 SER D N 1
ATOM 10353 C CA . SER D 1 13 ? -0.712 6.621 4.268 1.00 32.39 11 SER D CA 1
ATOM 10354 C C . SER D 1 13 ? 0.274 5.539 3.852 1.00 33.26 11 SER D C 1
ATOM 10355 O O . SER D 1 13 ? 0.052 4.349 4.108 1.00 30.10 11 SER D O 1
ATOM 10358 N N . LEU D 1 14 ? 1.396 5.938 3.249 1.00 33.64 12 LEU D N 1
ATOM 10359 C CA . LEU D 1 14 ? 2.389 4.958 2.828 1.00 31.39 12 LEU D CA 1
ATOM 10360 C C . LEU D 1 14 ? 2.907 4.157 4.021 1.00 31.79 12 LEU D C 1
ATOM 10361 O O . LEU D 1 14 ? 3.133 2.947 3.910 1.00 32.85 12 LEU D O 1
ATOM 10366 N N . HIS D 1 15 ? 3.084 4.813 5.173 1.00 27.88 13 HIS D N 1
ATOM 10367 C CA . HIS D 1 15 ? 3.554 4.131 6.377 1.00 29.08 13 HIS D CA 1
ATOM 10368 C C . HIS D 1 15 ? 2.591 3.025 6.798 1.00 30.74 13 HIS D C 1
ATOM 10369 O O . HIS D 1 15 ? 3.005 1.889 7.056 1.00 26.80 13 HIS D O 1
ATOM 10376 N N . SER D 1 16 ? 1.294 3.342 6.858 1.00 35.97 14 SER D N 1
ATOM 10377 C CA . SER D 1 16 ? 0.303 2.361 7.288 1.00 32.12 14 SER D CA 1
ATOM 10378 C C . SER D 1 16 ? 0.287 1.166 6.368 1.00 30.34 14 SER D C 1
ATOM 10379 O O . SER D 1 16 ? -0.067 0.062 6.795 1.00 35.27 14 SER D O 1
ATOM 10382 N N . GLU D 1 17 ? 0.696 1.366 5.116 1.00 28.23 15 GLU D N 1
ATOM 10383 C CA . GLU D 1 17 ? 0.576 0.377 4.061 1.00 28.60 15 GLU D CA 1
ATOM 10384 C C . GLU D 1 17 ? 1.860 -0.397 3.806 1.00 30.44 15 GLU D C 1
ATOM 10385 O O . GLU D 1 17 ? 1.791 -1.588 3.494 1.00 31.13 15 GLU D O 1
ATOM 10391 N N . TYR D 1 18 ? 3.030 0.232 3.956 1.00 27.87 16 TYR D N 1
ATOM 10392 C CA . TYR D 1 18 ? 4.287 -0.352 3.506 1.00 28.39 16 TYR D CA 1
ATOM 10393 C C . TYR D 1 18 ? 5.343 -0.484 4.585 1.00 29.98 16 TYR D C 1
ATOM 10394 O O . TYR D 1 18 ? 6.331 -1.194 4.370 1.00 29.02 16 TYR D O 1
ATOM 10403 N N . VAL D 1 19 ? 5.189 0.174 5.707 1.00 32.77 17 VAL D N 1
ATOM 10404 C CA . VAL D 1 19 ? 6.205 0.125 6.751 1.00 30.87 17 VAL D CA 1
ATOM 10405 C C . VAL D 1 19 ? 5.852 -0.964 7.754 1.00 33.21 17 VAL D C 1
ATOM 10406 O O . VAL D 1 19 ? 4.682 -1.160 8.102 1.00 35.62 17 VAL D O 1
ATOM 10410 N N . MET D 1 20 ? 6.873 -1.672 8.228 1.00 34.54 18 MET D N 1
ATOM 10411 C CA . MET D 1 20 ? 6.711 -2.677 9.273 1.00 29.90 18 MET D CA 1
ATOM 10412 C C . MET D 1 20 ? 6.971 -2.013 10.626 1.00 26.91 18 MET D C 1
ATOM 10413 O O . MET D 1 20 ? 8.117 -1.706 10.973 1.00 26.82 18 MET D O 1
ATOM 10418 N N . GLN D 1 21 ? 5.917 -1.837 11.410 1.00 28.47 19 GLN D N 1
ATOM 10419 C CA . GLN D 1 21 ? 6.007 -1.082 12.650 1.00 30.82 19 GLN D CA 1
ATOM 10420 C C . GLN D 1 21 ? 6.502 -1.950 13.803 1.00 30.47 19 GLN D C 1
ATOM 10421 O O . GLN D 1 21 ? 5.999 -3.050 14.029 1.00 30.21 19 GLN D O 1
ATOM 10427 N N . SER D 1 22 ? 7.446 -1.427 14.565 1.00 28.96 20 SER D N 1
ATOM 10428 C CA . SER D 1 22 ? 7.953 -2.143 15.723 1.00 29.16 20 SER D CA 1
ATOM 10429 C C . SER D 1 22 ? 6.891 -2.264 16.821 1.00 36.30 20 SER D C 1
ATOM 10430 O O . SER D 1 22 ? 6.168 -1.307 17.124 1.00 37.60 20 SER D O 1
ATOM 10433 N N . TRP D 1 23 ? 6.816 -3.463 17.424 1.00 32.75 21 TRP D N 1
ATOM 10434 C CA . TRP D 1 23 ? 6.060 -3.742 18.661 1.00 33.18 21 TRP D CA 1
ATOM 10435 C C . TRP D 1 23 ? 4.557 -3.484 18.522 1.00 39.44 21 TRP D C 1
ATOM 10436 O O . TRP D 1 23 ? 3.894 -3.122 19.503 1.00 42.27 21 TRP D O 1
ATOM 10447 N N . HIS D 1 24 ? 3.996 -3.716 17.332 1.00 35.21 22 HIS D N 1
ATOM 10448 C CA . HIS D 1 24 ? 2.611 -3.372 17.036 1.00 33.87 22 HIS D CA 1
ATOM 10449 C C . HIS D 1 24 ? 2.071 -4.294 15.959 1.00 34.55 22 HIS D C 1
ATOM 10450 O O . HIS D 1 24 ? 2.825 -4.972 15.258 1.00 36.07 22 HIS D O 1
ATOM 10457 N N . LYS D 1 25 ? 0.752 -4.315 15.840 1.00 34.79 23 LYS D N 1
ATOM 10458 C CA . LYS D 1 25 ? 0.117 -4.829 14.638 1.00 32.68 23 LYS D CA 1
ATOM 10459 C C . LYS D 1 25 ? 0.212 -3.799 13.507 1.00 37.12 23 LYS D C 1
ATOM 10460 O O . LYS D 1 25 ? 0.306 -2.587 13.735 1.00 36.25 23 LYS D O 1
ATOM 10466 N N . GLN D 1 26 ? 0.216 -4.291 12.277 1.00 34.13 24 GLN D N 1
ATOM 10467 C CA . GLN D 1 26 ? 0.446 -3.414 11.141 1.00 38.25 24 GLN D CA 1
ATOM 10468 C C . GLN D 1 26 ? -0.828 -2.701 10.698 1.00 40.57 24 GLN D C 1
ATOM 10469 O O . GLN D 1 26 ? -1.946 -3.208 10.853 1.00 41.34 24 GLN D O 1
ATOM 10475 N N . GLY D 1 27 ? -0.642 -1.527 10.100 1.00 37.20 25 GLY D N 1
ATOM 10476 C CA . GLY D 1 27 ? -1.713 -0.854 9.408 1.00 35.41 25 GLY D CA 1
ATOM 10477 C C . GLY D 1 27 ? -2.607 0.044 10.234 1.00 35.81 25 GLY D C 1
ATOM 10478 O O . GLY D 1 27 ? -3.641 0.486 9.722 1.00 44.70 25 GLY D O 1
ATOM 10479 N N . GLY D 1 28 ? -2.266 0.334 11.487 1.00 32.86 26 GLY D N 1
ATOM 10480 C CA . GLY D 1 28 ? -3.070 1.246 12.251 1.00 37.67 26 GLY D CA 1
ATOM 10481 C C . GLY D 1 28 ? -3.002 2.670 11.695 1.00 44.18 26 GLY D C 1
ATOM 10482 O O . GLY D 1 28 ? -2.358 2.946 10.670 1.00 39.91 26 GLY D O 1
ATOM 10483 N N . PRO D 1 29 ? -3.686 3.590 12.361 1.00 43.27 27 PRO D N 1
ATOM 10484 C CA . PRO D 1 29 ? -3.412 5.008 12.119 1.00 39.12 27 PRO D CA 1
ATOM 10485 C C . PRO D 1 29 ? -2.037 5.375 12.659 1.00 37.88 27 PRO D C 1
ATOM 10486 O O . PRO D 1 29 ? -1.472 4.697 13.518 1.00 37.38 27 PRO D O 1
ATOM 10490 N N . VAL D 1 30 ? -1.491 6.470 12.147 1.00 38.04 28 VAL D N 1
ATOM 10491 C CA . VAL D 1 30 ? -0.135 6.867 12.507 1.00 33.98 28 VAL D CA 1
ATOM 10492 C C . VAL D 1 30 ? -0.029 8.380 12.380 1.00 36.30 28 VAL D C 1
ATOM 10493 O O . VAL D 1 30 ? -0.618 8.992 11.484 1.00 38.05 28 VAL D O 1
ATOM 10497 N N . LYS D 1 31 ? 0.698 8.985 13.296 1.00 36.59 29 LYS D N 1
ATOM 10498 C CA . LYS D 1 31 ? 0.942 10.415 13.221 1.00 34.99 29 LYS D CA 1
ATOM 10499 C C . LYS D 1 31 ? 2.123 10.692 12.291 1.00 32.96 29 LYS D C 1
ATOM 10500 O O . LYS D 1 31 ? 3.202 10.112 12.480 1.00 27.53 29 LYS D O 1
ATOM 10506 N N . PRO D 1 32 ? 1.956 11.508 11.257 1.00 37.41 30 PRO D N 1
ATOM 10507 C CA . PRO D 1 32 ? 3.108 11.889 10.429 1.00 24.84 30 PRO D CA 1
ATOM 10508 C C . PRO D 1 32 ? 3.811 13.129 10.951 1.00 31.98 30 PRO D C 1
ATOM 10509 O O . PRO D 1 32 ? 3.178 14.179 11.112 1.00 34.85 30 PRO D O 1
ATOM 10513 N N . ILE D 1 33 ? 5.118 13.041 11.196 1.00 30.02 31 ILE D N 1
ATOM 10514 C CA . ILE D 1 33 ? 5.888 14.137 11.776 1.00 30.92 31 ILE D CA 1
ATOM 10515 C C . ILE D 1 33 ? 6.725 14.783 10.681 1.00 33.69 31 ILE D C 1
ATOM 10516 O O . ILE D 1 33 ? 7.433 14.091 9.934 1.00 30.30 31 ILE D O 1
ATOM 10521 N N . LYS D 1 34 ? 6.646 16.112 10.601 1.00 28.76 32 LYS D N 1
ATOM 10522 C CA . LYS D 1 34 ? 7.226 16.904 9.527 1.00 32.05 32 LYS D CA 1
ATOM 10523 C C . LYS D 1 34 ? 8.563 17.528 9.886 1.00 34.86 32 LYS D C 1
ATOM 10524 O O . LYS D 1 34 ? 9.418 17.705 9.006 1.00 31.32 32 LYS D O 1
ATOM 10530 N N . LYS D 1 35 ? 8.748 17.873 11.154 1.00 35.32 33 LYS D N 1
ATOM 10531 C CA . LYS D 1 35 ? 9.869 18.691 11.579 1.00 33.26 33 LYS D CA 1
ATOM 10532 C C . LYS D 1 35 ? 10.004 18.534 13.080 1.00 32.35 33 LYS D C 1
ATOM 10533 O O . LYS D 1 35 ? 9.013 18.299 13.779 1.00 29.66 33 LYS D O 1
ATOM 10539 N N . ALA D 1 36 ? 11.231 18.670 13.566 1.00 28.60 34 ALA D N 1
ATOM 10540 C CA . ALA D 1 36 ? 11.487 18.720 14.996 1.00 30.04 34 ALA D CA 1
ATOM 10541 C C . ALA D 1 36 ? 12.592 19.734 15.248 1.00 34.73 34 ALA D C 1
ATOM 10542 O O . ALA D 1 36 ? 13.456 19.950 14.391 1.00 34.69 34 ALA D O 1
ATOM 10544 N N . ASP D 1 37 ? 12.555 20.361 16.430 1.00 31.92 35 ASP D N 1
ATOM 10545 C CA . ASP D 1 37 ? 13.554 21.364 16.797 1.00 30.53 35 ASP D CA 1
ATOM 10546 C C . ASP D 1 37 ? 13.513 21.693 18.286 1.00 32.64 35 ASP D C 1
ATOM 10547 O O . ASP D 1 37 ? 12.446 21.992 18.836 1.00 32.79 35 ASP D O 1
ATOM 10552 N N . GLY D 1 38 ? 14.672 21.689 18.942 1.00 32.69 36 GLY D N 1
ATOM 10553 C CA . GLY D 1 38 ? 14.682 21.858 20.390 1.00 30.81 36 GLY D CA 1
ATOM 10554 C C . GLY D 1 38 ? 13.977 20.699 21.084 1.00 34.92 36 GLY D C 1
ATOM 10555 O O . GLY D 1 38 ? 14.281 19.517 20.851 1.00 31.31 36 GLY D O 1
ATOM 10556 N N . ILE D 1 39 ? 13.032 21.030 21.961 1.00 30.11 37 ILE D N 1
ATOM 10557 C CA . ILE D 1 39 ? 12.289 20.023 22.704 1.00 26.84 37 ILE D CA 1
ATOM 10558 C C . ILE D 1 39 ? 10.927 19.738 22.062 1.00 28.17 37 ILE D C 1
ATOM 10559 O O . ILE D 1 39 ? 10.052 19.152 22.702 1.00 29.37 37 ILE D O 1
ATOM 10564 N N . TYR D 1 40 ? 10.729 20.143 20.806 1.00 28.41 38 TYR D N 1
ATOM 10565 C CA . TYR D 1 40 ? 9.427 20.035 20.160 1.00 31.06 38 TYR D CA 1
ATOM 10566 C C . TYR D 1 40 ? 9.528 19.280 18.834 1.00 31.52 38 TYR D C 1
ATOM 10567 O O . TYR D 1 40 ? 10.591 19.188 18.209 1.00 32.13 38 TYR D O 1
ATOM 10576 N N . PHE D 1 41 ? 8.389 18.754 18.399 1.00 27.98 39 PHE D N 1
ATOM 10577 C CA . PHE D 1 41 ? 8.245 18.289 17.030 1.00 33.01 39 PHE D CA 1
ATOM 10578 C C . PHE D 1 41 ? 6.812 18.550 16.584 1.00 33.92 39 PHE D C 1
ATOM 10579 O O . PHE D 1 41 ? 5.912 18.736 17.410 1.00 35.12 39 PHE D O 1
ATOM 10587 N N . TRP D 1 42 ? 6.608 18.560 15.261 1.00 33.80 40 TRP D N 1
ATOM 10588 C CA . TRP D 1 42 ? 5.357 19.012 14.666 1.00 34.36 40 TRP D CA 1
ATOM 10589 C C . TRP D 1 42 ? 4.829 17.949 13.714 1.00 34.96 40 TRP D C 1
ATOM 10590 O O . TRP D 1 42 ? 5.599 17.340 12.967 1.00 34.80 40 TRP D O 1
ATOM 10601 N N . ASP D 1 43 ? 3.515 17.732 13.739 1.00 34.31 41 ASP D N 1
ATOM 10602 C CA . ASP D 1 43 ? 2.889 16.900 12.726 1.00 36.14 41 ASP D CA 1
ATOM 10603 C C . ASP D 1 43 ? 2.594 17.755 11.494 1.00 38.96 41 ASP D C 1
ATOM 10604 O O . ASP D 1 43 ? 2.918 18.945 11.444 1.00 34.78 41 ASP D O 1
ATOM 10609 N N . TYR D 1 44 ? 2.026 17.142 10.453 1.00 40.46 42 TYR D N 1
ATOM 10610 C CA . TYR D 1 44 ? 1.859 17.890 9.216 1.00 38.01 42 TYR D CA 1
ATOM 10611 C C . TYR D 1 44 ? 0.690 18.858 9.282 1.00 43.55 42 TYR D C 1
ATOM 10612 O O . TYR D 1 44 ? 0.619 19.786 8.466 1.00 42.48 42 TYR D O 1
ATOM 10621 N N . ASP D 1 45 ? -0.190 18.694 10.267 1.00 47.39 43 ASP D N 1
ATOM 10622 C CA . ASP D 1 45 ? -1.263 19.639 10.533 1.00 42.55 43 ASP D CA 1
ATOM 10623 C C . ASP D 1 45 ? -0.787 20.845 11.315 1.00 39.56 43 ASP D C 1
ATOM 10624 O O . ASP D 1 45 ? -1.587 21.752 11.565 1.00 40.78 43 ASP D O 1
ATOM 10629 N N . GLY D 1 46 ? 0.478 20.854 11.732 1.00 39.44 44 GLY D N 1
ATOM 10630 C CA . GLY D 1 46 ? 1.071 21.981 12.412 1.00 34.59 44 GLY D CA 1
ATOM 10631 C C . GLY D 1 46 ? 1.004 21.931 13.922 1.00 38.88 44 GLY D C 1
ATOM 10632 O O . GLY D 1 46 ? 1.589 22.808 14.574 1.00 45.00 44 GLY D O 1
ATOM 10633 N N . LYS D 1 47 ? 0.311 20.945 14.498 1.00 31.53 45 LYS D N 1
ATOM 10634 C CA . LYS D 1 47 ? 0.265 20.821 15.946 1.00 31.54 45 LYS D CA 1
ATOM 10635 C C . LYS D 1 47 ? 1.658 20.539 16.492 1.00 33.35 45 LYS D C 1
ATOM 10636 O O . LYS D 1 47 ? 2.448 19.813 15.885 1.00 39.09 45 LYS D O 1
ATOM 10642 N N . ARG D 1 48 ? 1.971 21.144 17.629 1.00 31.69 46 ARG D N 1
ATOM 10643 C CA . ARG D 1 48 ? 3.280 21.022 18.251 1.00 33.64 46 ARG D CA 1
ATOM 10644 C C . ARG D 1 48 ? 3.180 20.110 19.467 1.00 33.95 46 ARG D C 1
ATOM 10645 O O . ARG D 1 48 ? 2.274 20.265 20.295 1.00 34.98 46 ARG D O 1
ATOM 10653 N N . TYR D 1 49 ? 4.098 19.155 19.562 1.00 32.38 47 TYR D N 1
ATOM 10654 C CA . TYR D 1 49 ? 4.203 18.258 20.706 1.00 32.63 47 TYR D CA 1
ATOM 10655 C C . TYR D 1 49 ? 5.509 18.543 21.435 1.00 36.34 47 TYR D C 1
ATOM 10656 O O . TYR D 1 49 ? 6.537 18.817 20.806 1.00 35.24 47 TYR D O 1
ATOM 10665 N N . THR D 1 50 ? 5.452 18.570 22.762 1.00 39.23 48 THR D N 1
ATOM 10666 C CA . THR D 1 50 ? 6.659 18.705 23.564 1.00 33.90 48 THR D CA 1
ATOM 10667 C C . THR D 1 50 ? 7.166 17.319 23.937 1.00 31.82 48 THR D C 1
ATOM 10668 O O . THR D 1 50 ? 6.424 16.500 24.495 1.00 31.01 48 THR D O 1
ATOM 10672 N N . ASP D 1 51 ? 8.426 17.053 23.605 1.00 32.25 49 ASP D N 1
ATOM 10673 C CA . ASP D 1 51 ? 9.006 15.714 23.699 1.00 33.46 49 ASP D CA 1
ATOM 10674 C C . ASP D 1 51 ? 9.461 15.479 25.142 1.00 31.22 49 ASP D C 1
ATOM 10675 O O . ASP D 1 51 ? 10.630 15.644 25.508 1.00 28.25 49 ASP D O 1
ATOM 10680 N N . MET D 1 52 ? 8.495 15.121 25.989 1.00 29.52 50 MET D N 1
ATOM 10681 C CA . MET D 1 52 ? 8.761 14.937 27.409 1.00 32.10 50 MET D CA 1
ATOM 10682 C C . MET D 1 52 ? 9.453 13.619 27.731 1.00 32.46 50 MET D C 1
ATOM 10683 O O . MET D 1 52 ? 9.858 13.428 28.884 1.00 30.05 50 MET D O 1
ATOM 10688 N N . SER D 1 53 ? 9.611 12.718 26.757 1.00 29.88 51 SER D N 1
ATOM 10689 C CA . SER D 1 53 ? 10.341 11.468 26.950 1.00 30.04 51 SER D CA 1
ATOM 10690 C C . SER D 1 53 ? 11.624 11.397 26.129 1.00 32.67 51 SER D C 1
ATOM 10691 O O . SER D 1 53 ? 12.237 10.319 26.055 1.00 25.16 51 SER D O 1
ATOM 10694 N N . SER D 1 54 ? 12.036 12.510 25.503 1.00 30.19 52 SER D N 1
ATOM 10695 C CA . SER D 1 54 ? 13.201 12.526 24.611 1.00 27.76 52 SER D CA 1
ATOM 10696 C C . SER D 1 54 ? 13.092 11.456 23.521 1.00 25.29 52 SER D C 1
ATOM 10697 O O . SER D 1 54 ? 14.069 10.784 23.191 1.00 24.75 52 SER D O 1
ATOM 10700 N N . LEU D 1 55 ? 11.892 11.327 22.939 1.00 22.46 53 LEU D N 1
ATOM 10701 C CA . LEU D 1 55 ? 11.507 10.241 22.037 1.00 26.44 53 LEU D CA 1
ATOM 10702 C C . LEU D 1 55 ? 11.546 8.916 22.793 1.00 27.75 53 LEU D C 1
ATOM 10703 O O . LEU D 1 55 ? 10.581 8.599 23.493 1.00 28.20 53 LEU D O 1
ATOM 10708 N N . LEU D 1 56 ? 12.611 8.116 22.645 1.00 27.31 54 LEU D N 1
ATOM 10709 C CA . LEU D 1 56 ? 12.763 6.922 23.480 1.00 27.17 54 LEU D CA 1
ATOM 10710 C C . LEU D 1 56 ? 13.905 7.096 24.481 1.00 30.13 54 LEU D C 1
ATOM 10711 O O . LEU D 1 56 ? 14.786 6.232 24.586 1.00 26.86 54 LEU D O 1
ATOM 10716 N N . VAL D 1 57 ? 13.893 8.212 25.221 1.00 31.33 55 VAL D N 1
ATOM 10717 C CA . VAL D 1 57 ? 14.958 8.584 26.151 1.00 25.81 55 VAL D CA 1
ATOM 10718 C C . VAL D 1 57 ? 16.299 8.543 25.430 1.00 25.64 55 VAL D C 1
ATOM 10719 O O . VAL D 1 57 ? 17.279 7.989 25.939 1.00 26.64 55 VAL D O 1
ATOM 10723 N N . CYS D 1 58 ? 16.346 9.118 24.227 1.00 28.88 56 CYS D N 1
ATOM 10724 C CA . CYS D 1 58 ? 17.564 9.108 23.415 1.00 27.92 56 CYS D CA 1
ATOM 10725 C C . CYS D 1 58 ? 17.961 10.483 22.897 1.00 26.41 56 CYS D C 1
ATOM 10726 O O . CYS D 1 58 ? 19.156 10.764 22.803 1.00 28.22 56 CYS D O 1
ATOM 10729 N N . SER D 1 59 ? 16.992 11.340 22.556 1.00 24.93 57 SER D N 1
ATOM 10730 C CA . SER D 1 59 ? 17.261 12.681 22.022 1.00 29.49 57 SER D CA 1
ATOM 10731 C C . SER D 1 59 ? 17.643 13.605 23.181 1.00 28.39 57 SER D C 1
ATOM 10732 O O . SER D 1 59 ? 16.906 14.505 23.587 1.00 28.90 57 SER D O 1
ATOM 10735 N N . ASN D 1 60 ? 18.828 13.343 23.734 1.00 27.77 58 ASN D N 1
ATOM 10736 C CA . ASN D 1 60 ? 19.182 13.918 25.029 1.00 30.29 58 ASN D CA 1
ATOM 10737 C C . ASN D 1 60 ? 19.359 15.425 24.949 1.00 31.24 58 ASN D C 1
ATOM 10738 O O . ASN D 1 60 ? 19.016 16.141 25.898 1.00 31.35 58 ASN D O 1
ATOM 10743 N N . LEU D 1 61 ? 19.889 15.921 23.826 1.00 28.62 59 LEU D N 1
ATOM 10744 C CA . LEU D 1 61 ? 20.133 17.342 23.619 1.00 24.93 59 LEU D CA 1
ATOM 10745 C C . LEU D 1 61 ? 19.068 17.983 22.750 1.00 25.41 59 LEU D C 1
ATOM 10746 O O . LEU D 1 61 ? 19.371 18.915 22.003 1.00 31.92 59 LEU D O 1
ATOM 10751 N N . GLY D 1 62 ? 17.830 17.494 22.821 1.00 20.94 60 GLY D N 1
ATOM 10752 C CA . GLY D 1 62 ? 16.786 18.009 21.970 1.00 23.92 60 GLY D CA 1
ATOM 10753 C C . GLY D 1 62 ? 17.012 17.591 20.524 1.00 31.33 60 GLY D C 1
ATOM 10754 O O . GLY D 1 62 ? 17.828 16.716 20.202 1.00 29.18 60 GLY D O 1
ATOM 10755 N N . HIS D 1 63 ? 16.270 18.248 19.637 1.00 32.34 61 HIS D N 1
ATOM 10756 C CA . HIS D 1 63 ? 16.298 17.932 18.214 1.00 32.04 61 HIS D CA 1
ATOM 10757 C C . HIS D 1 63 ? 16.963 19.039 17.402 1.00 32.06 61 HIS D C 1
ATOM 10758 O O . HIS D 1 63 ? 16.787 20.228 17.687 1.00 32.15 61 HIS D O 1
ATOM 10765 N N . GLU D 1 64 ? 17.689 18.636 16.359 1.00 29.61 62 GLU D N 1
ATOM 10766 C CA . GLU D 1 64 ? 18.297 19.569 15.412 1.00 31.74 62 GLU D CA 1
ATOM 10767 C C . GLU D 1 64 ? 19.341 20.466 16.072 1.00 32.49 62 GLU D C 1
ATOM 10768 O O . GLU D 1 64 ? 19.565 21.600 15.633 1.00 33.32 62 GLU D O 1
ATOM 10774 N N . LEU D 1 65 ? 19.968 19.978 17.138 1.00 30.68 63 LEU D N 1
ATOM 10775 C CA . LEU D 1 65 ? 21.047 20.706 17.788 1.00 32.30 63 LEU D CA 1
ATOM 10776 C C . LEU D 1 65 ? 22.096 21.123 16.758 1.00 29.27 63 LEU D C 1
ATOM 10777 O O . LEU D 1 65 ? 22.720 20.251 16.134 1.00 30.17 63 LEU D O 1
ATOM 10782 N N . PRO D 1 66 ? 22.339 22.423 16.572 1.00 35.26 64 PRO D N 1
ATOM 10783 C CA . PRO D 1 66 ? 23.260 22.846 15.501 1.00 32.65 64 PRO D CA 1
ATOM 10784 C C . PRO D 1 66 ? 24.618 22.179 15.583 1.00 32.02 64 PRO D C 1
ATOM 10785 O O . PRO D 1 66 ? 25.205 21.815 14.555 1.00 29.74 64 PRO D O 1
ATOM 10789 N N . GLU D 1 67 ? 25.142 22.011 16.795 1.00 28.62 65 GLU D N 1
ATOM 10790 C CA . GLU D 1 67 ? 26.482 21.461 16.928 1.00 27.11 65 GLU D CA 1
ATOM 10791 C C . GLU D 1 67 ? 26.559 20.038 16.376 1.00 31.03 65 GLU D C 1
ATOM 10792 O O . GLU D 1 67 ? 27.558 19.665 15.746 1.00 30.36 65 GLU D O 1
ATOM 10798 N N . ILE D 1 68 ? 25.530 19.217 16.615 1.00 28.13 66 ILE D N 1
ATOM 10799 C CA . ILE D 1 68 ? 25.553 17.864 16.071 1.00 25.65 66 ILE D CA 1
ATOM 10800 C C . ILE D 1 68 ? 25.216 17.883 14.589 1.00 26.69 66 ILE D C 1
ATOM 10801 O O . ILE D 1 68 ? 25.887 17.240 13.776 1.00 25.02 66 ILE D O 1
ATOM 10806 N N . VAL D 1 69 ? 24.169 18.621 14.215 1.00 28.98 67 VAL D N 1
ATOM 10807 C CA . VAL D 1 69 ? 23.816 18.736 12.802 1.00 29.09 67 VAL D CA 1
ATOM 10808 C C . VAL D 1 69 ? 25.011 19.227 11.991 1.00 30.39 67 VAL D C 1
ATOM 10809 O O . VAL D 1 69 ? 25.309 18.695 10.915 1.00 31.51 67 VAL D O 1
ATOM 10813 N N . ASP D 1 70 ? 25.715 20.256 12.487 1.00 27.44 68 ASP D N 1
ATOM 10814 C CA . ASP D 1 70 ? 26.854 20.784 11.737 1.00 28.47 68 ASP D CA 1
ATOM 10815 C C . ASP D 1 70 ? 27.982 19.760 11.644 1.00 27.85 68 ASP D C 1
ATOM 10816 O O . ASP D 1 70 ? 28.578 19.572 10.578 1.00 26.13 68 ASP D O 1
ATOM 10821 N N . ALA D 1 71 ? 28.276 19.068 12.743 1.00 30.10 69 ALA D N 1
ATOM 10822 C CA . ALA D 1 71 ? 29.324 18.055 12.705 1.00 27.37 69 ALA D CA 1
ATOM 10823 C C . ALA D 1 71 ? 29.010 16.980 11.667 1.00 28.62 69 ALA D C 1
ATOM 10824 O O . ALA D 1 71 ? 29.910 16.523 10.947 1.00 27.99 69 ALA D O 1
ATOM 10826 N N . ILE D 1 72 ? 27.730 16.591 11.553 1.00 26.23 70 ILE D N 1
ATOM 10827 C CA . ILE D 1 72 ? 27.334 15.548 10.604 1.00 24.90 70 ILE D CA 1
ATOM 10828 C C . ILE D 1 72 ? 27.574 16.012 9.172 1.00 26.22 70 ILE D C 1
ATOM 10829 O O . ILE D 1 72 ? 28.210 15.316 8.370 1.00 22.39 70 ILE D O 1
ATOM 10834 N N . LYS D 1 73 ? 27.088 17.217 8.844 1.00 28.93 71 LYS D N 1
ATOM 10835 C CA . LYS D 1 73 ? 27.255 17.763 7.503 1.00 24.29 71 LYS D CA 1
ATOM 10836 C C . LYS D 1 73 ? 28.726 17.945 7.172 1.00 27.03 71 LYS D C 1
ATOM 10837 O O . LYS D 1 73 ? 29.157 17.658 6.048 1.00 25.72 71 LYS D O 1
ATOM 10843 N N . GLU D 1 74 ? 29.522 18.404 8.141 1.00 26.05 72 GLU D N 1
ATOM 10844 C CA . GLU D 1 74 ? 30.945 18.548 7.869 1.00 26.69 72 GLU D CA 1
ATOM 10845 C C . GLU D 1 74 ? 31.568 17.200 7.559 1.00 29.61 72 GLU D C 1
ATOM 10846 O O . GLU D 1 74 ? 32.318 17.067 6.583 1.00 32.30 72 GLU D O 1
ATOM 10852 N N . GLN D 1 75 ? 31.230 16.174 8.352 1.00 27.74 73 GLN D N 1
ATOM 10853 C CA . GLN D 1 75 ? 31.810 14.854 8.130 1.00 27.99 73 GLN D CA 1
ATOM 10854 C C . GLN D 1 75 ? 31.353 14.267 6.806 1.00 28.94 73 GLN D C 1
ATOM 10855 O O . GLN D 1 75 ? 32.150 13.634 6.100 1.00 29.33 73 GLN D O 1
ATOM 10861 N N . ALA D 1 76 ? 30.086 14.502 6.434 1.00 27.40 74 ALA D N 1
ATOM 10862 C CA . ALA D 1 76 ? 29.580 14.005 5.156 1.00 27.36 74 ALA D CA 1
ATOM 10863 C C . ALA D 1 76 ? 30.353 14.585 3.970 1.00 34.24 74 ALA D C 1
ATOM 10864 O O . ALA D 1 76 ? 30.485 13.920 2.935 1.00 37.81 74 ALA D O 1
ATOM 10866 N N . ASP D 1 77 ? 30.907 15.795 4.109 1.00 30.96 75 ASP D N 1
ATOM 10867 C CA . ASP D 1 77 ? 31.721 16.395 3.057 1.00 33.03 75 ASP D CA 1
ATOM 10868 C C . ASP D 1 77 ? 33.126 15.814 3.000 1.00 30.02 75 ASP D C 1
ATOM 10869 O O . ASP D 1 77 ? 33.842 16.059 2.025 1.00 28.35 75 ASP D O 1
ATOM 10874 N N . ASN D 1 78 ? 33.549 15.088 4.034 1.00 31.33 76 ASN D N 1
ATOM 10875 C CA . ASN D 1 78 ? 34.865 14.462 4.050 1.00 32.20 76 ASN D CA 1
ATOM 10876 C C . ASN D 1 78 ? 34.784 12.990 3.660 1.00 31.98 76 ASN D C 1
ATOM 10877 O O . ASN D 1 78 ? 35.330 12.582 2.632 1.00 31.71 76 ASN D O 1
ATOM 10882 N N . MET D 1 79 ? 34.080 12.193 4.461 1.00 31.08 77 MET D N 1
ATOM 10883 C CA . MET D 1 79 ? 34.075 10.740 4.349 1.00 27.43 77 MET D CA 1
ATOM 10884 C C . MET D 1 79 ? 32.940 10.182 5.198 1.00 28.81 77 MET D C 1
ATOM 10885 O O . MET D 1 79 ? 33.031 10.198 6.431 1.00 26.62 77 MET D O 1
ATOM 10890 N N . CYS D 1 80 ? 31.856 9.716 4.572 1.00 27.46 78 CYS D N 1
ATOM 10891 C CA . CYS D 1 80 ? 30.720 9.243 5.360 1.00 22.33 78 CYS D CA 1
ATOM 10892 C C . CYS D 1 80 ? 31.056 7.958 6.102 1.00 23.87 78 CYS D C 1
ATOM 10893 O O . CYS D 1 80 ? 30.624 7.761 7.245 1.00 24.34 78 CYS D O 1
ATOM 10896 N N . PHE D 1 81 ? 31.817 7.070 5.476 1.00 21.35 79 PHE D N 1
ATOM 10897 C CA . PHE D 1 81 ? 32.139 5.797 6.098 1.00 23.23 79 PHE D CA 1
ATOM 10898 C C . PHE D 1 81 ? 33.519 5.365 5.643 1.00 24.36 79 PHE D C 1
ATOM 10899 O O . PHE D 1 81 ? 33.879 5.541 4.472 1.00 26.41 79 PHE D O 1
ATOM 10907 N N . MET D 1 82 ? 34.292 4.823 6.579 1.00 21.14 80 MET D N 1
ATOM 10908 C CA . MET D 1 82 ? 35.501 4.098 6.234 1.00 24.08 80 MET D CA 1
ATOM 10909 C C . MET D 1 82 ? 35.561 2.844 7.099 1.00 24.32 80 MET D C 1
ATOM 10910 O O . MET D 1 82 ? 35.172 2.862 8.268 1.00 25.93 80 MET D O 1
ATOM 10915 N N . ALA D 1 83 ? 36.091 1.763 6.522 1.00 28.15 81 ALA D N 1
ATOM 10916 C CA . ALA D 1 83 ? 35.897 0.423 7.067 1.00 22.40 81 ALA D CA 1
ATOM 10917 C C . ALA D 1 83 ? 36.577 0.266 8.421 1.00 24.21 81 ALA D C 1
ATOM 10918 O O . ALA D 1 83 ? 37.500 1.008 8.763 1.00 25.96 81 ALA D O 1
ATOM 10920 N N . PRO D 1 84 ? 36.133 -0.710 9.213 1.00 28.74 82 PRO D N 1
ATOM 10921 C CA . PRO D 1 84 ? 36.739 -0.905 10.537 1.00 30.16 82 PRO D CA 1
ATOM 10922 C C . PRO D 1 84 ? 38.245 -1.131 10.511 1.00 28.85 82 PRO D C 1
ATOM 10923 O O . PRO D 1 84 ? 38.924 -0.804 11.496 1.00 30.02 82 PRO D O 1
ATOM 10927 N N . ALA D 1 85 ? 38.796 -1.679 9.427 1.00 28.02 83 ALA D N 1
ATOM 10928 C CA . ALA D 1 85 ? 40.227 -1.961 9.413 1.00 32.16 83 ALA D CA 1
ATOM 10929 C C . ALA D 1 85 ? 41.097 -0.707 9.401 1.00 30.81 83 ALA D C 1
ATOM 10930 O O . ALA D 1 85 ? 42.316 -0.833 9.547 1.00 32.85 83 ALA D O 1
ATOM 10932 N N . TYR D 1 86 ? 40.523 0.487 9.251 1.00 28.19 84 TYR D N 1
ATOM 10933 C CA . TYR D 1 86 ? 41.303 1.716 9.177 1.00 25.54 84 TYR D CA 1
ATOM 10934 C C . TYR D 1 86 ? 40.954 2.641 10.325 1.00 23.81 84 TYR D C 1
ATOM 10935 O O . TYR D 1 86 ? 39.805 2.695 10.768 1.00 29.30 84 TYR D O 1
ATOM 10944 N N . ALA D 1 87 ? 41.956 3.382 10.790 1.00 27.49 85 ALA D N 1
ATOM 10945 C CA . ALA D 1 87 ? 41.723 4.462 11.741 1.00 30.09 85 ALA D CA 1
ATOM 10946 C C . ALA D 1 87 ? 41.164 5.694 11.036 1.00 23.79 85 ALA D C 1
ATOM 10947 O O . ALA D 1 87 ? 41.555 6.005 9.910 1.00 24.10 85 ALA D O 1
ATOM 10949 N N . SER D 1 88 ? 40.264 6.409 11.713 1.00 24.37 86 SER D N 1
ATOM 10950 C CA . SER D 1 88 ? 39.760 7.694 11.232 1.00 21.75 86 SER D CA 1
ATOM 10951 C C . SER D 1 88 ? 39.750 8.688 12.387 1.00 27.67 86 SER D C 1
ATOM 10952 O O . SER D 1 88 ? 39.695 8.297 13.555 1.00 29.82 86 SER D O 1
ATOM 10955 N N . GLU D 1 89 ? 39.826 9.986 12.067 1.00 31.25 87 GLU D N 1
ATOM 10956 C CA . GLU D 1 89 ? 39.839 10.980 13.139 1.00 27.18 87 GLU D CA 1
ATOM 10957 C C . GLU D 1 89 ? 38.623 10.851 14.047 1.00 27.17 87 GLU D C 1
ATOM 10958 O O . GLU D 1 89 ? 38.800 10.702 15.270 1.00 30.54 87 GLU D O 1
ATOM 10964 N N . PRO D 1 90 ? 37.390 10.876 13.545 1.00 23.36 88 PRO D N 1
ATOM 10965 C CA . PRO D 1 90 ? 36.239 10.819 14.467 1.00 24.75 88 PRO D CA 1
ATOM 10966 C C . PRO D 1 90 ? 36.202 9.553 15.321 1.00 28.28 88 PRO D C 1
ATOM 10967 O O . PRO D 1 90 ? 35.784 9.605 16.483 1.00 29.76 88 PRO D O 1
ATOM 10971 N N . LYS D 1 91 ? 36.612 8.407 14.773 1.00 27.89 89 LYS D N 1
ATOM 10972 C CA . LYS D 1 91 ? 36.595 7.164 15.539 1.00 26.28 89 LYS D CA 1
ATOM 10973 C C . LYS D 1 91 ? 37.689 7.169 16.599 1.00 31.11 89 LYS D C 1
ATOM 10974 O O . LYS D 1 91 ? 37.465 6.743 17.740 1.00 27.85 89 LYS D O 1
ATOM 10980 N N . SER D 1 92 ? 38.885 7.647 16.230 1.00 30.05 90 SER D N 1
ATOM 10981 C CA . SER D 1 92 ? 39.974 7.759 17.192 1.00 27.33 90 SER D CA 1
ATOM 10982 C C . SER D 1 92 ? 39.636 8.761 18.288 1.00 32.35 90 SER D C 1
ATOM 10983 O O . SER D 1 92 ? 39.856 8.491 19.472 1.00 33.32 90 SER D O 1
ATOM 10986 N N . ARG D 1 93 ? 39.093 9.924 17.917 1.00 29.12 91 ARG D N 1
ATOM 10987 C CA . ARG D 1 93 ? 38.814 10.939 18.925 1.00 30.33 91 ARG D CA 1
ATOM 10988 C C . ARG D 1 93 ? 37.691 10.507 19.865 1.00 30.36 91 ARG D C 1
ATOM 10989 O O . ARG D 1 93 ? 37.740 10.792 21.068 1.00 30.96 91 ARG D O 1
ATOM 10997 N N . LEU D 1 94 ? 36.683 9.799 19.353 1.00 27.50 92 LEU D N 1
ATOM 10998 C CA . LEU D 1 94 ? 35.544 9.476 20.210 1.00 29.54 92 LEU D CA 1
ATOM 10999 C C . LEU D 1 94 ? 35.904 8.393 21.216 1.00 29.38 92 LEU D C 1
ATOM 11000 O O . LEU D 1 94 ? 35.447 8.428 22.364 1.00 27.75 92 LEU D O 1
ATOM 11005 N N . ALA D 1 95 ? 36.714 7.417 20.803 1.00 28.73 93 ALA D N 1
ATOM 11006 C CA . ALA D 1 95 ? 37.145 6.383 21.735 1.00 25.91 93 ALA D CA 1
ATOM 11007 C C . ALA D 1 95 ? 37.928 6.988 22.898 1.00 30.02 93 ALA D C 1
ATOM 11008 O O . ALA D 1 95 ? 37.686 6.653 24.066 1.00 29.58 93 ALA D O 1
ATOM 11010 N N . LYS D 1 96 ? 38.863 7.898 22.609 1.00 29.00 94 LYS D N 1
ATOM 11011 C CA . LYS D 1 96 ? 39.595 8.529 23.704 1.00 30.26 94 LYS D CA 1
ATOM 11012 C C . LYS D 1 96 ? 38.655 9.336 24.594 1.00 29.04 94 LYS D C 1
ATOM 11013 O O . LYS D 1 96 ? 38.708 9.232 25.824 1.00 31.67 94 LYS D O 1
ATOM 11019 N N . MET D 1 97 ? 37.774 10.135 23.989 1.00 26.61 95 MET D N 1
ATOM 11020 C CA . MET D 1 97 ? 36.859 10.951 24.780 1.00 25.86 95 MET D CA 1
ATOM 11021 C C . MET D 1 97 ? 36.033 10.094 25.722 1.00 28.48 95 MET D C 1
ATOM 11022 O O . MET D 1 97 ? 35.813 10.467 26.883 1.00 27.60 95 MET D O 1
ATOM 11027 N N . LEU D 1 98 ? 35.553 8.946 25.229 1.00 28.19 96 LEU D N 1
ATOM 11028 C CA . LEU D 1 98 ? 34.702 8.072 26.028 1.00 24.66 96 LEU D CA 1
ATOM 11029 C C . LEU D 1 98 ? 35.480 7.428 27.172 1.00 26.86 96 LEU D C 1
ATOM 11030 O O . LEU D 1 98 ? 35.007 7.396 28.316 1.00 25.55 96 LEU D O 1
ATOM 11035 N N . VAL D 1 99 ? 36.664 6.881 26.888 1.00 24.01 97 VAL D N 1
ATOM 11036 C CA . VAL D 1 99 ? 37.485 6.390 27.990 1.00 26.71 97 VAL D CA 1
ATOM 11037 C C . VAL D 1 99 ? 37.736 7.506 28.996 1.00 33.67 97 VAL D C 1
ATOM 11038 O O . VAL D 1 99 ? 37.644 7.304 30.216 1.00 30.26 97 VAL D O 1
ATOM 11042 N N . ASP D 1 100 ? 38.035 8.710 28.500 1.00 31.42 98 ASP D N 1
ATOM 11043 C CA . ASP D 1 100 ? 38.371 9.809 29.394 1.00 28.93 98 ASP D CA 1
ATOM 11044 C C . ASP D 1 100 ? 37.196 10.187 30.291 1.00 30.07 98 ASP D C 1
ATOM 11045 O O . ASP D 1 100 ? 37.365 10.343 31.505 1.00 32.71 98 ASP D O 1
ATOM 11050 N N . VAL D 1 101 ? 35.995 10.345 29.724 1.00 24.68 99 VAL D N 1
ATOM 11051 C CA . VAL D 1 101 ? 34.874 10.731 30.576 1.00 26.32 99 VAL D CA 1
ATOM 11052 C C . VAL D 1 101 ? 34.422 9.583 31.475 1.00 32.21 99 VAL D C 1
ATOM 11053 O O . VAL D 1 101 ? 33.772 9.820 32.500 1.00 30.53 99 VAL D O 1
ATOM 11057 N N . ALA D 1 102 ? 34.711 8.337 31.100 1.00 33.20 100 ALA D N 1
ATOM 11058 C CA . ALA D 1 102 ? 34.328 7.193 31.925 1.00 30.84 100 ALA D CA 1
ATOM 11059 C C . ALA D 1 102 ? 35.282 7.040 33.100 1.00 35.70 100 ALA D C 1
ATOM 11060 O O . ALA D 1 102 ? 34.863 7.056 34.264 1.00 32.40 100 ALA D O 1
ATOM 11062 N N . ASP D 1 103 ? 36.580 6.840 32.797 1.00 36.12 101 ASP D N 1
ATOM 11063 C CA . ASP D 1 103 ? 37.672 6.926 33.764 1.00 30.03 101 ASP D CA 1
ATOM 11064 C C . ASP D 1 103 ? 38.964 6.415 33.135 1.00 32.39 101 ASP D C 1
ATOM 11065 O O . ASP D 1 103 ? 39.116 5.207 32.920 1.00 34.51 101 ASP D O 1
ATOM 11070 N N . PRO D 1 104 ? 39.922 7.295 32.826 1.00 35.96 102 PRO D N 1
ATOM 11071 C CA . PRO D 1 104 ? 41.078 6.874 32.011 1.00 35.48 102 PRO D CA 1
ATOM 11072 C C . PRO D 1 104 ? 42.049 5.978 32.761 1.00 37.13 102 PRO D C 1
ATOM 11073 O O . PRO D 1 104 ? 42.939 5.379 32.130 1.00 36.48 102 PRO D O 1
ATOM 11077 N N . ASP D 1 105 ? 41.917 5.894 34.089 1.00 35.86 103 ASP D N 1
ATOM 11078 C CA . ASP D 1 105 ? 42.746 5.008 34.893 1.00 41.35 103 ASP D CA 1
ATOM 11079 C C . ASP D 1 105 ? 42.190 3.595 34.985 1.00 43.28 103 ASP D C 1
ATOM 11080 O O . ASP D 1 105 ? 42.948 2.676 35.310 1.00 43.27 103 ASP D O 1
ATOM 11085 N N . PHE D 1 106 ? 40.901 3.397 34.698 1.00 42.09 104 PHE D N 1
ATOM 11086 C CA . PHE D 1 106 ? 40.283 2.079 34.736 1.00 39.50 104 PHE D CA 1
ATOM 11087 C C . PHE D 1 106 ? 39.991 1.508 33.356 1.00 39.29 104 PHE D C 1
ATOM 11088 O O . PHE D 1 106 ? 40.264 0.330 33.113 1.00 38.32 104 PHE D O 1
ATOM 11096 N N . TYR D 1 107 ? 39.432 2.305 32.445 1.00 40.18 105 TYR D N 1
ATOM 11097 C CA . TYR D 1 107 ? 39.040 1.832 31.122 1.00 39.37 105 TYR D CA 1
ATOM 11098 C C . TYR D 1 107 ? 40.107 2.154 30.083 1.00 31.63 105 TYR D C 1
ATOM 11099 O O . TYR D 1 107 ? 40.942 3.038 30.267 1.00 35.40 105 TYR D O 1
ATOM 11108 N N . GLN D 1 108 ? 40.053 1.429 28.967 1.00 31.42 106 GLN D N 1
ATOM 11109 C CA . GLN D 1 108 ? 41.096 1.521 27.953 1.00 32.20 106 GLN D CA 1
ATOM 11110 C C . GLN D 1 108 ? 40.532 1.632 26.537 1.00 30.26 106 GLN D C 1
ATOM 11111 O O . GLN D 1 108 ? 40.970 2.501 25.777 1.00 34.94 106 GLN D O 1
ATOM 11117 N N . ARG D 1 109 ? 39.595 0.763 26.146 1.00 24.09 107 ARG D N 1
ATOM 11118 C CA . ARG D 1 109 ? 39.145 0.730 24.758 1.00 25.16 107 ARG D CA 1
ATOM 11119 C C . ARG D 1 109 ? 37.630 0.813 24.657 1.00 21.56 107 ARG D C 1
ATOM 11120 O O . ARG D 1 109 ? 36.899 0.547 25.611 1.00 25.47 107 ARG D O 1
ATOM 11128 N N . VAL D 1 110 ? 37.167 1.168 23.463 1.00 24.81 108 VAL D N 1
ATOM 11129 C CA . VAL D 1 110 ? 35.749 1.209 23.137 1.00 21.85 108 VAL D CA 1
ATOM 11130 C C . VAL D 1 110 ? 35.533 0.390 21.879 1.00 24.80 108 VAL D C 1
ATOM 11131 O O . VAL D 1 110 ? 36.271 0.546 20.896 1.00 29.41 108 VAL D O 1
ATOM 11135 N N . PHE D 1 111 ? 34.537 -0.493 21.916 1.00 22.81 109 PHE D N 1
ATOM 11136 C CA . PHE D 1 111 ? 34.132 -1.289 20.765 1.00 22.48 109 PHE D CA 1
ATOM 11137 C C . PHE D 1 111 ? 32.819 -0.708 20.232 1.00 22.84 109 PHE D C 1
ATOM 11138 O O . PHE D 1 111 ? 31.760 -0.855 20.856 1.00 20.81 109 PHE D O 1
ATOM 11146 N N . PHE D 1 112 ? 32.892 -0.044 19.078 1.00 22.73 110 PHE D N 1
ATOM 11147 C CA . PHE D 1 112 ? 31.740 0.678 18.556 1.00 22.32 110 PHE D CA 1
ATOM 11148 C C . PHE D 1 112 ? 30.768 -0.265 17.840 1.00 27.30 110 PHE D C 1
ATOM 11149 O O . PHE D 1 112 ? 31.168 -1.194 17.113 1.00 18.78 110 PHE D O 1
ATOM 11157 N N . THR D 1 113 ? 29.481 -0.025 18.074 1.00 24.76 111 THR D N 1
ATOM 11158 C CA . THR D 1 113 ? 28.418 -0.824 17.491 1.00 21.85 111 THR D CA 1
ATOM 11159 C C . THR D 1 113 ? 27.352 0.110 16.925 1.00 23.89 111 THR D C 1
ATOM 11160 O O . THR D 1 113 ? 27.540 1.335 16.909 1.00 25.93 111 THR D O 1
ATOM 11164 N N . ASN D 1 114 ? 26.228 -0.453 16.472 1.00 23.97 112 ASN D N 1
ATOM 11165 C CA . ASN D 1 114 ? 25.151 0.316 15.856 1.00 22.55 112 ASN D CA 1
ATOM 11166 C C . ASN D 1 114 ? 24.092 0.793 16.841 1.00 24.89 112 ASN D C 1
ATOM 11167 O O . ASN D 1 114 ? 23.393 1.765 16.545 1.00 28.21 112 ASN D O 1
ATOM 11172 N N . GLY D 1 115 ? 23.940 0.140 17.981 1.00 21.56 113 GLY D N 1
ATOM 11173 C CA . GLY D 1 115 ? 22.889 0.514 18.892 1.00 21.84 113 GLY D CA 1
ATOM 11174 C C . GLY D 1 115 ? 23.077 -0.177 20.212 1.00 28.41 113 GLY D C 1
ATOM 11175 O O . GLY D 1 115 ? 24.186 -0.595 20.547 1.00 30.74 113 GLY D O 1
ATOM 11176 N N . GLY D 1 116 ? 21.967 -0.317 20.948 1.00 27.20 114 GLY D N 1
ATOM 11177 C CA . GLY D 1 116 ? 21.998 -0.946 22.260 1.00 27.33 114 GLY D CA 1
ATOM 11178 C C . GLY D 1 116 ? 22.050 -2.467 22.284 1.00 24.93 114 GLY D C 1
ATOM 11179 O O . GLY D 1 116 ? 22.879 -3.043 23.000 1.00 23.59 114 GLY D O 1
ATOM 11180 N N . ALA D 1 117 ? 21.169 -3.126 21.520 1.00 25.24 115 ALA D N 1
ATOM 11181 C CA . ALA D 1 117 ? 21.154 -4.589 21.471 1.00 27.58 115 ALA D CA 1
ATOM 11182 C C . ALA D 1 117 ? 22.502 -5.097 21.007 1.00 24.51 115 ALA D C 1
ATOM 11183 O O . ALA D 1 11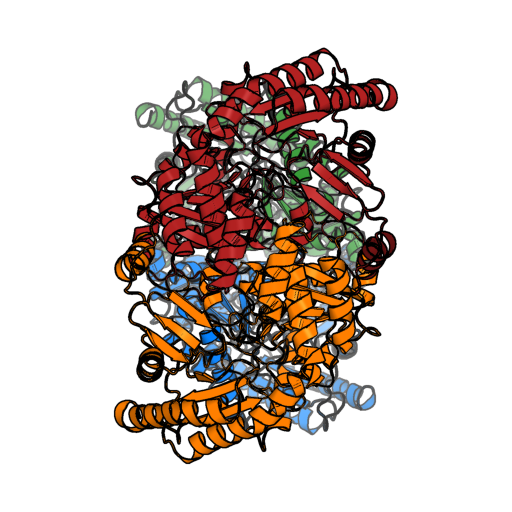7 ? 23.023 -6.100 21.504 1.00 28.47 115 ALA D O 1
ATOM 11185 N N . ASP D 1 118 ? 23.092 -4.356 20.094 1.00 29.62 116 ASP D N 1
ATOM 11186 C CA . ASP D 1 118 ? 24.333 -4.710 19.446 1.00 28.05 116 ASP D CA 1
ATOM 11187 C C . ASP D 1 118 ? 25.478 -4.778 20.452 1.00 26.41 116 ASP D C 1
ATOM 11188 O O . ASP D 1 118 ? 26.271 -5.726 20.456 1.00 24.20 116 ASP D O 1
ATOM 11193 N N . SER D 1 119 ? 25.566 -3.774 21.322 1.00 22.30 117 SER D N 1
ATOM 11194 C CA . SER D 1 119 ? 26.615 -3.708 22.331 1.00 27.23 117 SER D CA 1
ATOM 11195 C C . SER D 1 119 ? 26.375 -4.642 23.512 1.00 23.80 117 SER D C 1
ATOM 11196 O O . SER D 1 119 ? 27.335 -5.146 24.095 1.00 22.72 117 SER D O 1
ATOM 11199 N N . ASN D 1 120 ? 25.130 -4.882 23.900 1.00 24.16 118 ASN D N 1
ATOM 11200 C CA . ASN D 1 120 ? 24.919 -5.907 24.911 1.00 24.43 118 ASN D CA 1
ATOM 11201 C C . ASN D 1 120 ? 25.304 -7.287 24.374 1.00 23.23 118 ASN D C 1
ATOM 11202 O O . ASN D 1 120 ? 25.982 -8.057 25.068 1.00 22.95 118 ASN D O 1
ATOM 11207 N N . GLU D 1 121 ? 24.927 -7.597 23.128 1.00 21.99 119 GLU D N 1
ATOM 11208 C CA . GLU D 1 121 ? 25.360 -8.843 22.495 1.00 22.51 119 GLU D CA 1
ATOM 11209 C C . GLU D 1 121 ? 26.874 -9.030 22.591 1.00 23.18 119 GLU D C 1
ATOM 11210 O O . GLU D 1 121 ? 27.367 -10.109 22.945 1.00 21.62 119 GLU D O 1
ATOM 11216 N N . ASN D 1 122 ? 27.629 -7.983 22.265 1.00 23.69 120 ASN D N 1
ATOM 11217 C CA . ASN D 1 122 ? 29.082 -8.080 22.224 1.00 20.86 120 ASN D CA 1
ATOM 11218 C C . ASN D 1 122 ? 29.711 -8.078 23.612 1.00 22.24 120 ASN D C 1
ATOM 11219 O O . ASN D 1 122 ? 30.742 -8.736 23.819 1.00 20.21 120 ASN D O 1
ATOM 11224 N N . ALA D 1 123 ? 29.124 -7.349 24.569 1.00 20.76 121 ALA D N 1
ATOM 11225 C CA . ALA D 1 123 ? 29.582 -7.461 25.951 1.00 21.44 121 ALA D CA 1
ATOM 11226 C C . ALA D 1 123 ? 29.405 -8.884 26.463 1.00 22.23 121 ALA D C 1
ATOM 11227 O O . ALA D 1 123 ? 30.305 -9.438 27.103 1.00 26.74 121 ALA D O 1
ATOM 11229 N N . ILE D 1 124 ? 28.259 -9.501 26.182 1.00 20.70 122 ILE D N 1
ATOM 11230 C CA . ILE D 1 124 ? 28.073 -10.903 26.553 1.00 25.25 122 ILE D CA 1
ATOM 11231 C C . ILE D 1 124 ? 29.187 -11.768 25.958 1.00 25.41 122 ILE D C 1
ATOM 11232 O O . ILE D 1 124 ? 29.860 -12.523 26.671 1.00 23.92 122 ILE D O 1
ATOM 11237 N N . LYS D 1 125 ? 29.388 -11.688 24.638 1.00 23.94 123 LYS D N 1
ATOM 11238 C CA . LYS D 1 125 ? 30.406 -12.531 24.012 1.00 26.32 123 LYS D CA 1
ATOM 11239 C C . LYS D 1 125 ? 31.778 -12.288 24.637 1.00 31.23 123 LYS D C 1
ATOM 11240 O O . LYS D 1 125 ? 32.538 -13.233 24.888 1.00 27.47 123 LYS D O 1
ATOM 11246 N N . MET D 1 126 ? 32.112 -11.021 24.893 1.00 32.21 124 MET D N 1
ATOM 11247 C CA . MET D 1 126 ? 33.411 -10.694 25.469 1.00 27.96 124 MET D CA 1
ATOM 11248 C C . MET D 1 126 ? 33.563 -11.240 26.888 1.00 28.24 124 MET D C 1
ATOM 11249 O O . MET D 1 126 ? 34.665 -11.631 27.290 1.00 31.38 124 MET D O 1
ATOM 11254 N N . ALA D 1 127 ? 32.495 -11.211 27.689 1.00 24.22 125 ALA D N 1
ATOM 11255 C CA . ALA D 1 127 ? 32.606 -11.735 29.047 1.00 24.81 125 ALA D CA 1
ATOM 11256 C C . ALA D 1 127 ? 32.859 -13.237 29.032 1.00 26.40 125 ALA D C 1
ATOM 11257 O O . ALA D 1 127 ? 33.683 -13.746 29.800 1.00 26.39 125 ALA D O 1
ATOM 11259 N N . ARG D 1 128 ? 32.164 -13.962 28.157 1.00 25.94 126 ARG D N 1
ATOM 11260 C CA . ARG D 1 128 ? 32.392 -15.396 28.046 1.00 24.24 126 ARG D CA 1
ATOM 11261 C C . ARG D 1 128 ? 33.805 -15.688 27.562 1.00 25.65 126 ARG D C 1
ATOM 11262 O O . ARG D 1 128 ? 34.436 -16.643 28.021 1.00 32.03 126 ARG D O 1
ATOM 11270 N N . MET D 1 129 ? 34.323 -14.879 26.638 1.00 28.04 127 MET D N 1
ATOM 11271 C CA . MET D 1 129 ? 35.679 -15.101 26.148 1.00 26.90 127 MET D CA 1
ATOM 11272 C C . MET D 1 129 ? 36.720 -14.810 27.225 1.00 31.36 127 MET D C 1
ATOM 11273 O O . MET D 1 129 ? 37.639 -15.607 27.442 1.00 35.48 127 MET D O 1
ATOM 11278 N N . VAL D 1 130 ? 36.590 -13.682 27.925 1.00 28.87 128 VAL D N 1
ATOM 11279 C CA . VAL D 1 130 ? 37.612 -13.311 28.899 1.00 28.07 128 VAL D CA 1
ATOM 11280 C C . VAL D 1 130 ? 37.649 -14.315 30.047 1.00 30.51 128 VAL D C 1
ATOM 11281 O O . VAL D 1 130 ? 38.723 -14.788 30.441 1.00 29.65 128 VAL D O 1
ATOM 11285 N N . THR D 1 131 ? 36.481 -14.633 30.619 1.00 27.01 129 THR D N 1
ATOM 11286 C CA . THR D 1 131 ? 36.420 -15.480 31.807 1.00 26.12 129 THR D CA 1
ATOM 11287 C C . THR D 1 131 ? 36.489 -16.968 31.492 1.00 29.75 129 THR D C 1
ATOM 11288 O O . THR D 1 131 ? 36.876 -17.752 32.363 1.00 33.23 129 THR D O 1
ATOM 11292 N N . GLY D 1 132 ? 36.172 -17.370 30.268 1.00 27.87 130 GLY D N 1
ATOM 11293 C CA . GLY D 1 132 ? 35.995 -18.774 29.984 1.00 23.42 130 GLY D CA 1
ATOM 11294 C C . GLY D 1 132 ? 34.744 -19.396 30.559 1.00 23.85 130 GLY D C 1
ATOM 11295 O O . GLY D 1 132 ? 34.585 -20.613 30.464 1.00 33.46 130 GLY D O 1
ATOM 11296 N N . ARG D 1 133 ? 33.845 -18.617 31.112 1.00 23.21 131 ARG D N 1
ATOM 11297 C CA . ARG D 1 133 ? 32.671 -19.171 31.765 1.00 25.10 131 ARG D CA 1
ATOM 11298 C C . ARG D 1 133 ? 31.446 -18.995 30.882 1.00 25.41 131 ARG D C 1
ATOM 11299 O O . ARG D 1 133 ? 31.393 -18.078 30.066 1.00 25.51 131 ARG D O 1
ATOM 11307 N N . PRO D 1 134 ? 30.453 -19.864 31.001 1.00 26.88 132 PRO D N 1
ATOM 11308 C CA . PRO D 1 134 ? 29.320 -19.813 30.067 1.00 23.12 132 PRO D CA 1
ATOM 11309 C C . PRO D 1 134 ? 28.159 -18.932 30.490 1.00 24.71 132 PRO D C 1
ATOM 11310 O O . PRO D 1 134 ? 27.472 -18.395 29.617 1.00 32.17 132 PRO D O 1
ATOM 11314 N N . LYS D 1 135 ? 27.915 -18.754 31.786 1.00 23.03 133 LYS D N 1
ATOM 11315 C CA . LYS D 1 135 ? 26.633 -18.223 32.235 1.00 22.17 133 LYS D CA 1
ATOM 11316 C C . LYS D 1 135 ? 26.650 -16.703 32.337 1.00 22.39 133 LYS D C 1
ATOM 11317 O O . LYS D 1 135 ? 27.677 -16.086 32.616 1.00 24.79 133 LYS D O 1
ATOM 11323 N N . ILE D 1 136 ? 25.494 -16.109 32.053 1.00 26.32 134 ILE D N 1
ATOM 11324 C CA . ILE D 1 136 ? 25.226 -14.680 32.203 1.00 24.90 134 ILE D CA 1
ATOM 11325 C C . ILE D 1 136 ? 24.031 -14.535 33.141 1.00 28.45 134 ILE D C 1
ATOM 11326 O O . ILE D 1 136 ? 22.948 -15.067 32.858 1.00 31.03 134 ILE D O 1
ATOM 11331 N N . PHE D 1 137 ? 24.206 -13.794 34.232 1.00 26.38 135 PHE D N 1
ATOM 11332 C CA . PHE D 1 137 ? 23.086 -13.435 35.093 1.00 23.42 135 PHE D CA 1
ATOM 11333 C C . PHE D 1 137 ? 22.524 -12.100 34.641 1.00 25.11 135 PHE D C 1
ATOM 11334 O O . PHE D 1 137 ? 23.281 -11.206 34.259 1.00 25.03 135 PHE D O 1
ATOM 11342 N N . SER D 1 138 ? 21.195 -11.978 34.658 1.00 26.25 136 SER D N 1
ATOM 11343 C CA . SER D 1 138 ? 20.532 -10.712 34.360 1.00 26.77 136 SER D CA 1
ATOM 11344 C C . SER D 1 138 ? 19.201 -10.627 35.106 1.00 32.05 136 SER D C 1
ATOM 11345 O O . SER D 1 138 ? 18.688 -11.622 35.637 1.00 34.60 136 SER D O 1
ATOM 11348 N N . CYS D 1 139 ? 18.642 -9.414 35.143 1.00 30.56 137 CYS D N 1
ATOM 11349 C CA . CYS D 1 139 ? 17.465 -9.132 35.960 1.00 32.52 137 CYS D CA 1
ATOM 11350 C C . CYS D 1 139 ? 16.176 -9.495 35.245 1.00 28.67 137 CYS D C 1
ATOM 11351 O O . CYS D 1 139 ? 16.047 -9.338 34.035 1.00 32.83 137 CYS D O 1
ATOM 11354 N N . TYR D 1 140 ? 15.212 -9.984 36.006 1.00 31.14 138 TYR D N 1
ATOM 11355 C CA . TYR D 1 140 ? 13.888 -10.159 35.436 1.00 32.57 138 TYR D CA 1
ATOM 11356 C C . TYR D 1 140 ? 13.271 -8.812 35.075 1.00 30.98 138 TYR D C 1
ATOM 11357 O O . TYR D 1 140 ? 12.576 -8.694 34.062 1.00 29.47 138 TYR D O 1
ATOM 11366 N N . ARG D 1 141 ? 13.493 -7.789 35.900 1.00 36.65 139 ARG D N 1
ATOM 11367 C CA . ARG D 1 141 ? 12.983 -6.442 35.619 1.00 35.48 139 ARG D CA 1
ATOM 11368 C C . ARG D 1 141 ? 14.077 -5.675 34.882 1.00 31.88 139 ARG D C 1
ATOM 11369 O O . ARG D 1 141 ? 14.880 -4.954 35.474 1.00 39.60 139 ARG D O 1
ATOM 11377 N N . SER D 1 142 ? 14.133 -5.878 33.565 1.00 30.46 140 SER D N 1
ATOM 11378 C CA . SER D 1 142 ? 15.179 -5.312 32.716 1.00 32.59 140 SER D CA 1
ATOM 11379 C C . SER D 1 142 ? 14.797 -5.487 31.257 1.00 30.72 140 SER D C 1
ATOM 11380 O O . SER D 1 142 ? 14.052 -6.405 30.909 1.00 31.14 140 SER D O 1
ATOM 11383 N N . TYR D 1 143 ? 15.319 -4.595 30.412 1.00 30.10 141 TYR D N 1
ATOM 11384 C CA . TYR D 1 143 ? 15.254 -4.721 28.960 1.00 30.62 141 TYR D CA 1
ATOM 11385 C C . TYR D 1 143 ? 16.628 -4.387 28.396 1.00 35.87 141 TYR D C 1
ATOM 11386 O O . TYR D 1 143 ? 17.187 -3.323 28.708 1.00 29.13 141 TYR D O 1
ATOM 11395 N N . HIS D 1 144 ? 17.151 -5.285 27.529 1.00 36.24 142 HIS D N 1
ATOM 11396 C CA . HIS D 1 144 ? 18.490 -5.142 26.957 1.00 33.50 142 HIS D CA 1
ATOM 11397 C C . HIS D 1 144 ? 18.536 -5.203 25.435 1.00 30.05 142 HIS D C 1
ATOM 11398 O O . HIS D 1 144 ? 19.633 -5.151 24.864 1.00 28.54 142 HIS D O 1
ATOM 11405 N N . GLY D 1 145 ? 17.404 -5.317 24.764 1.00 32.34 143 GLY D N 1
ATOM 11406 C CA . GLY D 1 145 ? 17.390 -5.440 23.320 1.00 36.04 143 GLY D CA 1
ATOM 11407 C C . GLY D 1 145 ? 16.549 -6.614 22.855 1.00 34.93 143 GLY D C 1
ATOM 11408 O O . GLY D 1 145 ? 16.064 -7.430 23.636 1.00 35.41 143 GLY D O 1
ATOM 11409 N N . SER D 1 146 ? 16.399 -6.685 21.537 1.00 32.11 144 SER D N 1
ATOM 11410 C CA . SER D 1 146 ? 15.444 -7.590 20.935 1.00 31.83 144 SER D CA 1
ATOM 11411 C C . SER D 1 146 ? 16.080 -8.711 20.127 1.00 33.79 144 SER D C 1
ATOM 11412 O O . SER D 1 146 ? 15.385 -9.685 19.806 1.00 34.04 144 SER D O 1
ATOM 11415 N N . THR D 1 147 ? 17.367 -8.612 19.796 1.00 33.69 145 THR D N 1
ATOM 11416 C CA . THR D 1 147 ? 18.031 -9.706 19.107 1.00 30.98 145 THR D CA 1
ATOM 11417 C C . THR D 1 147 ? 18.203 -10.884 20.064 1.00 32.93 145 THR D C 1
ATOM 11418 O O . THR D 1 147 ? 18.138 -10.735 21.286 1.00 32.03 145 THR D O 1
ATOM 11422 N N . ILE D 1 148 ? 18.411 -12.076 19.494 1.00 31.55 146 ILE D N 1
ATOM 11423 C CA . ILE D 1 148 ? 18.235 -13.298 20.283 1.00 37.03 146 ILE D CA 1
ATOM 11424 C C . ILE D 1 148 ? 19.081 -13.282 21.564 1.00 33.33 146 ILE D C 1
ATOM 11425 O O . ILE D 1 148 ? 18.596 -13.651 22.641 1.00 34.17 146 ILE D O 1
ATOM 11430 N N . GLY D 1 149 ? 20.343 -12.851 21.478 1.00 30.47 147 GLY D N 1
ATOM 11431 C CA . GLY D 1 149 ? 21.186 -12.816 22.671 1.00 26.56 147 GLY D CA 1
ATOM 11432 C C . GLY D 1 149 ? 20.752 -11.767 23.688 1.00 35.22 147 GLY D C 1
ATOM 11433 O O . GLY D 1 149 ? 20.631 -12.056 24.886 1.00 31.06 147 GLY D O 1
ATOM 11434 N N . ALA D 1 150 ? 20.567 -10.514 23.235 1.00 35.72 148 ALA D N 1
ATOM 11435 C CA . ALA D 1 150 ? 20.139 -9.444 24.143 1.00 34.17 148 ALA D CA 1
ATOM 11436 C C . ALA D 1 150 ? 18.709 -9.658 24.631 1.00 32.55 148 ALA D C 1
ATOM 11437 O O . ALA D 1 150 ? 18.351 -9.210 25.727 1.00 31.29 148 ALA D O 1
ATOM 11439 N N . SER D 1 151 ? 17.880 -10.328 23.831 1.00 31.19 149 SER D N 1
ATOM 11440 C CA . SER D 1 151 ? 16.507 -10.585 24.232 1.00 32.70 149 SER D CA 1
ATOM 11441 C C . SER D 1 151 ? 16.436 -11.715 25.246 1.00 33.18 149 SER D C 1
ATOM 11442 O O . SER D 1 151 ? 15.582 -11.683 26.139 1.00 34.20 149 SER D O 1
ATOM 11445 N N . ASN D 1 152 ? 17.317 -12.718 25.122 1.00 33.82 150 ASN D N 1
ATOM 11446 C CA . ASN D 1 152 ? 17.409 -13.758 26.145 1.00 32.38 150 ASN D CA 1
ATOM 11447 C C . ASN D 1 152 ? 17.855 -13.182 27.479 1.00 31.94 150 ASN D C 1
ATOM 11448 O O . ASN D 1 152 ? 17.364 -13.595 28.533 1.00 34.69 150 ASN D O 1
ATOM 11453 N N . ALA D 1 153 ? 18.779 -12.218 27.455 1.00 35.60 151 ALA D N 1
ATOM 11454 C CA . ALA D 1 153 ? 19.191 -11.561 28.687 1.00 31.85 151 ALA D CA 1
ATOM 11455 C C . ALA D 1 153 ? 18.123 -10.609 29.201 1.00 34.08 151 ALA D C 1
ATOM 11456 O O . ALA D 1 153 ? 18.143 -10.260 30.387 1.00 35.21 151 ALA D O 1
ATOM 11458 N N . SER D 1 154 ? 17.201 -10.178 28.337 1.00 36.02 152 SER D N 1
ATOM 11459 C CA . SER D 1 154 ? 16.183 -9.216 28.740 1.00 36.48 152 SER D CA 1
ATOM 11460 C C . SER D 1 154 ? 15.191 -9.885 29.672 1.00 33.39 152 SER D C 1
ATOM 11461 O O . SER D 1 154 ? 14.805 -11.038 29.462 1.00 39.04 152 SER D O 1
ATOM 11464 N N . GLY D 1 155 ? 14.757 -9.144 30.689 1.00 32.17 153 GLY D N 1
ATOM 11465 C CA . GLY D 1 155 ? 13.833 -9.677 31.662 1.00 26.98 153 GLY D CA 1
ATOM 11466 C C . GLY D 1 155 ? 12.381 -9.608 31.249 1.00 28.13 153 GLY D C 1
ATOM 11467 O O . GLY D 1 155 ? 11.638 -10.561 31.503 1.00 30.74 153 GLY D O 1
ATOM 11468 N N . ASP D 1 156 ? 11.952 -8.511 30.619 1.00 28.21 154 ASP D N 1
ATOM 11469 C CA . ASP D 1 156 ? 10.524 -8.321 30.410 1.00 31.36 154 ASP D CA 1
ATOM 11470 C C . ASP D 1 156 ? 10.009 -9.240 29.296 1.00 31.90 154 ASP D C 1
ATOM 11471 O O . ASP D 1 156 ? 10.771 -9.855 28.539 1.00 32.98 154 ASP D O 1
ATOM 11476 N N . TRP D 1 157 ? 8.679 -9.315 29.209 1.00 31.86 155 TRP D N 1
ATOM 11477 C CA . TRP D 1 157 ? 7.979 -10.341 28.440 1.00 33.00 155 TRP D CA 1
ATOM 11478 C C . TRP D 1 157 ? 8.248 -10.278 26.940 1.00 32.91 155 TRP D C 1
ATOM 11479 O O . TRP D 1 157 ? 7.825 -11.182 26.219 1.00 31.91 155 TRP D O 1
ATOM 11490 N N . ARG D 1 158 ? 8.917 -9.241 26.438 1.00 38.98 156 ARG D N 1
ATOM 11491 C CA . ARG D 1 158 ? 9.271 -9.242 25.025 1.00 34.22 156 ARG D CA 1
ATOM 11492 C C . ARG D 1 158 ? 10.222 -10.387 24.684 1.00 33.47 156 ARG D C 1
ATOM 11493 O O . ARG D 1 158 ? 10.372 -10.734 23.502 1.00 31.53 156 ARG D O 1
ATOM 11501 N N . ARG D 1 159 ? 10.832 -10.996 25.707 1.00 32.56 157 ARG D N 1
ATOM 11502 C CA . ARG D 1 159 ? 11.672 -12.180 25.554 1.00 30.84 157 ARG D CA 1
ATOM 11503 C C . ARG D 1 159 ? 10.877 -13.412 25.129 1.00 29.00 157 ARG D C 1
ATOM 11504 O O . ARG D 1 159 ? 11.450 -14.345 24.559 1.00 31.47 157 ARG D O 1
ATOM 11512 N N . PHE D 1 160 ? 9.572 -13.433 25.384 1.00 31.18 158 PHE D N 1
ATOM 11513 C CA . PHE D 1 160 ? 8.788 -14.638 25.138 1.00 33.16 158 PHE D CA 1
ATOM 11514 C C . PHE D 1 160 ? 8.792 -15.021 23.669 1.00 29.44 158 PHE D C 1
ATOM 11515 O O . PHE D 1 160 ? 8.958 -16.197 23.338 1.00 37.03 158 PHE D O 1
ATOM 11523 N N . ALA D 1 161 ? 8.597 -14.049 22.778 1.00 33.26 159 ALA D N 1
ATOM 11524 C CA . ALA D 1 161 ? 8.631 -14.330 21.341 1.00 31.48 159 ALA D CA 1
ATOM 11525 C C . ALA D 1 161 ? 10.000 -14.847 20.897 1.00 32.89 159 ALA D C 1
ATOM 11526 O O . ALA D 1 161 ? 10.089 -15.790 20.096 1.00 35.37 159 ALA D O 1
ATOM 11528 N N . THR D 1 162 ? 11.081 -14.219 21.376 1.00 28.85 160 THR D N 1
ATOM 11529 C CA . THR D 1 162 ? 12.424 -14.665 21.012 1.00 28.96 160 THR D CA 1
ATOM 11530 C C . THR D 1 162 ? 12.687 -16.096 21.472 1.00 31.23 160 THR D C 1
ATOM 11531 O O . THR D 1 162 ? 13.444 -16.834 20.823 1.00 32.30 160 THR D O 1
ATOM 11535 N N . GLU D 1 163 ? 12.061 -16.507 22.575 1.00 33.55 161 GLU D N 1
ATOM 11536 C CA . GLU D 1 163 ? 12.241 -17.837 23.141 1.00 30.92 161 GLU D CA 1
ATOM 11537 C C . GLU D 1 163 ? 11.509 -18.924 22.358 1.00 31.87 161 GLU D C 1
ATOM 11538 O O . GLU D 1 163 ? 11.659 -20.105 22.685 1.00 31.46 161 GLU D O 1
ATOM 11544 N N . LEU D 1 164 ? 10.740 -18.553 21.332 1.00 35.02 162 LEU D N 1
ATOM 11545 C CA . LEU D 1 164 ? 10.193 -19.526 20.395 1.00 33.17 162 LEU D CA 1
ATOM 11546 C C . LEU D 1 164 ? 11.314 -20.346 19.776 1.00 38.18 162 LEU D C 1
ATOM 11547 O O . LEU D 1 164 ? 12.294 -19.791 19.269 1.00 36.93 162 LEU D O 1
ATOM 11552 N N . GLY D 1 165 ? 11.168 -21.670 19.799 1.00 37.42 163 GLY D N 1
ATOM 11553 C CA . GLY D 1 165 ? 12.258 -22.536 19.397 1.00 41.51 163 GLY D CA 1
ATOM 11554 C C . GLY D 1 165 ? 13.192 -22.943 20.515 1.00 43.98 163 GLY D C 1
ATOM 11555 O O . GLY D 1 165 ? 14.047 -23.810 20.293 1.00 45.52 163 GLY D O 1
ATOM 11556 N N . GLY D 1 166 ? 13.061 -22.332 21.696 1.00 42.78 164 GLY D N 1
ATOM 11557 C CA . GLY D 1 166 ? 13.864 -22.628 22.867 1.00 38.31 164 GLY D CA 1
ATOM 11558 C C . GLY D 1 166 ? 14.632 -21.425 23.381 1.00 38.70 164 GLY D C 1
ATOM 11559 O O . GLY D 1 166 ? 15.030 -20.558 22.600 1.00 40.62 164 GLY D O 1
ATOM 11560 N N . SER D 1 167 ? 14.861 -21.371 24.694 1.00 38.94 165 SER D N 1
ATOM 11561 C CA . SER D 1 167 ? 15.693 -20.340 25.299 1.00 37.71 165 SER D CA 1
ATOM 11562 C C . SER D 1 167 ? 17.165 -20.643 25.036 1.00 41.59 165 SER D C 1
ATOM 11563 O O . SER D 1 167 ? 17.576 -21.804 24.959 1.00 38.66 165 SER D O 1
ATOM 11566 N N . ALA D 1 168 ? 17.951 -19.582 24.860 1.00 41.09 166 ALA D N 1
ATOM 11567 C CA . ALA D 1 168 ? 19.378 -19.746 24.628 1.00 39.41 166 ALA D CA 1
ATOM 11568 C C . ALA D 1 168 ? 20.068 -20.238 25.899 1.00 40.26 166 ALA D C 1
ATOM 11569 O O . ALA D 1 168 ? 19.702 -19.826 27.009 1.00 38.33 166 ALA D O 1
ATOM 11571 N N . PRO D 1 169 ? 21.048 -21.134 25.780 1.00 39.48 167 PRO D N 1
ATOM 11572 C CA . PRO D 1 169 ? 21.684 -21.672 26.987 1.00 39.93 167 PRO D CA 1
ATOM 11573 C C . PRO D 1 169 ? 22.526 -20.606 27.675 1.00 35.10 167 PRO D C 1
ATOM 11574 O O . PRO D 1 169 ? 23.064 -19.696 27.041 1.00 34.64 167 PRO D O 1
ATOM 11578 N N . GLY D 1 170 ? 22.641 -20.731 28.994 1.00 39.08 168 GLY D N 1
ATOM 11579 C CA . GLY D 1 170 ? 23.536 -19.879 29.751 1.00 31.05 168 GLY D CA 1
ATOM 11580 C C . GLY D 1 170 ? 22.982 -18.543 30.192 1.00 31.70 168 GLY D C 1
ATOM 11581 O O . GLY D 1 170 ? 23.764 -17.664 30.565 1.00 30.23 168 GLY D O 1
ATOM 11582 N N . PHE D 1 171 ? 21.669 -18.342 30.155 1.00 29.42 169 PHE D N 1
ATOM 11583 C CA . PHE D 1 171 ? 21.088 -17.068 30.575 1.00 32.71 169 PHE D CA 1
ATOM 11584 C C . PHE D 1 171 ? 20.212 -17.314 31.799 1.00 28.62 169 PHE D C 1
ATOM 11585 O O . PHE D 1 171 ? 19.061 -17.735 31.664 1.00 29.78 169 PHE D O 1
ATOM 11593 N N . VAL D 1 172 ? 20.729 -17.001 32.983 1.00 22.03 170 VAL D N 1
ATOM 11594 C CA . VAL D 1 172 ? 20.008 -17.214 34.230 1.00 27.78 170 VAL D CA 1
ATOM 11595 C C . VAL D 1 172 ? 19.466 -15.871 34.705 1.00 28.92 170 VAL D C 1
ATOM 11596 O O . VAL D 1 172 ? 20.199 -14.876 34.752 1.00 32.16 170 VAL D O 1
ATOM 11600 N N . HIS D 1 173 ? 18.183 -15.831 35.041 1.00 26.64 171 HIS D N 1
ATOM 11601 C CA . HIS D 1 173 ? 17.524 -14.599 35.445 1.00 28.96 171 HIS D CA 1
ATOM 11602 C C . HIS D 1 173 ? 17.288 -14.607 36.949 1.00 33.07 171 HIS D C 1
ATOM 11603 O O . HIS D 1 173 ? 16.868 -15.626 37.512 1.00 30.18 171 HIS D O 1
ATOM 11610 N N . PHE D 1 174 ? 17.580 -13.476 37.594 1.00 29.96 172 PHE D N 1
ATOM 11611 C CA . PHE D 1 174 ? 17.317 -13.278 39.012 1.00 27.43 172 PHE D CA 1
ATOM 11612 C C . PHE D 1 174 ? 16.427 -12.062 39.220 1.00 29.49 172 PHE D C 1
ATOM 11613 O O . PHE D 1 174 ? 16.550 -11.056 38.514 1.00 29.16 172 PHE D O 1
ATOM 11621 N N . MET D 1 175 ? 15.556 -12.150 40.221 1.00 25.85 173 MET D N 1
ATOM 11622 C CA . MET D 1 175 ? 14.579 -11.097 40.474 1.00 30.15 173 MET D CA 1
ATOM 11623 C C . MET D 1 175 ? 15.233 -9.944 41.238 1.00 30.70 173 MET D C 1
ATOM 11624 O O . MET D 1 175 ? 15.829 -10.148 42.301 1.00 28.87 173 MET D O 1
ATOM 11629 N N . ASN D 1 176 ? 15.147 -8.687 40.652 1.00 28.54 174 ASN D N 1
ATOM 11630 C CA . ASN D 1 176 ? 15.645 -7.496 41.327 1.00 33.72 174 ASN D CA 1
ATOM 11631 C C . ASN D 1 176 ? 14.495 -6.732 41.986 1.00 33.43 174 ASN D C 1
ATOM 11632 O O . ASN D 1 176 ? 13.328 -6.850 41.579 1.00 31.23 174 ASN D O 1
ATOM 11637 N N . PRO D 1 177 ? 14.807 -5.961 43.025 1.00 30.83 175 PRO D N 1
ATOM 11638 C CA . PRO D 1 177 ? 13.751 -5.329 43.829 1.00 28.12 175 PRO D CA 1
ATOM 11639 C C . PRO D 1 177 ? 13.171 -4.095 43.151 1.00 34.77 175 PRO D C 1
ATOM 11640 O O . PRO D 1 177 ? 13.907 -3.222 42.677 1.00 31.61 175 PRO D O 1
ATOM 11644 N N . ASN D 1 178 ? 11.840 -4.005 43.165 1.00 35.86 176 ASN D N 1
ATOM 11645 C CA . ASN D 1 178 ? 11.092 -2.789 42.841 1.00 33.01 176 ASN D CA 1
ATOM 11646 C C . ASN D 1 178 ? 10.386 -2.333 44.119 1.00 35.74 176 ASN D C 1
ATOM 11647 O O . ASN D 1 178 ? 9.241 -2.709 44.385 1.00 35.58 176 ASN D O 1
ATOM 11652 N N . MET D 1 179 ? 11.053 -1.463 44.879 1.00 37.53 177 MET D N 1
ATOM 11653 C CA . MET D 1 179 ? 10.656 -1.232 46.264 1.00 32.93 177 MET D CA 1
ATOM 11654 C C . MET D 1 179 ? 9.161 -0.979 46.419 1.00 36.15 177 MET D C 1
ATOM 11655 O O . MET D 1 179 ? 8.486 -1.668 47.195 1.00 31.81 177 MET D O 1
ATOM 11660 N N . TYR D 1 180 ? 8.613 -0.004 45.693 1.00 37.84 178 TYR D N 1
ATOM 11661 C CA . TYR D 1 180 ? 7.196 0.281 45.893 1.00 34.34 178 TYR D CA 1
ATOM 11662 C C . TYR D 1 180 ? 6.343 -0.942 45.577 1.00 33.00 178 TYR D C 1
ATOM 11663 O O . TYR D 1 180 ? 5.466 -1.315 46.362 1.00 28.56 178 TYR D O 1
ATOM 11672 N N . GLU D 1 181 ? 6.567 -1.565 44.410 1.00 36.70 179 GLU D N 1
ATOM 11673 C CA . GLU D 1 181 ? 5.706 -2.662 43.971 1.00 36.59 179 GLU D CA 1
ATOM 11674 C C . GLU D 1 181 ? 5.844 -3.894 44.850 1.00 33.86 179 GLU D C 1
ATOM 11675 O O . GLU D 1 181 ? 4.897 -4.679 44.954 1.00 31.54 179 GLU D O 1
ATOM 11681 N N . ASP D 1 182 ? 6.958 -4.023 45.554 1.00 33.62 180 ASP D N 1
ATOM 11682 C CA . ASP D 1 182 ? 7.222 -5.154 46.419 1.00 32.80 180 ASP D CA 1
ATOM 11683 C C . ASP D 1 182 ? 6.730 -4.935 47.847 1.00 39.44 180 ASP D C 1
ATOM 11684 O O . ASP D 1 182 ? 6.946 -5.803 48.700 1.00 38.00 180 ASP D O 1
ATOM 11689 N N . GLY D 1 183 ? 6.123 -3.781 48.135 1.00 42.97 181 GLY D N 1
ATOM 11690 C CA . GLY D 1 183 ? 5.486 -3.528 49.412 1.00 37.05 181 GLY D CA 1
ATOM 11691 C C . GLY D 1 183 ? 6.257 -2.671 50.388 1.00 35.59 181 GLY D C 1
ATOM 11692 O O . GLY D 1 183 ? 5.792 -2.486 51.515 1.00 34.34 181 GLY D O 1
ATOM 11693 N N . TYR D 1 184 ? 7.396 -2.124 49.990 1.00 37.39 182 TYR D N 1
ATOM 11694 C CA . TYR D 1 184 ? 8.268 -1.358 50.871 1.00 41.44 182 TYR D CA 1
ATOM 11695 C C . TYR D 1 184 ? 8.161 0.135 50.560 1.00 42.77 182 TYR D C 1
ATOM 11696 O O . TYR D 1 184 ? 7.326 0.575 49.759 1.00 39.89 182 TYR D O 1
ATOM 11705 N N . THR D 1 185 ? 8.989 0.929 51.243 1.00 46.18 183 THR D N 1
ATOM 11706 C CA . THR D 1 185 ? 8.913 2.390 51.158 1.00 47.73 183 THR D CA 1
ATOM 11707 C C . THR D 1 185 ? 10.328 2.932 51.053 1.00 42.47 183 THR D C 1
ATOM 11708 O O . THR D 1 185 ? 11.097 2.834 52.014 1.00 43.63 183 THR D O 1
ATOM 11712 N N . ARG D 1 186 ? 10.660 3.499 49.890 1.00 43.51 184 ARG D N 1
ATOM 11713 C CA . ARG D 1 186 ? 12.008 3.990 49.646 1.00 40.54 184 ARG D CA 1
ATOM 11714 C C . ARG D 1 186 ? 12.388 4.983 50.731 1.00 41.71 184 ARG D C 1
ATOM 11715 O O . ARG D 1 186 ? 11.558 5.768 51.199 1.00 44.52 184 ARG D O 1
ATOM 11723 N N . GLY D 1 187 ? 13.648 4.930 51.142 1.00 41.75 185 GLY D N 1
ATOM 11724 C CA . GLY D 1 187 ? 14.100 5.749 52.245 1.00 44.17 185 GLY D CA 1
ATOM 11725 C C . GLY D 1 187 ? 14.180 4.908 53.500 1.00 50.56 185 GLY D C 1
ATOM 11726 O O . GLY D 1 187 ? 15.263 4.703 54.056 1.00 54.31 185 GLY D O 1
ATOM 11727 N N . VAL D 1 188 ? 13.046 4.346 53.916 1.00 45.60 186 VAL D N 1
ATOM 11728 C CA . VAL D 1 188 ? 12.990 3.687 55.215 1.00 46.22 186 VAL D CA 1
ATOM 11729 C C . VAL D 1 188 ? 13.534 2.265 55.145 1.00 50.47 186 VAL D C 1
ATOM 11730 O O . VAL D 1 188 ? 14.280 1.835 56.032 1.00 50.58 186 VAL D O 1
ATOM 11734 N N . ASP D 1 189 ? 13.308 1.574 54.030 1.00 49.39 187 ASP D N 1
ATOM 11735 C CA . ASP D 1 189 ? 13.452 0.127 53.992 1.00 37.91 187 ASP D CA 1
ATOM 11736 C C . ASP D 1 189 ? 14.661 -0.291 53.190 1.00 36.31 187 ASP D C 1
ATOM 11737 O O . ASP D 1 189 ? 14.881 -1.489 53.007 1.00 42.88 187 ASP D O 1
ATOM 11742 N N . ASP D 1 190 ? 15.495 0.666 52.779 1.00 41.05 188 ASP D N 1
ATOM 11743 C CA . ASP D 1 190 ? 16.523 0.380 51.787 1.00 37.94 188 ASP D CA 1
ATOM 11744 C C . ASP D 1 190 ? 17.474 -0.701 52.281 1.00 42.24 188 ASP D C 1
ATOM 11745 O O . ASP D 1 190 ? 17.832 -1.616 51.528 1.00 44.41 188 ASP D O 1
ATOM 11750 N N . ALA D 1 191 ? 17.876 -0.636 53.548 1.00 41.23 189 ALA D N 1
ATOM 11751 C CA . ALA D 1 191 ? 18.857 -1.608 54.010 1.00 40.28 189 ALA D CA 1
ATOM 11752 C C . ALA D 1 191 ? 18.235 -2.987 54.139 1.00 39.74 189 ALA D C 1
ATOM 11753 O O . ALA D 1 191 ? 18.917 -3.996 53.928 1.00 38.39 189 ALA D O 1
ATOM 11755 N N . THR D 1 192 ? 16.937 -3.053 54.439 1.00 38.23 190 THR D N 1
ATOM 11756 C CA . THR D 1 192 ? 16.282 -4.352 54.537 1.00 42.11 190 THR D CA 1
ATOM 11757 C C . THR D 1 192 ? 16.167 -5.008 53.165 1.00 44.94 190 THR D C 1
ATOM 11758 O O . THR D 1 192 ? 16.591 -6.160 52.972 1.00 35.41 190 THR D O 1
ATOM 11762 N N . VAL D 1 193 ? 15.612 -4.277 52.191 1.00 36.38 191 VAL D N 1
ATOM 11763 C CA . VAL D 1 193 ? 15.483 -4.828 50.848 1.00 35.84 191 VAL D CA 1
ATOM 11764 C C . VAL D 1 193 ? 16.854 -5.179 50.290 1.00 34.24 191 VAL D C 1
ATOM 11765 O O . VAL D 1 193 ? 17.060 -6.262 49.728 1.00 33.91 191 VAL D O 1
ATOM 11769 N N . THR D 1 194 ? 17.828 -4.293 50.482 1.00 29.66 192 THR D N 1
ATOM 11770 C CA . THR D 1 194 ? 19.158 -4.551 49.953 1.00 30.68 192 THR D CA 1
ATOM 11771 C C . THR D 1 194 ? 19.765 -5.801 50.574 1.00 34.02 192 THR D C 1
ATOM 11772 O O . THR D 1 194 ? 20.422 -6.595 49.884 1.00 35.44 192 THR D O 1
ATOM 11776 N N . ALA D 1 195 ? 19.588 -5.977 51.883 1.00 36.32 193 ALA D N 1
ATOM 11777 C CA . ALA D 1 195 ? 20.073 -7.188 52.534 1.00 37.82 193 ALA D CA 1
ATOM 11778 C C . ALA D 1 195 ? 19.367 -8.432 51.985 1.00 33.90 193 ALA D C 1
ATOM 11779 O O . ALA D 1 195 ? 20.008 -9.464 51.736 1.00 28.80 193 ALA D O 1
ATOM 11781 N N . ASP D 1 196 ? 18.047 -8.348 51.776 1.00 30.70 194 ASP D N 1
ATOM 11782 C CA . ASP D 1 196 ? 17.301 -9.498 51.276 1.00 25.49 194 ASP D CA 1
ATOM 11783 C C . ASP D 1 196 ? 17.734 -9.861 49.853 1.00 33.06 194 ASP D C 1
ATOM 11784 O O . ASP D 1 196 ? 18.130 -11.007 49.594 1.00 31.73 194 ASP D O 1
ATOM 11789 N N . TYR D 1 197 ? 17.714 -8.890 48.918 1.00 38.20 195 TYR D N 1
ATOM 11790 C CA . TYR D 1 197 ? 17.964 -9.216 47.506 1.00 32.99 195 TYR D CA 1
ATOM 11791 C C . TYR D 1 197 ? 19.436 -9.486 47.209 1.00 27.69 195 TYR D C 1
ATOM 11792 O O . TYR D 1 197 ? 19.741 -10.364 46.400 1.00 25.51 195 TYR D O 1
ATOM 11801 N N . LEU D 1 198 ? 20.360 -8.810 47.891 1.00 30.16 196 LEU D N 1
ATOM 11802 C CA . LEU D 1 198 ? 21.761 -9.196 47.751 1.00 29.21 196 LEU D CA 1
ATOM 11803 C C . LEU D 1 198 ? 21.983 -10.641 48.198 1.00 31.58 196 LEU D C 1
ATOM 11804 O O . LEU D 1 198 ? 22.847 -11.335 47.652 1.00 31.52 196 LEU D O 1
ATOM 11809 N N . HIS D 1 199 ? 21.253 -11.098 49.222 1.00 35.10 197 HIS D N 1
ATOM 11810 C CA . HIS D 1 199 ? 21.402 -12.475 49.680 1.00 34.16 197 HIS D CA 1
ATOM 11811 C C . HIS D 1 199 ? 20.740 -13.467 48.725 1.00 35.14 197 HIS D C 1
ATOM 11812 O O . HIS D 1 199 ? 21.291 -14.549 48.473 1.00 32.28 197 HIS D O 1
ATOM 11819 N N . ARG D 1 200 ? 19.550 -13.127 48.204 1.00 32.88 198 ARG D N 1
ATOM 11820 C CA . ARG D 1 200 ? 18.935 -13.947 47.163 1.00 27.60 198 ARG D CA 1
ATOM 11821 C C . ARG D 1 200 ? 19.901 -14.164 46.007 1.00 30.17 198 ARG D C 1
ATOM 11822 O O . ARG D 1 200 ? 20.029 -15.282 45.492 1.00 35.46 198 ARG D O 1
ATOM 11830 N N . LEU D 1 201 ? 20.597 -13.105 45.593 1.00 28.97 199 LEU D N 1
ATOM 11831 C CA . LEU D 1 201 ? 21.515 -13.208 44.464 1.00 27.72 199 LEU D CA 1
ATOM 11832 C C . LEU D 1 201 ? 22.726 -14.053 44.822 1.00 30.51 199 LEU D C 1
ATOM 11833 O O . LEU D 1 201 ? 23.124 -14.946 44.061 1.00 29.72 199 LEU D O 1
ATOM 11838 N N . ASP D 1 202 ? 23.329 -13.789 45.983 1.00 29.62 200 ASP D N 1
ATOM 11839 C CA . ASP D 1 202 ? 24.430 -14.632 46.438 1.00 32.66 200 ASP D CA 1
ATOM 11840 C C . ASP D 1 202 ? 24.021 -16.107 46.424 1.00 34.17 200 ASP D C 1
ATOM 11841 O O . ASP D 1 202 ? 24.761 -16.975 45.940 1.00 31.29 200 ASP D O 1
ATOM 11846 N N . GLU D 1 203 ? 22.825 -16.401 46.937 1.00 33.01 201 GLU D N 1
ATOM 11847 C CA . GLU D 1 203 ? 22.380 -17.783 47.018 1.00 30.26 201 GLU D CA 1
ATOM 11848 C C . GLU D 1 203 ? 22.221 -18.390 45.632 1.00 30.45 201 GLU D C 1
ATOM 11849 O O . GLU D 1 203 ? 22.669 -19.515 45.387 1.00 31.51 201 GLU D O 1
ATOM 11855 N N . GLN D 1 204 ? 21.625 -17.643 44.700 1.00 31.49 202 GLN D N 1
ATOM 11856 C CA . GLN D 1 204 ? 21.440 -18.157 43.343 1.00 28.40 202 GLN D CA 1
ATOM 11857 C C . GLN D 1 204 ? 22.773 -18.365 42.640 1.00 29.44 202 GLN D C 1
ATOM 11858 O O . GLN D 1 204 ? 22.962 -19.366 41.936 1.00 32.04 202 GLN D O 1
ATOM 11864 N N . LEU D 1 205 ? 23.717 -17.447 42.830 1.00 27.08 203 LEU D N 1
ATOM 11865 C CA . LEU D 1 205 ? 25.047 -17.649 42.266 1.00 29.52 203 LEU D CA 1
ATOM 11866 C C . LEU D 1 205 ? 25.640 -18.976 42.720 1.00 25.93 203 LEU D C 1
ATOM 11867 O O . LEU D 1 205 ? 26.193 -19.733 41.914 1.00 21.77 203 LEU D O 1
ATOM 11872 N N . GLN D 1 206 ? 25.535 -19.266 44.023 1.00 34.82 204 GLN D N 1
ATOM 11873 C CA . GLN D 1 206 ? 26.114 -20.485 44.585 1.00 31.51 204 GLN D CA 1
ATOM 11874 C C . GLN D 1 206 ? 25.477 -21.733 43.993 1.00 29.39 204 GLN D C 1
ATOM 11875 O O . GLN D 1 206 ? 26.168 -22.730 43.748 1.00 25.75 204 GLN D O 1
ATOM 11881 N N . TYR D 1 207 ? 24.155 -21.701 43.770 1.00 28.32 205 TYR D N 1
ATOM 11882 C CA . TYR D 1 207 ? 23.422 -22.826 43.205 1.00 27.31 205 TYR D CA 1
ATOM 11883 C C . TYR D 1 207 ? 23.550 -22.929 41.687 1.00 33.02 205 TYR D C 1
ATOM 11884 O O . TYR D 1 207 ? 23.137 -23.943 41.112 1.00 35.64 205 TYR D O 1
ATOM 11893 N N . GLU D 1 208 ? 24.105 -21.920 41.022 1.00 27.92 206 GLU D N 1
ATOM 11894 C CA . GLU D 1 208 ? 24.446 -22.049 39.618 1.00 26.05 206 GLU D CA 1
ATOM 11895 C C . GLU D 1 208 ? 25.929 -22.320 39.413 1.00 31.12 206 GLU D C 1
ATOM 11896 O O . GLU D 1 208 ? 26.346 -22.610 38.276 1.00 27.70 206 GLU D O 1
ATOM 11902 N N . GLY D 1 209 ? 26.727 -22.251 40.490 1.00 26.52 207 GLY D N 1
ATOM 11903 C CA . GLY D 1 209 ? 28.162 -22.416 40.412 1.00 28.11 207 GLY D CA 1
ATOM 11904 C C . GLY D 1 209 ? 28.855 -21.134 39.987 1.00 33.94 207 GLY D C 1
ATOM 11905 O O . GLY D 1 209 ? 28.980 -20.821 38.791 1.00 28.78 207 GLY D O 1
ATOM 11906 N N . PRO D 1 210 ? 29.323 -20.356 40.962 1.00 33.20 208 PRO D N 1
ATOM 11907 C CA . PRO D 1 210 ? 29.886 -19.043 40.618 1.00 26.09 208 PRO D CA 1
ATOM 11908 C C . PRO D 1 210 ? 31.057 -19.140 39.665 1.00 25.86 208 PRO D C 1
ATOM 11909 O O . PRO D 1 210 ? 31.278 -18.220 38.875 1.00 32.21 208 PRO D O 1
ATOM 11913 N N . ASP D 1 211 ? 31.793 -20.246 39.680 1.00 34.05 209 ASP D N 1
ATOM 11914 C CA . ASP D 1 211 ? 32.903 -20.418 38.751 1.00 34.99 209 ASP D CA 1
ATOM 11915 C C . ASP D 1 211 ? 32.457 -20.513 37.299 1.00 31.03 209 ASP D C 1
ATOM 11916 O O . ASP D 1 211 ? 33.305 -20.399 36.405 1.00 28.80 209 ASP D O 1
ATOM 11921 N N . SER D 1 212 ? 31.165 -20.719 37.047 1.00 26.05 210 SER D N 1
ATOM 11922 C CA . SER D 1 212 ? 30.622 -20.807 35.698 1.00 26.37 210 SER D CA 1
ATOM 11923 C C . SER D 1 212 ? 29.864 -19.553 35.269 1.00 30.62 210 SER D C 1
ATOM 11924 O O . SER D 1 212 ? 29.255 -19.569 34.191 1.00 25.57 210 SER D O 1
ATOM 11927 N N . VAL D 1 213 ? 29.851 -18.494 36.095 1.00 26.24 211 VAL D N 1
ATOM 11928 C CA . VAL D 1 213 ? 29.132 -17.258 35.795 1.00 27.45 211 VAL D CA 1
ATOM 11929 C C . VAL D 1 213 ? 30.144 -16.225 35.307 1.00 26.99 211 VAL D C 1
ATOM 11930 O O . VAL D 1 213 ? 30.925 -15.694 36.101 1.00 28.17 211 VAL D O 1
ATOM 11934 N N . ALA D 1 214 ? 30.093 -15.910 34.001 1.00 24.90 212 ALA D N 1
ATOM 11935 C CA . ALA D 1 214 ? 31.045 -14.993 33.374 1.00 22.97 212 ALA D CA 1
ATOM 11936 C C . ALA D 1 214 ? 30.755 -13.539 33.703 1.00 24.24 212 ALA D C 1
ATOM 11937 O O . ALA D 1 214 ? 31.687 -12.735 33.811 1.00 27.85 212 ALA D O 1
ATOM 11939 N N . ALA D 1 215 ? 29.483 -13.167 33.830 1.00 21.45 213 ALA D N 1
ATOM 11940 C CA . ALA D 1 215 ? 29.144 -11.768 34.025 1.00 21.54 213 ALA D CA 1
ATOM 11941 C C . ALA D 1 215 ? 27.752 -11.655 34.628 1.00 23.72 213 ALA D C 1
ATOM 11942 O O . ALA D 1 215 ? 26.876 -12.491 34.384 1.00 23.89 213 ALA D O 1
ATOM 11944 N N . ILE D 1 216 ? 27.574 -10.613 35.429 1.00 20.58 214 ILE D N 1
ATOM 11945 C CA . ILE D 1 216 ? 26.267 -10.135 35.848 1.00 22.53 214 ILE D CA 1
ATOM 11946 C C . ILE D 1 216 ? 25.983 -8.886 35.034 1.00 24.05 214 ILE D C 1
ATOM 11947 O O . ILE D 1 216 ? 26.823 -7.983 34.980 1.00 27.04 214 ILE D O 1
ATOM 11952 N N . LEU D 1 217 ? 24.831 -8.853 34.360 1.00 24.11 215 LEU D N 1
ATOM 11953 C CA . LEU D 1 217 ? 24.454 -7.774 33.452 1.00 23.18 215 LEU D CA 1
ATOM 11954 C C . LEU D 1 217 ? 23.260 -7.023 34.025 1.00 27.53 215 LEU D C 1
ATOM 11955 O O . LEU D 1 217 ? 22.214 -7.633 34.274 1.00 27.50 215 LEU D O 1
ATOM 11960 N N . MET D 1 218 ? 23.395 -5.703 34.206 1.00 23.40 216 MET D N 1
ATOM 11961 C CA . MET D 1 218 ? 22.312 -4.940 34.811 1.00 23.20 216 MET D CA 1
ATOM 11962 C C . MET D 1 218 ? 22.138 -3.590 34.145 1.00 24.90 216 MET D C 1
ATOM 11963 O O . MET D 1 218 ? 23.120 -2.886 33.880 1.00 26.13 216 MET D O 1
ATOM 11968 N N . GLU D 1 219 ? 20.884 -3.211 33.907 1.00 21.91 217 GLU D N 1
ATOM 11969 C CA . GLU D 1 219 ? 20.625 -1.800 33.649 1.00 25.79 217 GLU D CA 1
ATOM 11970 C C . GLU D 1 219 ? 21.160 -1.004 34.836 1.00 26.79 217 GLU D C 1
ATOM 11971 O O . GLU D 1 219 ? 20.893 -1.355 35.990 1.00 33.48 217 GLU D O 1
ATOM 11977 N N . SER D 1 220 ? 21.945 0.046 34.571 1.00 31.25 218 SER D N 1
ATOM 11978 C CA . SER D 1 220 ? 22.469 0.863 35.670 1.00 31.40 218 SER D CA 1
ATOM 11979 C C . SER D 1 220 ? 21.342 1.310 36.592 1.00 31.02 218 SER D C 1
ATOM 11980 O O . SER D 1 220 ? 21.416 1.154 37.820 1.00 28.38 218 SER D O 1
ATOM 11983 N N . ILE D 1 221 ? 20.288 1.869 36.003 1.00 25.69 219 ILE D N 1
ATOM 11984 C CA . ILE D 1 221 ? 18.999 2.053 36.649 1.00 28.85 219 ILE D CA 1
ATOM 11985 C C . ILE D 1 221 ? 17.970 1.566 35.648 1.00 25.50 219 ILE D C 1
ATOM 11986 O O . ILE D 1 221 ? 17.947 2.039 34.507 1.00 32.77 219 ILE D O 1
ATOM 11991 N N . VAL D 1 222 ? 17.148 0.603 36.049 1.00 30.11 220 VAL D N 1
ATOM 11992 C CA . VAL D 1 222 ? 16.172 0.015 35.136 1.00 30.53 220 VAL D CA 1
ATOM 11993 C C . VAL D 1 222 ? 15.353 1.140 34.508 1.00 29.18 220 VAL D C 1
ATOM 11994 O O . VAL D 1 222 ? 14.745 1.955 35.211 1.00 31.76 220 VAL D O 1
ATOM 11998 N N . GLY D 1 223 ? 15.373 1.221 33.182 1.00 26.84 221 GLY D N 1
ATOM 11999 C CA . GLY D 1 223 ? 14.844 2.383 32.498 1.00 30.05 221 GLY D CA 1
ATOM 12000 C C . GLY D 1 223 ? 13.445 2.207 31.949 1.00 29.29 221 GLY D C 1
ATOM 12001 O O . GLY D 1 223 ? 12.476 2.670 32.551 1.00 28.03 221 GLY D O 1
ATOM 12002 N N . ALA D 1 224 ? 13.330 1.554 30.789 1.00 37.22 222 ALA D N 1
ATOM 12003 C CA . ALA D 1 224 ? 12.035 1.458 30.121 1.00 33.26 222 ALA D CA 1
ATOM 12004 C C . ALA D 1 224 ? 10.966 0.863 31.028 1.00 33.95 222 ALA D C 1
ATOM 12005 O O . ALA D 1 224 ? 9.786 1.229 30.913 1.00 36.39 222 ALA D O 1
ATOM 12007 N N . ASN D 1 225 ? 11.351 -0.044 31.934 1.00 26.62 223 ASN D N 1
ATOM 12008 C CA . ASN D 1 225 ? 10.405 -0.717 32.813 1.00 28.75 223 ASN D CA 1
ATOM 12009 C C . ASN D 1 225 ? 10.098 0.067 34.093 1.00 36.52 223 ASN D C 1
ATOM 12010 O O . ASN D 1 225 ? 9.535 -0.513 35.029 1.00 38.13 223 ASN D O 1
ATOM 12015 N N . GLY D 1 226 ? 10.469 1.352 34.167 1.00 35.00 224 GLY D N 1
ATOM 12016 C CA . GLY D 1 226 ? 9.914 2.246 35.173 1.00 33.25 224 GLY D CA 1
ATOM 12017 C C . GLY D 1 226 ? 10.850 3.097 36.022 1.00 33.00 224 GLY D C 1
ATOM 12018 O O . GLY D 1 226 ? 10.442 3.585 37.080 1.00 32.76 224 GLY D O 1
ATOM 12019 N N . VAL D 1 227 ? 12.085 3.316 35.584 1.00 29.17 225 VAL D N 1
ATOM 12020 C CA . VAL D 1 227 ? 13.032 4.075 36.390 1.00 27.60 225 VAL D CA 1
ATOM 12021 C C . VAL D 1 227 ? 12.995 3.516 37.803 1.00 33.42 225 VAL D C 1
ATOM 12022 O O . VAL D 1 227 ? 12.615 4.212 38.752 1.00 33.64 225 VAL D O 1
ATOM 12026 N N . ILE D 1 228 ? 13.337 2.241 37.954 1.00 34.47 226 ILE D N 1
ATOM 12027 C CA . ILE D 1 228 ? 13.257 1.582 39.254 1.00 30.72 226 ILE D CA 1
ATOM 12028 C C . ILE D 1 228 ? 14.584 1.858 39.955 1.00 35.69 226 ILE D C 1
ATOM 12029 O O . ILE D 1 228 ? 15.550 1.099 39.835 1.00 37.58 226 ILE D O 1
ATOM 12034 N N . LEU D 1 229 ? 14.641 2.988 40.663 1.00 35.06 227 LEU D N 1
ATOM 12035 C CA . LEU D 1 229 ? 15.807 3.304 41.478 1.00 35.95 227 LEU D CA 1
ATOM 12036 C C . LEU D 1 229 ? 16.060 2.162 42.456 1.00 35.36 227 LEU D C 1
ATOM 12037 O O . LEU D 1 229 ? 15.144 1.778 43.203 1.00 33.28 227 LEU D O 1
ATOM 12042 N N . PRO D 1 230 ? 17.273 1.619 42.505 1.00 33.31 228 PRO D N 1
ATOM 12043 C CA . PRO D 1 230 ? 17.565 0.490 43.410 1.00 33.07 228 PRO D CA 1
ATOM 12044 C C . PRO D 1 230 ? 17.655 0.955 44.851 1.00 36.69 228 PRO D C 1
ATOM 12045 O O . PRO D 1 230 ? 17.887 2.142 45.119 1.00 39.17 228 PRO D O 1
ATOM 12049 N N . PRO D 1 231 ? 17.452 0.060 45.812 1.00 41.26 229 PRO D N 1
ATOM 12050 C CA . PRO D 1 231 ? 17.709 0.429 47.208 1.00 37.27 229 PRO D CA 1
ATOM 12051 C C . PRO D 1 231 ? 19.184 0.742 47.407 1.00 35.91 229 PRO D C 1
ATOM 12052 O O . PRO D 1 231 ? 20.059 0.127 46.788 1.00 37.25 229 PRO D O 1
ATOM 12056 N N . GLU D 1 232 ? 19.456 1.706 48.291 1.00 35.24 230 GLU D N 1
ATOM 12057 C CA . GLU D 1 232 ? 20.833 2.099 48.571 1.00 34.94 230 GLU D CA 1
ATOM 12058 C C . GLU D 1 232 ? 21.675 0.879 48.907 1.00 30.94 230 GLU D C 1
ATOM 12059 O O . GLU D 1 232 ? 21.224 -0.029 49.601 1.00 33.09 230 GLU D O 1
ATOM 12065 N N . GLY D 1 233 ? 22.888 0.843 48.368 1.00 32.50 231 GLY D N 1
ATOM 12066 C CA . GLY D 1 233 ? 23.843 -0.195 48.679 1.00 27.85 231 GLY D CA 1
ATOM 12067 C C . GLY D 1 233 ? 23.692 -1.444 47.851 1.00 32.27 231 GLY D C 1
ATOM 12068 O O . GLY D 1 233 ? 24.617 -2.271 47.828 1.00 34.54 231 GLY D O 1
ATOM 12069 N N . TYR D 1 234 ? 22.571 -1.579 47.139 1.00 30.95 232 TYR D N 1
ATOM 12070 C CA . TYR D 1 234 ? 22.314 -2.763 46.325 1.00 34.77 232 TYR D CA 1
ATOM 12071 C C . TYR D 1 234 ? 23.350 -2.916 45.205 1.00 35.07 232 TYR D C 1
ATOM 12072 O O . TYR D 1 234 ? 23.958 -3.982 45.050 1.00 34.29 232 TYR D O 1
ATOM 12081 N N . MET D 1 235 ? 23.572 -1.851 44.419 1.00 33.59 233 MET D N 1
ATOM 12082 C CA . MET D 1 235 ? 24.522 -1.924 43.309 1.00 27.56 233 MET D CA 1
ATOM 12083 C C . MET D 1 235 ? 25.941 -2.202 43.794 1.00 26.70 233 MET D C 1
ATOM 12084 O O . MET D 1 235 ? 26.698 -2.931 43.143 1.00 30.93 233 MET D O 1
ATOM 12089 N N . GLU D 1 236 ? 26.328 -1.634 44.932 1.00 33.30 234 GLU D N 1
ATOM 12090 C CA . GLU D 1 236 ? 27.665 -1.904 45.463 1.00 36.14 234 GLU D CA 1
ATOM 12091 C C . GLU D 1 236 ? 27.804 -3.353 45.918 1.00 32.83 234 GLU D C 1
ATOM 12092 O O . GLU D 1 236 ? 28.890 -3.936 45.810 1.00 31.15 234 GLU D O 1
ATOM 12098 N N . GLY D 1 237 ? 26.722 -3.952 46.419 1.00 28.15 235 GLY D N 1
ATOM 12099 C CA . GLY D 1 237 ? 26.800 -5.340 46.825 1.00 26.48 235 GLY D CA 1
ATOM 12100 C C . GLY D 1 237 ? 26.937 -6.267 45.639 1.00 33.21 235 GLY D C 1
ATOM 12101 O O . GLY D 1 237 ? 27.680 -7.255 45.693 1.00 32.92 235 GLY D O 1
ATOM 12102 N N . VAL D 1 238 ? 26.229 -5.961 44.548 1.00 33.83 236 VAL D N 1
ATOM 12103 C CA . VAL D 1 238 ? 26.419 -6.702 43.304 1.00 31.24 236 VAL D CA 1
ATOM 12104 C C . VAL D 1 238 ? 27.867 -6.592 42.843 1.00 29.88 236 VAL D C 1
ATOM 12105 O O . VAL D 1 238 ? 28.506 -7.593 42.494 1.00 28.01 236 VAL D O 1
ATOM 12109 N N . ARG D 1 239 ? 28.406 -5.369 42.820 1.00 28.56 237 ARG D N 1
ATOM 12110 C CA . ARG D 1 239 ? 29.814 -5.210 42.467 1.00 29.22 237 ARG D CA 1
ATOM 12111 C C . ARG D 1 239 ? 30.692 -6.023 43.408 1.00 28.49 237 ARG D C 1
ATOM 12112 O O . ARG D 1 239 ? 31.680 -6.637 42.981 1.00 28.76 237 ARG D O 1
ATOM 12120 N N . ALA D 1 240 ? 30.311 -6.078 44.689 1.00 29.27 238 ALA D N 1
ATOM 12121 C CA . ALA D 1 240 ? 31.067 -6.848 45.674 1.00 26.61 238 ALA D CA 1
ATOM 12122 C C . ALA D 1 240 ? 30.994 -8.345 45.388 1.00 25.54 238 ALA D C 1
ATOM 12123 O O . ALA D 1 240 ? 32.016 -9.038 45.428 1.00 28.07 238 ALA D O 1
ATOM 12125 N N . LEU D 1 241 ? 29.795 -8.862 45.084 1.00 24.82 239 LEU D N 1
ATOM 12126 C CA . LEU D 1 241 ? 29.673 -10.279 44.733 1.00 27.26 239 LEU D CA 1
ATOM 12127 C C . LEU D 1 241 ? 30.524 -10.619 43.508 1.00 28.80 239 LEU D C 1
ATOM 12128 O O . LEU D 1 241 ? 31.212 -11.646 43.489 1.00 29.89 239 LEU D O 1
ATOM 12133 N N . CYS D 1 242 ? 30.511 -9.764 42.477 1.00 29.85 240 CYS D N 1
ATOM 12134 C CA . CYS D 1 242 ? 31.344 -10.027 41.303 1.00 30.65 240 CYS D CA 1
ATOM 12135 C C . CYS D 1 242 ? 32.814 -10.134 41.685 1.00 32.45 240 CYS D C 1
ATOM 12136 O O . CYS D 1 242 ? 33.516 -11.049 41.236 1.00 30.41 240 CYS D O 1
ATOM 12139 N N . ASP D 1 243 ? 33.301 -9.202 42.516 1.00 32.66 241 ASP D N 1
ATOM 12140 C CA . ASP D 1 243 ? 34.691 -9.265 42.960 1.00 31.60 241 ASP D CA 1
ATOM 12141 C C . ASP D 1 243 ? 34.972 -10.575 43.690 1.00 32.24 241 ASP D C 1
ATOM 12142 O O . ASP D 1 243 ? 35.991 -11.239 43.444 1.00 33.02 241 ASP D O 1
ATOM 12147 N N . LYS D 1 244 ? 34.077 -10.965 44.599 1.00 27.34 242 LYS D N 1
ATOM 12148 C CA . LYS D 1 244 ? 34.288 -12.195 45.358 1.00 30.43 242 LYS D CA 1
ATOM 12149 C C . LYS D 1 244 ? 34.485 -13.399 44.440 1.00 33.18 242 LYS D C 1
ATOM 12150 O O . LYS D 1 244 ? 35.391 -14.211 44.654 1.00 35.04 242 LYS D O 1
ATOM 12156 N N . TYR D 1 245 ? 33.689 -13.500 43.380 1.00 31.11 243 TYR D N 1
ATOM 12157 C CA . TYR D 1 245 ? 33.586 -14.724 42.606 1.00 27.70 243 TYR D CA 1
ATOM 12158 C C . TYR D 1 245 ? 34.350 -14.685 41.289 1.00 32.93 243 TYR D C 1
ATOM 12159 O O . TYR D 1 245 ? 34.367 -15.694 40.567 1.00 35.05 243 TYR D O 1
ATOM 12168 N N . GLY D 1 246 ? 34.979 -13.561 40.953 1.00 27.74 244 GLY D N 1
ATOM 12169 C CA . GLY D 1 246 ? 35.645 -13.460 39.671 1.00 21.39 244 GLY D CA 1
ATOM 12170 C C . GLY D 1 246 ? 34.701 -13.244 38.514 1.00 25.08 244 GLY D C 1
ATOM 12171 O O . GLY D 1 246 ? 35.063 -13.546 37.371 1.00 21.06 244 GLY D O 1
ATOM 12172 N N . ILE D 1 247 ? 33.476 -12.742 38.789 1.00 24.49 245 ILE D N 1
ATOM 12173 C CA . ILE D 1 247 ? 32.455 -12.444 37.788 1.00 25.91 245 ILE D CA 1
ATOM 12174 C C . ILE D 1 247 ? 32.627 -10.996 37.333 1.00 31.65 245 ILE D C 1
ATOM 12175 O O . ILE D 1 247 ? 32.857 -10.100 38.165 1.00 31.90 245 ILE D O 1
ATOM 12180 N N . LEU D 1 248 ? 32.544 -10.762 36.013 1.00 27.85 246 LEU D N 1
ATOM 12181 C CA . LEU D 1 248 ? 32.570 -9.408 35.458 1.00 23.95 246 LEU D CA 1
ATOM 12182 C C . LEU D 1 248 ? 31.229 -8.699 35.647 1.00 26.18 246 LEU D C 1
ATOM 12183 O O . LEU D 1 248 ? 30.161 -9.272 35.401 1.00 29.63 246 LEU D O 1
ATOM 12188 N N . MET D 1 249 ? 31.274 -7.423 36.002 1.00 23.10 247 MET D N 1
ATOM 12189 C CA . MET D 1 249 ? 30.051 -6.640 36.129 1.00 22.27 247 MET D CA 1
ATOM 12190 C C . MET D 1 249 ? 29.876 -5.791 34.881 1.00 24.82 247 MET D C 1
ATOM 12191 O O . MET D 1 249 ? 30.750 -4.983 34.551 1.00 27.42 247 MET D O 1
ATOM 12196 N N . ILE D 1 250 ? 28.743 -5.966 34.205 1.00 20.24 248 ILE D N 1
ATOM 12197 C CA . ILE D 1 250 ? 28.407 -5.231 32.992 1.00 21.56 248 ILE D CA 1
ATOM 12198 C C . ILE D 1 250 ? 27.211 -4.355 33.297 1.00 25.31 248 ILE D C 1
ATOM 12199 O O . ILE D 1 250 ? 26.133 -4.866 33.631 1.00 27.40 248 ILE D O 1
ATOM 12204 N N . CYS D 1 251 ? 27.392 -3.043 33.187 1.00 24.12 249 CYS D N 1
ATOM 12205 C CA . CYS D 1 251 ? 26.294 -2.101 33.358 1.00 24.05 249 CYS D CA 1
ATOM 12206 C C . CYS D 1 251 ? 25.762 -1.708 31.990 1.00 26.71 249 CYS D C 1
ATOM 12207 O O . CYS D 1 251 ? 26.542 -1.411 31.077 1.00 29.57 249 CYS D O 1
ATOM 12210 N N . ASP D 1 252 ? 24.441 -1.722 31.851 1.00 24.00 250 ASP D N 1
ATOM 12211 C CA . ASP D 1 252 ? 23.780 -1.288 30.626 1.00 28.03 250 ASP D CA 1
ATOM 12212 C C . ASP D 1 252 ? 23.439 0.194 30.778 1.00 30.03 250 ASP D C 1
ATOM 12213 O O . ASP D 1 252 ? 22.563 0.571 31.563 1.00 32.72 250 ASP D O 1
ATOM 12218 N N . GLU D 1 253 ? 24.139 1.038 30.032 1.00 28.87 251 GLU D N 1
ATOM 12219 C CA . GLU D 1 253 ? 23.922 2.476 30.080 1.00 29.19 251 GLU D CA 1
ATOM 12220 C C . GLU D 1 253 ? 23.147 2.989 28.870 1.00 30.98 251 GLU D C 1
ATOM 12221 O O . GLU D 1 253 ? 23.175 4.190 28.583 1.00 32.86 251 GLU D O 1
ATOM 12227 N N . VAL D 1 254 ? 22.473 2.099 28.141 1.00 33.64 252 VAL D N 1
ATOM 12228 C CA . VAL D 1 254 ? 21.843 2.507 26.888 1.00 33.30 252 VAL D CA 1
ATOM 12229 C C . VAL D 1 254 ? 20.857 3.640 27.132 1.00 26.56 252 VAL D C 1
ATOM 12230 O O . VAL D 1 254 ? 20.903 4.677 26.465 1.00 33.21 252 VAL D O 1
ATOM 12234 N N . MET D 1 255 ? 19.990 3.490 28.119 1.00 26.97 253 MET D N 1
ATOM 12235 C CA . MET D 1 255 ? 18.996 4.529 28.354 1.00 29.14 253 MET D CA 1
ATOM 12236 C C . MET D 1 255 ? 19.443 5.546 29.390 1.00 28.58 253 MET D C 1
ATOM 12237 O O . MET D 1 255 ? 19.088 6.724 29.287 1.00 30.37 253 MET D O 1
ATOM 12242 N N . ALA D 1 256 ? 20.215 5.122 30.381 1.00 27.66 254 ALA D N 1
ATOM 12243 C CA . ALA D 1 256 ? 20.545 5.981 31.504 1.00 31.06 254 ALA D CA 1
ATOM 12244 C C . ALA D 1 256 ? 21.856 6.734 31.318 1.00 29.30 254 ALA D C 1
ATOM 12245 O O . ALA D 1 256 ? 22.207 7.552 32.178 1.00 24.03 254 ALA D O 1
ATOM 12247 N N . GLY D 1 257 ? 22.556 6.533 30.193 1.00 30.24 255 GLY D N 1
ATOM 12248 C CA . GLY D 1 257 ? 23.829 7.199 29.982 1.00 31.70 255 GLY D CA 1
ATOM 12249 C C . GLY D 1 257 ? 23.716 8.615 29.404 1.00 27.74 255 GLY D C 1
ATOM 12250 O O . GLY D 1 257 ? 22.651 9.079 28.990 1.00 26.44 255 GLY D O 1
ATOM 12251 N N . PHE D 1 258 ? 24.853 9.317 29.435 1.00 29.80 256 PHE D N 1
ATOM 12252 C CA . PHE D 1 258 ? 25.042 10.620 28.783 1.00 25.14 256 PHE D CA 1
ATOM 12253 C C . PHE D 1 258 ? 24.092 11.662 29.364 1.00 33.39 256 PHE D C 1
ATOM 12254 O O . PHE D 1 258 ? 23.232 12.224 28.676 1.00 33.31 256 PHE D O 1
ATOM 12262 N N . GLY D 1 259 ? 24.259 11.886 30.674 1.00 32.08 257 GLY D N 1
ATOM 12263 C CA . GLY D 1 259 ? 23.627 12.974 31.381 1.00 28.46 257 GLY D CA 1
ATOM 12264 C C . GLY D 1 259 ? 22.239 12.704 31.902 1.00 27.92 257 GLY D C 1
ATOM 12265 O O . GLY D 1 259 ? 21.750 13.489 32.715 1.00 28.65 257 GLY D O 1
ATOM 12266 N N . ARG D 1 260 ? 21.609 11.597 31.506 1.00 28.36 258 ARG D N 1
ATOM 12267 C CA . ARG D 1 260 ? 20.228 11.340 31.910 1.00 27.33 258 ARG D CA 1
ATOM 12268 C C . ARG D 1 260 ? 19.993 11.568 33.399 1.00 28.25 258 ARG D C 1
ATOM 12269 O O . ARG D 1 260 ? 18.952 12.106 33.797 1.00 26.80 258 ARG D O 1
ATOM 12277 N N . THR D 1 261 ? 20.935 11.146 34.242 1.00 27.38 259 THR D N 1
ATOM 12278 C CA . THR D 1 261 ? 20.717 11.161 35.682 1.00 35.04 259 THR D CA 1
ATOM 12279 C C . THR D 1 261 ? 21.442 12.304 36.398 1.00 32.43 259 THR D C 1
ATOM 12280 O O . THR D 1 261 ? 21.283 12.460 37.613 1.00 35.50 259 THR D O 1
ATOM 12284 N N . GLY D 1 262 ? 22.153 13.153 35.677 1.00 27.82 260 GLY D N 1
ATOM 12285 C CA . GLY D 1 262 ? 22.973 14.162 36.294 1.00 28.92 260 GLY D CA 1
ATOM 12286 C C . GLY D 1 262 ? 24.444 13.828 36.322 1.00 33.47 260 GLY D C 1
ATOM 12287 O O . GLY D 1 262 ? 25.245 14.678 36.728 1.00 35.64 260 GLY D O 1
ATOM 12288 N N . LYS D 1 263 ? 24.817 12.615 35.926 1.00 29.05 261 LYS D N 1
ATOM 12289 C CA . LYS D 1 263 ? 26.206 12.244 35.718 1.00 32.65 261 LYS D CA 1
ATOM 12290 C C . LYS D 1 263 ? 26.384 11.750 34.285 1.00 29.48 261 LYS D C 1
ATOM 12291 O O . LYS D 1 263 ? 25.423 11.383 33.607 1.00 30.17 261 LYS D O 1
ATOM 12297 N N . MET D 1 264 ? 27.623 11.754 33.799 1.00 29.91 262 MET D N 1
ATOM 12298 C CA . MET D 1 264 ? 27.830 11.312 32.422 1.00 28.82 262 MET D CA 1
ATOM 12299 C C . MET D 1 264 ? 27.299 9.896 32.221 1.00 31.52 262 MET D C 1
ATOM 12300 O O . MET D 1 264 ? 26.621 9.611 31.228 1.00 32.81 262 MET D O 1
ATOM 12305 N N . PHE D 1 265 ? 27.593 8.995 33.146 1.00 31.14 263 PHE D N 1
ATOM 12306 C CA . PHE D 1 265 ? 27.005 7.670 33.140 1.00 30.82 263 PHE D CA 1
ATOM 12307 C C . PHE D 1 265 ? 26.340 7.416 34.480 1.00 31.07 263 PHE D C 1
ATOM 12308 O O . PHE D 1 265 ? 26.860 7.813 35.526 1.00 33.44 263 PHE D O 1
ATOM 12316 N N . ALA D 1 266 ? 25.182 6.754 34.429 1.00 31.91 264 ALA D N 1
ATOM 12317 C CA . ALA D 1 266 ? 24.387 6.516 35.628 1.00 35.63 264 ALA D CA 1
ATOM 12318 C C . ALA D 1 266 ? 25.145 5.680 36.655 1.00 36.75 264 ALA D C 1
ATOM 12319 O O . ALA D 1 266 ? 24.980 5.880 37.867 1.00 35.01 264 ALA D O 1
ATOM 12321 N N . TRP D 1 267 ? 25.981 4.742 36.208 1.00 36.50 265 TRP D N 1
ATOM 12322 C CA . TRP D 1 267 ? 26.740 3.967 37.181 1.00 35.17 265 TRP D CA 1
ATOM 12323 C C . TRP D 1 267 ? 27.676 4.847 38.001 1.00 32.86 265 TRP D C 1
ATOM 12324 O O . TRP D 1 267 ? 28.186 4.404 39.036 1.00 32.18 265 TRP D O 1
ATOM 12335 N N . GLN D 1 268 ? 27.921 6.083 37.558 1.00 35.09 266 GLN D N 1
ATOM 12336 C CA . GLN D 1 268 ? 28.763 6.985 38.332 1.00 33.94 266 GLN D CA 1
ATOM 12337 C C . GLN D 1 268 ? 28.057 7.508 39.564 1.00 31.63 266 GLN D C 1
ATOM 12338 O O . GLN D 1 268 ? 28.684 8.182 40.378 1.00 37.38 266 GLN D O 1
ATOM 12344 N N . ASN D 1 269 ? 26.790 7.193 39.728 1.00 34.31 267 ASN D N 1
ATOM 12345 C CA . ASN D 1 269 ? 26.076 7.506 40.947 1.00 34.16 267 ASN D CA 1
ATOM 12346 C C . ASN D 1 269 ? 26.291 6.467 42.035 1.00 37.64 267 ASN D C 1
ATOM 12347 O O . ASN D 1 269 ? 25.589 6.524 43.056 1.00 34.18 267 ASN D O 1
ATOM 12352 N N . PHE D 1 270 ? 27.243 5.543 41.889 1.00 30.53 268 PHE D N 1
ATOM 12353 C CA . PHE D 1 270 ? 27.168 4.419 42.805 1.00 32.06 268 PHE D CA 1
ATOM 12354 C C . PHE D 1 270 ? 28.452 3.966 43.464 1.00 36.78 268 PHE D C 1
ATOM 12355 O O . PHE D 1 270 ? 28.362 3.145 44.380 1.00 43.82 268 PHE D O 1
ATOM 12363 N N . ASP D 1 271 ? 29.629 4.416 43.065 1.00 35.04 269 ASP D N 1
ATOM 12364 C CA . ASP D 1 271 ? 30.838 3.893 43.717 1.00 48.94 269 ASP D CA 1
ATOM 12365 C C . ASP D 1 271 ? 31.042 2.436 43.299 1.00 45.19 269 ASP D C 1
ATOM 12366 O O . ASP D 1 271 ? 31.146 1.524 44.125 1.00 35.21 269 ASP D O 1
ATOM 12371 N N . VAL D 1 272 ? 31.061 2.238 41.987 1.00 47.24 270 VAL D N 1
ATOM 12372 C CA . VAL D 1 272 ? 31.302 0.959 41.345 1.00 37.11 270 VAL D CA 1
ATOM 12373 C C . VAL D 1 272 ? 32.031 1.296 40.072 1.00 33.53 270 VAL D C 1
ATOM 12374 O O . VAL D 1 272 ? 31.697 2.274 39.403 1.00 37.96 270 VAL D O 1
ATOM 12378 N N . LYS D 1 273 ? 33.025 0.510 39.745 1.00 33.03 271 LYS D N 1
ATOM 12379 C CA . LYS D 1 273 ? 33.558 0.579 38.400 1.00 36.00 271 LYS D CA 1
ATOM 12380 C C . LYS D 1 273 ? 33.164 -0.730 37.735 1.00 35.48 271 LYS D C 1
ATOM 12381 O O . LYS D 1 273 ? 33.700 -1.789 38.101 1.00 31.20 271 LYS D O 1
ATOM 12387 N N . PRO D 1 274 ? 32.197 -0.728 36.818 1.00 34.70 272 PRO D N 1
ATOM 12388 C CA . PRO D 1 274 ? 31.866 -1.964 36.113 1.00 28.78 272 PRO D CA 1
ATOM 12389 C C . PRO D 1 274 ? 33.013 -2.358 35.205 1.00 29.92 272 PRO D C 1
ATOM 12390 O O . PRO D 1 274 ? 33.744 -1.507 34.691 1.00 33.44 272 PRO D O 1
ATOM 12394 N N . ASP D 1 275 ? 33.176 -3.671 35.024 1.00 28.08 273 ASP D N 1
ATOM 12395 C CA . ASP D 1 275 ? 34.229 -4.160 34.142 1.00 28.19 273 ASP D CA 1
ATOM 12396 C C . ASP D 1 275 ? 33.986 -3.766 32.690 1.00 28.58 273 ASP D C 1
ATOM 12397 O O . ASP D 1 275 ? 34.934 -3.668 31.907 1.00 29.10 273 ASP D O 1
ATOM 12402 N N . MET D 1 276 ? 32.729 -3.574 32.318 1.00 24.18 274 MET D N 1
ATOM 12403 C CA . MET D 1 276 ? 32.320 -3.144 30.995 1.00 25.21 274 MET D CA 1
ATOM 12404 C C . MET D 1 276 ? 31.008 -2.409 31.175 1.00 27.40 274 MET D C 1
ATOM 12405 O O . MET D 1 276 ? 30.263 -2.686 32.126 1.00 25.37 274 MET D O 1
ATOM 12410 N N . PHE D 1 277 ? 30.731 -1.462 30.280 1.00 20.57 275 PHE D N 1
ATOM 12411 C CA . PHE D 1 277 ? 29.383 -0.911 30.210 1.00 22.60 275 PHE D CA 1
ATOM 12412 C C . PHE D 1 277 ? 29.075 -0.543 28.764 1.00 24.22 275 PHE D C 1
ATOM 12413 O O . PHE D 1 277 ? 29.969 -0.208 27.977 1.00 22.04 275 PHE D O 1
ATOM 12421 N N . THR D 1 278 ? 27.791 -0.609 28.441 1.00 22.35 276 THR D N 1
ATOM 12422 C CA . THR D 1 278 ? 27.277 -0.498 27.096 1.00 22.10 276 THR D CA 1
ATOM 12423 C C . THR D 1 278 ? 26.432 0.762 26.997 1.00 24.58 276 THR D C 1
ATOM 12424 O O . THR D 1 278 ? 25.760 1.157 27.949 1.00 25.32 276 THR D O 1
ATOM 12428 N N . PHE D 1 279 ? 26.409 1.345 25.808 1.00 30.89 277 PHE D N 1
ATOM 12429 C CA . PHE D 1 279 ? 25.776 2.632 25.591 1.00 29.88 277 PHE D CA 1
ATOM 12430 C C . PHE D 1 279 ? 25.235 2.686 24.172 1.00 27.59 277 PHE D C 1
ATOM 12431 O O . PHE D 1 279 ? 25.676 1.938 23.293 1.00 27.85 277 PHE D O 1
ATOM 12439 N N . ALA D 1 280 ? 24.210 3.513 23.985 1.00 31.80 278 ALA D N 1
ATOM 12440 C CA . ALA D 1 280 ? 23.915 4.001 22.649 1.00 26.93 278 ALA D CA 1
ATOM 12441 C C . ALA D 1 280 ? 23.276 5.381 22.690 1.00 26.74 278 ALA D C 1
ATOM 12442 O O . ALA D 1 280 ? 23.957 6.394 22.492 1.00 31.95 278 ALA D O 1
ATOM 12444 N N . LYS D 1 281 ? 22.024 5.435 23.129 1.00 25.45 279 LYS D N 1
ATOM 12445 C CA . LYS D 1 281 ? 21.112 6.476 22.676 1.00 28.63 279 LYS D CA 1
ATOM 12446 C C . LYS D 1 281 ? 21.787 7.851 22.680 1.00 31.02 279 LYS D C 1
ATOM 12447 O O . LYS D 1 281 ? 22.113 8.407 21.618 1.00 22.37 279 LYS D O 1
ATOM 12453 N N . GLY D 1 282 ? 22.152 8.338 23.859 1.00 30.94 280 GLY D N 1
ATOM 12454 C CA . GLY D 1 282 ? 22.594 9.718 23.945 1.00 26.34 280 GLY D CA 1
ATOM 12455 C C . GLY D 1 282 ? 23.998 9.988 23.454 1.00 27.36 280 GLY D C 1
ATOM 12456 O O . GLY D 1 282 ? 24.404 11.156 23.406 1.00 30.75 280 GLY D O 1
ATOM 12457 N N . VAL D 1 283 ? 24.762 8.948 23.123 1.00 24.22 281 VAL D N 1
ATOM 12458 C CA . VAL D 1 283 ? 26.075 9.174 22.530 1.00 25.15 281 VAL D CA 1
ATOM 12459 C C . VAL D 1 283 ? 25.967 10.040 21.283 1.00 20.26 281 VAL D C 1
ATOM 12460 O O . VAL D 1 283 ? 26.911 10.755 20.940 1.00 22.36 281 VAL D O 1
ATOM 12464 N N . THR D 1 284 ? 24.850 9.963 20.558 1.00 21.22 282 THR D N 1
ATOM 12465 C CA . THR D 1 284 ? 24.623 10.845 19.413 1.00 27.17 282 THR D CA 1
ATOM 12466 C C . THR D 1 284 ? 23.225 11.449 19.432 1.00 29.29 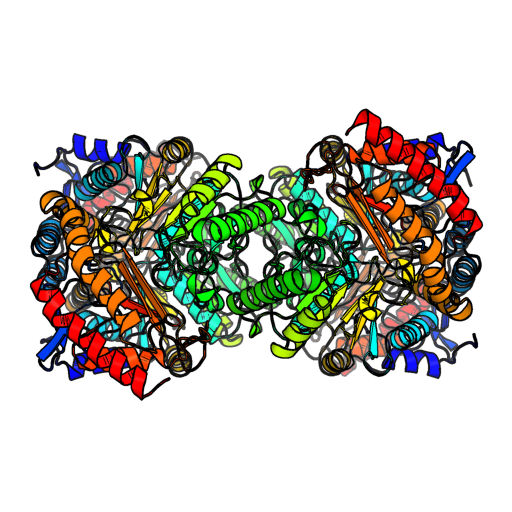282 THR D C 1
ATOM 12467 O O . THR D 1 284 ? 22.793 12.008 18.415 1.00 32.52 282 THR D O 1
ATOM 12471 N N . CYS D 1 285 ? 22.509 11.346 20.553 1.00 25.28 283 CYS D N 1
ATOM 12472 C CA . CYS D 1 285 ? 21.136 11.825 20.671 1.00 25.09 283 CYS D CA 1
ATOM 12473 C C . CYS D 1 285 ? 20.230 11.242 19.590 1.00 28.09 283 CYS D C 1
ATOM 12474 O O . CYS D 1 285 ? 19.177 11.818 19.277 1.00 33.17 283 CYS D O 1
ATOM 12477 N N . GLY D 1 286 ? 20.614 10.093 19.031 1.00 27.53 284 GLY D N 1
ATOM 12478 C CA . GLY D 1 286 ? 19.827 9.413 18.026 1.00 27.58 284 GLY D CA 1
ATOM 12479 C C . GLY D 1 286 ? 20.008 9.923 16.616 1.00 26.71 284 GLY D C 1
ATOM 12480 O O . GLY D 1 286 ? 19.362 9.393 15.704 1.00 27.96 284 GLY D O 1
ATOM 12481 N N . TYR D 1 287 ? 20.859 10.937 16.415 1.00 22.00 285 TYR D N 1
ATOM 12482 C CA . TYR D 1 287 ? 21.033 11.565 15.107 1.00 23.49 285 TYR D CA 1
ATOM 12483 C C . TYR D 1 287 ? 21.691 10.633 14.098 1.00 24.90 285 TYR D C 1
ATOM 12484 O O . TYR D 1 287 ? 21.419 10.728 12.895 1.00 23.15 285 TYR D O 1
ATOM 12493 N N . VAL D 1 288 ? 22.577 9.757 14.558 1.00 24.09 286 VAL D N 1
ATOM 12494 C CA . VAL D 1 288 ? 23.131 8.690 13.733 1.00 25.20 286 VAL D CA 1
ATOM 12495 C C . VAL D 1 288 ? 23.238 7.459 14.621 1.00 26.22 286 VAL D C 1
ATOM 12496 O O . VAL D 1 288 ? 23.630 7.579 15.789 1.00 27.24 286 VAL D O 1
ATOM 12500 N N . PRO D 1 289 ? 22.864 6.276 14.134 1.00 25.46 287 PRO D N 1
ATOM 12501 C CA . PRO D 1 289 ? 22.947 5.068 14.966 1.00 24.25 287 PRO D CA 1
ATOM 12502 C C . PRO D 1 289 ? 24.368 4.807 15.453 1.00 24.13 287 PRO D C 1
ATOM 12503 O O . PRO D 1 289 ? 25.308 4.743 14.660 1.00 26.17 287 PRO D O 1
ATOM 12507 N N . LEU D 1 290 ? 24.525 4.670 16.770 1.00 22.92 288 LEU D N 1
ATOM 12508 C CA . LEU D 1 290 ? 25.823 4.345 17.351 1.00 22.27 288 LEU D CA 1
ATOM 12509 C C . LEU D 1 290 ? 25.636 3.818 18.773 1.00 24.66 288 LEU D C 1
ATOM 12510 O O . LEU D 1 290 ? 24.826 4.340 19.544 1.00 28.10 288 LEU D O 1
ATOM 12515 N N . GLY D 1 291 ? 26.387 2.785 19.106 1.00 22.93 289 GLY D N 1
ATOM 12516 C CA . GLY D 1 291 ? 26.411 2.248 20.449 1.00 23.32 289 GLY D CA 1
ATOM 12517 C C . GLY D 1 291 ? 27.825 1.794 20.717 1.00 21.34 289 GLY D C 1
ATOM 12518 O O . GLY D 1 291 ? 28.709 2.072 19.904 1.00 20.69 289 GLY D O 1
ATOM 12519 N N . GLY D 1 292 ? 28.077 1.121 21.830 1.00 23.00 290 GLY D N 1
ATOM 12520 C CA . GLY D 1 292 ? 29.420 0.618 22.040 1.00 23.72 290 GLY D CA 1
ATOM 12521 C C . GLY D 1 292 ? 29.575 -0.064 23.380 1.00 26.98 290 GLY D C 1
ATOM 12522 O O . GLY D 1 292 ? 28.655 -0.111 24.205 1.00 25.85 290 GLY D O 1
ATOM 12523 N N . VAL D 1 293 ? 30.780 -0.585 23.582 1.00 26.06 291 VAL D N 1
ATOM 12524 C CA . VAL D 1 293 ? 31.185 -1.236 24.818 1.00 25.50 291 VAL D CA 1
ATOM 12525 C C . VAL D 1 293 ? 32.459 -0.551 25.278 1.00 26.56 291 VAL D C 1
ATOM 12526 O O . VAL D 1 293 ? 33.437 -0.484 24.524 1.00 25.16 291 VAL D O 1
ATOM 12530 N N . VAL D 1 294 ? 32.450 -0.025 26.493 1.00 23.86 292 VAL D N 1
ATOM 12531 C CA . VAL D 1 294 ? 33.661 0.496 27.107 1.00 25.81 292 VAL D CA 1
ATOM 12532 C C . VAL D 1 294 ? 34.221 -0.610 27.981 1.00 27.23 292 VAL D C 1
ATOM 12533 O O . VAL D 1 294 ? 33.502 -1.168 28.819 1.00 27.04 292 VAL D O 1
ATOM 12537 N N . VAL D 1 295 ? 35.487 -0.955 27.765 1.00 28.76 293 VAL D N 1
ATOM 12538 C CA . VAL D 1 295 ? 36.079 -2.090 28.449 1.00 28.84 293 VAL D CA 1
ATOM 12539 C C . VAL D 1 295 ? 37.217 -1.603 29.327 1.00 33.72 293 VAL D C 1
ATOM 12540 O O . VAL D 1 295 ? 37.922 -0.640 29.012 1.00 34.86 293 VAL D O 1
ATOM 12544 N N . SER D 1 296 ? 37.376 -2.292 30.451 1.00 37.76 294 SER D N 1
ATOM 12545 C CA . SER D 1 296 ? 38.430 -2.046 31.410 1.00 33.61 294 SER D CA 1
ATOM 12546 C C . SER D 1 296 ? 39.783 -2.365 30.788 1.00 36.00 294 SER D C 1
ATOM 12547 O O . SER D 1 296 ? 39.883 -3.029 29.744 1.00 36.15 294 SER D O 1
ATOM 12550 N N . LYS D 1 297 ? 40.838 -1.887 31.455 1.00 34.55 295 LYS D N 1
ATOM 12551 C CA . LYS D 1 297 ? 42.198 -2.209 31.031 1.00 36.03 295 LYS D CA 1
ATOM 12552 C C . LYS D 1 297 ? 42.442 -3.714 31.032 1.00 36.37 295 LYS D C 1
ATOM 12553 O O . LYS D 1 297 ? 43.085 -4.241 30.113 1.00 36.36 295 LYS D O 1
ATOM 12559 N N . ARG D 1 298 ? 41.950 -4.423 32.060 1.00 38.68 296 ARG D N 1
ATOM 12560 C CA . ARG D 1 298 ? 42.125 -5.875 32.108 1.00 34.36 296 ARG D CA 1
ATOM 12561 C C . ARG D 1 298 ? 41.566 -6.520 30.850 1.00 38.30 296 ARG D C 1
ATOM 12562 O O . ARG D 1 298 ? 42.247 -7.310 30.181 1.00 37.27 296 ARG D O 1
ATOM 12564 N N . ILE D 1 299 ? 40.327 -6.176 30.494 1.00 35.02 297 ILE D N 1
ATOM 12565 C CA . ILE D 1 299 ? 39.757 -6.739 29.277 1.00 32.42 297 ILE D CA 1
ATOM 12566 C C . ILE D 1 299 ? 40.565 -6.300 28.058 1.00 36.07 297 ILE D C 1
ATOM 12567 O O . ILE D 1 299 ? 40.813 -7.099 27.144 1.00 32.93 297 ILE D O 1
ATOM 12572 N N . SER D 1 300 ? 40.999 -5.031 28.018 1.00 33.05 298 SER D N 1
ATOM 12573 C CA . SER D 1 300 ? 41.833 -4.607 26.895 1.00 34.27 298 SER D CA 1
ATOM 12574 C C . SER D 1 300 ? 43.070 -5.480 26.772 1.00 36.81 298 SER D C 1
ATOM 12575 O O . SER D 1 300 ? 43.426 -5.927 25.672 1.00 38.93 298 SER D O 1
ATOM 12578 N N . ASP D 1 301 ? 43.726 -5.758 27.896 1.00 35.61 299 ASP D N 1
ATOM 12579 C CA . ASP D 1 301 ? 44.911 -6.604 27.848 1.00 35.50 299 ASP D CA 1
ATOM 12580 C C . ASP D 1 301 ? 44.584 -7.992 27.329 1.00 31.73 299 ASP D C 1
ATOM 12581 O O . ASP D 1 301 ? 45.318 -8.532 26.496 1.00 36.60 299 ASP D O 1
ATOM 12586 N N . TYR D 1 302 ? 43.488 -8.588 27.805 1.00 29.21 300 TYR D N 1
ATOM 12587 C CA . TYR D 1 302 ? 43.154 -9.941 27.372 1.00 28.98 300 TYR D CA 1
ATOM 12588 C C . TYR D 1 302 ? 43.098 -10.043 25.851 1.00 33.71 300 TYR D C 1
ATOM 12589 O O . TYR D 1 302 ? 43.624 -11.001 25.270 1.00 36.29 300 TYR D O 1
ATOM 12598 N N . PHE D 1 303 ? 42.473 -9.065 25.185 1.00 35.91 301 PHE D N 1
ATOM 12599 C CA . PHE D 1 303 ? 42.317 -9.078 23.732 1.00 34.86 301 PHE D CA 1
ATOM 12600 C C . PHE D 1 303 ? 43.522 -8.504 22.994 1.00 34.58 301 PHE D C 1
ATOM 12601 O O . PHE D 1 303 ? 43.489 -8.383 21.760 1.00 31.54 301 PHE D O 1
ATOM 12609 N N . THR D 1 304 ? 44.574 -8.143 23.726 1.00 37.90 302 THR D N 1
ATOM 12610 C CA . THR D 1 304 ? 45.887 -7.956 23.125 1.00 40.96 302 THR D CA 1
ATOM 12611 C C . THR D 1 304 ? 46.579 -9.294 22.897 1.00 36.00 302 THR D C 1
ATOM 12612 O O . THR D 1 304 ? 47.311 -9.465 21.917 1.00 39.11 302 THR D O 1
ATOM 12616 N N . ASP D 1 305 ? 46.370 -10.244 23.802 1.00 35.44 303 ASP D N 1
ATOM 12617 C CA . ASP D 1 305 ? 46.925 -11.582 23.654 1.00 37.99 303 ASP D CA 1
ATOM 12618 C C . ASP D 1 305 ? 46.034 -12.506 22.843 1.00 38.16 303 ASP D C 1
ATOM 12619 O O . ASP D 1 305 ? 46.548 -13.427 22.196 1.00 38.96 303 ASP D O 1
ATOM 12624 N N . HIS D 1 306 ? 44.718 -12.266 22.839 1.00 35.56 304 HIS D N 1
ATOM 12625 C CA . HIS D 1 306 ? 43.758 -13.115 22.144 1.00 35.61 304 HIS D CA 1
ATOM 12626 C C . HIS D 1 306 ? 42.975 -12.298 21.126 1.00 38.69 304 HIS D C 1
ATOM 12627 O O . HIS D 1 306 ? 42.646 -11.131 21.359 1.00 35.48 304 HIS D O 1
ATOM 12634 N N . VAL D 1 307 ? 42.642 -12.942 20.007 1.00 39.64 305 VAL D N 1
ATOM 12635 C CA . VAL D 1 307 ? 41.864 -12.293 18.966 1.00 29.60 305 VAL D CA 1
ATOM 12636 C C . VAL D 1 307 ? 40.470 -12.006 19.499 1.00 32.77 305 VAL D C 1
ATOM 12637 O O . VAL D 1 307 ? 39.808 -12.893 20.056 1.00 38.64 305 VAL D O 1
ATOM 12641 N N . LEU D 1 308 ? 40.026 -10.761 19.351 1.00 32.32 306 LEU D N 1
ATOM 12642 C CA . LEU D 1 308 ? 38.654 -10.369 19.662 1.00 30.37 306 LEU D CA 1
ATOM 12643 C C . LEU D 1 308 ? 37.738 -10.890 18.566 1.00 31.31 306 LEU D C 1
ATOM 12644 O O . LEU D 1 308 ? 37.690 -10.332 17.467 1.00 33.16 306 LEU D O 1
ATOM 12649 N N . GLN D 1 309 ? 37.015 -11.975 18.856 1.00 32.01 307 GLN D N 1
ATOM 12650 C CA . GLN D 1 309 ? 36.125 -12.609 17.880 1.00 30.67 307 GLN D CA 1
ATOM 12651 C C . GLN D 1 309 ? 34.765 -11.908 17.864 1.00 30.22 307 GLN D C 1
ATOM 12652 O O . GLN D 1 309 ? 33.710 -12.499 18.064 1.00 37.10 307 GLN D O 1
ATOM 12658 N N . CYS D 1 310 ? 34.826 -10.608 17.609 1.00 30.92 308 CYS D N 1
ATOM 12659 C CA . CYS D 1 310 ? 33.675 -9.737 17.475 1.00 27.26 308 CYS D CA 1
ATOM 12660 C C . CYS D 1 310 ? 33.924 -8.808 16.298 1.00 29.82 308 CYS D C 1
ATOM 12661 O O . CYS D 1 310 ? 35.073 -8.531 15.943 1.00 26.92 308 CYS D O 1
ATOM 12664 N N . GLY D 1 311 ? 32.838 -8.345 15.688 1.00 29.86 309 GLY D N 1
ATOM 12665 C CA . GLY D 1 311 ? 32.927 -7.466 14.545 1.00 26.14 309 GLY D CA 1
ATOM 12666 C C . GLY D 1 311 ? 31.574 -7.152 13.948 1.00 26.28 309 GLY D C 1
ATOM 12667 O O . GLY D 1 311 ? 30.586 -7.824 14.240 1.00 26.34 309 GLY D O 1
ATOM 12668 N N . LEU D 1 312 ? 31.510 -6.094 13.152 1.00 27.42 310 LEU D N 1
ATOM 12669 C CA . LEU D 1 312 ? 30.315 -5.789 12.383 1.00 25.78 310 LEU D CA 1
ATOM 12670 C C . LEU D 1 312 ? 30.725 -4.773 11.327 1.00 26.15 310 LEU D C 1
ATOM 12671 O O . LEU D 1 312 ? 31.655 -3.989 11.539 1.00 28.15 310 LEU D O 1
ATOM 12676 N N . THR D 1 313 ? 30.056 -4.819 10.173 1.00 26.66 311 THR D N 1
ATOM 12677 C CA . THR D 1 313 ? 30.471 -3.975 9.053 1.00 28.31 311 THR D CA 1
ATOM 12678 C C . THR D 1 313 ? 30.660 -2.527 9.500 1.00 27.71 311 THR D C 1
ATOM 12679 O O . THR D 1 313 ? 31.700 -1.913 9.229 1.00 25.49 311 THR D O 1
ATOM 12683 N N . TYR D 1 314 ? 29.688 -1.988 10.241 1.00 25.89 312 TYR D N 1
ATOM 12684 C CA . TYR D 1 314 ? 29.620 -0.559 10.526 1.00 24.64 312 TYR D CA 1
ATOM 12685 C C . TYR D 1 314 ? 30.280 -0.163 11.849 1.00 24.55 312 TYR D C 1
ATOM 12686 O O . TYR D 1 314 ? 30.039 0.950 12.327 1.00 27.46 312 TYR D O 1
ATOM 12695 N N . SER D 1 315 ? 31.071 -1.050 12.466 1.00 27.96 313 SER D N 1
ATOM 12696 C CA . SER D 1 315 ? 31.704 -0.739 13.748 1.00 25.46 313 SER D CA 1
ATOM 12697 C C . SER D 1 315 ? 32.496 0.557 13.640 1.00 27.13 313 SER D C 1
ATOM 12698 O O . SER D 1 315 ? 33.325 0.721 12.741 1.00 25.20 313 SER D O 1
ATOM 12701 N N . GLY D 1 316 ? 32.240 1.482 14.560 1.00 25.28 314 GLY D N 1
ATOM 12702 C CA . GLY D 1 316 ? 32.952 2.741 14.491 1.00 27.63 314 GLY D CA 1
ATOM 12703 C C . GLY D 1 316 ? 32.615 3.571 13.273 1.00 25.64 314 GLY D C 1
ATOM 12704 O O . GLY D 1 316 ? 33.482 4.294 12.764 1.00 27.48 314 GLY D O 1
ATOM 12705 N N . HIS D 1 317 ? 31.376 3.477 12.791 1.00 23.07 315 HIS D N 1
ATOM 12706 C CA . HIS D 1 317 ? 30.940 4.211 11.613 1.00 19.92 315 HIS D CA 1
ATOM 12707 C C . HIS D 1 317 ? 31.360 5.675 11.703 1.00 24.37 315 HIS D C 1
ATOM 12708 O O . HIS D 1 317 ? 31.110 6.355 12.707 1.00 25.79 315 HIS D O 1
ATOM 12715 N N . THR D 1 318 ? 31.981 6.161 10.627 1.00 23.35 316 THR D N 1
ATOM 12716 C CA . THR D 1 318 ? 32.672 7.446 10.662 1.00 21.35 316 THR D CA 1
ATOM 12717 C C . THR D 1 318 ? 31.705 8.604 10.865 1.00 23.53 316 THR D C 1
ATOM 12718 O O . THR D 1 318 ? 31.884 9.421 11.780 1.00 25.20 316 THR D O 1
ATOM 12722 N N . LEU D 1 319 ? 30.672 8.698 10.025 1.00 20.85 317 LEU D N 1
ATOM 12723 C CA . LEU D 1 319 ? 29.657 9.729 10.222 1.00 18.79 317 LEU D CA 1
ATOM 12724 C C . LEU D 1 319 ? 29.109 9.693 11.646 1.00 22.51 317 LEU D C 1
ATOM 12725 O O . LEU D 1 319 ? 28.987 10.731 12.311 1.00 20.80 317 LEU D O 1
ATOM 12730 N N . ALA D 1 320 ? 28.769 8.490 12.125 1.00 25.61 318 ALA D N 1
ATOM 12731 C CA . ALA D 1 320 ? 28.188 8.330 13.455 1.00 22.55 318 ALA D CA 1
ATOM 12732 C C . ALA D 1 320 ? 29.131 8.844 14.541 1.00 26.22 318 ALA D C 1
ATOM 12733 O O . ALA D 1 320 ? 28.716 9.588 15.445 1.00 24.81 318 ALA D O 1
ATOM 12735 N N . CYS D 1 321 ? 30.416 8.484 14.456 1.00 21.87 319 CYS D N 1
ATOM 12736 C CA . CYS D 1 321 ? 31.362 8.945 15.466 1.00 21.90 319 CYS D CA 1
ATOM 12737 C C . CYS D 1 321 ? 31.516 10.462 15.434 1.00 25.22 319 CYS D C 1
ATOM 12738 O O . CYS D 1 321 ? 31.591 11.107 16.491 1.00 27.71 319 CYS D O 1
ATOM 12741 N N . ALA D 1 322 ? 31.567 11.059 14.238 1.00 25.02 320 ALA D N 1
ATOM 12742 C CA . ALA D 1 322 ? 31.654 12.515 14.175 1.00 23.96 320 ALA D CA 1
ATOM 12743 C C . ALA D 1 322 ? 30.526 13.158 14.972 1.00 26.88 320 ALA D C 1
ATOM 12744 O O . ALA D 1 322 ? 30.758 14.081 15.765 1.00 31.81 320 ALA D O 1
ATOM 12746 N N . ALA D 1 323 ? 29.294 12.665 14.802 1.00 20.06 321 ALA D N 1
ATOM 12747 C CA . ALA D 1 323 ? 28.210 13.191 15.629 1.00 21.92 321 ALA D CA 1
ATOM 12748 C C . ALA D 1 323 ? 28.489 12.944 17.103 1.00 24.75 321 ALA D C 1
ATOM 12749 O O . ALA D 1 323 ? 28.176 13.788 17.949 1.00 26.49 321 ALA D O 1
ATOM 12751 N N . GLY D 1 324 ? 29.077 11.786 17.427 1.00 27.00 322 GLY D N 1
ATOM 12752 C CA . GLY D 1 324 ? 29.434 11.501 18.808 1.00 24.19 322 GLY D CA 1
ATOM 12753 C C . GLY D 1 324 ? 30.402 12.517 19.383 1.00 27.92 322 GLY D C 1
ATOM 12754 O O . GLY D 1 324 ? 30.212 13.009 20.497 1.00 27.60 322 GLY D O 1
ATOM 12755 N N . VAL D 1 325 ? 31.461 12.845 18.635 1.00 24.98 323 VAL D N 1
ATOM 12756 C CA . VAL D 1 325 ? 32.404 13.850 19.122 1.00 28.13 323 VAL D CA 1
ATOM 12757 C C . VAL D 1 325 ? 31.680 15.159 19.426 1.00 29.39 323 VAL D C 1
ATOM 12758 O O . VAL D 1 325 ? 31.917 15.798 20.461 1.00 26.52 323 VAL D O 1
ATOM 12762 N N . ALA D 1 326 ? 30.785 15.578 18.534 1.00 27.40 324 ALA D N 1
ATOM 12763 C CA . ALA D 1 326 ? 30.070 16.824 18.766 1.00 23.84 324 ALA D CA 1
ATOM 12764 C C . ALA D 1 326 ? 29.152 16.712 19.974 1.00 27.62 324 ALA D C 1
ATOM 12765 O O . ALA D 1 326 ? 29.097 17.627 20.805 1.00 32.43 324 ALA D O 1
ATOM 12767 N N . ALA D 1 327 ? 28.432 15.597 20.097 1.00 28.65 325 ALA D N 1
ATOM 12768 C CA . ALA D 1 327 ? 27.532 15.416 21.235 1.00 29.75 325 ALA D CA 1
ATOM 12769 C C . ALA D 1 327 ? 28.299 15.429 22.553 1.00 29.68 325 ALA D C 1
ATOM 12770 O O . ALA D 1 327 ? 27.892 16.090 23.519 1.00 25.57 325 ALA D O 1
ATOM 12772 N N . VAL D 1 328 ? 29.403 14.683 22.621 1.00 28.87 326 VAL D N 1
ATOM 12773 C CA . VAL D 1 328 ? 30.156 14.602 23.873 1.00 32.35 326 VAL D CA 1
ATOM 12774 C C . VAL D 1 328 ? 30.759 15.961 24.228 1.00 33.86 326 VAL D C 1
ATOM 12775 O O . VAL D 1 328 ? 30.727 16.383 25.393 1.00 31.50 326 VAL D O 1
ATOM 12779 N N . ASN D 1 329 ? 31.327 16.661 23.234 1.00 32.57 327 ASN D N 1
ATOM 12780 C CA . ASN D 1 329 ? 31.882 17.988 23.478 1.00 26.79 327 ASN D CA 1
ATOM 12781 C C . ASN D 1 329 ? 30.809 18.944 23.960 1.00 30.52 327 ASN D C 1
ATOM 12782 O O . ASN D 1 329 ? 31.070 19.839 24.769 1.00 31.61 327 ASN D O 1
ATOM 12787 N N . TYR D 1 330 ? 29.596 18.793 23.451 1.00 30.11 328 TYR D N 1
ATOM 12788 C CA . TYR D 1 330 ? 28.521 19.639 23.936 1.00 26.93 328 TYR D CA 1
ATOM 12789 C C . TYR D 1 330 ? 28.218 19.357 25.402 1.00 30.35 328 TYR D C 1
ATOM 12790 O O . TYR D 1 330 ? 28.115 20.290 26.204 1.00 32.43 328 TYR D O 1
ATOM 12799 N N . TYR D 1 331 ? 28.046 18.076 25.769 1.00 33.56 329 TYR D N 1
ATOM 12800 C CA . TYR D 1 331 ? 27.766 17.727 27.166 1.00 29.58 329 TYR D CA 1
ATOM 12801 C C . TYR D 1 331 ? 28.769 18.393 28.096 1.00 28.81 329 TYR D C 1
ATOM 12802 O O . TYR D 1 331 ? 28.390 18.985 29.110 1.00 28.56 329 TYR D O 1
ATOM 12811 N N . LEU D 1 332 ? 30.060 18.314 27.749 1.00 28.84 330 LEU D N 1
ATOM 12812 C CA . LEU D 1 332 ? 31.118 18.839 28.614 1.00 31.20 330 LEU D CA 1
ATOM 12813 C C . LEU D 1 332 ? 31.180 20.368 28.572 1.00 38.16 330 LEU D C 1
ATOM 12814 O O . LEU D 1 332 ? 31.091 21.037 29.609 1.00 39.11 330 LEU D O 1
ATOM 12819 N N . GLU D 1 333 ? 31.347 20.944 27.380 1.00 33.44 331 GLU D N 1
ATOM 12820 C CA . GLU D 1 333 ? 31.560 22.380 27.306 1.00 33.51 331 GLU D CA 1
ATOM 12821 C C . GLU D 1 333 ? 30.387 23.153 27.889 1.00 35.23 331 GLU D C 1
ATOM 12822 O O . GLU D 1 333 ? 30.586 24.221 28.481 1.00 42.85 331 GLU D O 1
ATOM 12828 N N . HIS D 1 334 ? 29.173 22.623 27.773 1.00 28.65 332 HIS D N 1
ATOM 12829 C CA . HIS D 1 334 ? 27.980 23.319 28.231 1.00 28.28 332 HIS D CA 1
ATOM 12830 C C . HIS D 1 334 ? 27.492 22.854 29.596 1.00 36.42 332 HIS D C 1
ATOM 12831 O O . HIS D 1 334 ? 26.353 23.172 29.968 1.00 27.07 332 HIS D O 1
ATOM 12838 N N . ASP D 1 335 ? 28.323 22.124 30.345 1.00 36.84 333 ASP D N 1
ATOM 12839 C CA . ASP D 1 335 ? 27.992 21.589 31.670 1.00 34.68 333 ASP D CA 1
ATOM 12840 C C . ASP D 1 335 ? 26.538 21.107 31.736 1.00 33.46 333 ASP D C 1
ATOM 12841 O O . ASP D 1 335 ? 25.726 21.561 32.550 1.00 31.80 333 ASP D O 1
ATOM 12846 N N . VAL D 1 336 ? 26.227 20.137 30.871 1.00 30.68 334 VAL D N 1
ATOM 12847 C CA . VAL D 1 336 ? 24.845 19.672 30.788 1.00 30.12 334 VAL D CA 1
ATOM 12848 C C . VAL D 1 336 ? 24.478 18.866 32.025 1.00 33.57 334 VAL D C 1
ATOM 12849 O O . VAL D 1 336 ? 23.326 18.908 32.479 1.00 35.90 334 VAL D O 1
ATOM 12853 N N . CYS D 1 337 ? 25.431 18.126 32.598 1.00 29.94 335 CYS D N 1
ATOM 12854 C CA . CYS D 1 337 ? 25.131 17.384 33.818 1.00 29.35 335 CYS D CA 1
ATOM 12855 C C . CYS D 1 337 ? 24.699 18.331 34.930 1.00 35.09 335 CYS D C 1
ATOM 12856 O O . CYS D 1 337 ? 23.661 18.124 35.574 1.00 35.02 335 CYS D O 1
ATOM 12859 N N . ALA D 1 338 ? 25.464 19.404 35.147 1.00 33.29 336 ALA D N 1
ATOM 12860 C CA . ALA D 1 338 ? 25.091 20.345 36.195 1.00 28.02 336 ALA D CA 1
ATOM 12861 C C . ALA D 1 338 ? 23.714 20.933 35.922 1.00 30.93 336 ALA D C 1
ATOM 12862 O O . ALA D 1 338 ? 22.909 21.096 36.848 1.00 35.06 336 ALA D O 1
ATOM 12864 N N . HIS D 1 339 ? 23.407 21.233 34.656 1.00 29.06 337 HIS D N 1
ATOM 12865 C CA . HIS D 1 339 ? 22.066 21.729 34.358 1.00 29.56 337 HIS D CA 1
ATOM 12866 C C . HIS D 1 339 ? 21.022 20.654 34.634 1.00 31.90 337 HIS D C 1
ATOM 12867 O O . HIS D 1 339 ? 19.918 20.959 35.107 1.00 28.93 337 HIS D O 1
ATOM 12874 N N . VAL D 1 340 ? 21.357 19.391 34.349 1.00 29.27 338 VAL D N 1
ATOM 12875 C CA . VAL D 1 340 ? 20.424 18.301 34.616 1.00 32.42 338 VAL D CA 1
ATOM 12876 C C . VAL D 1 340 ? 20.191 18.159 36.116 1.00 30.59 338 VAL D C 1
ATOM 12877 O O . VAL D 1 340 ? 19.043 18.094 36.574 1.00 27.93 338 VAL D O 1
ATOM 12881 N N . LYS D 1 341 ? 21.277 18.137 36.906 1.00 29.24 339 LYS D N 1
ATOM 12882 C CA . LYS D 1 341 ? 21.133 18.106 38.362 1.00 31.90 339 LYS D CA 1
ATOM 12883 C C . LYS D 1 341 ? 20.238 19.243 38.844 1.00 31.58 339 LYS D C 1
ATOM 12884 O O . LYS D 1 341 ? 19.333 19.024 39.654 1.00 29.19 339 LYS D O 1
ATOM 12886 N N . GLU D 1 342 ? 20.426 20.454 38.302 1.00 33.16 340 GLU D N 1
ATOM 12887 C CA . GLU D 1 342 ? 19.590 21.572 38.726 1.00 29.28 340 GLU D CA 1
ATOM 12888 C C . GLU D 1 342 ? 18.150 21.418 38.246 1.00 31.25 340 GLU D C 1
ATOM 12889 O O . GLU D 1 342 ? 17.210 21.732 38.984 1.00 34.42 340 GLU D O 1
ATOM 12895 N N . MET D 1 343 ? 17.943 20.916 37.029 1.00 32.88 341 MET D N 1
ATOM 12896 C CA . MET D 1 343 ? 16.569 20.717 36.585 1.00 30.24 341 MET D CA 1
ATOM 12897 C C . MET D 1 343 ? 15.871 19.662 37.423 1.00 31.64 341 MET D C 1
ATOM 12898 O O . MET D 1 343 ? 14.635 19.673 37.528 1.00 31.05 341 MET D O 1
ATOM 12903 N N . GLU D 1 344 ? 16.642 18.769 38.049 1.00 33.44 342 GLU D N 1
ATOM 12904 C CA . GLU D 1 344 ? 16.054 17.824 38.992 1.00 33.28 342 GLU D CA 1
ATOM 12905 C C . GLU D 1 344 ? 15.259 18.562 40.063 1.00 38.37 342 GLU D C 1
ATOM 12906 O O . GLU D 1 344 ? 14.213 18.068 40.518 1.00 31.52 342 GLU D O 1
ATOM 12912 N N . GLY D 1 345 ? 15.749 19.752 40.472 1.00 35.96 343 GLY D N 1
ATOM 12913 C CA . GLY D 1 345 ? 15.118 20.576 41.493 1.00 26.02 343 GLY D CA 1
ATOM 12914 C C . GLY D 1 345 ? 13.744 21.092 41.121 1.00 31.54 343 GLY D C 1
ATOM 12915 O O . GLY D 1 345 ? 12.952 21.419 42.007 1.00 35.65 343 GLY D O 1
ATOM 12916 N N . ILE D 1 346 ? 13.406 21.106 39.841 1.00 32.06 344 ILE D N 1
ATOM 12917 C CA . ILE D 1 346 ? 12.035 21.421 39.466 1.00 31.03 344 ILE D CA 1
ATOM 12918 C C . ILE D 1 346 ? 11.216 20.147 39.292 1.00 32.80 344 ILE D C 1
ATOM 12919 O O . ILE D 1 346 ? 10.072 20.078 39.745 1.00 35.12 344 ILE D O 1
ATOM 12924 N N . LEU D 1 347 ? 11.787 19.118 38.656 1.00 31.10 345 LEU D N 1
ATOM 12925 C CA . LEU D 1 347 ? 11.005 17.931 38.297 1.00 34.08 345 LEU D CA 1
ATOM 12926 C C . LEU D 1 347 ? 10.673 17.061 39.514 1.00 33.55 345 LEU D C 1
ATOM 12927 O O . LEU D 1 347 ? 9.521 16.643 39.697 1.00 30.80 345 LEU D O 1
ATOM 12932 N N . LYS D 1 348 ? 11.677 16.756 40.348 1.00 30.61 346 LYS D N 1
ATOM 12933 C CA . LYS D 1 348 ? 11.462 15.876 41.497 1.00 30.96 346 LYS D CA 1
ATOM 12934 C C . LYS D 1 348 ? 10.408 16.405 42.461 1.00 36.94 346 LYS D C 1
ATOM 12935 O O . LYS D 1 348 ? 9.424 15.691 42.729 1.00 31.14 346 LYS D O 1
ATOM 12941 N N . PRO D 1 349 ? 10.548 17.623 43.022 1.00 37.56 347 PRO D N 1
ATOM 12942 C CA . PRO D 1 349 ? 9.531 18.115 43.965 1.00 28.70 347 PRO D CA 1
ATOM 12943 C C . PRO D 1 349 ? 8.161 18.154 43.355 1.00 33.86 347 PRO D C 1
ATOM 12944 O O . PRO D 1 349 ? 7.166 17.953 44.062 1.00 39.38 347 PRO D O 1
ATOM 12948 N N . PHE D 1 350 ? 8.077 18.408 42.053 1.00 31.15 348 PHE D N 1
ATOM 12949 C CA . PHE D 1 350 ? 6.779 18.414 41.398 1.00 33.49 348 PHE D CA 1
ATOM 12950 C C . PHE D 1 350 ? 6.138 17.025 41.413 1.00 36.83 348 PHE D C 1
ATOM 12951 O O . PHE D 1 350 ? 4.948 16.885 41.726 1.00 40.77 348 PHE D O 1
ATOM 12959 N N . LEU D 1 351 ? 6.897 15.981 41.062 1.00 34.31 349 LEU D N 1
ATOM 12960 C CA . LEU D 1 351 ? 6.278 14.656 40.995 1.00 36.60 349 LEU D CA 1
ATOM 12961 C C . LEU D 1 351 ? 5.940 14.137 42.389 1.00 36.27 349 LEU D C 1
ATOM 12962 O O . LEU D 1 351 ? 4.868 13.556 42.599 1.00 35.89 349 LEU D O 1
ATOM 12967 N N . GLU D 1 352 ? 6.836 14.352 43.356 1.00 35.42 350 GLU D N 1
ATOM 12968 C CA . GLU D 1 352 ? 6.537 14.004 44.742 1.00 35.71 350 GLU D CA 1
ATOM 12969 C C . GLU D 1 352 ? 5.234 14.640 45.215 1.00 38.34 350 GLU D C 1
ATOM 12970 O O . GLU D 1 352 ? 4.441 14.006 45.919 1.00 46.25 350 GLU D O 1
ATOM 12976 N N . SER D 1 353 ? 4.995 15.896 44.847 1.00 37.51 351 SER D N 1
ATOM 12977 C CA . SER D 1 353 ? 3.728 16.520 45.192 1.00 40.31 351 SER D CA 1
ATOM 12978 C C . SER D 1 353 ? 2.572 15.950 44.378 1.00 43.64 351 SER D C 1
ATOM 12979 O O . SER D 1 353 ? 1.417 16.090 44.791 1.00 51.23 351 SER D O 1
ATOM 12982 N N . MET D 1 354 ? 2.849 15.316 43.231 1.00 41.26 352 MET D N 1
ATOM 12983 C CA . MET D 1 354 ? 1.803 14.569 42.537 1.00 38.03 352 MET D CA 1
ATOM 12984 C C . MET D 1 354 ? 1.418 13.320 43.319 1.00 42.36 352 MET D C 1
ATOM 12985 O O . MET D 1 354 ? 0.274 12.851 43.226 1.00 40.48 352 MET D O 1
ATOM 12990 N N . VAL D 1 355 ? 2.366 12.772 44.085 1.00 40.22 353 VAL D N 1
ATOM 12991 C CA . VAL D 1 355 ? 2.062 11.685 45.008 1.00 41.30 353 VAL D CA 1
ATOM 12992 C C . VAL D 1 355 ? 1.063 12.153 46.050 1.00 43.31 353 VAL D C 1
ATOM 12993 O O . VAL D 1 355 ? -0.005 11.554 46.226 1.00 43.57 353 VAL D O 1
ATOM 12997 N N . GLU D 1 356 ? 1.382 13.263 46.731 1.00 48.17 354 GLU D N 1
ATOM 12998 C CA . GLU D 1 356 ? 0.500 13.802 47.762 1.00 43.49 354 GLU D CA 1
ATOM 12999 C C . GLU D 1 356 ? -0.837 14.258 47.187 1.00 42.03 354 GLU D C 1
ATOM 13000 O O . GLU D 1 356 ? -1.878 14.108 47.837 1.00 44.84 354 GLU D O 1
ATOM 13006 N N . LYS D 1 357 ? -0.843 14.771 45.963 1.00 42.47 355 LYS D N 1
ATOM 13007 C CA . LYS D 1 357 ? -2.043 15.384 45.412 1.00 43.44 355 LYS D CA 1
ATOM 13008 C C . LYS D 1 357 ? -2.948 14.415 44.659 1.00 41.19 355 LYS D C 1
ATOM 13009 O O . LYS D 1 357 ? -4.107 14.753 44.413 1.00 48.09 355 LYS D O 1
ATOM 13011 N N . HIS D 1 358 ? -2.475 13.236 44.264 1.00 45.90 356 HIS D N 1
ATOM 13012 C CA . HIS D 1 358 ? -3.265 12.390 43.374 1.00 46.19 356 HIS D CA 1
ATOM 13013 C C . HIS D 1 358 ? -3.432 10.992 43.956 1.00 48.85 356 HIS D C 1
ATOM 13014 O O . HIS D 1 358 ? -2.446 10.337 44.321 1.00 45.30 356 HIS D O 1
ATOM 13021 N N . LYS D 1 359 ? -4.685 10.528 44.022 1.00 46.40 357 LYS D N 1
ATOM 13022 C CA . LYS D 1 359 ? -4.939 9.204 44.570 1.00 46.44 357 LYS D CA 1
ATOM 13023 C C . LYS D 1 359 ? -4.439 8.098 43.654 1.00 49.52 357 LYS D C 1
ATOM 13024 O O . LYS D 1 359 ? -4.239 6.974 44.128 1.00 48.98 357 LYS D O 1
ATOM 13030 N N . CYS D 1 360 ? -4.232 8.393 42.367 1.00 46.15 358 CYS D N 1
ATOM 13031 C CA . CYS D 1 360 ? -3.831 7.412 41.362 1.00 47.32 358 CYS D CA 1
ATOM 13032 C C . CYS D 1 360 ? -2.317 7.309 41.206 1.00 46.35 358 CYS D C 1
ATOM 13033 O O . CYS D 1 360 ? -1.840 6.502 40.394 1.00 37.06 358 CYS D O 1
ATOM 13036 N N . VAL D 1 361 ? -1.561 8.092 41.974 1.00 46.57 359 VAL D N 1
ATOM 13037 C CA . VAL D 1 361 ? -0.110 8.162 41.869 1.00 40.43 359 VAL D CA 1
ATOM 13038 C C . VAL D 1 361 ? 0.468 7.600 43.160 1.00 44.72 359 VAL D C 1
ATOM 13039 O O . VAL D 1 361 ? 0.382 8.244 44.213 1.00 48.95 359 VAL D O 1
ATOM 13043 N N . GLY D 1 362 ? 1.043 6.396 43.091 1.00 36.96 360 GLY D N 1
ATOM 13044 C CA . GLY D 1 362 ? 1.550 5.728 44.278 1.00 36.04 360 GLY D CA 1
ATOM 13045 C C . GLY D 1 362 ? 2.967 6.080 44.683 1.00 35.02 360 GLY D C 1
ATOM 13046 O O . GLY D 1 362 ? 3.292 6.152 45.876 1.00 35.13 360 GLY D O 1
ATOM 13047 N N . GLU D 1 363 ? 3.824 6.306 43.694 1.00 31.29 361 GLU D N 1
ATOM 13048 C CA . GLU D 1 363 ? 5.213 6.638 43.955 1.00 27.19 361 GLU D CA 1
ATOM 13049 C C . GLU D 1 363 ? 5.741 7.496 42.814 1.00 32.22 361 GLU D C 1
ATOM 13050 O O . GLU D 1 363 ? 5.217 7.473 41.694 1.00 31.49 361 GLU D O 1
ATOM 13056 N N . ALA D 1 364 ? 6.752 8.297 43.125 1.00 35.11 362 ALA D N 1
ATOM 13057 C CA . ALA D 1 364 ? 7.472 9.070 42.126 1.00 30.15 362 ALA D CA 1
ATOM 13058 C C . ALA D 1 364 ? 8.946 8.777 42.298 1.00 29.02 362 ALA D C 1
ATOM 13059 O O . ALA D 1 364 ? 9.455 8.771 43.422 1.00 31.67 362 ALA D O 1
ATOM 13061 N N . ARG D 1 365 ? 9.622 8.524 41.197 1.00 28.95 363 ARG D N 1
ATOM 13062 C CA . ARG D 1 365 ? 11.058 8.329 41.223 1.00 32.13 363 ARG D CA 1
ATOM 13063 C C . ARG D 1 365 ? 11.688 9.359 40.304 1.00 32.41 363 ARG D C 1
ATOM 13064 O O . ARG D 1 365 ? 11.113 9.723 39.272 1.00 27.57 363 ARG D O 1
ATOM 13072 N N . CYS D 1 366 ? 12.845 9.869 40.707 1.00 27.29 364 CYS D N 1
ATOM 13073 C CA . CYS D 1 366 ? 13.506 10.881 39.897 1.00 26.77 364 CYS D CA 1
ATOM 13074 C C . CYS D 1 366 ? 14.973 10.951 40.278 1.00 29.13 364 CYS D C 1
ATOM 13075 O O . CYS D 1 366 ? 15.311 11.168 41.445 1.00 29.66 364 CYS D O 1
ATOM 13078 N N . ILE D 1 367 ? 15.840 10.770 39.295 1.00 29.49 365 ILE D N 1
ATOM 13079 C CA . ILE D 1 367 ? 17.241 11.142 39.410 1.00 30.97 365 ILE D CA 1
ATOM 13080 C C . ILE D 1 367 ? 17.574 11.922 38.141 1.00 29.76 365 ILE D C 1
ATOM 13081 O O . ILE D 1 367 ? 17.320 11.439 37.031 1.00 31.44 365 ILE D O 1
ATOM 13086 N N . GLY D 1 368 ? 18.077 13.145 38.301 1.00 28.97 366 GLY D N 1
ATOM 13087 C CA . GLY D 1 368 ? 18.255 14.013 37.138 1.00 29.77 366 GLY D CA 1
ATOM 13088 C C . GLY D 1 368 ? 16.935 14.254 36.411 1.00 30.70 366 GLY D C 1
ATOM 13089 O O . GLY D 1 368 ? 15.908 14.561 37.028 1.00 27.29 366 GLY D O 1
ATOM 13090 N N . LEU D 1 369 ? 16.946 14.091 35.083 1.00 29.42 367 LEU D N 1
ATOM 13091 C CA . LEU D 1 369 ? 15.735 14.169 34.268 1.00 28.00 367 LEU D CA 1
ATOM 13092 C C . LEU D 1 369 ? 15.279 12.780 33.808 1.00 33.36 367 LEU D C 1
ATOM 13093 O O . LEU D 1 369 ? 14.739 12.594 32.709 1.00 33.09 367 LEU D O 1
ATOM 13098 N N . PHE D 1 370 ? 15.461 11.806 34.700 1.00 32.91 368 PHE D N 1
ATOM 13099 C CA . PHE D 1 370 ? 15.148 10.390 34.526 1.00 28.74 368 PHE D CA 1
ATOM 13100 C C . PHE D 1 370 ? 14.103 10.106 35.600 1.00 30.94 368 PHE D C 1
ATOM 13101 O O . PHE D 1 370 ? 14.441 10.011 36.784 1.00 34.76 368 PHE D O 1
ATOM 13109 N N . SER D 1 371 ? 12.829 10.009 35.220 1.00 27.06 369 SER D N 1
ATOM 13110 C CA . SER D 1 371 ? 11.789 10.018 36.241 1.00 28.14 369 SER D CA 1
ATOM 13111 C C . SER D 1 371 ? 10.590 9.202 35.778 1.00 29.07 369 SER D C 1
ATOM 13112 O O . SER D 1 371 ? 10.386 8.985 34.582 1.00 29.93 369 SER D O 1
ATOM 13115 N N . ALA D 1 372 ? 9.791 8.753 36.746 1.00 27.19 370 ALA D N 1
ATOM 13116 C CA . ALA D 1 372 ? 8.605 7.969 36.437 1.00 27.00 370 ALA D CA 1
ATOM 13117 C C . ALA D 1 372 ? 7.624 8.042 37.597 1.00 28.92 370 ALA D C 1
ATOM 13118 O O . ALA D 1 372 ? 8.011 8.257 38.748 1.00 30.58 370 ALA D O 1
ATOM 13120 N N . LEU D 1 373 ? 6.347 7.879 37.267 1.00 32.14 371 LEU D N 1
ATOM 13121 C CA . LEU D 1 373 ? 5.265 7.761 38.231 1.00 33.06 371 LEU D CA 1
ATOM 13122 C C . LEU D 1 373 ? 4.690 6.348 38.159 1.00 36.06 371 LEU D C 1
ATOM 13123 O O . LEU D 1 373 ? 4.443 5.833 37.067 1.00 36.38 371 LEU D O 1
ATOM 13128 N N . THR D 1 374 ? 4.483 5.721 39.313 1.00 36.01 372 THR D N 1
ATOM 13129 C CA . THR D 1 374 ? 3.723 4.480 39.390 1.00 32.22 372 THR D CA 1
ATOM 13130 C C . THR D 1 374 ? 2.247 4.836 39.519 1.00 33.31 372 THR D C 1
ATOM 13131 O O . THR D 1 374 ? 1.857 5.519 40.469 1.00 38.84 372 THR D O 1
ATOM 13135 N N . ILE D 1 375 ? 1.441 4.431 38.558 1.00 34.53 373 ILE D N 1
ATOM 13136 C CA . ILE D 1 375 ? 0.007 4.702 38.614 1.00 35.31 373 ILE D CA 1
ATOM 13137 C C . ILE D 1 375 ? -0.695 3.510 39.257 1.00 46.23 373 ILE D C 1
ATOM 13138 O O . ILE D 1 375 ? -0.396 2.345 38.939 1.00 43.51 373 ILE D O 1
ATOM 13143 N N . VAL D 1 376 ? -1.618 3.796 40.187 1.00 43.81 374 VAL D N 1
ATOM 13144 C CA . VAL D 1 376 ? -2.316 2.761 40.946 1.00 42.01 374 VAL D CA 1
ATOM 13145 C C . VAL D 1 376 ? -3.825 2.939 40.803 1.00 43.70 374 VAL D C 1
ATOM 13146 O O . VAL D 1 376 ? -4.326 4.063 40.703 1.00 49.34 374 VAL D O 1
ATOM 13150 N N . LYS D 1 377 ? -4.557 1.811 40.785 1.00 43.64 375 LYS D N 1
ATOM 13151 C CA . LYS D 1 377 ? -6.022 1.846 40.808 1.00 48.95 375 LYS D CA 1
ATOM 13152 C C . LYS D 1 377 ? -6.572 2.070 42.211 1.00 45.53 375 LYS D C 1
ATOM 13153 O O . LYS D 1 377 ? -7.782 2.279 42.364 1.00 46.31 375 LYS D O 1
ATOM 13155 N N . ASN D 1 378 ? -5.706 2.050 43.224 1.00 44.61 376 ASN D N 1
ATOM 13156 C CA . ASN D 1 378 ? -6.113 2.016 44.621 1.00 43.75 376 ASN D CA 1
ATOM 13157 C C . ASN D 1 378 ? -4.919 2.272 45.531 1.00 43.16 376 ASN D C 1
ATOM 13158 O O . ASN D 1 378 ? -4.108 1.373 45.768 1.00 45.04 376 ASN D O 1
ATOM 13163 N N . LYS D 1 379 ? -4.794 3.497 46.038 1.00 45.47 377 LYS D N 1
ATOM 13164 C CA . LYS D 1 379 ? -3.623 3.839 46.842 1.00 47.20 377 LYS D CA 1
ATOM 13165 C C . LYS D 1 379 ? -3.505 2.972 48.087 1.00 48.36 377 LYS D C 1
ATOM 13166 O O . LYS D 1 379 ? -2.388 2.667 48.521 1.00 48.99 377 LYS D O 1
ATOM 13172 N N . GLU D 1 380 ? -4.633 2.541 48.660 1.00 51.63 378 GLU D N 1
ATOM 13173 C CA . GLU D 1 380 ? -4.591 1.939 49.990 1.00 59.26 378 GLU D CA 1
ATOM 13174 C C . GLU D 1 380 ? -4.048 0.515 49.933 1.00 60.51 378 GLU D C 1
ATOM 13175 O O . GLU D 1 380 ? -3.191 0.138 50.743 1.00 62.28 378 GLU D O 1
ATOM 13177 N N . THR D 1 381 ? -4.528 -0.282 48.974 1.00 59.20 379 THR D N 1
ATOM 13178 C CA . THR D 1 381 ? -4.057 -1.644 48.736 1.00 50.64 379 THR D CA 1
ATOM 13179 C C . THR D 1 381 ? -2.852 -1.737 47.797 1.00 53.18 379 THR D C 1
ATOM 13180 O O . THR D 1 381 ? -2.292 -2.830 47.642 1.00 51.51 379 THR D O 1
ATOM 13184 N N . ARG D 1 382 ? -2.435 -0.630 47.172 1.00 53.66 380 ARG D N 1
ATOM 13185 C CA . ARG D 1 382 ? -1.357 -0.621 46.172 1.00 44.51 380 ARG D CA 1
ATOM 13186 C C . ARG D 1 382 ? -1.700 -1.421 44.915 1.00 38.80 380 ARG D C 1
ATOM 13187 O O . ARG D 1 382 ? -0.800 -1.883 44.214 1.00 37.20 380 ARG D O 1
ATOM 13195 N N . GLU D 1 383 ? -2.986 -1.586 44.604 1.00 39.00 381 GLU D N 1
ATOM 13196 C CA . GLU D 1 383 ? -3.380 -2.296 43.392 1.00 37.78 381 GLU D CA 1
ATOM 13197 C C . GLU D 1 383 ? -2.964 -1.497 42.159 1.00 43.11 381 GLU D C 1
ATOM 13198 O O . GLU D 1 383 ? -3.399 -0.354 41.971 1.00 47.18 381 GLU D O 1
ATOM 13204 N N . LEU D 1 384 ? -2.120 -2.093 41.320 1.00 42.57 382 LEU D N 1
ATOM 13205 C CA . LEU D 1 384 ? -1.570 -1.385 40.171 1.00 38.31 382 LEU D CA 1
ATOM 13206 C C . LEU D 1 384 ? -2.639 -1.117 39.117 1.00 41.41 382 LEU D C 1
ATOM 13207 O O . LEU D 1 384 ? -3.560 -1.916 38.909 1.00 42.12 382 LEU D O 1
ATOM 13212 N N . MET D 1 385 ? -2.479 0.013 38.417 1.00 40.32 383 MET D N 1
ATOM 13213 C CA . MET D 1 385 ? -3.410 0.370 37.351 1.00 43.74 383 MET D CA 1
ATOM 13214 C C . MET D 1 385 ? -3.276 -0.569 36.153 1.00 41.80 383 MET D C 1
ATOM 13215 O O . MET D 1 385 ? -4.233 -0.756 35.386 1.00 41.10 383 MET D O 1
ATOM 13220 N N . ALA D 1 386 ? -2.098 -1.164 35.985 1.00 38.40 384 ALA D N 1
ATOM 13221 C CA . ALA D 1 386 ? -1.857 -2.204 34.987 1.00 40.63 384 ALA D CA 1
ATOM 13222 C C . ALA D 1 386 ? -0.878 -3.172 35.639 1.00 35.90 384 ALA D C 1
ATOM 13223 O O . ALA D 1 386 ? 0.321 -2.864 35.757 1.00 30.99 384 ALA D O 1
ATOM 13225 N N . PRO D 1 387 ? -1.356 -4.314 36.141 1.00 40.61 385 PRO D N 1
ATOM 13226 C CA . PRO D 1 387 ? -0.441 -5.287 36.747 1.00 39.24 385 PRO D CA 1
ATOM 13227 C C . PRO D 1 387 ? 0.464 -5.875 35.681 1.00 37.15 385 PRO D C 1
ATOM 13228 O O . PRO D 1 387 ? 0.198 -5.766 34.480 1.00 35.28 385 PRO D O 1
ATOM 13232 N N . TYR D 1 388 ? 1.547 -6.508 36.137 1.00 34.59 386 TYR D N 1
ATOM 13233 C CA . TYR D 1 388 ? 2.582 -6.952 35.209 1.00 37.03 386 TYR D CA 1
ATOM 13234 C C . TYR D 1 388 ? 1.997 -7.734 34.039 1.00 37.78 386 TYR D C 1
ATOM 13235 O O . TYR D 1 388 ? 1.266 -8.715 34.229 1.00 39.73 386 TYR D O 1
ATOM 13244 N N . HIS D 1 389 ? 2.352 -7.290 32.826 1.00 37.29 387 HIS D N 1
ATOM 13245 C CA . HIS D 1 389 ? 2.037 -7.977 31.563 1.00 40.37 387 HIS D CA 1
ATOM 13246 C C . HIS D 1 389 ? 0.528 -8.174 31.392 1.00 38.77 387 HIS D C 1
ATOM 13247 O O . HIS D 1 389 ? 0.071 -9.167 30.825 1.00 39.66 387 HIS D O 1
ATOM 13254 N N . THR D 1 390 ? -0.243 -7.195 31.852 1.00 40.15 388 THR D N 1
ATOM 13255 C CA . THR D 1 390 ? -1.694 -7.243 31.741 1.00 40.82 388 THR D CA 1
ATOM 13256 C C . THR D 1 390 ? -2.134 -7.119 30.279 1.00 40.29 388 THR D C 1
ATOM 13257 O O . THR D 1 390 ? -1.478 -6.437 29.479 1.00 35.55 388 THR D O 1
ATOM 13261 N N . PRO D 1 391 ? -3.202 -7.810 29.886 1.00 42.71 389 PRO D N 1
ATOM 13262 C CA . PRO D 1 391 ? -3.872 -7.472 28.625 1.00 46.76 389 PRO D CA 1
ATOM 13263 C C . PRO D 1 391 ? -4.784 -6.259 28.797 1.00 52.85 389 PRO D C 1
ATOM 13264 O O . PRO D 1 391 ? -5.417 -6.061 29.844 1.00 46.04 389 PRO D O 1
ATOM 13268 N N . ASN D 1 392 ? -4.848 -5.444 27.745 1.00 54.37 390 ASN D N 1
ATOM 13269 C CA . ASN D 1 392 ? -5.657 -4.221 27.734 1.00 52.71 390 ASN D CA 1
ATOM 13270 C C . ASN D 1 392 ? -5.272 -3.289 28.877 1.00 43.16 390 ASN D C 1
ATOM 13271 O O . ASN D 1 392 ? -6.125 -2.811 29.627 1.00 43.80 390 ASN D O 1
ATOM 13276 N N . SER D 1 393 ? -3.980 -3.014 29.000 1.00 42.60 391 SER D N 1
ATOM 13277 C CA . SER D 1 393 ? -3.557 -1.983 29.931 1.00 46.22 391 SER D CA 1
ATOM 13278 C C . SER D 1 393 ? -4.215 -0.668 29.531 1.00 47.83 391 SER D C 1
ATOM 13279 O O . SER D 1 393 ? -4.219 -0.296 28.353 1.00 49.46 391 SER D O 1
ATOM 13282 N N . VAL D 1 394 ? -4.792 0.037 30.509 1.00 46.31 392 VAL D N 1
ATOM 13283 C CA . VAL D 1 394 ? -5.372 1.343 30.202 1.00 42.30 392 VAL D CA 1
ATOM 13284 C C . VAL D 1 394 ? -4.321 2.433 30.071 1.00 46.29 392 VAL D C 1
ATOM 13285 O O . VAL D 1 394 ? -4.655 3.560 29.680 1.00 46.14 392 VAL D O 1
ATOM 13289 N N . MET D 1 395 ? -3.053 2.119 30.344 1.00 46.68 393 MET D N 1
ATOM 13290 C CA . MET D 1 395 ? -2.021 3.149 30.329 1.00 42.27 393 MET D CA 1
ATOM 13291 C C . MET D 1 395 ? -1.866 3.836 28.976 1.00 40.42 393 MET D C 1
ATOM 13292 O O . MET D 1 395 ? -1.522 5.031 28.969 1.00 37.62 393 MET D O 1
ATOM 13297 N N . PRO D 1 396 ? -2.055 3.171 27.829 1.00 47.85 394 PRO D N 1
ATOM 13298 C CA . PRO D 1 396 ? -2.008 3.922 26.557 1.00 44.97 394 PRO D CA 1
ATOM 13299 C C . PRO D 1 396 ? -3.070 5.004 26.493 1.00 40.42 394 PRO D C 1
ATOM 13300 O O . PRO D 1 396 ? -2.825 6.105 25.979 1.00 40.74 394 PRO D O 1
ATOM 13304 N N . GLN D 1 397 ? -4.251 4.712 27.034 1.00 38.15 395 GLN D N 1
ATOM 13305 C CA . GLN D 1 397 ? -5.296 5.718 27.171 1.00 42.83 395 GLN D CA 1
ATOM 13306 C C . GLN D 1 397 ? -4.767 6.979 27.853 1.00 45.91 395 GLN D C 1
ATOM 13307 O O . GLN D 1 397 ? -5.010 8.104 27.395 1.00 43.16 395 GLN D O 1
ATOM 13313 N N . ILE D 1 398 ? -4.045 6.804 28.965 1.00 41.66 396 ILE D N 1
ATOM 13314 C CA . ILE D 1 398 ? -3.470 7.943 29.675 1.00 40.80 396 ILE D CA 1
ATOM 13315 C C . ILE D 1 398 ? -2.440 8.667 28.808 1.00 40.80 396 ILE D C 1
ATOM 13316 O O . ILE D 1 398 ? -2.382 9.904 28.794 1.00 39.96 396 ILE D O 1
ATOM 13321 N N . MET D 1 399 ? -1.594 7.915 28.095 1.00 36.59 397 MET D N 1
ATOM 13322 C CA . MET D 1 399 ? -0.614 8.551 27.220 1.00 34.11 397 MET D CA 1
ATOM 13323 C C . MET D 1 399 ? -1.293 9.378 26.140 1.00 36.44 397 MET D C 1
ATOM 13324 O O . MET D 1 399 ? -0.742 10.389 25.691 1.00 29.90 397 MET D O 1
ATOM 13329 N N . ALA D 1 400 ? -2.486 8.964 25.708 1.00 39.89 398 ALA D N 1
ATOM 13330 C CA . ALA D 1 400 ? -3.173 9.688 24.646 1.00 38.23 398 ALA D CA 1
ATOM 13331 C C . ALA D 1 400 ? -3.763 10.995 25.169 1.00 41.62 398 ALA D C 1
ATOM 13332 O O . ALA D 1 400 ? -3.714 12.018 24.476 1.00 41.19 398 ALA D O 1
ATOM 13334 N N . LYS D 1 401 ? -4.321 10.986 26.387 1.00 41.46 399 LYS D N 1
ATOM 13335 C CA . LYS D 1 401 ? -4.725 12.245 27.008 1.00 38.23 399 LYS D CA 1
ATOM 13336 C C . LYS D 1 401 ? -3.537 13.191 27.119 1.00 40.57 399 LYS D C 1
ATOM 13337 O O . LYS D 1 401 ? -3.654 14.384 26.813 1.00 46.93 399 LYS D O 1
ATOM 13343 N N . LEU D 1 402 ? -2.371 12.670 27.509 1.00 35.23 400 LEU D N 1
ATOM 13344 C CA . LEU D 1 402 ? -1.183 13.512 27.570 1.00 33.46 400 LEU D CA 1
ATOM 13345 C C . LEU D 1 402 ? -0.802 14.017 26.182 1.00 37.53 400 LEU D C 1
ATOM 13346 O O . LEU D 1 402 ? -0.547 15.211 25.992 1.00 39.34 400 LEU D O 1
ATOM 13351 N N . MET D 1 403 ? -0.781 13.118 25.190 1.00 41.72 401 MET D N 1
ATOM 13352 C CA . MET D 1 403 ? -0.437 13.511 23.823 1.00 40.85 401 MET D CA 1
ATOM 13353 C C . MET D 1 403 ? -1.388 14.586 23.307 1.00 42.42 401 MET D C 1
ATOM 13354 O O . MET D 1 403 ? -1.012 15.379 22.435 1.00 41.55 401 MET D O 1
ATOM 13359 N N . ASP D 1 404 ? -2.630 14.604 23.806 1.00 42.09 402 ASP D N 1
ATOM 13360 C CA . ASP D 1 404 ? -3.591 15.610 23.364 1.00 46.39 402 ASP D CA 1
ATOM 13361 C C . ASP D 1 404 ? -3.203 17.016 23.813 1.00 45.42 402 ASP D C 1
ATOM 13362 O O . ASP D 1 404 ? -3.420 17.975 23.067 1.00 46.30 402 ASP D O 1
ATOM 13367 N N . LEU D 1 405 ? -2.603 17.159 24.996 1.00 40.12 403 LEU D N 1
ATOM 13368 C CA . LEU D 1 405 ? -2.155 18.456 25.484 1.00 38.46 403 LEU D CA 1
ATOM 13369 C C . LEU D 1 405 ? -0.760 18.833 24.994 1.00 35.31 403 LEU D C 1
ATOM 13370 O O . LEU D 1 405 ? -0.212 19.841 25.451 1.00 35.55 403 LEU D O 1
ATOM 13375 N N . GLY D 1 406 ? -0.185 18.078 24.060 1.00 34.63 404 GLY D N 1
ATOM 13376 C CA . GLY D 1 406 ? 1.174 18.344 23.620 1.00 36.55 404 GLY D CA 1
ATOM 13377 C C . GLY D 1 406 ? 2.269 17.864 24.549 1.00 39.31 404 GLY D C 1
ATOM 13378 O O . GLY D 1 406 ? 3.419 18.313 24.409 1.00 37.51 404 GLY D O 1
ATOM 13379 N N . PHE D 1 407 ? 1.936 16.992 25.511 1.00 34.68 405 PHE D N 1
ATOM 13380 C CA . PHE D 1 407 ? 2.875 16.354 26.438 1.00 34.58 405 PHE D CA 1
ATOM 13381 C C . PHE D 1 407 ? 3.097 14.934 25.915 1.00 35.06 405 PHE D C 1
ATOM 13382 O O . PHE D 1 407 ? 2.317 14.029 26.202 1.00 38.72 405 PHE D O 1
ATOM 13390 N N . SER D 1 408 ? 4.150 14.736 25.116 1.00 35.54 406 SER D N 1
ATOM 13391 C CA . SER D 1 408 ? 4.417 13.433 24.495 1.00 36.03 406 SER D CA 1
ATOM 13392 C C . SER D 1 408 ? 5.374 12.618 25.366 1.00 32.68 406 SER D C 1
ATOM 13393 O O . SER D 1 408 ? 6.499 13.049 25.645 1.00 34.54 406 SER D O 1
ATOM 13396 N N . THR D 1 409 ? 4.926 11.451 25.808 1.00 31.08 407 THR D N 1
ATOM 13397 C CA . THR D 1 409 ? 5.793 10.560 26.561 1.00 33.00 407 THR D CA 1
ATOM 13398 C C . THR D 1 409 ? 5.306 9.126 26.357 1.00 31.80 407 THR D C 1
ATOM 13399 O O . THR D 1 409 ? 4.409 8.862 25.548 1.00 31.06 407 THR D O 1
ATOM 13403 N N . PHE D 1 410 ? 5.904 8.190 27.087 1.00 30.14 408 PHE D N 1
ATOM 13404 C CA . PHE D 1 410 ? 5.496 6.796 27.008 1.00 30.39 408 PHE D CA 1
ATOM 13405 C C . PHE D 1 410 ? 5.752 6.145 28.355 1.00 30.60 408 PHE D C 1
ATOM 13406 O O . PHE D 1 410 ? 6.301 6.761 29.274 1.00 29.29 408 PHE D O 1
ATOM 13414 N N . GLY D 1 411 ? 5.326 4.890 28.470 1.00 31.20 409 GLY D N 1
ATOM 13415 C CA . GLY D 1 411 ? 5.603 4.102 29.657 1.00 32.16 409 GLY D CA 1
ATOM 13416 C C . GLY D 1 411 ? 5.476 2.625 29.364 1.00 34.41 409 GLY D C 1
ATOM 13417 O O . GLY D 1 411 ? 5.000 2.210 28.305 1.00 36.43 409 GLY D O 1
ATOM 13418 N N . ARG D 1 412 ? 5.911 1.822 30.321 1.00 29.66 410 ARG D N 1
ATOM 13419 C CA . ARG D 1 412 ? 5.657 0.398 30.266 1.00 29.76 410 ARG D CA 1
ATOM 13420 C C . ARG D 1 412 ? 4.948 -0.013 31.546 1.00 35.79 410 ARG D C 1
ATOM 13421 O O . ARG D 1 412 ? 5.077 0.644 32.587 1.00 37.50 410 ARG D O 1
ATOM 13429 N N . GLU D 1 413 ? 4.180 -1.093 31.460 1.00 32.96 411 GLU D N 1
ATOM 13430 C CA . GLU D 1 413 ? 3.481 -1.644 32.620 1.00 34.68 411 GLU D CA 1
ATOM 13431 C C . GLU D 1 413 ? 2.591 -0.552 33.205 1.00 39.15 411 GLU D C 1
ATOM 13432 O O . GLU D 1 413 ? 1.735 -0.009 32.485 1.00 37.46 411 GLU D O 1
ATOM 13438 N N . THR D 1 414 ? 2.779 -0.173 34.464 1.00 32.75 412 THR D N 1
ATOM 13439 C CA . THR D 1 414 ? 1.884 0.701 35.200 1.00 37.23 412 THR D CA 1
ATOM 13440 C C . THR D 1 414 ? 2.503 2.080 35.447 1.00 39.28 412 THR D C 1
ATOM 13441 O O . THR D 1 414 ? 2.106 2.783 36.384 1.00 35.51 412 THR D O 1
ATOM 13445 N N . ASN D 1 415 ? 3.462 2.483 34.610 1.00 39.33 413 ASN D N 1
ATOM 13446 C CA . ASN D 1 415 ? 4.234 3.697 34.812 1.00 32.63 413 ASN D CA 1
ATOM 13447 C C . ASN D 1 415 ? 4.031 4.704 33.692 1.00 34.68 413 ASN D C 1
ATOM 13448 O O . ASN D 1 415 ? 3.759 4.351 32.538 1.00 33.17 413 ASN D O 1
ATOM 13453 N N . ILE D 1 416 ? 4.185 5.970 34.069 1.00 34.93 414 ILE D N 1
ATOM 13454 C CA . ILE D 1 416 ? 4.384 7.075 33.148 1.00 28.92 414 ILE D CA 1
ATOM 13455 C C . ILE D 1 416 ? 5.819 7.539 33.336 1.00 31.23 414 ILE D C 1
ATOM 13456 O O . ILE D 1 416 ? 6.247 7.804 34.466 1.00 29.50 414 ILE D O 1
ATOM 13461 N N . ASN D 1 417 ? 6.572 7.595 32.247 1.00 26.03 415 ASN D N 1
ATOM 13462 C CA . ASN D 1 417 ? 7.895 8.184 32.308 1.00 29.80 415 ASN D CA 1
ATOM 13463 C C . ASN D 1 417 ? 7.818 9.698 32.104 1.00 31.50 415 ASN D C 1
ATOM 13464 O O . ASN D 1 417 ? 6.908 10.219 31.454 1.00 30.78 415 ASN D O 1
ATOM 13469 N N . ILE D 1 418 ? 8.754 10.409 32.714 1.00 23.82 416 ILE D N 1
ATOM 13470 C CA . ILE D 1 418 ? 8.986 11.806 32.410 1.00 24.80 416 ILE D CA 1
ATOM 13471 C C . ILE D 1 418 ? 10.490 11.924 32.230 1.00 28.34 416 ILE D C 1
ATOM 13472 O O . ILE D 1 418 ? 11.243 11.947 33.209 1.00 30.53 416 ILE D O 1
ATOM 13477 N N . CYS D 1 419 ? 10.932 11.995 30.980 1.00 30.91 417 CYS D N 1
ATOM 13478 C CA . CYS D 1 419 ? 12.352 12.029 30.631 1.00 29.62 417 CYS D CA 1
ATOM 13479 C C . CYS D 1 419 ? 12.536 13.100 29.567 1.00 32.62 417 CYS D C 1
ATOM 13480 O O . CYS D 1 419 ? 12.841 12.806 28.402 1.00 31.76 417 CYS D O 1
ATOM 13483 N N . PRO D 1 420 ? 12.383 14.369 29.943 1.00 35.80 418 PRO D N 1
ATOM 13484 C CA . PRO D 1 420 ? 12.458 15.462 28.955 1.00 26.71 418 PRO D CA 1
ATOM 13485 C C . PRO D 1 420 ? 13.884 15.686 28.483 1.00 24.61 418 PRO D C 1
ATOM 13486 O O . PRO D 1 420 ? 14.849 15.276 29.142 1.00 26.27 418 PRO D O 1
ATOM 13490 N N . PRO D 1 421 ? 14.066 16.337 27.343 1.00 28.66 419 PRO D N 1
ATOM 13491 C CA . PRO D 1 421 ? 15.432 16.595 26.867 1.00 27.82 419 PRO D CA 1
ATOM 13492 C C . PRO D 1 421 ? 16.244 17.385 27.889 1.00 29.00 419 PRO D C 1
ATOM 13493 O O . PRO D 1 421 ? 15.765 18.357 28.481 1.00 26.60 419 PRO D O 1
ATOM 13497 N N . LEU D 1 422 ? 17.515 16.989 28.034 1.00 31.56 420 LEU D N 1
ATOM 13498 C CA . LEU D 1 422 ? 18.417 17.551 29.035 1.00 30.69 420 LEU D CA 1
ATOM 13499 C C . LEU D 1 422 ? 18.658 19.040 28.862 1.00 34.28 420 LEU D C 1
ATOM 13500 O O . LEU D 1 422 ? 19.242 19.651 29.762 1.00 39.01 420 LEU D O 1
ATOM 13505 N N . ILE D 1 423 ? 18.267 19.633 27.728 1.00 33.84 421 ILE D N 1
ATOM 13506 C CA . ILE D 1 423 ? 18.434 21.070 27.526 1.00 28.97 421 ILE D CA 1
ATOM 13507 C C . ILE D 1 423 ? 17.187 21.854 27.910 1.00 29.99 421 ILE D C 1
ATOM 13508 O O . ILE D 1 423 ? 17.194 23.092 27.842 1.00 35.02 421 ILE D O 1
ATOM 13513 N N . ILE D 1 424 ? 16.121 21.175 28.324 1.00 26.17 422 ILE D N 1
ATOM 13514 C CA . ILE D 1 424 ? 14.886 21.837 28.724 1.00 30.50 422 ILE D CA 1
ATOM 13515 C C . ILE D 1 424 ? 15.179 22.890 29.799 1.00 32.09 422 ILE D C 1
ATOM 13516 O O . ILE D 1 424 ? 16.171 22.804 30.533 1.00 29.55 422 ILE D O 1
ATOM 13521 N N . THR D 1 425 ? 14.381 23.948 29.834 1.00 32.95 423 THR D N 1
ATOM 13522 C CA . THR D 1 425 ? 14.601 25.014 30.794 1.00 30.09 423 THR D CA 1
ATOM 13523 C C . THR D 1 425 ? 13.576 24.957 31.913 1.00 32.19 423 THR D C 1
ATOM 13524 O O . THR D 1 425 ? 12.510 24.339 31.790 1.00 30.28 423 THR D O 1
ATOM 13528 N N . ALA D 1 426 ? 13.918 25.642 33.008 1.00 29.56 424 ALA D N 1
ATOM 13529 C CA . ALA D 1 426 ? 12.972 25.815 34.096 1.00 29.22 424 ALA D CA 1
ATOM 13530 C C . ALA D 1 426 ? 11.662 26.391 33.570 1.00 30.15 424 ALA D C 1
ATOM 13531 O O . ALA D 1 426 ? 10.580 25.844 33.824 1.00 31.47 424 ALA D O 1
ATOM 13533 N N . GLU D 1 427 ? 11.749 27.457 32.763 1.00 31.79 425 GLU D N 1
ATOM 13534 C CA . GLU D 1 427 ? 10.533 28.051 32.221 1.00 31.53 425 GLU D CA 1
ATOM 13535 C C . GLU D 1 427 ? 9.732 27.007 31.453 1.00 33.19 425 GLU D C 1
ATOM 13536 O O . GLU D 1 427 ? 8.512 26.888 31.634 1.00 30.53 425 GLU D O 1
ATOM 13538 N N . GLN D 1 428 ? 10.428 26.174 30.670 1.00 34.55 426 GLN D N 1
ATOM 13539 C CA . GLN D 1 428 ? 9.780 25.140 29.863 1.00 32.06 426 GLN D CA 1
ATOM 13540 C C . GLN D 1 428 ? 9.135 24.056 30.723 1.00 32.12 426 GLN D C 1
ATOM 13541 O O . GLN D 1 428 ? 7.987 23.663 30.478 1.00 33.82 426 GLN D O 1
ATOM 13547 N N . LEU D 1 429 ? 9.867 23.530 31.710 1.00 30.83 427 LEU D N 1
ATOM 13548 C CA . LEU D 1 429 ? 9.273 22.568 32.643 1.00 31.79 427 LEU D CA 1
ATOM 13549 C C . LEU D 1 429 ? 8.017 23.114 33.309 1.00 35.99 427 LEU D C 1
ATOM 13550 O O . LEU D 1 429 ? 6.969 22.456 33.307 1.00 36.89 427 LEU D O 1
ATOM 13555 N N . GLU D 1 430 ? 8.102 24.321 33.893 1.00 36.87 428 GLU D N 1
ATOM 13556 C CA . GLU D 1 430 ? 6.957 24.876 34.612 1.00 36.03 428 GLU D CA 1
ATOM 13557 C C . GLU D 1 430 ? 5.759 25.066 33.697 1.00 38.95 428 GLU D C 1
ATOM 13558 O O . GLU D 1 430 ? 4.636 25.228 34.183 1.00 43.48 428 GLU D O 1
ATOM 13560 N N . GLU D 1 431 ? 5.972 25.024 32.387 1.00 37.23 429 GLU D N 1
ATOM 13561 C CA . GLU D 1 431 ? 4.908 25.209 31.415 1.00 39.92 429 GLU D CA 1
ATOM 13562 C C . GLU D 1 431 ? 4.259 23.901 30.995 1.00 39.85 429 GLU D C 1
ATOM 13563 O O . GLU D 1 431 ? 3.077 23.896 30.635 1.00 42.56 429 GLU D O 1
ATOM 13569 N N . GLU D 1 432 ? 5.011 22.798 31.031 1.00 42.34 430 GLU D N 1
ATOM 13570 C CA . GLU D 1 432 ? 4.562 21.475 30.601 1.00 35.93 430 GLU D CA 1
ATOM 13571 C C . GLU D 1 432 ? 3.989 20.658 31.753 1.00 37.09 430 GLU D C 1
ATOM 13572 O O . GLU D 1 432 ? 2.993 19.943 31.578 1.00 37.20 430 GLU D O 1
ATOM 13578 N N . LEU D 1 433 ? 4.637 20.717 32.918 1.00 33.39 431 LEU D N 1
ATOM 13579 C CA . LEU D 1 433 ? 4.200 19.909 34.049 1.00 33.76 431 LEU D CA 1
ATOM 13580 C C . LEU D 1 433 ? 2.752 20.163 34.440 1.00 36.30 431 LEU D C 1
ATOM 13581 O O . LEU D 1 433 ? 2.081 19.204 34.855 1.00 43.14 431 LEU D O 1
ATOM 13586 N N . PRO D 1 434 ? 2.221 21.382 34.381 1.00 37.38 432 PRO D N 1
ATOM 13587 C CA . PRO D 1 434 ? 0.779 21.538 34.625 1.00 39.02 432 PRO D CA 1
ATOM 13588 C C . PRO D 1 434 ? -0.066 20.603 33.780 1.00 37.16 432 PRO D C 1
ATOM 13589 O O . PRO D 1 434 ? -1.123 20.144 34.240 1.00 37.29 432 PRO D O 1
ATOM 13593 N N . LYS D 1 435 ? 0.392 20.270 32.566 1.00 37.31 433 LYS D N 1
ATOM 13594 C CA . LYS D 1 435 ? -0.366 19.350 31.722 1.00 37.84 433 LYS D CA 1
ATOM 13595 C C . LYS D 1 435 ? -0.387 17.947 32.323 1.00 39.49 433 LYS D C 1
ATOM 13596 O O . LYS D 1 435 ? -1.409 17.255 32.254 1.00 39.74 433 LYS D O 1
ATOM 13602 N N . LEU D 1 436 ? 0.719 17.524 32.946 1.00 32.66 434 LEU D N 1
ATOM 13603 C CA . LEU D 1 436 ? 0.756 16.206 33.560 1.00 34.43 434 LEU D CA 1
ATOM 13604 C C . LEU D 1 436 ? -0.198 16.138 34.741 1.00 42.86 434 LEU D C 1
ATOM 13605 O O . LEU D 1 436 ? -0.883 15.124 34.942 1.00 38.96 434 LEU D O 1
ATOM 13610 N N . ASP D 1 437 ? -0.254 17.216 35.529 1.00 43.02 435 ASP D N 1
ATOM 13611 C CA . ASP D 1 437 ? -1.197 17.294 36.635 1.00 40.08 435 ASP D CA 1
ATOM 13612 C C . ASP D 1 437 ? -2.636 17.217 36.146 1.00 40.62 435 ASP D C 1
ATOM 13613 O O . ASP D 1 437 ? -3.466 16.525 36.748 1.00 44.56 435 ASP D O 1
ATOM 13618 N N . LYS D 1 438 ? -2.960 17.936 35.069 1.00 40.50 436 LYS D N 1
ATOM 13619 C CA . LYS D 1 438 ? -4.327 17.899 34.553 1.00 43.53 436 LYS D CA 1
ATOM 13620 C C . LYS D 1 438 ? -4.744 16.478 34.181 1.00 42.73 436 LYS D C 1
ATOM 13621 O O . LYS D 1 438 ? -5.854 16.047 34.513 1.00 46.00 436 LYS D O 1
ATOM 13623 N N . VAL D 1 439 ? -3.868 15.727 33.503 1.00 41.57 437 VAL D N 1
ATOM 13624 C CA . VAL D 1 439 ? -4.242 14.387 33.061 1.00 39.56 437 VAL D CA 1
ATOM 13625 C C . VAL D 1 439 ? -4.323 13.446 34.256 1.00 42.66 437 VAL D C 1
ATOM 13626 O O . VAL D 1 439 ? -5.178 12.553 34.304 1.00 38.98 437 VAL D O 1
ATOM 13630 N N . LEU D 1 440 ? -3.441 13.632 35.243 1.00 42.33 438 LEU D N 1
ATOM 13631 C CA . LEU D 1 440 ? -3.524 12.827 36.458 1.00 43.67 438 LEU D CA 1
ATOM 13632 C C . LEU D 1 440 ? -4.872 13.013 37.154 1.00 50.19 438 LEU D C 1
ATOM 13633 O O . LEU D 1 440 ? -5.449 12.047 37.668 1.00 51.16 438 LEU D O 1
ATOM 13638 N N . THR D 1 441 ? -5.398 14.247 37.160 1.00 49.80 439 THR D N 1
ATOM 13639 C CA . THR D 1 441 ? -6.731 14.498 37.707 1.00 48.83 439 THR D CA 1
ATOM 13640 C C . THR D 1 441 ? -7.802 13.708 36.960 1.00 50.23 439 THR D C 1
ATOM 13641 O O . THR D 1 441 ? -8.735 13.174 37.574 1.00 50.58 439 THR D O 1
ATOM 13645 N N . TRP D 1 442 ? -7.699 13.637 35.632 1.00 48.34 440 TRP D N 1
ATOM 13646 C CA . TRP D 1 442 ? -8.665 12.857 34.864 1.00 48.75 440 TRP D CA 1
ATOM 13647 C C . TRP D 1 442 ? -8.647 11.397 35.293 1.00 51.29 440 TRP D C 1
ATOM 13648 O O . TRP D 1 442 ? -9.701 10.760 35.392 1.00 51.95 440 TRP D O 1
ATOM 13659 N N . VAL D 1 443 ? -7.457 10.854 35.557 1.00 45.25 441 VAL D N 1
ATOM 13660 C CA . VAL D 1 443 ? -7.348 9.462 35.981 1.00 49.43 441 VAL D CA 1
ATOM 13661 C C . VAL D 1 443 ? -7.964 9.272 37.363 1.00 54.27 441 VAL D C 1
ATOM 13662 O O . VAL D 1 443 ? -8.729 8.327 37.595 1.00 52.85 441 VAL D O 1
ATOM 13666 N N . ASP D 1 444 ? -7.632 10.164 38.302 1.00 51.18 442 ASP D N 1
ATOM 13667 C CA . ASP D 1 444 ? -8.264 10.160 39.616 1.00 44.48 442 ASP D CA 1
ATOM 13668 C C . ASP D 1 444 ? -9.766 9.919 39.516 1.00 49.39 442 ASP D C 1
ATOM 13669 O O . ASP D 1 444 ? -10.331 9.088 40.238 1.00 57.62 442 ASP D O 1
ATOM 13674 N N . GLU D 1 445 ? -10.424 10.617 38.597 1.00 52.55 443 GLU D N 1
ATOM 13675 C CA . GLU D 1 445 ? -11.876 10.631 38.530 1.00 52.77 443 GLU D CA 1
ATOM 13676 C C . GLU D 1 445 ? -12.465 9.585 37.593 1.00 54.84 443 GLU D C 1
ATOM 13677 O O . GLU D 1 445 ? -13.685 9.409 37.589 1.00 66.70 443 GLU D O 1
ATOM 13683 N N . ASN D 1 446 ? -11.652 8.869 36.820 1.00 58.15 444 ASN D N 1
ATOM 13684 C CA . ASN D 1 446 ? -12.183 7.961 35.805 1.00 55.46 444 ASN D CA 1
ATOM 13685 C C . ASN D 1 446 ? -11.661 6.538 35.890 1.00 58.24 444 ASN D C 1
ATOM 13686 O O . ASN D 1 446 ? -12.295 5.637 35.324 1.00 55.17 444 ASN D O 1
ATOM 13691 N N . LEU D 1 447 ? -10.551 6.298 36.581 1.00 60.53 445 LEU D N 1
ATOM 13692 C CA . LEU D 1 447 ? -9.978 4.972 36.695 1.00 48.97 445 LEU D CA 1
ATOM 13693 C C . LEU D 1 447 ? -9.579 4.656 38.127 1.00 53.05 445 LEU D C 1
ATOM 13694 O O . LEU D 1 447 ? -8.967 3.610 38.363 1.00 61.31 445 LEU D O 1
ATOM 13699 N N . CYS D 1 448 ? -9.877 5.542 39.079 1.00 50.64 446 CYS D N 1
ATOM 13700 C CA . CYS D 1 448 ? -9.558 5.331 40.487 1.00 52.66 446 CYS D CA 1
ATOM 13701 C C . CYS D 1 448 ? -8.060 5.458 40.785 1.00 50.33 446 CYS D C 1
ATOM 13702 O O . CYS D 1 448 ? -7.381 6.358 40.295 1.00 43.85 446 CYS D O 1
#

Radius of gyration: 35.83 Å; Cα contacts (8 Å, |Δi|>4): 4413; chains: 4; bounding box: 69×106×94 Å

InterPro domains:
  IPR005814 Aminotransferase class-III [PF00202] (30-438)
  IPR005814 Aminotransferase class-III [cd00610] (14-438)
  IPR015421 Pyridoxal phosphate-dependent transferase, major domain [G3DSA:3.40.640.10] (63-332)
  IPR015422 Pyridoxal phosphate-dependent transferase, small domain [G3DSA:3.90.1150.10] (15-436)
  IPR015424 Pyridoxal phosphate-dependent transferase [SSF53383] (13-438)
  IPR049704 Aminotransferases class-III pyridoxal-phosphate attachment site [PS00600] (247-283)

Secondary structure (DSSP, 8-state):
-PPPPHHHHHHHHHHHB--TTS-TT---EEEEEEEBTEEEETT--EEEETTHHHHT-TT-BS-HHHHHHHHHHHHH-S---TTSB-HHHHHHHHHHHHHH-TTTEEEEEEESSHHHHHHHHHHHHHHHH---EEEEESS----SSHHHHHH--STHHHHHTTT-PPTTEEEEPPP-TTTTT--TTTSHHHHHHHHHHHHHHHHHHH-GGGEEEEEEESSB-TTT-BPPPTTHHHHHHHHHHHHTPEEEEE-TTTTTTTTSSSSGGGGSS---SEEEE-GGGTTTSS--EEEEEEHHHHHHHHHS------TTTT-HHHHHHHHHHHHHHHHTTHHHHHHHHHHHHHHHHHHHHHH-TTEEEEEEETTEEEEEEEEETTTTEESS-TT-SS-SHHHHHHHHHHTTEE---STTEEEE---TT--HHHHHHHHHHHHHHHHHHHHHT--/-PPPPHHHHHHHHHHHB--TTS-TT----BEEEEEBTEEEETT--EEEETTHHHHT-TT-BS-HHHHHHHHHHHHH-S---TTEE-HHHHHHHHHHHHHH-TTTEEEEEEESSHHHHHHHHHHHHHHHH---EEEEESS----SSHHHHHH--STTHHHHTTT-PPTTEEEEPPP-HHHHT--TTT-HHHHHHHHHHHHHHHHHHH-GGGEEEEEEESSB-TTT-BPPPTTHHHHHHHHHHHHTPEEEEE-TTTTTTTTSSSSGGGGSS---SEEEE-GGGTTTSS--EEEEEEHHHHHHHHHS------TTTT-HHHHHHHHHHHHHHHHTTHHHHHHHHHHHHHHHHHHHHHH-TTEEEEEEETTEEEEEEEEETTTTEESS-TT-SS-SHHHHHHHHHHTTEE---STTEEEE---TT--HHHHHHHHHHHHHHHHHHHHHH-/-PPPPHHHHHHHHHHHB--TTS-TT---PBEEEEEBTEEEETT--EEEETTHHHHT-TT-BS-HHHHHHHHHHHHH-S---TTEE-HHHHHHHHHHHHHH-TTTEEEEEEESSHHHHHHHHHHHHHHHH---EEEEESS----SSHHHHHH--STTHHHHTTT-PPTTEEEEPPP-TGGGT--TTTSHHHHHHHHHHHHHHHHHHH-GGGEEEEEEESSB-TTT-BPPPTTHHHHHHHHHHHHTPEEEEE-TTTTTTTTSSSSGGGGSS---SEEEE-HHHHTTSS--EEEEEEHHHHHHHHHS------TTTT-HHHHHHHHHHHHHHHHTTHHHHHHHHHHHHHHHHHHHHHH-TTEEEEEEETTEEEEEEEEETTTTEESS-TT-SS-SHHHHHHHHHHTTEE---STTEEEE---TT--HHHHHHHHHHHHHHHHHHHHHT-/--PPPHHHHHHHHHHHB--TTS-TT---EEEEEEEBTEEEETT--EEEETTHHHHT-TT-BS-HHHHHHHHHHHTT-S---TTSB-HHHHHHHHHHHHHH-TTTEEEEEEESSHHHHHHHHHHHHHHHH---EEEEESS----SSHHHHHH--STTHHHHTTT-PPTTEEEEPPP-TTTTT--TTTSHHHHHHHHHHHHHHHHHHH-GGGEEEEEEESSB-TTT-BPPPTTHHHHHHHHHHHHTPEEEEE-TTTTTTTTSSSSGGGGSS---SEEEE-GGGTTTSS--EEEEEEHHHHHHHHHS------TTTT-HHHHHHHHHHHHHHHHTTHHHHHHHHHHHHHHHHHHHHHH-TTEEEEEEETTEEEEEEEEETTTTEESS-TT-TT-SHHHHHHHHHHTTEE---STTEEEE---TT--HHHHHHHHHHHHHHHHHHHHHT-

Solvent-accessible surface area: 51468 Å² total

CATH classification: 3.40.640.10

B-factor: mean 31.67, std 7.77, range [12.19, 82.18]

Sequence (1785 aa):
MEELTGEEVASLHSEYVMQSWHKQGGPVKPIKKADGIYFWDYDGKRYTDMSSLLVCSNLGHELPEIVDAIKEQADNMCFMAPAYASEPKSRLAKMLVDVADPDFYQRVFFTNGGADSNENAIKMARMVTGRPKIFSCYRSYHGSTIGASNASGDWRRFATELGGSAPGFVHFMNPNMYEDGYTRGVDDATVTADYLHRLDEQLQYEGPDSVAAILMESIVGANGVILPPEGYMEGVRALCDKYGILMICDEVMAGFGRTGKMFAWQNFDVKPDMFTFAKGVTCGYVPLGGVVVSKRISDYFTDHVLQCGLTYSGHTLACAAGVAAVNYYLEHDVCAHVKEMEGILKPFLESMVEKHKCVGEARCIGLFSALTIVKNKETRELMAPYHTPNSVMPQIMAKLMDLGFSTFGRETNINICPPLIITAEQLEEELPKLDKVLTWVDENLCMEELTGEEVASLHSEYVMQSWHKQGGPVKPIKKADGIYFWDYDGKRYTDMSSLLVCSNLGHELPEIVDAIKEQADNMCFMAPAYASEPKSRLAKMLVDVADPDFYQRVFFTNGGADSNENAIKMARMVTGRPKIFSCYRSYHGSTIGASNASGDWRRFATELGGSAPGFVHFMNPNMYEDGYTRGVDDATVTADYLHRLDEQLQYEGPDSVAAILMESIVGANGVILPPEGYMEGVRALCDKYGILMICDEVMAGFGRTGKMFAWQNFDVKPDMFTFAKGVTCGYVPLGGVVVSKRISDYFTDHVLQCGLTYSGHTLACAAGVAAVNYYLEHDVCAHVKEMEGILKPFLESMVEKHKCVGEARCIGLFSALTIVKNKETRELMAPYHTPNSVMPQIMAKLMDLGFSTFGRETNINICPPLIITAEQLEEELPKLDKVLTWVDENLCDMEELTGEEVASLHSEYVMQSWHKQGGPVKPIKKADGIYFWDYDGKRYTDMSSLLVCSNLGHELPEIVDAIKEQADNMCFMAPAYASEPKSRLAKMLVDVADPDFYQRVFFTNGGADSNENAIKMARMVTGRPKIFSCYRSYHGSTIGASNASGDWRRFATELGGSAPGFVHFMNPNMYEDGYTRGVDDATVTADYLHRLDEQLQYEGPDSVAAILMESIVGANGVILPPEGYMEGVRALCDKYGILMICDEVMAGFGRTGKMFAWQNFDVKPDMFTFAKGVTCGYVPLGGVVVSKRISDYFTDHVLQCGLTYSGHTLACAAGVAAVNYYLEHDVCAHVKEMEGILKPFLESMVEKHKCVGEARCIGLFSALTIVKNKETRELMAPYHTPNSVMPQIMAKLMDLGFSTFGRETNINICPPLIITAEQLEEELPKLDKVLTWVDENLCMEELTGEEVASLHSEYVMQSWHKQGGPVKPIKKADGIYFWDYDGKRYTDMSSLLVCSNLGHELPEIVDAIKEQADNMCFMAPAYASEPKSRLAKMLVDVADPDFYQRVFFTNGGADSNENAIKMARMVTGRPKIFSCYRSYHGSTIGASNASGDWRRFATELGGSAPGFVHFMNPNMYEDGYTRGVDDATVTADYLHRLDEQLQYEGPDSVAAILMESIVGANGVILPPEGYMEGVRALCDKYGILMICDEVMAGFGRTGKMFAWQNFDVKPDMFTFAKGVTCGYVPLGGVVVSKRISDYFTDHVLQCGLTYSGHTLACAAGVAAVNYYLEHDVCAHVKEMEGILKPFLESMVEKHKCVGEARCIGLFSALTIVKNKETRELMAPYHTPNSVMPQIMAKLMDLGFSTFGRETNINICPPLIITAEQLEEELPKLDKVLTWVDENLC

Organism: NCBI:txid1447716